Protein 2LCT (pdb70)

CATH classification: 3.30.505.10

Radius of gyration: 12.67 Å; Cα contacts (8 Å, |Δi|>4): 266; chains: 2; bounding box: 26×33×33 Å

Solvent-accessible surface area: 6228 Å² total

InterPro domains:
  IPR000219 Dbl homology domain [PF00621] (199-371)
  IPR000219 Dbl homology domain [PS50010] (194-373)
  IPR000219 Dbl homology domain [SM00325] (198-372)
  IPR000219 Dbl homology domain [cd00160] (195-371)
  IPR000980 SH2 domain [PF00017] (671-745)
  IPR000980 SH2 domain [PS50001] (671-765)
  IPR000980 SH2 domain [SM00252] (669-751)
  IPR001331 Guanine-nucleotide dissociation stimulator, CDC24, conserved site [PS00741] (322-347)
  IPR001452 SH3 domain [PF00018] (617-652)
  IPR001452 SH3 domain [PF00018] (788-834)
  IPR001452 SH3 domain [PR00452] (785-795)
  IPR001452 SH3 domain [PR00452] (799-814)
  IPR001452 SH3 domain [PR00452] (817-826)
  IPR001452 SH3 domain [PR00452] (828-840)
  IPR001452 SH3 domain [PS50002] (592-660)
  IPR001452 SH3 domain [PS50002] (782-842)
  IPR001452 SH3 domain [SM00326] (595-659)
  IPR001452 SH3 domain [SM00326] (785-841)
  IPR001715 Calponin homology domain [PS50021] (1-119)
  IPR001715 Calponin homology domain [SM00033] (3-115)

Organism: Homo sapiens (NCBI:txid9606)

GO terms:
  GO:0005737 cytoplasm (C, IDA)
  GO:0042267 natural killer cell mediated cytotoxicity (P, IDA)
  GO:0030101 natural killer cell activation (P, IDA)
  GO:0031295 T cell costimulation (P, IDA)
  GO:0005515 protein binding (F, IPI)
  GO:0005085 guanyl-nucleotide exchange factor activity (F, EXP)
  GO:0005085 guanyl-nucleotide exchange factor activity (F, TAS)
  GO:0038095 Fc-epsilon receptor signaling pathway (P, TAS)
  GO:0038096 Fc-gamma receptor signaling pathway involved in phagocytosis (P, TAS)
  GO:0005829 cytosol (C, TAS)
  GO:0005886 plasma membrane (C, TAS)
  GO:0030168 platelet activation (P, TAS)
  GO:0051056 regulation of small GTPase mediated signal transduction (P, TAS)
  GO:0031295 T cell costimulation (P, TAS)
  GO:0048010 vascular endothelial growth factor receptor signaling pathway (P, TAS)
  GO:0071466 cellular response to xenobiotic stimulus (P, TAS)
  GO:0001784 phosphotyrosine residue binding (F, IPI)

Foldseek 3Di:
DPPQDDVVDQQEPAQADPCRQCVQQLVDDALEKHKYADDDPQAGIKIWGHHDSGIRIFGWHQVVHWTERQVPDTHNHVCRRQVPQQPVQCCVRPNPGGGGNRHHRRD/DVVPDPPPDDD

Nearest PDB structures (foldseek):
  2lct-assembly1_A  TM=9.778E-01  e=4.035E-23  Homo sapiens
  2mc1-assembly1_A  TM=8.777E-01  e=3.962E-18  Homo sapiens
  2dlz-assembly1_A  TM=9.036E-01  e=3.238E-12  Homo sapiens
  4roj-assembly1_A  TM=9.116E-01  e=5.463E-11  Homo sapiens
  2lnx-assembly1_A  TM=8.748E-01  e=3.485E-11  Homo sapiens

Secondary structure (DSSP, 8-state):
--SS-STTSSSEEES--HHHHHHHHHHS-TTBEEEEE--SSS-SEEEEEE-SSSEEEEE-EEETTEEESSSSSEESSHHHHHHHHTTS-HHHHSSS------B-S--/-TT--------

Sequence (118 aa):
GHMQDLSVHLWYAGPMERAGAESILANRSDGTFLVRQRVKDAAEFAISIKYNVEVKHIKIMTAEGLYRITEKKAFRGLTELVEFYQQNSLKDCFKSLDTTLQFPFKEDTEVESPADPEGHMQDLSVHLWYAGPMERAGAESILANRSDGTFLVRQRVKDAAEFAISIKYNVEVKHIKIMTAEGLYRITEKKAFRGLTELVEFYQQNSLKDCFKSLDTTLQFPFKEDTEVESPADPEGHMQDLSVHLWYAGPMERAGAESILANRSDGTFLVRQRVKDAAEFAISIKYNVEVKHIKIMTAEGLYRITEKKAFRGLTELVEFYQQNSLKDCFKSLDTTLQFPFKEDTEVESPADPEGHMQDLSVHLWYAGPMERAGAESILANRSDGTFLVRQRVKDAAEFAISIKYNVEVKHIKIMTAEGLYRITEKKAFRGLTELVEFYQQNSLKDCFKSLDTTLQFPFKEDTEVESPADPEGHMQDLSVHLWYAGPMERAGAESILANRSDGTFLVRQRVKDAAEFAISIKYNVEVKHIKIMTAEGLYRITEKKAFRGLTELVEFYQQNSLKDCFKSLDTTLQFPFKEDTEVESPADPEGHMQDLSVHLWYAGPMERAGAESILANRSDGTFLVRQRVKDAAEFAISIKYNVEVKHIKIMTAEGLYRITEKKAFRGLTELVEFYQQNSLKDCFKSLDTTLQFPFKEDTEVESPADPEGHMQDLSVHLWYAGPMERAGAESILANRSDGTFLVRQRVKDAAEFAISIKYNVEVKHIKIMTAEGLYRITEKKAFRGLTELVEFYQQNSLKDCFKSLDTTLQFPFKEDTEVESPADPEGHMQDLSVHLWYAGPMERAGAESILANRSDGTFLVRQRVKDAAEFAISIKYNVEVKHIKIMTAEGLYRITEKKAFRGLTELVEFYQQNSLKDCFKSLDTTLQFPFKEDTEVESPADPEGHMQDLSVHLWYAGPMERAGAESILANRSDGTFLVRQRVKDAAEFAISIKYNVEVKHIKIMTAEGLYRITEKKAFRGLTELVEFYQQNSLKDCFKSLDTTLQFPFKEDTEVESPADPEGHMQDLSVHLWYAGPMERAGAESILANRSDGTFLVRQRVKDAAEFAISIKYNVEVKHIKIMTAEGLYRITEKKAFRGLTELVEFYQQNSLKDCFKSLDTTLQFPFKEDTEVESPADPEGHMQDLSVHLWYAGPMERAGAESILANRSDGTFLVRQRVKDAAEFAISIKYNVEVKHIKIMTAEGLYRITEKKAFRGLTELVEFYQQNSLKDCFKSLDTTLQFPFKEDTEVESPADPEGHMQDLSVHLWYAGPMERAGAESILANRSDGTFLVRQRVKDAAEFAISIKYNVEVKHIKIMTAEGLYRITEKKAFRGLTELVEFYQQNSLKDCFKSLDTTLQFPFKEDTEVESPADPEGHMQDLSVHLWYAGPMERAGAESILANRSDGTFLVRQRVKDAAEFAISIKYNVEVKHIKIMTAEGLYRITEKKAFRGLTELVEFYQQNSLKDCFKSLDTTLQFPFKEDTEVESPADPEGHMQDLSVHLWYAGPMERAGAESILANRSDGTFLVRQRVKDAAEFAISIKYNVEVKHIKIMTAEGLYRITEKKAFRGLTELVEFYQQNSLKDCFKSLDTTLQFPFKEDTEVESPADPEGHMQDLSVHLWYAGPMERAGAESILANRSDGTFLVRQRVKDAAEFAISIKYNVEVKHIKIMTAEGLYRITEKKAFRGLTELVEFYQQNSLKDCFKSLDTTLQFPFKEDTEVESPADPEGHMQDLSVHLWYAGPMERAGAESILANRSDGTFLVRQRVKDAAEFAISIKYNVEVKHIKIMTAEGLYRITEKKAFRGLTELVEFYQQNSLKDCFKSLDTTLQFPFKEDTEVESPADPEGHMQDLSVHLWYAGPMERAGAESILANRSDGTFLVRQRVKDAAEFAISIKYNVEVKHIKIMTAEGLYRITEKKAFRGLTELVEFYQQNSLKDCFKSLDTTLQFPFKEDTEVESPADPEGHMQDLSVHLWYAGPMERAGAESILANRSDGTFLVRQRVKDAAEFAISIKYNVEVKHIKIMTAEGLYRITEKKAFRGLTELVEFYQQNSLKDCFKSLDTTLQFPFKEDTEVESPADPEGHMQDLSVHLWYAGPMERAGAESILANRSDGTFLVRQRVKDAAEFAISIKYNVEVKHIKIMTAEGLYRITEKKAFRGLTELVEFYQQNSLKDCFKSLDTTLQFPFKEDTEVESPADPEGHMQDLSVHLWYAGPMERAGAESILANRSDGTFLVRQRVKDAAEFAISIKYNVEVKHIKIMTAEGLYRITEKKAFRGLTELVEFYQQNSLKDCFKSLDTTLQFPFKEDTEVESPADPE

Structure (mmCIF, N/CA/C/O backbone):
data_2LCT
#
_entry.id   2LCT
#
loop_
_entity.id
_entity.type
_entity.pdbx_description
1 polymer 'Proto-oncogene vav'
2 polymer 'Tyrosine-protein kinase SYK'
#
loop_
_atom_site.group_PDB
_atom_site.id
_atom_site.type_symbol
_atom_site.label_atom_id
_atom_site.label_alt_id
_atom_site.label_comp_id
_atom_site.label_asym_id
_atom_site.label_entity_id
_atom_site.label_seq_id
_atom_site.pdbx_PDB_ins_code
_atom_site.Cartn_x
_atom_site.Cartn_y
_atom_site.Cartn_z
_atom_site.occupancy
_atom_site.B_iso_or_equiv
_atom_site.auth_seq_id
_atom_site.auth_comp_id
_atom_site.auth_asym_id
_atom_site.auth_atom_id
_atom_site.pdbx_PDB_model_num
ATOM 1 N N . GLY A 1 1 ? 5.343 -15.661 -9.932 1.00 0.00 661 GLY A N 1
ATOM 2 C CA . GLY A 1 1 ? 5.783 -16.449 -11.124 1.00 0.00 661 GLY A CA 1
ATOM 3 C C . GLY A 1 1 ? 4.718 -16.348 -12.211 1.00 0.00 661 GLY A C 1
ATOM 4 O O . GLY A 1 1 ? 4.074 -17.338 -12.547 1.00 0.00 661 GLY A O 1
ATOM 10 N N . HIS A 1 2 ? 4.522 -15.137 -12.734 1.00 0.00 662 HIS A N 1
ATOM 11 C CA . HIS A 1 2 ? 3.513 -14.899 -13.769 1.00 0.00 662 HIS A CA 1
ATOM 12 C C . HIS A 1 2 ? 2.109 -15.073 -13.187 1.00 0.00 662 HIS A C 1
ATOM 13 O O . HIS A 1 2 ? 1.165 -15.437 -13.891 1.00 0.00 662 HIS A O 1
ATOM 28 N N . MET A 1 3 ? 1.988 -14.807 -11.892 1.00 0.00 663 MET A N 1
ATOM 29 C CA . MET A 1 3 ? 0.710 -14.928 -11.195 1.00 0.00 663 MET A CA 1
ATOM 30 C C . MET A 1 3 ? 0.408 -13.624 -10.463 1.00 0.00 663 MET A C 1
ATOM 31 O O . MET A 1 3 ? 0.102 -12.611 -11.089 1.00 0.00 663 MET A O 1
ATOM 45 N N . GLN A 1 4 ? 0.528 -13.639 -9.136 1.00 0.00 664 GLN A N 1
ATOM 46 C CA . GLN A 1 4 ? 0.297 -12.432 -8.348 1.00 0.00 664 GLN A CA 1
ATOM 47 C C . GLN A 1 4 ? 1.623 -11.706 -8.139 1.00 0.00 664 GLN A C 1
ATOM 48 O O . GLN A 1 4 ? 1.755 -10.879 -7.238 1.00 0.00 664 GLN A O 1
ATOM 62 N N . ASP A 1 5 ? 2.602 -12.036 -8.986 1.00 0.00 665 ASP A N 1
ATOM 63 C CA . ASP A 1 5 ? 3.928 -11.427 -8.915 1.00 0.00 665 ASP A CA 1
ATOM 64 C C . ASP A 1 5 ? 3.816 -9.944 -8.561 1.00 0.00 665 ASP A C 1
ATOM 65 O O . ASP A 1 5 ? 3.016 -9.210 -9.147 1.00 0.00 665 ASP A O 1
ATOM 74 N N . LEU A 1 6 ? 4.598 -9.515 -7.579 1.00 0.00 666 LEU A N 1
ATOM 75 C CA . LEU A 1 6 ? 4.547 -8.128 -7.136 1.00 0.00 666 LEU A CA 1
ATOM 76 C C . LEU A 1 6 ? 5.746 -7.329 -7.635 1.00 0.00 666 LEU A C 1
ATOM 77 O O . LEU A 1 6 ? 5.643 -6.127 -7.888 1.00 0.00 666 LEU A O 1
ATOM 93 N N . SER A 1 7 ? 6.875 -8.004 -7.789 1.00 0.00 667 SER A N 1
ATOM 94 C CA . SER A 1 7 ? 8.090 -7.350 -8.269 1.00 0.00 667 SER A CA 1
ATOM 95 C C . SER A 1 7 ? 7.907 -6.844 -9.697 1.00 0.00 667 SER A C 1
ATOM 96 O O . SER A 1 7 ? 8.758 -6.129 -10.224 1.00 0.00 667 SER A O 1
ATOM 104 N N . VAL A 1 8 ? 6.792 -7.218 -10.313 1.00 0.00 668 VAL A N 1
ATOM 105 C CA . VAL A 1 8 ? 6.505 -6.798 -11.682 1.00 0.00 668 VAL A CA 1
ATOM 106 C C . VAL A 1 8 ? 5.828 -5.432 -11.697 1.00 0.00 668 VAL A C 1
ATOM 107 O O . VAL A 1 8 ? 5.653 -4.821 -12.752 1.00 0.00 668 VAL A O 1
ATOM 120 N N . HIS A 1 9 ? 5.464 -4.960 -10.513 1.00 0.00 669 HIS A N 1
ATOM 121 C CA . HIS A 1 9 ? 4.817 -3.658 -10.372 1.00 0.00 669 HIS A CA 1
ATOM 122 C C . HIS A 1 9 ? 5.851 -2.576 -10.074 1.00 0.00 669 HIS A C 1
ATOM 123 O O . HIS A 1 9 ? 7.061 -2.827 -10.073 1.00 0.00 669 HIS A O 1
ATOM 138 N N . LEU A 1 10 ? 5.365 -1.374 -9.799 1.00 0.00 670 LEU A N 1
ATOM 139 C CA . LEU A 1 10 ? 6.241 -0.259 -9.476 1.00 0.00 670 LEU A CA 1
ATOM 140 C C . LEU A 1 10 ? 5.865 0.306 -8.124 1.00 0.00 670 LEU A C 1
ATOM 141 O O . LEU A 1 10 ? 6.529 1.211 -7.610 1.00 0.00 670 LEU A O 1
ATOM 157 N N . TRP A 1 11 ? 4.806 -0.235 -7.534 1.00 0.00 671 TRP A N 1
ATOM 158 C CA . TRP A 1 11 ? 4.396 0.229 -6.229 1.00 0.00 671 TRP A CA 1
ATOM 159 C C . TRP A 1 11 ? 4.802 -0.790 -5.161 1.00 0.00 671 TRP A C 1
ATOM 160 O O . TRP A 1 11 ? 4.583 -0.588 -3.967 1.00 0.00 671 TRP A O 1
ATOM 181 N N . TYR A 1 12 ? 5.402 -1.891 -5.602 1.00 0.00 672 TYR A N 1
ATOM 182 C CA . TYR A 1 12 ? 5.838 -2.932 -4.675 1.00 0.00 672 TYR A CA 1
ATOM 183 C C . TYR A 1 12 ? 7.321 -2.772 -4.340 1.00 0.00 672 TYR A C 1
ATOM 184 O O . TYR A 1 12 ? 8.181 -2.863 -5.221 1.00 0.00 672 TYR A O 1
ATOM 202 N N . ALA A 1 13 ? 7.609 -2.537 -3.062 1.00 0.00 673 ALA A N 1
ATOM 203 C CA . ALA A 1 13 ? 8.987 -2.371 -2.609 1.00 0.00 673 ALA A CA 1
ATOM 204 C C . ALA A 1 13 ? 9.446 -3.610 -1.838 1.00 0.00 673 ALA A C 1
ATOM 205 O O . ALA A 1 13 ? 10.641 -3.874 -1.719 1.00 0.00 673 ALA A O 1
ATOM 212 N N . GLY A 1 14 ? 8.477 -4.366 -1.328 1.00 0.00 674 GLY A N 1
ATOM 213 C CA . GLY A 1 14 ? 8.764 -5.588 -0.574 1.00 0.00 674 GLY A CA 1
ATOM 214 C C . GLY A 1 14 ? 9.753 -5.342 0.567 1.00 0.00 674 GLY A C 1
ATOM 215 O O . GLY A 1 14 ? 9.414 -4.692 1.560 1.00 0.00 674 GLY A O 1
ATOM 219 N N . PRO A 1 15 ? 10.952 -5.858 0.454 1.00 0.00 675 PRO A N 1
ATOM 220 C CA . PRO A 1 15 ? 12.004 -5.698 1.508 1.00 0.00 675 PRO A CA 1
ATOM 221 C C . PRO A 1 15 ? 12.410 -4.236 1.700 1.00 0.00 675 PRO A C 1
ATOM 222 O O . PRO A 1 15 ? 13.568 -3.864 1.500 1.00 0.00 675 PRO A O 1
ATOM 233 N N . MET A 1 16 ? 11.442 -3.410 2.082 1.00 0.00 676 MET A N 1
ATOM 234 C CA . MET A 1 16 ? 11.694 -1.984 2.292 1.00 0.00 676 MET A CA 1
ATOM 235 C C . MET A 1 16 ? 11.268 -1.544 3.696 1.00 0.00 676 MET A C 1
ATOM 236 O O . MET A 1 16 ? 10.385 -2.149 4.312 1.00 0.00 676 MET A O 1
ATOM 250 N N . GLU A 1 17 ? 11.907 -0.482 4.190 1.00 0.00 677 GLU A N 1
ATOM 251 C CA . GLU A 1 17 ? 11.611 0.058 5.520 1.00 0.00 677 GLU A CA 1
ATOM 252 C C . GLU A 1 17 ? 10.691 1.279 5.437 1.00 0.00 677 GLU A C 1
ATOM 253 O O . GLU A 1 17 ? 10.457 1.825 4.355 1.00 0.00 677 GLU A O 1
ATOM 265 N N . ARG A 1 18 ? 10.181 1.703 6.594 1.00 0.00 678 ARG A N 1
ATOM 266 C CA . ARG A 1 18 ? 9.288 2.860 6.663 1.00 0.00 678 ARG A CA 1
ATOM 267 C C . ARG A 1 18 ? 9.971 4.118 6.127 1.00 0.00 678 ARG A C 1
ATOM 268 O O . ARG A 1 18 ? 9.499 4.726 5.166 1.00 0.00 678 ARG A O 1
ATOM 289 N N . ALA A 1 19 ? 11.085 4.494 6.746 1.00 0.00 679 ALA A N 1
ATOM 290 C CA . ALA A 1 19 ? 11.827 5.674 6.324 1.00 0.00 679 ALA A CA 1
ATOM 291 C C . ALA A 1 19 ? 12.280 5.520 4.880 1.00 0.00 679 ALA A C 1
ATOM 292 O O . ALA A 1 19 ? 12.312 6.485 4.112 1.00 0.00 679 ALA A O 1
ATOM 299 N N . GLY A 1 20 ? 12.611 4.288 4.514 1.00 0.00 680 GLY A N 1
ATOM 300 C CA . GLY A 1 20 ? 13.047 4.000 3.153 1.00 0.00 680 GLY A CA 1
ATOM 301 C C . GLY A 1 20 ? 11.869 4.119 2.204 1.00 0.00 680 GLY A C 1
ATOM 302 O O . GLY A 1 20 ? 11.961 4.764 1.157 1.00 0.00 680 GLY A O 1
ATOM 306 N N . ALA A 1 21 ? 10.756 3.504 2.592 1.00 0.00 681 ALA A N 1
ATOM 307 C CA . ALA A 1 21 ? 9.543 3.545 1.787 1.00 0.00 681 ALA A CA 1
ATOM 308 C C . ALA A 1 21 ? 9.151 4.986 1.464 1.00 0.00 681 ALA A C 1
ATOM 309 O O . ALA A 1 21 ? 8.863 5.316 0.316 1.00 0.00 681 ALA A O 1
ATOM 316 N N . GLU A 1 22 ? 9.127 5.842 2.478 1.00 0.00 682 GLU A N 1
ATOM 317 C CA . GLU A 1 22 ? 8.747 7.236 2.264 1.00 0.00 682 GLU A CA 1
ATOM 318 C C . GLU A 1 22 ? 9.868 8.038 1.624 1.00 0.00 682 GLU A C 1
ATOM 319 O O . GLU A 1 22 ? 9.635 9.129 1.106 1.00 0.00 682 GLU A O 1
ATOM 331 N N . SER A 1 23 ? 11.074 7.496 1.641 1.00 0.00 683 SER A N 1
ATOM 332 C CA . SER A 1 23 ? 12.207 8.190 1.047 1.00 0.00 683 SER A CA 1
ATOM 333 C C . SER A 1 23 ? 11.912 8.524 -0.404 1.00 0.00 683 SER A C 1
ATOM 334 O O . SER A 1 23 ? 12.167 9.636 -0.871 1.00 0.00 683 SER A O 1
ATOM 342 N N . ILE A 1 24 ? 11.360 7.551 -1.108 1.00 0.00 684 ILE A N 1
ATOM 343 C CA . ILE A 1 24 ? 11.017 7.736 -2.511 1.00 0.00 684 ILE A CA 1
ATOM 344 C C . ILE A 1 24 ? 9.713 8.514 -2.626 1.00 0.00 684 ILE A C 1
ATOM 345 O O . ILE A 1 24 ? 9.624 9.506 -3.354 1.00 0.00 684 ILE A O 1
ATOM 361 N N . LEU A 1 25 ? 8.708 8.054 -1.894 1.00 0.00 685 LEU A N 1
ATOM 362 C CA . LEU A 1 25 ? 7.397 8.693 -1.901 1.00 0.00 685 LEU A CA 1
ATOM 363 C C . LEU A 1 25 ? 7.483 10.150 -1.447 1.00 0.00 685 LEU A C 1
ATOM 364 O O . LEU A 1 25 ? 6.883 11.039 -2.060 1.00 0.00 685 LEU A O 1
ATOM 380 N N . ALA A 1 26 ? 8.227 10.405 -0.375 1.00 0.00 686 ALA A N 1
ATOM 381 C CA . ALA A 1 26 ? 8.365 11.770 0.111 1.00 0.00 686 ALA A CA 1
ATOM 382 C C . ALA A 1 26 ? 9.026 12.625 -0.961 1.00 0.00 686 ALA A C 1
ATOM 383 O O . ALA A 1 26 ? 8.615 13.764 -1.201 1.00 0.00 686 ALA A O 1
ATOM 390 N N . ASN A 1 27 ? 10.023 12.050 -1.628 1.00 0.00 687 ASN A N 1
ATOM 391 C CA . ASN A 1 27 ? 10.719 12.746 -2.702 1.00 0.00 687 ASN A CA 1
ATOM 392 C C . ASN A 1 27 ? 9.818 12.845 -3.935 1.00 0.00 687 ASN A C 1
ATOM 393 O O . ASN A 1 27 ? 9.923 13.794 -4.712 1.00 0.00 687 ASN A O 1
ATOM 404 N N . ARG A 1 28 ? 8.941 11.858 -4.103 1.00 0.00 688 ARG A N 1
ATOM 405 C CA . ARG A 1 28 ? 8.020 11.842 -5.240 1.00 0.00 688 ARG A CA 1
ATOM 406 C C . ARG A 1 28 ? 6.861 12.816 -5.003 1.00 0.00 688 ARG A C 1
ATOM 407 O O . ARG A 1 28 ? 6.716 13.383 -3.914 1.00 0.00 688 ARG A O 1
ATOM 428 N N . SER A 1 29 ? 6.027 12.999 -6.021 1.00 0.00 689 SER A N 1
ATOM 429 C CA . SER A 1 29 ? 4.882 13.897 -5.902 1.00 0.00 689 SER A CA 1
ATOM 430 C C . SER A 1 29 ? 3.805 13.285 -5.006 1.00 0.00 689 SER A C 1
ATOM 431 O O . SER A 1 29 ? 3.910 12.128 -4.585 1.00 0.00 689 SER A O 1
ATOM 439 N N . ASP A 1 30 ? 2.768 14.062 -4.724 1.00 0.00 690 ASP A N 1
ATOM 440 C CA . ASP A 1 30 ? 1.677 13.579 -3.883 1.00 0.00 690 ASP A CA 1
ATOM 441 C C . ASP A 1 30 ? 0.845 12.546 -4.635 1.00 0.00 690 ASP A C 1
ATOM 442 O O . ASP A 1 30 ? 0.605 12.673 -5.839 1.00 0.00 690 ASP A O 1
ATOM 451 N N . GLY A 1 31 ? 0.423 11.514 -3.918 1.00 0.00 691 GLY A N 1
ATOM 452 C CA . GLY A 1 31 ? -0.364 10.445 -4.519 1.00 0.00 691 GLY A CA 1
ATOM 453 C C . GLY A 1 31 ? 0.518 9.229 -4.755 1.00 0.00 691 GLY A C 1
ATOM 454 O O . GLY A 1 31 ? 0.034 8.124 -5.010 1.00 0.00 691 GLY A O 1
ATOM 458 N N . THR A 1 32 ? 1.822 9.450 -4.651 1.00 0.00 692 THR A N 1
ATOM 459 C CA . THR A 1 32 ? 2.792 8.382 -4.833 1.00 0.00 692 THR A CA 1
ATOM 460 C C . THR A 1 32 ? 2.639 7.361 -3.715 1.00 0.00 692 THR A C 1
ATOM 461 O O . THR A 1 32 ? 2.572 7.726 -2.546 1.00 0.00 692 THR A O 1
ATOM 472 N N . PHE A 1 33 ? 2.558 6.090 -4.064 1.00 0.00 693 PHE A N 1
ATOM 473 C CA . PHE A 1 33 ? 2.388 5.057 -3.053 1.00 0.00 693 PHE A CA 1
ATOM 474 C C . PHE A 1 33 ? 3.233 3.830 -3.346 1.00 0.00 693 PHE A C 1
ATOM 475 O O . PHE A 1 33 ? 3.681 3.616 -4.471 1.00 0.00 693 PHE A O 1
ATOM 492 N N . LEU A 1 34 ? 3.430 3.014 -2.321 1.00 0.00 694 LEU A N 1
ATOM 493 C CA . LEU A 1 34 ? 4.203 1.793 -2.477 1.00 0.00 694 LEU A CA 1
ATOM 494 C C . LEU A 1 34 ? 3.868 0.786 -1.382 1.00 0.00 694 LEU A C 1
ATOM 495 O O . LEU A 1 34 ? 3.259 1.131 -0.360 1.00 0.00 694 LEU A O 1
ATOM 511 N N . VAL A 1 35 ? 4.273 -0.455 -1.609 1.00 0.00 695 VAL A N 1
ATOM 512 C CA . VAL A 1 35 ? 4.026 -1.523 -0.652 1.00 0.00 695 VAL A CA 1
ATOM 513 C C . VAL A 1 35 ? 5.317 -2.269 -0.322 1.00 0.00 695 VAL A C 1
ATOM 514 O O . VAL A 1 35 ? 6.098 -2.617 -1.217 1.00 0.00 695 VAL A O 1
ATOM 527 N N . ARG A 1 36 ? 5.522 -2.517 0.969 1.00 0.00 696 ARG A N 1
ATOM 528 C CA . ARG A 1 36 ? 6.709 -3.229 1.438 1.00 0.00 696 ARG A CA 1
ATOM 529 C C . ARG A 1 36 ? 6.309 -4.563 2.079 1.00 0.00 696 ARG A C 1
ATOM 530 O O . ARG A 1 36 ? 5.146 -4.763 2.442 1.00 0.00 696 ARG A O 1
ATOM 551 N N . GLN A 1 37 ? 7.273 -5.478 2.188 1.00 0.00 697 GLN A N 1
ATOM 552 C CA . GLN A 1 37 ? 7.016 -6.805 2.752 1.00 0.00 697 GLN A CA 1
ATOM 553 C C . GLN A 1 37 ? 7.824 -7.054 4.026 1.00 0.00 697 GLN A C 1
ATOM 554 O O . GLN A 1 37 ? 9.006 -7.397 3.972 1.00 0.00 697 GLN A O 1
ATOM 568 N N . ARG A 1 38 ? 7.156 -6.911 5.166 1.00 0.00 698 ARG A N 1
ATOM 569 C CA . ARG A 1 38 ? 7.774 -7.147 6.468 1.00 0.00 698 ARG A CA 1
ATOM 570 C C . ARG A 1 38 ? 6.857 -6.634 7.570 1.00 0.00 698 ARG A C 1
ATOM 571 O O . ARG A 1 38 ? 6.037 -5.744 7.343 1.00 0.00 698 ARG A O 1
ATOM 592 N N . VAL A 1 39 ? 6.991 -7.217 8.753 1.00 0.00 699 VAL A N 1
ATOM 593 C CA . VAL A 1 39 ? 6.162 -6.833 9.891 1.00 0.00 699 VAL A CA 1
ATOM 594 C C . VAL A 1 39 ? 6.611 -7.587 11.146 1.00 0.00 699 VAL A C 1
ATOM 595 O O . VAL A 1 39 ? 7.805 -7.826 11.336 1.00 0.00 699 VAL A O 1
ATOM 608 N N . LYS A 1 40 ? 5.660 -7.963 11.994 1.00 0.00 700 LYS A N 1
ATOM 609 C CA . LYS A 1 40 ? 5.985 -8.689 13.219 1.00 0.00 700 LYS A CA 1
ATOM 610 C C . LYS A 1 40 ? 4.917 -9.731 13.552 1.00 0.00 700 LYS A C 1
ATOM 611 O O . LYS A 1 40 ? 5.227 -10.783 14.113 1.00 0.00 700 LYS A O 1
ATOM 630 N N . ASP A 1 41 ? 3.660 -9.435 13.213 1.00 0.00 701 ASP A N 1
ATOM 631 C CA . ASP A 1 41 ? 2.571 -10.366 13.500 1.00 0.00 701 ASP A CA 1
ATOM 632 C C . ASP A 1 41 ? 1.251 -9.943 12.838 1.00 0.00 701 ASP A C 1
ATOM 633 O O . ASP A 1 41 ? 0.834 -10.516 11.830 1.00 0.00 701 ASP A O 1
ATOM 642 N N . ALA A 1 42 ? 0.586 -8.957 13.434 1.00 0.00 702 ALA A N 1
ATOM 643 C CA . ALA A 1 42 ? -0.710 -8.479 12.935 1.00 0.00 702 ALA A CA 1
ATOM 644 C C . ALA A 1 42 ? -0.624 -7.870 11.526 1.00 0.00 702 ALA A C 1
ATOM 645 O O . ALA A 1 42 ? -1.194 -6.796 11.266 1.00 0.00 702 ALA A O 1
ATOM 652 N N . ALA A 1 43 ? 0.058 -8.557 10.611 1.00 0.00 703 ALA A N 1
ATOM 653 C CA . ALA A 1 43 ? 0.172 -8.061 9.238 1.00 0.00 703 ALA A CA 1
ATOM 654 C C . ALA A 1 43 ? 1.199 -8.849 8.424 1.00 0.00 703 ALA A C 1
ATOM 655 O O . ALA A 1 43 ? 1.931 -9.682 8.955 1.00 0.00 703 ALA A O 1
ATOM 662 N N . GLU A 1 44 ? 1.243 -8.559 7.126 1.00 0.00 704 GLU A N 1
ATOM 663 C CA . GLU A 1 44 ? 2.185 -9.217 6.216 1.00 0.00 704 GLU A CA 1
ATOM 664 C C . GLU A 1 44 ? 2.993 -8.157 5.467 1.00 0.00 704 GLU A C 1
ATOM 665 O O . GLU A 1 44 ? 4.187 -7.969 5.718 1.00 0.00 704 GLU A O 1
ATOM 677 N N . PHE A 1 45 ? 2.319 -7.446 4.568 1.00 0.00 705 PHE A N 1
ATOM 678 C CA . PHE A 1 45 ? 2.959 -6.379 3.805 1.00 0.00 705 PHE A CA 1
ATOM 679 C C . PHE A 1 45 ? 2.595 -5.029 4.411 1.00 0.00 705 PHE A C 1
ATOM 680 O O . PHE A 1 45 ? 1.729 -4.941 5.283 1.00 0.00 705 PHE A O 1
ATOM 697 N N . ALA A 1 46 ? 3.236 -3.975 3.932 1.00 0.00 706 ALA A N 1
ATOM 698 C CA . ALA A 1 46 ? 2.939 -2.638 4.427 1.00 0.00 706 ALA A CA 1
ATOM 699 C C . ALA A 1 46 ? 2.781 -1.666 3.265 1.00 0.00 706 ALA A C 1
ATOM 700 O O . ALA A 1 46 ? 3.621 -1.610 2.365 1.00 0.00 706 ALA A O 1
ATOM 707 N N . ILE A 1 47 ? 1.692 -0.913 3.297 1.00 0.00 707 ILE A N 1
ATOM 708 C CA . ILE A 1 47 ? 1.400 0.063 2.247 1.00 0.00 707 ILE A CA 1
ATOM 709 C C . ILE A 1 47 ? 1.843 1.457 2.670 1.00 0.00 707 ILE A C 1
ATOM 710 O O . ILE A 1 47 ? 1.647 1.855 3.821 1.00 0.00 707 ILE A O 1
ATOM 726 N N . SER A 1 48 ? 2.435 2.192 1.735 1.00 0.00 708 SER A N 1
ATOM 727 C CA . SER A 1 48 ? 2.896 3.550 2.014 1.00 0.00 708 SER A CA 1
ATOM 728 C C . SER A 1 48 ? 2.466 4.485 0.883 1.00 0.00 708 SER A C 1
ATOM 729 O O . SER A 1 48 ? 2.794 4.244 -0.279 1.00 0.00 708 SER A O 1
ATOM 737 N N . ILE A 1 49 ? 1.717 5.538 1.221 1.00 0.00 709 ILE A N 1
ATOM 738 C CA . ILE A 1 49 ? 1.238 6.492 0.211 1.00 0.00 709 ILE A CA 1
ATOM 739 C C . ILE A 1 49 ? 1.689 7.907 0.531 1.00 0.00 709 ILE A C 1
ATOM 740 O O . ILE A 1 49 ? 1.607 8.349 1.678 1.00 0.00 709 ILE A O 1
ATOM 756 N N . LYS A 1 50 ? 2.116 8.622 -0.498 1.00 0.00 710 LYS A N 1
ATOM 757 C CA . LYS A 1 50 ? 2.523 10.006 -0.342 1.00 0.00 710 LYS A CA 1
ATOM 758 C C . LYS A 1 50 ? 1.292 10.887 -0.527 1.00 0.00 710 LYS A C 1
ATOM 759 O O . LYS A 1 50 ? 0.833 11.105 -1.650 1.00 0.00 710 LYS A O 1
ATOM 778 N N . TYR A 1 51 ? 0.751 11.373 0.576 1.00 0.00 711 TYR A N 1
ATOM 779 C CA . TYR A 1 51 ? -0.443 12.206 0.518 1.00 0.00 711 TYR A CA 1
ATOM 780 C C . TYR A 1 51 ? -0.381 13.285 1.580 1.00 0.00 711 TYR A C 1
ATOM 781 O O . TYR A 1 51 ? -0.497 12.990 2.770 1.00 0.00 711 TYR A O 1
ATOM 799 N N . ASN A 1 52 ? -0.181 14.522 1.130 1.00 0.00 712 ASN A N 1
ATOM 800 C CA . ASN A 1 52 ? -0.071 15.672 2.023 1.00 0.00 712 ASN A CA 1
ATOM 801 C C . ASN A 1 52 ? 1.392 15.869 2.407 1.00 0.00 712 ASN A C 1
ATOM 802 O O . ASN A 1 52 ? 1.732 15.913 3.588 1.00 0.00 712 ASN A O 1
ATOM 813 N N . VAL A 1 53 ? 2.257 15.963 1.392 1.00 0.00 713 VAL A N 1
ATOM 814 C CA . VAL A 1 53 ? 3.697 16.134 1.617 1.00 0.00 713 VAL A CA 1
ATOM 815 C C . VAL A 1 53 ? 4.177 15.211 2.736 1.00 0.00 713 VAL A C 1
ATOM 816 O O . VAL A 1 53 ? 5.028 15.573 3.551 1.00 0.00 713 VAL A O 1
ATOM 829 N N . GLU A 1 54 ? 3.616 14.008 2.753 1.00 0.00 714 GLU A N 1
ATOM 830 C CA . GLU A 1 54 ? 3.957 13.007 3.753 1.00 0.00 714 GLU A CA 1
ATOM 831 C C . GLU A 1 54 ? 3.614 11.618 3.226 1.00 0.00 714 GLU A C 1
ATOM 832 O O . GLU A 1 54 ? 2.793 11.478 2.315 1.00 0.00 714 GLU A O 1
ATOM 844 N N . VAL A 1 55 ? 4.237 10.598 3.797 1.00 0.00 715 VAL A N 1
ATOM 845 C CA . VAL A 1 55 ? 3.981 9.225 3.369 1.00 0.00 715 VAL A CA 1
ATOM 846 C C . VAL A 1 55 ? 3.298 8.427 4.480 1.00 0.00 715 VAL A C 1
ATOM 847 O O . VAL A 1 55 ? 3.884 8.192 5.537 1.00 0.00 715 VAL A O 1
ATOM 860 N N . LYS A 1 56 ? 2.055 8.014 4.233 1.00 0.00 716 LYS A N 1
ATOM 861 C CA . LYS A 1 56 ? 1.295 7.247 5.227 1.00 0.00 716 LYS A CA 1
ATOM 862 C C . LYS A 1 56 ? 1.561 5.748 5.073 1.00 0.00 716 LYS A C 1
ATOM 863 O O . LYS A 1 56 ? 1.255 5.161 4.033 1.00 0.00 716 LYS A O 1
ATOM 882 N N . HIS A 1 57 ? 2.141 5.145 6.114 1.00 0.00 717 HIS A N 1
ATOM 883 C CA . HIS A 1 57 ? 2.471 3.719 6.106 1.00 0.00 717 HIS A CA 1
ATOM 884 C C . HIS A 1 57 ? 1.486 2.903 6.941 1.00 0.00 717 HIS A C 1
ATOM 885 O O . HIS A 1 57 ? 1.147 3.275 8.067 1.00 0.00 717 HIS A O 1
ATOM 900 N N . ILE A 1 58 ? 1.052 1.776 6.387 1.00 0.00 718 ILE A N 1
ATOM 901 C CA . ILE A 1 58 ? 0.122 0.888 7.093 1.00 0.00 718 ILE A CA 1
ATOM 902 C C . ILE A 1 58 ? 0.506 -0.584 6.899 1.00 0.00 718 ILE A C 1
ATOM 903 O O . ILE A 1 58 ? 0.963 -0.986 5.824 1.00 0.00 718 ILE A O 1
ATOM 919 N N . LYS A 1 59 ? 0.314 -1.373 7.958 1.00 0.00 719 LYS A N 1
ATOM 920 C CA . LYS A 1 59 ? 0.635 -2.805 7.941 1.00 0.00 719 LYS A CA 1
ATOM 921 C C . LYS A 1 59 ? -0.556 -3.638 7.443 1.00 0.00 719 LYS A C 1
ATOM 922 O O . LYS A 1 59 ? -1.545 -3.834 8.165 1.00 0.00 719 LYS A O 1
ATOM 941 N N . ILE A 1 60 ? -0.448 -4.135 6.208 1.00 0.00 720 ILE A N 1
ATOM 942 C CA . ILE A 1 60 ? -1.514 -4.946 5.608 1.00 0.00 720 ILE A CA 1
ATOM 943 C C . ILE A 1 60 ? -1.735 -6.245 6.382 1.00 0.00 720 ILE A C 1
ATOM 944 O O . ILE A 1 60 ? -0.784 -6.853 6.881 1.00 0.00 720 ILE A O 1
ATOM 960 N N . MET A 1 61 ? -2.991 -6.678 6.444 1.00 0.00 721 MET A N 1
ATOM 961 C CA . MET A 1 61 ? -3.330 -7.925 7.129 1.00 0.00 721 MET A CA 1
ATOM 962 C C . MET A 1 61 ? -3.584 -9.029 6.109 1.00 0.00 721 MET A C 1
ATOM 963 O O . MET A 1 61 ? -3.864 -8.751 4.946 1.00 0.00 721 MET A O 1
ATOM 977 N N . THR A 1 62 ? -3.487 -10.276 6.554 1.00 0.00 722 THR A N 1
ATOM 978 C CA . THR A 1 62 ? -3.706 -11.426 5.673 1.00 0.00 722 THR A CA 1
ATOM 979 C C . THR A 1 62 ? -4.949 -12.200 6.117 1.00 0.00 722 THR A C 1
ATOM 980 O O . THR A 1 62 ? -4.901 -13.396 6.407 1.00 0.00 722 THR A O 1
ATOM 991 N N . ALA A 1 63 ? -6.070 -11.490 6.173 1.00 0.00 723 ALA A N 1
ATOM 992 C CA . ALA A 1 63 ? -7.334 -12.088 6.593 1.00 0.00 723 ALA A CA 1
ATOM 993 C C . ALA A 1 63 ? -7.755 -13.213 5.654 1.00 0.00 723 ALA A C 1
ATOM 994 O O . ALA A 1 63 ? -7.974 -12.996 4.461 1.00 0.00 723 ALA A O 1
ATOM 1001 N N . GLU A 1 64 ? -7.869 -14.415 6.208 1.00 0.00 724 GLU A N 1
ATOM 1002 C CA . GLU A 1 64 ? -8.268 -15.583 5.427 1.00 0.00 724 GLU A CA 1
ATOM 1003 C C . GLU A 1 64 ? -7.475 -15.650 4.118 1.00 0.00 724 GLU A C 1
ATOM 1004 O O . GLU A 1 64 ? -7.898 -16.285 3.152 1.00 0.00 724 GLU A O 1
ATOM 1016 N N . GLY A 1 65 ? -6.325 -14.978 4.098 1.00 0.00 725 GLY A N 1
ATOM 1017 C CA . GLY A 1 65 ? -5.477 -14.954 2.908 1.00 0.00 725 GLY A CA 1
ATOM 1018 C C . GLY A 1 65 ? -5.669 -13.664 2.111 1.00 0.00 725 GLY A C 1
ATOM 1019 O O . GLY A 1 65 ? -4.937 -13.409 1.157 1.00 0.00 725 GLY A O 1
ATOM 1023 N N . LEU A 1 66 ? -6.646 -12.849 2.504 1.00 0.00 726 LEU A N 1
ATOM 1024 C CA . LEU A 1 66 ? -6.904 -11.587 1.806 1.00 0.00 726 LEU A CA 1
ATOM 1025 C C . LEU A 1 66 ? -6.051 -10.475 2.393 1.00 0.00 726 LEU A C 1
ATOM 1026 O O . LEU A 1 66 ? -5.799 -10.444 3.600 1.00 0.00 726 LEU A O 1
ATOM 1042 N N . TYR A 1 67 ? -5.620 -9.549 1.544 1.00 0.00 727 TYR A N 1
ATOM 1043 C CA . TYR A 1 67 ? -4.811 -8.434 2.009 1.00 0.00 727 TYR A CA 1
ATOM 1044 C C . TYR A 1 67 ? -5.684 -7.209 2.221 1.00 0.00 727 TYR A C 1
ATOM 1045 O O . TYR A 1 67 ? -6.531 -6.883 1.385 1.00 0.00 727 TYR A O 1
ATOM 1063 N N . ARG A 1 68 ? -5.484 -6.550 3.356 1.00 0.00 728 ARG A N 1
ATOM 1064 C CA . ARG A 1 68 ? -6.266 -5.370 3.705 1.00 0.00 728 ARG A CA 1
ATOM 1065 C C . ARG A 1 68 ? -5.400 -4.341 4.424 1.00 0.00 728 ARG A C 1
ATOM 1066 O O . ARG A 1 68 ? -4.614 -4.679 5.309 1.00 0.00 728 ARG A O 1
ATOM 1087 N N . ILE A 1 69 ? -5.568 -3.089 4.029 1.00 0.00 729 ILE A N 1
ATOM 1088 C CA . ILE A 1 69 ? -4.821 -1.982 4.617 1.00 0.00 729 ILE A CA 1
ATOM 1089 C C . ILE A 1 69 ? -5.460 -1.533 5.919 1.00 0.00 729 ILE A C 1
ATOM 1090 O O . ILE A 1 69 ? -4.781 -1.209 6.885 1.00 0.00 729 ILE A O 1
ATOM 1106 N N . THR A 1 70 ? -6.780 -1.506 5.921 1.00 0.00 730 THR A N 1
ATOM 1107 C CA . THR A 1 70 ? -7.537 -1.071 7.091 1.00 0.00 730 THR A CA 1
ATOM 1108 C C . THR A 1 70 ? -8.132 -2.270 7.796 1.00 0.00 730 THR A C 1
ATOM 1109 O O . THR A 1 70 ? -8.699 -2.161 8.878 1.00 0.00 730 THR A O 1
ATOM 1120 N N . GLU A 1 71 ? -7.981 -3.418 7.155 1.00 0.00 731 GLU A N 1
ATOM 1121 C CA . GLU A 1 71 ? -8.479 -4.669 7.695 1.00 0.00 731 GLU A CA 1
ATOM 1122 C C . GLU A 1 71 ? -9.992 -4.764 7.544 1.00 0.00 731 GLU A C 1
ATOM 1123 O O . GLU A 1 71 ? -10.593 -5.813 7.776 1.00 0.00 731 GLU A O 1
ATOM 1135 N N . LYS A 1 72 ? -10.588 -3.660 7.122 1.00 0.00 732 LYS A N 1
ATOM 1136 C CA . LYS A 1 72 ? -12.026 -3.595 6.902 1.00 0.00 732 LYS A CA 1
ATOM 1137 C C . LYS A 1 72 ? -12.335 -3.912 5.437 1.00 0.00 732 LYS A C 1
ATOM 1138 O O . LYS A 1 72 ? -13.351 -4.526 5.113 1.00 0.00 732 LYS A O 1
ATOM 1157 N N . LYS A 1 73 ? -11.423 -3.493 4.566 1.00 0.00 733 LYS A N 1
ATOM 1158 C CA . LYS A 1 73 ? -11.551 -3.731 3.129 1.00 0.00 733 LYS A CA 1
ATOM 1159 C C . LYS A 1 73 ? -10.319 -4.492 2.627 1.00 0.00 733 LYS A C 1
ATOM 1160 O O . LYS A 1 73 ? -9.214 -3.941 2.567 1.00 0.00 733 LYS A O 1
ATOM 1179 N N . ALA A 1 74 ? -10.512 -5.767 2.290 1.00 0.00 734 ALA A N 1
ATOM 1180 C CA . ALA A 1 74 ? -9.407 -6.608 1.825 1.00 0.00 734 ALA A CA 1
ATOM 1181 C C . ALA A 1 74 ? -9.575 -7.026 0.364 1.00 0.00 734 ALA A C 1
ATOM 1182 O O . ALA A 1 74 ? -10.579 -6.712 -0.276 1.00 0.00 734 ALA A O 1
ATOM 1189 N N . PHE A 1 75 ? -8.573 -7.748 -0.143 1.00 0.00 735 PHE A N 1
ATOM 1190 C CA . PHE A 1 75 ? -8.590 -8.237 -1.523 1.00 0.00 735 PHE A CA 1
ATOM 1191 C C . PHE A 1 75 ? -7.821 -9.553 -1.635 1.00 0.00 735 PHE A C 1
ATOM 1192 O O . PHE A 1 75 ? -7.203 -10.003 -0.667 1.00 0.00 735 PHE A O 1
ATOM 1209 N N . ARG A 1 76 ? -7.871 -10.163 -2.820 1.00 0.00 736 ARG A N 1
ATOM 1210 C CA . ARG A 1 76 ? -7.187 -11.436 -3.062 1.00 0.00 736 ARG A CA 1
ATOM 1211 C C . ARG A 1 76 ? -5.736 -11.398 -2.591 1.00 0.00 736 ARG A C 1
ATOM 1212 O O . ARG A 1 76 ? -5.299 -12.260 -1.832 1.00 0.00 736 ARG A O 1
ATOM 1233 N N . GLY A 1 77 ? -4.990 -10.401 -3.058 1.00 0.00 737 GLY A N 1
ATOM 1234 C CA . GLY A 1 77 ? -3.585 -10.272 -2.685 1.00 0.00 737 GLY A CA 1
ATOM 1235 C C . GLY A 1 77 ? -3.179 -8.811 -2.566 1.00 0.00 737 GLY A C 1
ATOM 1236 O O . GLY A 1 77 ? -3.988 -7.963 -2.199 1.00 0.00 737 GLY A O 1
ATOM 1240 N N . LEU A 1 78 ? -1.924 -8.525 -2.884 1.00 0.00 738 LEU A N 1
ATOM 1241 C CA . LEU A 1 78 ? -1.418 -7.156 -2.806 1.00 0.00 738 LEU A CA 1
ATOM 1242 C C . LEU A 1 78 ? -1.898 -6.341 -3.998 1.00 0.00 738 LEU A C 1
ATOM 1243 O O . LEU A 1 78 ? -2.551 -5.306 -3.841 1.00 0.00 738 LEU A O 1
ATOM 1259 N N . THR A 1 79 ? -1.573 -6.822 -5.189 1.00 0.00 739 THR A N 1
ATOM 1260 C CA . THR A 1 79 ? -1.977 -6.141 -6.411 1.00 0.00 739 THR A CA 1
ATOM 1261 C C . THR A 1 79 ? -3.460 -5.783 -6.340 1.00 0.00 739 THR A C 1
ATOM 1262 O O . THR A 1 79 ? -3.841 -4.619 -6.467 1.00 0.00 739 THR A O 1
ATOM 1273 N N . GLU A 1 80 ? -4.291 -6.792 -6.111 1.00 0.00 740 GLU A N 1
ATOM 1274 C CA . GLU A 1 80 ? -5.733 -6.579 -6.013 1.00 0.00 740 GLU A CA 1
ATOM 1275 C C . GLU A 1 80 ? -6.078 -5.620 -4.878 1.00 0.00 740 GLU A C 1
ATOM 1276 O O . GLU A 1 80 ? -7.043 -4.864 -4.965 1.00 0.00 740 GLU A O 1
ATOM 1288 N N . LEU A 1 81 ? -5.300 -5.672 -3.811 1.00 0.00 741 LEU A N 1
ATOM 1289 C CA . LEU A 1 81 ? -5.546 -4.817 -2.656 1.00 0.00 741 LEU A CA 1
ATOM 1290 C C . LEU A 1 81 ? -5.015 -3.401 -2.898 1.00 0.00 741 LEU A C 1
ATOM 1291 O O . LEU A 1 81 ? -5.614 -2.420 -2.455 1.00 0.00 741 LEU A O 1
ATOM 1307 N N . VAL A 1 82 ? -3.901 -3.291 -3.609 1.00 0.00 742 VAL A N 1
ATOM 1308 C CA . VAL A 1 82 ? -3.318 -1.975 -3.895 1.00 0.00 742 VAL A CA 1
ATOM 1309 C C . VAL A 1 82 ? -3.895 -1.373 -5.171 1.00 0.00 742 VAL A C 1
ATOM 1310 O O . VAL A 1 82 ? -3.970 -0.150 -5.309 1.00 0.00 742 VAL A O 1
ATOM 1323 N N . GLU A 1 83 ? -4.295 -2.227 -6.104 1.00 0.00 743 GLU A N 1
ATOM 1324 C CA . GLU A 1 83 ? -4.849 -1.742 -7.363 1.00 0.00 743 GLU A CA 1
ATOM 1325 C C . GLU A 1 83 ? -6.336 -1.438 -7.234 1.00 0.00 743 GLU A C 1
ATOM 1326 O O . GLU A 1 83 ? -7.016 -1.185 -8.227 1.00 0.00 743 GLU A O 1
ATOM 1338 N N . PHE A 1 84 ? -6.828 -1.435 -6.004 1.00 0.00 744 PHE A N 1
ATOM 1339 C CA . PHE A 1 84 ? -8.232 -1.124 -5.757 1.00 0.00 744 PHE A CA 1
ATOM 1340 C C . PHE A 1 84 ? -8.340 0.128 -4.897 1.00 0.00 744 PHE A C 1
ATOM 1341 O O . PHE A 1 84 ? -9.147 1.022 -5.174 1.00 0.00 744 PHE A O 1
ATOM 1358 N N . TYR A 1 85 ? -7.502 0.210 -3.868 1.00 0.00 745 TYR A N 1
ATOM 1359 C CA . TYR A 1 85 ? -7.511 1.387 -3.005 1.00 0.00 745 TYR A CA 1
ATOM 1360 C C . TYR A 1 85 ? -7.191 2.622 -3.845 1.00 0.00 745 TYR A C 1
ATOM 1361 O O . TYR A 1 85 ? -7.453 3.753 -3.439 1.00 0.00 745 TYR A O 1
ATOM 1379 N N . GLN A 1 86 ? -6.647 2.386 -5.041 1.00 0.00 746 GLN A N 1
ATOM 1380 C CA . GLN A 1 86 ? -6.329 3.477 -5.957 1.00 0.00 746 GLN A CA 1
ATOM 1381 C C . GLN A 1 86 ? -7.627 4.133 -6.425 1.00 0.00 746 GLN A C 1
ATOM 1382 O O . GLN A 1 86 ? -7.641 5.286 -6.857 1.00 0.00 746 GLN A O 1
ATOM 1396 N N . GLN A 1 87 ? -8.719 3.380 -6.305 1.00 0.00 747 GLN A N 1
ATOM 1397 C CA . GLN A 1 87 ? -10.039 3.870 -6.686 1.00 0.00 747 GLN A CA 1
ATOM 1398 C C . GLN A 1 87 ? -10.864 4.132 -5.431 1.00 0.00 747 GLN A C 1
ATOM 1399 O O . GLN A 1 87 ? -11.589 5.122 -5.341 1.00 0.00 747 GLN A O 1
ATOM 1413 N N . ASN A 1 88 ? -10.731 3.240 -4.452 1.00 0.00 748 ASN A N 1
ATOM 1414 C CA . ASN A 1 88 ? -11.453 3.385 -3.192 1.00 0.00 748 ASN A CA 1
ATOM 1415 C C . ASN A 1 88 ? -10.831 4.503 -2.352 1.00 0.00 748 ASN A C 1
ATOM 1416 O O . ASN A 1 88 ? -9.719 4.366 -1.843 1.00 0.00 748 ASN A O 1
ATOM 1427 N N . SER A 1 89 ? -11.559 5.608 -2.219 1.00 0.00 749 SER A N 1
ATOM 1428 C CA . SER A 1 89 ? -11.090 6.758 -1.451 1.00 0.00 749 SER A CA 1
ATOM 1429 C C . SER A 1 89 ? -10.582 6.326 -0.077 1.00 0.00 749 SER A C 1
ATOM 1430 O O . SER A 1 89 ? -11.343 5.828 0.755 1.00 0.00 749 SER A O 1
ATOM 1438 N N . LEU A 1 90 ? -9.288 6.515 0.155 1.00 0.00 750 LEU A N 1
ATOM 1439 C CA . LEU A 1 90 ? -8.692 6.127 1.431 1.00 0.00 750 LEU A CA 1
ATOM 1440 C C . LEU A 1 90 ? -9.475 6.705 2.608 1.00 0.00 750 LEU A C 1
ATOM 1441 O O . LEU A 1 90 ? -9.535 6.100 3.675 1.00 0.00 750 LEU A O 1
ATOM 1457 N N . LYS A 1 91 ? -10.069 7.874 2.401 1.00 0.00 751 LYS A N 1
ATOM 1458 C CA . LYS A 1 91 ? -10.847 8.531 3.449 1.00 0.00 751 LYS A CA 1
ATOM 1459 C C . LYS A 1 91 ? -11.913 7.589 4.015 1.00 0.00 751 LYS A C 1
ATOM 1460 O O . LYS A 1 91 ? -12.430 7.806 5.111 1.00 0.00 751 LYS A O 1
ATOM 1479 N N . ASP A 1 92 ? -12.243 6.553 3.252 1.00 0.00 752 ASP A N 1
ATOM 1480 C CA . ASP A 1 92 ? -13.255 5.591 3.675 1.00 0.00 752 ASP A CA 1
ATOM 1481 C C . ASP A 1 92 ? -12.614 4.375 4.337 1.00 0.00 752 ASP A C 1
ATOM 1482 O O . ASP A 1 92 ? -13.205 3.752 5.222 1.00 0.00 752 ASP A O 1
ATOM 1491 N N . CYS A 1 93 ? -11.406 4.042 3.898 1.00 0.00 753 CYS A N 1
ATOM 1492 C CA . CYS A 1 93 ? -10.685 2.897 4.445 1.00 0.00 753 CYS A CA 1
ATOM 1493 C C . CYS A 1 93 ? -9.708 3.332 5.533 1.00 0.00 753 CYS A C 1
ATOM 1494 O O . CYS A 1 93 ? -9.565 2.657 6.558 1.00 0.00 753 CYS A O 1
ATOM 1502 N N . PHE A 1 94 ? -9.018 4.441 5.283 1.00 0.00 754 PHE A N 1
ATOM 1503 C CA . PHE A 1 94 ? -8.030 4.948 6.229 1.00 0.00 754 PHE A CA 1
ATOM 1504 C C . PHE A 1 94 ? -8.696 5.755 7.357 1.00 0.00 754 PHE A C 1
ATOM 1505 O O . PHE A 1 94 ? -9.412 5.196 8.186 1.00 0.00 754 PHE A O 1
ATOM 1522 N N . LYS A 1 95 ? -8.444 7.064 7.392 1.00 0.00 755 LYS A N 1
ATOM 1523 C CA . LYS A 1 95 ? -9.011 7.923 8.434 1.00 0.00 755 LYS A CA 1
ATOM 1524 C C . LYS A 1 95 ? -9.123 9.366 7.949 1.00 0.00 755 LYS A C 1
ATOM 1525 O O . LYS A 1 95 ? -10.058 9.721 7.236 1.00 0.00 755 LYS A O 1
ATOM 1544 N N . SER A 1 96 ? -8.156 10.188 8.325 1.00 0.00 756 SER A N 1
ATOM 1545 C CA . SER A 1 96 ? -8.145 11.585 7.919 1.00 0.00 756 SER A CA 1
ATOM 1546 C C . SER A 1 96 ? -7.610 11.708 6.497 1.00 0.00 756 SER A C 1
ATOM 1547 O O . SER A 1 96 ? -7.096 12.753 6.098 1.00 0.00 756 SER A O 1
ATOM 1555 N N . LEU A 1 97 ? -7.732 10.625 5.743 1.00 0.00 757 LEU A N 1
ATOM 1556 C CA . LEU A 1 97 ? -7.258 10.596 4.369 1.00 0.00 757 LEU A CA 1
ATOM 1557 C C . LEU A 1 97 ? -8.285 11.210 3.429 1.00 0.00 757 LEU A C 1
ATOM 1558 O O . LEU A 1 97 ? -9.462 11.330 3.763 1.00 0.00 757 LEU A O 1
ATOM 1574 N N . ASP A 1 98 ? -7.821 11.571 2.245 1.00 0.00 758 ASP A N 1
ATOM 1575 C CA . ASP A 1 98 ? -8.683 12.150 1.225 1.00 0.00 758 ASP A CA 1
ATOM 1576 C C . ASP A 1 98 ? -8.028 11.964 -0.139 1.00 0.00 758 ASP A C 1
ATOM 1577 O O . ASP A 1 98 ? -7.792 12.921 -0.884 1.00 0.00 758 ASP A O 1
ATOM 1586 N N . THR A 1 99 ? -7.723 10.703 -0.443 1.00 0.00 759 THR A N 1
ATOM 1587 C CA . THR A 1 99 ? -7.083 10.350 -1.706 1.00 0.00 759 THR A CA 1
ATOM 1588 C C . THR A 1 99 ? -7.157 8.852 -1.961 1.00 0.00 759 THR A C 1
ATOM 1589 O O . THR A 1 99 ? -8.000 8.145 -1.403 1.00 0.00 759 THR A O 1
ATOM 1600 N N . THR A 1 100 ? -6.245 8.388 -2.804 1.00 0.00 760 THR A N 1
ATOM 1601 C CA . THR A 1 100 ? -6.159 6.977 -3.161 1.00 0.00 760 THR A CA 1
ATOM 1602 C C . THR A 1 100 ? -4.770 6.660 -3.691 1.00 0.00 760 THR A C 1
ATOM 1603 O O . THR A 1 100 ? -3.974 7.565 -3.949 1.00 0.00 760 THR A O 1
ATOM 1614 N N . LEU A 1 101 ? -4.491 5.373 -3.880 1.00 0.00 761 LEU A N 1
ATOM 1615 C CA . LEU A 1 101 ? -3.208 4.948 -4.421 1.00 0.00 761 LEU A CA 1
ATOM 1616 C C . LEU A 1 101 ? -3.050 5.609 -5.793 1.00 0.00 761 LEU A C 1
ATOM 1617 O O . LEU A 1 101 ? -3.428 5.040 -6.816 1.00 0.00 761 LEU A O 1
ATOM 1633 N N . GLN A 1 102 ? -2.547 6.841 -5.791 1.00 0.00 762 GLN A N 1
ATOM 1634 C CA . GLN A 1 102 ? -2.407 7.618 -7.019 1.00 0.00 762 GLN A CA 1
ATOM 1635 C C . GLN A 1 102 ? -1.305 7.081 -7.922 1.00 0.00 762 GLN A C 1
ATOM 1636 O O . GLN A 1 102 ? -1.569 6.678 -9.054 1.00 0.00 762 GLN A O 1
ATOM 1650 N N . PHE A 1 103 ? -0.067 7.100 -7.440 1.00 0.00 763 PHE A N 1
ATOM 1651 C CA . PHE A 1 103 ? 1.049 6.630 -8.263 1.00 0.00 763 PHE A CA 1
ATOM 1652 C C . PHE A 1 103 ? 2.010 5.741 -7.475 1.00 0.00 763 PHE A C 1
ATOM 1653 O O . PHE A 1 103 ? 2.137 5.863 -6.266 1.00 0.00 763 PHE A O 1
ATOM 1670 N N . PRO A 1 104 ? 2.699 4.865 -8.155 1.00 0.00 764 PRO A N 1
ATOM 1671 C CA . PRO A 1 104 ? 3.689 3.942 -7.522 1.00 0.00 764 PRO A CA 1
ATOM 1672 C C . PRO A 1 104 ? 4.970 4.678 -7.143 1.00 0.00 764 PRO A C 1
ATOM 1673 O O . PRO A 1 104 ? 5.000 5.907 -7.132 1.00 0.00 764 PRO A O 1
ATOM 1684 N N . PHE A 1 105 ? 6.035 3.937 -6.843 1.00 0.00 765 PHE A N 1
ATOM 1685 C CA . PHE A 1 105 ? 7.293 4.578 -6.478 1.00 0.00 765 PHE A CA 1
ATOM 1686 C C . PHE A 1 105 ? 8.405 4.224 -7.458 1.00 0.00 765 PHE A C 1
ATOM 1687 O O . PHE A 1 105 ? 9.370 4.981 -7.598 1.00 0.00 765 PHE A O 1
ATOM 1704 N N . LYS A 1 106 ? 8.272 3.096 -8.161 1.00 0.00 766 LYS A N 1
ATOM 1705 C CA . LYS A 1 106 ? 9.300 2.720 -9.129 1.00 0.00 766 LYS A CA 1
ATOM 1706 C C . LYS A 1 106 ? 9.107 3.522 -10.409 1.00 0.00 766 LYS A C 1
ATOM 1707 O O . LYS A 1 106 ? 10.068 3.783 -11.127 1.00 0.00 766 LYS A O 1
ATOM 1726 N N . GLU A 1 107 ? 7.852 3.914 -10.662 1.00 0.00 767 GLU A N 1
ATOM 1727 C CA . GLU A 1 107 ? 7.500 4.711 -11.838 1.00 0.00 767 GLU A CA 1
ATOM 1728 C C . GLU A 1 107 ? 8.681 5.572 -12.307 1.00 0.00 767 GLU A C 1
ATOM 1729 O O . GLU A 1 107 ? 9.108 6.431 -11.540 1.00 0.00 767 GLU A O 1
ATOM 1742 N N . ASP B 2 1 ? 8.376 3.140 18.093 1.00 0.00 338 ASP B N 1
ATOM 1743 C CA . ASP B 2 1 ? 7.013 2.935 17.522 1.00 0.00 338 ASP B CA 1
ATOM 1744 C C . ASP B 2 1 ? 6.847 3.813 16.279 1.00 0.00 338 ASP B C 1
ATOM 1745 O O . ASP B 2 1 ? 6.631 3.309 15.173 1.00 0.00 338 ASP B O 1
ATOM 1756 N N . THR B 2 2 ? 6.949 5.125 16.481 1.00 0.00 339 THR B N 1
ATOM 1757 C CA . THR B 2 2 ? 6.806 6.101 15.393 1.00 0.00 339 THR B CA 1
ATOM 1758 C C . THR B 2 2 ? 7.586 5.705 14.134 1.00 0.00 339 THR B C 1
ATOM 1759 O O . THR B 2 2 ? 7.332 6.247 13.059 1.00 0.00 339 THR B O 1
ATOM 1770 N N . GLU B 2 3 ? 8.535 4.783 14.264 1.00 0.00 340 GLU B N 1
ATOM 1771 C CA . GLU B 2 3 ? 9.330 4.351 13.109 1.00 0.00 340 GLU B CA 1
ATOM 1772 C C . GLU B 2 3 ? 8.590 3.282 12.298 1.00 0.00 340 GLU B C 1
ATOM 1773 O O . GLU B 2 3 ? 8.898 3.057 11.125 1.00 0.00 340 GLU B O 1
ATOM 1785 N N . VAL B 2 4 ? 7.624 2.616 12.929 1.00 0.00 341 VAL B N 1
ATOM 1786 C CA . VAL B 2 4 ? 6.866 1.558 12.256 1.00 0.00 341 VAL B CA 1
ATOM 1787 C C . VAL B 2 4 ? 5.394 1.951 12.082 1.00 0.00 341 VAL B C 1
ATOM 1788 O O . VAL B 2 4 ? 4.944 2.951 12.638 1.00 0.00 341 VAL B O 1
ATOM 1825 N N . GLU B 2 6 ? 2.449 2.436 13.101 1.00 0.00 343 GLU B N 1
ATOM 1826 C CA . GLU B 2 6 ? 1.747 2.538 14.378 1.00 0.00 343 GLU B CA 1
ATOM 1827 C C . GLU B 2 6 ? 0.236 2.335 14.212 1.00 0.00 343 GLU B C 1
ATOM 1828 O O . GLU B 2 6 ? -0.563 3.064 14.799 1.00 0.00 343 GLU B O 1
ATOM 1840 N N . SER B 2 7 ? -0.147 1.339 13.418 1.00 0.00 344 SER B N 1
ATOM 1841 C CA . SER B 2 7 ? -1.564 1.047 13.185 1.00 0.00 344 SER B CA 1
ATOM 1842 C C . SER B 2 7 ? -2.379 2.339 13.055 1.00 0.00 344 SER B C 1
ATOM 1843 O O . SER B 2 7 ? -3.261 2.613 13.877 1.00 0.00 344 SER B O 1
ATOM 1851 N N . PRO B 2 8 ? -2.105 3.132 12.050 1.00 0.00 345 PRO B N 1
ATOM 1852 C CA . PRO B 2 8 ? -2.833 4.416 11.825 1.00 0.00 345 PRO B CA 1
ATOM 1853 C C . PRO B 2 8 ? -4.350 4.224 11.775 1.00 0.00 345 PRO B C 1
ATOM 1854 O O . PRO B 2 8 ? -5.088 4.821 12.562 1.00 0.00 345 PRO B O 1
ATOM 1889 N N . ALA B 2 10 ? -7.595 1.181 11.117 1.00 0.00 347 ALA B N 1
ATOM 1890 C CA . ALA B 2 10 ? -7.966 -0.230 11.031 1.00 0.00 347 ALA B CA 1
ATOM 1891 C C . ALA B 2 10 ? -9.121 -0.550 11.979 1.00 0.00 347 ALA B C 1
ATOM 1892 O O . ALA B 2 10 ? -10.293 -0.539 11.582 1.00 0.00 347 ALA B O 1
ATOM 1899 N N . ASP B 2 11 ? -8.786 -0.832 13.232 1.00 0.00 348 ASP B N 1
ATOM 1900 C CA . ASP B 2 11 ? -9.797 -1.152 14.229 1.00 0.00 348 ASP B CA 1
ATOM 1901 C C . ASP B 2 11 ? -9.550 -0.373 15.532 1.00 0.00 348 ASP B C 1
ATOM 1902 O O . ASP B 2 11 ? -9.503 -0.957 16.617 1.00 0.00 348 ASP B O 1
ATOM 1911 N N . PRO B 2 12 ? -9.400 0.932 15.442 1.00 0.00 349 PRO B N 1
ATOM 1912 C CA . PRO B 2 12 ? -9.163 1.804 16.628 1.00 0.00 349 PRO B CA 1
ATOM 1913 C C . PRO B 2 12 ? -10.474 2.162 17.331 1.00 0.00 349 PRO B C 1
ATOM 1914 O O . PRO B 2 12 ? -11.407 2.644 16.687 1.00 0.00 349 PRO B O 1
ATOM 1925 N N . GLU B 2 13 ? -10.526 1.924 18.646 1.00 0.00 350 GLU B N 1
ATOM 1926 C CA . GLU B 2 13 ? -11.720 2.220 19.447 1.00 0.00 350 GLU B CA 1
ATOM 1927 C C . GLU B 2 13 ? -12.870 1.255 19.120 1.00 0.00 350 GLU B C 1
ATOM 1928 O O . GLU B 2 13 ? -13.020 0.893 17.962 1.00 0.00 350 GLU B O 1
ATOM 1941 N N . GLY A 1 1 ? 4.859 -15.793 -10.096 1.00 0.00 661 GLY A N 2
ATOM 1942 C CA . GLY A 1 1 ? 3.951 -16.916 -10.484 1.00 0.00 661 GLY A CA 2
ATOM 1943 C C . GLY A 1 1 ? 2.595 -16.376 -10.960 1.00 0.00 661 GLY A C 2
ATOM 1944 O O . GLY A 1 1 ? 1.599 -17.100 -10.935 1.00 0.00 661 GLY A O 2
ATOM 1950 N N . HIS A 1 2 ? 2.554 -15.113 -11.393 1.00 0.00 662 HIS A N 2
ATOM 1951 C CA . HIS A 1 2 ? 1.304 -14.503 -11.877 1.00 0.00 662 HIS A CA 2
ATOM 1952 C C . HIS A 1 2 ? 0.279 -14.359 -10.755 1.00 0.00 662 HIS A C 2
ATOM 1953 O O . HIS A 1 2 ? -0.309 -13.294 -10.578 1.00 0.00 662 HIS A O 2
ATOM 1968 N N . MET A 1 3 ? 0.054 -15.443 -10.021 1.00 0.00 663 MET A N 2
ATOM 1969 C CA . MET A 1 3 ? -0.924 -15.441 -8.936 1.00 0.00 663 MET A CA 2
ATOM 1970 C C . MET A 1 3 ? -0.989 -14.092 -8.228 1.00 0.00 663 MET A C 2
ATOM 1971 O O . MET A 1 3 ? -2.043 -13.456 -8.175 1.00 0.00 663 MET A O 2
ATOM 1985 N N . GLN A 1 4 ? 0.133 -13.660 -7.677 1.00 0.00 664 GLN A N 2
ATOM 1986 C CA . GLN A 1 4 ? 0.164 -12.384 -6.974 1.00 0.00 664 GLN A CA 2
ATOM 1987 C C . GLN A 1 4 ? 1.573 -11.805 -6.954 1.00 0.00 664 GLN A C 2
ATOM 1988 O O . GLN A 1 4 ? 2.005 -11.214 -5.964 1.00 0.00 664 GLN A O 2
ATOM 2002 N N . ASP A 1 5 ? 2.281 -11.962 -8.060 1.00 0.00 665 ASP A N 2
ATOM 2003 C CA . ASP A 1 5 ? 3.632 -11.434 -8.160 1.00 0.00 665 ASP A CA 2
ATOM 2004 C C . ASP A 1 5 ? 3.621 -9.924 -7.947 1.00 0.00 665 ASP A C 2
ATOM 2005 O O . ASP A 1 5 ? 2.967 -9.189 -8.687 1.00 0.00 665 ASP A O 2
ATOM 2014 N N . LEU A 1 6 ? 4.338 -9.462 -6.931 1.00 0.00 666 LEU A N 2
ATOM 2015 C CA . LEU A 1 6 ? 4.383 -8.035 -6.641 1.00 0.00 666 LEU A CA 2
ATOM 2016 C C . LEU A 1 6 ? 5.598 -7.394 -7.295 1.00 0.00 666 LEU A C 2
ATOM 2017 O O . LEU A 1 6 ? 5.556 -6.237 -7.720 1.00 0.00 666 LEU A O 2
ATOM 2033 N N . SER A 1 7 ? 6.676 -8.159 -7.376 1.00 0.00 667 SER A N 2
ATOM 2034 C CA . SER A 1 7 ? 7.914 -7.674 -7.977 1.00 0.00 667 SER A CA 2
ATOM 2035 C C . SER A 1 7 ? 7.718 -7.316 -9.445 1.00 0.00 667 SER A C 2
ATOM 2036 O O . SER A 1 7 ? 8.652 -6.863 -10.108 1.00 0.00 667 SER A O 2
ATOM 2044 N N . VAL A 1 8 ? 6.503 -7.503 -9.948 1.00 0.00 668 VAL A N 2
ATOM 2045 C CA . VAL A 1 8 ? 6.211 -7.178 -11.338 1.00 0.00 668 VAL A CA 2
ATOM 2046 C C . VAL A 1 8 ? 5.561 -5.802 -11.419 1.00 0.00 668 VAL A C 2
ATOM 2047 O O . VAL A 1 8 ? 5.297 -5.280 -12.503 1.00 0.00 668 VAL A O 2
ATOM 2060 N N . HIS A 1 9 ? 5.324 -5.222 -10.248 1.00 0.00 669 HIS A N 2
ATOM 2061 C CA . HIS A 1 9 ? 4.719 -3.899 -10.149 1.00 0.00 669 HIS A CA 2
ATOM 2062 C C . HIS A 1 9 ? 5.791 -2.833 -9.974 1.00 0.00 669 HIS A C 2
ATOM 2063 O O . HIS A 1 9 ? 6.992 -3.126 -9.929 1.00 0.00 669 HIS A O 2
ATOM 2078 N N . LEU A 1 10 ? 5.343 -1.595 -9.845 1.00 0.00 670 LEU A N 2
ATOM 2079 C CA . LEU A 1 10 ? 6.249 -0.479 -9.647 1.00 0.00 670 LEU A CA 2
ATOM 2080 C C . LEU A 1 10 ? 5.972 0.180 -8.311 1.00 0.00 670 LEU A C 2
ATOM 2081 O O . LEU A 1 10 ? 6.710 1.063 -7.877 1.00 0.00 670 LEU A O 2
ATOM 2097 N N . TRP A 1 11 ? 4.914 -0.262 -7.644 1.00 0.00 671 TRP A N 2
ATOM 2098 C CA . TRP A 1 11 ? 4.597 0.296 -6.348 1.00 0.00 671 TRP A CA 2
ATOM 2099 C C . TRP A 1 11 ? 4.995 -0.685 -5.244 1.00 0.00 671 TRP A C 2
ATOM 2100 O O . TRP A 1 11 ? 4.833 -0.412 -4.052 1.00 0.00 671 TRP A O 2
ATOM 2121 N N . TYR A 1 12 ? 5.521 -1.835 -5.651 1.00 0.00 672 TYR A N 2
ATOM 2122 C CA . TYR A 1 12 ? 5.939 -2.851 -4.692 1.00 0.00 672 TYR A CA 2
ATOM 2123 C C . TYR A 1 12 ? 7.415 -2.687 -4.326 1.00 0.00 672 TYR A C 2
ATOM 2124 O O . TYR A 1 12 ? 8.297 -2.848 -5.174 1.00 0.00 672 TYR A O 2
ATOM 2142 N N . ALA A 1 13 ? 7.671 -2.380 -3.055 1.00 0.00 673 ALA A N 2
ATOM 2143 C CA . ALA A 1 13 ? 9.038 -2.213 -2.573 1.00 0.00 673 ALA A CA 2
ATOM 2144 C C . ALA A 1 13 ? 9.480 -3.464 -1.823 1.00 0.00 673 ALA A C 2
ATOM 2145 O O . ALA A 1 13 ? 10.673 -3.730 -1.681 1.00 0.00 673 ALA A O 2
ATOM 2152 N N . GLY A 1 14 ? 8.496 -4.221 -1.346 1.00 0.00 674 GLY A N 2
ATOM 2153 C CA . GLY A 1 14 ? 8.756 -5.452 -0.602 1.00 0.00 674 GLY A CA 2
ATOM 2154 C C . GLY A 1 14 ? 9.831 -5.259 0.462 1.00 0.00 674 GLY A C 2
ATOM 2155 O O . GLY A 1 14 ? 9.580 -4.647 1.504 1.00 0.00 674 GLY A O 2
ATOM 2159 N N . PRO A 1 15 ? 11.012 -5.776 0.229 1.00 0.00 675 PRO A N 2
ATOM 2160 C CA . PRO A 1 15 ? 12.148 -5.668 1.196 1.00 0.00 675 PRO A CA 2
ATOM 2161 C C . PRO A 1 15 ? 12.541 -4.216 1.480 1.00 0.00 675 PRO A C 2
ATOM 2162 O O . PRO A 1 15 ? 13.661 -3.789 1.184 1.00 0.00 675 PRO A O 2
ATOM 2173 N N . MET A 1 16 ? 11.609 -3.464 2.063 1.00 0.00 676 MET A N 2
ATOM 2174 C CA . MET A 1 16 ? 11.858 -2.061 2.394 1.00 0.00 676 MET A CA 2
ATOM 2175 C C . MET A 1 16 ? 11.400 -1.732 3.814 1.00 0.00 676 MET A C 2
ATOM 2176 O O . MET A 1 16 ? 10.626 -2.477 4.427 1.00 0.00 676 MET A O 2
ATOM 2190 N N . GLU A 1 17 ? 11.882 -0.596 4.317 1.00 0.00 677 GLU A N 2
ATOM 2191 C CA . GLU A 1 17 ? 11.534 -0.124 5.656 1.00 0.00 677 GLU A CA 2
ATOM 2192 C C . GLU A 1 17 ? 10.643 1.118 5.578 1.00 0.00 677 GLU A C 2
ATOM 2193 O O . GLU A 1 17 ? 10.507 1.734 4.518 1.00 0.00 677 GLU A O 2
ATOM 2205 N N . ARG A 1 18 ? 10.044 1.483 6.711 1.00 0.00 678 ARG A N 2
ATOM 2206 C CA . ARG A 1 18 ? 9.170 2.655 6.771 1.00 0.00 678 ARG A CA 2
ATOM 2207 C C . ARG A 1 18 ? 9.875 3.905 6.233 1.00 0.00 678 ARG A C 2
ATOM 2208 O O . ARG A 1 18 ? 9.410 4.524 5.273 1.00 0.00 678 ARG A O 2
ATOM 2229 N N . ALA A 1 19 ? 10.996 4.264 6.851 1.00 0.00 679 ALA A N 2
ATOM 2230 C CA . ALA A 1 19 ? 11.757 5.433 6.431 1.00 0.00 679 ALA A CA 2
ATOM 2231 C C . ALA A 1 19 ? 12.238 5.268 4.995 1.00 0.00 679 ALA A C 2
ATOM 2232 O O . ALA A 1 19 ? 12.328 6.238 4.237 1.00 0.00 679 ALA A O 2
ATOM 2239 N N . GLY A 1 20 ? 12.522 4.026 4.616 1.00 0.00 680 GLY A N 2
ATOM 2240 C CA . GLY A 1 20 ? 12.970 3.741 3.262 1.00 0.00 680 GLY A CA 2
ATOM 2241 C C . GLY A 1 20 ? 11.814 3.935 2.306 1.00 0.00 680 GLY A C 2
ATOM 2242 O O . GLY A 1 20 ? 11.958 4.557 1.251 1.00 0.00 680 GLY A O 2
ATOM 2246 N N . ALA A 1 21 ? 10.658 3.409 2.698 1.00 0.00 681 ALA A N 2
ATOM 2247 C CA . ALA A 1 21 ? 9.455 3.528 1.888 1.00 0.00 681 ALA A CA 2
ATOM 2248 C C . ALA A 1 21 ? 9.105 4.996 1.637 1.00 0.00 681 ALA A C 2
ATOM 2249 O O . ALA A 1 21 ? 8.861 5.395 0.500 1.00 0.00 681 ALA A O 2
ATOM 2256 N N . GLU A 1 22 ? 9.071 5.800 2.695 1.00 0.00 682 GLU A N 2
ATOM 2257 C CA . GLU A 1 22 ? 8.733 7.212 2.543 1.00 0.00 682 GLU A CA 2
ATOM 2258 C C . GLU A 1 22 ? 9.890 8.007 1.961 1.00 0.00 682 GLU A C 2
ATOM 2259 O O . GLU A 1 22 ? 9.706 9.140 1.518 1.00 0.00 682 GLU A O 2
ATOM 2271 N N . SER A 1 23 ? 11.075 7.411 1.945 1.00 0.00 683 SER A N 2
ATOM 2272 C CA . SER A 1 23 ? 12.240 8.092 1.400 1.00 0.00 683 SER A CA 2
ATOM 2273 C C . SER A 1 23 ? 11.973 8.509 -0.035 1.00 0.00 683 SER A C 2
ATOM 2274 O O . SER A 1 23 ? 12.282 9.629 -0.442 1.00 0.00 683 SER A O 2
ATOM 2282 N N . ILE A 1 24 ? 11.389 7.594 -0.791 1.00 0.00 684 ILE A N 2
ATOM 2283 C CA . ILE A 1 24 ? 11.067 7.855 -2.189 1.00 0.00 684 ILE A CA 2
ATOM 2284 C C . ILE A 1 24 ? 9.770 8.653 -2.287 1.00 0.00 684 ILE A C 2
ATOM 2285 O O . ILE A 1 24 ? 9.700 9.677 -2.969 1.00 0.00 684 ILE A O 2
ATOM 2301 N N . LEU A 1 25 ? 8.746 8.172 -1.594 1.00 0.00 685 LEU A N 2
ATOM 2302 C CA . LEU A 1 25 ? 7.442 8.828 -1.593 1.00 0.00 685 LEU A CA 2
ATOM 2303 C C . LEU A 1 25 ? 7.531 10.262 -1.060 1.00 0.00 685 LEU A C 2
ATOM 2304 O O . LEU A 1 25 ? 6.937 11.185 -1.629 1.00 0.00 685 LEU A O 2
ATOM 2320 N N . ALA A 1 26 ? 8.268 10.465 0.028 1.00 0.00 686 ALA A N 2
ATOM 2321 C CA . ALA A 1 26 ? 8.398 11.808 0.584 1.00 0.00 686 ALA A CA 2
ATOM 2322 C C . ALA A 1 26 ? 9.085 12.722 -0.426 1.00 0.00 686 ALA A C 2
ATOM 2323 O O . ALA A 1 26 ? 8.715 13.891 -0.570 1.00 0.00 686 ALA A O 2
ATOM 2330 N N . ASN A 1 27 ? 10.055 12.167 -1.147 1.00 0.00 687 ASN A N 2
ATOM 2331 C CA . ASN A 1 27 ? 10.770 12.920 -2.174 1.00 0.00 687 ASN A CA 2
ATOM 2332 C C . ASN A 1 27 ? 9.844 13.179 -3.365 1.00 0.00 687 ASN A C 2
ATOM 2333 O O . ASN A 1 27 ? 9.893 14.242 -3.986 1.00 0.00 687 ASN A O 2
ATOM 2344 N N . ARG A 1 28 ? 9.010 12.188 -3.673 1.00 0.00 688 ARG A N 2
ATOM 2345 C CA . ARG A 1 28 ? 8.071 12.285 -4.792 1.00 0.00 688 ARG A CA 2
ATOM 2346 C C . ARG A 1 28 ? 6.912 13.239 -4.483 1.00 0.00 688 ARG A C 2
ATOM 2347 O O . ARG A 1 28 ? 6.820 13.810 -3.394 1.00 0.00 688 ARG A O 2
ATOM 2368 N N . SER A 1 29 ? 6.024 13.400 -5.459 1.00 0.00 689 SER A N 2
ATOM 2369 C CA . SER A 1 29 ? 4.869 14.277 -5.303 1.00 0.00 689 SER A CA 2
ATOM 2370 C C . SER A 1 29 ? 3.723 13.559 -4.591 1.00 0.00 689 SER A C 2
ATOM 2371 O O . SER A 1 29 ? 3.714 12.326 -4.470 1.00 0.00 689 SER A O 2
ATOM 2379 N N . ASP A 1 30 ? 2.751 14.342 -4.130 1.00 0.00 690 ASP A N 2
ATOM 2380 C CA . ASP A 1 30 ? 1.593 13.790 -3.439 1.00 0.00 690 ASP A CA 2
ATOM 2381 C C . ASP A 1 30 ? 0.854 12.799 -4.333 1.00 0.00 690 ASP A C 2
ATOM 2382 O O . ASP A 1 30 ? 0.622 13.055 -5.517 1.00 0.00 690 ASP A O 2
ATOM 2391 N N . GLY A 1 31 ? 0.496 11.663 -3.758 1.00 0.00 691 GLY A N 2
ATOM 2392 C CA . GLY A 1 31 ? -0.207 10.627 -4.500 1.00 0.00 691 GLY A CA 2
ATOM 2393 C C . GLY A 1 31 ? 0.712 9.442 -4.741 1.00 0.00 691 GLY A C 2
ATOM 2394 O O . GLY A 1 31 ? 0.263 8.335 -5.046 1.00 0.00 691 GLY A O 2
ATOM 2398 N N . THR A 1 32 ? 2.007 9.681 -4.589 1.00 0.00 692 THR A N 2
ATOM 2399 C CA . THR A 1 32 ? 2.990 8.625 -4.774 1.00 0.00 692 THR A CA 2
ATOM 2400 C C . THR A 1 32 ? 2.822 7.582 -3.676 1.00 0.00 692 THR A C 2
ATOM 2401 O O . THR A 1 32 ? 2.700 7.928 -2.503 1.00 0.00 692 THR A O 2
ATOM 2412 N N . PHE A 1 33 ? 2.780 6.314 -4.050 1.00 0.00 693 PHE A N 2
ATOM 2413 C CA . PHE A 1 33 ? 2.588 5.260 -3.063 1.00 0.00 693 PHE A CA 2
ATOM 2414 C C . PHE A 1 33 ? 3.428 4.030 -3.370 1.00 0.00 693 PHE A C 2
ATOM 2415 O O . PHE A 1 33 ? 3.960 3.875 -4.468 1.00 0.00 693 PHE A O 2
ATOM 2432 N N . LEU A 1 34 ? 3.532 3.152 -2.383 1.00 0.00 694 LEU A N 2
ATOM 2433 C CA . LEU A 1 34 ? 4.295 1.923 -2.542 1.00 0.00 694 LEU A CA 2
ATOM 2434 C C . LEU A 1 34 ? 3.946 0.925 -1.440 1.00 0.00 694 LEU A C 2
ATOM 2435 O O . LEU A 1 34 ? 3.289 1.273 -0.451 1.00 0.00 694 LEU A O 2
ATOM 2451 N N . VAL A 1 35 ? 4.393 -0.312 -1.619 1.00 0.00 695 VAL A N 2
ATOM 2452 C CA . VAL A 1 35 ? 4.134 -1.361 -0.636 1.00 0.00 695 VAL A CA 2
ATOM 2453 C C . VAL A 1 35 ? 5.416 -2.122 -0.304 1.00 0.00 695 VAL A C 2
ATOM 2454 O O . VAL A 1 35 ? 6.197 -2.462 -1.198 1.00 0.00 695 VAL A O 2
ATOM 2467 N N . ARG A 1 36 ? 5.629 -2.384 0.985 1.00 0.00 696 ARG A N 2
ATOM 2468 C CA . ARG A 1 36 ? 6.828 -3.100 1.424 1.00 0.00 696 ARG A CA 2
ATOM 2469 C C . ARG A 1 36 ? 6.477 -4.369 2.208 1.00 0.00 696 ARG A C 2
ATOM 2470 O O . ARG A 1 36 ? 5.319 -4.592 2.574 1.00 0.00 696 ARG A O 2
ATOM 2491 N N . GLN A 1 37 ? 7.499 -5.190 2.449 1.00 0.00 697 GLN A N 2
ATOM 2492 C CA . GLN A 1 37 ? 7.342 -6.448 3.178 1.00 0.00 697 GLN A CA 2
ATOM 2493 C C . GLN A 1 37 ? 8.370 -6.529 4.309 1.00 0.00 697 GLN A C 2
ATOM 2494 O O . GLN A 1 37 ? 9.540 -6.191 4.120 1.00 0.00 697 GLN A O 2
ATOM 2508 N N . ARG A 1 38 ? 7.930 -6.986 5.478 1.00 0.00 698 ARG A N 2
ATOM 2509 C CA . ARG A 1 38 ? 8.830 -7.112 6.624 1.00 0.00 698 ARG A CA 2
ATOM 2510 C C . ARG A 1 38 ? 8.176 -7.912 7.756 1.00 0.00 698 ARG A C 2
ATOM 2511 O O . ARG A 1 38 ? 8.315 -7.576 8.936 1.00 0.00 698 ARG A O 2
ATOM 2532 N N . VAL A 1 39 ? 7.476 -8.980 7.396 1.00 0.00 699 VAL A N 2
ATOM 2533 C CA . VAL A 1 39 ? 6.823 -9.823 8.395 1.00 0.00 699 VAL A CA 2
ATOM 2534 C C . VAL A 1 39 ? 7.748 -10.047 9.596 1.00 0.00 699 VAL A C 2
ATOM 2535 O O . VAL A 1 39 ? 8.925 -10.383 9.439 1.00 0.00 699 VAL A O 2
ATOM 2548 N N . LYS A 1 40 ? 7.215 -9.843 10.795 1.00 0.00 700 LYS A N 2
ATOM 2549 C CA . LYS A 1 40 ? 8.000 -10.014 12.017 1.00 0.00 700 LYS A CA 2
ATOM 2550 C C . LYS A 1 40 ? 7.080 -10.072 13.231 1.00 0.00 700 LYS A C 2
ATOM 2551 O O . LYS A 1 40 ? 7.173 -10.979 14.055 1.00 0.00 700 LYS A O 2
ATOM 2570 N N . ASP A 1 41 ? 6.192 -9.092 13.323 1.00 0.00 701 ASP A N 2
ATOM 2571 C CA . ASP A 1 41 ? 5.242 -9.008 14.422 1.00 0.00 701 ASP A CA 2
ATOM 2572 C C . ASP A 1 41 ? 4.046 -9.917 14.150 1.00 0.00 701 ASP A C 2
ATOM 2573 O O . ASP A 1 41 ? 3.891 -10.973 14.765 1.00 0.00 701 ASP A O 2
ATOM 2582 N N . ALA A 1 42 ? 3.213 -9.490 13.214 1.00 0.00 702 ALA A N 2
ATOM 2583 C CA . ALA A 1 42 ? 2.025 -10.244 12.830 1.00 0.00 702 ALA A CA 2
ATOM 2584 C C . ALA A 1 42 ? 1.493 -9.753 11.482 1.00 0.00 702 ALA A C 2
ATOM 2585 O O . ALA A 1 42 ? 0.473 -10.241 10.992 1.00 0.00 702 ALA A O 2
ATOM 2592 N N . ALA A 1 43 ? 2.190 -8.781 10.896 1.00 0.00 703 ALA A N 2
ATOM 2593 C CA . ALA A 1 43 ? 1.783 -8.219 9.613 1.00 0.00 703 ALA A CA 2
ATOM 2594 C C . ALA A 1 43 ? 2.510 -8.892 8.448 1.00 0.00 703 ALA A C 2
ATOM 2595 O O . ALA A 1 43 ? 3.523 -9.570 8.632 1.00 0.00 703 ALA A O 2
ATOM 2602 N N . GLU A 1 44 ? 1.982 -8.677 7.250 1.00 0.00 704 GLU A N 2
ATOM 2603 C CA . GLU A 1 44 ? 2.566 -9.239 6.035 1.00 0.00 704 GLU A CA 2
ATOM 2604 C C . GLU A 1 44 ? 3.267 -8.135 5.240 1.00 0.00 704 GLU A C 2
ATOM 2605 O O . GLU A 1 44 ? 4.480 -7.945 5.352 1.00 0.00 704 GLU A O 2
ATOM 2617 N N . PHE A 1 45 ? 2.491 -7.391 4.458 1.00 0.00 705 PHE A N 2
ATOM 2618 C CA . PHE A 1 45 ? 3.039 -6.289 3.672 1.00 0.00 705 PHE A CA 2
ATOM 2619 C C . PHE A 1 45 ? 2.606 -4.957 4.262 1.00 0.00 705 PHE A C 2
ATOM 2620 O O . PHE A 1 45 ? 1.649 -4.890 5.035 1.00 0.00 705 PHE A O 2
ATOM 2637 N N . ALA A 1 46 ? 3.296 -3.895 3.886 1.00 0.00 706 ALA A N 2
ATOM 2638 C CA . ALA A 1 46 ? 2.948 -2.572 4.380 1.00 0.00 706 ALA A CA 2
ATOM 2639 C C . ALA A 1 46 ? 2.805 -1.587 3.225 1.00 0.00 706 ALA A C 2
ATOM 2640 O O . ALA A 1 46 ? 3.707 -1.443 2.395 1.00 0.00 706 ALA A O 2
ATOM 2647 N N . ILE A 1 47 ? 1.662 -0.910 3.188 1.00 0.00 707 ILE A N 2
ATOM 2648 C CA . ILE A 1 47 ? 1.386 0.072 2.139 1.00 0.00 707 ILE A CA 2
ATOM 2649 C C . ILE A 1 47 ? 1.861 1.450 2.576 1.00 0.00 707 ILE A C 2
ATOM 2650 O O . ILE A 1 47 ? 1.755 1.804 3.750 1.00 0.00 707 ILE A O 2
ATOM 2666 N N . SER A 1 48 ? 2.386 2.219 1.629 1.00 0.00 708 SER A N 2
ATOM 2667 C CA . SER A 1 48 ? 2.877 3.563 1.927 1.00 0.00 708 SER A CA 2
ATOM 2668 C C . SER A 1 48 ? 2.474 4.534 0.812 1.00 0.00 708 SER A C 2
ATOM 2669 O O . SER A 1 48 ? 2.796 4.308 -0.353 1.00 0.00 708 SER A O 2
ATOM 2677 N N . ILE A 1 49 ? 1.759 5.604 1.171 1.00 0.00 709 ILE A N 2
ATOM 2678 C CA . ILE A 1 49 ? 1.310 6.596 0.181 1.00 0.00 709 ILE A CA 2
ATOM 2679 C C . ILE A 1 49 ? 1.768 7.996 0.562 1.00 0.00 709 ILE A C 2
ATOM 2680 O O . ILE A 1 49 ? 1.707 8.381 1.730 1.00 0.00 709 ILE A O 2
ATOM 2696 N N . LYS A 1 50 ? 2.183 8.763 -0.440 1.00 0.00 710 LYS A N 2
ATOM 2697 C CA . LYS A 1 50 ? 2.603 10.140 -0.224 1.00 0.00 710 LYS A CA 2
ATOM 2698 C C . LYS A 1 50 ? 1.384 11.046 -0.382 1.00 0.00 710 LYS A C 2
ATOM 2699 O O . LYS A 1 50 ? 0.946 11.327 -1.499 1.00 0.00 710 LYS A O 2
ATOM 2718 N N . TYR A 1 51 ? 0.828 11.478 0.738 1.00 0.00 711 TYR A N 2
ATOM 2719 C CA . TYR A 1 51 ? -0.356 12.329 0.713 1.00 0.00 711 TYR A CA 2
ATOM 2720 C C . TYR A 1 51 ? -0.271 13.382 1.807 1.00 0.00 711 TYR A C 2
ATOM 2721 O O . TYR A 1 51 ? -0.279 13.051 2.991 1.00 0.00 711 TYR A O 2
ATOM 2739 N N . ASN A 1 52 ? -0.174 14.644 1.391 1.00 0.00 712 ASN A N 2
ATOM 2740 C CA . ASN A 1 52 ? -0.063 15.763 2.321 1.00 0.00 712 ASN A CA 2
ATOM 2741 C C . ASN A 1 52 ? 1.390 15.925 2.756 1.00 0.00 712 ASN A C 2
ATOM 2742 O O . ASN A 1 52 ? 1.696 15.920 3.949 1.00 0.00 712 ASN A O 2
ATOM 2753 N N . VAL A 1 53 ? 2.284 16.052 1.773 1.00 0.00 713 VAL A N 2
ATOM 2754 C CA . VAL A 1 53 ? 3.720 16.202 2.043 1.00 0.00 713 VAL A CA 2
ATOM 2755 C C . VAL A 1 53 ? 4.174 15.225 3.130 1.00 0.00 713 VAL A C 2
ATOM 2756 O O . VAL A 1 53 ? 5.013 15.545 3.971 1.00 0.00 713 VAL A O 2
ATOM 2769 N N . GLU A 1 54 ? 3.609 14.024 3.085 1.00 0.00 714 GLU A N 2
ATOM 2770 C CA . GLU A 1 54 ? 3.938 12.979 4.045 1.00 0.00 714 GLU A CA 2
ATOM 2771 C C . GLU A 1 54 ? 3.624 11.614 3.452 1.00 0.00 714 GLU A C 2
ATOM 2772 O O . GLU A 1 54 ? 2.853 11.506 2.494 1.00 0.00 714 GLU A O 2
ATOM 2784 N N . VAL A 1 55 ? 4.211 10.579 4.028 1.00 0.00 715 VAL A N 2
ATOM 2785 C CA . VAL A 1 55 ? 3.974 9.222 3.552 1.00 0.00 715 VAL A CA 2
ATOM 2786 C C . VAL A 1 55 ? 3.273 8.394 4.626 1.00 0.00 715 VAL A C 2
ATOM 2787 O O . VAL A 1 55 ? 3.851 8.110 5.676 1.00 0.00 715 VAL A O 2
ATOM 2800 N N . LYS A 1 56 ? 2.026 8.012 4.357 1.00 0.00 716 LYS A N 2
ATOM 2801 C CA . LYS A 1 56 ? 1.252 7.220 5.315 1.00 0.00 716 LYS A CA 2
ATOM 2802 C C . LYS A 1 56 ? 1.487 5.726 5.099 1.00 0.00 716 LYS A C 2
ATOM 2803 O O . LYS A 1 56 ? 1.252 5.205 4.007 1.00 0.00 716 LYS A O 2
ATOM 2822 N N . HIS A 1 57 ? 1.960 5.049 6.148 1.00 0.00 717 HIS A N 2
ATOM 2823 C CA . HIS A 1 57 ? 2.243 3.617 6.075 1.00 0.00 717 HIS A CA 2
ATOM 2824 C C . HIS A 1 57 ? 1.236 2.796 6.878 1.00 0.00 717 HIS A C 2
ATOM 2825 O O . HIS A 1 57 ? 0.851 3.167 7.989 1.00 0.00 717 HIS A O 2
ATOM 2840 N N . ILE A 1 58 ? 0.845 1.661 6.311 1.00 0.00 718 ILE A N 2
ATOM 2841 C CA . ILE A 1 58 ? -0.095 0.751 6.971 1.00 0.00 718 ILE A CA 2
ATOM 2842 C C . ILE A 1 58 ? 0.292 -0.701 6.700 1.00 0.00 718 ILE A C 2
ATOM 2843 O O . ILE A 1 58 ? 0.689 -1.049 5.583 1.00 0.00 718 ILE A O 2
ATOM 2859 N N . LYS A 1 59 ? 0.165 -1.544 7.723 1.00 0.00 719 LYS A N 2
ATOM 2860 C CA . LYS A 1 59 ? 0.500 -2.962 7.593 1.00 0.00 719 LYS A CA 2
ATOM 2861 C C . LYS A 1 59 ? -0.694 -3.765 7.061 1.00 0.00 719 LYS A C 2
ATOM 2862 O O . LYS A 1 59 ? -1.783 -3.771 7.656 1.00 0.00 719 LYS A O 2
ATOM 2881 N N . ILE A 1 60 ? -0.476 -4.451 5.941 1.00 0.00 720 ILE A N 2
ATOM 2882 C CA . ILE A 1 60 ? -1.520 -5.263 5.321 1.00 0.00 720 ILE A CA 2
ATOM 2883 C C . ILE A 1 60 ? -1.760 -6.545 6.118 1.00 0.00 720 ILE A C 2
ATOM 2884 O O . ILE A 1 60 ? -0.888 -7.014 6.852 1.00 0.00 720 ILE A O 2
ATOM 2900 N N . MET A 1 61 ? -2.949 -7.106 5.952 1.00 0.00 721 MET A N 2
ATOM 2901 C CA . MET A 1 61 ? -3.320 -8.341 6.637 1.00 0.00 721 MET A CA 2
ATOM 2902 C C . MET A 1 61 ? -3.489 -9.471 5.619 1.00 0.00 721 MET A C 2
ATOM 2903 O O . MET A 1 61 ? -3.342 -9.254 4.420 1.00 0.00 721 MET A O 2
ATOM 2917 N N . THR A 1 62 ? -3.801 -10.672 6.095 1.00 0.00 722 THR A N 2
ATOM 2918 C CA . THR A 1 62 ? -3.993 -11.814 5.196 1.00 0.00 722 THR A CA 2
ATOM 2919 C C . THR A 1 62 ? -5.270 -12.567 5.556 1.00 0.00 722 THR A C 2
ATOM 2920 O O . THR A 1 62 ? -5.287 -13.804 5.620 1.00 0.00 722 THR A O 2
ATOM 2931 N N . ALA A 1 63 ? -6.338 -11.811 5.783 1.00 0.00 723 ALA A N 2
ATOM 2932 C CA . ALA A 1 63 ? -7.628 -12.398 6.136 1.00 0.00 723 ALA A CA 2
ATOM 2933 C C . ALA A 1 63 ? -7.994 -13.518 5.173 1.00 0.00 723 ALA A C 2
ATOM 2934 O O . ALA A 1 63 ? -8.244 -13.281 3.989 1.00 0.00 723 ALA A O 2
ATOM 2941 N N . GLU A 1 64 ? -8.022 -14.738 5.689 1.00 0.00 724 GLU A N 2
ATOM 2942 C CA . GLU A 1 64 ? -8.358 -15.899 4.875 1.00 0.00 724 GLU A CA 2
ATOM 2943 C C . GLU A 1 64 ? -7.561 -15.883 3.570 1.00 0.00 724 GLU A C 2
ATOM 2944 O O . GLU A 1 64 ? -7.962 -16.488 2.574 1.00 0.00 724 GLU A O 2
ATOM 2956 N N . GLY A 1 65 ? -6.433 -15.172 3.584 1.00 0.00 725 GLY A N 2
ATOM 2957 C CA . GLY A 1 65 ? -5.582 -15.066 2.398 1.00 0.00 725 GLY A CA 2
ATOM 2958 C C . GLY A 1 65 ? -5.805 -13.741 1.668 1.00 0.00 725 GLY A C 2
ATOM 2959 O O . GLY A 1 65 ? -5.101 -13.431 0.709 1.00 0.00 725 GLY A O 2
ATOM 2963 N N . LEU A 1 66 ? -6.782 -12.959 2.122 1.00 0.00 726 LEU A N 2
ATOM 2964 C CA . LEU A 1 66 ? -7.069 -11.672 1.488 1.00 0.00 726 LEU A CA 2
ATOM 2965 C C . LEU A 1 66 ? -6.229 -10.562 2.113 1.00 0.00 726 LEU A C 2
ATOM 2966 O O . LEU A 1 66 ? -6.032 -10.531 3.329 1.00 0.00 726 LEU A O 2
ATOM 2982 N N . TYR A 1 67 ? -5.749 -9.642 1.279 1.00 0.00 727 TYR A N 2
ATOM 2983 C CA . TYR A 1 67 ? -4.948 -8.531 1.771 1.00 0.00 727 TYR A CA 2
ATOM 2984 C C . TYR A 1 67 ? -5.839 -7.318 2.004 1.00 0.00 727 TYR A C 2
ATOM 2985 O O . TYR A 1 67 ? -6.774 -7.067 1.240 1.00 0.00 727 TYR A O 2
ATOM 3003 N N . ARG A 1 68 ? -5.552 -6.580 3.069 1.00 0.00 728 ARG A N 2
ATOM 3004 C CA . ARG A 1 68 ? -6.344 -5.403 3.413 1.00 0.00 728 ARG A CA 2
ATOM 3005 C C . ARG A 1 68 ? -5.495 -4.376 4.151 1.00 0.00 728 ARG A C 2
ATOM 3006 O O . ARG A 1 68 ? -4.671 -4.729 4.994 1.00 0.00 728 ARG A O 2
ATOM 3027 N N . ILE A 1 69 ? -5.709 -3.106 3.827 1.00 0.00 729 ILE A N 2
ATOM 3028 C CA . ILE A 1 69 ? -4.967 -2.016 4.460 1.00 0.00 729 ILE A CA 2
ATOM 3029 C C . ILE A 1 69 ? -5.673 -1.541 5.719 1.00 0.00 729 ILE A C 2
ATOM 3030 O O . ILE A 1 69 ? -5.041 -1.161 6.700 1.00 0.00 729 ILE A O 2
ATOM 3046 N N . THR A 1 70 ? -6.992 -1.549 5.659 1.00 0.00 730 THR A N 2
ATOM 3047 C CA . THR A 1 70 ? -7.812 -1.096 6.776 1.00 0.00 730 THR A CA 2
ATOM 3048 C C . THR A 1 70 ? -8.475 -2.281 7.449 1.00 0.00 730 THR A C 2
ATOM 3049 O O . THR A 1 70 ? -9.062 -2.161 8.522 1.00 0.00 730 THR A O 2
ATOM 3060 N N . GLU A 1 71 ? -8.355 -3.434 6.802 1.00 0.00 731 GLU A N 2
ATOM 3061 C CA . GLU A 1 71 ? -8.917 -4.671 7.325 1.00 0.00 731 GLU A CA 2
ATOM 3062 C C . GLU A 1 71 ? -10.433 -4.697 7.171 1.00 0.00 731 GLU A C 2
ATOM 3063 O O . GLU A 1 71 ? -11.084 -5.709 7.431 1.00 0.00 731 GLU A O 2
ATOM 3075 N N . LYS A 1 72 ? -10.980 -3.577 6.717 1.00 0.00 732 LYS A N 2
ATOM 3076 C CA . LYS A 1 72 ? -12.415 -3.452 6.494 1.00 0.00 732 LYS A CA 2
ATOM 3077 C C . LYS A 1 72 ? -12.770 -3.917 5.076 1.00 0.00 732 LYS A C 2
ATOM 3078 O O . LYS A 1 72 ? -13.790 -4.572 4.862 1.00 0.00 732 LYS A O 2
ATOM 3097 N N . LYS A 1 73 ? -11.903 -3.590 4.116 1.00 0.00 733 LYS A N 2
ATOM 3098 C CA . LYS A 1 73 ? -12.112 -3.998 2.725 1.00 0.00 733 LYS A CA 2
ATOM 3099 C C . LYS A 1 73 ? -10.839 -4.632 2.161 1.00 0.00 733 LYS A C 2
ATOM 3100 O O . LYS A 1 73 ? -9.891 -3.936 1.779 1.00 0.00 733 LYS A O 2
ATOM 3119 N N . ALA A 1 74 ? -10.831 -5.957 2.118 1.00 0.00 734 ALA A N 2
ATOM 3120 C CA . ALA A 1 74 ? -9.683 -6.704 1.612 1.00 0.00 734 ALA A CA 2
ATOM 3121 C C . ALA A 1 74 ? -9.847 -7.038 0.129 1.00 0.00 734 ALA A C 2
ATOM 3122 O O . ALA A 1 74 ? -10.832 -6.645 -0.512 1.00 0.00 734 ALA A O 2
ATOM 3129 N N . PHE A 1 75 ? -8.871 -7.771 -0.401 1.00 0.00 735 PHE A N 2
ATOM 3130 C CA . PHE A 1 75 ? -8.889 -8.178 -1.804 1.00 0.00 735 PHE A CA 2
ATOM 3131 C C . PHE A 1 75 ? -8.165 -9.510 -1.988 1.00 0.00 735 PHE A C 2
ATOM 3132 O O . PHE A 1 75 ? -7.607 -10.056 -1.035 1.00 0.00 735 PHE A O 2
ATOM 3149 N N . ARG A 1 76 ? -8.184 -10.024 -3.217 1.00 0.00 736 ARG A N 2
ATOM 3150 C CA . ARG A 1 76 ? -7.532 -11.299 -3.528 1.00 0.00 736 ARG A CA 2
ATOM 3151 C C . ARG A 1 76 ? -6.088 -11.317 -3.038 1.00 0.00 736 ARG A C 2
ATOM 3152 O O . ARG A 1 76 ? -5.678 -12.224 -2.315 1.00 0.00 736 ARG A O 2
ATOM 3173 N N . GLY A 1 77 ? -5.321 -10.312 -3.440 1.00 0.00 737 GLY A N 2
ATOM 3174 C CA . GLY A 1 77 ? -3.925 -10.225 -3.042 1.00 0.00 737 GLY A CA 2
ATOM 3175 C C . GLY A 1 77 ? -3.512 -8.777 -2.847 1.00 0.00 737 GLY A C 2
ATOM 3176 O O . GLY A 1 77 ? -4.351 -7.907 -2.636 1.00 0.00 737 GLY A O 2
ATOM 3180 N N . LEU A 1 78 ? -2.220 -8.527 -2.926 1.00 0.00 738 LEU A N 2
ATOM 3181 C CA . LEU A 1 78 ? -1.700 -7.177 -2.752 1.00 0.00 738 LEU A CA 2
ATOM 3182 C C . LEU A 1 78 ? -2.036 -6.320 -3.963 1.00 0.00 738 LEU A C 2
ATOM 3183 O O . LEU A 1 78 ? -2.612 -5.235 -3.834 1.00 0.00 738 LEU A O 2
ATOM 3199 N N . THR A 1 79 ? -1.694 -6.819 -5.142 1.00 0.00 739 THR A N 2
ATOM 3200 C CA . THR A 1 79 ? -1.987 -6.095 -6.365 1.00 0.00 739 THR A CA 2
ATOM 3201 C C . THR A 1 79 ? -3.458 -5.699 -6.380 1.00 0.00 739 THR A C 2
ATOM 3202 O O . THR A 1 79 ? -3.797 -4.528 -6.523 1.00 0.00 739 THR A O 2
ATOM 3213 N N . GLU A 1 80 ? -4.324 -6.688 -6.205 1.00 0.00 740 GLU A N 2
ATOM 3214 C CA . GLU A 1 80 ? -5.763 -6.439 -6.191 1.00 0.00 740 GLU A CA 2
ATOM 3215 C C . GLU A 1 80 ? -6.155 -5.514 -5.043 1.00 0.00 740 GLU A C 2
ATOM 3216 O O . GLU A 1 80 ? -7.116 -4.752 -5.144 1.00 0.00 740 GLU A O 2
ATOM 3228 N N . LEU A 1 81 ? -5.413 -5.592 -3.953 1.00 0.00 741 LEU A N 2
ATOM 3229 C CA . LEU A 1 81 ? -5.691 -4.766 -2.788 1.00 0.00 741 LEU A CA 2
ATOM 3230 C C . LEU A 1 81 ? -5.161 -3.342 -2.993 1.00 0.00 741 LEU A C 2
ATOM 3231 O O . LEU A 1 81 ? -5.800 -2.369 -2.589 1.00 0.00 741 LEU A O 2
ATOM 3247 N N . VAL A 1 82 ? -4.003 -3.216 -3.637 1.00 0.00 742 VAL A N 2
ATOM 3248 C CA . VAL A 1 82 ? -3.421 -1.889 -3.888 1.00 0.00 742 VAL A CA 2
ATOM 3249 C C . VAL A 1 82 ? -3.908 -1.310 -5.215 1.00 0.00 742 VAL A C 2
ATOM 3250 O O . VAL A 1 82 ? -4.017 -0.092 -5.363 1.00 0.00 742 VAL A O 2
ATOM 3263 N N . GLU A 1 83 ? -4.209 -2.175 -6.178 1.00 0.00 743 GLU A N 2
ATOM 3264 C CA . GLU A 1 83 ? -4.683 -1.702 -7.476 1.00 0.00 743 GLU A CA 2
ATOM 3265 C C . GLU A 1 83 ? -6.162 -1.341 -7.411 1.00 0.00 743 GLU A C 2
ATOM 3266 O O . GLU A 1 83 ? -6.768 -0.986 -8.420 1.00 0.00 743 GLU A O 2
ATOM 3278 N N . PHE A 1 84 ? -6.730 -1.410 -6.215 1.00 0.00 744 PHE A N 2
ATOM 3279 C CA . PHE A 1 84 ? -8.132 -1.063 -6.030 1.00 0.00 744 PHE A CA 2
ATOM 3280 C C . PHE A 1 84 ? -8.247 0.204 -5.192 1.00 0.00 744 PHE A C 2
ATOM 3281 O O . PHE A 1 84 ? -9.044 1.095 -5.489 1.00 0.00 744 PHE A O 2
ATOM 3298 N N . TYR A 1 85 ? -7.433 0.286 -4.146 1.00 0.00 745 TYR A N 2
ATOM 3299 C CA . TYR A 1 85 ? -7.452 1.459 -3.280 1.00 0.00 745 TYR A CA 2
ATOM 3300 C C . TYR A 1 85 ? -7.014 2.698 -4.058 1.00 0.00 745 TYR A C 2
ATOM 3301 O O . TYR A 1 85 ? -7.178 3.824 -3.592 1.00 0.00 745 TYR A O 2
ATOM 3319 N N . GLN A 1 86 ? -6.481 2.480 -5.260 1.00 0.00 746 GLN A N 2
ATOM 3320 C CA . GLN A 1 86 ? -6.058 3.588 -6.112 1.00 0.00 746 GLN A CA 2
ATOM 3321 C C . GLN A 1 86 ? -7.290 4.345 -6.606 1.00 0.00 746 GLN A C 2
ATOM 3322 O O . GLN A 1 86 ? -7.205 5.510 -7.009 1.00 0.00 746 GLN A O 2
ATOM 3336 N N . GLN A 1 87 ? -8.436 3.670 -6.546 1.00 0.00 747 GLN A N 2
ATOM 3337 C CA . GLN A 1 87 ? -9.703 4.258 -6.967 1.00 0.00 747 GLN A CA 2
ATOM 3338 C C . GLN A 1 87 ? -10.564 4.568 -5.748 1.00 0.00 747 GLN A C 2
ATOM 3339 O O . GLN A 1 87 ? -11.195 5.622 -5.667 1.00 0.00 747 GLN A O 2
ATOM 3353 N N . ASN A 1 88 ? -10.580 3.643 -4.794 1.00 0.00 748 ASN A N 2
ATOM 3354 C CA . ASN A 1 88 ? -11.363 3.830 -3.579 1.00 0.00 748 ASN A CA 2
ATOM 3355 C C . ASN A 1 88 ? -10.724 4.895 -2.690 1.00 0.00 748 ASN A C 2
ATOM 3356 O O . ASN A 1 88 ? -9.619 4.707 -2.179 1.00 0.00 748 ASN A O 2
ATOM 3367 N N . SER A 1 89 ? -11.429 6.004 -2.500 1.00 0.00 749 SER A N 2
ATOM 3368 C CA . SER A 1 89 ? -10.932 7.094 -1.665 1.00 0.00 749 SER A CA 2
ATOM 3369 C C . SER A 1 89 ? -10.475 6.557 -0.311 1.00 0.00 749 SER A C 2
ATOM 3370 O O . SER A 1 89 ? -11.262 5.984 0.444 1.00 0.00 749 SER A O 2
ATOM 3378 N N . LEU A 1 90 ? -9.192 6.726 -0.015 1.00 0.00 750 LEU A N 2
ATOM 3379 C CA . LEU A 1 90 ? -8.643 6.228 1.243 1.00 0.00 750 LEU A CA 2
ATOM 3380 C C . LEU A 1 90 ? -9.425 6.749 2.447 1.00 0.00 750 LEU A C 2
ATOM 3381 O O . LEU A 1 90 ? -9.512 6.076 3.475 1.00 0.00 750 LEU A O 2
ATOM 3397 N N . LYS A 1 91 ? -9.994 7.941 2.313 1.00 0.00 751 LYS A N 2
ATOM 3398 C CA . LYS A 1 91 ? -10.772 8.541 3.396 1.00 0.00 751 LYS A CA 2
ATOM 3399 C C . LYS A 1 91 ? -11.880 7.600 3.867 1.00 0.00 751 LYS A C 2
ATOM 3400 O O . LYS A 1 91 ? -12.416 7.756 4.963 1.00 0.00 751 LYS A O 2
ATOM 3419 N N . ASP A 1 92 ? -12.226 6.637 3.022 1.00 0.00 752 ASP A N 2
ATOM 3420 C CA . ASP A 1 92 ? -13.284 5.688 3.351 1.00 0.00 752 ASP A CA 2
ATOM 3421 C C . ASP A 1 92 ? -12.716 4.441 4.027 1.00 0.00 752 ASP A C 2
ATOM 3422 O O . ASP A 1 92 ? -13.405 3.772 4.797 1.00 0.00 752 ASP A O 2
ATOM 3431 N N . CYS A 1 93 ? -11.463 4.132 3.721 1.00 0.00 753 CYS A N 2
ATOM 3432 C CA . CYS A 1 93 ? -10.807 2.955 4.286 1.00 0.00 753 CYS A CA 2
ATOM 3433 C C . CYS A 1 93 ? -9.827 3.340 5.389 1.00 0.00 753 CYS A C 2
ATOM 3434 O O . CYS A 1 93 ? -9.743 2.664 6.421 1.00 0.00 753 CYS A O 2
ATOM 3442 N N . PHE A 1 94 ? -9.065 4.402 5.141 1.00 0.00 754 PHE A N 2
ATOM 3443 C CA . PHE A 1 94 ? -8.060 4.857 6.099 1.00 0.00 754 PHE A CA 2
ATOM 3444 C C . PHE A 1 94 ? -8.701 5.663 7.245 1.00 0.00 754 PHE A C 2
ATOM 3445 O O . PHE A 1 94 ? -9.362 5.098 8.114 1.00 0.00 754 PHE A O 2
ATOM 3462 N N . LYS A 1 95 ? -8.490 6.983 7.246 1.00 0.00 755 LYS A N 2
ATOM 3463 C CA . LYS A 1 95 ? -9.042 7.842 8.297 1.00 0.00 755 LYS A CA 2
ATOM 3464 C C . LYS A 1 95 ? -9.145 9.292 7.827 1.00 0.00 755 LYS A C 2
ATOM 3465 O O . LYS A 1 95 ? -10.060 9.651 7.089 1.00 0.00 755 LYS A O 2
ATOM 3484 N N . SER A 1 96 ? -8.196 10.117 8.246 1.00 0.00 756 SER A N 2
ATOM 3485 C CA . SER A 1 96 ? -8.182 11.520 7.862 1.00 0.00 756 SER A CA 2
ATOM 3486 C C . SER A 1 96 ? -7.645 11.672 6.444 1.00 0.00 756 SER A C 2
ATOM 3487 O O . SER A 1 96 ? -7.169 12.738 6.057 1.00 0.00 756 SER A O 2
ATOM 3495 N N . LEU A 1 97 ? -7.721 10.591 5.683 1.00 0.00 757 LEU A N 2
ATOM 3496 C CA . LEU A 1 97 ? -7.237 10.590 4.310 1.00 0.00 757 LEU A CA 2
ATOM 3497 C C . LEU A 1 97 ? -8.243 11.246 3.375 1.00 0.00 757 LEU A C 2
ATOM 3498 O O . LEU A 1 97 ? -9.397 11.462 3.736 1.00 0.00 757 LEU A O 2
ATOM 3514 N N . ASP A 1 98 ? -7.790 11.536 2.166 1.00 0.00 758 ASP A N 2
ATOM 3515 C CA . ASP A 1 98 ? -8.638 12.146 1.149 1.00 0.00 758 ASP A CA 2
ATOM 3516 C C . ASP A 1 98 ? -7.957 12.008 -0.210 1.00 0.00 758 ASP A C 2
ATOM 3517 O O . ASP A 1 98 ? -7.728 12.988 -0.927 1.00 0.00 758 ASP A O 2
ATOM 3526 N N . THR A 1 99 ? -7.619 10.763 -0.537 1.00 0.00 759 THR A N 2
ATOM 3527 C CA . THR A 1 99 ? -6.948 10.449 -1.796 1.00 0.00 759 THR A CA 2
ATOM 3528 C C . THR A 1 99 ? -6.971 8.949 -2.059 1.00 0.00 759 THR A C 2
ATOM 3529 O O . THR A 1 99 ? -7.776 8.214 -1.477 1.00 0.00 759 THR A O 2
ATOM 3540 N N . THR A 1 100 ? -6.064 8.510 -2.922 1.00 0.00 760 THR A N 2
ATOM 3541 C CA . THR A 1 100 ? -5.950 7.092 -3.265 1.00 0.00 760 THR A CA 2
ATOM 3542 C C . THR A 1 100 ? -4.554 6.780 -3.778 1.00 0.00 760 THR A C 2
ATOM 3543 O O . THR A 1 100 ? -3.757 7.685 -4.030 1.00 0.00 760 THR A O 2
ATOM 3554 N N . LEU A 1 101 ? -4.275 5.492 -3.963 1.00 0.00 761 LEU A N 2
ATOM 3555 C CA . LEU A 1 101 ? -2.988 5.063 -4.492 1.00 0.00 761 LEU A CA 2
ATOM 3556 C C . LEU A 1 101 ? -2.812 5.736 -5.858 1.00 0.00 761 LEU A C 2
ATOM 3557 O O . LEU A 1 101 ? -3.187 5.180 -6.889 1.00 0.00 761 LEU A O 2
ATOM 3573 N N . GLN A 1 102 ? -2.302 6.966 -5.839 1.00 0.00 762 GLN A N 2
ATOM 3574 C CA . GLN A 1 102 ? -2.145 7.757 -7.057 1.00 0.00 762 GLN A CA 2
ATOM 3575 C C . GLN A 1 102 ? -1.019 7.248 -7.951 1.00 0.00 762 GLN A C 2
ATOM 3576 O O . GLN A 1 102 ? -1.257 6.874 -9.099 1.00 0.00 762 GLN A O 2
ATOM 3590 N N . PHE A 1 103 ? 0.210 7.265 -7.445 1.00 0.00 763 PHE A N 2
ATOM 3591 C CA . PHE A 1 103 ? 1.346 6.826 -8.258 1.00 0.00 763 PHE A CA 2
ATOM 3592 C C . PHE A 1 103 ? 2.304 5.928 -7.477 1.00 0.00 763 PHE A C 2
ATOM 3593 O O . PHE A 1 103 ? 2.416 6.027 -6.263 1.00 0.00 763 PHE A O 2
ATOM 3610 N N . PRO A 1 104 ? 3.003 5.065 -8.165 1.00 0.00 764 PRO A N 2
ATOM 3611 C CA . PRO A 1 104 ? 3.986 4.136 -7.541 1.00 0.00 764 PRO A CA 2
ATOM 3612 C C . PRO A 1 104 ? 5.300 4.846 -7.218 1.00 0.00 764 PRO A C 2
ATOM 3613 O O . PRO A 1 104 ? 5.361 6.076 -7.230 1.00 0.00 764 PRO A O 2
ATOM 3624 N N . PHE A 1 105 ? 6.353 4.081 -6.930 1.00 0.00 765 PHE A N 2
ATOM 3625 C CA . PHE A 1 105 ? 7.640 4.689 -6.610 1.00 0.00 765 PHE A CA 2
ATOM 3626 C C . PHE A 1 105 ? 8.743 4.177 -7.536 1.00 0.00 765 PHE A C 2
ATOM 3627 O O . PHE A 1 105 ? 9.840 4.738 -7.574 1.00 0.00 765 PHE A O 2
ATOM 3644 N N . LYS A 1 106 ? 8.449 3.122 -8.288 1.00 0.00 766 LYS A N 2
ATOM 3645 C CA . LYS A 1 106 ? 9.432 2.571 -9.213 1.00 0.00 766 LYS A CA 2
ATOM 3646 C C . LYS A 1 106 ? 9.252 3.186 -10.598 1.00 0.00 766 LYS A C 2
ATOM 3647 O O . LYS A 1 106 ? 10.232 3.482 -11.276 1.00 0.00 766 LYS A O 2
ATOM 3666 N N . GLU A 1 107 ? 7.984 3.374 -10.987 1.00 0.00 767 GLU A N 2
ATOM 3667 C CA . GLU A 1 107 ? 7.628 3.958 -12.288 1.00 0.00 767 GLU A CA 2
ATOM 3668 C C . GLU A 1 107 ? 8.736 3.751 -13.328 1.00 0.00 767 GLU A C 2
ATOM 3669 O O . GLU A 1 107 ? 9.481 4.685 -13.589 1.00 0.00 767 GLU A O 2
ATOM 3682 N N . ASP B 2 1 ? 2.871 7.647 13.694 1.00 0.00 338 ASP B N 2
ATOM 3683 C CA . ASP B 2 1 ? 3.776 8.289 12.703 1.00 0.00 338 ASP B CA 2
ATOM 3684 C C . ASP B 2 1 ? 5.243 8.020 13.067 1.00 0.00 338 ASP B C 2
ATOM 3685 O O . ASP B 2 1 ? 6.158 8.454 12.357 1.00 0.00 338 ASP B O 2
ATOM 3696 N N . THR B 2 2 ? 5.466 7.293 14.163 1.00 0.00 339 THR B N 2
ATOM 3697 C CA . THR B 2 2 ? 6.829 6.966 14.591 1.00 0.00 339 THR B CA 2
ATOM 3698 C C . THR B 2 2 ? 7.479 5.995 13.608 1.00 0.00 339 THR B C 2
ATOM 3699 O O . THR B 2 2 ? 6.885 5.637 12.585 1.00 0.00 339 THR B O 2
ATOM 3710 N N . GLU B 2 3 ? 8.704 5.579 13.915 1.00 0.00 340 GLU B N 2
ATOM 3711 C CA . GLU B 2 3 ? 9.440 4.651 13.053 1.00 0.00 340 GLU B CA 2
ATOM 3712 C C . GLU B 2 3 ? 8.547 3.502 12.574 1.00 0.00 340 GLU B C 2
ATOM 3713 O O . GLU B 2 3 ? 8.704 3.006 11.457 1.00 0.00 340 GLU B O 2
ATOM 3725 N N . VAL B 2 4 ? 7.613 3.086 13.424 1.00 0.00 341 VAL B N 2
ATOM 3726 C CA . VAL B 2 4 ? 6.703 1.996 13.080 1.00 0.00 341 VAL B CA 2
ATOM 3727 C C . VAL B 2 4 ? 5.271 2.510 12.913 1.00 0.00 341 VAL B C 2
ATOM 3728 O O . VAL B 2 4 ? 4.853 3.453 13.583 1.00 0.00 341 VAL B O 2
ATOM 3765 N N . GLU B 2 6 ? 2.059 2.731 13.878 1.00 0.00 343 GLU B N 2
ATOM 3766 C CA . GLU B 2 6 ? 1.232 2.444 15.049 1.00 0.00 343 GLU B CA 2
ATOM 3767 C C . GLU B 2 6 ? -0.230 2.198 14.649 1.00 0.00 343 GLU B C 2
ATOM 3768 O O . GLU B 2 6 ? -1.145 2.833 15.173 1.00 0.00 343 GLU B O 2
ATOM 3780 N N . SER B 2 7 ? -0.433 1.261 13.717 1.00 0.00 344 SER B N 2
ATOM 3781 C CA . SER B 2 7 ? -1.779 0.915 13.240 1.00 0.00 344 SER B CA 2
ATOM 3782 C C . SER B 2 7 ? -2.656 2.163 13.079 1.00 0.00 344 SER B C 2
ATOM 3783 O O . SER B 2 7 ? -3.663 2.323 13.779 1.00 0.00 344 SER B O 2
ATOM 3791 N N . PRO B 2 8 ? -2.296 3.038 12.172 1.00 0.00 345 PRO B N 2
ATOM 3792 C CA . PRO B 2 8 ? -3.059 4.296 11.912 1.00 0.00 345 PRO B CA 2
ATOM 3793 C C . PRO B 2 8 ? -4.565 4.061 11.791 1.00 0.00 345 PRO B C 2
ATOM 3794 O O . PRO B 2 8 ? -5.356 4.613 12.558 1.00 0.00 345 PRO B O 2
ATOM 3829 N N . ALA B 2 10 ? -7.754 1.021 10.994 1.00 0.00 347 ALA B N 2
ATOM 3830 C CA . ALA B 2 10 ? -8.130 -0.392 10.917 1.00 0.00 347 ALA B CA 2
ATOM 3831 C C . ALA B 2 10 ? -9.368 -0.689 11.773 1.00 0.00 347 ALA B C 2
ATOM 3832 O O . ALA B 2 10 ? -10.508 -0.563 11.308 1.00 0.00 347 ALA B O 2
ATOM 3839 N N . ASP B 2 11 ? -9.139 -1.087 13.023 1.00 0.00 348 ASP B N 2
ATOM 3840 C CA . ASP B 2 11 ? -10.240 -1.405 13.932 1.00 0.00 348 ASP B CA 2
ATOM 3841 C C . ASP B 2 11 ? -9.926 -0.917 15.353 1.00 0.00 348 ASP B C 2
ATOM 3842 O O . ASP B 2 11 ? -9.800 -1.712 16.290 1.00 0.00 348 ASP B O 2
ATOM 3851 N N . PRO B 2 12 ? -9.810 0.376 15.527 1.00 0.00 349 PRO B N 2
ATOM 3852 C CA . PRO B 2 12 ? -9.507 0.985 16.855 1.00 0.00 349 PRO B CA 2
ATOM 3853 C C . PRO B 2 12 ? -10.677 0.830 17.819 1.00 0.00 349 PRO B C 2
ATOM 3854 O O . PRO B 2 12 ? -11.219 1.819 18.318 1.00 0.00 349 PRO B O 2
ATOM 3865 N N . GLU B 2 13 ? -11.060 -0.419 18.057 1.00 0.00 350 GLU B N 2
ATOM 3866 C CA . GLU B 2 13 ? -12.176 -0.720 18.949 1.00 0.00 350 GLU B CA 2
ATOM 3867 C C . GLU B 2 13 ? -13.497 -0.262 18.321 1.00 0.00 350 GLU B C 2
ATOM 3868 O O . GLU B 2 13 ? -13.667 -0.479 17.130 1.00 0.00 350 GLU B O 2
ATOM 3881 N N . GLY A 1 1 ? 1.376 -15.545 -9.917 1.00 0.00 661 GLY A N 3
ATOM 3882 C CA . GLY A 1 1 ? 0.848 -15.814 -11.290 1.00 0.00 661 GLY A CA 3
ATOM 3883 C C . GLY A 1 1 ? -0.080 -14.680 -11.717 1.00 0.00 661 GLY A C 3
ATOM 3884 O O . GLY A 1 1 ? -1.284 -14.878 -11.863 1.00 0.00 661 GLY A O 3
ATOM 3890 N N . HIS A 1 2 ? 0.493 -13.492 -11.914 1.00 0.00 662 HIS A N 3
ATOM 3891 C CA . HIS A 1 2 ? -0.283 -12.319 -12.325 1.00 0.00 662 HIS A CA 3
ATOM 3892 C C . HIS A 1 2 ? -1.282 -11.913 -11.232 1.00 0.00 662 HIS A C 3
ATOM 3893 O O . HIS A 1 2 ? -2.396 -11.468 -11.522 1.00 0.00 662 HIS A O 3
ATOM 3908 N N . MET A 1 3 ? -0.868 -12.057 -9.976 1.00 0.00 663 MET A N 3
ATOM 3909 C CA . MET A 1 3 ? -1.725 -11.696 -8.845 1.00 0.00 663 MET A CA 3
ATOM 3910 C C . MET A 1 3 ? -0.878 -11.245 -7.653 1.00 0.00 663 MET A C 3
ATOM 3911 O O . MET A 1 3 ? -0.601 -10.049 -7.487 1.00 0.00 663 MET A O 3
ATOM 3925 N N . GLN A 1 4 ? -0.460 -12.204 -6.830 1.00 0.00 664 GLN A N 3
ATOM 3926 C CA . GLN A 1 4 ? 0.360 -11.889 -5.668 1.00 0.00 664 GLN A CA 3
ATOM 3927 C C . GLN A 1 4 ? 1.771 -11.519 -6.114 1.00 0.00 664 GLN A C 3
ATOM 3928 O O . GLN A 1 4 ? 2.593 -11.097 -5.307 1.00 0.00 664 GLN A O 3
ATOM 3942 N N . ASP A 1 5 ? 2.034 -11.657 -7.408 1.00 0.00 665 ASP A N 3
ATOM 3943 C CA . ASP A 1 5 ? 3.332 -11.298 -7.952 1.00 0.00 665 ASP A CA 3
ATOM 3944 C C . ASP A 1 5 ? 3.488 -9.786 -7.839 1.00 0.00 665 ASP A C 3
ATOM 3945 O O . ASP A 1 5 ? 2.878 -9.032 -8.596 1.00 0.00 665 ASP A O 3
ATOM 3954 N N . LEU A 1 6 ? 4.267 -9.347 -6.865 1.00 0.00 666 LEU A N 3
ATOM 3955 C CA . LEU A 1 6 ? 4.448 -7.922 -6.632 1.00 0.00 666 LEU A CA 3
ATOM 3956 C C . LEU A 1 6 ? 5.666 -7.398 -7.371 1.00 0.00 666 LEU A C 3
ATOM 3957 O O . LEU A 1 6 ? 5.698 -6.246 -7.810 1.00 0.00 666 LEU A O 3
ATOM 3973 N N . SER A 1 7 ? 6.664 -8.252 -7.506 1.00 0.00 667 SER A N 3
ATOM 3974 C CA . SER A 1 7 ? 7.893 -7.887 -8.185 1.00 0.00 667 SER A CA 3
ATOM 3975 C C . SER A 1 7 ? 7.646 -7.570 -9.656 1.00 0.00 667 SER A C 3
ATOM 3976 O O . SER A 1 7 ? 8.574 -7.228 -10.387 1.00 0.00 667 SER A O 3
ATOM 3984 N N . VAL A 1 8 ? 6.390 -7.674 -10.081 1.00 0.00 668 VAL A N 3
ATOM 3985 C CA . VAL A 1 8 ? 6.036 -7.381 -11.467 1.00 0.00 668 VAL A CA 3
ATOM 3986 C C . VAL A 1 8 ? 5.414 -5.993 -11.557 1.00 0.00 668 VAL A C 3
ATOM 3987 O O . VAL A 1 8 ? 5.118 -5.495 -12.642 1.00 0.00 668 VAL A O 3
ATOM 4000 N N . HIS A 1 9 ? 5.233 -5.376 -10.395 1.00 0.00 669 HIS A N 3
ATOM 4001 C CA . HIS A 1 9 ? 4.660 -4.037 -10.319 1.00 0.00 669 HIS A CA 3
ATOM 4002 C C . HIS A 1 9 ? 5.761 -2.991 -10.198 1.00 0.00 669 HIS A C 3
ATOM 4003 O O . HIS A 1 9 ? 6.950 -3.292 -10.327 1.00 0.00 669 HIS A O 3
ATOM 4018 N N . LEU A 1 10 ? 5.347 -1.764 -9.921 1.00 0.00 670 LEU A N 3
ATOM 4019 C CA . LEU A 1 10 ? 6.280 -0.662 -9.751 1.00 0.00 670 LEU A CA 3
ATOM 4020 C C . LEU A 1 10 ? 6.071 -0.021 -8.392 1.00 0.00 670 LEU A C 3
ATOM 4021 O O . LEU A 1 10 ? 6.879 0.789 -7.949 1.00 0.00 670 LEU A O 3
ATOM 4037 N N . TRP A 1 11 ? 4.988 -0.386 -7.721 1.00 0.00 671 TRP A N 3
ATOM 4038 C CA . TRP A 1 11 ? 4.728 0.177 -6.410 1.00 0.00 671 TRP A CA 3
ATOM 4039 C C . TRP A 1 11 ? 5.183 -0.786 -5.314 1.00 0.00 671 TRP A C 3
ATOM 4040 O O . TRP A 1 11 ? 5.049 -0.504 -4.118 1.00 0.00 671 TRP A O 3
ATOM 4061 N N . TYR A 1 12 ? 5.723 -1.929 -5.725 1.00 0.00 672 TYR A N 3
ATOM 4062 C CA . TYR A 1 12 ? 6.188 -2.922 -4.771 1.00 0.00 672 TYR A CA 3
ATOM 4063 C C . TYR A 1 12 ? 7.658 -2.699 -4.422 1.00 0.00 672 TYR A C 3
ATOM 4064 O O . TYR A 1 12 ? 8.540 -2.808 -5.283 1.00 0.00 672 TYR A O 3
ATOM 4082 N N . ALA A 1 13 ? 7.914 -2.394 -3.154 1.00 0.00 673 ALA A N 3
ATOM 4083 C CA . ALA A 1 13 ? 9.278 -2.165 -2.692 1.00 0.00 673 ALA A CA 3
ATOM 4084 C C . ALA A 1 13 ? 9.810 -3.397 -1.958 1.00 0.00 673 ALA A C 3
ATOM 4085 O O . ALA A 1 13 ? 11.020 -3.602 -1.870 1.00 0.00 673 ALA A O 3
ATOM 4092 N N . GLY A 1 14 ? 8.894 -4.216 -1.445 1.00 0.00 674 GLY A N 3
ATOM 4093 C CA . GLY A 1 14 ? 9.273 -5.434 -0.724 1.00 0.00 674 GLY A CA 3
ATOM 4094 C C . GLY A 1 14 ? 10.188 -5.123 0.458 1.00 0.00 674 GLY A C 3
ATOM 4095 O O . GLY A 1 14 ? 9.765 -4.504 1.432 1.00 0.00 674 GLY A O 3
ATOM 4099 N N . PRO A 1 15 ? 11.424 -5.542 0.398 1.00 0.00 675 PRO A N 3
ATOM 4100 C CA . PRO A 1 15 ? 12.409 -5.300 1.498 1.00 0.00 675 PRO A CA 3
ATOM 4101 C C . PRO A 1 15 ? 12.686 -3.807 1.712 1.00 0.00 675 PRO A C 3
ATOM 4102 O O . PRO A 1 15 ? 13.761 -3.306 1.378 1.00 0.00 675 PRO A O 3
ATOM 4113 N N . MET A 1 16 ? 11.701 -3.104 2.272 1.00 0.00 676 MET A N 3
ATOM 4114 C CA . MET A 1 16 ? 11.841 -1.665 2.531 1.00 0.00 676 MET A CA 3
ATOM 4115 C C . MET A 1 16 ? 11.281 -1.279 3.909 1.00 0.00 676 MET A C 3
ATOM 4116 O O . MET A 1 16 ? 10.374 -1.939 4.435 1.00 0.00 676 MET A O 3
ATOM 4130 N N . GLU A 1 17 ? 11.834 -0.204 4.486 1.00 0.00 677 GLU A N 3
ATOM 4131 C CA . GLU A 1 17 ? 11.412 0.282 5.809 1.00 0.00 677 GLU A CA 3
ATOM 4132 C C . GLU A 1 17 ? 10.548 1.545 5.718 1.00 0.00 677 GLU A C 3
ATOM 4133 O O . GLU A 1 17 ? 10.339 2.102 4.635 1.00 0.00 677 GLU A O 3
ATOM 4145 N N . ARG A 1 18 ? 10.055 1.988 6.877 1.00 0.00 678 ARG A N 3
ATOM 4146 C CA . ARG A 1 18 ? 9.211 3.179 6.958 1.00 0.00 678 ARG A CA 3
ATOM 4147 C C . ARG A 1 18 ? 9.908 4.394 6.349 1.00 0.00 678 ARG A C 3
ATOM 4148 O O . ARG A 1 18 ? 9.416 4.990 5.388 1.00 0.00 678 ARG A O 3
ATOM 4169 N N . ALA A 1 19 ? 11.056 4.742 6.911 1.00 0.00 679 ALA A N 3
ATOM 4170 C CA . ALA A 1 19 ? 11.835 5.881 6.438 1.00 0.00 679 ALA A CA 3
ATOM 4171 C C . ALA A 1 19 ? 12.301 5.649 5.008 1.00 0.00 679 ALA A C 3
ATOM 4172 O O . ALA A 1 19 ? 12.401 6.582 4.205 1.00 0.00 679 ALA A O 3
ATOM 4179 N N . GLY A 1 20 ? 12.572 4.389 4.698 1.00 0.00 680 GLY A N 3
ATOM 4180 C CA . GLY A 1 20 ? 13.017 4.023 3.360 1.00 0.00 680 GLY A CA 3
ATOM 4181 C C . GLY A 1 20 ? 11.877 4.193 2.375 1.00 0.00 680 GLY A C 3
ATOM 4182 O O . GLY A 1 20 ? 12.045 4.781 1.305 1.00 0.00 680 GLY A O 3
ATOM 4186 N N . ALA A 1 21 ? 10.710 3.683 2.755 1.00 0.00 681 ALA A N 3
ATOM 4187 C CA . ALA A 1 21 ? 9.526 3.779 1.913 1.00 0.00 681 ALA A CA 3
ATOM 4188 C C . ALA A 1 21 ? 9.179 5.236 1.612 1.00 0.00 681 ALA A C 3
ATOM 4189 O O . ALA A 1 21 ? 8.948 5.598 0.460 1.00 0.00 681 ALA A O 3
ATOM 4196 N N . GLU A 1 22 ? 9.128 6.072 2.646 1.00 0.00 682 GLU A N 3
ATOM 4197 C CA . GLU A 1 22 ? 8.785 7.479 2.447 1.00 0.00 682 GLU A CA 3
ATOM 4198 C C . GLU A 1 22 ? 9.943 8.263 1.845 1.00 0.00 682 GLU A C 3
ATOM 4199 O O . GLU A 1 22 ? 9.762 9.389 1.383 1.00 0.00 682 GLU A O 3
ATOM 4211 N N . SER A 1 23 ? 11.122 7.658 1.827 1.00 0.00 683 SER A N 3
ATOM 4212 C CA . SER A 1 23 ? 12.289 8.317 1.260 1.00 0.00 683 SER A CA 3
ATOM 4213 C C . SER A 1 23 ? 12.002 8.736 -0.173 1.00 0.00 683 SER A C 3
ATOM 4214 O O . SER A 1 23 ? 12.340 9.842 -0.597 1.00 0.00 683 SER A O 3
ATOM 4222 N N . ILE A 1 24 ? 11.361 7.839 -0.906 1.00 0.00 684 ILE A N 3
ATOM 4223 C CA . ILE A 1 24 ? 11.006 8.102 -2.295 1.00 0.00 684 ILE A CA 3
ATOM 4224 C C . ILE A 1 24 ? 9.689 8.872 -2.359 1.00 0.00 684 ILE A C 3
ATOM 4225 O O . ILE A 1 24 ? 9.583 9.909 -3.020 1.00 0.00 684 ILE A O 3
ATOM 4241 N N . LEU A 1 25 ? 8.688 8.345 -1.663 1.00 0.00 685 LEU A N 3
ATOM 4242 C CA . LEU A 1 25 ? 7.363 8.955 -1.628 1.00 0.00 685 LEU A CA 3
ATOM 4243 C C . LEU A 1 25 ? 7.410 10.387 -1.095 1.00 0.00 685 LEU A C 3
ATOM 4244 O O . LEU A 1 25 ? 6.808 11.295 -1.677 1.00 0.00 685 LEU A O 3
ATOM 4260 N N . ALA A 1 26 ? 8.125 10.608 0.004 1.00 0.00 686 ALA A N 3
ATOM 4261 C CA . ALA A 1 26 ? 8.218 11.954 0.556 1.00 0.00 686 ALA A CA 3
ATOM 4262 C C . ALA A 1 26 ? 8.884 12.874 -0.459 1.00 0.00 686 ALA A C 3
ATOM 4263 O O . ALA A 1 26 ? 8.493 14.035 -0.613 1.00 0.00 686 ALA A O 3
ATOM 4270 N N . ASN A 1 27 ? 9.862 12.331 -1.177 1.00 0.00 687 ASN A N 3
ATOM 4271 C CA . ASN A 1 27 ? 10.556 13.088 -2.210 1.00 0.00 687 ASN A CA 3
ATOM 4272 C C . ASN A 1 27 ? 9.636 13.277 -3.420 1.00 0.00 687 ASN A C 3
ATOM 4273 O O . ASN A 1 27 ? 9.609 14.345 -4.032 1.00 0.00 687 ASN A O 3
ATOM 4284 N N . ARG A 1 28 ? 8.881 12.225 -3.752 1.00 0.00 688 ARG A N 3
ATOM 4285 C CA . ARG A 1 28 ? 7.953 12.272 -4.887 1.00 0.00 688 ARG A CA 3
ATOM 4286 C C . ARG A 1 28 ? 6.779 13.221 -4.624 1.00 0.00 688 ARG A C 3
ATOM 4287 O O . ARG A 1 28 ? 6.658 13.813 -3.546 1.00 0.00 688 ARG A O 3
ATOM 4308 N N . SER A 1 29 ? 5.904 13.345 -5.617 1.00 0.00 689 SER A N 3
ATOM 4309 C CA . SER A 1 29 ? 4.731 14.207 -5.495 1.00 0.00 689 SER A CA 3
ATOM 4310 C C . SER A 1 29 ? 3.596 13.485 -4.770 1.00 0.00 689 SER A C 3
ATOM 4311 O O . SER A 1 29 ? 3.621 12.259 -4.602 1.00 0.00 689 SER A O 3
ATOM 4319 N N . ASP A 1 30 ? 2.596 14.252 -4.347 1.00 0.00 690 ASP A N 3
ATOM 4320 C CA . ASP A 1 30 ? 1.450 13.684 -3.649 1.00 0.00 690 ASP A CA 3
ATOM 4321 C C . ASP A 1 30 ? 0.732 12.669 -4.529 1.00 0.00 690 ASP A C 3
ATOM 4322 O O . ASP A 1 30 ? 0.511 12.900 -5.720 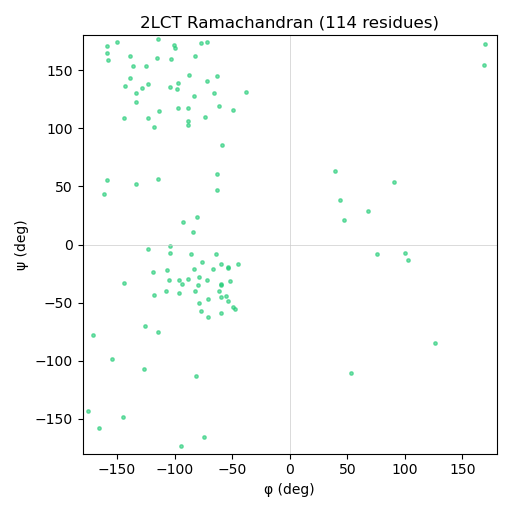1.00 0.00 690 ASP A O 3
ATOM 4331 N N . GLY A 1 31 ? 0.377 11.541 -3.935 1.00 0.00 691 GLY A N 3
ATOM 4332 C CA . GLY A 1 31 ? -0.308 10.483 -4.664 1.00 0.00 691 GLY A CA 3
ATOM 4333 C C . GLY A 1 31 ? 0.643 9.328 -4.921 1.00 0.00 691 GLY A C 3
ATOM 4334 O O . GLY A 1 31 ? 0.230 8.229 -5.296 1.00 0.00 691 GLY A O 3
ATOM 4338 N N . THR A 1 32 ? 1.925 9.583 -4.701 1.00 0.00 692 THR A N 3
ATOM 4339 C CA . THR A 1 32 ? 2.936 8.555 -4.889 1.00 0.00 692 THR A CA 3
ATOM 4340 C C . THR A 1 32 ? 2.822 7.530 -3.771 1.00 0.00 692 THR A C 3
ATOM 4341 O O . THR A 1 32 ? 2.708 7.894 -2.603 1.00 0.00 692 THR A O 3
ATOM 4352 N N . PHE A 1 33 ? 2.824 6.255 -4.120 1.00 0.00 693 PHE A N 3
ATOM 4353 C CA . PHE A 1 33 ? 2.689 5.212 -3.112 1.00 0.00 693 PHE A CA 3
ATOM 4354 C C . PHE A 1 33 ? 3.562 4.008 -3.424 1.00 0.00 693 PHE A C 3
ATOM 4355 O O . PHE A 1 33 ? 4.098 3.870 -4.524 1.00 0.00 693 PHE A O 3
ATOM 4372 N N . LEU A 1 34 ? 3.691 3.134 -2.441 1.00 0.00 694 LEU A N 3
ATOM 4373 C CA . LEU A 1 34 ? 4.485 1.930 -2.606 1.00 0.00 694 LEU A CA 3
ATOM 4374 C C . LEU A 1 34 ? 4.192 0.939 -1.486 1.00 0.00 694 LEU A C 3
ATOM 4375 O O . LEU A 1 34 ? 3.662 1.308 -0.430 1.00 0.00 694 LEU A O 3
ATOM 4391 N N . VAL A 1 35 ? 4.540 -0.317 -1.725 1.00 0.00 695 VAL A N 3
ATOM 4392 C CA . VAL A 1 35 ? 4.313 -1.359 -0.733 1.00 0.00 695 VAL A CA 3
ATOM 4393 C C . VAL A 1 35 ? 5.597 -2.131 -0.453 1.00 0.00 695 VAL A C 3
ATOM 4394 O O . VAL A 1 35 ? 6.358 -2.441 -1.375 1.00 0.00 695 VAL A O 3
ATOM 4407 N N . ARG A 1 36 ? 5.831 -2.440 0.821 1.00 0.00 696 ARG A N 3
ATOM 4408 C CA . ARG A 1 36 ? 7.034 -3.177 1.204 1.00 0.00 696 ARG A CA 3
ATOM 4409 C C . ARG A 1 36 ? 6.699 -4.430 2.018 1.00 0.00 696 ARG A C 3
ATOM 4410 O O . ARG A 1 36 ? 5.567 -4.614 2.468 1.00 0.00 696 ARG A O 3
ATOM 4431 N N . GLN A 1 37 ? 7.706 -5.287 2.181 1.00 0.00 697 GLN A N 3
ATOM 4432 C CA . GLN A 1 37 ? 7.563 -6.541 2.915 1.00 0.00 697 GLN A CA 3
ATOM 4433 C C . GLN A 1 37 ? 8.559 -6.609 4.074 1.00 0.00 697 GLN A C 3
ATOM 4434 O O . GLN A 1 37 ? 9.699 -6.149 3.955 1.00 0.00 697 GLN A O 3
ATOM 4448 N N . ARG A 1 38 ? 8.116 -7.197 5.187 1.00 0.00 698 ARG A N 3
ATOM 4449 C CA . ARG A 1 38 ? 8.957 -7.341 6.380 1.00 0.00 698 ARG A CA 3
ATOM 4450 C C . ARG A 1 38 ? 8.098 -7.716 7.599 1.00 0.00 698 ARG A C 3
ATOM 4451 O O . ARG A 1 38 ? 7.220 -6.955 8.012 1.00 0.00 698 ARG A O 3
ATOM 4472 N N . VAL A 1 39 ? 8.351 -8.902 8.160 1.00 0.00 699 VAL A N 3
ATOM 4473 C CA . VAL A 1 39 ? 7.587 -9.374 9.318 1.00 0.00 699 VAL A CA 3
ATOM 4474 C C . VAL A 1 39 ? 7.998 -8.638 10.597 1.00 0.00 699 VAL A C 3
ATOM 4475 O O . VAL A 1 39 ? 9.122 -8.137 10.710 1.00 0.00 699 VAL A O 3
ATOM 4488 N N . LYS A 1 40 ? 7.075 -8.584 11.555 1.00 0.00 700 LYS A N 3
ATOM 4489 C CA . LYS A 1 40 ? 7.335 -7.921 12.835 1.00 0.00 700 LYS A CA 3
ATOM 4490 C C . LYS A 1 40 ? 6.293 -8.341 13.878 1.00 0.00 700 LYS A C 3
ATOM 4491 O O . LYS A 1 40 ? 6.462 -9.352 14.560 1.00 0.00 700 LYS A O 3
ATOM 4510 N N . ASP A 1 41 ? 5.217 -7.566 13.990 1.00 0.00 701 ASP A N 3
ATOM 4511 C CA . ASP A 1 41 ? 4.159 -7.875 14.943 1.00 0.00 701 ASP A CA 3
ATOM 4512 C C . ASP A 1 41 ? 3.100 -8.765 14.283 1.00 0.00 701 ASP A C 3
ATOM 4513 O O . ASP A 1 41 ? 3.315 -9.964 14.102 1.00 0.00 701 ASP A O 3
ATOM 4522 N N . ALA A 1 42 ? 1.968 -8.168 13.923 1.00 0.00 702 ALA A N 3
ATOM 4523 C CA . ALA A 1 42 ? 0.887 -8.904 13.277 1.00 0.00 702 ALA A CA 3
ATOM 4524 C C . ALA A 1 42 ? 0.524 -8.243 11.947 1.00 0.00 702 ALA A C 3
ATOM 4525 O O . ALA A 1 42 ? -0.311 -7.331 11.897 1.00 0.00 702 ALA A O 3
ATOM 4532 N N . ALA A 1 43 ? 1.174 -8.701 10.879 1.00 0.00 703 ALA A N 3
ATOM 4533 C CA . ALA A 1 43 ? 0.939 -8.159 9.544 1.00 0.00 703 ALA A CA 3
ATOM 4534 C C . ALA A 1 43 ? 1.945 -8.730 8.549 1.00 0.00 703 ALA A C 3
ATOM 4535 O O . ALA A 1 43 ? 2.918 -9.378 8.936 1.00 0.00 703 ALA A O 3
ATOM 4542 N N . GLU A 1 44 ? 1.700 -8.477 7.268 1.00 0.00 704 GLU A N 3
ATOM 4543 C CA . GLU A 1 44 ? 2.589 -8.962 6.214 1.00 0.00 704 GLU A CA 3
ATOM 4544 C C . GLU A 1 44 ? 3.307 -7.787 5.538 1.00 0.00 704 GLU A C 3
ATOM 4545 O O . GLU A 1 44 ? 4.305 -7.285 6.052 1.00 0.00 704 GLU A O 3
ATOM 4557 N N . PHE A 1 45 ? 2.793 -7.350 4.391 1.00 0.00 705 PHE A N 3
ATOM 4558 C CA . PHE A 1 45 ? 3.395 -6.236 3.665 1.00 0.00 705 PHE A CA 3
ATOM 4559 C C . PHE A 1 45 ? 2.979 -4.907 4.281 1.00 0.00 705 PHE A C 3
ATOM 4560 O O . PHE A 1 45 ? 2.074 -4.851 5.114 1.00 0.00 705 PHE A O 3
ATOM 4577 N N . ALA A 1 46 ? 3.631 -3.837 3.855 1.00 0.00 706 ALA A N 3
ATOM 4578 C CA . ALA A 1 46 ? 3.301 -2.511 4.362 1.00 0.00 706 ALA A CA 3
ATOM 4579 C C . ALA A 1 46 ? 3.091 -1.544 3.202 1.00 0.00 706 ALA A C 3
ATOM 4580 O O . ALA A 1 46 ? 3.945 -1.426 2.320 1.00 0.00 706 ALA A O 3
ATOM 4587 N N . ILE A 1 47 ? 1.949 -0.860 3.209 1.00 0.00 707 ILE A N 3
ATOM 4588 C CA . ILE A 1 47 ? 1.629 0.095 2.147 1.00 0.00 707 ILE A CA 3
ATOM 4589 C C . ILE A 1 47 ? 2.034 1.504 2.552 1.00 0.00 707 ILE A C 3
ATOM 4590 O O . ILE A 1 47 ? 1.772 1.926 3.675 1.00 0.00 707 ILE A O 3
ATOM 4606 N N . SER A 1 48 ? 2.671 2.225 1.632 1.00 0.00 708 SER A N 3
ATOM 4607 C CA . SER A 1 48 ? 3.103 3.595 1.908 1.00 0.00 708 SER A CA 3
ATOM 4608 C C . SER A 1 48 ? 2.643 4.533 0.786 1.00 0.00 708 SER A C 3
ATOM 4609 O O . SER A 1 48 ? 2.960 4.302 -0.380 1.00 0.00 708 SER A O 3
ATOM 4617 N N . ILE A 1 49 ? 1.889 5.581 1.138 1.00 0.00 709 ILE A N 3
ATOM 4618 C CA . ILE A 1 49 ? 1.393 6.539 0.135 1.00 0.00 709 ILE A CA 3
ATOM 4619 C C . ILE A 1 49 ? 1.794 7.962 0.490 1.00 0.00 709 ILE A C 3
ATOM 4620 O O . ILE A 1 49 ? 1.711 8.364 1.650 1.00 0.00 709 ILE A O 3
ATOM 4636 N N . LYS A 1 50 ? 2.183 8.726 -0.523 1.00 0.00 710 LYS A N 3
ATOM 4637 C CA . LYS A 1 50 ? 2.543 10.123 -0.328 1.00 0.00 710 LYS A CA 3
ATOM 4638 C C . LYS A 1 50 ? 1.296 10.979 -0.537 1.00 0.00 710 LYS A C 3
ATOM 4639 O O . LYS A 1 50 ? 0.875 11.214 -1.671 1.00 0.00 710 LYS A O 3
ATOM 4658 N N . TYR A 1 51 ? 0.700 11.423 0.558 1.00 0.00 711 TYR A N 3
ATOM 4659 C CA . TYR A 1 51 ? -0.511 12.234 0.483 1.00 0.00 711 TYR A CA 3
ATOM 4660 C C . TYR A 1 51 ? -0.481 13.319 1.547 1.00 0.00 711 TYR A C 3
ATOM 4661 O O . TYR A 1 51 ? -0.519 13.018 2.739 1.00 0.00 711 TYR A O 3
ATOM 4679 N N . ASN A 1 52 ? -0.395 14.571 1.098 1.00 0.00 712 ASN A N 3
ATOM 4680 C CA . ASN A 1 52 ? -0.330 15.721 1.995 1.00 0.00 712 ASN A CA 3
ATOM 4681 C C . ASN A 1 52 ? 1.116 15.948 2.425 1.00 0.00 712 ASN A C 3
ATOM 4682 O O . ASN A 1 52 ? 1.418 16.020 3.614 1.00 0.00 712 ASN A O 3
ATOM 4693 N N . VAL A 1 53 ? 2.011 16.042 1.438 1.00 0.00 713 VAL A N 3
ATOM 4694 C CA . VAL A 1 53 ? 3.442 16.244 1.703 1.00 0.00 713 VAL A CA 3
ATOM 4695 C C . VAL A 1 53 ? 3.925 15.326 2.827 1.00 0.00 713 VAL A C 3
ATOM 4696 O O . VAL A 1 53 ? 4.786 15.691 3.629 1.00 0.00 713 VAL A O 3
ATOM 4709 N N . GLU A 1 54 ? 3.365 14.122 2.859 1.00 0.00 714 GLU A N 3
ATOM 4710 C CA . GLU A 1 54 ? 3.725 13.131 3.865 1.00 0.00 714 GLU A CA 3
ATOM 4711 C C . GLU A 1 54 ? 3.449 11.728 3.330 1.00 0.00 714 GLU A C 3
ATOM 4712 O O . GLU A 1 54 ? 2.643 11.553 2.412 1.00 0.00 714 GLU A O 3
ATOM 4724 N N . VAL A 1 55 ? 4.121 10.734 3.896 1.00 0.00 715 VAL A N 3
ATOM 4725 C CA . VAL A 1 55 ? 3.934 9.354 3.454 1.00 0.00 715 VAL A CA 3
ATOM 4726 C C . VAL A 1 55 ? 3.249 8.524 4.538 1.00 0.00 715 VAL A C 3
ATOM 4727 O O . VAL A 1 55 ? 3.780 8.367 5.637 1.00 0.00 715 VAL A O 3
ATOM 4740 N N . LYS A 1 56 ? 2.069 7.996 4.222 1.00 0.00 716 LYS A N 3
ATOM 4741 C CA . LYS A 1 56 ? 1.316 7.184 5.186 1.00 0.00 716 LYS A CA 3
ATOM 4742 C C . LYS A 1 56 ? 1.633 5.697 5.018 1.00 0.00 716 LYS A C 3
ATOM 4743 O O . LYS A 1 56 ? 1.403 5.128 3.951 1.00 0.00 716 LYS A O 3
ATOM 4762 N N . HIS A 1 57 ? 2.157 5.075 6.078 1.00 0.00 717 HIS A N 3
ATOM 4763 C CA . HIS A 1 57 ? 2.502 3.656 6.034 1.00 0.00 717 HIS A CA 3
ATOM 4764 C C . HIS A 1 57 ? 1.548 2.818 6.881 1.00 0.00 717 HIS A C 3
ATOM 4765 O O . HIS A 1 57 ? 1.204 3.185 8.008 1.00 0.00 717 HIS A O 3
ATOM 4780 N N . ILE A 1 58 ? 1.148 1.679 6.331 1.00 0.00 718 ILE A N 3
ATOM 4781 C CA . ILE A 1 58 ? 0.253 0.759 7.033 1.00 0.00 718 ILE A CA 3
ATOM 4782 C C . ILE A 1 58 ? 0.674 -0.684 6.781 1.00 0.00 718 ILE A C 3
ATOM 4783 O O . ILE A 1 58 ? 1.068 -1.044 5.668 1.00 0.00 718 ILE A O 3
ATOM 4799 N N . LYS A 1 59 ? 0.578 -1.504 7.820 1.00 0.00 719 LYS A N 3
ATOM 4800 C CA . LYS A 1 59 ? 0.937 -2.912 7.713 1.00 0.00 719 LYS A CA 3
ATOM 4801 C C . LYS A 1 59 ? -0.252 -3.728 7.193 1.00 0.00 719 LYS A C 3
ATOM 4802 O O . LYS A 1 59 ? -1.372 -3.605 7.691 1.00 0.00 719 LYS A O 3
ATOM 4821 N N . ILE A 1 60 ? -0.004 -4.548 6.170 1.00 0.00 720 ILE A N 3
ATOM 4822 C CA . ILE A 1 60 ? -1.065 -5.363 5.571 1.00 0.00 720 ILE A CA 3
ATOM 4823 C C . ILE A 1 60 ? -1.247 -6.687 6.325 1.00 0.00 720 ILE A C 3
ATOM 4824 O O . ILE A 1 60 ? -0.294 -7.236 6.885 1.00 0.00 720 ILE A O 3
ATOM 4840 N N . MET A 1 61 ? -2.477 -7.196 6.316 1.00 0.00 721 MET A N 3
ATOM 4841 C CA . MET A 1 61 ? -2.792 -8.461 6.982 1.00 0.00 721 MET A CA 3
ATOM 4842 C C . MET A 1 61 ? -3.059 -9.550 5.947 1.00 0.00 721 MET A C 3
ATOM 4843 O O . MET A 1 61 ? -3.249 -9.255 4.772 1.00 0.00 721 MET A O 3
ATOM 4857 N N . THR A 1 62 ? -3.072 -10.805 6.385 1.00 0.00 722 THR A N 3
ATOM 4858 C CA . THR A 1 62 ? -3.315 -11.922 5.467 1.00 0.00 722 THR A CA 3
ATOM 4859 C C . THR A 1 62 ? -4.536 -12.729 5.906 1.00 0.00 722 THR A C 3
ATOM 4860 O O . THR A 1 62 ? -4.467 -13.956 6.059 1.00 0.00 722 THR A O 3
ATOM 4871 N N . ALA A 1 63 ? -5.652 -12.036 6.096 1.00 0.00 723 ALA A N 3
ATOM 4872 C CA . ALA A 1 63 ? -6.894 -12.687 6.514 1.00 0.00 723 ALA A CA 3
ATOM 4873 C C . ALA A 1 63 ? -7.275 -13.798 5.540 1.00 0.00 723 ALA A C 3
ATOM 4874 O O . ALA A 1 63 ? -7.493 -13.548 4.355 1.00 0.00 723 ALA A O 3
ATOM 4881 N N . GLU A 1 64 ? -7.355 -15.023 6.047 1.00 0.00 724 GLU A N 3
ATOM 4882 C CA . GLU A 1 64 ? -7.712 -16.172 5.217 1.00 0.00 724 GLU A CA 3
ATOM 4883 C C . GLU A 1 64 ? -6.964 -16.130 3.882 1.00 0.00 724 GLU A C 3
ATOM 4884 O O . GLU A 1 64 ? -7.419 -16.685 2.881 1.00 0.00 724 GLU A O 3
ATOM 4896 N N . GLY A 1 65 ? -5.811 -15.462 3.879 1.00 0.00 725 GLY A N 3
ATOM 4897 C CA . GLY A 1 65 ? -4.999 -15.347 2.667 1.00 0.00 725 GLY A CA 3
ATOM 4898 C C . GLY A 1 65 ? -5.274 -14.042 1.919 1.00 0.00 725 GLY A C 3
ATOM 4899 O O . GLY A 1 65 ? -4.615 -13.746 0.924 1.00 0.00 725 GLY A O 3
ATOM 4903 N N . LEU A 1 66 ? -6.239 -13.261 2.397 1.00 0.00 726 LEU A N 3
ATOM 4904 C CA . LEU A 1 66 ? -6.573 -11.990 1.749 1.00 0.00 726 LEU A CA 3
ATOM 4905 C C . LEU A 1 66 ? -5.763 -10.849 2.354 1.00 0.00 726 LEU A C 3
ATOM 4906 O O . LEU A 1 66 ? -5.542 -10.812 3.565 1.00 0.00 726 LEU A O 3
ATOM 4922 N N . TYR A 1 67 ? -5.334 -9.911 1.512 1.00 0.00 727 TYR A N 3
ATOM 4923 C CA . TYR A 1 67 ? -4.561 -8.771 1.988 1.00 0.00 727 TYR A CA 3
ATOM 4924 C C . TYR A 1 67 ? -5.475 -7.581 2.249 1.00 0.00 727 TYR A C 3
ATOM 4925 O O . TYR A 1 67 ? -6.426 -7.341 1.502 1.00 0.00 727 TYR A O 3
ATOM 4943 N N . ARG A 1 68 ? -5.183 -6.854 3.321 1.00 0.00 728 ARG A N 3
ATOM 4944 C CA . ARG A 1 68 ? -5.985 -5.694 3.699 1.00 0.00 728 ARG A CA 3
ATOM 4945 C C . ARG A 1 68 ? -5.124 -4.644 4.388 1.00 0.00 728 ARG A C 3
ATOM 4946 O O . ARG A 1 68 ? -4.237 -4.969 5.177 1.00 0.00 728 ARG A O 3
ATOM 4967 N N . ILE A 1 69 ? -5.406 -3.384 4.081 1.00 0.00 729 ILE A N 3
ATOM 4968 C CA . ILE A 1 69 ? -4.669 -2.268 4.667 1.00 0.00 729 ILE A CA 3
ATOM 4969 C C . ILE A 1 69 ? -5.338 -1.790 5.946 1.00 0.00 729 ILE A C 3
ATOM 4970 O O . ILE A 1 69 ? -4.674 -1.393 6.896 1.00 0.00 729 ILE A O 3
ATOM 4986 N N . THR A 1 70 ? -6.663 -1.818 5.948 1.00 0.00 730 THR A N 3
ATOM 4987 C CA . THR A 1 70 ? -7.433 -1.362 7.105 1.00 0.00 730 THR A CA 3
ATOM 4988 C C . THR A 1 70 ? -8.100 -2.538 7.800 1.00 0.00 730 THR A C 3
ATOM 4989 O O . THR A 1 70 ? -8.783 -2.380 8.809 1.00 0.00 730 THR A O 3
ATOM 5000 N N . GLU A 1 71 ? -7.878 -3.721 7.243 1.00 0.00 731 GLU A N 3
ATOM 5001 C CA . GLU A 1 71 ? -8.431 -4.953 7.794 1.00 0.00 731 GLU A CA 3
ATOM 5002 C C . GLU A 1 71 ? -9.930 -5.057 7.520 1.00 0.00 731 GLU A C 3
ATOM 5003 O O . GLU A 1 71 ? -10.517 -6.135 7.611 1.00 0.00 731 GLU A O 3
ATOM 5015 N N . LYS A 1 72 ? -10.531 -3.929 7.171 1.00 0.00 732 LYS A N 3
ATOM 5016 C CA . LYS A 1 72 ? -11.958 -3.872 6.864 1.00 0.00 732 LYS A CA 3
ATOM 5017 C C . LYS A 1 72 ? -12.237 -4.354 5.436 1.00 0.00 732 LYS A C 3
ATOM 5018 O O . LYS A 1 72 ? -13.177 -5.118 5.206 1.00 0.00 732 LYS A O 3
ATOM 5037 N N . LYS A 1 73 ? -11.422 -3.912 4.477 1.00 0.00 733 LYS A N 3
ATOM 5038 C CA . LYS A 1 73 ? -11.606 -4.323 3.085 1.00 0.00 733 LYS A CA 3
ATOM 5039 C C . LYS A 1 73 ? -10.353 -5.008 2.546 1.00 0.00 733 LYS A C 3
ATOM 5040 O O . LYS A 1 73 ? -9.361 -4.355 2.202 1.00 0.00 733 LYS A O 3
ATOM 5059 N N . ALA A 1 74 ? -10.416 -6.332 2.477 1.00 0.00 734 ALA A N 3
ATOM 5060 C CA . ALA A 1 74 ? -9.300 -7.128 1.983 1.00 0.00 734 ALA A CA 3
ATOM 5061 C C . ALA A 1 74 ? -9.491 -7.493 0.510 1.00 0.00 734 ALA A C 3
ATOM 5062 O O . ALA A 1 74 ? -10.539 -7.207 -0.087 1.00 0.00 734 ALA A O 3
ATOM 5069 N N . PHE A 1 75 ? -8.472 -8.130 -0.061 1.00 0.00 735 PHE A N 3
ATOM 5070 C CA . PHE A 1 75 ? -8.516 -8.551 -1.461 1.00 0.00 735 PHE A CA 3
ATOM 5071 C C . PHE A 1 75 ? -7.764 -9.869 -1.647 1.00 0.00 735 PHE A C 3
ATOM 5072 O O . PHE A 1 75 ? -7.150 -10.380 -0.709 1.00 0.00 735 PHE A O 3
ATOM 5089 N N . ARG A 1 76 ? -7.822 -10.409 -2.866 1.00 0.00 736 ARG A N 3
ATOM 5090 C CA . ARG A 1 76 ? -7.150 -11.672 -3.181 1.00 0.00 736 ARG A CA 3
ATOM 5091 C C . ARG A 1 76 ? -5.696 -11.649 -2.721 1.00 0.00 736 ARG A C 3
ATOM 5092 O O . ARG A 1 76 ? -5.240 -12.548 -2.017 1.00 0.00 736 ARG A O 3
ATOM 5113 N N . GLY A 1 77 ? -4.976 -10.612 -3.130 1.00 0.00 737 GLY A N 3
ATOM 5114 C CA . GLY A 1 77 ? -3.576 -10.472 -2.762 1.00 0.00 737 GLY A CA 3
ATOM 5115 C C . GLY A 1 77 ? -3.213 -9.009 -2.591 1.00 0.00 737 GLY A C 3
ATOM 5116 O O . GLY A 1 77 ? -4.080 -8.165 -2.376 1.00 0.00 737 GLY A O 3
ATOM 5120 N N . LEU A 1 78 ? -1.931 -8.714 -2.695 1.00 0.00 738 LEU A N 3
ATOM 5121 C CA . LEU A 1 78 ? -1.461 -7.344 -2.547 1.00 0.00 738 LEU A CA 3
ATOM 5122 C C . LEU A 1 78 ? -1.857 -6.523 -3.763 1.00 0.00 738 LEU A C 3
ATOM 5123 O O . LEU A 1 78 ? -2.515 -5.484 -3.644 1.00 0.00 738 LEU A O 3
ATOM 5139 N N . THR A 1 79 ? -1.469 -7.007 -4.936 1.00 0.00 739 THR A N 3
ATOM 5140 C CA . THR A 1 79 ? -1.807 -6.323 -6.172 1.00 0.00 739 THR A CA 3
ATOM 5141 C C . THR A 1 79 ? -3.282 -5.944 -6.162 1.00 0.00 739 THR A C 3
ATOM 5142 O O . THR A 1 79 ? -3.638 -4.778 -6.302 1.00 0.00 739 THR A O 3
ATOM 5153 N N . GLU A 1 80 ? -4.133 -6.945 -5.976 1.00 0.00 740 GLU A N 3
ATOM 5154 C CA . GLU A 1 80 ? -5.577 -6.721 -5.947 1.00 0.00 740 GLU A CA 3
ATOM 5155 C C . GLU A 1 80 ? -5.976 -5.806 -4.792 1.00 0.00 740 GLU A C 3
ATOM 5156 O O . GLU A 1 80 ? -6.943 -5.048 -4.890 1.00 0.00 740 GLU A O 3
ATOM 5168 N N . LEU A 1 81 ? -5.233 -5.887 -3.704 1.00 0.00 741 LEU A N 3
ATOM 5169 C CA . LEU A 1 81 ? -5.514 -5.072 -2.535 1.00 0.00 741 LEU A CA 3
ATOM 5170 C C . LEU A 1 81 ? -5.043 -3.631 -2.755 1.00 0.00 741 LEU A C 3
ATOM 5171 O O . LEU A 1 81 ? -5.706 -2.681 -2.338 1.00 0.00 741 LEU A O 3
ATOM 5187 N N . VAL A 1 82 ? -3.906 -3.466 -3.422 1.00 0.00 742 VAL A N 3
ATOM 5188 C CA . VAL A 1 82 ? -3.377 -2.123 -3.684 1.00 0.00 742 VAL A CA 3
ATOM 5189 C C . VAL A 1 82 ? -3.881 -1.572 -5.014 1.00 0.00 742 VAL A C 3
ATOM 5190 O O . VAL A 1 82 ? -4.069 -0.363 -5.157 1.00 0.00 742 VAL A O 3
ATOM 5203 N N . GLU A 1 83 ? -4.117 -2.450 -5.981 1.00 0.00 743 GLU A N 3
ATOM 5204 C CA . GLU A 1 83 ? -4.611 -2.001 -7.277 1.00 0.00 743 GLU A CA 3
ATOM 5205 C C . GLU A 1 83 ? -6.094 -1.659 -7.186 1.00 0.00 743 GLU A C 3
ATOM 5206 O O . GLU A 1 83 ? -6.726 -1.312 -8.183 1.00 0.00 743 GLU A O 3
ATOM 5218 N N . PHE A 1 84 ? -6.636 -1.740 -5.975 1.00 0.00 744 PHE A N 3
ATOM 5219 C CA . PHE A 1 84 ? -8.039 -1.411 -5.753 1.00 0.00 744 PHE A CA 3
ATOM 5220 C C . PHE A 1 84 ? -8.155 -0.127 -4.940 1.00 0.00 744 PHE A C 3
ATOM 5221 O O . PHE A 1 84 ? -8.969 0.748 -5.245 1.00 0.00 744 PHE A O 3
ATOM 5238 N N . TYR A 1 85 ? -7.322 -0.006 -3.911 1.00 0.00 745 TYR A N 3
ATOM 5239 C CA . TYR A 1 85 ? -7.343 1.190 -3.074 1.00 0.00 745 TYR A CA 3
ATOM 5240 C C . TYR A 1 85 ? -6.965 2.414 -3.906 1.00 0.00 745 TYR A C 3
ATOM 5241 O O . TYR A 1 85 ? -7.187 3.551 -3.490 1.00 0.00 745 TYR A O 3
ATOM 5259 N N . GLN A 1 86 ? -6.419 2.170 -5.099 1.00 0.00 746 GLN A N 3
ATOM 5260 C CA . GLN A 1 86 ? -6.052 3.259 -6.001 1.00 0.00 746 GLN A CA 3
ATOM 5261 C C . GLN A 1 86 ? -7.324 3.943 -6.499 1.00 0.00 746 GLN A C 3
ATOM 5262 O O . GLN A 1 86 ? -7.303 5.099 -6.934 1.00 0.00 746 GLN A O 3
ATOM 5276 N N . GLN A 1 87 ? -8.433 3.214 -6.394 1.00 0.00 747 GLN A N 3
ATOM 5277 C CA . GLN A 1 87 ? -9.738 3.723 -6.801 1.00 0.00 747 GLN A CA 3
ATOM 5278 C C . GLN A 1 87 ? -10.592 3.992 -5.565 1.00 0.00 747 GLN A C 3
ATOM 5279 O O . GLN A 1 87 ? -11.300 4.995 -5.488 1.00 0.00 747 GLN A O 3
ATOM 5293 N N . ASN A 1 88 ? -10.512 3.084 -4.594 1.00 0.00 748 ASN A N 3
ATOM 5294 C CA . ASN A 1 88 ? -11.277 3.229 -3.359 1.00 0.00 748 ASN A CA 3
ATOM 5295 C C . ASN A 1 88 ? -10.676 4.324 -2.477 1.00 0.00 748 ASN A C 3
ATOM 5296 O O . ASN A 1 88 ? -9.583 4.168 -1.933 1.00 0.00 748 ASN A O 3
ATOM 5307 N N . SER A 1 89 ? -11.408 5.424 -2.332 1.00 0.00 749 SER A N 3
ATOM 5308 C CA . SER A 1 89 ? -10.965 6.550 -1.512 1.00 0.00 749 SER A CA 3
ATOM 5309 C C . SER A 1 89 ? -10.412 6.057 -0.178 1.00 0.00 749 SER A C 3
ATOM 5310 O O . SER A 1 89 ? -11.124 5.440 0.615 1.00 0.00 749 SER A O 3
ATOM 5318 N N . LEU A 1 90 ? -9.136 6.320 0.066 1.00 0.00 750 LEU A N 3
ATOM 5319 C CA . LEU A 1 90 ? -8.510 5.873 1.306 1.00 0.00 750 LEU A CA 3
ATOM 5320 C C . LEU A 1 90 ? -9.290 6.348 2.528 1.00 0.00 750 LEU A C 3
ATOM 5321 O O . LEU A 1 90 ? -9.286 5.685 3.566 1.00 0.00 750 LEU A O 3
ATOM 5337 N N . LYS A 1 91 ? -9.958 7.490 2.399 1.00 0.00 751 LYS A N 3
ATOM 5338 C CA . LYS A 1 91 ? -10.737 8.038 3.505 1.00 0.00 751 LYS A CA 3
ATOM 5339 C C . LYS A 1 91 ? -11.800 7.037 3.972 1.00 0.00 751 LYS A C 3
ATOM 5340 O O . LYS A 1 91 ? -12.342 7.163 5.069 1.00 0.00 751 LYS A O 3
ATOM 5359 N N . ASP A 1 92 ? -12.084 6.038 3.134 1.00 0.00 752 ASP A N 3
ATOM 5360 C CA . ASP A 1 92 ? -13.077 5.022 3.480 1.00 0.00 752 ASP A CA 3
ATOM 5361 C C . ASP A 1 92 ? -12.434 3.886 4.280 1.00 0.00 752 ASP A C 3
ATOM 5362 O O . ASP A 1 92 ? -13.070 3.288 5.150 1.00 0.00 752 ASP A O 3
ATOM 5371 N N . CYS A 1 93 ? -11.176 3.584 3.961 1.00 0.00 753 CYS A N 3
ATOM 5372 C CA . CYS A 1 93 ? -10.453 2.506 4.635 1.00 0.00 753 CYS A CA 3
ATOM 5373 C C . CYS A 1 93 ? -9.493 3.046 5.690 1.00 0.00 753 CYS A C 3
ATOM 5374 O O . CYS A 1 93 ? -9.372 2.474 6.779 1.00 0.00 753 CYS A O 3
ATOM 5382 N N . PHE A 1 94 ? -8.788 4.126 5.348 1.00 0.00 754 PHE A N 3
ATOM 5383 C CA . PHE A 1 94 ? -7.816 4.713 6.263 1.00 0.00 754 PHE A CA 3
ATOM 5384 C C . PHE A 1 94 ? -8.526 5.503 7.379 1.00 0.00 754 PHE A C 3
ATOM 5385 O O . PHE A 1 94 ? -9.192 4.912 8.229 1.00 0.00 754 PHE A O 3
ATOM 5402 N N . LYS A 1 95 ? -8.385 6.832 7.382 1.00 0.00 755 LYS A N 3
ATOM 5403 C CA . LYS A 1 95 ? -9.030 7.652 8.414 1.00 0.00 755 LYS A CA 3
ATOM 5404 C C . LYS A 1 95 ? -9.193 9.108 7.965 1.00 0.00 755 LYS A C 3
ATOM 5405 O O . LYS A 1 95 ? -10.217 9.468 7.389 1.00 0.00 755 LYS A O 3
ATOM 5424 N N . SER A 1 96 ? -8.189 9.941 8.219 1.00 0.00 756 SER A N 3
ATOM 5425 C CA . SER A 1 96 ? -8.258 11.346 7.825 1.00 0.00 756 SER A CA 3
ATOM 5426 C C . SER A 1 96 ? -7.846 11.507 6.367 1.00 0.00 756 SER A C 3
ATOM 5427 O O . SER A 1 96 ? -7.686 12.622 5.871 1.00 0.00 756 SER A O 3
ATOM 5435 N N . LEU A 1 97 ? -7.663 10.380 5.699 1.00 0.00 757 LEU A N 3
ATOM 5436 C CA . LEU A 1 97 ? -7.254 10.376 4.302 1.00 0.00 757 LEU A CA 3
ATOM 5437 C C . LEU A 1 97 ? -8.326 10.986 3.405 1.00 0.00 757 LEU A C 3
ATOM 5438 O O . LEU A 1 97 ? -9.458 11.222 3.825 1.00 0.00 757 LEU A O 3
ATOM 5454 N N . ASP A 1 98 ? -7.946 11.209 2.159 1.00 0.00 758 ASP A N 3
ATOM 5455 C CA . ASP A 1 98 ? -8.846 11.760 1.159 1.00 0.00 758 ASP A CA 3
ATOM 5456 C C . ASP A 1 98 ? -8.193 11.630 -0.214 1.00 0.00 758 ASP A C 3
ATOM 5457 O O . ASP A 1 98 ? -8.033 12.606 -0.957 1.00 0.00 758 ASP A O 3
ATOM 5466 N N . THR A 1 99 ? -7.792 10.400 -0.522 1.00 0.00 759 THR A N 3
ATOM 5467 C CA . THR A 1 99 ? -7.133 10.101 -1.788 1.00 0.00 759 THR A CA 3
ATOM 5468 C C . THR A 1 99 ? -7.122 8.604 -2.051 1.00 0.00 759 THR A C 3
ATOM 5469 O O . THR A 1 99 ? -7.909 7.848 -1.472 1.00 0.00 759 THR A O 3
ATOM 5480 N N . THR A 1 100 ? -6.205 8.193 -2.913 1.00 0.00 760 THR A N 3
ATOM 5481 C CA . THR A 1 100 ? -6.051 6.785 -3.263 1.00 0.00 760 THR A CA 3
ATOM 5482 C C . THR A 1 100 ? -4.651 6.524 -3.794 1.00 0.00 760 THR A C 3
ATOM 5483 O O . THR A 1 100 ? -3.908 7.460 -4.097 1.00 0.00 760 THR A O 3
ATOM 5494 N N . LEU A 1 101 ? -4.306 5.246 -3.934 1.00 0.00 761 LEU A N 3
ATOM 5495 C CA . LEU A 1 101 ? -3.006 4.863 -4.470 1.00 0.00 761 LEU A CA 3
ATOM 5496 C C . LEU A 1 101 ? -2.863 5.524 -5.846 1.00 0.00 761 LEU A C 3
ATOM 5497 O O . LEU A 1 101 ? -3.257 4.954 -6.862 1.00 0.00 761 LEU A O 3
ATOM 5513 N N . GLN A 1 102 ? -2.359 6.755 -5.851 1.00 0.00 762 GLN A N 3
ATOM 5514 C CA . GLN A 1 102 ? -2.233 7.532 -7.084 1.00 0.00 762 GLN A CA 3
ATOM 5515 C C . GLN A 1 102 ? -1.100 7.043 -7.982 1.00 0.00 762 GLN A C 3
ATOM 5516 O O . GLN A 1 102 ? -1.339 6.651 -9.123 1.00 0.00 762 GLN A O 3
ATOM 5530 N N . PHE A 1 103 ? 0.133 7.098 -7.490 1.00 0.00 763 PHE A N 3
ATOM 5531 C CA . PHE A 1 103 ? 1.271 6.684 -8.314 1.00 0.00 763 PHE A CA 3
ATOM 5532 C C . PHE A 1 103 ? 2.277 5.833 -7.539 1.00 0.00 763 PHE A C 3
ATOM 5533 O O . PHE A 1 103 ? 2.423 5.964 -6.330 1.00 0.00 763 PHE A O 3
ATOM 5550 N N . PRO A 1 104 ? 2.980 4.976 -8.231 1.00 0.00 764 PRO A N 3
ATOM 5551 C CA . PRO A 1 104 ? 4.011 4.088 -7.623 1.00 0.00 764 PRO A CA 3
ATOM 5552 C C . PRO A 1 104 ? 5.314 4.844 -7.360 1.00 0.00 764 PRO A C 3
ATOM 5553 O O . PRO A 1 104 ? 5.343 6.072 -7.424 1.00 0.00 764 PRO A O 3
ATOM 5564 N N . PHE A 1 105 ? 6.394 4.121 -7.057 1.00 0.00 765 PHE A N 3
ATOM 5565 C CA . PHE A 1 105 ? 7.670 4.779 -6.785 1.00 0.00 765 PHE A CA 3
ATOM 5566 C C . PHE A 1 105 ? 8.779 4.268 -7.704 1.00 0.00 765 PHE A C 3
ATOM 5567 O O . PHE A 1 105 ? 9.910 4.757 -7.656 1.00 0.00 765 PHE A O 3
ATOM 5584 N N . LYS A 1 106 ? 8.448 3.297 -8.544 1.00 0.00 766 LYS A N 3
ATOM 5585 C CA . LYS A 1 106 ? 9.424 2.748 -9.476 1.00 0.00 766 LYS A CA 3
ATOM 5586 C C . LYS A 1 106 ? 9.120 3.225 -10.895 1.00 0.00 766 LYS A C 3
ATOM 5587 O O . LYS A 1 106 ? 10.033 3.536 -11.654 1.00 0.00 766 LYS A O 3
ATOM 5606 N N . GLU A 1 107 ? 7.824 3.292 -11.217 1.00 0.00 767 GLU A N 3
ATOM 5607 C CA . GLU A 1 107 ? 7.358 3.745 -12.538 1.00 0.00 767 GLU A CA 3
ATOM 5608 C C . GLU A 1 107 ? 8.381 3.430 -13.642 1.00 0.00 767 GLU A C 3
ATOM 5609 O O . GLU A 1 107 ? 8.948 4.354 -14.207 1.00 0.00 767 GLU A O 3
ATOM 5622 N N . ASP B 2 1 ? 4.312 1.851 17.074 1.00 0.00 338 ASP B N 3
ATOM 5623 C CA . ASP B 2 1 ? 5.165 0.977 17.926 1.00 0.00 338 ASP B CA 3
ATOM 5624 C C . ASP B 2 1 ? 6.640 1.344 17.734 1.00 0.00 338 ASP B C 3
ATOM 5625 O O . ASP B 2 1 ? 7.075 2.425 18.134 1.00 0.00 338 ASP B O 3
ATOM 5636 N N . THR B 2 2 ? 7.402 0.439 17.122 1.00 0.00 339 THR B N 3
ATOM 5637 C CA . THR B 2 2 ? 8.826 0.672 16.881 1.00 0.00 339 THR B CA 3
ATOM 5638 C C . THR B 2 2 ? 9.026 1.662 15.738 1.00 0.00 339 THR B C 3
ATOM 5639 O O . THR B 2 2 ? 9.669 1.336 14.739 1.00 0.00 339 THR B O 3
ATOM 5650 N N . GLU B 2 3 ? 8.469 2.861 15.894 1.00 0.00 340 GLU B N 3
ATOM 5651 C CA . GLU B 2 3 ? 8.578 3.906 14.868 1.00 0.00 340 GLU B CA 3
ATOM 5652 C C . GLU B 2 3 ? 8.478 3.322 13.457 1.00 0.00 340 GLU B C 3
ATOM 5653 O O . GLU B 2 3 ? 9.487 3.121 12.776 1.00 0.00 340 GLU B O 3
ATOM 5665 N N . VAL B 2 4 ? 7.256 3.061 13.016 1.00 0.00 341 VAL B N 3
ATOM 5666 C CA . VAL B 2 4 ? 7.041 2.509 11.683 1.00 0.00 341 VAL B CA 3
ATOM 5667 C C . VAL B 2 4 ? 5.586 2.737 11.256 1.00 0.00 341 VAL B C 3
ATOM 5668 O O . VAL B 2 4 ? 5.223 3.858 10.895 1.00 0.00 341 VAL B O 3
ATOM 5705 N N . GLU B 2 6 ? 2.538 2.447 13.191 1.00 0.00 343 GLU B N 3
ATOM 5706 C CA . GLU B 2 6 ? 1.794 2.282 14.442 1.00 0.00 343 GLU B CA 3
ATOM 5707 C C . GLU B 2 6 ? 0.283 2.160 14.183 1.00 0.00 343 GLU B C 3
ATOM 5708 O O . GLU B 2 6 ? -0.514 2.934 14.712 1.00 0.00 343 GLU B O 3
ATOM 5720 N N . SER B 2 7 ? -0.090 1.175 13.361 1.00 0.00 344 SER B N 3
ATOM 5721 C CA . SER B 2 7 ? -1.496 0.933 13.019 1.00 0.00 344 SER B CA 3
ATOM 5722 C C . SER B 2 7 ? -2.297 2.236 13.026 1.00 0.00 344 SER B C 3
ATOM 5723 O O . SER B 2 7 ? -3.153 2.455 13.887 1.00 0.00 344 SER B O 3
ATOM 5731 N N . PRO B 2 8 ? -2.026 3.108 12.091 1.00 0.00 345 PRO B N 3
ATOM 5732 C CA . PRO B 2 8 ? -2.724 4.425 11.995 1.00 0.00 345 PRO B CA 3
ATOM 5733 C C . PRO B 2 8 ? -4.225 4.285 11.732 1.00 0.00 345 PRO B C 3
ATOM 5734 O O . PRO B 2 8 ? -5.031 5.005 12.323 1.00 0.00 345 PRO B O 3
ATOM 5769 N N . ALA B 2 10 ? -7.688 1.456 10.851 1.00 0.00 347 ALA B N 3
ATOM 5770 C CA . ALA B 2 10 ? -8.221 0.097 10.963 1.00 0.00 347 ALA B CA 3
ATOM 5771 C C . ALA B 2 10 ? -9.658 0.125 11.494 1.00 0.00 347 ALA B C 3
ATOM 5772 O O . ALA B 2 10 ? -10.571 -0.430 10.878 1.00 0.00 347 ALA B O 3
ATOM 5779 N N . ASP B 2 11 ? -9.857 0.784 12.634 1.00 0.00 348 ASP B N 3
ATOM 5780 C CA . ASP B 2 11 ? -11.190 0.882 13.225 1.00 0.00 348 ASP B CA 3
ATOM 5781 C C . ASP B 2 11 ? -11.477 2.309 13.706 1.00 0.00 348 ASP B C 3
ATOM 5782 O O . ASP B 2 11 ? -11.558 2.577 14.907 1.00 0.00 348 ASP B O 3
ATOM 5791 N N . PRO B 2 12 ? -11.637 3.226 12.780 1.00 0.00 349 PRO B N 3
ATOM 5792 C CA . PRO B 2 12 ? -11.927 4.653 13.088 1.00 0.00 349 PRO B CA 3
ATOM 5793 C C . PRO B 2 12 ? -13.424 4.917 13.252 1.00 0.00 349 PRO B C 3
ATOM 5794 O O . PRO B 2 12 ? -13.850 6.068 13.370 1.00 0.00 349 PRO B O 3
ATOM 5805 N N . GLU B 2 13 ? -14.209 3.846 13.256 1.00 0.00 350 GLU B N 3
ATOM 5806 C CA . GLU B 2 13 ? -15.657 3.962 13.405 1.00 0.00 350 GLU B CA 3
ATOM 5807 C C . GLU B 2 13 ? -16.075 3.699 14.855 1.00 0.00 350 GLU B C 3
ATOM 5808 O O . GLU B 2 13 ? -15.378 2.961 15.534 1.00 0.00 350 GLU B O 3
ATOM 5821 N N . GLY A 1 1 ? 4.157 -21.136 -9.148 1.00 0.00 661 GLY A N 4
ATOM 5822 C CA . GLY A 1 1 ? 3.895 -20.485 -10.464 1.00 0.00 661 GLY A CA 4
ATOM 5823 C C . GLY A 1 1 ? 3.550 -19.019 -10.231 1.00 0.00 661 GLY A C 4
ATOM 5824 O O . GLY A 1 1 ? 3.640 -18.532 -9.104 1.00 0.00 661 GLY A O 4
ATOM 5830 N N . HIS A 1 2 ? 3.159 -18.325 -11.293 1.00 0.00 662 HIS A N 4
ATOM 5831 C CA . HIS A 1 2 ? 2.803 -16.911 -11.189 1.00 0.00 662 HIS A CA 4
ATOM 5832 C C . HIS A 1 2 ? 1.489 -16.730 -10.436 1.00 0.00 662 HIS A C 4
ATOM 5833 O O . HIS A 1 2 ? 0.527 -17.467 -10.661 1.00 0.00 662 HIS A O 4
ATOM 5848 N N . MET A 1 3 ? 1.448 -15.738 -9.552 1.00 0.00 663 MET A N 4
ATOM 5849 C CA . MET A 1 3 ? 0.240 -15.461 -8.785 1.00 0.00 663 MET A CA 4
ATOM 5850 C C . MET A 1 3 ? 0.247 -14.009 -8.307 1.00 0.00 663 MET A C 4
ATOM 5851 O O . MET A 1 3 ? 0.318 -13.089 -9.120 1.00 0.00 663 MET A O 4
ATOM 5865 N N . GLN A 1 4 ? 0.186 -13.798 -6.995 1.00 0.00 664 GLN A N 4
ATOM 5866 C CA . GLN A 1 4 ? 0.199 -12.443 -6.456 1.00 0.00 664 GLN A CA 4
ATOM 5867 C C . GLN A 1 4 ? 1.609 -11.858 -6.554 1.00 0.00 664 GLN A C 4
ATOM 5868 O O . GLN A 1 4 ? 2.144 -11.314 -5.586 1.00 0.00 664 GLN A O 4
ATOM 5882 N N . ASP A 1 5 ? 2.210 -11.981 -7.736 1.00 0.00 665 ASP A N 4
ATOM 5883 C CA . ASP A 1 5 ? 3.558 -11.465 -7.953 1.00 0.00 665 ASP A CA 4
ATOM 5884 C C . ASP A 1 5 ? 3.559 -9.940 -7.808 1.00 0.00 665 ASP A C 4
ATOM 5885 O O . ASP A 1 5 ? 2.835 -9.243 -8.520 1.00 0.00 665 ASP A O 4
ATOM 5894 N N . LEU A 1 6 ? 4.358 -9.423 -6.874 1.00 0.00 666 LEU A N 4
ATOM 5895 C CA . LEU A 1 6 ? 4.411 -7.980 -6.647 1.00 0.00 666 LEU A CA 4
ATOM 5896 C C . LEU A 1 6 ? 5.626 -7.350 -7.315 1.00 0.00 666 LEU A C 4
ATOM 5897 O O . LEU A 1 6 ? 5.555 -6.231 -7.827 1.00 0.00 666 LEU A O 4
ATOM 5913 N N . SER A 1 7 ? 6.742 -8.070 -7.300 1.00 0.00 667 SER A N 4
ATOM 5914 C CA . SER A 1 7 ? 7.981 -7.573 -7.898 1.00 0.00 667 SER A CA 4
ATOM 5915 C C . SER A 1 7 ? 7.790 -7.192 -9.362 1.00 0.00 667 SER A C 4
ATOM 5916 O O . SER A 1 7 ? 8.719 -6.710 -10.007 1.00 0.00 667 SER A O 4
ATOM 5924 N N . VAL A 1 8 ? 6.587 -7.403 -9.878 1.00 0.00 668 VAL A N 4
ATOM 5925 C CA . VAL A 1 8 ? 6.295 -7.070 -11.264 1.00 0.00 668 VAL A CA 4
ATOM 5926 C C . VAL A 1 8 ? 5.688 -5.676 -11.344 1.00 0.00 668 VAL A C 4
ATOM 5927 O O . VAL A 1 8 ? 5.528 -5.106 -12.425 1.00 0.00 668 VAL A O 4
ATOM 5940 N N . HIS A 1 9 ? 5.368 -5.134 -10.177 1.00 0.00 669 HIS A N 4
ATOM 5941 C CA . HIS A 1 9 ? 4.790 -3.798 -10.083 1.00 0.00 669 HIS A CA 4
ATOM 5942 C C . HIS A 1 9 ? 5.881 -2.757 -9.883 1.00 0.00 669 HIS A C 4
ATOM 5943 O O . HIS A 1 9 ? 7.072 -3.071 -9.860 1.00 0.00 669 HIS A O 4
ATOM 5958 N N . LEU A 1 10 ? 5.454 -1.513 -9.712 1.00 0.00 670 LEU A N 4
ATOM 5959 C CA . LEU A 1 10 ? 6.380 -0.414 -9.491 1.00 0.00 670 LEU A CA 4
ATOM 5960 C C . LEU A 1 10 ? 6.103 0.238 -8.150 1.00 0.00 670 LEU A C 4
ATOM 5961 O O . LEU A 1 10 ? 6.864 1.089 -7.695 1.00 0.00 670 LEU A O 4
ATOM 5977 N N . TRP A 1 11 ? 5.018 -0.167 -7.507 1.00 0.00 671 TRP A N 4
ATOM 5978 C CA . TRP A 1 11 ? 4.698 0.398 -6.210 1.00 0.00 671 TRP A CA 4
ATOM 5979 C C . TRP A 1 11 ? 5.093 -0.577 -5.102 1.00 0.00 671 TRP A C 4
ATOM 5980 O O . TRP A 1 11 ? 4.954 -0.289 -3.911 1.00 0.00 671 TRP A O 4
ATOM 6001 N N . TYR A 1 12 ? 5.586 -1.739 -5.510 1.00 0.00 672 TYR A N 4
ATOM 6002 C CA . TYR A 1 12 ? 5.993 -2.760 -4.556 1.00 0.00 672 TYR A CA 4
ATOM 6003 C C . TYR A 1 12 ? 7.453 -2.586 -4.149 1.00 0.00 672 TYR A C 4
ATOM 6004 O O . TYR A 1 12 ? 8.364 -2.777 -4.962 1.00 0.00 672 TYR A O 4
ATOM 6022 N N . ALA A 1 13 ? 7.674 -2.248 -2.883 1.00 0.00 673 ALA A N 4
ATOM 6023 C CA . ALA A 1 13 ? 9.028 -2.080 -2.372 1.00 0.00 673 ALA A CA 4
ATOM 6024 C C . ALA A 1 13 ? 9.451 -3.346 -1.627 1.00 0.00 673 ALA A C 4
ATOM 6025 O O . ALA A 1 13 ? 10.638 -3.649 -1.512 1.00 0.00 673 ALA A O 4
ATOM 6032 N N . GLY A 1 14 ? 8.451 -4.080 -1.139 1.00 0.00 674 GLY A N 4
ATOM 6033 C CA . GLY A 1 14 ? 8.683 -5.328 -0.410 1.00 0.00 674 GLY A CA 4
ATOM 6034 C C . GLY A 1 14 ? 9.720 -5.164 0.698 1.00 0.00 674 GLY A C 4
ATOM 6035 O O . GLY A 1 14 ? 9.454 -4.512 1.710 1.00 0.00 674 GLY A O 4
ATOM 6039 N N . PRO A 1 15 ? 10.879 -5.758 0.539 1.00 0.00 675 PRO A N 4
ATOM 6040 C CA . PRO A 1 15 ? 11.968 -5.693 1.565 1.00 0.00 675 PRO A CA 4
ATOM 6041 C C . PRO A 1 15 ? 12.432 -4.262 1.849 1.00 0.00 675 PRO A C 4
ATOM 6042 O O . PRO A 1 15 ? 13.612 -3.933 1.707 1.00 0.00 675 PRO A O 4
ATOM 6053 N N . MET A 1 16 ? 11.495 -3.421 2.260 1.00 0.00 676 MET A N 4
ATOM 6054 C CA . MET A 1 16 ? 11.803 -2.028 2.574 1.00 0.00 676 MET A CA 4
ATOM 6055 C C . MET A 1 16 ? 11.252 -1.658 3.953 1.00 0.00 676 MET A C 4
ATOM 6056 O O . MET A 1 16 ? 10.437 -2.382 4.525 1.00 0.00 676 MET A O 4
ATOM 6070 N N . GLU A 1 17 ? 11.704 -0.526 4.482 1.00 0.00 677 GLU A N 4
ATOM 6071 C CA . GLU A 1 17 ? 11.256 -0.054 5.793 1.00 0.00 677 GLU A CA 4
ATOM 6072 C C . GLU A 1 17 ? 10.320 1.150 5.641 1.00 0.00 677 GLU A C 4
ATOM 6073 O O . GLU A 1 17 ? 10.285 1.794 4.588 1.00 0.00 677 GLU A O 4
ATOM 6085 N N . ARG A 1 18 ? 9.566 1.449 6.696 1.00 0.00 678 ARG A N 4
ATOM 6086 C CA . ARG A 1 18 ? 8.640 2.578 6.670 1.00 0.00 678 ARG A CA 4
ATOM 6087 C C . ARG A 1 18 ? 9.348 3.846 6.204 1.00 0.00 678 ARG A C 4
ATOM 6088 O O . ARG A 1 18 ? 8.995 4.424 5.170 1.00 0.00 678 ARG A O 4
ATOM 6109 N N . ALA A 1 19 ? 10.354 4.265 6.968 1.00 0.00 679 ALA A N 4
ATOM 6110 C CA . ALA A 1 19 ? 11.112 5.460 6.627 1.00 0.00 679 ALA A CA 4
ATOM 6111 C C . ALA A 1 19 ? 11.681 5.326 5.227 1.00 0.00 679 ALA A C 4
ATOM 6112 O O . ALA A 1 19 ? 11.755 6.299 4.473 1.00 0.00 679 ALA A O 4
ATOM 6119 N N . GLY A 1 20 ? 12.063 4.105 4.882 1.00 0.00 680 GLY A N 4
ATOM 6120 C CA . GLY A 1 20 ? 12.609 3.834 3.563 1.00 0.00 680 GLY A CA 4
ATOM 6121 C C . GLY A 1 20 ? 11.525 4.014 2.520 1.00 0.00 680 GLY A C 4
ATOM 6122 O O . GLY A 1 20 ? 11.716 4.704 1.525 1.00 0.00 680 GLY A O 4
ATOM 6126 N N . ALA A 1 21 ? 10.375 3.401 2.765 1.00 0.00 681 ALA A N 4
ATOM 6127 C CA . ALA A 1 21 ? 9.255 3.515 1.845 1.00 0.00 681 ALA A CA 4
ATOM 6128 C C . ALA A 1 21 ? 8.895 4.986 1.612 1.00 0.00 681 ALA A C 4
ATOM 6129 O O . ALA A 1 21 ? 8.795 5.434 0.470 1.00 0.00 681 ALA A O 4
ATOM 6136 N N . GLU A 1 22 ? 8.707 5.744 2.689 1.00 0.00 682 GLU A N 4
ATOM 6137 C CA . GLU A 1 22 ? 8.358 7.158 2.542 1.00 0.00 682 GLU A CA 4
ATOM 6138 C C . GLU A 1 22 ? 9.544 7.981 2.085 1.00 0.00 682 GLU A C 4
ATOM 6139 O O . GLU A 1 22 ? 9.371 9.061 1.522 1.00 0.00 682 GLU A O 4
ATOM 6151 N N . SER A 1 23 ? 10.739 7.472 2.318 1.00 0.00 683 SER A N 4
ATOM 6152 C CA . SER A 1 23 ? 11.934 8.192 1.917 1.00 0.00 683 SER A CA 4
ATOM 6153 C C . SER A 1 23 ? 11.831 8.567 0.448 1.00 0.00 683 SER A C 4
ATOM 6154 O O . SER A 1 23 ? 12.367 9.587 0.016 1.00 0.00 683 SER A O 4
ATOM 6162 N N . ILE A 1 24 ? 11.105 7.749 -0.306 1.00 0.00 684 ILE A N 4
ATOM 6163 C CA . ILE A 1 24 ? 10.895 8.012 -1.722 1.00 0.00 684 ILE A CA 4
ATOM 6164 C C . ILE A 1 24 ? 9.585 8.782 -1.900 1.00 0.00 684 ILE A C 4
ATOM 6165 O O . ILE A 1 24 ? 9.535 9.804 -2.589 1.00 0.00 684 ILE A O 4
ATOM 6181 N N . LEU A 1 25 ? 8.528 8.287 -1.258 1.00 0.00 685 LEU A N 4
ATOM 6182 C CA . LEU A 1 25 ? 7.211 8.923 -1.331 1.00 0.00 685 LEU A CA 4
ATOM 6183 C C . LEU A 1 25 ? 7.243 10.345 -0.760 1.00 0.00 685 LEU A C 4
ATOM 6184 O O . LEU A 1 25 ? 6.675 11.274 -1.345 1.00 0.00 685 LEU A O 4
ATOM 6200 N N . ALA A 1 26 ? 7.905 10.525 0.380 1.00 0.00 686 ALA A N 4
ATOM 6201 C CA . ALA A 1 26 ? 7.985 11.851 0.983 1.00 0.00 686 ALA A CA 4
ATOM 6202 C C . ALA A 1 26 ? 8.712 12.796 0.036 1.00 0.00 686 ALA A C 4
ATOM 6203 O O . ALA A 1 26 ? 8.339 13.965 -0.102 1.00 0.00 686 ALA A O 4
ATOM 6210 N N . ASN A 1 27 ? 9.723 12.269 -0.641 1.00 0.00 687 ASN A N 4
ATOM 6211 C CA . ASN A 1 27 ? 10.484 13.049 -1.605 1.00 0.00 687 ASN A CA 4
ATOM 6212 C C . ASN A 1 27 ? 9.638 13.301 -2.857 1.00 0.00 687 ASN A C 4
ATOM 6213 O O . ASN A 1 27 ? 9.716 14.366 -3.466 1.00 0.00 687 ASN A O 4
ATOM 6224 N N . ARG A 1 28 ? 8.828 12.305 -3.230 1.00 0.00 688 ARG A N 4
ATOM 6225 C CA . ARG A 1 28 ? 7.962 12.419 -4.408 1.00 0.00 688 ARG A CA 4
ATOM 6226 C C . ARG A 1 28 ? 6.780 13.368 -4.152 1.00 0.00 688 ARG A C 4
ATOM 6227 O O . ARG A 1 28 ? 6.615 13.903 -3.051 1.00 0.00 688 ARG A O 4
ATOM 6248 N N . SER A 1 29 ? 5.948 13.558 -5.176 1.00 0.00 689 SER A N 4
ATOM 6249 C CA . SER A 1 29 ? 4.779 14.431 -5.050 1.00 0.00 689 SER A CA 4
ATOM 6250 C C . SER A 1 29 ? 3.614 13.699 -4.385 1.00 0.00 689 SER A C 4
ATOM 6251 O O . SER A 1 29 ? 3.631 12.470 -4.240 1.00 0.00 689 SER A O 4
ATOM 6259 N N . ASP A 1 30 ? 2.600 14.464 -3.992 1.00 0.00 690 ASP A N 4
ATOM 6260 C CA . ASP A 1 30 ? 1.425 13.888 -3.353 1.00 0.00 690 ASP A CA 4
ATOM 6261 C C . ASP A 1 30 ? 0.737 12.906 -4.294 1.00 0.00 690 ASP A C 4
ATOM 6262 O O . ASP A 1 30 ? 0.585 13.169 -5.490 1.00 0.00 690 ASP A O 4
ATOM 6271 N N . GLY A 1 31 ? 0.337 11.770 -3.745 1.00 0.00 691 GLY A N 4
ATOM 6272 C CA . GLY A 1 31 ? -0.323 10.738 -4.534 1.00 0.00 691 GLY A CA 4
ATOM 6273 C C . GLY A 1 31 ? 0.626 9.575 -4.772 1.00 0.00 691 GLY A C 4
ATOM 6274 O O . GLY A 1 31 ? 0.221 8.496 -5.207 1.00 0.00 691 GLY A O 4
ATOM 6278 N N . THR A 1 32 ? 1.896 9.800 -4.471 1.00 0.00 692 THR A N 4
ATOM 6279 C CA . THR A 1 32 ? 2.898 8.759 -4.639 1.00 0.00 692 THR A CA 4
ATOM 6280 C C . THR A 1 32 ? 2.705 7.699 -3.567 1.00 0.00 692 THR A C 4
ATOM 6281 O O . THR A 1 32 ? 2.560 8.020 -2.392 1.00 0.00 692 THR A O 4
ATOM 6292 N N . PHE A 1 33 ? 2.676 6.440 -3.967 1.00 0.00 693 PHE A N 4
ATOM 6293 C CA . PHE A 1 33 ? 2.469 5.369 -3.007 1.00 0.00 693 PHE A CA 4
ATOM 6294 C C . PHE A 1 33 ? 3.351 4.168 -3.300 1.00 0.00 693 PHE A C 4
ATOM 6295 O O . PHE A 1 33 ? 3.994 4.080 -4.347 1.00 0.00 693 PHE A O 4
ATOM 6312 N N . LEU A 1 34 ? 3.369 3.241 -2.358 1.00 0.00 694 LEU A N 4
ATOM 6313 C CA . LEU A 1 34 ? 4.160 2.032 -2.503 1.00 0.00 694 LEU A CA 4
ATOM 6314 C C . LEU A 1 34 ? 3.825 1.041 -1.396 1.00 0.00 694 LEU A C 4
ATOM 6315 O O . LEU A 1 34 ? 3.090 1.363 -0.457 1.00 0.00 694 LEU A O 4
ATOM 6331 N N . VAL A 1 35 ? 4.366 -0.162 -1.516 1.00 0.00 695 VAL A N 4
ATOM 6332 C CA . VAL A 1 35 ? 4.129 -1.199 -0.521 1.00 0.00 695 VAL A CA 4
ATOM 6333 C C . VAL A 1 35 ? 5.440 -1.865 -0.117 1.00 0.00 695 VAL A C 4
ATOM 6334 O O . VAL A 1 35 ? 6.280 -2.173 -0.968 1.00 0.00 695 VAL A O 4
ATOM 6347 N N . ARG A 1 36 ? 5.607 -2.078 1.185 1.00 0.00 696 ARG A N 4
ATOM 6348 C CA . ARG A 1 36 ? 6.824 -2.701 1.707 1.00 0.00 696 ARG A CA 4
ATOM 6349 C C . ARG A 1 36 ? 6.493 -3.876 2.634 1.00 0.00 696 ARG A C 4
ATOM 6350 O O . ARG A 1 36 ? 5.342 -4.057 3.035 1.00 0.00 696 ARG A O 4
ATOM 6371 N N . GLN A 1 37 ? 7.511 -4.673 2.958 1.00 0.00 697 GLN A N 4
ATOM 6372 C CA . GLN A 1 37 ? 7.333 -5.838 3.831 1.00 0.00 697 GLN A CA 4
ATOM 6373 C C . GLN A 1 37 ? 8.603 -6.107 4.643 1.00 0.00 697 GLN A C 4
ATOM 6374 O O . GLN A 1 37 ? 9.712 -5.839 4.180 1.00 0.00 697 GLN A O 4
ATOM 6388 N N . ARG A 1 38 ? 8.428 -6.653 5.848 1.00 0.00 698 ARG A N 4
ATOM 6389 C CA . ARG A 1 38 ? 9.566 -6.974 6.719 1.00 0.00 698 ARG A CA 4
ATOM 6390 C C . ARG A 1 38 ? 9.097 -7.536 8.067 1.00 0.00 698 ARG A C 4
ATOM 6391 O O . ARG A 1 38 ? 9.791 -8.350 8.680 1.00 0.00 698 ARG A O 4
ATOM 6412 N N . VAL A 1 39 ? 7.933 -7.087 8.531 1.00 0.00 699 VAL A N 4
ATOM 6413 C CA . VAL A 1 39 ? 7.396 -7.545 9.813 1.00 0.00 699 VAL A CA 4
ATOM 6414 C C . VAL A 1 39 ? 7.343 -9.074 9.877 1.00 0.00 699 VAL A C 4
ATOM 6415 O O . VAL A 1 39 ? 7.140 -9.748 8.866 1.00 0.00 699 VAL A O 4
ATOM 6428 N N . LYS A 1 40 ? 7.529 -9.611 11.079 1.00 0.00 700 LYS A N 4
ATOM 6429 C CA . LYS A 1 40 ? 7.503 -11.056 11.283 1.00 0.00 700 LYS A CA 4
ATOM 6430 C C . LYS A 1 40 ? 6.081 -11.535 11.584 1.00 0.00 700 LYS A C 4
ATOM 6431 O O . LYS A 1 40 ? 5.102 -10.847 11.278 1.00 0.00 700 LYS A O 4
ATOM 6450 N N . ASP A 1 41 ? 5.977 -12.716 12.193 1.00 0.00 701 ASP A N 4
ATOM 6451 C CA . ASP A 1 41 ? 4.680 -13.285 12.546 1.00 0.00 701 ASP A CA 4
ATOM 6452 C C . ASP A 1 41 ? 3.868 -12.288 13.379 1.00 0.00 701 ASP A C 4
ATOM 6453 O O . ASP A 1 41 ? 3.953 -12.264 14.615 1.00 0.00 701 ASP A O 4
ATOM 6462 N N . ALA A 1 42 ? 3.097 -11.457 12.684 1.00 0.00 702 ALA A N 4
ATOM 6463 C CA . ALA A 1 42 ? 2.273 -10.438 13.329 1.00 0.00 702 ALA A CA 4
ATOM 6464 C C . ALA A 1 42 ? 1.419 -9.704 12.292 1.00 0.00 702 ALA A C 4
ATOM 6465 O O . ALA A 1 42 ? 0.287 -9.313 12.572 1.00 0.00 702 ALA A O 4
ATOM 6472 N N . ALA A 1 43 ? 1.975 -9.524 11.096 1.00 0.00 703 ALA A N 4
ATOM 6473 C CA . ALA A 1 43 ? 1.261 -8.839 10.018 1.00 0.00 703 ALA A CA 4
ATOM 6474 C C . ALA A 1 43 ? 1.927 -9.123 8.670 1.00 0.00 703 ALA A C 4
ATOM 6475 O O . ALA A 1 43 ? 2.974 -9.767 8.614 1.00 0.00 703 ALA A O 4
ATOM 6482 N N . GLU A 1 44 ? 1.315 -8.637 7.593 1.00 0.00 704 GLU A N 4
ATOM 6483 C CA . GLU A 1 44 ? 1.862 -8.848 6.255 1.00 0.00 704 GLU A CA 4
ATOM 6484 C C . GLU A 1 44 ? 2.418 -7.535 5.690 1.00 0.00 704 GLU A C 4
ATOM 6485 O O . GLU A 1 44 ? 2.780 -6.635 6.448 1.00 0.00 704 GLU A O 4
ATOM 6497 N N . PHE A 1 45 ? 2.501 -7.446 4.363 1.00 0.00 705 PHE A N 4
ATOM 6498 C CA . PHE A 1 45 ? 3.027 -6.250 3.694 1.00 0.00 705 PHE A CA 4
ATOM 6499 C C . PHE A 1 45 ? 2.503 -4.956 4.327 1.00 0.00 705 PHE A C 4
ATOM 6500 O O . PHE A 1 45 ? 1.487 -4.947 5.021 1.00 0.00 705 PHE A O 4
ATOM 6517 N N . ALA A 1 46 ? 3.188 -3.855 4.045 1.00 0.00 706 ALA A N 4
ATOM 6518 C CA . ALA A 1 46 ? 2.777 -2.553 4.557 1.00 0.00 706 ALA A CA 4
ATOM 6519 C C . ALA A 1 46 ? 2.661 -1.554 3.409 1.00 0.00 706 ALA A C 4
ATOM 6520 O O . ALA A 1 46 ? 3.599 -1.387 2.619 1.00 0.00 706 ALA A O 4
ATOM 6527 N N . ILE A 1 47 ? 1.510 -0.894 3.324 1.00 0.00 707 ILE A N 4
ATOM 6528 C CA . ILE A 1 47 ? 1.273 0.091 2.270 1.00 0.00 707 ILE A CA 4
ATOM 6529 C C . ILE A 1 47 ? 1.882 1.432 2.660 1.00 0.00 707 ILE A C 4
ATOM 6530 O O . ILE A 1 47 ? 2.347 1.613 3.789 1.00 0.00 707 ILE A O 4
ATOM 6546 N N . SER A 1 48 ? 1.905 2.367 1.725 1.00 0.00 708 SER A N 4
ATOM 6547 C CA . SER A 1 48 ? 2.477 3.680 1.990 1.00 0.00 708 SER A CA 4
ATOM 6548 C C . SER A 1 48 ? 2.131 4.641 0.855 1.00 0.00 708 SER A C 4
ATOM 6549 O O . SER A 1 48 ? 2.533 4.427 -0.287 1.00 0.00 708 SER A O 4
ATOM 6557 N N . ILE A 1 49 ? 1.362 5.682 1.173 1.00 0.00 709 ILE A N 4
ATOM 6558 C CA . ILE A 1 49 ? 0.949 6.661 0.162 1.00 0.00 709 ILE A CA 4
ATOM 6559 C C . ILE A 1 49 ? 1.349 8.068 0.574 1.00 0.00 709 ILE A C 4
ATOM 6560 O O . ILE A 1 49 ? 1.151 8.463 1.722 1.00 0.00 709 ILE A O 4
ATOM 6576 N N . LYS A 1 50 ? 1.875 8.826 -0.376 1.00 0.00 710 LYS A N 4
ATOM 6577 C CA . LYS A 1 50 ? 2.260 10.203 -0.116 1.00 0.00 710 LYS A CA 4
ATOM 6578 C C . LYS A 1 50 ? 1.041 11.102 -0.317 1.00 0.00 710 LYS A C 4
ATOM 6579 O O . LYS A 1 50 ? 0.676 11.427 -1.449 1.00 0.00 710 LYS A O 4
ATOM 6598 N N . TYR A 1 51 ? 0.415 11.487 0.784 1.00 0.00 711 TYR A N 4
ATOM 6599 C CA . TYR A 1 51 ? -0.769 12.340 0.724 1.00 0.00 711 TYR A CA 4
ATOM 6600 C C . TYR A 1 51 ? -0.715 13.386 1.829 1.00 0.00 711 TYR A C 4
ATOM 6601 O O . TYR A 1 51 ? -0.812 13.060 3.012 1.00 0.00 711 TYR A O 4
ATOM 6619 N N . ASN A 1 52 ? -0.544 14.638 1.419 1.00 0.00 712 ASN A N 4
ATOM 6620 C CA . ASN A 1 52 ? -0.447 15.760 2.345 1.00 0.00 712 ASN A CA 4
ATOM 6621 C C . ASN A 1 52 ? 0.985 15.885 2.859 1.00 0.00 712 ASN A C 4
ATOM 6622 O O . ASN A 1 52 ? 1.226 15.885 4.068 1.00 0.00 712 ASN A O 4
ATOM 6633 N N . VAL A 1 53 ? 1.930 15.986 1.921 1.00 0.00 713 VAL A N 4
ATOM 6634 C CA . VAL A 1 53 ? 3.354 16.109 2.256 1.00 0.00 713 VAL A CA 4
ATOM 6635 C C . VAL A 1 53 ? 3.761 15.112 3.344 1.00 0.00 713 VAL A C 4
ATOM 6636 O O . VAL A 1 53 ? 4.593 15.406 4.202 1.00 0.00 713 VAL A O 4
ATOM 6649 N N . GLU A 1 54 ? 3.173 13.922 3.282 1.00 0.00 714 GLU A N 4
ATOM 6650 C CA . GLU A 1 54 ? 3.469 12.865 4.242 1.00 0.00 714 GLU A CA 4
ATOM 6651 C C . GLU A 1 54 ? 3.123 11.505 3.638 1.00 0.00 714 GLU A C 4
ATOM 6652 O O . GLU A 1 54 ? 2.386 11.432 2.651 1.00 0.00 714 GLU A O 4
ATOM 6664 N N . VAL A 1 55 ? 3.663 10.439 4.217 1.00 0.00 715 VAL A N 4
ATOM 6665 C CA . VAL A 1 55 ? 3.408 9.091 3.708 1.00 0.00 715 VAL A CA 4
ATOM 6666 C C . VAL A 1 55 ? 2.667 8.234 4.737 1.00 0.00 715 VAL A C 4
ATOM 6667 O O . VAL A 1 55 ? 3.224 7.879 5.776 1.00 0.00 715 VAL A O 4
ATOM 6680 N N . LYS A 1 56 ? 1.409 7.900 4.437 1.00 0.00 716 LYS A N 4
ATOM 6681 C CA . LYS A 1 56 ? 0.600 7.081 5.352 1.00 0.00 716 LYS A CA 4
ATOM 6682 C C . LYS A 1 56 ? 0.917 5.595 5.177 1.00 0.00 716 LYS A C 4
ATOM 6683 O O . LYS A 1 56 ? 0.617 5.010 4.134 1.00 0.00 716 LYS A O 4
ATOM 6702 N N . HIS A 1 57 ? 1.525 4.999 6.204 1.00 0.00 717 HIS A N 4
ATOM 6703 C CA . HIS A 1 57 ? 1.895 3.585 6.170 1.00 0.00 717 HIS A CA 4
ATOM 6704 C C . HIS A 1 57 ? 0.935 2.730 6.991 1.00 0.00 717 HIS A C 4
ATOM 6705 O O . HIS A 1 57 ? 0.568 3.084 8.114 1.00 0.00 717 HIS A O 4
ATOM 6720 N N . ILE A 1 58 ? 0.561 1.590 6.426 1.00 0.00 718 ILE A N 4
ATOM 6721 C CA . ILE A 1 58 ? -0.334 0.652 7.100 1.00 0.00 718 ILE A CA 4
ATOM 6722 C C . ILE A 1 58 ? 0.094 -0.783 6.818 1.00 0.00 718 ILE A C 4
ATOM 6723 O O . ILE A 1 58 ? 0.406 -1.130 5.674 1.00 0.00 718 ILE A O 4
ATOM 6739 N N . LYS A 1 59 ? 0.086 -1.613 7.857 1.00 0.00 719 LYS A N 4
ATOM 6740 C CA . LYS A 1 59 ? 0.454 -3.017 7.708 1.00 0.00 719 LYS A CA 4
ATOM 6741 C C . LYS A 1 59 ? -0.750 -3.825 7.211 1.00 0.00 719 LYS A C 4
ATOM 6742 O O . LYS A 1 59 ? -1.822 -3.829 7.841 1.00 0.00 719 LYS A O 4
ATOM 6761 N N . ILE A 1 60 ? -0.562 -4.491 6.071 1.00 0.00 720 ILE A N 4
ATOM 6762 C CA . ILE A 1 60 ? -1.619 -5.292 5.453 1.00 0.00 720 ILE A CA 4
ATOM 6763 C C . ILE A 1 60 ? -1.833 -6.605 6.210 1.00 0.00 720 ILE A C 4
ATOM 6764 O O . ILE A 1 60 ? -0.957 -7.074 6.944 1.00 0.00 720 ILE A O 4
ATOM 6780 N N . MET A 1 61 ? -3.000 -7.198 5.996 1.00 0.00 721 MET A N 4
ATOM 6781 C CA . MET A 1 61 ? -3.341 -8.468 6.630 1.00 0.00 721 MET A CA 4
ATOM 6782 C C . MET A 1 61 ? -3.496 -9.563 5.575 1.00 0.00 721 MET A C 4
ATOM 6783 O O . MET A 1 61 ? -3.362 -9.305 4.382 1.00 0.00 721 MET A O 4
ATOM 6797 N N . THR A 1 62 ? -3.774 -10.785 6.014 1.00 0.00 722 THR A N 4
ATOM 6798 C CA . THR A 1 62 ? -3.938 -11.899 5.079 1.00 0.00 722 THR A CA 4
ATOM 6799 C C . THR A 1 62 ? -5.204 -12.699 5.392 1.00 0.00 722 THR A C 4
ATOM 6800 O O . THR A 1 62 ? -5.189 -13.935 5.401 1.00 0.00 722 THR A O 4
ATOM 6811 N N . ALA A 1 63 ? -6.301 -11.986 5.636 1.00 0.00 723 ALA A N 4
ATOM 6812 C CA . ALA A 1 63 ? -7.577 -12.636 5.944 1.00 0.00 723 ALA A CA 4
ATOM 6813 C C . ALA A 1 63 ? -7.847 -13.768 4.955 1.00 0.00 723 ALA A C 4
ATOM 6814 O O . ALA A 1 63 ? -8.100 -13.525 3.774 1.00 0.00 723 ALA A O 4
ATOM 6821 N N . GLU A 1 64 ? -7.779 -15.003 5.440 1.00 0.00 724 GLU A N 4
ATOM 6822 C CA . GLU A 1 64 ? -8.008 -16.163 4.585 1.00 0.00 724 GLU A CA 4
ATOM 6823 C C . GLU A 1 64 ? -7.209 -16.030 3.286 1.00 0.00 724 GLU A C 4
ATOM 6824 O O . GLU A 1 64 ? -7.560 -16.616 2.262 1.00 0.00 724 GLU A O 4
ATOM 6836 N N . GLY A 1 65 ? -6.132 -15.244 3.340 1.00 0.00 725 GLY A N 4
ATOM 6837 C CA . GLY A 1 65 ? -5.289 -15.027 2.165 1.00 0.00 725 GLY A CA 4
ATOM 6838 C C . GLY A 1 65 ? -5.603 -13.687 1.497 1.00 0.00 725 GLY A C 4
ATOM 6839 O O . GLY A 1 65 ? -4.908 -13.271 0.571 1.00 0.00 725 GLY A O 4
ATOM 6843 N N . LEU A 1 66 ? -6.647 -13.012 1.973 1.00 0.00 726 LEU A N 4
ATOM 6844 C CA . LEU A 1 66 ? -7.028 -11.719 1.406 1.00 0.00 726 LEU A CA 4
ATOM 6845 C C . LEU A 1 66 ? -6.215 -10.596 2.039 1.00 0.00 726 LEU A C 4
ATOM 6846 O O . LEU A 1 66 ? -6.042 -10.550 3.259 1.00 0.00 726 LEU A O 4
ATOM 6862 N N . TYR A 1 67 ? -5.735 -9.680 1.206 1.00 0.00 727 TYR A N 4
ATOM 6863 C CA . TYR A 1 67 ? -4.961 -8.551 1.697 1.00 0.00 727 TYR A CA 4
ATOM 6864 C C . TYR A 1 67 ? -5.879 -7.360 1.918 1.00 0.00 727 TYR A C 4
ATOM 6865 O O . TYR A 1 67 ? -6.795 -7.113 1.126 1.00 0.00 727 TYR A O 4
ATOM 6883 N N . ARG A 1 68 ? -5.645 -6.644 3.007 1.00 0.00 728 ARG A N 4
ATOM 6884 C CA . ARG A 1 68 ? -6.471 -5.495 3.351 1.00 0.00 728 ARG A CA 4
ATOM 6885 C C . ARG A 1 68 ? -5.656 -4.436 4.082 1.00 0.00 728 ARG A C 4
ATOM 6886 O O . ARG A 1 68 ? -4.816 -4.758 4.920 1.00 0.00 728 ARG A O 4
ATOM 6907 N N . ILE A 1 69 ? -5.923 -3.176 3.767 1.00 0.00 729 ILE A N 4
ATOM 6908 C CA . ILE A 1 69 ? -5.222 -2.065 4.407 1.00 0.00 729 ILE A CA 4
ATOM 6909 C C . ILE A 1 69 ? -6.004 -1.563 5.605 1.00 0.00 729 ILE A C 4
ATOM 6910 O O . ILE A 1 69 ? -5.437 -1.150 6.610 1.00 0.00 729 ILE A O 4
ATOM 6926 N N . THR A 1 70 ? -7.318 -1.592 5.471 1.00 0.00 730 THR A N 4
ATOM 6927 C CA . THR A 1 70 ? -8.202 -1.121 6.529 1.00 0.00 730 THR A CA 4
ATOM 6928 C C . THR A 1 70 ? -8.726 -2.296 7.332 1.00 0.00 730 THR A C 4
ATOM 6929 O O . THR A 1 70 ? -9.274 -2.132 8.418 1.00 0.00 730 THR A O 4
ATOM 6940 N N . GLU A 1 71 ? -8.529 -3.486 6.782 1.00 0.00 731 GLU A N 4
ATOM 6941 C CA . GLU A 1 71 ? -8.949 -4.710 7.442 1.00 0.00 731 GLU A CA 4
ATOM 6942 C C . GLU A 1 71 ? -10.463 -4.881 7.378 1.00 0.00 731 GLU A C 4
ATOM 6943 O O . GLU A 1 71 ? -11.010 -5.893 7.813 1.00 0.00 731 GLU A O 4
ATOM 6955 N N . LYS A 1 72 ? -11.123 -3.894 6.790 1.00 0.00 732 LYS A N 4
ATOM 6956 C CA . LYS A 1 72 ? -12.570 -3.933 6.616 1.00 0.00 732 LYS A CA 4
ATOM 6957 C C . LYS A 1 72 ? -12.887 -4.340 5.177 1.00 0.00 732 LYS A C 4
ATOM 6958 O O . LYS A 1 72 ? -13.881 -5.016 4.906 1.00 0.00 732 LYS A O 4
ATOM 6977 N N . LYS A 1 73 ? -12.010 -3.927 4.265 1.00 0.00 733 LYS A N 4
ATOM 6978 C CA . LYS A 1 73 ? -12.149 -4.242 2.844 1.00 0.00 733 LYS A CA 4
ATOM 6979 C C . LYS A 1 73 ? -10.861 -4.888 2.317 1.00 0.00 733 LYS A C 4
ATOM 6980 O O . LYS A 1 73 ? -9.842 -4.212 2.124 1.00 0.00 733 LYS A O 4
ATOM 6999 N N . ALA A 1 74 ? -10.910 -6.201 2.103 1.00 0.00 734 ALA A N 4
ATOM 7000 C CA . ALA A 1 74 ? -9.745 -6.943 1.619 1.00 0.00 734 ALA A CA 4
ATOM 7001 C C . ALA A 1 74 ? -9.903 -7.351 0.155 1.00 0.00 734 ALA A C 4
ATOM 7002 O O . ALA A 1 74 ? -10.998 -7.286 -0.406 1.00 0.00 734 ALA A O 4
ATOM 7009 N N . PHE A 1 75 ? -8.797 -7.780 -0.451 1.00 0.00 735 PHE A N 4
ATOM 7010 C CA . PHE A 1 75 ? -8.808 -8.209 -1.852 1.00 0.00 735 PHE A CA 4
ATOM 7011 C C . PHE A 1 75 ? -8.088 -9.548 -2.023 1.00 0.00 735 PHE A C 4
ATOM 7012 O O . PHE A 1 75 ? -7.537 -10.092 -1.065 1.00 0.00 735 PHE A O 4
ATOM 7029 N N . ARG A 1 76 ? -8.101 -10.068 -3.254 1.00 0.00 736 ARG A N 4
ATOM 7030 C CA . ARG A 1 76 ? -7.456 -11.348 -3.559 1.00 0.00 736 ARG A CA 4
ATOM 7031 C C . ARG A 1 76 ? -6.005 -11.356 -3.083 1.00 0.00 736 ARG A C 4
ATOM 7032 O O . ARG A 1 76 ? -5.566 -12.286 -2.410 1.00 0.00 736 ARG A O 4
ATOM 7053 N N . GLY A 1 77 ? -5.270 -10.311 -3.444 1.00 0.00 737 GLY A N 4
ATOM 7054 C CA . GLY A 1 77 ? -3.873 -10.194 -3.056 1.00 0.00 737 GLY A CA 4
ATOM 7055 C C . GLY A 1 77 ? -3.501 -8.736 -2.865 1.00 0.00 737 GLY A C 4
ATOM 7056 O O . GLY A 1 77 ? -4.369 -7.880 -2.712 1.00 0.00 737 GLY A O 4
ATOM 7060 N N . LEU A 1 78 ? -2.211 -8.457 -2.880 1.00 0.00 738 LEU A N 4
ATOM 7061 C CA . LEU A 1 78 ? -1.736 -7.091 -2.705 1.00 0.00 738 LEU A CA 4
ATOM 7062 C C . LEU A 1 78 ? -2.050 -6.260 -3.935 1.00 0.00 738 LEU A C 4
ATOM 7063 O O . LEU A 1 78 ? -2.697 -5.213 -3.845 1.00 0.00 738 LEU A O 4
ATOM 7079 N N . THR A 1 79 ? -1.609 -6.743 -5.086 1.00 0.00 739 THR A N 4
ATOM 7080 C CA . THR A 1 79 ? -1.868 -6.047 -6.333 1.00 0.00 739 THR A CA 4
ATOM 7081 C C . THR A 1 79 ? -3.338 -5.653 -6.398 1.00 0.00 739 THR A C 4
ATOM 7082 O O . THR A 1 79 ? -3.673 -4.485 -6.568 1.00 0.00 739 THR A O 4
ATOM 7093 N N . GLU A 1 80 ? -4.211 -6.639 -6.234 1.00 0.00 740 GLU A N 4
ATOM 7094 C CA . GLU A 1 80 ? -5.650 -6.393 -6.268 1.00 0.00 740 GLU A CA 4
ATOM 7095 C C . GLU A 1 80 ? -6.085 -5.482 -5.124 1.00 0.00 740 GLU A C 4
ATOM 7096 O O . GLU A 1 80 ? -7.039 -4.716 -5.248 1.00 0.00 740 GLU A O 4
ATOM 7108 N N . LEU A 1 81 ? -5.384 -5.580 -4.009 1.00 0.00 741 LEU A N 4
ATOM 7109 C CA . LEU A 1 81 ? -5.699 -4.775 -2.841 1.00 0.00 741 LEU A CA 4
ATOM 7110 C C . LEU A 1 81 ? -5.186 -3.340 -3.017 1.00 0.00 741 LEU A C 4
ATOM 7111 O O . LEU A 1 81 ? -5.848 -2.385 -2.614 1.00 0.00 741 LEU A O 4
ATOM 7127 N N . VAL A 1 82 ? -4.019 -3.188 -3.636 1.00 0.00 742 VAL A N 4
ATOM 7128 C CA . VAL A 1 82 ? -3.456 -1.849 -3.858 1.00 0.00 742 VAL A CA 4
ATOM 7129 C C . VAL A 1 82 ? -3.859 -1.291 -5.224 1.00 0.00 742 VAL A C 4
ATOM 7130 O O . VAL A 1 82 ? -3.988 -0.078 -5.385 1.00 0.00 742 VAL A O 4
ATOM 7143 N N . GLU A 1 83 ? -4.074 -2.167 -6.202 1.00 0.00 743 GLU A N 4
ATOM 7144 C CA . GLU A 1 83 ? -4.475 -1.703 -7.530 1.00 0.00 743 GLU A CA 4
ATOM 7145 C C . GLU A 1 83 ? -5.964 -1.382 -7.554 1.00 0.00 743 GLU A C 4
ATOM 7146 O O . GLU A 1 83 ? -6.519 -1.046 -8.600 1.00 0.00 743 GLU A O 4
ATOM 7158 N N . PHE A 1 84 ? -6.599 -1.465 -6.391 1.00 0.00 744 PHE A N 4
ATOM 7159 C CA . PHE A 1 84 ? -8.019 -1.153 -6.287 1.00 0.00 744 PHE A CA 4
ATOM 7160 C C . PHE A 1 84 ? -8.209 0.096 -5.436 1.00 0.00 744 PHE A C 4
ATOM 7161 O O . PHE A 1 84 ? -9.001 0.982 -5.766 1.00 0.00 744 PHE A O 4
ATOM 7178 N N . TYR A 1 85 ? -7.458 0.172 -4.344 1.00 0.00 745 TYR A N 4
ATOM 7179 C CA . TYR A 1 85 ? -7.541 1.327 -3.458 1.00 0.00 745 TYR A CA 4
ATOM 7180 C C . TYR A 1 85 ? -7.114 2.591 -4.199 1.00 0.00 745 TYR A C 4
ATOM 7181 O O . TYR A 1 85 ? -7.300 3.704 -3.710 1.00 0.00 745 TYR A O 4
ATOM 7199 N N . GLN A 1 86 ? -6.557 2.407 -5.395 1.00 0.00 746 GLN A N 4
ATOM 7200 C CA . GLN A 1 86 ? -6.129 3.533 -6.220 1.00 0.00 746 GLN A CA 4
ATOM 7201 C C . GLN A 1 86 ? -7.354 4.311 -6.702 1.00 0.00 746 GLN A C 4
ATOM 7202 O O . GLN A 1 86 ? -7.260 5.484 -7.074 1.00 0.00 746 GLN A O 4
ATOM 7216 N N . GLN A 1 87 ? -8.504 3.644 -6.675 1.00 0.00 747 GLN A N 4
ATOM 7217 C CA . GLN A 1 87 ? -9.759 4.258 -7.099 1.00 0.00 747 GLN A CA 4
ATOM 7218 C C . GLN A 1 87 ? -10.656 4.510 -5.890 1.00 0.00 747 GLN A C 4
ATOM 7219 O O . GLN A 1 87 ? -11.346 5.527 -5.812 1.00 0.00 747 GLN A O 4
ATOM 7233 N N . ASN A 1 88 ? -10.632 3.581 -4.941 1.00 0.00 748 ASN A N 4
ATOM 7234 C CA . ASN A 1 88 ? -11.437 3.718 -3.733 1.00 0.00 748 ASN A CA 4
ATOM 7235 C C . ASN A 1 88 ? -10.865 4.821 -2.837 1.00 0.00 748 ASN A C 4
ATOM 7236 O O . ASN A 1 88 ? -9.722 4.739 -2.388 1.00 0.00 748 ASN A O 4
ATOM 7247 N N . SER A 1 89 ? -11.663 5.856 -2.588 1.00 0.00 749 SER A N 4
ATOM 7248 C CA . SER A 1 89 ? -11.223 6.971 -1.751 1.00 0.00 749 SER A CA 4
ATOM 7249 C C . SER A 1 89 ? -10.758 6.467 -0.392 1.00 0.00 749 SER A C 4
ATOM 7250 O O . SER A 1 89 ? -11.573 6.034 0.429 1.00 0.00 749 SER A O 4
ATOM 7258 N N . LEU A 1 90 ? -9.453 6.527 -0.160 1.00 0.00 750 LEU A N 4
ATOM 7259 C CA . LEU A 1 90 ? -8.887 6.065 1.105 1.00 0.00 750 LEU A CA 4
ATOM 7260 C C . LEU A 1 90 ? -9.686 6.596 2.295 1.00 0.00 750 LEU A C 4
ATOM 7261 O O . LEU A 1 90 ? -9.760 5.944 3.337 1.00 0.00 750 LEU A O 4
ATOM 7277 N N . LYS A 1 91 ? -10.298 7.767 2.129 1.00 0.00 751 LYS A N 4
ATOM 7278 C CA . LYS A 1 91 ? -11.102 8.361 3.195 1.00 0.00 751 LYS A CA 4
ATOM 7279 C C . LYS A 1 91 ? -12.199 7.399 3.648 1.00 0.00 751 LYS A C 4
ATOM 7280 O O . LYS A 1 91 ? -12.794 7.575 4.711 1.00 0.00 751 LYS A O 4
ATOM 7299 N N . ASP A 1 92 ? -12.464 6.386 2.831 1.00 0.00 752 ASP A N 4
ATOM 7300 C CA . ASP A 1 92 ? -13.492 5.404 3.154 1.00 0.00 752 ASP A CA 4
ATOM 7301 C C . ASP A 1 92 ? -12.883 4.219 3.912 1.00 0.00 752 ASP A C 4
ATOM 7302 O O . ASP A 1 92 ? -13.463 3.721 4.879 1.00 0.00 752 ASP A O 4
ATOM 7311 N N . CYS A 1 93 ? -11.715 3.774 3.460 1.00 0.00 753 CYS A N 4
ATOM 7312 C CA . CYS A 1 93 ? -11.036 2.643 4.091 1.00 0.00 753 CYS A CA 4
ATOM 7313 C C . CYS A 1 93 ? -10.060 3.095 5.173 1.00 0.00 753 CYS A C 4
ATOM 7314 O O . CYS A 1 93 ? -9.957 2.457 6.224 1.00 0.00 753 CYS A O 4
ATOM 7322 N N . PHE A 1 94 ? -9.322 4.170 4.898 1.00 0.00 754 PHE A N 4
ATOM 7323 C CA . PHE A 1 94 ? -8.329 4.667 5.852 1.00 0.00 754 PHE A CA 4
ATOM 7324 C C . PHE A 1 94 ? -8.994 5.399 7.029 1.00 0.00 754 PHE A C 4
ATOM 7325 O O . PHE A 1 94 ? -9.537 4.768 7.936 1.00 0.00 754 PHE A O 4
ATOM 7342 N N . LYS A 1 95 ? -8.935 6.733 7.006 1.00 0.00 755 LYS A N 4
ATOM 7343 C CA . LYS A 1 95 ? -9.521 7.548 8.075 1.00 0.00 755 LYS A CA 4
ATOM 7344 C C . LYS A 1 95 ? -9.685 9.003 7.624 1.00 0.00 755 LYS A C 4
ATOM 7345 O O . LYS A 1 95 ? -10.616 9.324 6.887 1.00 0.00 755 LYS A O 4
ATOM 7364 N N . SER A 1 96 ? -8.777 9.879 8.050 1.00 0.00 756 SER A N 4
ATOM 7365 C CA . SER A 1 96 ? -8.851 11.285 7.661 1.00 0.00 756 SER A CA 4
ATOM 7366 C C . SER A 1 96 ? -8.229 11.481 6.283 1.00 0.00 756 SER A C 4
ATOM 7367 O O . SER A 1 96 ? -7.706 12.548 5.966 1.00 0.00 756 SER A O 4
ATOM 7375 N N . LEU A 1 97 ? -8.292 10.437 5.473 1.00 0.00 757 LEU A N 4
ATOM 7376 C CA . LEU A 1 97 ? -7.733 10.483 4.129 1.00 0.00 757 LEU A CA 4
ATOM 7377 C C . LEU A 1 97 ? -8.711 11.150 3.168 1.00 0.00 757 LEU A C 4
ATOM 7378 O O . LEU A 1 97 ? -9.849 11.438 3.529 1.00 0.00 757 LEU A O 4
ATOM 7394 N N . ASP A 1 98 ? -8.259 11.378 1.944 1.00 0.00 758 ASP A N 4
ATOM 7395 C CA . ASP A 1 98 ? -9.096 11.997 0.921 1.00 0.00 758 ASP A CA 4
ATOM 7396 C C . ASP A 1 98 ? -8.423 11.853 -0.445 1.00 0.00 758 ASP A C 4
ATOM 7397 O O . ASP A 1 98 ? -8.395 12.779 -1.257 1.00 0.00 758 ASP A O 4
ATOM 7406 N N . THR A 1 99 ? -7.875 10.665 -0.679 1.00 0.00 759 THR A N 4
ATOM 7407 C CA . THR A 1 99 ? -7.193 10.371 -1.936 1.00 0.00 759 THR A CA 4
ATOM 7408 C C . THR A 1 99 ? -7.150 8.871 -2.187 1.00 0.00 759 THR A C 4
ATOM 7409 O O . THR A 1 99 ? -7.931 8.111 -1.610 1.00 0.00 759 THR A O 4
ATOM 7420 N N . THR A 1 100 ? -6.223 8.458 -3.044 1.00 0.00 760 THR A N 4
ATOM 7421 C CA . THR A 1 100 ? -6.065 7.040 -3.376 1.00 0.00 760 THR A CA 4
ATOM 7422 C C . THR A 1 100 ? -4.650 6.755 -3.865 1.00 0.00 760 THR A C 4
ATOM 7423 O O . THR A 1 100 ? -3.863 7.677 -4.091 1.00 0.00 760 THR A O 4
ATOM 7434 N N . LEU A 1 101 ? -4.350 5.469 -4.057 1.00 0.00 761 LEU A N 4
ATOM 7435 C CA . LEU A 1 101 ? -3.041 5.059 -4.564 1.00 0.00 761 LEU A CA 4
ATOM 7436 C C . LEU A 1 101 ? -2.841 5.749 -5.917 1.00 0.00 761 LEU A C 4
ATOM 7437 O O . LEU A 1 101 ? -3.190 5.202 -6.963 1.00 0.00 761 LEU A O 4
ATOM 7453 N N . GLN A 1 102 ? -2.339 6.981 -5.873 1.00 0.00 762 GLN A N 4
ATOM 7454 C CA . GLN A 1 102 ? -2.161 7.785 -7.081 1.00 0.00 762 GLN A CA 4
ATOM 7455 C C . GLN A 1 102 ? -1.000 7.304 -7.947 1.00 0.00 762 GLN A C 4
ATOM 7456 O O . GLN A 1 102 ? -1.200 6.922 -9.099 1.00 0.00 762 GLN A O 4
ATOM 7470 N N . PHE A 1 103 ? 0.216 7.352 -7.410 1.00 0.00 763 PHE A N 4
ATOM 7471 C CA . PHE A 1 103 ? 1.385 6.943 -8.195 1.00 0.00 763 PHE A CA 4
ATOM 7472 C C . PHE A 1 103 ? 2.339 6.050 -7.402 1.00 0.00 763 PHE A C 4
ATOM 7473 O O . PHE A 1 103 ? 2.445 6.157 -6.189 1.00 0.00 763 PHE A O 4
ATOM 7490 N N . PRO A 1 104 ? 3.049 5.190 -8.084 1.00 0.00 764 PRO A N 4
ATOM 7491 C CA . PRO A 1 104 ? 4.035 4.269 -7.452 1.00 0.00 764 PRO A CA 4
ATOM 7492 C C . PRO A 1 104 ? 5.341 4.998 -7.127 1.00 0.00 764 PRO A C 4
ATOM 7493 O O . PRO A 1 104 ? 5.405 6.224 -7.211 1.00 0.00 764 PRO A O 4
ATOM 7504 N N . PHE A 1 105 ? 6.383 4.255 -6.754 1.00 0.00 765 PHE A N 4
ATOM 7505 C CA . PHE A 1 105 ? 7.656 4.889 -6.421 1.00 0.00 765 PHE A CA 4
ATOM 7506 C C . PHE A 1 105 ? 8.791 4.397 -7.320 1.00 0.00 765 PHE A C 4
ATOM 7507 O O . PHE A 1 105 ? 9.900 4.934 -7.281 1.00 0.00 765 PHE A O 4
ATOM 7524 N N . LYS A 1 106 ? 8.510 3.386 -8.131 1.00 0.00 766 LYS A N 4
ATOM 7525 C CA . LYS A 1 106 ? 9.519 2.851 -9.036 1.00 0.00 766 LYS A CA 4
ATOM 7526 C C . LYS A 1 106 ? 9.302 3.391 -10.447 1.00 0.00 766 LYS A C 4
ATOM 7527 O O . LYS A 1 106 ? 10.262 3.706 -11.145 1.00 0.00 766 LYS A O 4
ATOM 7546 N N . GLU A 1 107 ? 8.027 3.507 -10.833 1.00 0.00 767 GLU A N 4
ATOM 7547 C CA . GLU A 1 107 ? 7.643 4.024 -12.157 1.00 0.00 767 GLU A CA 4
ATOM 7548 C C . GLU A 1 107 ? 8.723 3.745 -13.214 1.00 0.00 767 GLU A C 4
ATOM 7549 O O . GLU A 1 107 ? 9.364 4.681 -13.669 1.00 0.00 767 GLU A O 4
ATOM 7562 N N . ASP B 2 1 ? 14.294 7.859 14.800 1.00 0.00 338 ASP B N 4
ATOM 7563 C CA . ASP B 2 1 ? 14.994 6.543 14.838 1.00 0.00 338 ASP B CA 4
ATOM 7564 C C . ASP B 2 1 ? 14.027 5.442 14.389 1.00 0.00 338 ASP B C 4
ATOM 7565 O O . ASP B 2 1 ? 13.879 5.178 13.197 1.00 0.00 338 ASP B O 4
ATOM 7576 N N . THR B 2 2 ? 13.369 4.817 15.357 1.00 0.00 339 THR B N 4
ATOM 7577 C CA . THR B 2 2 ? 12.409 3.751 15.086 1.00 0.00 339 THR B CA 4
ATOM 7578 C C . THR B 2 2 ? 11.208 4.274 14.292 1.00 0.00 339 THR B C 4
ATOM 7579 O O . THR B 2 2 ? 10.053 4.051 14.663 1.00 0.00 339 THR B O 4
ATOM 7590 N N . GLU B 2 3 ? 11.491 4.966 13.194 1.00 0.00 340 GLU B N 4
ATOM 7591 C CA . GLU B 2 3 ? 10.437 5.517 12.348 1.00 0.00 340 GLU B CA 4
ATOM 7592 C C . GLU B 2 3 ? 9.660 4.397 11.646 1.00 0.00 340 GLU B C 4
ATOM 7593 O O . GLU B 2 3 ? 9.795 4.195 10.438 1.00 0.00 340 GLU B O 4
ATOM 7605 N N . VAL B 2 4 ? 8.851 3.670 12.414 1.00 0.00 341 VAL B N 4
ATOM 7606 C CA . VAL B 2 4 ? 8.058 2.573 11.856 1.00 0.00 341 VAL B CA 4
ATOM 7607 C C . VAL B 2 4 ? 6.604 3.014 11.626 1.00 0.00 341 VAL B C 4
ATOM 7608 O O . VAL B 2 4 ? 6.348 4.167 11.259 1.00 0.00 341 VAL B O 4
ATOM 7645 N N . GLU B 2 6 ? 2.096 1.974 12.684 1.00 0.00 343 GLU B N 4
ATOM 7646 C CA . GLU B 2 6 ? 1.191 1.534 13.743 1.00 0.00 343 GLU B CA 4
ATOM 7647 C C . GLU B 2 6 ? -0.204 1.188 13.203 1.00 0.00 343 GLU B C 4
ATOM 7648 O O . GLU B 2 6 ? -1.153 1.062 13.974 1.00 0.00 343 GLU B O 4
ATOM 7660 N N . SER B 2 7 ? -0.331 1.036 11.884 1.00 0.00 344 SER B N 4
ATOM 7661 C CA . SER B 2 7 ? -1.632 0.716 11.282 1.00 0.00 344 SER B CA 4
ATOM 7662 C C . SER B 2 7 ? -2.690 1.705 11.786 1.00 0.00 344 SER B C 4
ATOM 7663 O O . SER B 2 7 ? -3.647 1.324 12.457 1.00 0.00 344 SER B O 4
ATOM 7671 N N . PRO B 2 8 ? -2.504 2.968 11.490 1.00 0.00 345 PRO B N 4
ATOM 7672 C CA . PRO B 2 8 ? -3.421 4.070 11.939 1.00 0.00 345 PRO B CA 4
ATOM 7673 C C . PRO B 2 8 ? -4.906 3.817 11.659 1.00 0.00 345 PRO B C 4
ATOM 7674 O O . PRO B 2 8 ? -5.766 4.362 12.352 1.00 0.00 345 PRO B O 4
ATOM 7709 N N . ALA B 2 10 ? -8.167 1.003 10.835 1.00 0.00 347 ALA B N 4
ATOM 7710 C CA . ALA B 2 10 ? -8.660 -0.366 10.960 1.00 0.00 347 ALA B CA 4
ATOM 7711 C C . ALA B 2 10 ? -10.023 -0.382 11.667 1.00 0.00 347 ALA B C 4
ATOM 7712 O O . ALA B 2 10 ? -11.033 -0.805 11.090 1.00 0.00 347 ALA B O 4
ATOM 7719 N N . ASP B 2 11 ? -10.052 0.097 12.908 1.00 0.00 348 ASP B N 4
ATOM 7720 C CA . ASP B 2 11 ? -11.297 0.149 13.677 1.00 0.00 348 ASP B CA 4
ATOM 7721 C C . ASP B 2 11 ? -11.348 1.418 14.537 1.00 0.00 348 ASP B C 4
ATOM 7722 O O . ASP B 2 11 ? -11.308 1.358 15.769 1.00 0.00 348 ASP B O 4
ATOM 7731 N N . PRO B 2 12 ? -11.431 2.563 13.907 1.00 0.00 349 PRO B N 4
ATOM 7732 C CA . PRO B 2 12 ? -11.484 3.877 14.617 1.00 0.00 349 PRO B CA 4
ATOM 7733 C C . PRO B 2 12 ? -12.858 4.152 15.230 1.00 0.00 349 PRO B C 4
ATOM 7734 O O . PRO B 2 12 ? -13.614 4.992 14.735 1.00 0.00 349 PRO B O 4
ATOM 7745 N N . GLU B 2 13 ? -13.167 3.435 16.308 1.00 0.00 350 GLU B N 4
ATOM 7746 C CA . GLU B 2 13 ? -14.448 3.592 17.000 1.00 0.00 350 GLU B CA 4
ATOM 7747 C C . GLU B 2 13 ? -15.616 3.173 16.094 1.00 0.00 350 GLU B C 4
ATOM 7748 O O . GLU B 2 13 ? -16.666 3.795 16.171 1.00 0.00 350 GLU B O 4
ATOM 7761 N N . GLY A 1 1 ? 0.928 -11.892 -12.227 1.00 0.00 661 GLY A N 5
ATOM 7762 C CA . GLY A 1 1 ? 1.686 -12.777 -13.161 1.00 0.00 661 GLY A CA 5
ATOM 7763 C C . GLY A 1 1 ? 1.196 -14.214 -13.006 1.00 0.00 661 GLY A C 5
ATOM 7764 O O . GLY A 1 1 ? 0.252 -14.626 -13.674 1.00 0.00 661 GLY A O 5
ATOM 7770 N N . HIS A 1 2 ? 1.835 -14.963 -12.114 1.00 0.00 662 HIS A N 5
ATOM 7771 C CA . HIS A 1 2 ? 1.448 -16.348 -11.869 1.00 0.00 662 HIS A CA 5
ATOM 7772 C C . HIS A 1 2 ? 0.630 -16.455 -10.581 1.00 0.00 662 HIS A C 5
ATOM 7773 O O . HIS A 1 2 ? -0.047 -17.462 -10.346 1.00 0.00 662 HIS A O 5
ATOM 7788 N N . MET A 1 3 ? 0.707 -15.415 -9.752 1.00 0.00 663 MET A N 5
ATOM 7789 C CA . MET A 1 3 ? -0.022 -15.389 -8.485 1.00 0.00 663 MET A CA 5
ATOM 7790 C C . MET A 1 3 ? 0.187 -14.043 -7.777 1.00 0.00 663 MET A C 5
ATOM 7791 O O . MET A 1 3 ? -0.317 -13.012 -8.227 1.00 0.00 663 MET A O 5
ATOM 7805 N N . GLN A 1 4 ? 0.933 -14.058 -6.675 1.00 0.00 664 GLN A N 5
ATOM 7806 C CA . GLN A 1 4 ? 1.203 -12.835 -5.926 1.00 0.00 664 GLN A CA 5
ATOM 7807 C C . GLN A 1 4 ? 2.442 -12.140 -6.484 1.00 0.00 664 GLN A C 5
ATOM 7808 O O . GLN A 1 4 ? 3.341 -11.747 -5.739 1.00 0.00 664 GLN A O 5
ATOM 7822 N N . ASP A 1 5 ? 2.485 -11.991 -7.801 1.00 0.00 665 ASP A N 5
ATOM 7823 C CA . ASP A 1 5 ? 3.619 -11.339 -8.441 1.00 0.00 665 ASP A CA 5
ATOM 7824 C C . ASP A 1 5 ? 3.530 -9.829 -8.259 1.00 0.00 665 ASP A C 5
ATOM 7825 O O . ASP A 1 5 ? 2.680 -9.171 -8.861 1.00 0.00 665 ASP A O 5
ATOM 7834 N N . LEU A 1 6 ? 4.401 -9.286 -7.419 1.00 0.00 666 LEU A N 5
ATOM 7835 C CA . LEU A 1 6 ? 4.395 -7.851 -7.161 1.00 0.00 666 LEU A CA 5
ATOM 7836 C C . LEU A 1 6 ? 5.583 -7.166 -7.827 1.00 0.00 666 LEU A C 5
ATOM 7837 O O . LEU A 1 6 ? 5.513 -5.990 -8.188 1.00 0.00 666 LEU A O 5
ATOM 7853 N N . SER A 1 7 ? 6.672 -7.907 -7.995 1.00 0.00 667 SER A N 5
ATOM 7854 C CA . SER A 1 7 ? 7.872 -7.366 -8.621 1.00 0.00 667 SER A CA 5
ATOM 7855 C C . SER A 1 7 ? 7.585 -6.894 -10.042 1.00 0.00 667 SER A C 5
ATOM 7856 O O . SER A 1 7 ? 8.447 -6.308 -10.696 1.00 0.00 667 SER A O 5
ATOM 7864 N N . VAL A 1 8 ? 6.371 -7.151 -10.512 1.00 0.00 668 VAL A N 5
ATOM 7865 C CA . VAL A 1 8 ? 5.981 -6.750 -11.858 1.00 0.00 668 VAL A CA 5
ATOM 7866 C C . VAL A 1 8 ? 5.344 -5.362 -11.838 1.00 0.00 668 VAL A C 5
ATOM 7867 O O . VAL A 1 8 ? 4.933 -4.837 -12.872 1.00 0.00 668 VAL A O 5
ATOM 7880 N N . HIS A 1 9 ? 5.270 -4.780 -10.647 1.00 0.00 669 HIS A N 5
ATOM 7881 C CA . HIS A 1 9 ? 4.687 -3.451 -10.477 1.00 0.00 669 HIS A CA 5
ATOM 7882 C C . HIS A 1 9 ? 5.771 -2.400 -10.243 1.00 0.00 669 HIS A C 5
ATOM 7883 O O . HIS A 1 9 ? 6.968 -2.698 -10.264 1.00 0.00 669 HIS A O 5
ATOM 7898 N N . LEU A 1 10 ? 5.328 -1.177 -9.979 1.00 0.00 670 LEU A N 5
ATOM 7899 C CA . LEU A 1 10 ? 6.236 -0.076 -9.698 1.00 0.00 670 LEU A CA 5
ATOM 7900 C C . LEU A 1 10 ? 5.929 0.494 -8.330 1.00 0.00 670 LEU A C 5
ATOM 7901 O O . LEU A 1 10 ? 6.635 1.379 -7.840 1.00 0.00 670 LEU A O 5
ATOM 7917 N N . TRP A 1 11 ? 4.878 -0.015 -7.701 1.00 0.00 671 TRP A N 5
ATOM 7918 C CA . TRP A 1 11 ? 4.536 0.460 -6.380 1.00 0.00 671 TRP A CA 5
ATOM 7919 C C . TRP A 1 11 ? 4.973 -0.564 -5.329 1.00 0.00 671 TRP A C 5
ATOM 7920 O O . TRP A 1 11 ? 4.828 -0.350 -4.125 1.00 0.00 671 TRP A O 5
ATOM 7941 N N . TYR A 1 12 ? 5.520 -1.681 -5.798 1.00 0.00 672 TYR A N 5
ATOM 7942 C CA . TYR A 1 12 ? 5.982 -2.726 -4.891 1.00 0.00 672 TYR A CA 5
ATOM 7943 C C . TYR A 1 12 ? 7.463 -2.542 -4.566 1.00 0.00 672 TYR A C 5
ATOM 7944 O O . TYR A 1 12 ? 8.320 -2.638 -5.449 1.00 0.00 672 TYR A O 5
ATOM 7962 N N . ALA A 1 13 ? 7.755 -2.283 -3.294 1.00 0.00 673 ALA A N 5
ATOM 7963 C CA . ALA A 1 13 ? 9.133 -2.095 -2.851 1.00 0.00 673 ALA A CA 5
ATOM 7964 C C . ALA A 1 13 ? 9.638 -3.354 -2.149 1.00 0.00 673 ALA A C 5
ATOM 7965 O O . ALA A 1 13 ? 10.841 -3.595 -2.069 1.00 0.00 673 ALA A O 5
ATOM 7972 N N . GLY A 1 14 ? 8.700 -4.154 -1.647 1.00 0.00 674 GLY A N 5
ATOM 7973 C CA . GLY A 1 14 ? 9.039 -5.395 -0.954 1.00 0.00 674 GLY A CA 5
ATOM 7974 C C . GLY A 1 14 ? 10.012 -5.154 0.201 1.00 0.00 674 GLY A C 5
ATOM 7975 O O . GLY A 1 14 ? 9.652 -4.535 1.203 1.00 0.00 674 GLY A O 5
ATOM 7979 N N . PRO A 1 15 ? 11.221 -5.639 0.088 1.00 0.00 675 PRO A N 5
ATOM 7980 C CA . PRO A 1 15 ? 12.261 -5.488 1.158 1.00 0.00 675 PRO A CA 5
ATOM 7981 C C . PRO A 1 15 ? 12.626 -4.024 1.427 1.00 0.00 675 PRO A C 5
ATOM 7982 O O . PRO A 1 15 ? 13.794 -3.639 1.363 1.00 0.00 675 PRO A O 5
ATOM 7993 N N . MET A 1 16 ? 11.618 -3.216 1.737 1.00 0.00 676 MET A N 5
ATOM 7994 C CA . MET A 1 16 ? 11.840 -1.799 2.021 1.00 0.00 676 MET A CA 5
ATOM 7995 C C . MET A 1 16 ? 11.398 -1.454 3.446 1.00 0.00 676 MET A C 5
ATOM 7996 O O . MET A 1 16 ? 10.646 -2.205 4.075 1.00 0.00 676 MET A O 5
ATOM 8010 N N . GLU A 1 17 ? 11.873 -0.314 3.948 1.00 0.00 677 GLU A N 5
ATOM 8011 C CA . GLU A 1 17 ? 11.534 0.137 5.300 1.00 0.00 677 GLU A CA 5
ATOM 8012 C C . GLU A 1 17 ? 10.668 1.398 5.265 1.00 0.00 677 GLU A C 5
ATOM 8013 O O . GLU A 1 17 ? 10.515 2.038 4.219 1.00 0.00 677 GLU A O 5
ATOM 8025 N N . ARG A 1 18 ? 10.116 1.745 6.425 1.00 0.00 678 ARG A N 5
ATOM 8026 C CA . ARG A 1 18 ? 9.266 2.927 6.554 1.00 0.00 678 ARG A CA 5
ATOM 8027 C C . ARG A 1 18 ? 9.977 4.182 6.055 1.00 0.00 678 ARG A C 5
ATOM 8028 O O . ARG A 1 18 ? 9.514 4.834 5.119 1.00 0.00 678 ARG A O 5
ATOM 8049 N N . ALA A 1 19 ? 11.101 4.505 6.683 1.00 0.00 679 ALA A N 5
ATOM 8050 C CA . ALA A 1 19 ? 11.876 5.681 6.307 1.00 0.00 679 ALA A CA 5
ATOM 8051 C C . ALA A 1 19 ? 12.344 5.571 4.863 1.00 0.00 679 ALA A C 5
ATOM 8052 O O . ALA A 1 19 ? 12.447 6.570 4.148 1.00 0.00 679 ALA A O 5
ATOM 8059 N N . GLY A 1 20 ? 12.608 4.343 4.436 1.00 0.00 680 GLY A N 5
ATOM 8060 C CA . GLY A 1 20 ? 13.051 4.100 3.068 1.00 0.00 680 GLY A CA 5
ATOM 8061 C C . GLY A 1 20 ? 11.887 4.261 2.107 1.00 0.00 680 GLY A C 5
ATOM 8062 O O . GLY A 1 20 ? 11.998 4.949 1.093 1.00 0.00 680 GLY A O 5
ATOM 8066 N N . ALA A 1 21 ? 10.767 3.629 2.438 1.00 0.00 681 ALA A N 5
ATOM 8067 C CA . ALA A 1 21 ? 9.575 3.710 1.603 1.00 0.00 681 ALA A CA 5
ATOM 8068 C C . ALA A 1 21 ? 9.175 5.166 1.365 1.00 0.00 681 ALA A C 5
ATOM 8069 O O . ALA A 1 21 ? 8.916 5.573 0.234 1.00 0.00 681 ALA A O 5
ATOM 8076 N N . GLU A 1 22 ? 9.118 5.950 2.435 1.00 0.00 682 GLU A N 5
ATOM 8077 C CA . GLU A 1 22 ? 8.733 7.352 2.313 1.00 0.00 682 GLU A CA 5
ATOM 8078 C C . GLU A 1 22 ? 9.832 8.184 1.671 1.00 0.00 682 GLU A C 5
ATOM 8079 O O . GLU A 1 22 ? 9.575 9.275 1.167 1.00 0.00 682 GLU A O 5
ATOM 8091 N N . SER A 1 23 ? 11.047 7.661 1.671 1.00 0.00 683 SER A N 5
ATOM 8092 C CA . SER A 1 23 ? 12.165 8.377 1.075 1.00 0.00 683 SER A CA 5
ATOM 8093 C C . SER A 1 23 ? 11.861 8.710 -0.378 1.00 0.00 683 SER A C 5
ATOM 8094 O O . SER A 1 23 ? 12.108 9.825 -0.841 1.00 0.00 683 SER A O 5
ATOM 8102 N N . ILE A 1 24 ? 11.316 7.734 -1.085 1.00 0.00 684 ILE A N 5
ATOM 8103 C CA . ILE A 1 24 ? 10.968 7.918 -2.490 1.00 0.00 684 ILE A CA 5
ATOM 8104 C C . ILE A 1 24 ? 9.620 8.623 -2.608 1.00 0.00 684 ILE A C 5
ATOM 8105 O O . ILE A 1 24 ? 9.471 9.595 -3.355 1.00 0.00 684 ILE A O 5
ATOM 8121 N N . LEU A 1 25 ? 8.640 8.131 -1.856 1.00 0.00 685 LEU A N 5
ATOM 8122 C CA . LEU A 1 25 ? 7.305 8.716 -1.871 1.00 0.00 685 LEU A CA 5
ATOM 8123 C C . LEU A 1 25 ? 7.352 10.183 -1.442 1.00 0.00 685 LEU A C 5
ATOM 8124 O O . LEU A 1 25 ? 6.656 11.031 -2.008 1.00 0.00 685 LEU A O 5
ATOM 8140 N N . ALA A 1 26 ? 8.178 10.486 -0.446 1.00 0.00 686 ALA A N 5
ATOM 8141 C CA . ALA A 1 26 ? 8.301 11.861 0.018 1.00 0.00 686 ALA A CA 5
ATOM 8142 C C . ALA A 1 26 ? 8.939 12.706 -1.078 1.00 0.00 686 ALA A C 5
ATOM 8143 O O . ALA A 1 26 ? 8.510 13.837 -1.330 1.00 0.00 686 ALA A O 5
ATOM 8150 N N . ASN A 1 27 ? 9.935 12.131 -1.749 1.00 0.00 687 ASN A N 5
ATOM 8151 C CA . ASN A 1 27 ? 10.608 12.816 -2.847 1.00 0.00 687 ASN A CA 5
ATOM 8152 C C . ASN A 1 27 ? 9.642 12.981 -4.022 1.00 0.00 687 ASN A C 5
ATOM 8153 O O . ASN A 1 27 ? 9.583 14.041 -4.644 1.00 0.00 687 ASN A O 5
ATOM 8164 N N . ARG A 1 28 ? 8.878 11.930 -4.310 1.00 0.00 688 ARG A N 5
ATOM 8165 C CA . ARG A 1 28 ? 7.905 11.979 -5.403 1.00 0.00 688 ARG A CA 5
ATOM 8166 C C . ARG A 1 28 ? 6.741 12.914 -5.040 1.00 0.00 688 ARG A C 5
ATOM 8167 O O . ARG A 1 28 ? 6.608 13.352 -3.893 1.00 0.00 688 ARG A O 5
ATOM 8188 N N . SER A 1 29 ? 5.900 13.222 -6.022 1.00 0.00 689 SER A N 5
ATOM 8189 C CA . SER A 1 29 ? 4.758 14.110 -5.790 1.00 0.00 689 SER A CA 5
ATOM 8190 C C . SER A 1 29 ? 3.711 13.469 -4.874 1.00 0.00 689 SER A C 5
ATOM 8191 O O . SER A 1 29 ? 3.836 12.305 -4.477 1.00 0.00 689 SER A O 5
ATOM 8199 N N . ASP A 1 30 ? 2.672 14.236 -4.553 1.00 0.00 690 ASP A N 5
ATOM 8200 C CA . ASP A 1 30 ? 1.597 13.740 -3.698 1.00 0.00 690 ASP A CA 5
ATOM 8201 C C . ASP A 1 30 ? 0.760 12.711 -4.458 1.00 0.00 690 ASP A C 5
ATOM 8202 O O . ASP A 1 30 ? 0.530 12.846 -5.662 1.00 0.00 690 ASP A O 5
ATOM 8211 N N . GLY A 1 31 ? 0.334 11.669 -3.754 1.00 0.00 691 GLY A N 5
ATOM 8212 C CA . GLY A 1 31 ? -0.443 10.602 -4.373 1.00 0.00 691 GLY A CA 5
ATOM 8213 C C . GLY A 1 31 ? 0.458 9.398 -4.607 1.00 0.00 691 GLY A C 5
ATOM 8214 O O . GLY A 1 31 ? -0.006 8.287 -4.869 1.00 0.00 691 GLY A O 5
ATOM 8218 N N . THR A 1 32 ? 1.761 9.635 -4.496 1.00 0.00 692 THR A N 5
ATOM 8219 C CA . THR A 1 32 ? 2.740 8.573 -4.679 1.00 0.00 692 THR A CA 5
ATOM 8220 C C . THR A 1 32 ? 2.576 7.527 -3.583 1.00 0.00 692 THR A C 5
ATOM 8221 O O . THR A 1 32 ? 2.426 7.864 -2.414 1.00 0.00 692 THR A O 5
ATOM 8232 N N . PHE A 1 33 ? 2.578 6.264 -3.962 1.00 0.00 693 PHE A N 5
ATOM 8233 C CA . PHE A 1 33 ? 2.402 5.196 -2.990 1.00 0.00 693 PHE A CA 5
ATOM 8234 C C . PHE A 1 33 ? 3.259 3.986 -3.328 1.00 0.00 693 PHE A C 5
ATOM 8235 O O . PHE A 1 33 ? 3.733 3.839 -4.453 1.00 0.00 693 PHE A O 5
ATOM 8252 N N . LEU A 1 34 ? 3.443 3.112 -2.349 1.00 0.00 694 LEU A N 5
ATOM 8253 C CA . LEU A 1 34 ? 4.230 1.906 -2.566 1.00 0.00 694 LEU A CA 5
ATOM 8254 C C . LEU A 1 34 ? 3.966 0.872 -1.477 1.00 0.00 694 LEU A C 5
ATOM 8255 O O . LEU A 1 34 ? 3.404 1.186 -0.420 1.00 0.00 694 LEU A O 5
ATOM 8271 N N . VAL A 1 35 ? 4.376 -0.362 -1.749 1.00 0.00 695 VAL A N 5
ATOM 8272 C CA . VAL A 1 35 ? 4.188 -1.450 -0.798 1.00 0.00 695 VAL A CA 5
ATOM 8273 C C . VAL A 1 35 ? 5.510 -2.151 -0.491 1.00 0.00 695 VAL A C 5
ATOM 8274 O O . VAL A 1 35 ? 6.321 -2.398 -1.392 1.00 0.00 695 VAL A O 5
ATOM 8287 N N . ARG A 1 36 ? 5.717 -2.468 0.787 1.00 0.00 696 ARG A N 5
ATOM 8288 C CA . ARG A 1 36 ? 6.941 -3.138 1.222 1.00 0.00 696 ARG A CA 5
ATOM 8289 C C . ARG A 1 36 ? 6.631 -4.455 1.950 1.00 0.00 696 ARG A C 5
ATOM 8290 O O . ARG A 1 36 ? 5.491 -4.694 2.359 1.00 0.00 696 ARG A O 5
ATOM 8311 N N . GLN A 1 37 ? 7.653 -5.304 2.092 1.00 0.00 697 GLN A N 5
ATOM 8312 C CA . GLN A 1 37 ? 7.502 -6.605 2.752 1.00 0.00 697 GLN A CA 5
ATOM 8313 C C . GLN A 1 37 ? 8.510 -6.784 3.893 1.00 0.00 697 GLN A C 5
ATOM 8314 O O . GLN A 1 37 ? 9.640 -7.222 3.677 1.00 0.00 697 GLN A O 5
ATOM 8328 N N . ARG A 1 38 ? 8.073 -6.468 5.106 1.00 0.00 698 ARG A N 5
ATOM 8329 C CA . ARG A 1 38 ? 8.913 -6.620 6.295 1.00 0.00 698 ARG A CA 5
ATOM 8330 C C . ARG A 1 38 ? 8.160 -6.128 7.527 1.00 0.00 698 ARG A C 5
ATOM 8331 O O . ARG A 1 38 ? 8.245 -4.953 7.896 1.00 0.00 698 ARG A O 5
ATOM 8352 N N . VAL A 1 39 ? 7.418 -7.040 8.145 1.00 0.00 699 VAL A N 5
ATOM 8353 C CA . VAL A 1 39 ? 6.636 -6.719 9.336 1.00 0.00 699 VAL A CA 5
ATOM 8354 C C . VAL A 1 39 ? 7.136 -7.546 10.529 1.00 0.00 699 VAL A C 5
ATOM 8355 O O . VAL A 1 39 ? 8.341 -7.782 10.657 1.00 0.00 699 VAL A O 5
ATOM 8368 N N . LYS A 1 40 ? 6.225 -7.986 11.390 1.00 0.00 700 LYS A N 5
ATOM 8369 C CA . LYS A 1 40 ? 6.614 -8.785 12.550 1.00 0.00 700 LYS A CA 5
ATOM 8370 C C . LYS A 1 40 ? 5.690 -9.995 12.723 1.00 0.00 700 LYS A C 5
ATOM 8371 O O . LYS A 1 40 ? 6.168 -11.108 12.940 1.00 0.00 700 LYS A O 5
ATOM 8390 N N . ASP A 1 41 ? 4.376 -9.782 12.624 1.00 0.00 701 ASP A N 5
ATOM 8391 C CA . ASP A 1 41 ? 3.426 -10.887 12.774 1.00 0.00 701 ASP A CA 5
ATOM 8392 C C . ASP A 1 41 ? 2.025 -10.515 12.268 1.00 0.00 701 ASP A C 5
ATOM 8393 O O . ASP A 1 41 ? 1.607 -10.946 11.190 1.00 0.00 701 ASP A O 5
ATOM 8402 N N . ALA A 1 42 ? 1.296 -9.741 13.068 1.00 0.00 702 ALA A N 5
ATOM 8403 C CA . ALA A 1 42 ? -0.069 -9.336 12.721 1.00 0.00 702 ALA A CA 5
ATOM 8404 C C . ALA A 1 42 ? -0.126 -8.531 11.415 1.00 0.00 702 ALA A C 5
ATOM 8405 O O . ALA A 1 42 ? -0.653 -7.417 11.390 1.00 0.00 702 ALA A O 5
ATOM 8412 N N . ALA A 1 43 ? 0.406 -9.112 10.337 1.00 0.00 703 ALA A N 5
ATOM 8413 C CA . ALA A 1 43 ? 0.401 -8.462 9.020 1.00 0.00 703 ALA A CA 5
ATOM 8414 C C . ALA A 1 43 ? 1.471 -9.067 8.112 1.00 0.00 703 ALA A C 5
ATOM 8415 O O . ALA A 1 43 ? 2.351 -9.792 8.574 1.00 0.00 703 ALA A O 5
ATOM 8422 N N . GLU A 1 44 ? 1.392 -8.761 6.821 1.00 0.00 704 GLU A N 5
ATOM 8423 C CA . GLU A 1 44 ? 2.367 -9.281 5.858 1.00 0.00 704 GLU A CA 5
ATOM 8424 C C . GLU A 1 44 ? 3.151 -8.136 5.211 1.00 0.00 704 GLU A C 5
ATOM 8425 O O . GLU A 1 44 ? 4.257 -7.809 5.641 1.00 0.00 704 GLU A O 5
ATOM 8437 N N . PHE A 1 45 ? 2.575 -7.528 4.181 1.00 0.00 705 PHE A N 5
ATOM 8438 C CA . PHE A 1 45 ? 3.233 -6.417 3.496 1.00 0.00 705 PHE A CA 5
ATOM 8439 C C . PHE A 1 45 ? 2.833 -5.093 4.134 1.00 0.00 705 PHE A C 5
ATOM 8440 O O . PHE A 1 45 ? 1.968 -5.053 5.003 1.00 0.00 705 PHE A O 5
ATOM 8457 N N . ALA A 1 46 ? 3.450 -4.009 3.687 1.00 0.00 706 ALA A N 5
ATOM 8458 C CA . ALA A 1 46 ? 3.119 -2.686 4.215 1.00 0.00 706 ALA A CA 5
ATOM 8459 C C . ALA A 1 46 ? 2.946 -1.693 3.074 1.00 0.00 706 ALA A C 5
ATOM 8460 O O . ALA A 1 46 ? 3.819 -1.561 2.212 1.00 0.00 706 ALA A O 5
ATOM 8467 N N . ILE A 1 47 ? 1.814 -1.000 3.083 1.00 0.00 707 ILE A N 5
ATOM 8468 C CA . ILE A 1 47 ? 1.517 -0.012 2.051 1.00 0.00 707 ILE A CA 5
ATOM 8469 C C . ILE A 1 47 ? 1.917 1.378 2.523 1.00 0.00 707 ILE A C 5
ATOM 8470 O O . ILE A 1 47 ? 1.580 1.785 3.638 1.00 0.00 707 ILE A O 5
ATOM 8486 N N . SER A 1 48 ? 2.633 2.100 1.672 1.00 0.00 708 SER A N 5
ATOM 8487 C CA . SER A 1 48 ? 3.065 3.451 2.003 1.00 0.00 708 SER A CA 5
ATOM 8488 C C . SER A 1 48 ? 2.537 4.423 0.946 1.00 0.00 708 SER A C 5
ATOM 8489 O O . SER A 1 48 ? 2.672 4.167 -0.252 1.00 0.00 708 SER A O 5
ATOM 8497 N N . ILE A 1 49 ? 1.901 5.512 1.385 1.00 0.00 709 ILE A N 5
ATOM 8498 C CA . ILE A 1 49 ? 1.321 6.480 0.441 1.00 0.00 709 ILE A CA 5
ATOM 8499 C C . ILE A 1 49 ? 1.753 7.910 0.740 1.00 0.00 709 ILE A C 5
ATOM 8500 O O . ILE A 1 49 ? 1.801 8.325 1.896 1.00 0.00 709 ILE A O 5
ATOM 8516 N N . LYS A 1 50 ? 2.023 8.662 -0.325 1.00 0.00 710 LYS A N 5
ATOM 8517 C CA . LYS A 1 50 ? 2.411 10.063 -0.209 1.00 0.00 710 LYS A CA 5
ATOM 8518 C C . LYS A 1 50 ? 1.178 10.953 -0.371 1.00 0.00 710 LYS A C 5
ATOM 8519 O O . LYS A 1 50 ? 0.693 11.168 -1.485 1.00 0.00 710 LYS A O 5
ATOM 8538 N N . TYR A 1 51 ? 0.684 11.473 0.741 1.00 0.00 711 TYR A N 5
ATOM 8539 C CA . TYR A 1 51 ? -0.486 12.346 0.720 1.00 0.00 711 TYR A CA 5
ATOM 8540 C C . TYR A 1 51 ? -0.340 13.431 1.779 1.00 0.00 711 TYR A C 5
ATOM 8541 O O . TYR A 1 51 ? -0.341 13.135 2.973 1.00 0.00 711 TYR A O 5
ATOM 8559 N N . ASN A 1 52 ? -0.200 14.677 1.320 1.00 0.00 712 ASN A N 5
ATOM 8560 C CA . ASN A 1 52 ? -0.028 15.826 2.214 1.00 0.00 712 ASN A CA 5
ATOM 8561 C C . ASN A 1 52 ? 1.452 16.011 2.539 1.00 0.00 712 ASN A C 5
ATOM 8562 O O . ASN A 1 52 ? 1.833 16.090 3.703 1.00 0.00 712 ASN A O 5
ATOM 8573 N N . VAL A 1 53 ? 2.286 16.059 1.495 1.00 0.00 713 VAL A N 5
ATOM 8574 C CA . VAL A 1 53 ? 3.735 16.217 1.670 1.00 0.00 713 VAL A CA 5
ATOM 8575 C C . VAL A 1 53 ? 4.252 15.290 2.771 1.00 0.00 713 VAL A C 5
ATOM 8576 O O . VAL A 1 53 ? 5.176 15.628 3.514 1.00 0.00 713 VAL A O 5
ATOM 8589 N N . GLU A 1 54 ? 3.648 14.108 2.850 1.00 0.00 714 GLU A N 5
ATOM 8590 C CA . GLU A 1 54 ? 4.029 13.107 3.838 1.00 0.00 714 GLU A CA 5
ATOM 8591 C C . GLU A 1 54 ? 3.697 11.718 3.315 1.00 0.00 714 GLU A C 5
ATOM 8592 O O . GLU A 1 54 ? 2.847 11.565 2.433 1.00 0.00 714 GLU A O 5
ATOM 8604 N N . VAL A 1 55 ? 4.369 10.709 3.854 1.00 0.00 715 VAL A N 5
ATOM 8605 C CA . VAL A 1 55 ? 4.131 9.338 3.420 1.00 0.00 715 VAL A CA 5
ATOM 8606 C C . VAL A 1 55 ? 3.588 8.472 4.554 1.00 0.00 715 VAL A C 5
ATOM 8607 O O . VAL A 1 55 ? 4.300 8.168 5.514 1.00 0.00 715 VAL A O 5
ATOM 8620 N N . LYS A 1 56 ? 2.332 8.057 4.424 1.00 0.00 716 LYS A N 5
ATOM 8621 C CA . LYS A 1 56 ? 1.702 7.203 5.436 1.00 0.00 716 LYS A CA 5
ATOM 8622 C C . LYS A 1 56 ? 2.058 5.742 5.163 1.00 0.00 716 LYS A C 5
ATOM 8623 O O . LYS A 1 56 ? 2.188 5.343 4.007 1.00 0.00 716 LYS A O 5
ATOM 8642 N N . HIS A 1 57 ? 2.222 4.959 6.228 1.00 0.00 717 HIS A N 5
ATOM 8643 C CA . HIS A 1 57 ? 2.570 3.541 6.097 1.00 0.00 717 HIS A CA 5
ATOM 8644 C C . HIS A 1 57 ? 1.565 2.673 6.844 1.00 0.00 717 HIS A C 5
ATOM 8645 O O . HIS A 1 57 ? 1.228 2.949 7.998 1.00 0.00 717 HIS A O 5
ATOM 8660 N N . ILE A 1 58 ? 1.096 1.620 6.183 1.00 0.00 718 ILE A N 5
ATOM 8661 C CA . ILE A 1 58 ? 0.136 0.708 6.803 1.00 0.00 718 ILE A CA 5
ATOM 8662 C C . ILE A 1 58 ? 0.511 -0.739 6.495 1.00 0.00 718 ILE A C 5
ATOM 8663 O O . ILE A 1 58 ? 0.787 -1.089 5.344 1.00 0.00 718 ILE A O 5
ATOM 8679 N N . LYS A 1 59 ? 0.517 -1.575 7.526 1.00 0.00 719 LYS A N 5
ATOM 8680 C CA . LYS A 1 59 ? 0.854 -2.984 7.354 1.00 0.00 719 LYS A CA 5
ATOM 8681 C C . LYS A 1 59 ? -0.353 -3.748 6.809 1.00 0.00 719 LYS A C 5
ATOM 8682 O O . LYS A 1 59 ? -1.467 -3.611 7.315 1.00 0.00 719 LYS A O 5
ATOM 8701 N N . ILE A 1 60 ? -0.126 -4.541 5.767 1.00 0.00 720 ILE A N 5
ATOM 8702 C CA . ILE A 1 60 ? -1.203 -5.314 5.143 1.00 0.00 720 ILE A CA 5
ATOM 8703 C C . ILE A 1 60 ? -1.442 -6.626 5.889 1.00 0.00 720 ILE A C 5
ATOM 8704 O O . ILE A 1 60 ? -0.497 -7.270 6.357 1.00 0.00 720 ILE A O 5
ATOM 8720 N N . MET A 1 61 ? -2.706 -7.023 5.973 1.00 0.00 721 MET A N 5
ATOM 8721 C CA . MET A 1 61 ? -3.068 -8.270 6.639 1.00 0.00 721 MET A CA 5
ATOM 8722 C C . MET A 1 61 ? -3.146 -9.395 5.619 1.00 0.00 721 MET A C 5
ATOM 8723 O O . MET A 1 61 ? -3.176 -9.154 4.413 1.00 0.00 721 MET A O 5
ATOM 8737 N N . THR A 1 62 ? -3.151 -10.622 6.108 1.00 0.00 722 THR A N 5
ATOM 8738 C CA . THR A 1 62 ? -3.192 -11.787 5.233 1.00 0.00 722 THR A CA 5
ATOM 8739 C C . THR A 1 62 ? -4.373 -12.693 5.594 1.00 0.00 722 THR A C 5
ATOM 8740 O O . THR A 1 62 ? -4.239 -13.910 5.716 1.00 0.00 722 THR A O 5
ATOM 8751 N N . ALA A 1 63 ? -5.542 -12.074 5.760 1.00 0.00 723 ALA A N 5
ATOM 8752 C CA . ALA A 1 63 ? -6.761 -12.805 6.110 1.00 0.00 723 ALA A CA 5
ATOM 8753 C C . ALA A 1 63 ? -7.064 -13.891 5.080 1.00 0.00 723 ALA A C 5
ATOM 8754 O O . ALA A 1 63 ? -7.311 -13.595 3.910 1.00 0.00 723 ALA A O 5
ATOM 8761 N N . GLU A 1 64 ? -7.048 -15.143 5.522 1.00 0.00 724 GLU A N 5
ATOM 8762 C CA . GLU A 1 64 ? -7.325 -16.269 4.630 1.00 0.00 724 GLU A CA 5
ATOM 8763 C C . GLU A 1 64 ? -6.562 -16.108 3.314 1.00 0.00 724 GLU A C 5
ATOM 8764 O O . GLU A 1 64 ? -6.968 -16.634 2.275 1.00 0.00 724 GLU A O 5
ATOM 8776 N N . GLY A 1 65 ? -5.455 -15.366 3.368 1.00 0.00 725 GLY A N 5
ATOM 8777 C CA . GLY A 1 65 ? -4.639 -15.126 2.179 1.00 0.00 725 GLY A CA 5
ATOM 8778 C C . GLY A 1 65 ? -5.035 -13.825 1.479 1.00 0.00 725 GLY A C 5
ATOM 8779 O O . GLY A 1 65 ? -4.400 -13.422 0.508 1.00 0.00 725 GLY A O 5
ATOM 8783 N N . LEU A 1 66 ? -6.074 -13.160 1.979 1.00 0.00 726 LEU A N 5
ATOM 8784 C CA . LEU A 1 66 ? -6.517 -11.902 1.379 1.00 0.00 726 LEU A CA 5
ATOM 8785 C C . LEU A 1 66 ? -5.748 -10.735 1.981 1.00 0.00 726 LEU A C 5
ATOM 8786 O O . LEU A 1 66 ? -5.533 -10.679 3.192 1.00 0.00 726 LEU A O 5
ATOM 8802 N N . TYR A 1 67 ? -5.341 -9.800 1.132 1.00 0.00 727 TYR A N 5
ATOM 8803 C CA . TYR A 1 67 ? -4.598 -8.642 1.596 1.00 0.00 727 TYR A CA 5
ATOM 8804 C C . TYR A 1 67 ? -5.539 -7.468 1.828 1.00 0.00 727 TYR A C 5
ATOM 8805 O O . TYR A 1 67 ? -6.471 -7.237 1.052 1.00 0.00 727 TYR A O 5
ATOM 8823 N N . ARG A 1 68 ? -5.290 -6.745 2.911 1.00 0.00 728 ARG A N 5
ATOM 8824 C CA . ARG A 1 68 ? -6.113 -5.598 3.278 1.00 0.00 728 ARG A CA 5
ATOM 8825 C C . ARG A 1 68 ? -5.270 -4.549 3.992 1.00 0.00 728 ARG A C 5
ATOM 8826 O O . ARG A 1 68 ? -4.382 -4.884 4.778 1.00 0.00 728 ARG A O 5
ATOM 8847 N N . ILE A 1 69 ? -5.557 -3.283 3.717 1.00 0.00 729 ILE A N 5
ATOM 8848 C CA . ILE A 1 69 ? -4.824 -2.179 4.341 1.00 0.00 729 ILE A CA 5
ATOM 8849 C C . ILE A 1 69 ? -5.531 -1.704 5.598 1.00 0.00 729 ILE A C 5
ATOM 8850 O O . ILE A 1 69 ? -4.906 -1.200 6.526 1.00 0.00 729 ILE A O 5
ATOM 8866 N N . THR A 1 70 ? -6.846 -1.835 5.594 1.00 0.00 730 THR A N 5
ATOM 8867 C CA . THR A 1 70 ? -7.662 -1.378 6.715 1.00 0.00 730 THR A CA 5
ATOM 8868 C C . THR A 1 70 ? -8.402 -2.543 7.355 1.00 0.00 730 THR A C 5
ATOM 8869 O O . THR A 1 70 ? -9.127 -2.376 8.332 1.00 0.00 730 THR A O 5
ATOM 8880 N N . GLU A 1 71 ? -8.218 -3.724 6.776 1.00 0.00 731 GLU A N 5
ATOM 8881 C CA . GLU A 1 71 ? -8.863 -4.938 7.270 1.00 0.00 731 GLU A CA 5
ATOM 8882 C C . GLU A 1 71 ? -10.349 -4.943 6.928 1.00 0.00 731 GLU A C 5
ATOM 8883 O O . GLU A 1 71 ? -10.969 -6.000 6.821 1.00 0.00 731 GLU A O 5
ATOM 8895 N N . LYS A 1 72 ? -10.907 -3.755 6.747 1.00 0.00 732 LYS A N 5
ATOM 8896 C CA . LYS A 1 72 ? -12.318 -3.619 6.410 1.00 0.00 732 LYS A CA 5
ATOM 8897 C C . LYS A 1 72 ? -12.593 -4.154 5.000 1.00 0.00 732 LYS A C 5
ATOM 8898 O O . LYS A 1 72 ? -13.631 -4.769 4.754 1.00 0.00 732 LYS A O 5
ATOM 8917 N N . LYS A 1 73 ? -11.656 -3.919 4.079 1.00 0.00 733 LYS A N 5
ATOM 8918 C CA . LYS A 1 73 ? -11.817 -4.390 2.699 1.00 0.00 733 LYS A CA 5
ATOM 8919 C C . LYS A 1 73 ? -10.524 -5.015 2.163 1.00 0.00 733 LYS A C 5
ATOM 8920 O O . LYS A 1 73 ? -9.581 -4.304 1.793 1.00 0.00 733 LYS A O 5
ATOM 8939 N N . ALA A 1 74 ? -10.502 -6.347 2.104 1.00 0.00 734 ALA A N 5
ATOM 8940 C CA . ALA A 1 74 ? -9.341 -7.075 1.594 1.00 0.00 734 ALA A CA 5
ATOM 8941 C C . ALA A 1 74 ? -9.522 -7.406 0.109 1.00 0.00 734 ALA A C 5
ATOM 8942 O O . ALA A 1 74 ? -10.551 -7.076 -0.498 1.00 0.00 734 ALA A O 5
ATOM 8949 N N . PHE A 1 75 ? -8.523 -8.069 -0.464 1.00 0.00 735 PHE A N 5
ATOM 8950 C CA . PHE A 1 75 ? -8.571 -8.460 -1.872 1.00 0.00 735 PHE A CA 5
ATOM 8951 C C . PHE A 1 75 ? -7.821 -9.774 -2.086 1.00 0.00 735 PHE A C 5
ATOM 8952 O O . PHE A 1 75 ? -7.246 -10.326 -1.148 1.00 0.00 735 PHE A O 5
ATOM 8969 N N . ARG A 1 76 ? -7.839 -10.265 -3.326 1.00 0.00 736 ARG A N 5
ATOM 8970 C CA . ARG A 1 76 ? -7.166 -11.521 -3.664 1.00 0.00 736 ARG A CA 5
ATOM 8971 C C . ARG A 1 76 ? -5.709 -11.504 -3.215 1.00 0.00 736 ARG A C 5
ATOM 8972 O O . ARG A 1 76 ? -5.252 -12.402 -2.511 1.00 0.00 736 ARG A O 5
ATOM 8993 N N . GLY A 1 77 ? -4.989 -10.474 -3.635 1.00 0.00 737 GLY A N 5
ATOM 8994 C CA . GLY A 1 77 ? -3.583 -10.339 -3.283 1.00 0.00 737 GLY A CA 5
ATOM 8995 C C . GLY A 1 77 ? -3.226 -8.879 -3.069 1.00 0.00 737 GLY A C 5
ATOM 8996 O O . GLY A 1 77 ? -4.096 -8.050 -2.817 1.00 0.00 737 GLY A O 5
ATOM 9000 N N . LEU A 1 78 ? -1.947 -8.571 -3.176 1.00 0.00 738 LEU A N 5
ATOM 9001 C CA . LEU A 1 78 ? -1.487 -7.201 -2.990 1.00 0.00 738 LEU A CA 5
ATOM 9002 C C . LEU A 1 78 ? -1.880 -6.353 -4.188 1.00 0.00 738 LEU A C 5
ATOM 9003 O O . LEU A 1 78 ? -2.550 -5.328 -4.046 1.00 0.00 738 LEU A O 5
ATOM 9019 N N . THR A 1 79 ? -1.483 -6.799 -5.372 1.00 0.00 739 THR A N 5
ATOM 9020 C CA . THR A 1 79 ? -1.827 -6.087 -6.592 1.00 0.00 739 THR A CA 5
ATOM 9021 C C . THR A 1 79 ? -3.315 -5.751 -6.585 1.00 0.00 739 THR A C 5
ATOM 9022 O O . THR A 1 79 ? -3.700 -4.592 -6.696 1.00 0.00 739 THR A O 5
ATOM 9033 N N . GLU A 1 80 ? -4.146 -6.778 -6.428 1.00 0.00 740 GLU A N 5
ATOM 9034 C CA . GLU A 1 80 ? -5.594 -6.579 -6.399 1.00 0.00 740 GLU A CA 5
ATOM 9035 C C . GLU A 1 80 ? -5.998 -5.673 -5.242 1.00 0.00 740 GLU A C 5
ATOM 9036 O O . GLU A 1 80 ? -6.957 -4.906 -5.342 1.00 0.00 740 GLU A O 5
ATOM 9048 N N . LEU A 1 81 ? -5.263 -5.768 -4.148 1.00 0.00 741 LEU A N 5
ATOM 9049 C CA . LEU A 1 81 ? -5.543 -4.959 -2.973 1.00 0.00 741 LEU A CA 5
ATOM 9050 C C . LEU A 1 81 ? -5.054 -3.523 -3.188 1.00 0.00 741 LEU A C 5
ATOM 9051 O O . LEU A 1 81 ? -5.717 -2.564 -2.790 1.00 0.00 741 LEU A O 5
ATOM 9067 N N . VAL A 1 82 ? -3.898 -3.376 -3.828 1.00 0.00 742 VAL A N 5
ATOM 9068 C CA . VAL A 1 82 ? -3.341 -2.044 -4.088 1.00 0.00 742 VAL A CA 5
ATOM 9069 C C . VAL A 1 82 ? -3.896 -1.448 -5.382 1.00 0.00 742 VAL A C 5
ATOM 9070 O O . VAL A 1 82 ? -4.025 -0.229 -5.502 1.00 0.00 742 VAL A O 5
ATOM 9083 N N . GLU A 1 83 ? -4.233 -2.301 -6.342 1.00 0.00 743 GLU A N 5
ATOM 9084 C CA . GLU A 1 83 ? -4.777 -1.817 -7.607 1.00 0.00 743 GLU A CA 5
ATOM 9085 C C . GLU A 1 83 ? -6.255 -1.471 -7.460 1.00 0.00 743 GLU A C 5
ATOM 9086 O O . GLU A 1 83 ? -6.925 -1.137 -8.435 1.00 0.00 743 GLU A O 5
ATOM 9098 N N . PHE A 1 84 ? -6.752 -1.537 -6.231 1.00 0.00 744 PHE A N 5
ATOM 9099 C CA . PHE A 1 84 ? -8.148 -1.209 -5.967 1.00 0.00 744 PHE A CA 5
ATOM 9100 C C . PHE A 1 84 ? -8.244 0.039 -5.095 1.00 0.00 744 PHE A C 5
ATOM 9101 O O . PHE A 1 84 ? -9.082 0.912 -5.327 1.00 0.00 744 PHE A O 5
ATOM 9118 N N . TYR A 1 85 ? -7.370 0.132 -4.097 1.00 0.00 745 TYR A N 5
ATOM 9119 C CA . TYR A 1 85 ? -7.373 1.294 -3.214 1.00 0.00 745 TYR A CA 5
ATOM 9120 C C . TYR A 1 85 ? -6.959 2.548 -3.988 1.00 0.00 745 TYR A C 5
ATOM 9121 O O . TYR A 1 85 ? -7.060 3.666 -3.482 1.00 0.00 745 TYR A O 5
ATOM 9139 N N . GLN A 1 86 ? -6.516 2.354 -5.229 1.00 0.00 746 GLN A N 5
ATOM 9140 C CA . GLN A 1 86 ? -6.120 3.475 -6.080 1.00 0.00 746 GLN A CA 5
ATOM 9141 C C . GLN A 1 86 ? -7.359 4.267 -6.495 1.00 0.00 746 GLN A C 5
ATOM 9142 O O . GLN A 1 86 ? -7.266 5.432 -6.901 1.00 0.00 746 GLN A O 5
ATOM 9156 N N . GLN A 1 87 ? -8.517 3.624 -6.368 1.00 0.00 747 GLN A N 5
ATOM 9157 C CA . GLN A 1 87 ? -9.791 4.250 -6.713 1.00 0.00 747 GLN A CA 5
ATOM 9158 C C . GLN A 1 87 ? -10.588 4.554 -5.448 1.00 0.00 747 GLN A C 5
ATOM 9159 O O . GLN A 1 87 ? -11.223 5.601 -5.334 1.00 0.00 747 GLN A O 5
ATOM 9173 N N . ASN A 1 88 ? -10.541 3.632 -4.493 1.00 0.00 748 ASN A N 5
ATOM 9174 C CA . ASN A 1 88 ? -11.256 3.814 -3.236 1.00 0.00 748 ASN A CA 5
ATOM 9175 C C . ASN A 1 88 ? -10.625 4.949 -2.426 1.00 0.00 748 ASN A C 5
ATOM 9176 O O . ASN A 1 88 ? -9.425 4.935 -2.154 1.00 0.00 748 ASN A O 5
ATOM 9187 N N . SER A 1 89 ? -11.440 5.927 -2.043 1.00 0.00 749 SER A N 5
ATOM 9188 C CA . SER A 1 89 ? -10.947 7.064 -1.265 1.00 0.00 749 SER A CA 5
ATOM 9189 C C . SER A 1 89 ? -10.393 6.602 0.075 1.00 0.00 749 SER A C 5
ATOM 9190 O O . SER A 1 89 ? -11.152 6.253 0.985 1.00 0.00 749 SER A O 5
ATOM 9198 N N . LEU A 1 90 ? -9.073 6.611 0.191 1.00 0.00 750 LEU A N 5
ATOM 9199 C CA . LEU A 1 90 ? -8.410 6.188 1.425 1.00 0.00 750 LEU A CA 5
ATOM 9200 C C . LEU A 1 90 ? -9.118 6.753 2.653 1.00 0.00 750 LEU A C 5
ATOM 9201 O O . LEU A 1 90 ? -9.165 6.106 3.698 1.00 0.00 750 LEU A O 5
ATOM 9217 N N . LYS A 1 91 ? -9.675 7.956 2.517 1.00 0.00 751 LYS A N 5
ATOM 9218 C CA . LYS A 1 91 ? -10.383 8.591 3.626 1.00 0.00 751 LYS A CA 5
ATOM 9219 C C . LYS A 1 91 ? -11.494 7.682 4.156 1.00 0.00 751 LYS A C 5
ATOM 9220 O O . LYS A 1 91 ? -12.009 7.893 5.253 1.00 0.00 751 LYS A O 5
ATOM 9239 N N . ASP A 1 92 ? -11.849 6.663 3.377 1.00 0.00 752 ASP A N 5
ATOM 9240 C CA . ASP A 1 92 ? -12.887 5.723 3.791 1.00 0.00 752 ASP A CA 5
ATOM 9241 C C . ASP A 1 92 ? -12.254 4.514 4.490 1.00 0.00 752 ASP A C 5
ATOM 9242 O O . ASP A 1 92 ? -12.665 4.127 5.585 1.00 0.00 752 ASP A O 5
ATOM 9251 N N . CYS A 1 93 ? -11.247 3.928 3.846 1.00 0.00 753 CYS A N 5
ATOM 9252 C CA . CYS A 1 93 ? -10.559 2.768 4.405 1.00 0.00 753 CYS A CA 5
ATOM 9253 C C . CYS A 1 93 ? -9.538 3.179 5.459 1.00 0.00 753 CYS A C 5
ATOM 9254 O O . CYS A 1 93 ? -9.402 2.514 6.492 1.00 0.00 753 CYS A O 5
ATOM 9262 N N . PHE A 1 94 ? -8.799 4.254 5.179 1.00 0.00 754 PHE A N 5
ATOM 9263 C CA . PHE A 1 94 ? -7.769 4.722 6.106 1.00 0.00 754 PHE A CA 5
ATOM 9264 C C . PHE A 1 94 ? -8.386 5.578 7.227 1.00 0.00 754 PHE A C 5
ATOM 9265 O O . PHE A 1 94 ? -9.055 5.051 8.116 1.00 0.00 754 PHE A O 5
ATOM 9282 N N . LYS A 1 95 ? -8.157 6.893 7.193 1.00 0.00 755 LYS A N 5
ATOM 9283 C CA . LYS A 1 95 ? -8.698 7.780 8.231 1.00 0.00 755 LYS A CA 5
ATOM 9284 C C . LYS A 1 95 ? -8.787 9.229 7.747 1.00 0.00 755 LYS A C 5
ATOM 9285 O O . LYS A 1 95 ? -9.642 9.569 6.928 1.00 0.00 755 LYS A O 5
ATOM 9304 N N . SER A 1 96 ? -7.903 10.076 8.258 1.00 0.00 756 SER A N 5
ATOM 9305 C CA . SER A 1 96 ? -7.887 11.484 7.888 1.00 0.00 756 SER A CA 5
ATOM 9306 C C . SER A 1 96 ? -7.308 11.669 6.489 1.00 0.00 756 SER A C 5
ATOM 9307 O O . SER A 1 96 ? -6.870 12.760 6.125 1.00 0.00 756 SER A O 5
ATOM 9315 N N . LEU A 1 97 ? -7.314 10.596 5.714 1.00 0.00 757 LEU A N 5
ATOM 9316 C CA . LEU A 1 97 ? -6.793 10.633 4.354 1.00 0.00 757 LEU A CA 5
ATOM 9317 C C . LEU A 1 97 ? -7.772 11.355 3.431 1.00 0.00 757 LEU A C 5
ATOM 9318 O O . LEU A 1 97 ? -8.854 11.767 3.850 1.00 0.00 757 LEU A O 5
ATOM 9334 N N . ASP A 1 98 ? -7.389 11.483 2.170 1.00 0.00 758 ASP A N 5
ATOM 9335 C CA . ASP A 1 98 ? -8.240 12.129 1.177 1.00 0.00 758 ASP A CA 5
ATOM 9336 C C . ASP A 1 98 ? -7.652 11.927 -0.216 1.00 0.00 758 ASP A C 5
ATOM 9337 O O . ASP A 1 98 ? -7.537 12.857 -1.018 1.00 0.00 758 ASP A O 5
ATOM 9346 N N . THR A 1 99 ? -7.273 10.687 -0.489 1.00 0.00 759 THR A N 5
ATOM 9347 C CA . THR A 1 99 ? -6.689 10.336 -1.774 1.00 0.00 759 THR A CA 5
ATOM 9348 C C . THR A 1 99 ? -6.827 8.846 -2.033 1.00 0.00 759 THR A C 5
ATOM 9349 O O . THR A 1 99 ? -7.680 8.174 -1.448 1.00 0.00 759 THR A O 5
ATOM 9360 N N . THR A 1 100 ? -5.963 8.348 -2.900 1.00 0.00 760 THR A N 5
ATOM 9361 C CA . THR A 1 100 ? -5.944 6.933 -3.254 1.00 0.00 760 THR A CA 5
ATOM 9362 C C . THR A 1 100 ? -4.574 6.564 -3.796 1.00 0.00 760 THR A C 5
ATOM 9363 O O . THR A 1 100 ? -3.758 7.443 -4.071 1.00 0.00 760 THR A O 5
ATOM 9374 N N . LEU A 1 101 ? -4.334 5.266 -3.969 1.00 0.00 761 LEU A N 5
ATOM 9375 C CA . LEU A 1 101 ? -3.068 4.801 -4.518 1.00 0.00 761 LEU A CA 5
ATOM 9376 C C . LEU A 1 101 ? -2.922 5.442 -5.896 1.00 0.00 761 LEU A C 5
ATOM 9377 O O . LEU A 1 101 ? -3.226 4.836 -6.921 1.00 0.00 761 LEU A O 5
ATOM 9393 N N . GLN A 1 102 ? -2.522 6.706 -5.883 1.00 0.00 762 GLN A N 5
ATOM 9394 C CA . GLN A 1 102 ? -2.405 7.497 -7.087 1.00 0.00 762 GLN A CA 5
ATOM 9395 C C . GLN A 1 102 ? -1.214 7.092 -7.940 1.00 0.00 762 GLN A C 5
ATOM 9396 O O . GLN A 1 102 ? -1.379 6.656 -9.080 1.00 0.00 762 GLN A O 5
ATOM 9410 N N . PHE A 1 103 ? -0.014 7.269 -7.406 1.00 0.00 763 PHE A N 5
ATOM 9411 C CA . PHE A 1 103 ? 1.188 6.947 -8.169 1.00 0.00 763 PHE A CA 5
ATOM 9412 C C . PHE A 1 103 ? 2.127 6.023 -7.398 1.00 0.00 763 PHE A C 5
ATOM 9413 O O . PHE A 1 103 ? 2.217 6.085 -6.179 1.00 0.00 763 PHE A O 5
ATOM 9430 N N . PRO A 1 104 ? 2.840 5.185 -8.100 1.00 0.00 764 PRO A N 5
ATOM 9431 C CA . PRO A 1 104 ? 3.816 4.238 -7.489 1.00 0.00 764 PRO A CA 5
ATOM 9432 C C . PRO A 1 104 ? 5.106 4.960 -7.121 1.00 0.00 764 PRO A C 5
ATOM 9433 O O . PRO A 1 104 ? 5.132 6.186 -7.055 1.00 0.00 764 PRO A O 5
ATOM 9444 N N . PHE A 1 105 ? 6.180 4.212 -6.899 1.00 0.00 765 PHE A N 5
ATOM 9445 C CA . PHE A 1 105 ? 7.449 4.842 -6.558 1.00 0.00 765 PHE A CA 5
ATOM 9446 C C . PHE A 1 105 ? 8.533 4.464 -7.561 1.00 0.00 765 PHE A C 5
ATOM 9447 O O . PHE A 1 105 ? 9.500 5.213 -7.739 1.00 0.00 765 PHE A O 5
ATOM 9464 N N . LYS A 1 106 ? 8.369 3.326 -8.241 1.00 0.00 766 LYS A N 5
ATOM 9465 C CA . LYS A 1 106 ? 9.362 2.917 -9.228 1.00 0.00 766 LYS A CA 5
ATOM 9466 C C . LYS A 1 106 ? 9.186 3.749 -10.492 1.00 0.00 766 LYS A C 5
ATOM 9467 O O . LYS A 1 106 ? 10.160 4.053 -11.174 1.00 0.00 766 LYS A O 5
ATOM 9486 N N . GLU A 1 107 ? 7.929 4.115 -10.770 1.00 0.00 767 GLU A N 5
ATOM 9487 C CA . GLU A 1 107 ? 7.583 4.934 -11.934 1.00 0.00 767 GLU A CA 5
ATOM 9488 C C . GLU A 1 107 ? 8.772 5.783 -12.420 1.00 0.00 767 GLU A C 5
ATOM 9489 O O . GLU A 1 107 ? 9.218 6.647 -11.672 1.00 0.00 767 GLU A O 5
ATOM 9502 N N . ASP B 2 1 ? 2.451 6.416 18.102 1.00 0.00 338 ASP B N 5
ATOM 9503 C CA . ASP B 2 1 ? 3.653 6.859 18.868 1.00 0.00 338 ASP B CA 5
ATOM 9504 C C . ASP B 2 1 ? 4.882 6.081 18.397 1.00 0.00 338 ASP B C 5
ATOM 9505 O O . ASP B 2 1 ? 5.877 6.671 17.979 1.00 0.00 338 ASP B O 5
ATOM 9516 N N . THR B 2 2 ? 4.808 4.756 18.474 1.00 0.00 339 THR B N 5
ATOM 9517 C CA . THR B 2 2 ? 5.923 3.906 18.061 1.00 0.00 339 THR B CA 5
ATOM 9518 C C . THR B 2 2 ? 6.247 4.097 16.577 1.00 0.00 339 THR B C 5
ATOM 9519 O O . THR B 2 2 ? 5.351 4.145 15.731 1.00 0.00 339 THR B O 5
ATOM 9530 N N . GLU B 2 3 ? 7.539 4.208 16.274 1.00 0.00 340 GLU B N 5
ATOM 9531 C CA . GLU B 2 3 ? 7.990 4.403 14.893 1.00 0.00 340 GLU B CA 5
ATOM 9532 C C . GLU B 2 3 ? 7.698 3.169 14.034 1.00 0.00 340 GLU B C 5
ATOM 9533 O O . GLU B 2 3 ? 8.606 2.551 13.475 1.00 0.00 340 GLU B O 5
ATOM 9545 N N . VAL B 2 4 ? 6.423 2.822 13.931 1.00 0.00 341 VAL B N 5
ATOM 9546 C CA . VAL B 2 4 ? 6.017 1.667 13.133 1.00 0.00 341 VAL B CA 5
ATOM 9547 C C . VAL B 2 4 ? 4.512 1.710 12.864 1.00 0.00 341 VAL B C 5
ATOM 9548 O O . VAL B 2 4 ? 3.755 2.323 13.619 1.00 0.00 341 VAL B O 5
ATOM 9585 N N . GLU B 2 6 ? 1.874 0.986 13.714 1.00 0.00 343 GLU B N 5
ATOM 9586 C CA . GLU B 2 6 ? 1.121 0.478 14.861 1.00 0.00 343 GLU B CA 5
ATOM 9587 C C . GLU B 2 6 ? -0.385 0.507 14.581 1.00 0.00 343 GLU B C 5
ATOM 9588 O O . GLU B 2 6 ? -1.191 0.783 15.471 1.00 0.00 343 GLU B O 5
ATOM 9600 N N . SER B 2 7 ? -0.761 0.211 13.337 1.00 0.00 344 SER B N 5
ATOM 9601 C CA . SER B 2 7 ? -2.167 0.200 12.952 1.00 0.00 344 SER B CA 5
ATOM 9602 C C . SER B 2 7 ? -2.782 1.589 13.139 1.00 0.00 344 SER B C 5
ATOM 9603 O O . SER B 2 7 ? -3.566 1.814 14.061 1.00 0.00 344 SER B O 5
ATOM 9611 N N . PRO B 2 8 ? -2.428 2.525 12.287 1.00 0.00 345 PRO B N 5
ATOM 9612 C CA . PRO B 2 8 ? -2.946 3.925 12.367 1.00 0.00 345 PRO B CA 5
ATOM 9613 C C . PRO B 2 8 ? -4.454 4.011 12.116 1.00 0.00 345 PRO B C 5
ATOM 9614 O O . PRO B 2 8 ? -5.143 4.830 12.725 1.00 0.00 345 PRO B O 5
ATOM 9649 N N . ALA B 2 10 ? -7.640 1.252 10.073 1.00 0.00 347 ALA B N 5
ATOM 9650 C CA . ALA B 2 10 ? -8.333 -0.037 10.183 1.00 0.00 347 ALA B CA 5
ATOM 9651 C C . ALA B 2 10 ? -9.574 0.078 11.068 1.00 0.00 347 ALA B C 5
ATOM 9652 O O . ALA B 2 10 ? -10.702 -0.132 10.608 1.00 0.00 347 ALA B O 5
ATOM 9659 N N . ASP B 2 11 ? -9.359 0.418 12.332 1.00 0.00 348 ASP B N 5
ATOM 9660 C CA . ASP B 2 11 ? -10.461 0.560 13.277 1.00 0.00 348 ASP B CA 5
ATOM 9661 C C . ASP B 2 11 ? -10.157 1.668 14.290 1.00 0.00 348 ASP B C 5
ATOM 9662 O O . ASP B 2 11 ? -9.836 1.403 15.449 1.00 0.00 348 ASP B O 5
ATOM 9671 N N . PRO B 2 12 ? -10.253 2.900 13.860 1.00 0.00 349 PRO B N 5
ATOM 9672 C CA . PRO B 2 12 ? -9.991 4.085 14.719 1.00 0.00 349 PRO B CA 5
ATOM 9673 C C . PRO B 2 12 ? -11.240 4.521 15.480 1.00 0.00 349 PRO B C 5
ATOM 9674 O O . PRO B 2 12 ? -12.354 4.444 14.959 1.00 0.00 349 PRO B O 5
ATOM 9685 N N . GLU B 2 13 ? -11.048 4.966 16.714 1.00 0.00 350 GLU B N 5
ATOM 9686 C CA . GLU B 2 13 ? -12.163 5.405 17.549 1.00 0.00 350 GLU B CA 5
ATOM 9687 C C . GLU B 2 13 ? -12.638 6.806 17.150 1.00 0.00 350 GLU B C 5
ATOM 9688 O O . GLU B 2 13 ? -11.811 7.599 16.725 1.00 0.00 350 GLU B O 5
ATOM 9701 N N . GLY A 1 1 ? 4.278 -15.633 -10.170 1.00 0.00 661 GLY A N 6
ATOM 9702 C CA . GLY A 1 1 ? 4.074 -16.696 -11.206 1.00 0.00 661 GLY A CA 6
ATOM 9703 C C . GLY A 1 1 ? 2.864 -16.349 -12.075 1.00 0.00 661 GLY A C 6
ATOM 9704 O O . GLY A 1 1 ? 2.023 -17.203 -12.341 1.00 0.00 661 GLY A O 6
ATOM 9710 N N . HIS A 1 2 ? 2.782 -15.087 -12.506 1.00 0.00 662 HIS A N 6
ATOM 9711 C CA . HIS A 1 2 ? 1.664 -14.623 -13.338 1.00 0.00 662 HIS A CA 6
ATOM 9712 C C . HIS A 1 2 ? 0.320 -14.833 -12.618 1.00 0.00 662 HIS A C 6
ATOM 9713 O O . HIS A 1 2 ? -0.725 -14.999 -13.252 1.00 0.00 662 HIS A O 6
ATOM 9728 N N . MET A 1 3 ? 0.347 -14.815 -11.290 1.00 0.00 663 MET A N 6
ATOM 9729 C CA . MET A 1 3 ? -0.880 -14.995 -10.511 1.00 0.00 663 MET A CA 6
ATOM 9730 C C . MET A 1 3 ? -1.114 -13.783 -9.623 1.00 0.00 663 MET A C 6
ATOM 9731 O O . MET A 1 3 ? -2.023 -12.992 -9.864 1.00 0.00 663 MET A O 6
ATOM 9745 N N . GLN A 1 4 ? -0.269 -13.636 -8.614 1.00 0.00 664 GLN A N 6
ATOM 9746 C CA . GLN A 1 4 ? -0.363 -12.499 -7.710 1.00 0.00 664 GLN A CA 6
ATOM 9747 C C . GLN A 1 4 ? 1.010 -11.859 -7.569 1.00 0.00 664 GLN A C 6
ATOM 9748 O O . GLN A 1 4 ? 1.330 -11.226 -6.563 1.00 0.00 664 GLN A O 6
ATOM 9762 N N . ASP A 1 5 ? 1.813 -12.041 -8.605 1.00 0.00 665 ASP A N 6
ATOM 9763 C CA . ASP A 1 5 ? 3.155 -11.495 -8.645 1.00 0.00 665 ASP A CA 6
ATOM 9764 C C . ASP A 1 5 ? 3.128 -10.013 -8.269 1.00 0.00 665 ASP A C 6
ATOM 9765 O O . ASP A 1 5 ? 2.417 -9.219 -8.888 1.00 0.00 665 ASP A O 6
ATOM 9774 N N . LEU A 1 6 ? 3.890 -9.650 -7.241 1.00 0.00 666 LEU A N 6
ATOM 9775 C CA . LEU A 1 6 ? 3.929 -8.265 -6.779 1.00 0.00 666 LEU A CA 6
ATOM 9776 C C . LEU A 1 6 ? 5.187 -7.562 -7.283 1.00 0.00 666 LEU A C 6
ATOM 9777 O O . LEU A 1 6 ? 5.186 -6.352 -7.517 1.00 0.00 666 LEU A O 6
ATOM 9793 N N . SER A 1 7 ? 6.257 -8.335 -7.456 1.00 0.00 667 SER A N 6
ATOM 9794 C CA . SER A 1 7 ? 7.528 -7.790 -7.936 1.00 0.00 667 SER A CA 6
ATOM 9795 C C . SER A 1 7 ? 7.423 -7.358 -9.392 1.00 0.00 667 SER A C 6
ATOM 9796 O O . SER A 1 7 ? 8.392 -6.879 -9.978 1.00 0.00 667 SER A O 6
ATOM 9804 N N . VAL A 1 8 ? 6.242 -7.531 -9.971 1.00 0.00 668 VAL A N 6
ATOM 9805 C CA . VAL A 1 8 ? 6.024 -7.154 -11.363 1.00 0.00 668 VAL A CA 6
ATOM 9806 C C . VAL A 1 8 ? 5.417 -5.759 -11.445 1.00 0.00 668 VAL A C 6
ATOM 9807 O O . VAL A 1 8 ? 5.246 -5.201 -12.528 1.00 0.00 668 VAL A O 6
ATOM 9820 N N . HIS A 1 9 ? 5.113 -5.205 -10.279 1.00 0.00 669 HIS A N 6
ATOM 9821 C CA . HIS A 1 9 ? 4.541 -3.865 -10.189 1.00 0.00 669 HIS A CA 6
ATOM 9822 C C . HIS A 1 9 ? 5.641 -2.829 -9.999 1.00 0.00 669 HIS A C 6
ATOM 9823 O O . HIS A 1 9 ? 6.830 -3.151 -10.006 1.00 0.00 669 HIS A O 6
ATOM 9838 N N . LEU A 1 10 ? 5.231 -1.584 -9.804 1.00 0.00 670 LEU A N 6
ATOM 9839 C CA . LEU A 1 10 ? 6.179 -0.500 -9.591 1.00 0.00 670 LEU A CA 6
ATOM 9840 C C . LEU A 1 10 ? 5.932 0.153 -8.245 1.00 0.00 670 LEU A C 6
ATOM 9841 O O . LEU A 1 10 ? 6.694 1.021 -7.823 1.00 0.00 670 LEU A O 6
ATOM 9857 N N . TRP A 1 11 ? 4.876 -0.265 -7.560 1.00 0.00 671 TRP A N 6
ATOM 9858 C CA . TRP A 1 11 ? 4.598 0.308 -6.257 1.00 0.00 671 TRP A CA 6
ATOM 9859 C C . TRP A 1 11 ? 5.030 -0.655 -5.152 1.00 0.00 671 TRP A C 6
ATOM 9860 O O . TRP A 1 11 ? 5.117 -0.288 -3.976 1.00 0.00 671 TRP A O 6
ATOM 9881 N N . TYR A 1 12 ? 5.311 -1.893 -5.542 1.00 0.00 672 TYR A N 6
ATOM 9882 C CA . TYR A 1 12 ? 5.742 -2.902 -4.585 1.00 0.00 672 TYR A CA 6
ATOM 9883 C C . TYR A 1 12 ? 7.239 -2.775 -4.325 1.00 0.00 672 TYR A C 6
ATOM 9884 O O . TYR A 1 12 ? 8.058 -2.951 -5.237 1.00 0.00 672 TYR A O 6
ATOM 9902 N N . ALA A 1 13 ? 7.594 -2.468 -3.080 1.00 0.00 673 ALA A N 6
ATOM 9903 C CA . ALA A 1 13 ? 8.997 -2.319 -2.712 1.00 0.00 673 ALA A CA 6
ATOM 9904 C C . ALA A 1 13 ? 9.506 -3.578 -2.012 1.00 0.00 673 ALA A C 6
ATOM 9905 O O . ALA A 1 13 ? 10.712 -3.818 -1.945 1.00 0.00 673 ALA A O 6
ATOM 9912 N N . GLY A 1 14 ? 8.576 -4.376 -1.496 1.00 0.00 674 GLY A N 6
ATOM 9913 C CA . GLY A 1 14 ? 8.924 -5.616 -0.804 1.00 0.00 674 GLY A CA 6
ATOM 9914 C C . GLY A 1 14 ? 9.949 -5.379 0.307 1.00 0.00 674 GLY A C 6
ATOM 9915 O O . GLY A 1 14 ? 9.629 -4.779 1.336 1.00 0.00 674 GLY A O 6
ATOM 9919 N N . PRO A 1 15 ? 11.158 -5.847 0.125 1.00 0.00 675 PRO A N 6
ATOM 9920 C CA . PRO A 1 15 ? 12.250 -5.698 1.140 1.00 0.00 675 PRO A CA 6
ATOM 9921 C C . PRO A 1 15 ? 12.657 -4.239 1.370 1.00 0.00 675 PRO A C 6
ATOM 9922 O O . PRO A 1 15 ? 13.822 -3.872 1.211 1.00 0.00 675 PRO A O 6
ATOM 9933 N N . MET A 1 16 ? 11.693 -3.416 1.761 1.00 0.00 676 MET A N 6
ATOM 9934 C CA . MET A 1 16 ? 11.964 -2.000 2.032 1.00 0.00 676 MET A CA 6
ATOM 9935 C C . MET A 1 16 ? 11.643 -1.677 3.491 1.00 0.00 676 MET A C 6
ATOM 9936 O O . MET A 1 16 ? 11.139 -2.530 4.225 1.00 0.00 676 MET A O 6
ATOM 9950 N N . GLU A 1 17 ? 11.934 -0.448 3.905 1.00 0.00 677 GLU A N 6
ATOM 9951 C CA . GLU A 1 17 ? 11.675 -0.009 5.272 1.00 0.00 677 GLU A CA 6
ATOM 9952 C C . GLU A 1 17 ? 10.852 1.277 5.268 1.00 0.00 677 GLU A C 6
ATOM 9953 O O . GLU A 1 17 ? 10.740 1.948 4.241 1.00 0.00 677 GLU A O 6
ATOM 9965 N N . ARG A 1 18 ? 10.284 1.619 6.419 1.00 0.00 678 ARG A N 6
ATOM 9966 C CA . ARG A 1 18 ? 9.477 2.830 6.531 1.00 0.00 678 ARG A CA 6
ATOM 9967 C C . ARG A 1 18 ? 10.251 4.055 6.040 1.00 0.00 678 ARG A C 6
ATOM 9968 O O . ARG A 1 18 ? 9.838 4.714 5.081 1.00 0.00 678 ARG A O 6
ATOM 9989 N N . ALA A 1 19 ? 11.378 4.341 6.690 1.00 0.00 679 ALA A N 6
ATOM 9990 C CA . ALA A 1 19 ? 12.202 5.482 6.308 1.00 0.00 679 ALA A CA 6
ATOM 9991 C C . ALA A 1 19 ? 12.569 5.393 4.839 1.00 0.00 679 ALA A C 6
ATOM 9992 O O . ALA A 1 19 ? 12.644 6.406 4.141 1.00 0.00 679 ALA A O 6
ATOM 9999 N N . GLY A 1 20 ? 12.779 4.171 4.372 1.00 0.00 680 GLY A N 6
ATOM 10000 C CA . GLY A 1 20 ? 13.120 3.950 2.976 1.00 0.00 680 GLY A CA 6
ATOM 10001 C C . GLY A 1 20 ? 11.899 4.172 2.102 1.00 0.00 680 GLY A C 6
ATOM 10002 O O . GLY A 1 20 ? 11.964 4.872 1.092 1.00 0.00 680 GLY A O 6
ATOM 10006 N N . ALA A 1 21 ? 10.782 3.579 2.507 1.00 0.00 681 ALA A N 6
ATOM 10007 C CA . ALA A 1 21 ? 9.538 3.716 1.763 1.00 0.00 681 ALA A CA 6
ATOM 10008 C C . ALA A 1 21 ? 9.178 5.189 1.551 1.00 0.00 681 ALA A C 6
ATOM 10009 O O . ALA A 1 21 ? 8.929 5.617 0.423 1.00 0.00 681 ALA A O 6
ATOM 10016 N N . GLU A 1 22 ? 9.143 5.963 2.633 1.00 0.00 682 GLU A N 6
ATOM 10017 C CA . GLU A 1 22 ? 8.791 7.379 2.522 1.00 0.00 682 GLU A CA 6
ATOM 10018 C C . GLU A 1 22 ? 9.933 8.201 1.957 1.00 0.00 682 GLU A C 6
ATOM 10019 O O . GLU A 1 22 ? 9.718 9.303 1.452 1.00 0.00 682 GLU A O 6
ATOM 10031 N N . SER A 1 23 ? 11.139 7.666 2.028 1.00 0.00 683 SER A N 6
ATOM 10032 C CA . SER A 1 23 ? 12.295 8.378 1.509 1.00 0.00 683 SER A CA 6
ATOM 10033 C C . SER A 1 23 ? 12.078 8.704 0.038 1.00 0.00 683 SER A C 6
ATOM 10034 O O . SER A 1 23 ? 12.510 9.749 -0.450 1.00 0.00 683 SER A O 6
ATOM 10042 N N . ILE A 1 24 ? 11.380 7.812 -0.654 1.00 0.00 684 ILE A N 6
ATOM 10043 C CA . ILE A 1 24 ? 11.079 8.019 -2.064 1.00 0.00 684 ILE A CA 6
ATOM 10044 C C . ILE A 1 24 ? 9.766 8.786 -2.198 1.00 0.00 684 ILE A C 6
ATOM 10045 O O . ILE A 1 24 ? 9.689 9.797 -2.898 1.00 0.00 684 ILE A O 6
ATOM 10061 N N . LEU A 1 25 ? 8.738 8.298 -1.512 1.00 0.00 685 LEU A N 6
ATOM 10062 C CA . LEU A 1 25 ? 7.424 8.936 -1.545 1.00 0.00 685 LEU A CA 6
ATOM 10063 C C . LEU A 1 25 ? 7.491 10.378 -1.033 1.00 0.00 685 LEU A C 6
ATOM 10064 O O . LEU A 1 25 ? 6.884 11.285 -1.614 1.00 0.00 685 LEU A O 6
ATOM 10080 N N . ALA A 1 26 ? 8.227 10.602 0.052 1.00 0.00 686 ALA A N 6
ATOM 10081 C CA . ALA A 1 26 ? 8.344 11.951 0.592 1.00 0.00 686 ALA A CA 6
ATOM 10082 C C . ALA A 1 26 ? 9.021 12.856 -0.430 1.00 0.00 686 ALA A C 6
ATOM 10083 O O . ALA A 1 26 ? 8.653 14.027 -0.577 1.00 0.00 686 ALA A O 6
ATOM 10090 N N . ASN A 1 27 ? 9.981 12.294 -1.159 1.00 0.00 687 ASN A N 6
ATOM 10091 C CA . ASN A 1 27 ? 10.691 13.034 -2.199 1.00 0.00 687 ASN A CA 6
ATOM 10092 C C . ASN A 1 27 ? 9.760 13.286 -3.387 1.00 0.00 687 ASN A C 6
ATOM 10093 O O . ASN A 1 27 ? 9.793 14.353 -4.001 1.00 0.00 687 ASN A O 6
ATOM 10104 N N . ARG A 1 28 ? 8.939 12.286 -3.701 1.00 0.00 688 ARG A N 6
ATOM 10105 C CA . ARG A 1 28 ? 7.997 12.385 -4.819 1.00 0.00 688 ARG A CA 6
ATOM 10106 C C . ARG A 1 28 ? 6.836 13.329 -4.494 1.00 0.00 688 ARG A C 6
ATOM 10107 O O . ARG A 1 28 ? 6.730 13.861 -3.386 1.00 0.00 688 ARG A O 6
ATOM 10128 N N . SER A 1 29 ? 5.955 13.522 -5.470 1.00 0.00 689 SER A N 6
ATOM 10129 C CA . SER A 1 29 ? 4.797 14.391 -5.284 1.00 0.00 689 SER A CA 6
ATOM 10130 C C . SER A 1 29 ? 3.669 13.656 -4.561 1.00 0.00 689 SER A C 6
ATOM 10131 O O . SER A 1 29 ? 3.703 12.428 -4.403 1.00 0.00 689 SER A O 6
ATOM 10139 N N . ASP A 1 30 ? 2.669 14.417 -4.132 1.00 0.00 690 ASP A N 6
ATOM 10140 C CA . ASP A 1 30 ? 1.523 13.846 -3.434 1.00 0.00 690 ASP A CA 6
ATOM 10141 C C . ASP A 1 30 ? 0.805 12.833 -4.321 1.00 0.00 690 ASP A C 6
ATOM 10142 O O . ASP A 1 30 ? 0.600 13.065 -5.515 1.00 0.00 690 ASP A O 6
ATOM 10151 N N . GLY A 1 31 ? 0.431 11.708 -3.729 1.00 0.00 691 GLY A N 6
ATOM 10152 C CA . GLY A 1 31 ? -0.259 10.655 -4.466 1.00 0.00 691 GLY A CA 6
ATOM 10153 C C . GLY A 1 31 ? 0.673 9.480 -4.709 1.00 0.00 691 GLY A C 6
ATOM 10154 O O . GLY A 1 31 ? 0.237 8.379 -5.049 1.00 0.00 691 GLY A O 6
ATOM 10158 N N . THR A 1 32 ? 1.961 9.722 -4.519 1.00 0.00 692 THR A N 6
ATOM 10159 C CA . THR A 1 32 ? 2.959 8.676 -4.702 1.00 0.00 692 THR A CA 6
ATOM 10160 C C . THR A 1 32 ? 2.814 7.641 -3.594 1.00 0.00 692 THR A C 6
ATOM 10161 O O . THR A 1 32 ? 2.668 7.997 -2.428 1.00 0.00 692 THR A O 6
ATOM 10172 N N . PHE A 1 33 ? 2.817 6.364 -3.950 1.00 0.00 693 PHE A N 6
ATOM 10173 C CA . PHE A 1 33 ? 2.648 5.319 -2.949 1.00 0.00 693 PHE A CA 6
ATOM 10174 C C . PHE A 1 33 ? 3.479 4.081 -3.254 1.00 0.00 693 PHE A C 6
ATOM 10175 O O . PHE A 1 33 ? 4.009 3.917 -4.353 1.00 0.00 693 PHE A O 6
ATOM 10192 N N . LEU A 1 34 ? 3.578 3.204 -2.265 1.00 0.00 694 LEU A N 6
ATOM 10193 C CA . LEU A 1 34 ? 4.332 1.968 -2.422 1.00 0.00 694 LEU A CA 6
ATOM 10194 C C . LEU A 1 34 ? 4.026 0.999 -1.282 1.00 0.00 694 LEU A C 6
ATOM 10195 O O . LEU A 1 34 ? 3.414 1.378 -0.278 1.00 0.00 694 LEU A O 6
ATOM 10211 N N . VAL A 1 35 ? 4.464 -0.244 -1.437 1.00 0.00 695 VAL A N 6
ATOM 10212 C CA . VAL A 1 35 ? 4.244 -1.251 -0.401 1.00 0.00 695 VAL A CA 6
ATOM 10213 C C . VAL A 1 35 ? 5.497 -2.088 -0.192 1.00 0.00 695 VAL A C 6
ATOM 10214 O O . VAL A 1 35 ? 6.201 -2.430 -1.147 1.00 0.00 695 VAL A O 6
ATOM 10227 N N . ARG A 1 36 ? 5.763 -2.413 1.065 1.00 0.00 696 ARG A N 6
ATOM 10228 C CA . ARG A 1 36 ? 6.933 -3.208 1.415 1.00 0.00 696 ARG A CA 6
ATOM 10229 C C . ARG A 1 36 ? 6.530 -4.540 2.055 1.00 0.00 696 ARG A C 6
ATOM 10230 O O . ARG A 1 36 ? 5.381 -4.721 2.470 1.00 0.00 696 ARG A O 6
ATOM 10251 N N . GLN A 1 37 ? 7.489 -5.461 2.122 1.00 0.00 697 GLN A N 6
ATOM 10252 C CA . GLN A 1 37 ? 7.259 -6.788 2.696 1.00 0.00 697 GLN A CA 6
ATOM 10253 C C . GLN A 1 37 ? 8.155 -7.012 3.913 1.00 0.00 697 GLN A C 6
ATOM 10254 O O . GLN A 1 37 ? 9.378 -6.871 3.830 1.00 0.00 697 GLN A O 6
ATOM 10268 N N . ARG A 1 38 ? 7.542 -7.383 5.035 1.00 0.00 698 ARG A N 6
ATOM 10269 C CA . ARG A 1 38 ? 8.296 -7.646 6.258 1.00 0.00 698 ARG A CA 6
ATOM 10270 C C . ARG A 1 38 ? 7.358 -8.007 7.404 1.00 0.00 698 ARG A C 6
ATOM 10271 O O . ARG A 1 38 ? 6.736 -7.137 8.018 1.00 0.00 698 ARG A O 6
ATOM 10292 N N . VAL A 1 39 ? 7.265 -9.302 7.681 1.00 0.00 699 VAL A N 6
ATOM 10293 C CA . VAL A 1 39 ? 6.405 -9.800 8.751 1.00 0.00 699 VAL A CA 6
ATOM 10294 C C . VAL A 1 39 ? 6.689 -9.091 10.079 1.00 0.00 699 VAL A C 6
ATOM 10295 O O . VAL A 1 39 ? 7.708 -8.402 10.233 1.00 0.00 699 VAL A O 6
ATOM 10308 N N . LYS A 1 40 ? 5.777 -9.280 11.033 1.00 0.00 700 LYS A N 6
ATOM 10309 C CA . LYS A 1 40 ? 5.908 -8.684 12.362 1.00 0.00 700 LYS A CA 6
ATOM 10310 C C . LYS A 1 40 ? 4.961 -9.374 13.350 1.00 0.00 700 LYS A C 6
ATOM 10311 O O . LYS A 1 40 ? 5.397 -10.165 14.188 1.00 0.00 700 LYS A O 6
ATOM 10330 N N . ASP A 1 41 ? 3.665 -9.073 13.240 1.00 0.00 701 ASP A N 6
ATOM 10331 C CA . ASP A 1 41 ? 2.661 -9.671 14.121 1.00 0.00 701 ASP A CA 6
ATOM 10332 C C . ASP A 1 41 ? 1.321 -9.819 13.395 1.00 0.00 701 ASP A C 6
ATOM 10333 O O . ASP A 1 41 ? 0.958 -10.907 12.949 1.00 0.00 701 ASP A O 6
ATOM 10342 N N . ALA A 1 42 ? 0.593 -8.712 13.282 1.00 0.00 702 ALA A N 6
ATOM 10343 C CA . ALA A 1 42 ? -0.708 -8.720 12.612 1.00 0.00 702 ALA A CA 6
ATOM 10344 C C . ALA A 1 42 ? -0.597 -8.122 11.206 1.00 0.00 702 ALA A C 6
ATOM 10345 O O . ALA A 1 42 ? -1.346 -7.203 10.842 1.00 0.00 702 ALA A O 6
ATOM 10352 N N . ALA A 1 43 ? 0.341 -8.648 10.420 1.00 0.00 703 ALA A N 6
ATOM 10353 C CA . ALA A 1 43 ? 0.546 -8.164 9.058 1.00 0.00 703 ALA A CA 6
ATOM 10354 C C . ALA A 1 43 ? 1.789 -8.780 8.422 1.00 0.00 703 ALA A C 6
ATOM 10355 O O . ALA A 1 43 ? 2.638 -9.358 9.108 1.00 0.00 703 ALA A O 6
ATOM 10362 N N . GLU A 1 44 ? 1.887 -8.633 7.104 1.00 0.00 704 GLU A N 6
ATOM 10363 C CA . GLU A 1 44 ? 3.027 -9.157 6.352 1.00 0.00 704 GLU A CA 6
ATOM 10364 C C . GLU A 1 44 ? 3.684 -8.034 5.549 1.00 0.00 704 GLU A C 6
ATOM 10365 O O . GLU A 1 44 ? 4.871 -7.744 5.707 1.00 0.00 704 GLU A O 6
ATOM 10377 N N . PHE A 1 45 ? 2.889 -7.392 4.699 1.00 0.00 705 PHE A N 6
ATOM 10378 C CA . PHE A 1 45 ? 3.380 -6.285 3.885 1.00 0.00 705 PHE A CA 6
ATOM 10379 C C . PHE A 1 45 ? 2.933 -4.960 4.491 1.00 0.00 705 PHE A C 6
ATOM 10380 O O . PHE A 1 45 ? 2.019 -4.923 5.313 1.00 0.00 705 PHE A O 6
ATOM 10397 N N . ALA A 1 46 ? 3.563 -3.870 4.080 1.00 0.00 706 ALA A N 6
ATOM 10398 C CA . ALA A 1 46 ? 3.188 -2.557 4.596 1.00 0.00 706 ALA A CA 6
ATOM 10399 C C . ALA A 1 46 ? 3.075 -1.550 3.460 1.00 0.00 706 ALA A C 6
ATOM 10400 O O . ALA A 1 46 ? 3.977 -1.431 2.627 1.00 0.00 706 ALA A O 6
ATOM 10407 N N . ILE A 1 47 ? 1.958 -0.831 3.435 1.00 0.00 707 ILE A N 6
ATOM 10408 C CA . ILE A 1 47 ? 1.720 0.167 2.401 1.00 0.00 707 ILE A CA 6
ATOM 10409 C C . ILE A 1 47 ? 2.369 1.494 2.779 1.00 0.00 707 ILE A C 6
ATOM 10410 O O . ILE A 1 47 ? 2.875 1.666 3.894 1.00 0.00 707 ILE A O 6
ATOM 10426 N N . SER A 1 48 ? 2.364 2.424 1.842 1.00 0.00 708 SER A N 6
ATOM 10427 C CA . SER A 1 48 ? 2.950 3.736 2.066 1.00 0.00 708 SER A CA 6
ATOM 10428 C C . SER A 1 48 ? 2.547 4.678 0.932 1.00 0.00 708 SER A C 6
ATOM 10429 O O . SER A 1 48 ? 2.899 4.449 -0.225 1.00 0.00 708 SER A O 6
ATOM 10437 N N . ILE A 1 49 ? 1.782 5.718 1.266 1.00 0.00 709 ILE A N 6
ATOM 10438 C CA . ILE A 1 49 ? 1.310 6.677 0.260 1.00 0.00 709 ILE A CA 6
ATOM 10439 C C . ILE A 1 49 ? 1.714 8.095 0.629 1.00 0.00 709 ILE A C 6
ATOM 10440 O O . ILE A 1 49 ? 1.590 8.501 1.785 1.00 0.00 709 ILE A O 6
ATOM 10456 N N . LYS A 1 50 ? 2.155 8.850 -0.366 1.00 0.00 710 LYS A N 6
ATOM 10457 C CA . LYS A 1 50 ? 2.531 10.238 -0.156 1.00 0.00 710 LYS A CA 6
ATOM 10458 C C . LYS A 1 50 ? 1.288 11.112 -0.314 1.00 0.00 710 LYS A C 6
ATOM 10459 O O . LYS A 1 50 ? 0.828 11.364 -1.432 1.00 0.00 710 LYS A O 6
ATOM 10478 N N . TYR A 1 51 ? 0.736 11.550 0.809 1.00 0.00 711 TYR A N 6
ATOM 10479 C CA . TYR A 1 51 ? -0.472 12.374 0.792 1.00 0.00 711 TYR A CA 6
ATOM 10480 C C . TYR A 1 51 ? -0.385 13.470 1.842 1.00 0.00 711 TYR A C 6
ATOM 10481 O O . TYR A 1 51 ? -0.407 13.197 3.042 1.00 0.00 711 TYR A O 6
ATOM 10499 N N . ASN A 1 52 ? -0.274 14.706 1.371 1.00 0.00 712 ASN A N 6
ATOM 10500 C CA . ASN A 1 52 ? -0.160 15.863 2.249 1.00 0.00 712 ASN A CA 6
ATOM 10501 C C . ASN A 1 52 ? 1.286 16.013 2.707 1.00 0.00 712 ASN A C 6
ATOM 10502 O O . ASN A 1 52 ? 1.574 16.013 3.904 1.00 0.00 712 ASN A O 6
ATOM 10513 N N . VAL A 1 53 ? 2.193 16.129 1.731 1.00 0.00 713 VAL A N 6
ATOM 10514 C CA . VAL A 1 53 ? 3.627 16.270 2.010 1.00 0.00 713 VAL A CA 6
ATOM 10515 C C . VAL A 1 53 ? 4.075 15.307 3.111 1.00 0.00 713 VAL A C 6
ATOM 10516 O O . VAL A 1 53 ? 4.904 15.645 3.956 1.00 0.00 713 VAL A O 6
ATOM 10529 N N . GLU A 1 54 ? 3.525 14.096 3.075 1.00 0.00 714 GLU A N 6
ATOM 10530 C CA . GLU A 1 54 ? 3.866 13.067 4.056 1.00 0.00 714 GLU A CA 6
ATOM 10531 C C . GLU A 1 54 ? 3.531 11.680 3.509 1.00 0.00 714 GLU A C 6
ATOM 10532 O O . GLU A 1 54 ? 2.718 11.546 2.590 1.00 0.00 714 GLU A O 6
ATOM 10544 N N . VAL A 1 55 ? 4.170 10.654 4.062 1.00 0.00 715 VAL A N 6
ATOM 10545 C CA . VAL A 1 55 ? 3.938 9.281 3.607 1.00 0.00 715 VAL A CA 6
ATOM 10546 C C . VAL A 1 55 ? 3.223 8.451 4.677 1.00 0.00 715 VAL A C 6
ATOM 10547 O O . VAL A 1 55 ? 3.777 8.194 5.749 1.00 0.00 715 VAL A O 6
ATOM 10560 N N . LYS A 1 56 ? 1.995 8.027 4.373 1.00 0.00 716 LYS A N 6
ATOM 10561 C CA . LYS A 1 56 ? 1.210 7.225 5.317 1.00 0.00 716 LYS A CA 6
ATOM 10562 C C . LYS A 1 56 ? 1.511 5.736 5.150 1.00 0.00 716 LYS A C 6
ATOM 10563 O O . LYS A 1 56 ? 1.201 5.151 4.112 1.00 0.00 716 LYS A O 6
ATOM 10582 N N . HIS A 1 57 ? 2.106 5.132 6.178 1.00 0.00 717 HIS A N 6
ATOM 10583 C CA . HIS A 1 57 ? 2.443 3.709 6.139 1.00 0.00 717 HIS A CA 6
ATOM 10584 C C . HIS A 1 57 ? 1.464 2.880 6.962 1.00 0.00 717 HIS A C 6
ATOM 10585 O O . HIS A 1 57 ? 1.100 3.247 8.083 1.00 0.00 717 HIS A O 6
ATOM 10600 N N . ILE A 1 58 ? 1.068 1.743 6.401 1.00 0.00 718 ILE A N 6
ATOM 10601 C CA . ILE A 1 58 ? 0.148 0.828 7.079 1.00 0.00 718 ILE A CA 6
ATOM 10602 C C . ILE A 1 58 ? 0.571 -0.624 6.864 1.00 0.00 718 ILE A C 6
ATOM 10603 O O . ILE A 1 58 ? 1.069 -0.988 5.794 1.00 0.00 718 ILE A O 6
ATOM 10619 N N . LYS A 1 59 ? 0.367 -1.440 7.894 1.00 0.00 719 LYS A N 6
ATOM 10620 C CA . LYS A 1 59 ? 0.726 -2.858 7.850 1.00 0.00 719 LYS A CA 6
ATOM 10621 C C . LYS A 1 59 ? -0.390 -3.705 7.219 1.00 0.00 719 LYS A C 6
ATOM 10622 O O . LYS A 1 59 ? -1.462 -3.894 7.809 1.00 0.00 719 LYS A O 6
ATOM 10641 N N . ILE A 1 60 ? -0.115 -4.230 6.022 1.00 0.00 720 ILE A N 6
ATOM 10642 C CA . ILE A 1 60 ? -1.078 -5.067 5.304 1.00 0.00 720 ILE A CA 6
ATOM 10643 C C . ILE A 1 60 ? -1.186 -6.445 5.961 1.00 0.00 720 ILE A C 6
ATOM 10644 O O . ILE A 1 60 ? -0.177 -7.045 6.346 1.00 0.00 720 ILE A O 6
ATOM 10660 N N . MET A 1 61 ? -2.412 -6.945 6.072 1.00 0.00 721 MET A N 6
ATOM 10661 C CA . MET A 1 61 ? -2.644 -8.257 6.670 1.00 0.00 721 MET A CA 6
ATOM 10662 C C . MET A 1 61 ? -2.580 -9.349 5.601 1.00 0.00 721 MET A C 6
ATOM 10663 O O . MET A 1 61 ? -2.311 -9.072 4.434 1.00 0.00 721 MET A O 6
ATOM 10677 N N . THR A 1 62 ? -2.831 -10.588 6.004 1.00 0.00 722 THR A N 6
ATOM 10678 C CA . THR A 1 62 ? -2.797 -11.711 5.062 1.00 0.00 722 THR A CA 6
ATOM 10679 C C . THR A 1 62 ? -3.879 -12.732 5.400 1.00 0.00 722 THR A C 6
ATOM 10680 O O . THR A 1 62 ? -3.653 -13.946 5.313 1.00 0.00 722 THR A O 6
ATOM 10691 N N . ALA A 1 63 ? -5.052 -12.234 5.774 1.00 0.00 723 ALA A N 6
ATOM 10692 C CA . ALA A 1 63 ? -6.175 -13.103 6.125 1.00 0.00 723 ALA A CA 6
ATOM 10693 C C . ALA A 1 63 ? -6.393 -14.151 5.042 1.00 0.00 723 ALA A C 6
ATOM 10694 O O . ALA A 1 63 ? -6.734 -13.821 3.905 1.00 0.00 723 ALA A O 6
ATOM 10701 N N . GLU A 1 64 ? -6.188 -15.414 5.401 1.00 0.00 724 GLU A N 6
ATOM 10702 C CA . GLU A 1 64 ? -6.357 -16.510 4.451 1.00 0.00 724 GLU A CA 6
ATOM 10703 C C . GLU A 1 64 ? -5.635 -16.193 3.140 1.00 0.00 724 GLU A C 6
ATOM 10704 O O . GLU A 1 64 ? -5.957 -16.745 2.087 1.00 0.00 724 GLU A O 6
ATOM 10716 N N . GLY A 1 65 ? -4.660 -15.286 3.217 1.00 0.00 725 GLY A N 6
ATOM 10717 C CA . GLY A 1 65 ? -3.894 -14.882 2.038 1.00 0.00 725 GLY A CA 6
ATOM 10718 C C . GLY A 1 65 ? -4.404 -13.558 1.470 1.00 0.00 725 GLY A C 6
ATOM 10719 O O . GLY A 1 65 ? -3.790 -12.987 0.572 1.00 0.00 725 GLY A O 6
ATOM 10723 N N . LEU A 1 66 ? -5.520 -13.064 2.004 1.00 0.00 726 LEU A N 6
ATOM 10724 C CA . LEU A 1 66 ? -6.075 -11.802 1.528 1.00 0.00 726 LEU A CA 6
ATOM 10725 C C . LEU A 1 66 ? -5.363 -10.631 2.186 1.00 0.00 726 LEU A C 6
ATOM 10726 O O . LEU A 1 66 ? -5.147 -10.624 3.400 1.00 0.00 726 LEU A O 6
ATOM 10742 N N . TYR A 1 67 ? -4.999 -9.641 1.383 1.00 0.00 727 TYR A N 6
ATOM 10743 C CA . TYR A 1 67 ? -4.310 -8.469 1.901 1.00 0.00 727 TYR A CA 6
ATOM 10744 C C . TYR A 1 67 ? -5.309 -7.355 2.178 1.00 0.00 727 TYR A C 6
ATOM 10745 O O . TYR A 1 67 ? -6.306 -7.206 1.467 1.00 0.00 727 TYR A O 6
ATOM 10763 N N . ARG A 1 68 ? -5.039 -6.593 3.230 1.00 0.00 728 ARG A N 6
ATOM 10764 C CA . ARG A 1 68 ? -5.922 -5.503 3.629 1.00 0.00 728 ARG A CA 6
ATOM 10765 C C . ARG A 1 68 ? -5.132 -4.407 4.343 1.00 0.00 728 ARG A C 6
ATOM 10766 O O . ARG A 1 68 ? -4.332 -4.692 5.234 1.00 0.00 728 ARG A O 6
ATOM 10787 N N . ILE A 1 69 ? -5.366 -3.161 3.943 1.00 0.00 729 ILE A N 6
ATOM 10788 C CA . ILE A 1 69 ? -4.676 -2.018 4.548 1.00 0.00 729 ILE A CA 6
ATOM 10789 C C . ILE A 1 69 ? -5.380 -1.568 5.816 1.00 0.00 729 ILE A C 6
ATOM 10790 O O . ILE A 1 69 ? -4.766 -1.014 6.722 1.00 0.00 729 ILE A O 6
ATOM 10806 N N . THR A 1 70 ? -6.682 -1.790 5.857 1.00 0.00 730 THR A N 6
ATOM 10807 C CA . THR A 1 70 ? -7.487 -1.383 7.005 1.00 0.00 730 THR A CA 6
ATOM 10808 C C . THR A 1 70 ? -8.087 -2.605 7.675 1.00 0.00 730 THR A C 6
ATOM 10809 O O . THR A 1 70 ? -8.738 -2.513 8.714 1.00 0.00 730 THR A O 6
ATOM 10820 N N . GLU A 1 71 ? -7.843 -3.754 7.058 1.00 0.00 731 GLU A N 6
ATOM 10821 C CA . GLU A 1 71 ? -8.327 -5.029 7.568 1.00 0.00 731 GLU A CA 6
ATOM 10822 C C . GLU A 1 71 ? -9.838 -5.164 7.397 1.00 0.00 731 GLU A C 6
ATOM 10823 O O . GLU A 1 71 ? -10.360 -6.272 7.277 1.00 0.00 731 GLU A O 6
ATOM 10835 N N . LYS A 1 72 ? -10.527 -4.032 7.359 1.00 0.00 732 LYS A N 6
ATOM 10836 C CA . LYS A 1 72 ? -11.976 -4.023 7.173 1.00 0.00 732 LYS A CA 6
ATOM 10837 C C . LYS A 1 72 ? -12.342 -4.592 5.797 1.00 0.00 732 LYS A C 6
ATOM 10838 O O . LYS A 1 72 ? -13.371 -5.251 5.638 1.00 0.00 732 LYS A O 6
ATOM 10857 N N . LYS A 1 73 ? -11.485 -4.333 4.810 1.00 0.00 733 LYS A N 6
ATOM 10858 C CA . LYS A 1 73 ? -11.713 -4.824 3.449 1.00 0.00 733 LYS A CA 6
ATOM 10859 C C . LYS A 1 73 ? -10.417 -5.373 2.855 1.00 0.00 733 LYS A C 6
ATOM 10860 O O . LYS A 1 73 ? -9.468 -4.625 2.597 1.00 0.00 733 LYS A O 6
ATOM 10879 N N . ALA A 1 74 ? -10.387 -6.684 2.635 1.00 0.00 734 ALA A N 6
ATOM 10880 C CA . ALA A 1 74 ? -9.213 -7.334 2.067 1.00 0.00 734 ALA A CA 6
ATOM 10881 C C . ALA A 1 74 ? -9.413 -7.615 0.578 1.00 0.00 734 ALA A C 6
ATOM 10882 O O . ALA A 1 74 ? -10.492 -7.369 0.020 1.00 0.00 734 ALA A O 6
ATOM 10889 N N . PHE A 1 75 ? -8.367 -8.132 -0.057 1.00 0.00 735 PHE A N 6
ATOM 10890 C CA . PHE A 1 75 ? -8.421 -8.456 -1.479 1.00 0.00 735 PHE A CA 6
ATOM 10891 C C . PHE A 1 75 ? -7.608 -9.718 -1.771 1.00 0.00 735 PHE A C 6
ATOM 10892 O O . PHE A 1 75 ? -6.900 -10.221 -0.898 1.00 0.00 735 PHE A O 6
ATOM 10909 N N . ARG A 1 76 ? -7.726 -10.225 -2.998 1.00 0.00 736 ARG A N 6
ATOM 10910 C CA . ARG A 1 76 ? -7.012 -11.442 -3.405 1.00 0.00 736 ARG A CA 6
ATOM 10911 C C . ARG A 1 76 ? -5.538 -11.391 -3.010 1.00 0.00 736 ARG A C 6
ATOM 10912 O O . ARG A 1 76 ? -4.999 -12.355 -2.470 1.00 0.00 736 ARG A O 6
ATOM 10933 N N . GLY A 1 77 ? -4.894 -10.264 -3.290 1.00 0.00 737 GLY A N 6
ATOM 10934 C CA . GLY A 1 77 ? -3.481 -10.102 -2.967 1.00 0.00 737 GLY A CA 6
ATOM 10935 C C . GLY A 1 77 ? -3.132 -8.632 -2.799 1.00 0.00 737 GLY A C 6
ATOM 10936 O O . GLY A 1 77 ? -4.005 -7.806 -2.548 1.00 0.00 737 GLY A O 6
ATOM 10940 N N . LEU A 1 78 ? -1.858 -8.312 -2.950 1.00 0.00 738 LEU A N 6
ATOM 10941 C CA . LEU A 1 78 ? -1.406 -6.932 -2.816 1.00 0.00 738 LEU A CA 6
ATOM 10942 C C . LEU A 1 78 ? -1.862 -6.127 -4.020 1.00 0.00 738 LEU A C 6
ATOM 10943 O O . LEU A 1 78 ? -2.424 -5.039 -3.879 1.00 0.00 738 LEU A O 6
ATOM 10959 N N . THR A 1 79 ? -1.640 -6.684 -5.203 1.00 0.00 739 THR A N 6
ATOM 10960 C CA . THR A 1 79 ? -2.056 -6.019 -6.426 1.00 0.00 739 THR A CA 6
ATOM 10961 C C . THR A 1 79 ? -3.539 -5.681 -6.346 1.00 0.00 739 THR A C 6
ATOM 10962 O O . THR A 1 79 ? -3.934 -4.529 -6.493 1.00 0.00 739 THR A O 6
ATOM 10973 N N . GLU A 1 80 ? -4.355 -6.696 -6.094 1.00 0.00 740 GLU A N 6
ATOM 10974 C CA . GLU A 1 80 ? -5.798 -6.489 -5.997 1.00 0.00 740 GLU A CA 6
ATOM 10975 C C . GLU A 1 80 ? -6.141 -5.570 -4.830 1.00 0.00 740 GLU A C 6
ATOM 10976 O O . GLU A 1 80 ? -7.117 -4.822 -4.877 1.00 0.00 740 GLU A O 6
ATOM 10988 N N . LEU A 1 81 ? -5.330 -5.628 -3.786 1.00 0.00 741 LEU A N 6
ATOM 10989 C CA . LEU A 1 81 ? -5.547 -4.797 -2.615 1.00 0.00 741 LEU A CA 6
ATOM 10990 C C . LEU A 1 81 ? -5.087 -3.357 -2.885 1.00 0.00 741 LEU A C 6
ATOM 10991 O O . LEU A 1 81 ? -5.740 -2.400 -2.470 1.00 0.00 741 LEU A O 6
ATOM 11007 N N . VAL A 1 82 ? -3.971 -3.206 -3.598 1.00 0.00 742 VAL A N 6
ATOM 11008 C CA . VAL A 1 82 ? -3.452 -1.868 -3.918 1.00 0.00 742 VAL A CA 6
ATOM 11009 C C . VAL A 1 82 ? -4.103 -1.305 -5.184 1.00 0.00 742 VAL A C 6
ATOM 11010 O O . VAL A 1 82 ? -4.335 -0.099 -5.286 1.00 0.00 742 VAL A O 6
ATOM 11023 N N . GLU A 1 83 ? -4.396 -2.174 -6.148 1.00 0.00 743 GLU A N 6
ATOM 11024 C CA . GLU A 1 83 ? -5.009 -1.723 -7.394 1.00 0.00 743 GLU A CA 6
ATOM 11025 C C . GLU A 1 83 ? -6.485 -1.408 -7.187 1.00 0.00 743 GLU A C 6
ATOM 11026 O O . GLU A 1 83 ? -7.207 -1.097 -8.134 1.00 0.00 743 GLU A O 6
ATOM 11038 N N . PHE A 1 84 ? -6.922 -1.474 -5.937 1.00 0.00 744 PHE A N 6
ATOM 11039 C CA . PHE A 1 84 ? -8.305 -1.173 -5.601 1.00 0.00 744 PHE A CA 6
ATOM 11040 C C . PHE A 1 84 ? -8.380 0.126 -4.805 1.00 0.00 744 PHE A C 6
ATOM 11041 O O . PHE A 1 84 ? -9.251 0.968 -5.038 1.00 0.00 744 PHE A O 6
ATOM 11058 N N . TYR A 1 85 ? -7.454 0.288 -3.865 1.00 0.00 745 TYR A N 6
ATOM 11059 C CA . TYR A 1 85 ? -7.425 1.493 -3.042 1.00 0.00 745 TYR A CA 6
ATOM 11060 C C . TYR A 1 85 ? -7.027 2.706 -3.880 1.00 0.00 745 TYR A C 6
ATOM 11061 O O . TYR A 1 85 ? -7.195 3.845 -3.450 1.00 0.00 745 TYR A O 6
ATOM 11079 N N . GLN A 1 86 ? -6.531 2.457 -5.093 1.00 0.00 746 GLN A N 6
ATOM 11080 C CA . GLN A 1 86 ? -6.161 3.552 -5.988 1.00 0.00 746 GLN A CA 6
ATOM 11081 C C . GLN A 1 86 ? -7.433 4.263 -6.451 1.00 0.00 746 GLN A C 6
ATOM 11082 O O . GLN A 1 86 ? -7.395 5.403 -6.919 1.00 0.00 746 GLN A O 6
ATOM 11096 N N . GLN A 1 87 ? -8.560 3.570 -6.285 1.00 0.00 747 GLN A N 6
ATOM 11097 C CA . GLN A 1 87 ? -9.864 4.110 -6.653 1.00 0.00 747 GLN A CA 6
ATOM 11098 C C . GLN A 1 87 ? -10.684 4.379 -5.395 1.00 0.00 747 GLN A C 6
ATOM 11099 O O . GLN A 1 87 ? -11.316 5.427 -5.262 1.00 0.00 747 GLN A O 6
ATOM 11113 N N . ASN A 1 88 ? -10.662 3.426 -4.464 1.00 0.00 748 ASN A N 6
ATOM 11114 C CA . ASN A 1 88 ? -11.402 3.579 -3.214 1.00 0.00 748 ASN A CA 6
ATOM 11115 C C . ASN A 1 88 ? -10.750 4.646 -2.336 1.00 0.00 748 ASN A C 6
ATOM 11116 O O . ASN A 1 88 ? -9.634 4.468 -1.848 1.00 0.00 748 ASN A O 6
ATOM 11127 N N . SER A 1 89 ? -11.461 5.750 -2.130 1.00 0.00 749 SER A N 6
ATOM 11128 C CA . SER A 1 89 ? -10.958 6.844 -1.304 1.00 0.00 749 SER A CA 6
ATOM 11129 C C . SER A 1 89 ? -10.422 6.304 0.019 1.00 0.00 749 SER A C 6
ATOM 11130 O O . SER A 1 89 ? -11.160 5.720 0.815 1.00 0.00 749 SER A O 6
ATOM 11138 N N . LEU A 1 90 ? -9.128 6.485 0.245 1.00 0.00 750 LEU A N 6
ATOM 11139 C CA . LEU A 1 90 ? -8.507 5.987 1.469 1.00 0.00 750 LEU A CA 6
ATOM 11140 C C . LEU A 1 90 ? -9.287 6.421 2.710 1.00 0.00 750 LEU A C 6
ATOM 11141 O O . LEU A 1 90 ? -9.350 5.687 3.699 1.00 0.00 750 LEU A O 6
ATOM 11157 N N . LYS A 1 91 ? -9.878 7.610 2.643 1.00 0.00 751 LYS A N 6
ATOM 11158 C CA . LYS A 1 91 ? -10.657 8.149 3.758 1.00 0.00 751 LYS A CA 6
ATOM 11159 C C . LYS A 1 91 ? -11.715 7.152 4.237 1.00 0.00 751 LYS A C 6
ATOM 11160 O O . LYS A 1 91 ? -12.206 7.247 5.363 1.00 0.00 751 LYS A O 6
ATOM 11179 N N . ASP A 1 92 ? -12.069 6.211 3.371 1.00 0.00 752 ASP A N 6
ATOM 11180 C CA . ASP A 1 92 ? -13.082 5.216 3.710 1.00 0.00 752 ASP A CA 6
ATOM 11181 C C . ASP A 1 92 ? -12.465 4.027 4.446 1.00 0.00 752 ASP A C 6
ATOM 11182 O O . ASP A 1 92 ? -13.123 3.387 5.267 1.00 0.00 752 ASP A O 6
ATOM 11191 N N . CYS A 1 93 ? -11.206 3.733 4.139 1.00 0.00 753 CYS A N 6
ATOM 11192 C CA . CYS A 1 93 ? -10.511 2.610 4.767 1.00 0.00 753 CYS A CA 6
ATOM 11193 C C . CYS A 1 93 ? -9.508 3.089 5.810 1.00 0.00 753 CYS A C 6
ATOM 11194 O O . CYS A 1 93 ? -9.316 2.436 6.842 1.00 0.00 753 CYS A O 6
ATOM 11202 N N . PHE A 1 94 ? -8.844 4.205 5.514 1.00 0.00 754 PHE A N 6
ATOM 11203 C CA . PHE A 1 94 ? -7.833 4.744 6.417 1.00 0.00 754 PHE A CA 6
ATOM 11204 C C . PHE A 1 94 ? -8.478 5.518 7.580 1.00 0.00 754 PHE A C 6
ATOM 11205 O O . PHE A 1 94 ? -9.117 4.924 8.448 1.00 0.00 754 PHE A O 6
ATOM 11222 N N . LYS A 1 95 ? -8.294 6.840 7.599 1.00 0.00 755 LYS A N 6
ATOM 11223 C CA . LYS A 1 95 ? -8.848 7.673 8.670 1.00 0.00 755 LYS A CA 6
ATOM 11224 C C . LYS A 1 95 ? -9.032 9.112 8.200 1.00 0.00 755 LYS A C 6
ATOM 11225 O O . LYS A 1 95 ? -9.991 9.426 7.498 1.00 0.00 755 LYS A O 6
ATOM 11244 N N . SER A 1 96 ? -8.101 9.979 8.574 1.00 0.00 756 SER A N 6
ATOM 11245 C CA . SER A 1 96 ? -8.162 11.378 8.179 1.00 0.00 756 SER A CA 6
ATOM 11246 C C . SER A 1 96 ? -7.680 11.534 6.743 1.00 0.00 756 SER A C 6
ATOM 11247 O O . SER A 1 96 ? -7.232 12.606 6.335 1.00 0.00 756 SER A O 6
ATOM 11255 N N . LEU A 1 97 ? -7.764 10.449 5.989 1.00 0.00 757 LEU A N 6
ATOM 11256 C CA . LEU A 1 97 ? -7.324 10.449 4.603 1.00 0.00 757 LEU A CA 6
ATOM 11257 C C . LEU A 1 97 ? -8.368 11.074 3.690 1.00 0.00 757 LEU A C 6
ATOM 11258 O O . LEU A 1 97 ? -9.509 11.301 4.087 1.00 0.00 757 LEU A O 6
ATOM 11274 N N . ASP A 1 98 ? -7.956 11.321 2.460 1.00 0.00 758 ASP A N 6
ATOM 11275 C CA . ASP A 1 98 ? -8.831 11.892 1.450 1.00 0.00 758 ASP A CA 6
ATOM 11276 C C . ASP A 1 98 ? -8.126 11.803 0.101 1.00 0.00 758 ASP A C 6
ATOM 11277 O O . ASP A 1 98 ? -7.874 12.809 -0.571 1.00 0.00 758 ASP A O 6
ATOM 11286 N N . THR A 1 99 ? -7.780 10.569 -0.265 1.00 0.00 759 THR A N 6
ATOM 11287 C CA . THR A 1 99 ? -7.075 10.307 -1.515 1.00 0.00 759 THR A CA 6
ATOM 11288 C C . THR A 1 99 ? -7.076 8.818 -1.842 1.00 0.00 759 THR A C 6
ATOM 11289 O O . THR A 1 99 ? -7.887 8.054 -1.309 1.00 0.00 759 THR A O 6
ATOM 11300 N N . THR A 1 100 ? -6.147 8.423 -2.707 1.00 0.00 760 THR A N 6
ATOM 11301 C CA . THR A 1 100 ? -6.018 7.021 -3.110 1.00 0.00 760 THR A CA 6
ATOM 11302 C C . THR A 1 100 ? -4.623 6.740 -3.655 1.00 0.00 760 THR A C 6
ATOM 11303 O O . THR A 1 100 ? -3.857 7.663 -3.937 1.00 0.00 760 THR A O 6
ATOM 11314 N N . LEU A 1 101 ? -4.313 5.454 -3.827 1.00 0.00 761 LEU A N 6
ATOM 11315 C CA . LEU A 1 101 ? -3.024 5.044 -4.379 1.00 0.00 761 LEU A CA 6
ATOM 11316 C C . LEU A 1 101 ? -2.862 5.727 -5.741 1.00 0.00 761 LEU A C 6
ATOM 11317 O O . LEU A 1 101 ? -3.258 5.181 -6.769 1.00 0.00 761 LEU A O 6
ATOM 11333 N N . GLN A 1 102 ? -2.335 6.949 -5.727 1.00 0.00 762 GLN A N 6
ATOM 11334 C CA . GLN A 1 102 ? -2.188 7.739 -6.948 1.00 0.00 762 GLN A CA 6
ATOM 11335 C C . GLN A 1 102 ? -1.056 7.236 -7.842 1.00 0.00 762 GLN A C 6
ATOM 11336 O O . GLN A 1 102 ? -1.296 6.842 -8.983 1.00 0.00 762 GLN A O 6
ATOM 11350 N N . PHE A 1 103 ? 0.175 7.276 -7.341 1.00 0.00 763 PHE A N 6
ATOM 11351 C CA . PHE A 1 103 ? 1.317 6.844 -8.154 1.00 0.00 763 PHE A CA 6
ATOM 11352 C C . PHE A 1 103 ? 2.290 5.962 -7.369 1.00 0.00 763 PHE A C 6
ATOM 11353 O O . PHE A 1 103 ? 2.421 6.086 -6.158 1.00 0.00 763 PHE A O 6
ATOM 11370 N N . PRO A 1 104 ? 2.984 5.090 -8.052 1.00 0.00 764 PRO A N 6
ATOM 11371 C CA . PRO A 1 104 ? 3.984 4.175 -7.427 1.00 0.00 764 PRO A CA 6
ATOM 11372 C C . PRO A 1 104 ? 5.304 4.900 -7.155 1.00 0.00 764 PRO A C 6
ATOM 11373 O O . PRO A 1 104 ? 5.365 6.127 -7.233 1.00 0.00 764 PRO A O 6
ATOM 11384 N N . PHE A 1 105 ? 6.360 4.153 -6.835 1.00 0.00 765 PHE A N 6
ATOM 11385 C CA . PHE A 1 105 ? 7.651 4.781 -6.559 1.00 0.00 765 PHE A CA 6
ATOM 11386 C C . PHE A 1 105 ? 8.743 4.258 -7.490 1.00 0.00 765 PHE A C 6
ATOM 11387 O O . PHE A 1 105 ? 9.846 4.809 -7.534 1.00 0.00 765 PHE A O 6
ATOM 11404 N N . LYS A 1 106 ? 8.436 3.206 -8.241 1.00 0.00 766 LYS A N 6
ATOM 11405 C CA . LYS A 1 106 ? 9.412 2.648 -9.166 1.00 0.00 766 LYS A CA 6
ATOM 11406 C C . LYS A 1 106 ? 9.217 3.238 -10.563 1.00 0.00 766 LYS A C 6
ATOM 11407 O O . LYS A 1 106 ? 10.194 3.535 -11.244 1.00 0.00 766 LYS A O 6
ATOM 11426 N N . GLU A 1 107 ? 7.947 3.418 -10.955 1.00 0.00 767 GLU A N 6
ATOM 11427 C CA . GLU A 1 107 ? 7.592 3.991 -12.263 1.00 0.00 767 GLU A CA 6
ATOM 11428 C C . GLU A 1 107 ? 8.722 3.832 -13.291 1.00 0.00 767 GLU A C 6
ATOM 11429 O O . GLU A 1 107 ? 9.413 4.805 -13.563 1.00 0.00 767 GLU A O 6
ATOM 11442 N N . ASP B 2 1 ? 2.938 9.511 15.902 1.00 0.00 338 ASP B N 6
ATOM 11443 C CA . ASP B 2 1 ? 3.919 9.053 14.877 1.00 0.00 338 ASP B CA 6
ATOM 11444 C C . ASP B 2 1 ? 4.936 8.124 15.537 1.00 0.00 338 ASP B C 6
ATOM 11445 O O . ASP B 2 1 ? 5.307 8.323 16.695 1.00 0.00 338 ASP B O 6
ATOM 11456 N N . THR B 2 2 ? 5.372 7.111 14.797 1.00 0.00 339 THR B N 6
ATOM 11457 C CA . THR B 2 2 ? 6.343 6.144 15.313 1.00 0.00 339 THR B CA 6
ATOM 11458 C C . THR B 2 2 ? 7.089 5.480 14.164 1.00 0.00 339 THR B C 6
ATOM 11459 O O . THR B 2 2 ? 6.768 5.702 12.994 1.00 0.00 339 THR B O 6
ATOM 11470 N N . GLU B 2 3 ? 8.065 4.646 14.498 1.00 0.00 340 GLU B N 6
ATOM 11471 C CA . GLU B 2 3 ? 8.821 3.937 13.471 1.00 0.00 340 GLU B CA 6
ATOM 11472 C C . GLU B 2 3 ? 7.999 2.757 12.963 1.00 0.00 340 GLU B C 6
ATOM 11473 O O . GLU B 2 3 ? 7.400 2.833 11.891 1.00 0.00 340 GLU B O 6
ATOM 11485 N N . VAL B 2 4 ? 7.950 1.677 13.739 1.00 0.00 341 VAL B N 6
ATOM 11486 C CA . VAL B 2 4 ? 7.172 0.503 13.350 1.00 0.00 341 VAL B CA 6
ATOM 11487 C C . VAL B 2 4 ? 5.768 0.917 12.893 1.00 0.00 341 VAL B C 6
ATOM 11488 O O . VAL B 2 4 ? 5.201 1.888 13.388 1.00 0.00 341 VAL B O 6
ATOM 11525 N N . GLU B 2 6 ? 2.780 1.493 13.295 1.00 0.00 343 GLU B N 6
ATOM 11526 C CA . GLU B 2 6 ? 1.794 1.585 14.376 1.00 0.00 343 GLU B CA 6
ATOM 11527 C C . GLU B 2 6 ? 0.363 1.619 13.820 1.00 0.00 343 GLU B C 6
ATOM 11528 O O . GLU B 2 6 ? -0.440 2.474 14.193 1.00 0.00 343 GLU B O 6
ATOM 11540 N N . SER B 2 7 ? 0.065 0.663 12.930 1.00 0.00 344 SER B N 6
ATOM 11541 C CA . SER B 2 7 ? -1.260 0.543 12.301 1.00 0.00 344 SER B CA 6
ATOM 11542 C C . SER B 2 7 ? -2.116 1.784 12.555 1.00 0.00 344 SER B C 6
ATOM 11543 O O . SER B 2 7 ? -3.005 1.777 13.412 1.00 0.00 344 SER B O 6
ATOM 11551 N N . PRO B 2 8 ? -1.848 2.846 11.841 1.00 0.00 345 PRO B N 6
ATOM 11552 C CA . PRO B 2 8 ? -2.586 4.136 12.000 1.00 0.00 345 PRO B CA 6
ATOM 11553 C C . PRO B 2 8 ? -4.095 4.009 11.771 1.00 0.00 345 PRO B C 6
ATOM 11554 O O . PRO B 2 8 ? -4.880 4.695 12.425 1.00 0.00 345 PRO B O 6
ATOM 11589 N N . ALA B 2 10 ? -7.656 1.323 10.802 1.00 0.00 347 ALA B N 6
ATOM 11590 C CA . ALA B 2 10 ? -8.258 -0.010 10.876 1.00 0.00 347 ALA B CA 6
ATOM 11591 C C . ALA B 2 10 ? -9.613 0.070 11.579 1.00 0.00 347 ALA B C 6
ATOM 11592 O O . ALA B 2 10 ? -10.638 -0.365 11.042 1.00 0.00 347 ALA B O 6
ATOM 11599 N N . ASP B 2 11 ? -9.614 0.641 12.779 1.00 0.00 348 ASP B N 6
ATOM 11600 C CA . ASP B 2 11 ? -10.843 0.786 13.554 1.00 0.00 348 ASP B CA 6
ATOM 11601 C C . ASP B 2 11 ? -10.851 2.126 14.305 1.00 0.00 348 ASP B C 6
ATOM 11602 O O . ASP B 2 11 ? -10.600 2.180 15.511 1.00 0.00 348 ASP B O 6
ATOM 11611 N N . PRO B 2 12 ? -11.131 3.204 13.611 1.00 0.00 349 PRO B N 6
ATOM 11612 C CA . PRO B 2 12 ? -11.167 4.563 14.215 1.00 0.00 349 PRO B CA 6
ATOM 11613 C C . PRO B 2 12 ? -12.469 4.819 14.976 1.00 0.00 349 PRO B C 6
ATOM 11614 O O . PRO B 2 12 ? -13.318 5.602 14.537 1.00 0.00 349 PRO B O 6
ATOM 11625 N N . GLU B 2 13 ? -12.610 4.142 16.115 1.00 0.00 350 GLU B N 6
ATOM 11626 C CA . GLU B 2 13 ? -13.803 4.273 16.950 1.00 0.00 350 GLU B CA 6
ATOM 11627 C C . GLU B 2 13 ? -15.048 3.774 16.206 1.00 0.00 350 GLU B C 6
ATOM 11628 O O . GLU B 2 13 ? -16.143 4.161 16.585 1.00 0.00 350 GLU B O 6
ATOM 11641 N N . GLY A 1 1 ? 6.602 -14.382 -12.094 1.00 0.00 661 GLY A N 7
ATOM 11642 C CA . GLY A 1 1 ? 5.797 -15.338 -12.913 1.00 0.00 661 GLY A CA 7
ATOM 11643 C C . GLY A 1 1 ? 4.865 -14.552 -13.832 1.00 0.00 661 GLY A C 7
ATOM 11644 O O . GLY A 1 1 ? 5.327 -13.830 -14.712 1.00 0.00 661 GLY A O 7
ATOM 11650 N N . HIS A 1 2 ? 3.557 -14.689 -13.611 1.00 0.00 662 HIS A N 7
ATOM 11651 C CA . HIS A 1 2 ? 2.563 -13.977 -14.420 1.00 0.00 662 HIS A CA 7
ATOM 11652 C C . HIS A 1 2 ? 1.148 -14.239 -13.896 1.00 0.00 662 HIS A C 7
ATOM 11653 O O . HIS A 1 2 ? 0.236 -14.554 -14.662 1.00 0.00 662 HIS A O 7
ATOM 11668 N N . MET A 1 3 ? 0.974 -14.099 -12.587 1.00 0.00 663 MET A N 7
ATOM 11669 C CA . MET A 1 3 ? -0.330 -14.316 -11.961 1.00 0.00 663 MET A CA 7
ATOM 11670 C C . MET A 1 3 ? -0.600 -13.229 -10.922 1.00 0.00 663 MET A C 7
ATOM 11671 O O . MET A 1 3 ? -1.117 -12.162 -11.248 1.00 0.00 663 MET A O 7
ATOM 11685 N N . GLN A 1 4 ? -0.234 -13.503 -9.674 1.00 0.00 664 GLN A N 7
ATOM 11686 C CA . GLN A 1 4 ? -0.429 -12.533 -8.599 1.00 0.00 664 GLN A CA 7
ATOM 11687 C C . GLN A 1 4 ? 0.915 -11.925 -8.202 1.00 0.00 664 GLN A C 7
ATOM 11688 O O . GLN A 1 4 ? 1.081 -11.410 -7.096 1.00 0.00 664 GLN A O 7
ATOM 11702 N N . ASP A 1 5 ? 1.867 -11.998 -9.124 1.00 0.00 665 ASP A N 7
ATOM 11703 C CA . ASP A 1 5 ? 3.203 -11.466 -8.896 1.00 0.00 665 ASP A CA 7
ATOM 11704 C C . ASP A 1 5 ? 3.143 -10.026 -8.384 1.00 0.00 665 ASP A C 7
ATOM 11705 O O . ASP A 1 5 ? 2.344 -9.215 -8.857 1.00 0.00 665 ASP A O 7
ATOM 11714 N N . LEU A 1 6 ? 3.986 -9.724 -7.401 1.00 0.00 666 LEU A N 7
ATOM 11715 C CA . LEU A 1 6 ? 4.016 -8.388 -6.815 1.00 0.00 666 LEU A CA 7
ATOM 11716 C C . LEU A 1 6 ? 5.283 -7.639 -7.224 1.00 0.00 666 LEU A C 7
ATOM 11717 O O . LEU A 1 6 ? 5.270 -6.420 -7.404 1.00 0.00 666 LEU A O 7
ATOM 11733 N N . SER A 1 7 ? 6.374 -8.380 -7.371 1.00 0.00 667 SER A N 7
ATOM 11734 C CA . SER A 1 7 ? 7.656 -7.795 -7.759 1.00 0.00 667 SER A CA 7
ATOM 11735 C C . SER A 1 7 ? 7.615 -7.244 -9.181 1.00 0.00 667 SER A C 7
ATOM 11736 O O . SER A 1 7 ? 8.535 -6.553 -9.610 1.00 0.00 667 SER A O 7
ATOM 11744 N N . VAL A 1 8 ? 6.553 -7.564 -9.909 1.00 0.00 668 VAL A N 7
ATOM 11745 C CA . VAL A 1 8 ? 6.420 -7.107 -11.292 1.00 0.00 668 VAL A CA 7
ATOM 11746 C C . VAL A 1 8 ? 5.825 -5.702 -11.362 1.00 0.00 668 VAL A C 7
ATOM 11747 O O . VAL A 1 8 ? 5.578 -5.178 -12.448 1.00 0.00 668 VAL A O 7
ATOM 11760 N N . HIS A 1 9 ? 5.594 -5.101 -10.200 1.00 0.00 669 HIS A N 7
ATOM 11761 C CA . HIS A 1 9 ? 5.019 -3.757 -10.140 1.00 0.00 669 HIS A CA 7
ATOM 11762 C C . HIS A 1 9 ? 6.080 -2.711 -9.796 1.00 0.00 669 HIS A C 7
ATOM 11763 O O . HIS A 1 9 ? 7.276 -3.000 -9.759 1.00 0.00 669 HIS A O 7
ATOM 11778 N N . LEU A 1 10 ? 5.621 -1.490 -9.529 1.00 0.00 670 LEU A N 7
ATOM 11779 C CA . LEU A 1 10 ? 6.519 -0.396 -9.179 1.00 0.00 670 LEU A CA 7
ATOM 11780 C C . LEU A 1 10 ? 6.115 0.222 -7.855 1.00 0.00 670 LEU A C 7
ATOM 11781 O O . LEU A 1 10 ? 6.765 1.154 -7.369 1.00 0.00 670 LEU A O 7
ATOM 11797 N N . TRP A 1 11 ? 5.055 -0.296 -7.259 1.00 0.00 671 TRP A N 7
ATOM 11798 C CA . TRP A 1 11 ? 4.627 0.228 -5.979 1.00 0.00 671 TRP A CA 7
ATOM 11799 C C . TRP A 1 11 ? 4.998 -0.762 -4.873 1.00 0.00 671 TRP A C 7
ATOM 11800 O O . TRP A 1 11 ? 4.956 -0.446 -3.682 1.00 0.00 671 TRP A O 7
ATOM 11821 N N . TYR A 1 12 ? 5.374 -1.968 -5.283 1.00 0.00 672 TYR A N 7
ATOM 11822 C CA . TYR A 1 12 ? 5.761 -2.998 -4.328 1.00 0.00 672 TYR A CA 7
ATOM 11823 C C . TYR A 1 12 ? 7.238 -2.858 -3.973 1.00 0.00 672 TYR A C 7
ATOM 11824 O O . TYR A 1 12 ? 8.116 -3.059 -4.822 1.00 0.00 672 TYR A O 7
ATOM 11842 N N . ALA A 1 13 ? 7.505 -2.508 -2.717 1.00 0.00 673 ALA A N 7
ATOM 11843 C CA . ALA A 1 13 ? 8.878 -2.338 -2.251 1.00 0.00 673 ALA A CA 7
ATOM 11844 C C . ALA A 1 13 ? 9.350 -3.584 -1.504 1.00 0.00 673 ALA A C 7
ATOM 11845 O O . ALA A 1 13 ? 10.550 -3.837 -1.395 1.00 0.00 673 ALA A O 7
ATOM 11852 N N . GLY A 1 14 ? 8.394 -4.357 -0.996 1.00 0.00 674 GLY A N 7
ATOM 11853 C CA . GLY A 1 14 ? 8.710 -5.582 -0.260 1.00 0.00 674 GLY A CA 7
ATOM 11854 C C . GLY A 1 14 ? 9.682 -5.318 0.896 1.00 0.00 674 GLY A C 7
ATOM 11855 O O . GLY A 1 14 ? 9.324 -4.668 1.879 1.00 0.00 674 GLY A O 7
ATOM 11859 N N . PRO A 1 15 ? 10.887 -5.822 0.802 1.00 0.00 675 PRO A N 7
ATOM 11860 C CA . PRO A 1 15 ? 11.925 -5.659 1.873 1.00 0.00 675 PRO A CA 7
ATOM 11861 C C . PRO A 1 15 ? 12.285 -4.194 2.143 1.00 0.00 675 PRO A C 7
ATOM 11862 O O . PRO A 1 15 ? 13.442 -3.791 2.016 1.00 0.00 675 PRO A O 7
ATOM 11873 N N . MET A 1 16 ? 11.288 -3.408 2.528 1.00 0.00 676 MET A N 7
ATOM 11874 C CA . MET A 1 16 ? 11.509 -1.993 2.825 1.00 0.00 676 MET A CA 7
ATOM 11875 C C . MET A 1 16 ? 11.048 -1.651 4.246 1.00 0.00 676 MET A C 7
ATOM 11876 O O . MET A 1 16 ? 10.422 -2.470 4.925 1.00 0.00 676 MET A O 7
ATOM 11890 N N . GLU A 1 17 ? 11.376 -0.436 4.685 1.00 0.00 677 GLU A N 7
ATOM 11891 C CA . GLU A 1 17 ? 11.015 0.046 6.020 1.00 0.00 677 GLU A CA 7
ATOM 11892 C C . GLU A 1 17 ? 10.143 1.300 5.922 1.00 0.00 677 GLU A C 7
ATOM 11893 O O . GLU A 1 17 ? 9.990 1.880 4.843 1.00 0.00 677 GLU A O 7
ATOM 11905 N N . ARG A 1 18 ? 9.576 1.716 7.053 1.00 0.00 678 ARG A N 7
ATOM 11906 C CA . ARG A 1 18 ? 8.721 2.905 7.084 1.00 0.00 678 ARG A CA 7
ATOM 11907 C C . ARG A 1 18 ? 9.456 4.116 6.516 1.00 0.00 678 ARG A C 7
ATOM 11908 O O . ARG A 1 18 ? 9.028 4.705 5.520 1.00 0.00 678 ARG A O 7
ATOM 11929 N N . ALA A 1 19 ? 10.566 4.472 7.149 1.00 0.00 679 ALA A N 7
ATOM 11930 C CA . ALA A 1 19 ? 11.363 5.608 6.705 1.00 0.00 679 ALA A CA 7
ATOM 11931 C C . ALA A 1 19 ? 11.876 5.373 5.292 1.00 0.00 679 ALA A C 7
ATOM 11932 O O . ALA A 1 19 ? 11.996 6.305 4.491 1.00 0.00 679 ALA A O 7
ATOM 11939 N N . GLY A 1 20 ? 12.166 4.115 4.989 1.00 0.00 680 GLY A N 7
ATOM 11940 C CA . GLY A 1 20 ? 12.660 3.752 3.663 1.00 0.00 680 GLY A CA 7
ATOM 11941 C C . GLY A 1 20 ? 11.556 3.922 2.634 1.00 0.00 680 GLY A C 7
ATOM 11942 O O . GLY A 1 20 ? 11.781 4.466 1.555 1.00 0.00 680 GLY A O 7
ATOM 11946 N N . ALA A 1 21 ? 10.360 3.462 2.981 1.00 0.00 681 ALA A N 7
ATOM 11947 C CA . ALA A 1 21 ? 9.218 3.575 2.086 1.00 0.00 681 ALA A CA 7
ATOM 11948 C C . ALA A 1 21 ? 8.935 5.040 1.754 1.00 0.00 681 ALA A C 7
ATOM 11949 O O . ALA A 1 21 ? 8.795 5.408 0.587 1.00 0.00 681 ALA A O 7
ATOM 11956 N N . GLU A 1 22 ? 8.845 5.877 2.784 1.00 0.00 682 GLU A N 7
ATOM 11957 C CA . GLU A 1 22 ? 8.564 7.295 2.570 1.00 0.00 682 GLU A CA 7
ATOM 11958 C C . GLU A 1 22 ? 9.773 8.027 2.014 1.00 0.00 682 GLU A C 7
ATOM 11959 O O . GLU A 1 22 ? 9.649 9.147 1.525 1.00 0.00 682 GLU A O 7
ATOM 11971 N N . SER A 1 23 ? 10.930 7.389 2.067 1.00 0.00 683 SER A N 7
ATOM 11972 C CA . SER A 1 23 ? 12.138 8.008 1.545 1.00 0.00 683 SER A CA 7
ATOM 11973 C C . SER A 1 23 ? 11.916 8.412 0.095 1.00 0.00 683 SER A C 7
ATOM 11974 O O . SER A 1 23 ? 12.306 9.499 -0.334 1.00 0.00 683 SER A O 7
ATOM 11982 N N . ILE A 1 24 ? 11.268 7.524 -0.645 1.00 0.00 684 ILE A N 7
ATOM 11983 C CA . ILE A 1 24 ? 10.963 7.771 -2.051 1.00 0.00 684 ILE A CA 7
ATOM 11984 C C . ILE A 1 24 ? 9.659 8.558 -2.171 1.00 0.00 684 ILE A C 7
ATOM 11985 O O . ILE A 1 24 ? 9.588 9.576 -2.868 1.00 0.00 684 ILE A O 7
ATOM 12001 N N . LEU A 1 25 ? 8.630 8.072 -1.484 1.00 0.00 685 LEU A N 7
ATOM 12002 C CA . LEU A 1 25 ? 7.314 8.710 -1.505 1.00 0.00 685 LEU A CA 7
A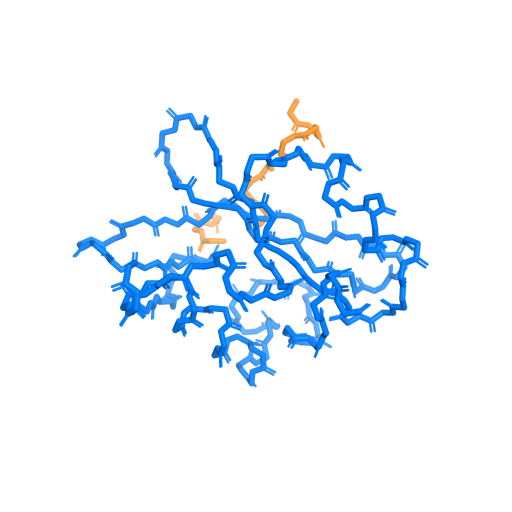TOM 12003 C C . LEU A 1 25 ? 7.368 10.148 -0.987 1.00 0.00 685 LEU A C 7
ATOM 12004 O O . LEU A 1 25 ? 6.782 11.055 -1.587 1.00 0.00 685 LEU A O 7
ATOM 12020 N N . ALA A 1 26 ? 8.063 10.370 0.126 1.00 0.00 686 ALA A N 7
ATOM 12021 C CA . ALA A 1 26 ? 8.157 11.718 0.669 1.00 0.00 686 ALA A CA 7
ATOM 12022 C C . ALA A 1 26 ? 8.855 12.619 -0.341 1.00 0.00 686 ALA A C 7
ATOM 12023 O O . ALA A 1 26 ? 8.483 13.783 -0.512 1.00 0.00 686 ALA A O 7
ATOM 12030 N N . ASN A 1 27 ? 9.838 12.058 -1.037 1.00 0.00 687 ASN A N 7
ATOM 12031 C CA . ASN A 1 27 ? 10.558 12.802 -2.062 1.00 0.00 687 ASN A CA 7
ATOM 12032 C C . ASN A 1 27 ? 9.654 13.006 -3.276 1.00 0.00 687 ASN A C 7
ATOM 12033 O O . ASN A 1 27 ? 9.590 14.100 -3.841 1.00 0.00 687 ASN A O 7
ATOM 12044 N N . ARG A 1 28 ? 8.954 11.942 -3.667 1.00 0.00 688 ARG A N 7
ATOM 12045 C CA . ARG A 1 28 ? 8.047 12.001 -4.810 1.00 0.00 688 ARG A CA 7
ATOM 12046 C C . ARG A 1 28 ? 6.891 12.977 -4.556 1.00 0.00 688 ARG A C 7
ATOM 12047 O O . ARG A 1 28 ? 6.739 13.517 -3.458 1.00 0.00 688 ARG A O 7
ATOM 12068 N N . SER A 1 29 ? 6.061 13.186 -5.574 1.00 0.00 689 SER A N 7
ATOM 12069 C CA . SER A 1 29 ? 4.916 14.083 -5.435 1.00 0.00 689 SER A CA 7
ATOM 12070 C C . SER A 1 29 ? 3.764 13.385 -4.719 1.00 0.00 689 SER A C 7
ATOM 12071 O O . SER A 1 29 ? 3.777 12.162 -4.527 1.00 0.00 689 SER A O 7
ATOM 12079 N N . ASP A 1 30 ? 2.763 14.166 -4.332 1.00 0.00 690 ASP A N 7
ATOM 12080 C CA . ASP A 1 30 ? 1.602 13.619 -3.646 1.00 0.00 690 ASP A CA 7
ATOM 12081 C C . ASP A 1 30 ? 0.893 12.597 -4.529 1.00 0.00 690 ASP A C 7
ATOM 12082 O O . ASP A 1 30 ? 0.796 12.762 -5.749 1.00 0.00 690 ASP A O 7
ATOM 12091 N N . GLY A 1 31 ? 0.414 11.531 -3.903 1.00 0.00 691 GLY A N 7
ATOM 12092 C CA . GLY A 1 31 ? -0.272 10.474 -4.632 1.00 0.00 691 GLY A CA 7
ATOM 12093 C C . GLY A 1 31 ? 0.648 9.281 -4.817 1.00 0.00 691 GLY A C 7
ATOM 12094 O O . GLY A 1 31 ? 0.211 8.185 -5.172 1.00 0.00 691 GLY A O 7
ATOM 12098 N N . THR A 1 32 ? 1.930 9.507 -4.560 1.00 0.00 692 THR A N 7
ATOM 12099 C CA . THR A 1 32 ? 2.918 8.445 -4.680 1.00 0.00 692 THR A CA 7
ATOM 12100 C C . THR A 1 32 ? 2.706 7.433 -3.562 1.00 0.00 692 THR A C 7
ATOM 12101 O O . THR A 1 32 ? 2.541 7.808 -2.404 1.00 0.00 692 THR A O 7
ATOM 12112 N N . PHE A 1 33 ? 2.681 6.158 -3.903 1.00 0.00 693 PHE A N 7
ATOM 12113 C CA . PHE A 1 33 ? 2.454 5.130 -2.900 1.00 0.00 693 PHE A CA 7
ATOM 12114 C C . PHE A 1 33 ? 3.298 3.892 -3.156 1.00 0.00 693 PHE A C 7
ATOM 12115 O O . PHE A 1 33 ? 3.847 3.704 -4.241 1.00 0.00 693 PHE A O 7
ATOM 12132 N N . LEU A 1 34 ? 3.380 3.040 -2.148 1.00 0.00 694 LEU A N 7
ATOM 12133 C CA . LEU A 1 34 ? 4.134 1.803 -2.270 1.00 0.00 694 LEU A CA 7
ATOM 12134 C C . LEU A 1 34 ? 3.765 0.828 -1.159 1.00 0.00 694 LEU A C 7
ATOM 12135 O O . LEU A 1 34 ? 3.150 1.206 -0.152 1.00 0.00 694 LEU A O 7
ATOM 12151 N N . VAL A 1 35 ? 4.149 -0.425 -1.352 1.00 0.00 695 VAL A N 7
ATOM 12152 C CA . VAL A 1 35 ? 3.872 -1.467 -0.371 1.00 0.00 695 VAL A CA 7
ATOM 12153 C C . VAL A 1 35 ? 5.155 -2.206 -0.010 1.00 0.00 695 VAL A C 7
ATOM 12154 O O . VAL A 1 35 ? 5.947 -2.561 -0.889 1.00 0.00 695 VAL A O 7
ATOM 12167 N N . ARG A 1 36 ? 5.361 -2.422 1.286 1.00 0.00 696 ARG A N 7
ATOM 12168 C CA . ARG A 1 36 ? 6.563 -3.107 1.756 1.00 0.00 696 ARG A CA 7
ATOM 12169 C C . ARG A 1 36 ? 6.225 -4.389 2.518 1.00 0.00 696 ARG A C 7
ATOM 12170 O O . ARG A 1 36 ? 5.073 -4.625 2.893 1.00 0.00 696 ARG A O 7
ATOM 12191 N N . GLN A 1 37 ? 7.251 -5.203 2.736 1.00 0.00 697 GLN A N 7
ATOM 12192 C CA . GLN A 1 37 ? 7.105 -6.467 3.444 1.00 0.00 697 GLN A CA 7
ATOM 12193 C C . GLN A 1 37 ? 8.006 -6.504 4.679 1.00 0.00 697 GLN A C 7
ATOM 12194 O O . GLN A 1 37 ? 9.001 -5.777 4.762 1.00 0.00 697 GLN A O 7
ATOM 12208 N N . ARG A 1 38 ? 7.627 -7.365 5.620 1.00 0.00 698 ARG A N 7
ATOM 12209 C CA . ARG A 1 38 ? 8.351 -7.566 6.879 1.00 0.00 698 ARG A CA 7
ATOM 12210 C C . ARG A 1 38 ? 7.597 -6.896 8.014 1.00 0.00 698 ARG A C 7
ATOM 12211 O O . ARG A 1 38 ? 7.465 -5.669 8.058 1.00 0.00 698 ARG A O 7
ATOM 12232 N N . VAL A 1 39 ? 7.084 -7.719 8.918 1.00 0.00 699 VAL A N 7
ATOM 12233 C CA . VAL A 1 39 ? 6.316 -7.223 10.048 1.00 0.00 699 VAL A CA 7
ATOM 12234 C C . VAL A 1 39 ? 6.641 -8.030 11.309 1.00 0.00 699 VAL A C 7
ATOM 12235 O O . VAL A 1 39 ? 7.667 -8.708 11.374 1.00 0.00 699 VAL A O 7
ATOM 12248 N N . LYS A 1 40 ? 5.767 -7.947 12.307 1.00 0.00 700 LYS A N 7
ATOM 12249 C CA . LYS A 1 40 ? 5.976 -8.667 13.565 1.00 0.00 700 LYS A CA 7
ATOM 12250 C C . LYS A 1 40 ? 4.767 -8.514 14.488 1.00 0.00 700 LYS A C 7
ATOM 12251 O O . LYS A 1 40 ? 4.537 -9.336 15.374 1.00 0.00 700 LYS A O 7
ATOM 12270 N N . ASP A 1 41 ? 4.020 -7.435 14.281 1.00 0.00 701 ASP A N 7
ATOM 12271 C CA . ASP A 1 41 ? 2.848 -7.137 15.099 1.00 0.00 701 ASP A CA 7
ATOM 12272 C C . ASP A 1 41 ? 1.625 -7.943 14.642 1.00 0.00 701 ASP A C 7
ATOM 12273 O O . ASP A 1 41 ? 1.492 -9.122 14.972 1.00 0.00 701 ASP A O 7
ATOM 12282 N N . ALA A 1 42 ? 0.735 -7.302 13.889 1.00 0.00 702 ALA A N 7
ATOM 12283 C CA . ALA A 1 42 ? -0.471 -7.978 13.403 1.00 0.00 702 ALA A CA 7
ATOM 12284 C C . ALA A 1 42 ? -0.746 -7.592 11.954 1.00 0.00 702 ALA A C 7
ATOM 12285 O O . ALA A 1 42 ? -1.548 -6.692 11.676 1.00 0.00 702 ALA A O 7
ATOM 12292 N N . ALA A 1 43 ? -0.063 -8.267 11.035 1.00 0.00 703 ALA A N 7
ATOM 12293 C CA . ALA A 1 43 ? -0.216 -7.983 9.614 1.00 0.00 703 ALA A CA 7
ATOM 12294 C C . ALA A 1 43 ? 0.816 -8.759 8.795 1.00 0.00 703 ALA A C 7
ATOM 12295 O O . ALA A 1 43 ? 1.440 -9.692 9.292 1.00 0.00 703 AL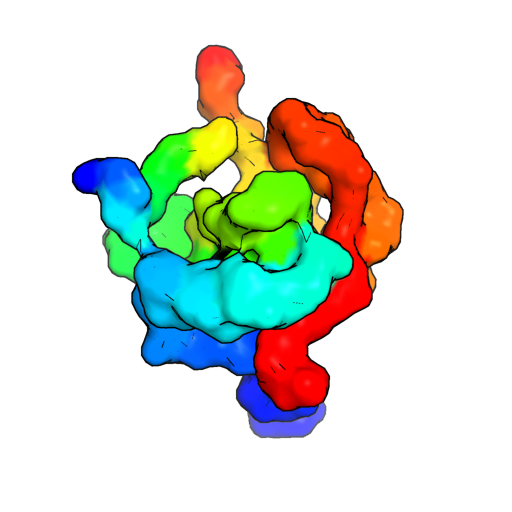A A O 7
ATOM 12302 N N . GLU A 1 44 ? 0.991 -8.352 7.545 1.00 0.00 704 GLU A N 7
ATOM 12303 C CA . GLU A 1 44 ? 1.960 -8.984 6.651 1.00 0.00 704 GLU A CA 7
ATOM 12304 C C . GLU A 1 44 ? 2.768 -7.892 5.944 1.00 0.00 704 GLU A C 7
ATOM 12305 O O . GLU A 1 44 ? 3.833 -7.494 6.417 1.00 0.00 704 GLU A O 7
ATOM 12317 N N . PHE A 1 45 ? 2.237 -7.381 4.838 1.00 0.00 705 PHE A N 7
ATOM 12318 C CA . PHE A 1 45 ? 2.906 -6.307 4.111 1.00 0.00 705 PHE A CA 7
ATOM 12319 C C . PHE A 1 45 ? 2.498 -4.955 4.690 1.00 0.00 705 PHE A C 7
ATOM 12320 O O . PHE A 1 45 ? 1.629 -4.875 5.559 1.00 0.00 705 PHE A O 7
ATOM 12337 N N . ALA A 1 46 ? 3.115 -3.894 4.197 1.00 0.00 706 ALA A N 7
ATOM 12338 C CA . ALA A 1 46 ? 2.792 -2.555 4.671 1.00 0.00 706 ALA A CA 7
ATOM 12339 C C . ALA A 1 46 ? 2.647 -1.593 3.497 1.00 0.00 706 ALA A C 7
ATOM 12340 O O . ALA A 1 46 ? 3.521 -1.521 2.630 1.00 0.00 706 ALA A O 7
ATOM 12347 N N . ILE A 1 47 ? 1.537 -0.856 3.478 1.00 0.00 707 ILE A N 7
ATOM 12348 C CA . ILE A 1 47 ? 1.277 0.104 2.406 1.00 0.00 707 ILE A CA 7
ATOM 12349 C C . ILE A 1 47 ? 1.690 1.505 2.830 1.00 0.00 707 ILE A C 7
ATOM 12350 O O . ILE A 1 47 ? 1.406 1.932 3.951 1.00 0.00 707 ILE A O 7
ATOM 12366 N N . SER A 1 48 ? 2.353 2.213 1.920 1.00 0.00 708 SER A N 7
ATOM 12367 C CA . SER A 1 48 ? 2.802 3.577 2.188 1.00 0.00 708 SER A CA 7
ATOM 12368 C C . SER A 1 48 ? 2.356 4.505 1.049 1.00 0.00 708 SER A C 7
ATOM 12369 O O . SER A 1 48 ? 2.671 4.252 -0.115 1.00 0.00 708 SER A O 7
ATOM 12377 N N . ILE A 1 49 ? 1.608 5.564 1.382 1.00 0.00 709 ILE A N 7
ATOM 12378 C CA . ILE A 1 49 ? 1.117 6.505 0.361 1.00 0.00 709 ILE A CA 7
ATOM 12379 C C . ILE A 1 49 ? 1.540 7.931 0.681 1.00 0.00 709 ILE A C 7
ATOM 12380 O O . ILE A 1 49 ? 1.447 8.369 1.828 1.00 0.00 709 ILE A O 7
ATOM 12396 N N . LYS A 1 50 ? 1.965 8.658 -0.348 1.00 0.00 710 LYS A N 7
ATOM 12397 C CA . LYS A 1 50 ? 2.360 10.051 -0.191 1.00 0.00 710 LYS A CA 7
ATOM 12398 C C . LYS A 1 50 ? 1.148 10.944 -0.451 1.00 0.00 710 LYS A C 7
ATOM 12399 O O . LYS A 1 50 ? 0.744 11.147 -1.599 1.00 0.00 710 LYS A O 7
ATOM 12418 N N . TYR A 1 51 ? 0.569 11.466 0.619 1.00 0.00 711 TYR A N 7
ATOM 12419 C CA . TYR A 1 51 ? -0.603 12.327 0.503 1.00 0.00 711 TYR A CA 7
ATOM 12420 C C . TYR A 1 51 ? -0.559 13.406 1.576 1.00 0.00 711 TYR A C 7
ATOM 12421 O O . TYR A 1 51 ? -0.662 13.105 2.764 1.00 0.00 711 TYR A O 7
ATOM 12439 N N . ASN A 1 52 ? -0.378 14.651 1.135 1.00 0.00 712 ASN A N 7
ATOM 12440 C CA . ASN A 1 52 ? -0.281 15.799 2.036 1.00 0.00 712 ASN A CA 7
ATOM 12441 C C . ASN A 1 52 ? 1.171 15.972 2.474 1.00 0.00 712 ASN A C 7
ATOM 12442 O O . ASN A 1 52 ? 1.465 16.044 3.663 1.00 0.00 712 ASN A O 7
ATOM 12453 N N . VAL A 1 53 ? 2.077 16.013 1.493 1.00 0.00 713 VAL A N 7
ATOM 12454 C CA . VAL A 1 53 ? 3.511 16.154 1.773 1.00 0.00 713 VAL A CA 7
ATOM 12455 C C . VAL A 1 53 ? 3.933 15.226 2.915 1.00 0.00 713 VAL A C 7
ATOM 12456 O O . VAL A 1 53 ? 4.798 15.559 3.726 1.00 0.00 713 VAL A O 7
ATOM 12469 N N . GLU A 1 54 ? 3.319 14.047 2.947 1.00 0.00 714 GLU A N 7
ATOM 12470 C CA . GLU A 1 54 ? 3.616 13.045 3.966 1.00 0.00 714 GLU A CA 7
ATOM 12471 C C . GLU A 1 54 ? 3.285 11.653 3.437 1.00 0.00 714 GLU A C 7
ATOM 12472 O O . GLU A 1 54 ? 2.456 11.504 2.532 1.00 0.00 714 GLU A O 7
ATOM 12484 N N . VAL A 1 55 ? 3.941 10.641 3.990 1.00 0.00 715 VAL A N 7
ATOM 12485 C CA . VAL A 1 55 ? 3.709 9.268 3.552 1.00 0.00 715 VAL A CA 7
ATOM 12486 C C . VAL A 1 55 ? 2.966 8.467 4.620 1.00 0.00 715 VAL A C 7
ATOM 12487 O O . VAL A 1 55 ? 3.484 8.242 5.714 1.00 0.00 715 VAL A O 7
ATOM 12500 N N . LYS A 1 56 ? 1.751 8.035 4.291 1.00 0.00 716 LYS A N 7
ATOM 12501 C CA . LYS A 1 56 ? 0.941 7.259 5.232 1.00 0.00 716 LYS A CA 7
ATOM 12502 C C . LYS A 1 56 ? 1.253 5.766 5.105 1.00 0.00 716 LYS A C 7
ATOM 12503 O O . LYS A 1 56 ? 1.016 5.167 4.057 1.00 0.00 716 LYS A O 7
ATOM 12522 N N . HIS A 1 57 ? 1.789 5.182 6.178 1.00 0.00 717 HIS A N 7
ATOM 12523 C CA . HIS A 1 57 ? 2.149 3.762 6.191 1.00 0.00 717 HIS A CA 7
ATOM 12524 C C . HIS A 1 57 ? 1.132 2.935 6.974 1.00 0.00 717 HIS A C 7
ATOM 12525 O O . HIS A 1 57 ? 0.781 3.267 8.109 1.00 0.00 717 HIS A O 7
ATOM 12540 N N . ILE A 1 58 ? 0.686 1.843 6.365 1.00 0.00 718 ILE A N 7
ATOM 12541 C CA . ILE A 1 58 ? -0.275 0.949 7.017 1.00 0.00 718 ILE A CA 7
ATOM 12542 C C . ILE A 1 58 ? 0.142 -0.510 6.857 1.00 0.00 718 ILE A C 7
ATOM 12543 O O . ILE A 1 58 ? 0.601 -0.924 5.789 1.00 0.00 718 ILE A O 7
ATOM 12559 N N . LYS A 1 59 ? -0.035 -1.277 7.929 1.00 0.00 719 LYS A N 7
ATOM 12560 C CA . LYS A 1 59 ? 0.308 -2.698 7.940 1.00 0.00 719 LYS A CA 7
ATOM 12561 C C . LYS A 1 59 ? -0.831 -3.536 7.346 1.00 0.00 719 LYS A C 7
ATOM 12562 O O . LYS A 1 59 ? -1.946 -3.545 7.870 1.00 0.00 719 LYS A O 7
ATOM 12581 N N . ILE A 1 60 ? -0.543 -4.247 6.260 1.00 0.00 720 ILE A N 7
ATOM 12582 C CA . ILE A 1 60 ? -1.552 -5.082 5.611 1.00 0.00 720 ILE A CA 7
ATOM 12583 C C . ILE A 1 60 ? -1.707 -6.415 6.339 1.00 0.00 720 ILE A C 7
ATOM 12584 O O . ILE A 1 60 ? -0.739 -6.955 6.870 1.00 0.00 720 ILE A O 7
ATOM 12600 N N . MET A 1 61 ? -2.919 -6.950 6.333 1.00 0.00 721 MET A N 7
ATOM 12601 C CA . MET A 1 61 ? -3.181 -8.238 6.974 1.00 0.00 721 MET A CA 7
ATOM 12602 C C . MET A 1 61 ? -3.285 -9.334 5.917 1.00 0.00 721 MET A C 7
ATOM 12603 O O . MET A 1 61 ? -3.495 -9.046 4.742 1.00 0.00 721 MET A O 7
ATOM 12617 N N . THR A 1 62 ? -3.128 -10.586 6.337 1.00 0.00 722 THR A N 7
ATOM 12618 C CA . THR A 1 62 ? -3.193 -11.713 5.403 1.00 0.00 722 THR A CA 7
ATOM 12619 C C . THR A 1 62 ? -4.374 -12.633 5.722 1.00 0.00 722 THR A C 7
ATOM 12620 O O . THR A 1 62 ? -4.215 -13.856 5.824 1.00 0.00 722 THR A O 7
ATOM 12631 N N . ALA A 1 63 ? -5.556 -12.041 5.863 1.00 0.00 723 ALA A N 7
ATOM 12632 C CA . ALA A 1 63 ? -6.769 -12.805 6.164 1.00 0.00 723 ALA A CA 7
ATOM 12633 C C . ALA A 1 63 ? -7.037 -13.849 5.079 1.00 0.00 723 ALA A C 7
ATOM 12634 O O . ALA A 1 63 ? -7.176 -13.509 3.905 1.00 0.00 723 ALA A O 7
ATOM 12641 N N . GLU A 1 64 ? -7.095 -15.121 5.476 1.00 0.00 724 GLU A N 7
ATOM 12642 C CA . GLU A 1 64 ? -7.336 -16.207 4.519 1.00 0.00 724 GLU A CA 7
ATOM 12643 C C . GLU A 1 64 ? -6.414 -16.065 3.306 1.00 0.00 724 GLU A C 7
ATOM 12644 O O . GLU A 1 64 ? -6.676 -16.631 2.244 1.00 0.00 724 GLU A O 7
ATOM 12656 N N . GLY A 1 65 ? -5.342 -15.292 3.472 1.00 0.00 725 GLY A N 7
ATOM 12657 C CA . GLY A 1 65 ? -4.393 -15.063 2.384 1.00 0.00 725 GLY A CA 7
ATOM 12658 C C . GLY A 1 65 ? -4.717 -13.769 1.637 1.00 0.00 725 GLY A C 7
ATOM 12659 O O . GLY A 1 65 ? -3.992 -13.371 0.725 1.00 0.00 725 GLY A O 7
ATOM 12663 N N . LEU A 1 66 ? -5.801 -13.105 2.039 1.00 0.00 726 LEU A N 7
ATOM 12664 C CA . LEU A 1 66 ? -6.199 -11.849 1.407 1.00 0.00 726 LEU A CA 7
ATOM 12665 C C . LEU A 1 66 ? -5.466 -10.688 2.061 1.00 0.00 726 LEU A C 7
ATOM 12666 O O . LEU A 1 66 ? -5.197 -10.713 3.263 1.00 0.00 726 LEU A O 7
ATOM 12682 N N . TYR A 1 67 ? -5.157 -9.665 1.274 1.00 0.00 727 TYR A N 7
ATOM 12683 C CA . TYR A 1 67 ? -4.464 -8.502 1.809 1.00 0.00 727 TYR A CA 7
ATOM 12684 C C . TYR A 1 67 ? -5.437 -7.343 2.001 1.00 0.00 727 TYR A C 7
ATOM 12685 O O . TYR A 1 67 ? -6.278 -7.068 1.143 1.00 0.00 727 TYR A O 7
ATOM 12703 N N . ARG A 1 68 ? -5.328 -6.692 3.158 1.00 0.00 728 ARG A N 7
ATOM 12704 C CA . ARG A 1 68 ? -6.207 -5.577 3.509 1.00 0.00 728 ARG A CA 7
ATOM 12705 C C . ARG A 1 68 ? -5.432 -4.497 4.255 1.00 0.00 728 ARG A C 7
ATOM 12706 O O . ARG A 1 68 ? -4.617 -4.793 5.129 1.00 0.00 728 ARG A O 7
ATOM 12727 N N . ILE A 1 69 ? -5.699 -3.248 3.901 1.00 0.00 729 ILE A N 7
ATOM 12728 C CA . ILE A 1 69 ? -5.033 -2.108 4.528 1.00 0.00 729 ILE A CA 7
ATOM 12729 C C . ILE A 1 69 ? -5.742 -1.695 5.806 1.00 0.00 729 ILE A C 7
ATOM 12730 O O . ILE A 1 69 ? -5.107 -1.300 6.780 1.00 0.00 729 ILE A O 7
ATOM 12746 N N . THR A 1 70 ? -7.062 -1.783 5.789 1.00 0.00 730 THR A N 7
ATOM 12747 C CA . THR A 1 70 ? -7.857 -1.405 6.954 1.00 0.00 730 THR A CA 7
ATOM 12748 C C . THR A 1 70 ? -8.374 -2.636 7.657 1.00 0.00 730 THR A C 7
ATOM 12749 O O . THR A 1 70 ? -9.028 -2.541 8.695 1.00 0.00 730 THR A O 7
ATOM 12760 N N . GLU A 1 71 ? -8.079 -3.781 7.069 1.00 0.00 731 GLU A N 7
ATOM 12761 C CA . GLU A 1 71 ? -8.501 -5.056 7.617 1.00 0.00 731 GLU A CA 7
ATOM 12762 C C . GLU A 1 71 ? -10.000 -5.264 7.433 1.00 0.00 731 GLU A C 7
ATOM 12763 O O . GLU A 1 71 ? -10.549 -6.294 7.817 1.00 0.00 731 GLU A O 7
ATOM 12775 N N . LYS A 1 72 ? -10.644 -4.285 6.813 1.00 0.00 732 LYS A N 7
ATOM 12776 C CA . LYS A 1 72 ? -12.078 -4.365 6.542 1.00 0.00 732 LYS A CA 7
ATOM 12777 C C . LYS A 1 72 ? -12.313 -4.831 5.102 1.00 0.00 732 LYS A C 7
ATOM 12778 O O . LYS A 1 72 ? -13.081 -5.762 4.859 1.00 0.00 732 LYS A O 7
ATOM 12797 N N . LYS A 1 73 ? -11.628 -4.190 4.152 1.00 0.00 733 LYS A N 7
ATOM 12798 C CA . LYS A 1 73 ? -11.755 -4.561 2.741 1.00 0.00 733 LYS A CA 7
ATOM 12799 C C . LYS A 1 73 ? -10.430 -5.115 2.219 1.00 0.00 733 LYS A C 7
ATOM 12800 O O . LYS A 1 73 ? -9.480 -4.362 1.970 1.00 0.00 733 LYS A O 7
ATOM 12819 N N . ALA A 1 74 ? -10.379 -6.433 2.061 1.00 0.00 734 ALA A N 7
ATOM 12820 C CA . ALA A 1 74 ? -9.175 -7.103 1.579 1.00 0.00 734 ALA A CA 7
ATOM 12821 C C . ALA A 1 74 ? -9.286 -7.474 0.101 1.00 0.00 734 ALA A C 7
ATOM 12822 O O . ALA A 1 74 ? -10.299 -7.200 -0.554 1.00 0.00 734 ALA A O 7
ATOM 12829 N N . PHE A 1 75 ? -8.228 -8.109 -0.405 1.00 0.00 735 PHE A N 7
ATOM 12830 C CA . PHE A 1 75 ? -8.172 -8.548 -1.799 1.00 0.00 735 PHE A CA 7
ATOM 12831 C C . PHE A 1 75 ? -7.265 -9.773 -1.934 1.00 0.00 735 PHE A C 7
ATOM 12832 O O . PHE A 1 75 ? -6.562 -10.140 -0.990 1.00 0.00 735 PHE A O 7
ATOM 12849 N N . ARG A 1 76 ? -7.301 -10.402 -3.112 1.00 0.00 736 ARG A N 7
ATOM 12850 C CA . ARG A 1 76 ? -6.499 -11.602 -3.383 1.00 0.00 736 ARG A CA 7
ATOM 12851 C C . ARG A 1 76 ? -5.054 -11.454 -2.913 1.00 0.00 736 ARG A C 7
ATOM 12852 O O . ARG A 1 76 ? -4.549 -12.287 -2.165 1.00 0.00 736 ARG A O 7
ATOM 12873 N N . GLY A 1 77 ? -4.390 -10.399 -3.375 1.00 0.00 737 GLY A N 7
ATOM 12874 C CA . GLY A 1 77 ? -2.993 -10.171 -3.008 1.00 0.00 737 GLY A CA 7
ATOM 12875 C C . GLY A 1 77 ? -2.714 -8.690 -2.811 1.00 0.00 737 GLY A C 7
ATOM 12876 O O . GLY A 1 77 ? -3.587 -7.941 -2.391 1.00 0.00 737 GLY A O 7
ATOM 12880 N N . LEU A 1 78 ? -1.496 -8.270 -3.126 1.00 0.00 738 LEU A N 7
ATOM 12881 C CA . LEU A 1 78 ? -1.130 -6.868 -2.977 1.00 0.00 738 LEU A CA 7
ATOM 12882 C C . LEU A 1 78 ? -1.652 -6.075 -4.162 1.00 0.00 738 LEU A C 7
ATOM 12883 O O . LEU A 1 78 ? -2.350 -5.073 -3.999 1.00 0.00 738 LEU A O 7
ATOM 12899 N N . THR A 1 79 ? -1.320 -6.549 -5.355 1.00 0.00 739 THR A N 7
ATOM 12900 C CA . THR A 1 79 ? -1.768 -5.898 -6.575 1.00 0.00 739 THR A CA 7
ATOM 12901 C C . THR A 1 79 ? -3.266 -5.617 -6.493 1.00 0.00 739 THR A C 7
ATOM 12902 O O . THR A 1 79 ? -3.702 -4.472 -6.588 1.00 0.00 739 THR A O 7
ATOM 12913 N N . GLU A 1 80 ? -4.045 -6.674 -6.298 1.00 0.00 740 GLU A N 7
ATOM 12914 C CA . GLU A 1 80 ? -5.499 -6.542 -6.202 1.00 0.00 740 GLU A CA 7
ATOM 12915 C C . GLU A 1 80 ? -5.909 -5.636 -5.045 1.00 0.00 740 GLU A C 7
ATOM 12916 O O . GLU A 1 80 ? -6.918 -4.938 -5.119 1.00 0.00 740 GLU A O 7
ATOM 12928 N N . LEU A 1 81 ? -5.132 -5.666 -3.977 1.00 0.00 741 LEU A N 7
ATOM 12929 C CA . LEU A 1 81 ? -5.433 -4.856 -2.802 1.00 0.00 741 LEU A CA 7
ATOM 12930 C C . LEU A 1 81 ? -4.996 -3.406 -3.015 1.00 0.00 741 LEU A C 7
ATOM 12931 O O . LEU A 1 81 ? -5.670 -2.471 -2.584 1.00 0.00 741 LEU A O 7
ATOM 12947 N N . VAL A 1 82 ? -3.866 -3.226 -3.682 1.00 0.00 742 VAL A N 7
ATOM 12948 C CA . VAL A 1 82 ? -3.338 -1.883 -3.943 1.00 0.00 742 VAL A CA 7
ATOM 12949 C C . VAL A 1 82 ? -3.931 -1.288 -5.217 1.00 0.00 742 VAL A C 7
ATOM 12950 O O . VAL A 1 82 ? -4.096 -0.071 -5.325 1.00 0.00 742 VAL A O 7
ATOM 12963 N N . GLU A 1 83 ? -4.246 -2.140 -6.181 1.00 0.00 743 GLU A N 7
ATOM 12964 C CA . GLU A 1 83 ? -4.808 -1.664 -7.439 1.00 0.00 743 GLU A CA 7
ATOM 12965 C C . GLU A 1 83 ? -6.308 -1.412 -7.316 1.00 0.00 743 GLU A C 7
ATOM 12966 O O . GLU A 1 83 ? -6.984 -1.130 -8.304 1.00 0.00 743 GLU A O 7
ATOM 12978 N N . PHE A 1 84 ? -6.814 -1.493 -6.094 1.00 0.00 744 PHE A N 7
ATOM 12979 C CA . PHE A 1 84 ? -8.229 -1.247 -5.842 1.00 0.00 744 PHE A CA 7
ATOM 12980 C C . PHE A 1 84 ? -8.393 0.022 -5.011 1.00 0.00 744 PHE A C 7
ATOM 12981 O O . PHE A 1 84 ? -9.258 0.856 -5.286 1.00 0.00 744 PHE A O 7
ATOM 12998 N N . TYR A 1 85 ? -7.542 0.174 -4.001 1.00 0.00 745 TYR A N 7
ATOM 12999 C CA . TYR A 1 85 ? -7.598 1.357 -3.148 1.00 0.00 745 TYR A CA 7
ATOM 13000 C C . TYR A 1 85 ? -7.216 2.604 -3.948 1.00 0.00 745 TYR A C 7
ATOM 13001 O O . TYR A 1 85 ? -7.454 3.728 -3.511 1.00 0.00 745 TYR A O 7
ATOM 13019 N N . GLN A 1 86 ? -6.640 2.395 -5.135 1.00 0.00 746 GLN A N 7
ATOM 13020 C CA . GLN A 1 86 ? -6.258 3.514 -5.998 1.00 0.00 746 GLN A CA 7
ATOM 13021 C C . GLN A 1 86 ? -7.509 4.276 -6.434 1.00 0.00 746 GLN A C 7
ATOM 13022 O O . GLN A 1 86 ? -7.446 5.455 -6.799 1.00 0.00 746 GLN A O 7
ATOM 13036 N N . GLN A 1 87 ? -8.647 3.589 -6.368 1.00 0.00 747 GLN A N 7
ATOM 13037 C CA . GLN A 1 87 ? -9.931 4.185 -6.734 1.00 0.00 747 GLN A CA 7
ATOM 13038 C C . GLN A 1 87 ? -10.770 4.416 -5.481 1.00 0.00 747 GLN A C 7
ATOM 13039 O O . GLN A 1 87 ? -11.443 5.436 -5.346 1.00 0.00 747 GLN A O 7
ATOM 13053 N N . ASN A 1 88 ? -10.714 3.462 -4.559 1.00 0.00 748 ASN A N 7
ATOM 13054 C CA . ASN A 1 88 ? -11.465 3.574 -3.313 1.00 0.00 748 ASN A CA 7
ATOM 13055 C C . ASN A 1 88 ? -10.887 4.684 -2.437 1.00 0.00 748 ASN A C 7
ATOM 13056 O O . ASN A 1 88 ? -9.812 4.535 -1.855 1.00 0.00 748 ASN A O 7
ATOM 13067 N N . SER A 1 89 ? -11.613 5.796 -2.346 1.00 0.00 749 SER A N 7
ATOM 13068 C CA . SER A 1 89 ? -11.175 6.936 -1.540 1.00 0.00 749 SER A CA 7
ATOM 13069 C C . SER A 1 89 ? -10.698 6.473 -0.173 1.00 0.00 749 SER A C 7
ATOM 13070 O O . SER A 1 89 ? -11.499 6.026 0.654 1.00 0.00 749 SER A O 7
ATOM 13078 N N . LEU A 1 90 ? -9.399 6.576 0.055 1.00 0.00 750 LEU A N 7
ATOM 13079 C CA . LEU A 1 90 ? -8.819 6.146 1.322 1.00 0.00 750 LEU A CA 7
ATOM 13080 C C . LEU A 1 90 ? -9.577 6.727 2.518 1.00 0.00 750 LEU A C 7
ATOM 13081 O O . LEU A 1 90 ? -9.653 6.091 3.569 1.00 0.00 750 LEU A O 7
ATOM 13097 N N . LYS A 1 91 ? -10.138 7.922 2.352 1.00 0.00 751 LYS A N 7
ATOM 13098 C CA . LYS A 1 91 ? -10.891 8.562 3.431 1.00 0.00 751 LYS A CA 7
ATOM 13099 C C . LYS A 1 91 ? -11.944 7.612 4.004 1.00 0.00 751 LYS A C 7
ATOM 13100 O O . LYS A 1 91 ? -12.428 7.806 5.121 1.00 0.00 751 LYS A O 7
ATOM 13119 N N . ASP A 1 92 ? -12.293 6.585 3.237 1.00 0.00 752 ASP A N 7
ATOM 13120 C CA . ASP A 1 92 ? -13.287 5.617 3.686 1.00 0.00 752 ASP A CA 7
ATOM 13121 C C . ASP A 1 92 ? -12.610 4.457 4.425 1.00 0.00 752 ASP A C 7
ATOM 13122 O O . ASP A 1 92 ? -13.010 4.097 5.533 1.00 0.00 752 ASP A O 7
ATOM 13131 N N . CYS A 1 93 ? -11.582 3.883 3.806 1.00 0.00 753 CYS A N 7
ATOM 13132 C CA . CYS A 1 93 ? -10.858 2.768 4.416 1.00 0.00 753 CYS A CA 7
ATOM 13133 C C . CYS A 1 93 ? -9.862 3.262 5.460 1.00 0.00 753 CYS A C 7
ATOM 13134 O O . CYS A 1 93 ? -9.662 2.617 6.489 1.00 0.00 753 CYS A O 7
ATOM 13142 N N . PHE A 1 94 ? -9.214 4.389 5.174 1.00 0.00 754 PHE A N 7
ATOM 13143 C CA . PHE A 1 94 ? -8.215 4.934 6.093 1.00 0.00 754 PHE A CA 7
ATOM 13144 C C . PHE A 1 94 ? -8.876 5.765 7.212 1.00 0.00 754 PHE A C 7
ATOM 13145 O O . PHE A 1 94 ? -9.593 5.221 8.052 1.00 0.00 754 PHE A O 7
ATOM 13162 N N . LYS A 1 95 ? -8.626 7.079 7.228 1.00 0.00 755 LYS A N 7
ATOM 13163 C CA . LYS A 1 95 ? -9.200 7.952 8.260 1.00 0.00 755 LYS A CA 7
ATOM 13164 C C . LYS A 1 95 ? -9.342 9.384 7.746 1.00 0.00 755 LYS A C 7
ATOM 13165 O O . LYS A 1 95 ? -10.265 9.694 6.993 1.00 0.00 755 LYS A O 7
ATOM 13184 N N . SER A 1 96 ? -8.422 10.249 8.144 1.00 0.00 756 SER A N 7
ATOM 13185 C CA . SER A 1 96 ? -8.445 11.641 7.716 1.00 0.00 756 SER A CA 7
ATOM 13186 C C . SER A 1 96 ? -7.905 11.764 6.295 1.00 0.00 756 SER A C 7
ATOM 13187 O O . SER A 1 96 ? -7.383 12.807 5.903 1.00 0.00 756 SER A O 7
ATOM 13195 N N . LEU A 1 97 ? -8.025 10.687 5.533 1.00 0.00 757 LEU A N 7
ATOM 13196 C CA . LEU A 1 97 ? -7.536 10.669 4.161 1.00 0.00 757 LEU A CA 7
ATOM 13197 C C . LEU A 1 97 ? -8.539 11.321 3.215 1.00 0.00 757 LEU A C 7
ATOM 13198 O O . LEU A 1 97 ? -9.642 11.690 3.614 1.00 0.00 757 LEU A O 7
ATOM 13214 N N . ASP A 1 98 ? -8.136 11.447 1.959 1.00 0.00 758 ASP A N 7
ATOM 13215 C CA . ASP A 1 98 ? -8.983 12.039 0.927 1.00 0.00 758 ASP A CA 7
ATOM 13216 C C . ASP A 1 98 ? -8.308 11.870 -0.433 1.00 0.00 758 ASP A C 7
ATOM 13217 O O . ASP A 1 98 ? -8.296 12.770 -1.272 1.00 0.00 758 ASP A O 7
ATOM 13226 N N . THR A 1 99 ? -7.736 10.687 -0.627 1.00 0.00 759 THR A N 7
ATOM 13227 C CA . THR A 1 99 ? -7.042 10.362 -1.868 1.00 0.00 759 THR A CA 7
ATOM 13228 C C . THR A 1 99 ? -7.035 8.860 -2.097 1.00 0.00 759 THR A C 7
ATOM 13229 O O . THR A 1 99 ? -7.849 8.128 -1.524 1.00 0.00 759 THR A O 7
ATOM 13240 N N . THR A 1 100 ? -6.098 8.409 -2.921 1.00 0.00 760 THR A N 7
ATOM 13241 C CA . THR A 1 100 ? -5.966 6.983 -3.221 1.00 0.00 760 THR A CA 7
ATOM 13242 C C . THR A 1 100 ? -4.572 6.664 -3.752 1.00 0.00 760 THR A C 7
ATOM 13243 O O . THR A 1 100 ? -3.764 7.563 -3.998 1.00 0.00 760 THR A O 7
ATOM 13254 N N . LEU A 1 101 ? -4.315 5.371 -3.951 1.00 0.00 761 LEU A N 7
ATOM 13255 C CA . LEU A 1 101 ? -3.037 4.915 -4.489 1.00 0.00 761 LEU A CA 7
ATOM 13256 C C . LEU A 1 101 ? -2.847 5.560 -5.865 1.00 0.00 761 LEU A C 7
ATOM 13257 O O . LEU A 1 101 ? -3.188 4.975 -6.892 1.00 0.00 761 LEU A O 7
ATOM 13273 N N . GLN A 1 102 ? -2.351 6.795 -5.863 1.00 0.00 762 GLN A N 7
ATOM 13274 C CA . GLN A 1 102 ? -2.172 7.559 -7.097 1.00 0.00 762 GLN A CA 7
ATOM 13275 C C . GLN A 1 102 ? -1.015 7.033 -7.943 1.00 0.00 762 GLN A C 7
ATOM 13276 O O . GLN A 1 102 ? -1.220 6.596 -9.076 1.00 0.00 762 GLN A O 7
ATOM 13290 N N . PHE A 1 103 ? 0.202 7.098 -7.408 1.00 0.00 763 PHE A N 7
ATOM 13291 C CA . PHE A 1 103 ? 1.371 6.641 -8.169 1.00 0.00 763 PHE A CA 7
ATOM 13292 C C . PHE A 1 103 ? 2.294 5.752 -7.335 1.00 0.00 763 PHE A C 7
ATOM 13293 O O . PHE A 1 103 ? 2.359 5.874 -6.119 1.00 0.00 763 PHE A O 7
ATOM 13310 N N . PRO A 1 104 ? 3.022 4.877 -7.979 1.00 0.00 764 PRO A N 7
ATOM 13311 C CA . PRO A 1 104 ? 3.981 3.955 -7.297 1.00 0.00 764 PRO A CA 7
ATOM 13312 C C . PRO A 1 104 ? 5.266 4.677 -6.894 1.00 0.00 764 PRO A C 7
ATOM 13313 O O . PRO A 1 104 ? 5.307 5.906 -6.861 1.00 0.00 764 PRO A O 7
ATOM 13324 N N . PHE A 1 105 ? 6.321 3.919 -6.598 1.00 0.00 765 PHE A N 7
ATOM 13325 C CA . PHE A 1 105 ? 7.585 4.536 -6.209 1.00 0.00 765 PHE A CA 7
ATOM 13326 C C . PHE A 1 105 ? 8.734 4.073 -7.107 1.00 0.00 765 PHE A C 7
ATOM 13327 O O . PHE A 1 105 ? 9.757 4.753 -7.205 1.00 0.00 765 PHE A O 7
ATOM 13344 N N . LYS A 1 106 ? 8.565 2.936 -7.783 1.00 0.00 766 LYS A N 7
ATOM 13345 C CA . LYS A 1 106 ? 9.619 2.461 -8.675 1.00 0.00 766 LYS A CA 7
ATOM 13346 C C . LYS A 1 106 ? 9.515 3.195 -10.010 1.00 0.00 766 LYS A C 7
ATOM 13347 O O . LYS A 1 106 ? 10.516 3.371 -10.700 1.00 0.00 766 LYS A O 7
ATOM 13366 N N . GLU A 1 107 ? 8.289 3.632 -10.337 1.00 0.00 767 GLU A N 7
ATOM 13367 C CA . GLU A 1 107 ? 8.015 4.379 -11.567 1.00 0.00 767 GLU A CA 7
ATOM 13368 C C . GLU A 1 107 ? 9.259 5.119 -12.065 1.00 0.00 767 GLU A C 7
ATOM 13369 O O . GLU A 1 107 ? 9.768 5.950 -11.323 1.00 0.00 767 GLU A O 7
ATOM 13382 N N . ASP B 2 1 ? 14.307 6.064 15.583 1.00 0.00 338 ASP B N 7
ATOM 13383 C CA . ASP B 2 1 ? 14.843 4.689 15.361 1.00 0.00 338 ASP B CA 7
ATOM 13384 C C . ASP B 2 1 ? 13.702 3.664 15.433 1.00 0.00 338 ASP B C 7
ATOM 13385 O O . ASP B 2 1 ? 13.044 3.376 14.435 1.00 0.00 338 ASP B O 7
ATOM 13396 N N . THR B 2 2 ? 13.498 3.114 16.627 1.00 0.00 339 THR B N 7
ATOM 13397 C CA . THR B 2 2 ? 12.466 2.104 16.874 1.00 0.00 339 THR B CA 7
ATOM 13398 C C . THR B 2 2 ? 11.056 2.589 16.501 1.00 0.00 339 THR B C 7
ATOM 13399 O O . THR B 2 2 ? 10.180 2.680 17.362 1.00 0.00 339 THR B O 7
ATOM 13410 N N . GLU B 2 3 ? 10.848 2.890 15.218 1.00 0.00 340 GLU B N 7
ATOM 13411 C CA . GLU B 2 3 ? 9.536 3.356 14.736 1.00 0.00 340 GLU B CA 7
ATOM 13412 C C . GLU B 2 3 ? 8.781 2.232 14.004 1.00 0.00 340 GLU B C 7
ATOM 13413 O O . GLU B 2 3 ? 9.395 1.293 13.490 1.00 0.00 340 GLU B O 7
ATOM 13425 N N . VAL B 2 4 ? 7.450 2.338 13.958 1.00 0.00 341 VAL B N 7
ATOM 13426 C CA . VAL B 2 4 ? 6.625 1.326 13.286 1.00 0.00 341 VAL B CA 7
ATOM 13427 C C . VAL B 2 4 ? 5.253 1.892 12.895 1.00 0.00 341 VAL B C 7
ATOM 13428 O O . VAL B 2 4 ? 4.754 2.834 13.511 1.00 0.00 341 VAL B O 7
ATOM 13465 N N . GLU B 2 6 ? 2.170 2.597 13.352 1.00 0.00 343 GLU B N 7
ATOM 13466 C CA . GLU B 2 6 ? 1.260 2.603 14.499 1.00 0.00 343 GLU B CA 7
ATOM 13467 C C . GLU B 2 6 ? -0.194 2.319 14.097 1.00 0.00 343 GLU B C 7
ATOM 13468 O O . GLU B 2 6 ? -1.111 2.996 14.560 1.00 0.00 343 GLU B O 7
ATOM 13480 N N . SER B 2 7 ? -0.403 1.310 13.246 1.00 0.00 344 SER B N 7
ATOM 13481 C CA . SER B 2 7 ? -1.756 0.946 12.797 1.00 0.00 344 SER B CA 7
ATOM 13482 C C . SER B 2 7 ? -2.654 2.184 12.708 1.00 0.00 344 SER B C 7
ATOM 13483 O O . SER B 2 7 ? -3.666 2.287 13.403 1.00 0.00 344 SER B O 7
ATOM 13491 N N . PRO B 2 8 ? -2.282 3.130 11.883 1.00 0.00 345 PRO B N 7
ATOM 13492 C CA . PRO B 2 8 ? -3.041 4.401 11.717 1.00 0.00 345 PRO B CA 7
ATOM 13493 C C . PRO B 2 8 ? -4.551 4.214 11.558 1.00 0.00 345 PRO B C 7
ATOM 13494 O O . PRO B 2 8 ? -5.330 4.872 12.248 1.00 0.00 345 PRO B O 7
ATOM 13529 N N . ALA B 2 10 ? -8.100 1.429 10.507 1.00 0.00 347 ALA B N 7
ATOM 13530 C CA . ALA B 2 10 ? -8.647 0.068 10.538 1.00 0.00 347 ALA B CA 7
ATOM 13531 C C . ALA B 2 10 ? -10.097 0.088 11.037 1.00 0.00 347 ALA B C 7
ATOM 13532 O O . ALA B 2 10 ? -10.933 -0.723 10.610 1.00 0.00 347 ALA B O 7
ATOM 13539 N N . ASP B 2 11 ? -10.388 1.030 11.933 1.00 0.00 348 ASP B N 7
ATOM 13540 C CA . ASP B 2 11 ? -11.730 1.178 12.483 1.00 0.00 348 ASP B CA 7
ATOM 13541 C C . ASP B 2 11 ? -11.993 2.646 12.850 1.00 0.00 348 ASP B C 7
ATOM 13542 O O . ASP B 2 11 ? -11.062 3.451 12.936 1.00 0.00 348 ASP B O 7
ATOM 13551 N N . PRO B 2 12 ? -13.239 3.009 13.042 1.00 0.00 349 PRO B N 7
ATOM 13552 C CA . PRO B 2 12 ? -13.634 4.410 13.387 1.00 0.00 349 PRO B CA 7
ATOM 13553 C C . PRO B 2 12 ? -13.361 4.772 14.854 1.00 0.00 349 PRO B C 7
ATOM 13554 O O . PRO B 2 12 ? -14.272 4.767 15.685 1.00 0.00 349 PRO B O 7
ATOM 13565 N N . GLU B 2 13 ? -12.107 5.099 15.157 1.00 0.00 350 GLU B N 7
ATOM 13566 C CA . GLU B 2 13 ? -11.725 5.479 16.515 1.00 0.00 350 GLU B CA 7
ATOM 13567 C C . GLU B 2 13 ? -10.989 6.821 16.505 1.00 0.00 350 GLU B C 7
ATOM 13568 O O . GLU B 2 13 ? -10.280 7.083 15.542 1.00 0.00 350 GLU B O 7
ATOM 13581 N N . GLY A 1 1 ? 0.559 -15.356 -11.158 1.00 0.00 661 GLY A N 8
ATOM 13582 C CA . GLY A 1 1 ? 0.510 -14.930 -12.590 1.00 0.00 661 GLY A CA 8
ATOM 13583 C C . GLY A 1 1 ? -0.187 -13.579 -12.700 1.00 0.00 661 GLY A C 8
ATOM 13584 O O . GLY A 1 1 ? -1.393 -13.513 -12.917 1.00 0.00 661 GLY A O 8
ATOM 13590 N N . HIS A 1 2 ? 0.583 -12.508 -12.533 1.00 0.00 662 HIS A N 8
ATOM 13591 C CA . HIS A 1 2 ? 0.042 -11.154 -12.601 1.00 0.00 662 HIS A CA 8
ATOM 13592 C C . HIS A 1 2 ? -0.972 -10.939 -11.489 1.00 0.00 662 HIS A C 8
ATOM 13593 O O . HIS A 1 2 ? -2.026 -10.335 -11.682 1.00 0.00 662 HIS A O 8
ATOM 13608 N N . MET A 1 3 ? -0.630 -11.447 -10.322 1.00 0.00 663 MET A N 8
ATOM 13609 C CA . MET A 1 3 ? -1.494 -11.326 -9.167 1.00 0.00 663 MET A CA 8
ATOM 13610 C C . MET A 1 3 ? -0.659 -11.128 -7.906 1.00 0.00 663 MET A C 8
ATOM 13611 O O . MET A 1 3 ? -0.362 -9.992 -7.516 1.00 0.00 663 MET A O 8
ATOM 13625 N N . GLN A 1 4 ? -0.261 -12.235 -7.283 1.00 0.00 664 GLN A N 8
ATOM 13626 C CA . GLN A 1 4 ? 0.560 -12.168 -6.078 1.00 0.00 664 GLN A CA 8
ATOM 13627 C C . GLN A 1 4 ? 1.955 -11.685 -6.444 1.00 0.00 664 GLN A C 8
ATOM 13628 O O . GLN A 1 4 ? 2.716 -11.241 -5.588 1.00 0.00 664 GLN A O 8
ATOM 13642 N N . ASP A 1 5 ? 2.274 -11.766 -7.732 1.00 0.00 665 ASP A N 8
ATOM 13643 C CA . ASP A 1 5 ? 3.566 -11.318 -8.225 1.00 0.00 665 ASP A CA 8
ATOM 13644 C C . ASP A 1 5 ? 3.679 -9.807 -8.007 1.00 0.00 665 ASP A C 8
ATOM 13645 O O . ASP A 1 5 ? 2.974 -9.029 -8.646 1.00 0.00 665 ASP A O 8
ATOM 13654 N N . LEU A 1 6 ? 4.535 -9.400 -7.071 1.00 0.00 666 LEU A N 8
ATOM 13655 C CA . LEU A 1 6 ? 4.681 -7.983 -6.754 1.00 0.00 666 LEU A CA 8
ATOM 13656 C C . LEU A 1 6 ? 5.911 -7.372 -7.415 1.00 0.00 666 LEU A C 8
ATOM 13657 O O . LEU A 1 6 ? 5.919 -6.186 -7.755 1.00 0.00 666 LEU A O 8
ATOM 13673 N N . SER A 1 7 ? 6.947 -8.175 -7.594 1.00 0.00 667 SER A N 8
ATOM 13674 C CA . SER A 1 7 ? 8.174 -7.683 -8.211 1.00 0.00 667 SER A CA 8
ATOM 13675 C C . SER A 1 7 ? 7.926 -7.234 -9.643 1.00 0.00 667 SER A C 8
ATOM 13676 O O . SER A 1 7 ? 8.841 -6.755 -10.314 1.00 0.00 667 SER A O 8
ATOM 13684 N N . VAL A 1 8 ? 6.692 -7.395 -10.104 1.00 0.00 668 VAL A N 8
ATOM 13685 C CA . VAL A 1 8 ? 6.336 -7.007 -11.459 1.00 0.00 668 VAL A CA 8
ATOM 13686 C C . VAL A 1 8 ? 5.664 -5.636 -11.453 1.00 0.00 668 VAL A C 8
ATOM 13687 O O . VAL A 1 8 ? 5.255 -5.121 -12.495 1.00 0.00 668 VAL A O 8
ATOM 13700 N N . HIS A 1 9 ? 5.565 -5.049 -10.262 1.00 0.00 669 HIS A N 8
ATOM 13701 C CA . HIS A 1 9 ? 4.956 -3.731 -10.102 1.00 0.00 669 HIS A CA 8
ATOM 13702 C C . HIS A 1 9 ? 6.029 -2.671 -9.850 1.00 0.00 669 HIS A C 8
ATOM 13703 O O . HIS A 1 9 ? 7.226 -2.962 -9.844 1.00 0.00 669 HIS A O 8
ATOM 13718 N N . LEU A 1 10 ? 5.584 -1.442 -9.610 1.00 0.00 670 LEU A N 8
ATOM 13719 C CA . LEU A 1 10 ? 6.496 -0.339 -9.328 1.00 0.00 670 LEU A CA 8
ATOM 13720 C C . LEU A 1 10 ? 6.171 0.258 -7.976 1.00 0.00 670 LEU A C 8
ATOM 13721 O O . LEU A 1 10 ? 6.831 1.197 -7.520 1.00 0.00 670 LEU A O 8
ATOM 13737 N N . TRP A 1 11 ? 5.161 -0.295 -7.324 1.00 0.00 671 TRP A N 8
ATOM 13738 C CA . TRP A 1 11 ? 4.804 0.194 -6.015 1.00 0.00 671 TRP A CA 8
ATOM 13739 C C . TRP A 1 11 ? 5.247 -0.816 -4.956 1.00 0.00 671 TRP A C 8
ATOM 13740 O O . TRP A 1 11 ? 5.166 -0.565 -3.750 1.00 0.00 671 TRP A O 8
ATOM 13761 N N . TYR A 1 12 ? 5.726 -1.966 -5.418 1.00 0.00 672 TYR A N 8
ATOM 13762 C CA . TYR A 1 12 ? 6.184 -2.998 -4.507 1.00 0.00 672 TYR A CA 8
ATOM 13763 C C . TYR A 1 12 ? 7.656 -2.791 -4.161 1.00 0.00 672 TYR A C 8
ATOM 13764 O O . TYR A 1 12 ? 8.540 -2.939 -5.017 1.00 0.00 672 TYR A O 8
ATOM 13782 N N . ALA A 1 13 ? 7.914 -2.451 -2.901 1.00 0.00 673 ALA A N 8
ATOM 13783 C CA . ALA A 1 13 ? 9.279 -2.230 -2.442 1.00 0.00 673 ALA A CA 8
ATOM 13784 C C . ALA A 1 13 ? 9.799 -3.473 -1.725 1.00 0.00 673 ALA A C 8
ATOM 13785 O O . ALA A 1 13 ? 11.005 -3.663 -1.586 1.00 0.00 673 ALA A O 8
ATOM 13792 N N . GLY A 1 14 ? 8.871 -4.315 -1.275 1.00 0.00 674 GLY A N 8
ATOM 13793 C CA . GLY A 1 14 ? 9.228 -5.547 -0.572 1.00 0.00 674 GLY A CA 8
ATOM 13794 C C . GLY A 1 14 ? 10.180 -5.266 0.589 1.00 0.00 674 GLY A C 8
ATOM 13795 O O . GLY A 1 14 ? 9.780 -4.683 1.599 1.00 0.00 674 GLY A O 8
ATOM 13799 N N . PRO A 1 15 ? 11.418 -5.670 0.470 1.00 0.00 675 PRO A N 8
ATOM 13800 C CA . PRO A 1 15 ? 12.442 -5.456 1.539 1.00 0.00 675 PRO A CA 8
ATOM 13801 C C . PRO A 1 15 ? 12.774 -3.973 1.734 1.00 0.00 675 PRO A C 8
ATOM 13802 O O . PRO A 1 15 ? 13.898 -3.534 1.486 1.00 0.00 675 PRO A O 8
ATOM 13813 N N . MET A 1 16 ? 11.784 -3.206 2.182 1.00 0.00 676 MET A N 8
ATOM 13814 C CA . MET A 1 16 ? 11.976 -1.771 2.410 1.00 0.00 676 MET A CA 8
ATOM 13815 C C . MET A 1 16 ? 11.572 -1.376 3.836 1.00 0.00 676 MET A C 8
ATOM 13816 O O . MET A 1 16 ? 10.883 -2.125 4.533 1.00 0.00 676 MET A O 8
ATOM 13830 N N . GLU A 1 17 ? 12.003 -0.189 4.259 1.00 0.00 677 GLU A N 8
ATOM 13831 C CA . GLU A 1 17 ? 11.683 0.309 5.598 1.00 0.00 677 GLU A CA 8
ATOM 13832 C C . GLU A 1 17 ? 10.853 1.587 5.515 1.00 0.00 677 GLU A C 8
ATOM 13833 O O . GLU A 1 17 ? 10.661 2.145 4.435 1.00 0.00 677 GLU A O 8
ATOM 13845 N N . ARG A 1 18 ? 10.368 2.048 6.660 1.00 0.00 678 ARG A N 8
ATOM 13846 C CA . ARG A 1 18 ? 9.563 3.262 6.703 1.00 0.00 678 ARG A CA 8
ATOM 13847 C C . ARG A 1 18 ? 10.330 4.442 6.115 1.00 0.00 678 ARG A C 8
ATOM 13848 O O . ARG A 1 18 ? 9.894 5.044 5.129 1.00 0.00 678 ARG A O 8
ATOM 13869 N N . ALA A 1 19 ? 11.479 4.749 6.711 1.00 0.00 679 ALA A N 8
ATOM 13870 C CA . ALA A 1 19 ? 12.310 5.850 6.241 1.00 0.00 679 ALA A CA 8
ATOM 13871 C C . ALA A 1 19 ? 12.646 5.653 4.778 1.00 0.00 679 ALA A C 8
ATOM 13872 O O . ALA A 1 19 ? 12.716 6.611 4.009 1.00 0.00 679 ALA A O 8
ATOM 13879 N N . GLY A 1 20 ? 12.836 4.398 4.400 1.00 0.00 680 GLY A N 8
ATOM 13880 C CA . GLY A 1 20 ? 13.149 4.065 3.016 1.00 0.00 680 GLY A CA 8
ATOM 13881 C C . GLY A 1 20 ? 11.903 4.195 2.154 1.00 0.00 680 GLY A C 8
ATOM 13882 O O . GLY A 1 20 ? 11.942 4.766 1.065 1.00 0.00 680 GLY A O 8
ATOM 13886 N N . ALA A 1 21 ? 10.795 3.664 2.659 1.00 0.00 681 ALA A N 8
ATOM 13887 C CA . ALA A 1 21 ? 9.530 3.719 1.942 1.00 0.00 681 ALA A CA 8
ATOM 13888 C C . ALA A 1 21 ? 9.095 5.167 1.718 1.00 0.00 681 ALA A C 8
ATOM 13889 O O . ALA A 1 21 ? 8.732 5.544 0.604 1.00 0.00 681 ALA A O 8
ATOM 13896 N N . GLU A 1 22 ? 9.124 5.986 2.765 1.00 0.00 682 GLU A N 8
ATOM 13897 C CA . GLU A 1 22 ? 8.714 7.378 2.615 1.00 0.00 682 GLU A CA 8
ATOM 13898 C C . GLU A 1 22 ? 9.814 8.216 1.984 1.00 0.00 682 GLU A C 8
ATOM 13899 O O . GLU A 1 22 ? 9.551 9.296 1.460 1.00 0.00 682 GLU A O 8
ATOM 13911 N N . SER A 1 23 ? 11.037 7.710 2.010 1.00 0.00 683 SER A N 8
ATOM 13912 C CA . SER A 1 23 ? 12.152 8.438 1.418 1.00 0.00 683 SER A CA 8
ATOM 13913 C C . SER A 1 23 ? 11.867 8.720 -0.047 1.00 0.00 683 SER A C 8
ATOM 13914 O O . SER A 1 23 ? 12.077 9.831 -0.535 1.00 0.00 683 SER A O 8
ATOM 13922 N N . ILE A 1 24 ? 11.370 7.706 -0.739 1.00 0.00 684 ILE A N 8
ATOM 13923 C CA . ILE A 1 24 ? 11.041 7.853 -2.148 1.00 0.00 684 ILE A CA 8
ATOM 13924 C C . ILE A 1 24 ? 9.701 8.569 -2.288 1.00 0.00 684 ILE A C 8
ATOM 13925 O O . ILE A 1 24 ? 9.578 9.557 -3.017 1.00 0.00 684 ILE A O 8
ATOM 13941 N N . LEU A 1 25 ? 8.702 8.066 -1.571 1.00 0.00 685 LEU A N 8
ATOM 13942 C CA . LEU A 1 25 ? 7.365 8.648 -1.599 1.00 0.00 685 LEU A CA 8
ATOM 13943 C C . LEU A 1 25 ? 7.391 10.119 -1.174 1.00 0.00 685 LEU A C 8
ATOM 13944 O O . LEU A 1 25 ? 6.767 10.972 -1.814 1.00 0.00 685 LEU A O 8
ATOM 13960 N N . ALA A 1 26 ? 8.108 10.425 -0.095 1.00 0.00 686 ALA A N 8
ATOM 13961 C CA . ALA A 1 26 ? 8.189 11.805 0.370 1.00 0.00 686 ALA A CA 8
ATOM 13962 C C . ALA A 1 26 ? 8.842 12.666 -0.702 1.00 0.00 686 ALA A C 8
ATOM 13963 O O . ALA A 1 26 ? 8.395 13.786 -0.969 1.00 0.00 686 ALA A O 8
ATOM 13970 N N . ASN A 1 27 ? 9.877 12.122 -1.337 1.00 0.00 687 ASN A N 8
ATOM 13971 C CA . ASN A 1 27 ? 10.565 12.834 -2.404 1.00 0.00 687 ASN A CA 8
ATOM 13972 C C . ASN A 1 27 ? 9.650 12.947 -3.620 1.00 0.00 687 ASN A C 8
ATOM 13973 O O . ASN A 1 27 ? 9.622 13.981 -4.289 1.00 0.00 687 ASN A O 8
ATOM 13984 N N . ARG A 1 28 ? 8.903 11.878 -3.894 1.00 0.00 688 ARG A N 8
ATOM 13985 C CA . ARG A 1 28 ? 7.978 11.863 -5.027 1.00 0.00 688 ARG A CA 8
ATOM 13986 C C . ARG A 1 28 ? 6.800 12.811 -4.779 1.00 0.00 688 ARG A C 8
ATOM 13987 O O . ARG A 1 28 ? 6.633 13.353 -3.681 1.00 0.00 688 ARG A O 8
ATOM 14008 N N . SER A 1 29 ? 5.974 12.994 -5.798 1.00 0.00 689 SER A N 8
ATOM 14009 C CA . SER A 1 29 ? 4.810 13.863 -5.677 1.00 0.00 689 SER A CA 8
ATOM 14010 C C . SER A 1 29 ? 3.742 13.217 -4.795 1.00 0.00 689 SER A C 8
ATOM 14011 O O . SER A 1 29 ? 3.873 12.061 -4.380 1.00 0.00 689 SER A O 8
ATOM 14019 N N . ASP A 1 30 ? 2.681 13.966 -4.520 1.00 0.00 690 ASP A N 8
ATOM 14020 C CA . ASP A 1 30 ? 1.591 13.455 -3.696 1.00 0.00 690 ASP A CA 8
ATOM 14021 C C . ASP A 1 30 ? 0.809 12.384 -4.451 1.00 0.00 690 ASP A C 8
ATOM 14022 O O . ASP A 1 30 ? 0.616 12.474 -5.668 1.00 0.00 690 ASP A O 8
ATOM 14031 N N . GLY A 1 31 ? 0.375 11.363 -3.725 1.00 0.00 691 GLY A N 8
ATOM 14032 C CA . GLY A 1 31 ? -0.370 10.268 -4.333 1.00 0.00 691 GLY A CA 8
ATOM 14033 C C . GLY A 1 31 ? 0.554 9.087 -4.572 1.00 0.00 691 GLY A C 8
ATOM 14034 O O . GLY A 1 31 ? 0.115 7.992 -4.931 1.00 0.00 691 GLY A O 8
ATOM 14038 N N . THR A 1 32 ? 1.842 9.323 -4.359 1.00 0.00 692 THR A N 8
ATOM 14039 C CA . THR A 1 32 ? 2.842 8.282 -4.536 1.00 0.00 692 THR A CA 8
ATOM 14040 C C . THR A 1 32 ? 2.697 7.240 -3.434 1.00 0.00 692 THR A C 8
ATOM 14041 O O . THR A 1 32 ? 2.598 7.584 -2.258 1.00 0.00 692 THR A O 8
ATOM 14052 N N . PHE A 1 33 ? 2.655 5.971 -3.806 1.00 0.00 693 PHE A N 8
ATOM 14053 C CA . PHE A 1 33 ? 2.490 4.914 -2.818 1.00 0.00 693 PHE A CA 8
ATOM 14054 C C . PHE A 1 33 ? 3.400 3.726 -3.099 1.00 0.00 693 PHE A C 8
ATOM 14055 O O . PHE A 1 33 ? 3.941 3.582 -4.195 1.00 0.00 693 PHE A O 8
ATOM 14072 N N . LEU A 1 34 ? 3.545 2.868 -2.100 1.00 0.00 694 LEU A N 8
ATOM 14073 C CA . LEU A 1 34 ? 4.371 1.676 -2.246 1.00 0.00 694 LEU A CA 8
ATOM 14074 C C . LEU A 1 34 ? 4.111 0.695 -1.109 1.00 0.00 694 LEU A C 8
ATOM 14075 O O . LEU A 1 34 ? 3.559 1.064 -0.064 1.00 0.00 694 LEU A O 8
ATOM 14091 N N . VAL A 1 35 ? 4.530 -0.548 -1.309 1.00 0.00 695 VAL A N 8
ATOM 14092 C CA . VAL A 1 35 ? 4.355 -1.569 -0.284 1.00 0.00 695 VAL A CA 8
ATOM 14093 C C . VAL A 1 35 ? 5.660 -2.313 -0.021 1.00 0.00 695 VAL A C 8
ATOM 14094 O O . VAL A 1 35 ? 6.424 -2.605 -0.951 1.00 0.00 695 VAL A O 8
ATOM 14107 N N . ARG A 1 36 ? 5.904 -2.617 1.251 1.00 0.00 696 ARG A N 8
ATOM 14108 C CA . ARG A 1 36 ? 7.110 -3.330 1.655 1.00 0.00 696 ARG A CA 8
ATOM 14109 C C . ARG A 1 36 ? 6.745 -4.679 2.289 1.00 0.00 696 ARG A C 8
ATOM 14110 O O . ARG A 1 36 ? 5.591 -4.909 2.659 1.00 0.00 696 ARG A O 8
ATOM 14131 N N . GLN A 1 37 ? 7.735 -5.561 2.394 1.00 0.00 697 GLN A N 8
ATOM 14132 C CA . GLN A 1 37 ? 7.529 -6.898 2.962 1.00 0.00 697 GLN A CA 8
ATOM 14133 C C . GLN A 1 37 ? 8.325 -7.074 4.255 1.00 0.00 697 GLN A C 8
ATOM 14134 O O . GLN A 1 37 ? 9.548 -7.220 4.225 1.00 0.00 697 GLN A O 8
ATOM 14148 N N . ARG A 1 38 ? 7.617 -7.070 5.384 1.00 0.00 698 ARG A N 8
ATOM 14149 C CA . ARG A 1 38 ? 8.253 -7.235 6.692 1.00 0.00 698 ARG A CA 8
ATOM 14150 C C . ARG A 1 38 ? 7.263 -6.915 7.815 1.00 0.00 698 ARG A C 8
ATOM 14151 O O . ARG A 1 38 ? 6.888 -5.760 8.006 1.00 0.00 698 ARG A O 8
ATOM 14172 N N . VAL A 1 39 ? 6.843 -7.943 8.551 1.00 0.00 699 VAL A N 8
ATOM 14173 C CA . VAL A 1 39 ? 5.893 -7.756 9.653 1.00 0.00 699 VAL A CA 8
ATOM 14174 C C . VAL A 1 39 ? 6.489 -8.245 10.974 1.00 0.00 699 VAL A C 8
ATOM 14175 O O . VAL A 1 39 ? 7.529 -8.913 10.991 1.00 0.00 699 VAL A O 8
ATOM 14188 N N . LYS A 1 40 ? 5.827 -7.916 12.078 1.00 0.00 700 LYS A N 8
ATOM 14189 C CA . LYS A 1 40 ? 6.295 -8.334 13.400 1.00 0.00 700 LYS A CA 8
ATOM 14190 C C . LYS A 1 40 ? 5.162 -8.994 14.183 1.00 0.00 700 LYS A C 8
ATOM 14191 O O . LYS A 1 40 ? 5.393 -9.885 14.998 1.00 0.00 700 LYS A O 8
ATOM 14210 N N . ASP A 1 41 ? 3.941 -8.540 13.930 1.00 0.00 701 ASP A N 8
ATOM 14211 C CA . ASP A 1 41 ? 2.763 -9.068 14.606 1.00 0.00 701 ASP A CA 8
ATOM 14212 C C . ASP A 1 41 ? 2.213 -10.299 13.874 1.00 0.00 701 ASP A C 8
ATOM 14213 O O . ASP A 1 41 ? 2.750 -11.400 13.997 1.00 0.00 701 ASP A O 8
ATOM 14222 N N . ALA A 1 42 ? 1.135 -10.099 13.113 1.00 0.00 702 ALA A N 8
ATOM 14223 C CA . ALA A 1 42 ? 0.506 -11.186 12.364 1.00 0.00 702 ALA A CA 8
ATOM 14224 C C . ALA A 1 42 ? 0.221 -10.764 10.920 1.00 0.00 702 ALA A C 8
ATOM 14225 O O . ALA A 1 42 ? -0.151 -11.593 10.088 1.00 0.00 702 ALA A O 8
ATOM 14232 N N . ALA A 1 43 ? 0.394 -9.475 10.631 1.00 0.00 703 ALA A N 8
ATOM 14233 C CA . ALA A 1 43 ? 0.158 -8.961 9.282 1.00 0.00 703 ALA A CA 8
ATOM 14234 C C . ALA A 1 43 ? 1.230 -9.483 8.319 1.00 0.00 703 ALA A C 8
ATOM 14235 O O . ALA A 1 43 ? 1.892 -10.475 8.605 1.00 0.00 703 ALA A O 8
ATOM 14242 N N . GLU A 1 44 ? 1.400 -8.817 7.181 1.00 0.00 704 GLU A N 8
ATOM 14243 C CA . GLU A 1 44 ? 2.407 -9.249 6.207 1.00 0.00 704 GLU A CA 8
ATOM 14244 C C . GLU A 1 44 ? 3.151 -8.047 5.617 1.00 0.00 704 GLU A C 8
ATOM 14245 O O . GLU A 1 44 ? 4.116 -7.557 6.204 1.00 0.00 704 GLU A O 8
ATOM 14257 N N . PHE A 1 45 ? 2.702 -7.568 4.463 1.00 0.00 705 PHE A N 8
ATOM 14258 C CA . PHE A 1 45 ? 3.343 -6.424 3.826 1.00 0.00 705 PHE A CA 8
ATOM 14259 C C . PHE A 1 45 ? 2.899 -5.125 4.494 1.00 0.00 705 PHE A C 8
ATOM 14260 O O . PHE A 1 45 ? 2.010 -5.122 5.342 1.00 0.00 705 PHE A O 8
ATOM 14277 N N . ALA A 1 46 ? 3.502 -4.018 4.088 1.00 0.00 706 ALA A N 8
ATOM 14278 C CA . ALA A 1 46 ? 3.134 -2.712 4.635 1.00 0.00 706 ALA A CA 8
ATOM 14279 C C . ALA A 1 46 ? 2.993 -1.707 3.501 1.00 0.00 706 ALA A C 8
ATOM 14280 O O . ALA A 1 46 ? 3.900 -1.553 2.678 1.00 0.00 706 ALA A O 8
ATOM 14287 N N . ILE A 1 47 ? 1.844 -1.041 3.457 1.00 0.00 707 ILE A N 8
ATOM 14288 C CA . ILE A 1 47 ? 1.564 -0.063 2.412 1.00 0.00 707 ILE A CA 8
ATOM 14289 C C . ILE A 1 47 ? 1.944 1.341 2.856 1.00 0.00 707 ILE A C 8
ATOM 14290 O O . ILE A 1 47 ? 1.567 1.784 3.944 1.00 0.00 707 ILE A O 8
ATOM 14306 N N . SER A 1 48 ? 2.674 2.039 1.995 1.00 0.00 708 SER A N 8
ATOM 14307 C CA . SER A 1 48 ? 3.088 3.408 2.280 1.00 0.00 708 SER A CA 8
ATOM 14308 C C . SER A 1 48 ? 2.535 4.337 1.195 1.00 0.00 708 SER A C 8
ATOM 14309 O O . SER A 1 48 ? 2.743 4.088 0.007 1.00 0.00 708 SER A O 8
ATOM 14317 N N . ILE A 1 49 ? 1.801 5.380 1.596 1.00 0.00 709 ILE A N 8
ATOM 14318 C CA . ILE A 1 49 ? 1.197 6.305 0.620 1.00 0.00 709 ILE A CA 8
ATOM 14319 C C . ILE A 1 49 ? 1.619 7.750 0.866 1.00 0.00 709 ILE A C 8
ATOM 14320 O O . ILE A 1 49 ? 1.528 8.245 1.989 1.00 0.00 709 ILE A O 8
ATOM 14336 N N . LYS A 1 50 ? 2.024 8.432 -0.200 1.00 0.00 710 LYS A N 8
ATOM 14337 C CA . LYS A 1 50 ? 2.397 9.838 -0.105 1.00 0.00 710 LYS A CA 8
ATOM 14338 C C . LYS A 1 50 ? 1.144 10.680 -0.319 1.00 0.00 710 LYS A C 8
ATOM 14339 O O . LYS A 1 50 ? 0.669 10.832 -1.447 1.00 0.00 710 LYS A O 8
ATOM 14358 N N . TYR A 1 51 ? 0.600 11.206 0.761 1.00 0.00 711 TYR A N 8
ATOM 14359 C CA . TYR A 1 51 ? -0.613 12.005 0.671 1.00 0.00 711 TYR A CA 8
ATOM 14360 C C . TYR A 1 51 ? -0.596 13.119 1.703 1.00 0.00 711 TYR A C 8
ATOM 14361 O O . TYR A 1 51 ? -0.679 12.856 2.902 1.00 0.00 711 TYR A O 8
ATOM 14379 N N . ASN A 1 52 ? -0.471 14.353 1.213 1.00 0.00 712 ASN A N 8
ATOM 14380 C CA . ASN A 1 52 ? -0.416 15.534 2.071 1.00 0.00 712 ASN A CA 8
ATOM 14381 C C . ASN A 1 52 ? 1.031 15.798 2.477 1.00 0.00 712 ASN A C 8
ATOM 14382 O O . ASN A 1 52 ? 1.341 15.913 3.661 1.00 0.00 712 ASN A O 8
ATOM 14393 N N . VAL A 1 53 ? 1.919 15.866 1.481 1.00 0.00 713 VAL A N 8
ATOM 14394 C CA . VAL A 1 53 ? 3.347 16.089 1.736 1.00 0.00 713 VAL A CA 8
ATOM 14395 C C . VAL A 1 53 ? 3.827 15.203 2.885 1.00 0.00 713 VAL A C 8
ATOM 14396 O O . VAL A 1 53 ? 4.651 15.604 3.708 1.00 0.00 713 VAL A O 8
ATOM 14409 N N . GLU A 1 54 ? 3.300 13.984 2.915 1.00 0.00 714 GLU A N 8
ATOM 14410 C CA . GLU A 1 54 ? 3.656 13.013 3.945 1.00 0.00 714 GLU A CA 8
ATOM 14411 C C . GLU A 1 54 ? 3.382 11.598 3.449 1.00 0.00 714 GLU A C 8
ATOM 14412 O O . GLU A 1 54 ? 2.552 11.392 2.558 1.00 0.00 714 GLU A O 8
ATOM 14424 N N . VAL A 1 55 ? 4.087 10.627 4.015 1.00 0.00 715 VAL A N 8
ATOM 14425 C CA . VAL A 1 55 ? 3.911 9.236 3.605 1.00 0.00 715 VAL A CA 8
ATOM 14426 C C . VAL A 1 55 ? 3.266 8.405 4.710 1.00 0.00 715 VAL A C 8
ATOM 14427 O O . VAL A 1 55 ? 3.877 8.150 5.749 1.00 0.00 715 VAL A O 8
ATOM 14440 N N . LYS A 1 56 ? 2.034 7.967 4.464 1.00 0.00 716 LYS A N 8
ATOM 14441 C CA . LYS A 1 56 ? 1.307 7.144 5.433 1.00 0.00 716 LYS A CA 8
ATOM 14442 C C . LYS A 1 56 ? 1.702 5.678 5.256 1.00 0.00 716 LYS A C 8
ATOM 14443 O O . LYS A 1 56 ? 1.717 5.184 4.133 1.00 0.00 716 LYS A O 8
ATOM 14462 N N . HIS A 1 57 ? 2.028 4.995 6.355 1.00 0.00 717 HIS A N 8
ATOM 14463 C CA . HIS A 1 57 ? 2.430 3.584 6.282 1.00 0.00 717 HIS A CA 8
ATOM 14464 C C . HIS A 1 57 ? 1.459 2.687 7.049 1.00 0.00 717 HIS A C 8
ATOM 14465 O O . HIS A 1 57 ? 1.111 2.967 8.199 1.00 0.00 717 HIS A O 8
ATOM 14480 N N . ILE A 1 58 ? 1.034 1.601 6.408 1.00 0.00 718 ILE A N 8
ATOM 14481 C CA . ILE A 1 58 ? 0.107 0.660 7.043 1.00 0.00 718 ILE A CA 8
ATOM 14482 C C . ILE A 1 58 ? 0.526 -0.787 6.779 1.00 0.00 718 ILE A C 8
ATOM 14483 O O . ILE A 1 58 ? 0.888 -1.145 5.656 1.00 0.00 718 ILE A O 8
ATOM 14499 N N . LYS A 1 59 ? 0.458 -1.616 7.818 1.00 0.00 719 LYS A N 8
ATOM 14500 C CA . LYS A 1 59 ? 0.816 -3.029 7.695 1.00 0.00 719 LYS A CA 8
ATOM 14501 C C . LYS A 1 59 ? -0.355 -3.839 7.131 1.00 0.00 719 LYS A C 8
ATOM 14502 O O . LYS A 1 59 ? -1.459 -3.832 7.686 1.00 0.00 719 LYS A O 8
ATOM 14521 N N . ILE A 1 60 ? -0.094 -4.540 6.030 1.00 0.00 720 ILE A N 8
ATOM 14522 C CA . ILE A 1 60 ? -1.108 -5.365 5.378 1.00 0.00 720 ILE A CA 8
ATOM 14523 C C . ILE A 1 60 ? -1.274 -6.690 6.118 1.00 0.00 720 ILE A C 8
ATOM 14524 O O . ILE A 1 60 ? -0.295 -7.270 6.598 1.00 0.00 720 ILE A O 8
ATOM 14540 N N . MET A 1 61 ? -2.513 -7.169 6.190 1.00 0.00 721 MET A N 8
ATOM 14541 C CA . MET A 1 61 ? -2.796 -8.438 6.858 1.00 0.00 721 MET A CA 8
ATOM 14542 C C . MET A 1 61 ? -2.838 -9.579 5.841 1.00 0.00 721 MET A C 8
ATOM 14543 O O . MET A 1 61 ? -2.652 -9.364 4.644 1.00 0.00 721 MET A O 8
ATOM 14557 N N . THR A 1 62 ? -3.085 -10.791 6.322 1.00 0.00 722 THR A N 8
ATOM 14558 C CA . THR A 1 62 ? -3.152 -11.960 5.443 1.00 0.00 722 THR A CA 8
ATOM 14559 C C . THR A 1 62 ? -4.360 -12.823 5.800 1.00 0.00 722 THR A C 8
ATOM 14560 O O . THR A 1 62 ? -4.269 -14.056 5.850 1.00 0.00 722 THR A O 8
ATOM 14571 N N . ALA A 1 63 ? -5.492 -12.165 6.039 1.00 0.00 723 ALA A N 8
ATOM 14572 C CA . ALA A 1 63 ? -6.729 -12.864 6.393 1.00 0.00 723 ALA A CA 8
ATOM 14573 C C . ALA A 1 63 ? -6.990 -14.013 5.426 1.00 0.00 723 ALA A C 8
ATOM 14574 O O . ALA A 1 63 ? -7.254 -13.790 4.244 1.00 0.00 723 ALA A O 8
ATOM 14581 N N . GLU A 1 64 ? -6.908 -15.240 5.929 1.00 0.00 724 GLU A N 8
ATOM 14582 C CA . GLU A 1 64 ? -7.130 -16.415 5.092 1.00 0.00 724 GLU A CA 8
ATOM 14583 C C . GLU A 1 64 ? -6.346 -16.286 3.787 1.00 0.00 724 GLU A C 8
ATOM 14584 O O . GLU A 1 64 ? -6.688 -16.901 2.777 1.00 0.00 724 GLU A O 8
ATOM 14596 N N . GLY A 1 65 ? -5.294 -15.466 3.821 1.00 0.00 725 GLY A N 8
ATOM 14597 C CA . GLY A 1 65 ? -4.464 -15.241 2.639 1.00 0.00 725 GLY A CA 8
ATOM 14598 C C . GLY A 1 65 ? -4.830 -13.931 1.941 1.00 0.00 725 GLY A C 8
ATOM 14599 O O . GLY A 1 65 ? -4.146 -13.508 1.011 1.00 0.00 725 GLY A O 8
ATOM 14603 N N . LEU A 1 66 ? -5.903 -13.285 2.392 1.00 0.00 726 LEU A N 8
ATOM 14604 C CA . LEU A 1 66 ? -6.325 -12.022 1.787 1.00 0.00 726 LEU A CA 8
ATOM 14605 C C . LEU A 1 66 ? -5.535 -10.861 2.375 1.00 0.00 726 LEU A C 8
ATOM 14606 O O . LEU A 1 66 ? -5.316 -10.794 3.587 1.00 0.00 726 LEU A O 8
ATOM 14622 N N . TYR A 1 67 ? -5.116 -9.942 1.513 1.00 0.00 727 TYR A N 8
ATOM 14623 C CA . TYR A 1 67 ? -4.360 -8.784 1.962 1.00 0.00 727 TYR A CA 8
ATOM 14624 C C . TYR A 1 67 ? -5.299 -7.612 2.187 1.00 0.00 727 TYR A C 8
ATOM 14625 O O . TYR A 1 67 ? -6.266 -7.428 1.445 1.00 0.00 727 TYR A O 8
ATOM 14643 N N . ARG A 1 68 ? -5.019 -6.836 3.226 1.00 0.00 728 ARG A N 8
ATOM 14644 C CA . ARG A 1 68 ? -5.857 -5.692 3.565 1.00 0.00 728 ARG A CA 8
ATOM 14645 C C . ARG A 1 68 ? -5.043 -4.611 4.266 1.00 0.00 728 ARG A C 8
ATOM 14646 O O . ARG A 1 68 ? -4.190 -4.907 5.100 1.00 0.00 728 ARG A O 8
ATOM 14667 N N . ILE A 1 69 ? -5.325 -3.361 3.915 1.00 0.00 729 ILE A N 8
ATOM 14668 C CA . ILE A 1 69 ? -4.630 -2.216 4.504 1.00 0.00 729 ILE A CA 8
ATOM 14669 C C . ILE A 1 69 ? -5.351 -1.724 5.748 1.00 0.00 729 ILE A C 8
ATOM 14670 O O . ILE A 1 69 ? -4.731 -1.266 6.702 1.00 0.00 729 ILE A O 8
ATOM 14686 N N . THR A 1 70 ? -6.670 -1.804 5.711 1.00 0.00 730 THR A N 8
ATOM 14687 C CA . THR A 1 70 ? -7.494 -1.342 6.824 1.00 0.00 730 THR A CA 8
ATOM 14688 C C . THR A 1 70 ? -8.072 -2.524 7.573 1.00 0.00 730 THR A C 8
ATOM 14689 O O . THR A 1 70 ? -8.660 -2.377 8.642 1.00 0.00 730 THR A O 8
ATOM 14700 N N . GLU A 1 71 ? -7.885 -3.704 6.997 1.00 0.00 731 GLU A N 8
ATOM 14701 C CA . GLU A 1 71 ? -8.366 -4.933 7.606 1.00 0.00 731 GLU A CA 8
ATOM 14702 C C . GLU A 1 71 ? -9.876 -5.066 7.451 1.00 0.00 731 GLU A C 8
ATOM 14703 O O . GLU A 1 71 ? -10.455 -6.110 7.745 1.00 0.00 731 GLU A O 8
ATOM 14715 N N . LYS A 1 72 ? -10.500 -4.005 6.954 1.00 0.00 732 LYS A N 8
ATOM 14716 C CA . LYS A 1 72 ? -11.940 -3.999 6.723 1.00 0.00 732 LYS A CA 8
ATOM 14717 C C . LYS A 1 72 ? -12.238 -4.493 5.306 1.00 0.00 732 LYS A C 8
ATOM 14718 O O . LYS A 1 72 ? -13.233 -5.179 5.065 1.00 0.00 732 LYS A O 8
ATOM 14737 N N . LYS A 1 73 ? -11.357 -4.134 4.374 1.00 0.00 733 LYS A N 8
ATOM 14738 C CA . LYS A 1 73 ? -11.506 -4.534 2.977 1.00 0.00 733 LYS A CA 8
ATOM 14739 C C . LYS A 1 73 ? -10.228 -5.216 2.478 1.00 0.00 733 LYS A C 8
ATOM 14740 O O . LYS A 1 73 ? -9.203 -4.559 2.252 1.00 0.00 733 LYS A O 8
ATOM 14759 N N . ALA A 1 74 ? -10.293 -6.538 2.314 1.00 0.00 734 ALA A N 8
ATOM 14760 C CA . ALA A 1 74 ? -9.139 -7.311 1.853 1.00 0.00 734 ALA A CA 8
ATOM 14761 C C . ALA A 1 74 ? -9.297 -7.726 0.391 1.00 0.00 734 ALA A C 8
ATOM 14762 O O . ALA A 1 74 ? -10.366 -7.569 -0.196 1.00 0.00 734 ALA A O 8
ATOM 14769 N N . PHE A 1 75 ? -8.220 -8.261 -0.186 1.00 0.00 735 PHE A N 8
ATOM 14770 C CA . PHE A 1 75 ? -8.247 -8.702 -1.581 1.00 0.00 735 PHE A CA 8
ATOM 14771 C C . PHE A 1 75 ? -7.499 -10.025 -1.764 1.00 0.00 735 PHE A C 8
ATOM 14772 O O . PHE A 1 75 ? -6.896 -10.543 -0.823 1.00 0.00 735 PHE A O 8
ATOM 14789 N N . ARG A 1 76 ? -7.555 -10.558 -2.987 1.00 0.00 736 ARG A N 8
ATOM 14790 C CA . ARG A 1 76 ? -6.899 -11.828 -3.317 1.00 0.00 736 ARG A CA 8
ATOM 14791 C C . ARG A 1 76 ? -5.428 -11.815 -2.908 1.00 0.00 736 ARG A C 8
ATOM 14792 O O . ARG A 1 76 ? -4.933 -12.755 -2.287 1.00 0.00 736 ARG A O 8
ATOM 14813 N N . GLY A 1 77 ? -4.736 -10.745 -3.275 1.00 0.00 737 GLY A N 8
ATOM 14814 C CA . GLY A 1 77 ? -3.321 -10.613 -2.955 1.00 0.00 737 GLY A CA 8
ATOM 14815 C C . GLY A 1 77 ? -2.964 -9.158 -2.706 1.00 0.00 737 GLY A C 8
ATOM 14816 O O . GLY A 1 77 ? -3.814 -8.360 -2.320 1.00 0.00 737 GLY A O 8
ATOM 14820 N N . LEU A 1 78 ? -1.708 -8.815 -2.938 1.00 0.00 738 LEU A N 8
ATOM 14821 C CA . LEU A 1 78 ? -1.255 -7.444 -2.740 1.00 0.00 738 LEU A CA 8
ATOM 14822 C C . LEU A 1 78 ? -1.663 -6.590 -3.928 1.00 0.00 738 LEU A C 8
ATOM 14823 O O . LEU A 1 78 ? -2.318 -5.554 -3.773 1.00 0.00 738 LEU A O 8
ATOM 14839 N N . THR A 1 79 ? -1.293 -7.047 -5.118 1.00 0.00 739 THR A N 8
ATOM 14840 C CA . THR A 1 79 ? -1.648 -6.335 -6.334 1.00 0.00 739 THR A CA 8
ATOM 14841 C C . THR A 1 79 ? -3.134 -5.984 -6.295 1.00 0.00 739 THR A C 8
ATOM 14842 O O . THR A 1 79 ? -3.512 -4.817 -6.357 1.00 0.00 739 THR A O 8
ATOM 14853 N N . GLU A 1 80 ? -3.972 -7.008 -6.161 1.00 0.00 740 GLU A N 8
ATOM 14854 C CA . GLU A 1 80 ? -5.420 -6.804 -6.099 1.00 0.00 740 GLU A CA 8
ATOM 14855 C C . GLU A 1 80 ? -5.804 -5.886 -4.941 1.00 0.00 740 GLU A C 8
ATOM 14856 O O . GLU A 1 80 ? -6.779 -5.138 -5.021 1.00 0.00 740 GLU A O 8
ATOM 14868 N N . LEU A 1 81 ? -5.041 -5.959 -3.865 1.00 0.00 741 LEU A N 8
ATOM 14869 C CA . LEU A 1 81 ? -5.311 -5.143 -2.692 1.00 0.00 741 LEU A CA 8
ATOM 14870 C C . LEU A 1 81 ? -4.861 -3.697 -2.921 1.00 0.00 741 LEU A C 8
ATOM 14871 O O . LEU A 1 81 ? -5.536 -2.754 -2.506 1.00 0.00 741 LEU A O 8
ATOM 14887 N N . VAL A 1 82 ? -3.730 -3.518 -3.597 1.00 0.00 742 VAL A N 8
ATOM 14888 C CA . VAL A 1 82 ? -3.224 -2.165 -3.871 1.00 0.00 742 VAL A CA 8
ATOM 14889 C C . VAL A 1 82 ? -3.770 -1.623 -5.193 1.00 0.00 742 VAL A C 8
ATOM 14890 O O . VAL A 1 82 ? -3.941 -0.413 -5.349 1.00 0.00 742 VAL A O 8
ATOM 14903 N N . GLU A 1 83 ? -4.049 -2.513 -6.140 1.00 0.00 743 GLU A N 8
ATOM 14904 C CA . GLU A 1 83 ? -4.574 -2.083 -7.432 1.00 0.00 743 GLU A CA 8
ATOM 14905 C C . GLU A 1 83 ? -6.061 -1.754 -7.323 1.00 0.00 743 GLU A C 8
ATOM 14906 O O . GLU A 1 83 ? -6.700 -1.395 -8.311 1.00 0.00 743 GLU A O 8
ATOM 14918 N N . PHE A 1 84 ? -6.598 -1.860 -6.115 1.00 0.00 744 PHE A N 8
ATOM 14919 C CA . PHE A 1 84 ? -8.005 -1.550 -5.889 1.00 0.00 744 PHE A CA 8
ATOM 14920 C C . PHE A 1 84 ? -8.138 -0.287 -5.044 1.00 0.00 744 PHE A C 8
ATOM 14921 O O . PHE A 1 84 ? -8.983 0.572 -5.309 1.00 0.00 744 PHE A O 8
ATOM 14938 N N . TYR A 1 85 ? -7.287 -0.166 -4.031 1.00 0.00 745 TYR A N 8
ATOM 14939 C CA . TYR A 1 85 ? -7.325 1.009 -3.167 1.00 0.00 745 TYR A CA 8
ATOM 14940 C C . TYR A 1 85 ? -6.960 2.261 -3.966 1.00 0.00 745 TYR A C 8
ATOM 14941 O O . TYR A 1 85 ? -7.193 3.382 -3.518 1.00 0.00 745 TYR A O 8
ATOM 14959 N N . GLN A 1 86 ? -6.410 2.061 -5.165 1.00 0.00 746 GLN A N 8
ATOM 14960 C CA . GLN A 1 86 ? -6.055 3.184 -6.031 1.00 0.00 746 GLN A CA 8
ATOM 14961 C C . GLN A 1 86 ? -7.332 3.880 -6.501 1.00 0.00 746 GLN A C 8
ATOM 14962 O O . GLN A 1 86 ? -7.324 5.059 -6.868 1.00 0.00 746 GLN A O 8
ATOM 14976 N N . GLN A 1 87 ? -8.429 3.127 -6.453 1.00 0.00 747 GLN A N 8
ATOM 14977 C CA . GLN A 1 87 ? -9.738 3.639 -6.843 1.00 0.00 747 GLN A CA 8
ATOM 14978 C C . GLN A 1 87 ? -10.586 3.865 -5.597 1.00 0.00 747 GLN A C 8
ATOM 14979 O O . GLN A 1 87 ? -11.321 4.846 -5.495 1.00 0.00 747 GLN A O 8
ATOM 14993 N N . ASN A 1 88 ? -10.468 2.948 -4.641 1.00 0.00 748 ASN A N 8
ATOM 14994 C CA . ASN A 1 88 ? -11.218 3.055 -3.396 1.00 0.00 748 ASN A CA 8
ATOM 14995 C C . ASN A 1 88 ? -10.655 4.182 -2.529 1.00 0.00 748 ASN A C 8
ATOM 14996 O O . ASN A 1 88 ? -9.532 4.097 -2.035 1.00 0.00 748 ASN A O 8
ATOM 15007 N N . SER A 1 89 ? -11.446 5.235 -2.346 1.00 0.00 749 SER A N 8
ATOM 15008 C CA . SER A 1 89 ? -11.030 6.378 -1.538 1.00 0.00 749 SER A CA 8
ATOM 15009 C C . SER A 1 89 ? -10.523 5.916 -0.173 1.00 0.00 749 SER A C 8
ATOM 15010 O O . SER A 1 89 ? -11.258 5.301 0.602 1.00 0.00 749 SER A O 8
ATOM 15018 N N . LEU A 1 90 ? -9.258 6.201 0.112 1.00 0.00 750 LEU A N 8
ATOM 15019 C CA . LEU A 1 90 ? -8.662 5.788 1.381 1.00 0.00 750 LEU A CA 8
ATOM 15020 C C . LEU A 1 90 ? -9.472 6.296 2.572 1.00 0.00 750 LEU A C 8
ATOM 15021 O O . LEU A 1 90 ? -9.526 5.644 3.614 1.00 0.00 750 LEU A O 8
ATOM 15037 N N . LYS A 1 91 ? -10.097 7.458 2.409 1.00 0.00 751 LYS A N 8
ATOM 15038 C CA . LYS A 1 91 ? -10.899 8.048 3.479 1.00 0.00 751 LYS A CA 8
ATOM 15039 C C . LYS A 1 91 ? -11.976 7.075 3.963 1.00 0.00 751 LYS A C 8
ATOM 15040 O O . LYS A 1 91 ? -12.540 7.250 5.043 1.00 0.00 751 LYS A O 8
ATOM 15059 N N . ASP A 1 92 ? -12.260 6.061 3.154 1.00 0.00 752 ASP A N 8
ATOM 15060 C CA . ASP A 1 92 ? -13.277 5.077 3.504 1.00 0.00 752 ASP A CA 8
ATOM 15061 C C . ASP A 1 92 ? -12.652 3.870 4.199 1.00 0.00 752 ASP A C 8
ATOM 15062 O O . ASP A 1 92 ? -13.290 3.216 5.024 1.00 0.00 752 ASP A O 8
ATOM 15071 N N . CYS A 1 93 ? -11.409 3.574 3.843 1.00 0.00 753 CYS A N 8
ATOM 15072 C CA . CYS A 1 93 ? -10.700 2.436 4.418 1.00 0.00 753 CYS A CA 8
ATOM 15073 C C . CYS A 1 93 ? -9.730 2.874 5.504 1.00 0.00 753 CYS A C 8
ATOM 15074 O O . CYS A 1 93 ? -9.631 2.237 6.557 1.00 0.00 753 CYS A O 8
ATOM 15082 N N . PHE A 1 94 ? -8.981 3.931 5.216 1.00 0.00 754 PHE A N 8
ATOM 15083 C CA . PHE A 1 94 ? -7.973 4.426 6.147 1.00 0.00 754 PHE A CA 8
ATOM 15084 C C . PHE A 1 94 ? -8.600 5.216 7.311 1.00 0.00 754 PHE A C 8
ATOM 15085 O O . PHE A 1 94 ? -9.170 4.625 8.227 1.00 0.00 754 PHE A O 8
ATOM 15102 N N . LYS A 1 95 ? -8.476 6.546 7.280 1.00 0.00 755 LYS A N 8
ATOM 15103 C CA . LYS A 1 95 ? -9.023 7.390 8.350 1.00 0.00 755 LYS A CA 8
ATOM 15104 C C . LYS A 1 95 ? -9.205 8.834 7.878 1.00 0.00 755 LYS A C 8
ATOM 15105 O O . LYS A 1 95 ? -10.127 9.136 7.124 1.00 0.00 755 LYS A O 8
ATOM 15124 N N . SER A 1 96 ? -8.314 9.716 8.313 1.00 0.00 756 SER A N 8
ATOM 15125 C CA . SER A 1 96 ? -8.381 11.118 7.928 1.00 0.00 756 SER A CA 8
ATOM 15126 C C . SER A 1 96 ? -7.851 11.301 6.512 1.00 0.00 756 SER A C 8
ATOM 15127 O O . SER A 1 96 ? -7.438 12.393 6.125 1.00 0.00 756 SER A O 8
ATOM 15135 N N . LEU A 1 97 ? -7.863 10.218 5.748 1.00 0.00 757 LEU A N 8
ATOM 15136 C CA . LEU A 1 97 ? -7.377 10.248 4.376 1.00 0.00 757 LEU A CA 8
ATOM 15137 C C . LEU A 1 97 ? -8.426 10.842 3.443 1.00 0.00 757 LEU A C 8
ATOM 15138 O O . LEU A 1 97 ? -9.583 11.016 3.815 1.00 0.00 757 LEU A O 8
ATOM 15154 N N . ASP A 1 98 ? -8.002 11.122 2.223 1.00 0.00 758 ASP A N 8
ATOM 15155 C CA . ASP A 1 98 ? -8.883 11.670 1.204 1.00 0.00 758 ASP A CA 8
ATOM 15156 C C . ASP A 1 98 ? -8.207 11.527 -0.154 1.00 0.00 758 ASP A C 8
ATOM 15157 O O . ASP A 1 98 ? -8.005 12.499 -0.889 1.00 0.00 758 ASP A O 8
ATOM 15166 N N . THR A 1 99 ? -7.830 10.288 -0.456 1.00 0.00 759 THR A N 8
ATOM 15167 C CA . THR A 1 99 ? -7.148 9.977 -1.706 1.00 0.00 759 THR A CA 8
ATOM 15168 C C . THR A 1 99 ? -7.171 8.481 -1.983 1.00 0.00 759 THR A C 8
ATOM 15169 O O . THR A 1 99 ? -7.996 7.742 -1.438 1.00 0.00 759 THR A O 8
ATOM 15180 N N . THR A 1 100 ? -6.230 8.054 -2.814 1.00 0.00 760 THR A N 8
ATOM 15181 C CA . THR A 1 100 ? -6.091 6.646 -3.173 1.00 0.00 760 THR A CA 8
ATOM 15182 C C . THR A 1 100 ? -4.682 6.372 -3.673 1.00 0.00 760 THR A C 8
ATOM 15183 O O . THR A 1 100 ? -3.912 7.301 -3.922 1.00 0.00 760 THR A O 8
ATOM 15194 N N . LEU A 1 101 ? -4.359 5.093 -3.843 1.00 0.00 761 LEU A N 8
ATOM 15195 C CA . LEU A 1 101 ? -3.052 4.705 -4.351 1.00 0.00 761 LEU A CA 8
ATOM 15196 C C . LEU A 1 101 ? -2.876 5.362 -5.723 1.00 0.00 761 LEU A C 8
ATOM 15197 O O . LEU A 1 101 ? -3.187 4.770 -6.755 1.00 0.00 761 LEU A O 8
ATOM 15213 N N . GLN A 1 102 ? -2.434 6.619 -5.710 1.00 0.00 762 GLN A N 8
ATOM 15214 C CA . GLN A 1 102 ? -2.282 7.402 -6.933 1.00 0.00 762 GLN A CA 8
ATOM 15215 C C . GLN A 1 102 ? -1.137 6.904 -7.804 1.00 0.00 762 GLN A C 8
ATOM 15216 O O . GLN A 1 102 ? -1.353 6.490 -8.941 1.00 0.00 762 GLN A O 8
ATOM 15230 N N . PHE A 1 103 ? 0.082 6.974 -7.283 1.00 0.00 763 PHE A N 8
ATOM 15231 C CA . PHE A 1 103 ? 1.241 6.550 -8.069 1.00 0.00 763 PHE A CA 8
ATOM 15232 C C . PHE A 1 103 ? 2.203 5.680 -7.259 1.00 0.00 763 PHE A C 8
ATOM 15233 O O . PHE A 1 103 ? 2.293 5.795 -6.042 1.00 0.00 763 PHE A O 8
ATOM 15250 N N . PRO A 1 104 ? 2.928 4.823 -7.927 1.00 0.00 764 PRO A N 8
ATOM 15251 C CA . PRO A 1 104 ? 3.921 3.917 -7.279 1.00 0.00 764 PRO A CA 8
ATOM 15252 C C . PRO A 1 104 ? 5.190 4.671 -6.897 1.00 0.00 764 PRO A C 8
ATOM 15253 O O . PRO A 1 104 ? 5.201 5.900 -6.876 1.00 0.00 764 PRO A O 8
ATOM 15264 N N . PHE A 1 105 ? 6.267 3.945 -6.603 1.00 0.00 765 PHE A N 8
ATOM 15265 C CA . PHE A 1 105 ? 7.513 4.601 -6.235 1.00 0.00 765 PHE A CA 8
ATOM 15266 C C . PHE A 1 105 ? 8.637 4.242 -7.201 1.00 0.00 765 PHE A C 8
ATOM 15267 O O . PHE A 1 105 ? 9.604 4.997 -7.333 1.00 0.00 765 PHE A O 8
ATOM 15284 N N . LYS A 1 106 ? 8.505 3.114 -7.902 1.00 0.00 766 LYS A N 8
ATOM 15285 C CA . LYS A 1 106 ? 9.537 2.732 -8.859 1.00 0.00 766 LYS A CA 8
ATOM 15286 C C . LYS A 1 106 ? 9.357 3.537 -10.138 1.00 0.00 766 LYS A C 8
ATOM 15287 O O . LYS A 1 106 ? 10.333 3.853 -10.812 1.00 0.00 766 LYS A O 8
ATOM 15306 N N . GLU A 1 107 ? 8.094 3.871 -10.440 1.00 0.00 767 GLU A N 8
ATOM 15307 C CA . GLU A 1 107 ? 7.756 4.667 -11.622 1.00 0.00 767 GLU A CA 8
ATOM 15308 C C . GLU A 1 107 ? 8.921 5.575 -12.037 1.00 0.00 767 GLU A C 8
ATOM 15309 O O . GLU A 1 107 ? 9.288 6.440 -11.246 1.00 0.00 767 GLU A O 8
ATOM 15322 N N . ASP B 2 1 ? 2.740 7.648 14.186 1.00 0.00 338 ASP B N 8
ATOM 15323 C CA . ASP B 2 1 ? 3.800 7.479 13.160 1.00 0.00 338 ASP B CA 8
ATOM 15324 C C . ASP B 2 1 ? 5.168 7.502 13.832 1.00 0.00 338 ASP B C 8
ATOM 15325 O O . ASP B 2 1 ? 5.828 8.537 13.901 1.00 0.00 338 ASP B O 8
ATOM 15336 N N . THR B 2 2 ? 5.591 6.339 14.314 1.00 0.00 339 THR B N 8
ATOM 15337 C CA . THR B 2 2 ? 6.891 6.204 14.965 1.00 0.00 339 THR B CA 8
ATOM 15338 C C . THR B 2 2 ? 7.879 5.624 13.963 1.00 0.00 339 THR B C 8
ATOM 15339 O O . THR B 2 2 ? 7.578 5.547 12.775 1.00 0.00 339 THR B O 8
ATOM 15350 N N . GLU B 2 3 ? 9.049 5.200 14.425 1.00 0.00 340 GLU B N 8
ATOM 15351 C CA . GLU B 2 3 ? 10.043 4.618 13.522 1.00 0.00 340 GLU B CA 8
ATOM 15352 C C . GLU B 2 3 ? 9.478 3.378 12.813 1.00 0.00 340 GLU B C 8
ATOM 15353 O O . GLU B 2 3 ? 10.193 2.683 12.092 1.00 0.00 340 GLU B O 8
ATOM 15365 N N . VAL B 2 4 ? 8.189 3.113 13.027 1.00 0.00 341 VAL B N 8
ATOM 15366 C CA . VAL B 2 4 ? 7.519 1.965 12.417 1.00 0.00 341 VAL B CA 8
ATOM 15367 C C . VAL B 2 4 ? 6.153 2.386 11.850 1.00 0.00 341 VAL B C 8
ATOM 15368 O O . VAL B 2 4 ? 5.911 3.571 11.610 1.00 0.00 341 VAL B O 8
ATOM 15405 N N . GLU B 2 6 ? 2.558 2.003 13.089 1.00 0.00 343 GLU B N 8
ATOM 15406 C CA . GLU B 2 6 ? 1.549 1.626 14.079 1.00 0.00 343 GLU B CA 8
ATOM 15407 C C . GLU B 2 6 ? 0.156 1.507 13.441 1.00 0.00 343 GLU B C 8
ATOM 15408 O O . GLU B 2 6 ? -0.810 2.084 13.938 1.00 0.00 343 GLU B O 8
ATOM 15420 N N . SER B 2 7 ? 0.068 0.744 12.341 1.00 0.00 344 SER B N 8
ATOM 15421 C CA . SER B 2 7 ? -1.206 0.537 11.630 1.00 0.00 344 SER B CA 8
ATOM 15422 C C . SER B 2 7 ? -2.172 1.696 11.891 1.00 0.00 344 SER B C 8
ATOM 15423 O O . SER B 2 7 ? -3.236 1.508 12.479 1.00 0.00 344 SER B O 8
ATOM 15431 N N . PRO B 2 8 ? -1.801 2.887 11.485 1.00 0.00 345 PRO B N 8
ATOM 15432 C CA . PRO B 2 8 ? -2.618 4.117 11.696 1.00 0.00 345 PRO B CA 8
ATOM 15433 C C . PRO B 2 8 ? -4.126 3.892 11.559 1.00 0.00 345 PRO B C 8
ATOM 15434 O O . PRO B 2 8 ? -4.913 4.476 12.306 1.00 0.00 345 PRO B O 8
ATOM 15469 N N . ALA B 2 10 ? -7.564 1.073 10.758 1.00 0.00 347 ALA B N 8
ATOM 15470 C CA . ALA B 2 10 ? -8.081 -0.295 10.880 1.00 0.00 347 ALA B CA 8
ATOM 15471 C C . ALA B 2 10 ? -9.403 -0.297 11.659 1.00 0.00 347 ALA B C 8
ATOM 15472 O O . ALA B 2 10 ? -10.478 -0.545 11.097 1.00 0.00 347 ALA B O 8
ATOM 15479 N N . ASP B 2 11 ? -9.309 -0.009 12.956 1.00 0.00 348 ASP B N 8
ATOM 15480 C CA . ASP B 2 11 ? -10.485 0.032 13.822 1.00 0.00 348 ASP B CA 8
ATOM 15481 C C . ASP B 2 11 ? -10.239 0.972 15.007 1.00 0.00 348 ASP B C 8
ATOM 15482 O O . ASP B 2 11 ? -10.122 0.530 16.151 1.00 0.00 348 ASP B O 8
ATOM 15491 N N . PRO B 2 12 ? -10.146 2.254 14.753 1.00 0.00 349 PRO B N 8
ATOM 15492 C CA . PRO B 2 12 ? -9.894 3.269 15.811 1.00 0.00 349 PRO B CA 8
ATOM 15493 C C . PRO B 2 12 ? -11.176 3.772 16.482 1.00 0.00 349 PRO B C 8
ATOM 15494 O O . PRO B 2 12 ? -11.516 3.352 17.590 1.00 0.00 349 PRO B O 8
ATOM 15505 N N . GLU B 2 13 ? -11.866 4.688 15.805 1.00 0.00 350 GLU B N 8
ATOM 15506 C CA . GLU B 2 13 ? -13.100 5.265 16.336 1.00 0.00 350 GLU B CA 8
ATOM 15507 C C . GLU B 2 13 ? -14.255 5.068 15.358 1.00 0.00 350 GLU B C 8
ATOM 15508 O O . GLU B 2 13 ? -13.989 4.785 14.198 1.00 0.00 350 GLU B O 8
ATOM 15521 N N . GLY A 1 1 ? 1.212 -14.541 -11.653 1.00 0.00 661 GLY A N 9
ATOM 15522 C CA . GLY A 1 1 ? 1.352 -13.719 -12.891 1.00 0.00 661 GLY A CA 9
ATOM 15523 C C . GLY A 1 1 ? 0.482 -12.470 -12.781 1.00 0.00 661 GLY A C 9
ATOM 15524 O O . GLY A 1 1 ? -0.722 -12.525 -13.020 1.00 0.00 661 GLY A O 9
ATOM 15530 N N . HIS A 1 2 ? 1.107 -11.349 -12.420 1.00 0.00 662 HIS A N 9
ATOM 15531 C CA . HIS A 1 2 ? 0.394 -10.076 -12.283 1.00 0.00 662 HIS A CA 9
ATOM 15532 C C . HIS A 1 2 ? -0.709 -10.154 -11.216 1.00 0.00 662 HIS A C 9
ATOM 15533 O O . HIS A 1 2 ? -1.568 -9.272 -11.129 1.00 0.00 662 HIS A O 9
ATOM 15548 N N . MET A 1 3 ? -0.675 -11.199 -10.399 1.00 0.00 663 MET A N 9
ATOM 15549 C CA . MET A 1 3 ? -1.674 -11.364 -9.348 1.00 0.00 663 MET A CA 9
ATOM 15550 C C . MET A 1 3 ? -1.004 -11.227 -7.980 1.00 0.00 663 MET A C 9
ATOM 15551 O O . MET A 1 3 ? -0.776 -10.109 -7.499 1.00 0.00 663 MET A O 9
ATOM 15565 N N . GLN A 1 4 ? -0.654 -12.350 -7.373 1.00 0.00 664 GLN A N 9
ATOM 15566 C CA . GLN A 1 4 ? 0.028 -12.319 -6.089 1.00 0.00 664 GLN A CA 9
ATOM 15567 C C . GLN A 1 4 ? 1.472 -11.880 -6.315 1.00 0.00 664 GLN A C 9
ATOM 15568 O O . GLN A 1 4 ? 2.173 -11.497 -5.382 1.00 0.00 664 GLN A O 9
ATOM 15582 N N . ASP A 1 5 ? 1.892 -11.922 -7.579 1.00 0.00 665 ASP A N 9
ATOM 15583 C CA . ASP A 1 5 ? 3.236 -11.505 -7.949 1.00 0.00 665 ASP A CA 9
ATOM 15584 C C . ASP A 1 5 ? 3.358 -9.998 -7.743 1.00 0.00 665 ASP A C 9
ATOM 15585 O O . ASP A 1 5 ? 2.699 -9.217 -8.432 1.00 0.00 665 ASP A O 9
ATOM 15594 N N . LEU A 1 6 ? 4.168 -9.592 -6.773 1.00 0.00 666 LEU A N 9
ATOM 15595 C CA . LEU A 1 6 ? 4.321 -8.175 -6.471 1.00 0.00 666 LEU A CA 9
ATOM 15596 C C . LEU A 1 6 ? 5.578 -7.602 -7.115 1.00 0.00 666 LEU A C 9
ATOM 15597 O O . LEU A 1 6 ? 5.593 -6.451 -7.561 1.00 0.00 666 LEU A O 9
ATOM 15613 N N . SER A 1 7 ? 6.628 -8.412 -7.168 1.00 0.00 667 SER A N 9
ATOM 15614 C CA . SER A 1 7 ? 7.893 -7.981 -7.761 1.00 0.00 667 SER A CA 9
ATOM 15615 C C . SER A 1 7 ? 7.736 -7.651 -9.241 1.00 0.00 667 SER A C 9
ATOM 15616 O O . SER A 1 7 ? 8.706 -7.291 -9.905 1.00 0.00 667 SER A O 9
ATOM 15624 N N . VAL A 1 8 ? 6.516 -7.766 -9.753 1.00 0.00 668 VAL A N 9
ATOM 15625 C CA . VAL A 1 8 ? 6.258 -7.461 -11.157 1.00 0.00 668 VAL A CA 9
ATOM 15626 C C . VAL A 1 8 ? 5.629 -6.079 -11.282 1.00 0.00 668 VAL A C 9
ATOM 15627 O O . VAL A 1 8 ? 5.409 -5.574 -12.384 1.00 0.00 668 VAL A O 9
ATOM 15640 N N . HIS A 1 9 ? 5.360 -5.471 -10.134 1.00 0.00 669 HIS A N 9
ATOM 15641 C CA . HIS A 1 9 ? 4.773 -4.136 -10.089 1.00 0.00 669 HIS A CA 9
ATOM 15642 C C . HIS A 1 9 ? 5.862 -3.082 -9.930 1.00 0.00 669 HIS A C 9
ATOM 15643 O O . HIS A 1 9 ? 7.056 -3.379 -9.999 1.00 0.00 669 HIS A O 9
ATOM 15658 N N . LEU A 1 10 ? 5.434 -1.850 -9.690 1.00 0.00 670 LEU A N 9
ATOM 15659 C CA . LEU A 1 10 ? 6.360 -0.743 -9.498 1.00 0.00 670 LEU A CA 9
ATOM 15660 C C . LEU A 1 10 ? 6.106 -0.077 -8.160 1.00 0.00 670 LEU A C 9
ATOM 15661 O O . LEU A 1 10 ? 6.860 0.798 -7.741 1.00 0.00 670 LEU A O 9
ATOM 15677 N N . TRP A 1 11 ? 5.045 -0.492 -7.480 1.00 0.00 671 TRP A N 9
ATOM 15678 C CA . TRP A 1 11 ? 4.743 0.089 -6.185 1.00 0.00 671 TRP A CA 9
ATOM 15679 C C . TRP A 1 11 ? 5.159 -0.863 -5.065 1.00 0.00 671 TRP A C 9
ATOM 15680 O O . TRP A 1 11 ? 5.080 -0.534 -3.877 1.00 0.00 671 TRP A O 9
ATOM 15701 N N . TYR A 1 12 ? 5.603 -2.051 -5.453 1.00 0.00 672 TYR A N 9
ATOM 15702 C CA . TYR A 1 12 ? 6.027 -3.047 -4.483 1.00 0.00 672 TYR A CA 9
ATOM 15703 C C . TYR A 1 12 ? 7.513 -2.900 -4.166 1.00 0.00 672 TYR A C 9
ATOM 15704 O O . TYR A 1 12 ? 8.371 -3.053 -5.045 1.00 0.00 672 TYR A O 9
ATOM 15722 N N . ALA A 1 13 ? 7.810 -2.607 -2.904 1.00 0.00 673 ALA A N 9
ATOM 15723 C CA . ALA A 1 13 ? 9.192 -2.448 -2.467 1.00 0.00 673 ALA A CA 9
ATOM 15724 C C . ALA A 1 13 ? 9.643 -3.679 -1.681 1.00 0.00 673 ALA A C 9
ATOM 15725 O O . ALA A 1 13 ? 10.837 -3.948 -1.565 1.00 0.00 673 ALA A O 9
ATOM 15732 N N . GLY A 1 14 ? 8.671 -4.420 -1.152 1.00 0.00 674 GLY A N 9
ATOM 15733 C CA . GLY A 1 14 ? 8.958 -5.633 -0.378 1.00 0.00 674 GLY A CA 9
ATOM 15734 C C . GLY A 1 14 ? 9.934 -5.359 0.765 1.00 0.00 674 GLY A C 9
ATOM 15735 O O . GLY A 1 14 ? 9.568 -4.732 1.763 1.00 0.00 674 GLY A O 9
ATOM 15739 N N . PRO A 1 15 ? 11.155 -5.824 0.646 1.00 0.00 675 PRO A N 9
ATOM 15740 C CA . PRO A 1 15 ? 12.201 -5.627 1.697 1.00 0.00 675 PRO A CA 9
ATOM 15741 C C . PRO A 1 15 ? 12.608 -4.157 1.843 1.00 0.00 675 PRO A C 9
ATOM 15742 O O . PRO A 1 15 ? 13.742 -3.776 1.551 1.00 0.00 675 PRO A O 9
ATOM 15753 N N . MET A 1 16 ? 11.668 -3.337 2.299 1.00 0.00 676 MET A N 9
ATOM 15754 C CA . MET A 1 16 ? 11.925 -1.908 2.487 1.00 0.00 676 MET A CA 9
ATOM 15755 C C . MET A 1 16 ? 11.586 -1.483 3.918 1.00 0.00 676 MET A C 9
ATOM 15756 O O . MET A 1 16 ? 10.916 -2.214 4.651 1.00 0.00 676 MET A O 9
ATOM 15770 N N . GLU A 1 17 ? 12.053 -0.301 4.308 1.00 0.00 677 GLU A N 9
ATOM 15771 C CA . GLU A 1 17 ? 11.804 0.227 5.650 1.00 0.00 677 GLU A CA 9
ATOM 15772 C C . GLU A 1 17 ? 10.953 1.498 5.581 1.00 0.00 677 GLU A C 9
ATOM 15773 O O . GLU A 1 17 ? 10.856 2.134 4.527 1.00 0.00 677 GLU A O 9
ATOM 15785 N N . ARG A 1 18 ? 10.344 1.865 6.707 1.00 0.00 678 ARG A N 9
ATOM 15786 C CA . ARG A 1 18 ? 9.509 3.065 6.762 1.00 0.00 678 ARG A CA 9
ATOM 15787 C C . ARG A 1 18 ? 10.269 4.283 6.233 1.00 0.00 678 ARG A C 9
ATOM 15788 O O . ARG A 1 18 ? 9.863 4.899 5.241 1.00 0.00 678 ARG A O 9
ATOM 15809 N N . ALA A 1 19 ? 11.379 4.613 6.895 1.00 0.00 679 ALA A N 9
ATOM 15810 C CA . ALA A 1 19 ? 12.201 5.752 6.494 1.00 0.00 679 ALA A CA 9
ATOM 15811 C C . ALA A 1 19 ? 12.641 5.611 5.045 1.00 0.00 679 ALA A C 9
ATOM 15812 O O . ALA A 1 19 ? 12.774 6.602 4.324 1.00 0.00 679 ALA A O 9
ATOM 15819 N N . GLY A 1 20 ? 12.843 4.373 4.616 1.00 0.00 680 GLY A N 9
ATOM 15820 C CA . GLY A 1 20 ? 13.248 4.114 3.241 1.00 0.00 680 GLY A CA 9
ATOM 15821 C C . GLY A 1 20 ? 12.052 4.262 2.317 1.00 0.00 680 GLY A C 9
ATOM 15822 O O . GLY A 1 20 ? 12.139 4.899 1.265 1.00 0.00 680 GLY A O 9
ATOM 15826 N N . ALA A 1 21 ? 10.932 3.676 2.728 1.00 0.00 681 ALA A N 9
ATOM 15827 C CA . ALA A 1 21 ? 9.705 3.741 1.948 1.00 0.00 681 ALA A CA 9
ATOM 15828 C C . ALA A 1 21 ? 9.283 5.189 1.706 1.00 0.00 681 ALA A C 9
ATOM 15829 O O . ALA A 1 21 ? 8.974 5.566 0.576 1.00 0.00 681 ALA A O 9
ATOM 15836 N N . GLU A 1 22 ? 9.261 6.008 2.758 1.00 0.00 682 GLU A N 9
ATOM 15837 C CA . GLU A 1 22 ? 8.856 7.401 2.593 1.00 0.00 682 GLU A CA 9
ATOM 15838 C C . GLU A 1 22 ? 9.969 8.237 1.978 1.00 0.00 682 GLU A C 9
ATOM 15839 O O . GLU A 1 22 ? 9.739 9.368 1.556 1.00 0.00 682 GLU A O 9
ATOM 15851 N N . SER A 1 23 ? 11.167 7.672 1.900 1.00 0.00 683 SER A N 9
ATOM 15852 C CA . SER A 1 23 ? 12.289 8.389 1.311 1.00 0.00 683 SER A CA 9
ATOM 15853 C C . SER A 1 23 ? 11.962 8.778 -0.122 1.00 0.00 683 SER A C 9
ATOM 15854 O O . SER A 1 23 ? 12.204 9.907 -0.548 1.00 0.00 683 SER A O 9
ATOM 15862 N N . ILE A 1 24 ? 11.401 7.828 -0.853 1.00 0.00 684 ILE A N 9
ATOM 15863 C CA . ILE A 1 24 ? 11.023 8.053 -2.243 1.00 0.00 684 ILE A CA 9
ATOM 15864 C C . ILE A 1 24 ? 9.684 8.780 -2.307 1.00 0.00 684 ILE A C 9
ATOM 15865 O O . ILE A 1 24 ? 9.542 9.800 -2.987 1.00 0.00 684 ILE A O 9
ATOM 15881 N N . LEU A 1 25 ? 8.706 8.245 -1.587 1.00 0.00 685 LEU A N 9
ATOM 15882 C CA . LEU A 1 25 ? 7.372 8.831 -1.554 1.00 0.00 685 LEU A CA 9
ATOM 15883 C C . LEU A 1 25 ? 7.411 10.283 -1.074 1.00 0.00 685 LEU A C 9
ATOM 15884 O O . LEU A 1 25 ? 6.771 11.159 -1.666 1.00 0.00 685 LEU A O 9
ATOM 15900 N N . ALA A 1 26 ? 8.156 10.552 -0.004 1.00 0.00 686 ALA A N 9
ATOM 15901 C CA . ALA A 1 26 ? 8.244 11.917 0.504 1.00 0.00 686 ALA A CA 9
ATOM 15902 C C . ALA A 1 26 ? 8.882 12.823 -0.544 1.00 0.00 686 ALA A C 9
ATOM 15903 O O . ALA A 1 26 ? 8.459 13.968 -0.724 1.00 0.00 686 ALA A O 9
ATOM 15910 N N . ASN A 1 27 ? 9.872 12.289 -1.257 1.00 0.00 687 ASN A N 9
ATOM 15911 C CA . ASN A 1 27 ? 10.543 13.042 -2.313 1.00 0.00 687 ASN A CA 9
ATOM 15912 C C . ASN A 1 27 ? 9.596 13.224 -3.498 1.00 0.00 687 ASN A C 9
ATOM 15913 O O . ASN A 1 27 ? 9.575 14.277 -4.138 1.00 0.00 687 ASN A O 9
ATOM 15924 N N . ARG A 1 28 ? 8.827 12.178 -3.787 1.00 0.00 688 ARG A N 9
ATOM 15925 C CA . ARG A 1 28 ? 7.881 12.208 -4.903 1.00 0.00 688 ARG A CA 9
ATOM 15926 C C . ARG A 1 28 ? 6.698 13.137 -4.623 1.00 0.00 688 ARG A C 9
ATOM 15927 O O . ARG A 1 28 ? 6.547 13.673 -3.524 1.00 0.00 688 ARG A O 9
ATOM 15948 N N . SER A 1 29 ? 5.847 13.304 -5.626 1.00 0.00 689 SER A N 9
ATOM 15949 C CA . SER A 1 29 ? 4.669 14.149 -5.484 1.00 0.00 689 SER A CA 9
ATOM 15950 C C . SER A 1 29 ? 3.579 13.418 -4.696 1.00 0.00 689 SER A C 9
ATOM 15951 O O . SER A 1 29 ? 3.683 12.210 -4.435 1.00 0.00 689 SER A O 9
ATOM 15959 N N . ASP A 1 30 ? 2.538 14.154 -4.320 1.00 0.00 690 ASP A N 9
ATOM 15960 C CA . ASP A 1 30 ? 1.436 13.575 -3.563 1.00 0.00 690 ASP A CA 9
ATOM 15961 C C . ASP A 1 30 ? 0.704 12.528 -4.391 1.00 0.00 690 ASP A C 9
ATOM 15962 O O . ASP A 1 30 ? 0.487 12.702 -5.594 1.00 0.00 690 ASP A O 9
ATOM 15971 N N . GLY A 1 31 ? 0.335 11.432 -3.740 1.00 0.00 691 GLY A N 9
ATOM 15972 C CA . GLY A 1 31 ? -0.362 10.347 -4.420 1.00 0.00 691 GLY A CA 9
ATOM 15973 C C . GLY A 1 31 ? 0.596 9.192 -4.664 1.00 0.00 691 GLY A C 9
ATOM 15974 O O . GLY A 1 31 ? 0.185 8.083 -5.009 1.00 0.00 691 GLY A O 9
ATOM 15978 N N . THR A 1 32 ? 1.880 9.462 -4.467 1.00 0.00 692 THR A N 9
ATOM 15979 C CA . THR A 1 32 ? 2.897 8.437 -4.648 1.00 0.00 692 THR A CA 9
ATOM 15980 C C . THR A 1 32 ? 2.769 7.404 -3.533 1.00 0.00 692 THR A C 9
ATOM 15981 O O . THR A 1 32 ? 2.635 7.762 -2.363 1.00 0.00 692 THR A O 9
ATOM 15992 N N . PHE A 1 33 ? 2.775 6.128 -3.890 1.00 0.00 693 PHE A N 9
ATOM 15993 C CA . PHE A 1 33 ? 2.621 5.083 -2.885 1.00 0.00 693 PHE A CA 9
ATOM 15994 C C . PHE A 1 33 ? 3.490 3.868 -3.181 1.00 0.00 693 PHE A C 9
ATOM 15995 O O . PHE A 1 33 ? 3.983 3.691 -4.294 1.00 0.00 693 PHE A O 9
ATOM 16012 N N . LEU A 1 34 ? 3.660 3.023 -2.172 1.00 0.00 694 LEU A N 9
ATOM 16013 C CA . LEU A 1 34 ? 4.457 1.812 -2.330 1.00 0.00 694 LEU A CA 9
ATOM 16014 C C . LEU A 1 34 ? 4.158 0.814 -1.212 1.00 0.00 694 LEU A C 9
ATOM 16015 O O . LEU A 1 34 ? 3.623 1.183 -0.158 1.00 0.00 694 LEU A O 9
ATOM 16031 N N . VAL A 1 35 ? 4.507 -0.449 -1.446 1.00 0.00 695 VAL A N 9
ATOM 16032 C CA . VAL A 1 35 ? 4.274 -1.493 -0.450 1.00 0.00 695 VAL A CA 9
ATOM 16033 C C . VAL A 1 35 ? 5.555 -2.264 -0.142 1.00 0.00 695 VAL A C 9
ATOM 16034 O O . VAL A 1 35 ? 6.349 -2.567 -1.039 1.00 0.00 695 VAL A O 9
ATOM 16047 N N . ARG A 1 36 ? 5.730 -2.587 1.136 1.00 0.00 696 ARG A N 9
ATOM 16048 C CA . ARG A 1 36 ? 6.893 -3.335 1.597 1.00 0.00 696 ARG A CA 9
ATOM 16049 C C . ARG A 1 36 ? 6.436 -4.602 2.324 1.00 0.00 696 ARG A C 9
ATOM 16050 O O . ARG A 1 36 ? 5.240 -4.778 2.573 1.00 0.00 696 ARG A O 9
ATOM 16071 N N . GLN A 1 37 ? 7.380 -5.479 2.654 1.00 0.00 697 GLN A N 9
ATOM 16072 C CA . GLN A 1 37 ? 7.044 -6.732 3.343 1.00 0.00 697 GLN A CA 9
ATOM 16073 C C . GLN A 1 37 ? 7.589 -6.749 4.777 1.00 0.00 697 GLN A C 9
ATOM 16074 O O . GLN A 1 37 ? 8.758 -6.441 4.998 1.00 0.00 697 GLN A O 9
ATOM 16088 N N . ARG A 1 38 ? 6.725 -7.126 5.735 1.00 0.00 698 ARG A N 9
ATOM 16089 C CA . ARG A 1 38 ? 7.096 -7.203 7.164 1.00 0.00 698 ARG A CA 9
ATOM 16090 C C . ARG A 1 38 ? 5.857 -6.979 8.043 1.00 0.00 698 ARG A C 9
ATOM 16091 O O . ARG A 1 38 ? 4.817 -6.537 7.555 1.00 0.00 698 ARG A O 9
ATOM 16112 N N . VAL A 1 39 ? 5.970 -7.295 9.338 1.00 0.00 699 VAL A N 9
ATOM 16113 C CA . VAL A 1 39 ? 4.841 -7.133 10.270 1.00 0.00 699 VAL A CA 9
ATOM 16114 C C . VAL A 1 39 ? 5.321 -6.948 11.720 1.00 0.00 699 VAL A C 9
ATOM 16115 O O . VAL A 1 39 ? 6.283 -7.580 12.156 1.00 0.00 699 VAL A O 9
ATOM 16128 N N . LYS A 1 40 ? 4.637 -6.079 12.462 1.00 0.00 700 LYS A N 9
ATOM 16129 C CA . LYS A 1 40 ? 5.005 -5.823 13.858 1.00 0.00 700 LYS A CA 9
ATOM 16130 C C . LYS A 1 40 ? 4.082 -6.566 14.830 1.00 0.00 700 LYS A C 9
ATOM 16131 O O . LYS A 1 40 ? 4.480 -6.875 15.952 1.00 0.00 700 LYS A O 9
ATOM 16150 N N . ASP A 1 41 ? 2.858 -6.854 14.396 1.00 0.00 701 ASP A N 9
ATOM 16151 C CA . ASP A 1 41 ? 1.902 -7.571 15.244 1.00 0.00 701 ASP A CA 9
ATOM 16152 C C . ASP A 1 41 ? 1.086 -8.565 14.417 1.00 0.00 701 ASP A C 9
ATOM 16153 O O . ASP A 1 41 ? 1.261 -9.779 14.532 1.00 0.00 701 ASP A O 9
ATOM 16162 N N . ALA A 1 42 ? 0.195 -8.036 13.585 1.00 0.00 702 ALA A N 9
ATOM 16163 C CA . ALA A 1 42 ? -0.650 -8.873 12.738 1.00 0.00 702 ALA A CA 9
ATOM 16164 C C . ALA A 1 42 ? -0.693 -8.313 11.317 1.00 0.00 702 ALA A C 9
ATOM 16165 O O . ALA A 1 42 ? -1.441 -7.373 11.029 1.00 0.00 702 ALA A O 9
ATOM 16172 N N . ALA A 1 43 ? 0.125 -8.881 10.434 1.00 0.00 703 ALA A N 9
ATOM 16173 C CA . ALA A 1 43 ? 0.177 -8.417 9.051 1.00 0.00 703 ALA A CA 9
ATOM 16174 C C . ALA A 1 43 ? 1.251 -9.155 8.254 1.00 0.00 703 ALA A C 9
ATOM 16175 O O . ALA A 1 43 ? 1.901 -10.064 8.766 1.00 0.00 703 ALA A O 9
ATOM 16182 N N . GLU A 1 44 ? 1.424 -8.754 6.997 1.00 0.00 704 GLU A N 9
ATOM 16183 C CA . GLU A 1 44 ? 2.417 -9.375 6.115 1.00 0.00 704 GLU A CA 9
ATOM 16184 C C . GLU A 1 44 ? 3.229 -8.300 5.380 1.00 0.00 704 GLU A C 9
ATOM 16185 O O . GLU A 1 44 ? 4.462 -8.268 5.442 1.00 0.00 704 GLU A O 9
ATOM 16197 N N . PHE A 1 45 ? 2.519 -7.416 4.689 1.00 0.00 705 PHE A N 9
ATOM 16198 C CA . PHE A 1 45 ? 3.154 -6.332 3.945 1.00 0.00 705 PHE A CA 9
ATOM 16199 C C . PHE A 1 45 ? 2.828 -4.989 4.583 1.00 0.00 705 PHE A C 9
ATOM 16200 O O . PHE A 1 45 ? 2.043 -4.914 5.520 1.00 0.00 705 PHE A O 9
ATOM 16217 N N . ALA A 1 46 ? 3.411 -3.924 4.047 1.00 0.00 706 ALA A N 9
ATOM 16218 C CA . ALA A 1 46 ? 3.137 -2.581 4.555 1.00 0.00 706 ALA A CA 9
ATOM 16219 C C . ALA A 1 46 ? 2.976 -1.609 3.391 1.00 0.00 706 ALA A C 9
ATOM 16220 O O . ALA A 1 46 ? 3.844 -1.526 2.521 1.00 0.00 706 ALA A O 9
ATOM 16227 N N . ILE A 1 47 ? 1.858 -0.889 3.382 1.00 0.00 707 ILE A N 9
ATOM 16228 C CA . ILE A 1 47 ? 1.576 0.073 2.315 1.00 0.00 707 ILE A CA 9
ATOM 16229 C C . ILE A 1 47 ? 1.934 1.488 2.751 1.00 0.00 707 ILE A C 9
ATOM 16230 O O . ILE A 1 47 ? 1.489 1.958 3.804 1.00 0.00 707 ILE A O 9
ATOM 16246 N N . SER A 1 48 ? 2.730 2.160 1.925 1.00 0.00 708 SER A N 9
ATOM 16247 C CA . SER A 1 48 ? 3.141 3.530 2.214 1.00 0.00 708 SER A CA 9
ATOM 16248 C C . SER A 1 48 ? 2.630 4.468 1.115 1.00 0.00 708 SER A C 9
ATOM 16249 O O . SER A 1 48 ? 2.927 4.257 -0.062 1.00 0.00 708 SER A O 9
ATOM 16257 N N . ILE A 1 49 ? 1.846 5.486 1.494 1.00 0.00 709 ILE A N 9
ATOM 16258 C CA . ILE A 1 49 ? 1.291 6.425 0.505 1.00 0.00 709 ILE A CA 9
ATOM 16259 C C . ILE A 1 49 ? 1.703 7.865 0.802 1.00 0.00 709 ILE A C 9
ATOM 16260 O O . ILE A 1 49 ? 1.613 8.323 1.943 1.00 0.00 709 ILE A O 9
ATOM 16276 N N . LYS A 1 50 ? 2.112 8.584 -0.245 1.00 0.00 710 LYS A N 9
ATOM 16277 C CA . LYS A 1 50 ? 2.487 9.992 -0.114 1.00 0.00 710 LYS A CA 9
ATOM 16278 C C . LYS A 1 50 ? 1.237 10.851 -0.307 1.00 0.00 710 LYS A C 9
ATOM 16279 O O . LYS A 1 50 ? 0.772 11.050 -1.434 1.00 0.00 710 LYS A O 9
ATOM 16298 N N . TYR A 1 51 ? 0.684 11.331 0.797 1.00 0.00 711 TYR A N 9
ATOM 16299 C CA . TYR A 1 51 ? -0.530 12.143 0.751 1.00 0.00 711 TYR A CA 9
ATOM 16300 C C . TYR A 1 51 ? -0.465 13.254 1.789 1.00 0.00 711 TYR A C 9
ATOM 16301 O O . TYR A 1 51 ? -0.504 12.984 2.987 1.00 0.00 711 TYR A O 9
ATOM 16319 N N . ASN A 1 52 ? -0.353 14.492 1.308 1.00 0.00 712 ASN A N 9
ATOM 16320 C CA . ASN A 1 52 ? -0.254 15.666 2.175 1.00 0.00 712 ASN A CA 9
ATOM 16321 C C . ASN A 1 52 ? 1.212 15.909 2.523 1.00 0.00 712 ASN A C 9
ATOM 16322 O O . ASN A 1 52 ? 1.571 16.016 3.691 1.00 0.00 712 ASN A O 9
ATOM 16333 N N . VAL A 1 53 ? 2.059 15.970 1.492 1.00 0.00 713 VAL A N 9
ATOM 16334 C CA . VAL A 1 53 ? 3.499 16.176 1.690 1.00 0.00 713 VAL A CA 9
ATOM 16335 C C . VAL A 1 53 ? 4.024 15.281 2.817 1.00 0.00 713 VAL A C 9
ATOM 16336 O O . VAL A 1 53 ? 4.951 15.643 3.542 1.00 0.00 713 VAL A O 9
ATOM 16349 N N . GLU A 1 54 ? 3.420 14.100 2.932 1.00 0.00 714 GLU A N 9
ATOM 16350 C CA . GLU A 1 54 ? 3.806 13.126 3.949 1.00 0.00 714 GLU A CA 9
ATOM 16351 C C . GLU A 1 54 ? 3.504 11.711 3.452 1.00 0.00 714 GLU A C 9
ATOM 16352 O O . GLU A 1 54 ? 2.681 11.521 2.553 1.00 0.00 714 GLU A O 9
ATOM 16364 N N . VAL A 1 55 ? 4.181 10.725 4.027 1.00 0.00 715 VAL A N 9
ATOM 16365 C CA . VAL A 1 55 ? 3.981 9.333 3.619 1.00 0.00 715 VAL A CA 9
ATOM 16366 C C . VAL A 1 55 ? 3.298 8.515 4.715 1.00 0.00 715 VAL A C 9
ATOM 16367 O O . VAL A 1 55 ? 3.836 8.349 5.808 1.00 0.00 715 VAL A O 9
ATOM 16380 N N . LYS A 1 56 ? 2.113 7.992 4.406 1.00 0.00 716 LYS A N 9
ATOM 16381 C CA . LYS A 1 56 ? 1.361 7.173 5.364 1.00 0.00 716 LYS A CA 9
ATOM 16382 C C . LYS A 1 56 ? 1.706 5.693 5.171 1.00 0.00 716 LYS A C 9
ATOM 16383 O O . LYS A 1 56 ? 1.580 5.173 4.067 1.00 0.00 716 LYS A O 9
ATOM 16402 N N . HIS A 1 57 ? 2.153 5.031 6.246 1.00 0.00 717 HIS A N 9
ATOM 16403 C CA . HIS A 1 57 ? 2.533 3.613 6.181 1.00 0.00 717 HIS A CA 9
ATOM 16404 C C . HIS A 1 57 ? 1.532 2.729 6.929 1.00 0.00 717 HIS A C 9
ATOM 16405 O O . HIS A 1 57 ? 1.236 2.964 8.103 1.00 0.00 717 HIS A O 9
ATOM 16420 N N . ILE A 1 58 ? 1.018 1.706 6.245 1.00 0.00 718 ILE A N 9
ATOM 16421 C CA . ILE A 1 58 ? 0.053 0.789 6.866 1.00 0.00 718 ILE A CA 9
ATOM 16422 C C . ILE A 1 58 ? 0.442 -0.672 6.617 1.00 0.00 718 ILE A C 9
ATOM 16423 O O . ILE A 1 58 ? 0.863 -1.036 5.518 1.00 0.00 718 ILE A O 9
ATOM 16439 N N . LYS A 1 59 ? 0.292 -1.501 7.651 1.00 0.00 719 LYS A N 9
ATOM 16440 C CA . LYS A 1 59 ? 0.629 -2.925 7.561 1.00 0.00 719 LYS A CA 9
ATOM 16441 C C . LYS A 1 59 ? -0.503 -3.737 6.922 1.00 0.00 719 LYS A C 9
ATOM 16442 O O . LYS A 1 59 ? -1.640 -3.716 7.393 1.00 0.00 719 LYS A O 9
ATOM 16461 N N . ILE A 1 60 ? -0.178 -4.473 5.862 1.00 0.00 720 ILE A N 9
ATOM 16462 C CA . ILE A 1 60 ? -1.172 -5.304 5.181 1.00 0.00 720 ILE A CA 9
ATOM 16463 C C . ILE A 1 60 ? -1.295 -6.656 5.881 1.00 0.00 720 ILE A C 9
ATOM 16464 O O . ILE A 1 60 ? -0.292 -7.234 6.314 1.00 0.00 720 ILE A O 9
ATOM 16480 N N . MET A 1 61 ? -2.523 -7.159 5.976 1.00 0.00 721 MET A N 9
ATOM 16481 C CA . MET A 1 61 ? -2.762 -8.450 6.615 1.00 0.00 721 MET A CA 9
ATOM 16482 C C . MET A 1 61 ? -2.635 -9.589 5.612 1.00 0.00 721 MET A C 9
ATOM 16483 O O . MET A 1 61 ? -2.083 -9.418 4.526 1.00 0.00 721 MET A O 9
ATOM 16497 N N . THR A 1 62 ? -3.132 -10.756 5.998 1.00 0.00 722 THR A N 9
ATOM 16498 C CA . THR A 1 62 ? -3.056 -11.939 5.145 1.00 0.00 722 THR A CA 9
ATOM 16499 C C . THR A 1 62 ? -4.176 -12.926 5.493 1.00 0.00 722 THR A C 9
ATOM 16500 O O . THR A 1 62 ? -3.998 -14.144 5.449 1.00 0.00 722 THR A O 9
ATOM 16511 N N . ALA A 1 63 ? -5.343 -12.381 5.832 1.00 0.00 723 ALA A N 9
ATOM 16512 C CA . ALA A 1 63 ? -6.502 -13.201 6.190 1.00 0.00 723 ALA A CA 9
ATOM 16513 C C . ALA A 1 63 ? -6.744 -14.283 5.143 1.00 0.00 723 ALA A C 9
ATOM 16514 O O . ALA A 1 63 ? -7.015 -13.980 3.980 1.00 0.00 723 ALA A O 9
ATOM 16521 N N . GLU A 1 64 ? -6.642 -15.541 5.559 1.00 0.00 724 GLU A N 9
ATOM 16522 C CA . GLU A 1 64 ? -6.850 -16.662 4.644 1.00 0.00 724 GLU A CA 9
ATOM 16523 C C . GLU A 1 64 ? -6.091 -16.430 3.331 1.00 0.00 724 GLU A C 9
ATOM 16524 O O . GLU A 1 64 ? -6.437 -16.995 2.293 1.00 0.00 724 GLU A O 9
ATOM 16536 N N . GLY A 1 65 ? -5.057 -15.587 3.390 1.00 0.00 725 GLY A N 9
ATOM 16537 C CA . GLY A 1 65 ? -4.256 -15.277 2.205 1.00 0.00 725 GLY A CA 9
ATOM 16538 C C . GLY A 1 65 ? -4.701 -13.967 1.554 1.00 0.00 725 GLY A C 9
ATOM 16539 O O . GLY A 1 65 ? -4.071 -13.492 0.609 1.00 0.00 725 GLY A O 9
ATOM 16543 N N . LEU A 1 66 ? -5.779 -13.375 2.067 1.00 0.00 726 LEU A N 9
ATOM 16544 C CA . LEU A 1 66 ? -6.270 -12.114 1.516 1.00 0.00 726 LEU A CA 9
ATOM 16545 C C . LEU A 1 66 ? -5.543 -10.947 2.168 1.00 0.00 726 LEU A C 9
ATOM 16546 O O . LEU A 1 66 ? -5.325 -10.939 3.381 1.00 0.00 726 LEU A O 9
ATOM 16562 N N . TYR A 1 67 ? -5.167 -9.962 1.364 1.00 0.00 727 TYR A N 9
ATOM 16563 C CA . TYR A 1 67 ? -4.461 -8.802 1.884 1.00 0.00 727 TYR A CA 9
ATOM 16564 C C . TYR A 1 67 ? -5.429 -7.654 2.125 1.00 0.00 727 TYR A C 9
ATOM 16565 O O . TYR A 1 67 ? -6.426 -7.505 1.414 1.00 0.00 727 TYR A O 9
ATOM 16583 N N . ARG A 1 68 ? -5.129 -6.862 3.145 1.00 0.00 728 ARG A N 9
ATOM 16584 C CA . ARG A 1 68 ? -5.977 -5.734 3.512 1.00 0.00 728 ARG A CA 9
ATOM 16585 C C . ARG A 1 68 ? -5.151 -4.661 4.209 1.00 0.00 728 ARG A C 9
ATOM 16586 O O . ARG A 1 68 ? -4.295 -4.966 5.037 1.00 0.00 728 ARG A O 9
ATOM 16607 N N . ILE A 1 69 ? -5.417 -3.407 3.864 1.00 0.00 729 ILE A N 9
ATOM 16608 C CA . ILE A 1 69 ? -4.696 -2.281 4.455 1.00 0.00 729 ILE A CA 9
ATOM 16609 C C . ILE A 1 69 ? -5.364 -1.816 5.740 1.00 0.00 729 ILE A C 9
ATOM 16610 O O . ILE A 1 69 ? -4.702 -1.373 6.672 1.00 0.00 729 ILE A O 9
ATOM 16626 N N . THR A 1 70 ? -6.685 -1.911 5.770 1.00 0.00 730 THR A N 9
ATOM 16627 C CA . THR A 1 70 ? -7.453 -1.483 6.940 1.00 0.00 730 THR A CA 9
ATOM 16628 C C . THR A 1 70 ? -7.993 -2.697 7.673 1.00 0.00 730 THR A C 9
ATOM 16629 O O . THR A 1 70 ? -8.549 -2.594 8.765 1.00 0.00 730 THR A O 9
ATOM 16640 N N . GLU A 1 71 ? -7.789 -3.855 7.059 1.00 0.00 731 GLU A N 9
ATOM 16641 C CA . GLU A 1 71 ? -8.213 -5.122 7.636 1.00 0.00 731 GLU A CA 9
ATOM 16642 C C . GLU A 1 71 ? -9.729 -5.279 7.586 1.00 0.00 731 GLU A C 9
ATOM 16643 O O . GLU A 1 71 ? -10.266 -6.347 7.874 1.00 0.00 731 GLU A O 9
ATOM 16655 N N . LYS A 1 72 ? -10.405 -4.211 7.184 1.00 0.00 732 LYS A N 9
ATOM 16656 C CA . LYS A 1 72 ? -11.860 -4.220 7.054 1.00 0.00 732 LYS A CA 9
ATOM 16657 C C . LYS A 1 72 ? -12.261 -4.742 5.669 1.00 0.00 732 LYS A C 9
ATOM 16658 O O . LYS A 1 72 ? -13.261 -5.446 5.523 1.00 0.00 732 LYS A O 9
ATOM 16677 N N . LYS A 1 73 ? -11.464 -4.394 4.658 1.00 0.00 733 LYS A N 9
ATOM 16678 C CA . LYS A 1 73 ? -11.726 -4.835 3.285 1.00 0.00 733 LYS A CA 9
ATOM 16679 C C . LYS A 1 73 ? -10.468 -5.459 2.673 1.00 0.00 733 LYS A C 9
ATOM 16680 O O . LYS A 1 73 ? -9.499 -4.760 2.355 1.00 0.00 733 LYS A O 9
ATOM 16699 N N . ALA A 1 74 ? -10.489 -6.782 2.517 1.00 0.00 734 ALA A N 9
ATOM 16700 C CA . ALA A 1 74 ? -9.353 -7.503 1.950 1.00 0.00 734 ALA A CA 9
ATOM 16701 C C . ALA A 1 74 ? -9.558 -7.790 0.461 1.00 0.00 734 ALA A C 9
ATOM 16702 O O . ALA A 1 74 ? -10.628 -7.515 -0.101 1.00 0.00 734 ALA A O 9
ATOM 16709 N N . PHE A 1 75 ? -8.521 -8.344 -0.164 1.00 0.00 735 PHE A N 9
ATOM 16710 C CA . PHE A 1 75 ? -8.569 -8.683 -1.587 1.00 0.00 735 PHE A CA 9
ATOM 16711 C C . PHE A 1 75 ? -7.815 -9.989 -1.861 1.00 0.00 735 PHE A C 9
ATOM 16712 O O . PHE A 1 75 ? -7.178 -10.542 -0.963 1.00 0.00 735 PHE A O 9
ATOM 16729 N N . ARG A 1 76 ? -7.902 -10.475 -3.102 1.00 0.00 736 ARG A N 9
ATOM 16730 C CA . ARG A 1 76 ? -7.238 -11.727 -3.498 1.00 0.00 736 ARG A CA 9
ATOM 16731 C C . ARG A 1 76 ? -5.777 -11.758 -3.054 1.00 0.00 736 ARG A C 9
ATOM 16732 O O . ARG A 1 76 ? -5.293 -12.763 -2.533 1.00 0.00 736 ARG A O 9
ATOM 16753 N N . GLY A 1 77 ? -5.081 -10.654 -3.280 1.00 0.00 737 GLY A N 9
ATOM 16754 C CA . GLY A 1 77 ? -3.675 -10.550 -2.912 1.00 0.00 737 GLY A CA 9
ATOM 16755 C C . GLY A 1 77 ? -3.291 -9.096 -2.714 1.00 0.00 737 GLY A C 9
ATOM 16756 O O . GLY A 1 77 ? -4.145 -8.254 -2.458 1.00 0.00 737 GLY A O 9
ATOM 16760 N N . LEU A 1 78 ? -2.011 -8.804 -2.845 1.00 0.00 738 LEU A N 9
ATOM 16761 C CA . LEU A 1 78 ? -1.536 -7.438 -2.679 1.00 0.00 738 LEU A CA 9
ATOM 16762 C C . LEU A 1 78 ? -1.910 -6.606 -3.892 1.00 0.00 738 LEU A C 9
ATOM 16763 O O . LEU A 1 78 ? -2.545 -5.554 -3.771 1.00 0.00 738 LEU A O 9
ATOM 16779 N N . THR A 1 79 ? -1.534 -7.093 -5.066 1.00 0.00 739 THR A N 9
ATOM 16780 C CA . THR A 1 79 ? -1.857 -6.396 -6.300 1.00 0.00 739 THR A CA 9
ATOM 16781 C C . THR A 1 79 ? -3.332 -6.006 -6.294 1.00 0.00 739 THR A C 9
ATOM 16782 O O . THR A 1 79 ? -3.678 -4.837 -6.431 1.00 0.00 739 THR A O 9
ATOM 16793 N N . GLU A 1 80 ? -4.194 -7.001 -6.110 1.00 0.00 740 GLU A N 9
ATOM 16794 C CA . GLU A 1 80 ? -5.636 -6.762 -6.080 1.00 0.00 740 GLU A CA 9
ATOM 16795 C C . GLU A 1 80 ? -6.019 -5.847 -4.920 1.00 0.00 740 GLU A C 9
ATOM 16796 O O . GLU A 1 80 ? -6.992 -5.098 -4.998 1.00 0.00 740 GLU A O 9
ATOM 16808 N N . LEU A 1 81 ? -5.247 -5.913 -3.849 1.00 0.00 741 LEU A N 9
ATOM 16809 C CA . LEU A 1 81 ? -5.505 -5.088 -2.679 1.00 0.00 741 LEU A CA 9
ATOM 16810 C C . LEU A 1 81 ? -5.015 -3.654 -2.918 1.00 0.00 741 LEU A C 9
ATOM 16811 O O . LEU A 1 81 ? -5.666 -2.689 -2.514 1.00 0.00 741 LEU A O 9
ATOM 16827 N N . VAL A 1 82 ? -3.876 -3.515 -3.595 1.00 0.00 742 VAL A N 9
ATOM 16828 C CA . VAL A 1 82 ? -3.325 -2.184 -3.887 1.00 0.00 742 VAL A CA 9
ATOM 16829 C C . VAL A 1 82 ? -3.873 -1.632 -5.205 1.00 0.00 742 VAL A C 9
ATOM 16830 O O . VAL A 1 82 ? -4.049 -0.422 -5.349 1.00 0.00 742 VAL A O 9
ATOM 16843 N N . GLU A 1 83 ? -4.148 -2.512 -6.163 1.00 0.00 743 GLU A N 9
ATOM 16844 C CA . GLU A 1 83 ? -4.674 -2.065 -7.450 1.00 0.00 743 GLU A CA 9
ATOM 16845 C C . GLU A 1 83 ? -6.154 -1.720 -7.335 1.00 0.00 743 GLU A C 9
ATOM 16846 O O . GLU A 1 83 ? -6.798 -1.363 -8.320 1.00 0.00 743 GLU A O 9
ATOM 16858 N N . PHE A 1 84 ? -6.681 -1.805 -6.120 1.00 0.00 744 PHE A N 9
ATOM 16859 C CA . PHE A 1 84 ? -8.080 -1.475 -5.879 1.00 0.00 744 PHE A CA 9
ATOM 16860 C C . PHE A 1 84 ? -8.182 -0.184 -5.072 1.00 0.00 744 PHE A C 9
ATOM 16861 O O . PHE A 1 84 ? -9.005 0.686 -5.364 1.00 0.00 744 PHE A O 9
ATOM 16878 N N . TYR A 1 85 ? -7.331 -0.059 -4.058 1.00 0.00 745 TYR A N 9
ATOM 16879 C CA . TYR A 1 85 ? -7.338 1.136 -3.221 1.00 0.00 745 TYR A CA 9
ATOM 16880 C C . TYR A 1 85 ? -6.942 2.359 -4.043 1.00 0.00 745 TYR A C 9
ATOM 16881 O O . TYR A 1 85 ? -7.140 3.496 -3.616 1.00 0.00 745 TYR A O 9
ATOM 16899 N N . GLN A 1 86 ? -6.408 2.119 -5.240 1.00 0.00 746 GLN A N 9
ATOM 16900 C CA . GLN A 1 86 ? -6.028 3.215 -6.129 1.00 0.00 746 GLN A CA 9
ATOM 16901 C C . GLN A 1 86 ? -7.293 3.925 -6.606 1.00 0.00 746 GLN A C 9
ATOM 16902 O O . GLN A 1 86 ? -7.258 5.088 -7.015 1.00 0.00 746 GLN A O 9
ATOM 16916 N N . GLN A 1 87 ? -8.412 3.210 -6.510 1.00 0.00 747 GLN A N 9
ATOM 16917 C CA . GLN A 1 87 ? -9.711 3.751 -6.895 1.00 0.00 747 GLN A CA 9
ATOM 16918 C C . GLN A 1 87 ? -10.566 3.977 -5.649 1.00 0.00 747 GLN A C 9
ATOM 16919 O O . GLN A 1 87 ? -11.306 4.956 -5.557 1.00 0.00 747 GLN A O 9
ATOM 16933 N N . ASN A 1 88 ? -10.449 3.065 -4.686 1.00 0.00 748 ASN A N 9
ATOM 16934 C CA . ASN A 1 88 ? -11.208 3.180 -3.442 1.00 0.00 748 ASN A CA 9
ATOM 16935 C C . ASN A 1 88 ? -10.629 4.288 -2.564 1.00 0.00 748 ASN A C 9
ATOM 16936 O O . ASN A 1 88 ? -9.494 4.200 -2.097 1.00 0.00 748 ASN A O 9
ATOM 16947 N N . SER A 1 89 ? -11.422 5.330 -2.338 1.00 0.00 749 SER A N 9
ATOM 16948 C CA . SER A 1 89 ? -10.997 6.456 -1.514 1.00 0.00 749 SER A CA 9
ATOM 16949 C C . SER A 1 89 ? -10.421 5.966 -0.189 1.00 0.00 749 SER A C 9
ATOM 16950 O O . SER A 1 89 ? -11.119 5.347 0.616 1.00 0.00 749 SER A O 9
ATOM 16958 N N . LEU A 1 90 ? -9.142 6.238 0.031 1.00 0.00 750 LEU A N 9
ATOM 16959 C CA . LEU A 1 90 ? -8.490 5.804 1.261 1.00 0.00 750 LEU A CA 9
ATOM 16960 C C . LEU A 1 90 ? -9.309 6.198 2.485 1.00 0.00 750 LEU A C 9
ATOM 16961 O O . LEU A 1 90 ? -9.302 5.493 3.490 1.00 0.00 750 LEU A O 9
ATOM 16977 N N . LYS A 1 91 ? -10.018 7.318 2.388 1.00 0.00 751 LYS A N 9
ATOM 16978 C CA . LYS A 1 91 ? -10.846 7.792 3.495 1.00 0.00 751 LYS A CA 9
ATOM 16979 C C . LYS A 1 91 ? -11.910 6.753 3.874 1.00 0.00 751 LYS A C 9
ATOM 16980 O O . LYS A 1 91 ? -12.519 6.836 4.940 1.00 0.00 751 LYS A O 9
ATOM 16999 N N . ASP A 1 92 ? -12.126 5.772 2.994 1.00 0.00 752 ASP A N 9
ATOM 17000 C CA . ASP A 1 92 ? -13.116 4.724 3.253 1.00 0.00 752 ASP A CA 9
ATOM 17001 C C . ASP A 1 92 ? -12.494 3.580 4.055 1.00 0.00 752 ASP A C 9
ATOM 17002 O O . ASP A 1 92 ? -13.174 2.907 4.831 1.00 0.00 752 ASP A O 9
ATOM 17011 N N . CYS A 1 93 ? -11.196 3.367 3.848 1.00 0.00 753 CYS A N 9
ATOM 17012 C CA . CYS A 1 93 ? -10.470 2.302 4.540 1.00 0.00 753 CYS A CA 9
ATOM 17013 C C . CYS A 1 93 ? -9.510 2.880 5.570 1.00 0.00 753 CYS A C 9
ATOM 17014 O O . CYS A 1 93 ? -9.368 2.348 6.677 1.00 0.00 753 CYS A O 9
ATOM 17022 N N . PHE A 1 94 ? -8.840 3.962 5.185 1.00 0.00 754 PHE A N 9
ATOM 17023 C CA . PHE A 1 94 ? -7.878 4.614 6.060 1.00 0.00 754 PHE A CA 9
ATOM 17024 C C . PHE A 1 94 ? -8.610 5.600 6.987 1.00 0.00 754 PHE A C 9
ATOM 17025 O O . PHE A 1 94 ? -9.841 5.648 6.992 1.00 0.00 754 PHE A O 9
ATOM 17042 N N . LYS A 1 95 ? -7.859 6.384 7.765 1.00 0.00 755 LYS A N 9
ATOM 17043 C CA . LYS A 1 95 ? -8.474 7.358 8.678 1.00 0.00 755 LYS A CA 9
ATOM 17044 C C . LYS A 1 95 ? -7.963 8.772 8.378 1.00 0.00 755 LYS A C 9
ATOM 17045 O O . LYS A 1 95 ? -6.778 8.978 8.129 1.00 0.00 755 LYS A O 9
ATOM 17064 N N . SER A 1 96 ? -8.882 9.742 8.374 1.00 0.00 756 SER A N 9
ATOM 17065 C CA . SER A 1 96 ? -8.542 11.145 8.071 1.00 0.00 756 SER A CA 9
ATOM 17066 C C . SER A 1 96 ? -7.906 11.264 6.689 1.00 0.00 756 SER A C 9
ATOM 17067 O O . SER A 1 96 ? -7.406 12.324 6.314 1.00 0.00 756 SER A O 9
ATOM 17075 N N . LEU A 1 97 ? -7.946 10.177 5.933 1.00 0.00 757 LEU A N 9
ATOM 17076 C CA . LEU A 1 97 ? -7.390 10.169 4.591 1.00 0.00 757 LEU A CA 9
ATOM 17077 C C . LEU A 1 97 ? -8.404 10.748 3.616 1.00 0.00 757 LEU A C 9
ATOM 17078 O O . LEU A 1 97 ? -9.568 10.945 3.956 1.00 0.00 757 LEU A O 9
ATOM 17094 N N . ASP A 1 98 ? -7.952 11.004 2.405 1.00 0.00 758 ASP A N 9
ATOM 17095 C CA . ASP A 1 98 ? -8.817 11.547 1.373 1.00 0.00 758 ASP A CA 9
ATOM 17096 C C . ASP A 1 98 ? -8.105 11.482 0.028 1.00 0.00 758 ASP A C 9
ATOM 17097 O O . ASP A 1 98 ? -7.835 12.503 -0.610 1.00 0.00 758 ASP A O 9
ATOM 17106 N N . THR A 1 99 ? -7.792 10.254 -0.377 1.00 0.00 759 THR A N 9
ATOM 17107 C CA . THR A 1 99 ? -7.096 10.010 -1.635 1.00 0.00 759 THR A CA 9
ATOM 17108 C C . THR A 1 99 ? -7.112 8.525 -1.976 1.00 0.00 759 THR A C 9
ATOM 17109 O O . THR A 1 99 ? -7.920 7.762 -1.438 1.00 0.00 759 THR A O 9
ATOM 17120 N N . THR A 1 100 ? -6.203 8.129 -2.861 1.00 0.00 760 THR A N 9
ATOM 17121 C CA . THR A 1 100 ? -6.088 6.731 -3.280 1.00 0.00 760 THR A CA 9
ATOM 17122 C C . THR A 1 100 ? -4.686 6.442 -3.797 1.00 0.00 760 THR A C 9
ATOM 17123 O O . THR A 1 100 ? -3.917 7.364 -4.075 1.00 0.00 760 THR A O 9
ATOM 17134 N N . LEU A 1 101 ? -4.366 5.156 -3.947 1.00 0.00 761 LEU A N 9
ATOM 17135 C CA . LEU A 1 101 ? -3.066 4.749 -4.465 1.00 0.00 761 LEU A CA 9
ATOM 17136 C C . LEU A 1 101 ? -2.878 5.421 -5.829 1.00 0.00 761 LEU A C 9
ATOM 17137 O O . LEU A 1 101 ? -3.233 4.861 -6.863 1.00 0.00 761 LEU A O 9
ATOM 17153 N N . GLN A 1 102 ? -2.376 6.653 -5.806 1.00 0.00 762 GLN A N 9
ATOM 17154 C CA . GLN A 1 102 ? -2.206 7.439 -7.026 1.00 0.00 762 GLN A CA 9
ATOM 17155 C C . GLN A 1 102 ? -1.057 6.939 -7.893 1.00 0.00 762 GLN A C 9
ATOM 17156 O O . GLN A 1 102 ? -1.269 6.538 -9.037 1.00 0.00 762 GLN A O 9
ATOM 17170 N N . PHE A 1 103 ? 0.162 6.992 -7.367 1.00 0.00 763 PHE A N 9
ATOM 17171 C CA . PHE A 1 103 ? 1.320 6.567 -8.154 1.00 0.00 763 PHE A CA 9
ATOM 17172 C C . PHE A 1 103 ? 2.288 5.702 -7.345 1.00 0.00 763 PHE A C 9
ATOM 17173 O O . PHE A 1 103 ? 2.381 5.817 -6.127 1.00 0.00 763 PHE A O 9
ATOM 17190 N N . PRO A 1 104 ? 3.022 4.853 -8.019 1.00 0.00 764 PRO A N 9
ATOM 17191 C CA . PRO A 1 104 ? 4.023 3.954 -7.378 1.00 0.00 764 PRO A CA 9
ATOM 17192 C C . PRO A 1 104 ? 5.319 4.706 -7.072 1.00 0.00 764 PRO A C 9
ATOM 17193 O O . PRO A 1 104 ? 5.343 5.937 -7.095 1.00 0.00 764 PRO A O 9
ATOM 17204 N N . PHE A 1 105 ? 6.396 3.977 -6.785 1.00 0.00 765 PHE A N 9
ATOM 17205 C CA . PHE A 1 105 ? 7.665 4.632 -6.483 1.00 0.00 765 PHE A CA 9
ATOM 17206 C C . PHE A 1 105 ? 8.786 4.138 -7.393 1.00 0.00 765 PHE A C 9
ATOM 17207 O O . PHE A 1 105 ? 9.875 4.716 -7.417 1.00 0.00 765 PHE A O 9
ATOM 17224 N N . LYS A 1 106 ? 8.518 3.083 -8.152 1.00 0.00 766 LYS A N 9
ATOM 17225 C CA . LYS A 1 106 ? 9.520 2.552 -9.065 1.00 0.00 766 LYS A CA 9
ATOM 17226 C C . LYS A 1 106 ? 9.285 3.095 -10.472 1.00 0.00 766 LYS A C 9
ATOM 17227 O O . LYS A 1 106 ? 10.237 3.432 -11.171 1.00 0.00 766 LYS A O 9
ATOM 17246 N N . GLU A 1 107 ? 8.005 3.187 -10.854 1.00 0.00 767 GLU A N 9
ATOM 17247 C CA . GLU A 1 107 ? 7.606 3.703 -12.171 1.00 0.00 767 GLU A CA 9
ATOM 17248 C C . GLU A 1 107 ? 8.685 3.445 -13.233 1.00 0.00 767 GLU A C 9
ATOM 17249 O O . GLU A 1 107 ? 9.371 4.382 -13.619 1.00 0.00 767 GLU A O 9
ATOM 17262 N N . ASP B 2 1 ? 12.182 7.757 15.132 1.00 0.00 338 ASP B N 9
ATOM 17263 C CA . ASP B 2 1 ? 12.467 6.574 15.996 1.00 0.00 338 ASP B CA 9
ATOM 17264 C C . ASP B 2 1 ? 11.562 5.411 15.588 1.00 0.00 338 ASP B C 9
ATOM 17265 O O . ASP B 2 1 ? 11.974 4.516 14.847 1.00 0.00 338 ASP B O 9
ATOM 17276 N N . THR B 2 2 ? 10.328 5.438 16.082 1.00 0.00 339 THR B N 9
ATOM 17277 C CA . THR B 2 2 ? 9.350 4.394 15.784 1.00 0.00 339 THR B CA 9
ATOM 17278 C C . THR B 2 2 ? 9.022 4.370 14.290 1.00 0.00 339 THR B C 9
ATOM 17279 O O . THR B 2 2 ? 7.856 4.423 13.889 1.00 0.00 339 THR B O 9
ATOM 17290 N N . GLU B 2 3 ? 10.066 4.299 13.477 1.00 0.00 340 GLU B N 9
ATOM 17291 C CA . GLU B 2 3 ? 9.912 4.281 12.029 1.00 0.00 340 GLU B CA 9
ATOM 17292 C C . GLU B 2 3 ? 9.228 2.992 11.564 1.00 0.00 340 GLU B C 9
ATOM 17293 O O . GLU B 2 3 ? 9.816 2.189 10.842 1.00 0.00 340 GLU B O 9
ATOM 17305 N N . VAL B 2 4 ? 7.978 2.807 11.980 1.00 0.00 341 VAL B N 9
ATOM 17306 C CA . VAL B 2 4 ? 7.222 1.614 11.596 1.00 0.00 341 VAL B CA 9
ATOM 17307 C C . VAL B 2 4 ? 5.796 1.981 11.158 1.00 0.00 341 VAL B C 9
ATOM 17308 O O . VAL B 2 4 ? 5.554 3.071 10.626 1.00 0.00 341 VAL B O 9
ATOM 17345 N N . GLU B 2 6 ? 2.640 1.994 13.180 1.00 0.00 343 GLU B N 9
ATOM 17346 C CA . GLU B 2 6 ? 1.913 1.938 14.448 1.00 0.00 343 GLU B CA 9
ATOM 17347 C C . GLU B 2 6 ? 0.406 1.743 14.250 1.00 0.00 343 GLU B C 9
ATOM 17348 O O . GLU B 2 6 ? -0.400 2.440 14.864 1.00 0.00 343 GLU B O 9
ATOM 17360 N N . SER B 2 7 ? 0.032 0.781 13.408 1.00 0.00 344 SER B N 9
ATOM 17361 C CA . SER B 2 7 ? -1.383 0.493 13.152 1.00 0.00 344 SER B CA 9
ATOM 17362 C C . SER B 2 7 ? -2.200 1.788 13.120 1.00 0.00 344 SER B C 9
ATOM 17363 O O . SER B 2 7 ? -3.044 2.027 13.987 1.00 0.00 344 SER B O 9
ATOM 17371 N N . PRO B 2 8 ? -1.941 2.632 12.153 1.00 0.00 345 PRO B N 9
ATOM 17372 C CA . PRO B 2 8 ? -2.641 3.941 12.027 1.00 0.00 345 PRO B CA 9
ATOM 17373 C C . PRO B 2 8 ? -4.140 3.819 11.739 1.00 0.00 345 PRO B C 9
ATOM 17374 O O . PRO B 2 8 ? -4.963 4.311 12.515 1.00 0.00 345 PRO B O 9
ATOM 17409 N N . ALA B 2 10 ? -7.591 1.366 10.633 1.00 0.00 347 ALA B N 9
ATOM 17410 C CA . ALA B 2 10 ? -8.176 0.022 10.632 1.00 0.00 347 ALA B CA 9
ATOM 17411 C C . ALA B 2 10 ? -9.533 0.019 11.348 1.00 0.00 347 ALA B C 9
ATOM 17412 O O . ALA B 2 10 ? -10.563 -0.334 10.760 1.00 0.00 347 ALA B O 9
ATOM 17419 N N . ASP B 2 11 ? -9.531 0.411 12.622 1.00 0.00 348 ASP B N 9
ATOM 17420 C CA . ASP B 2 11 ? -10.766 0.438 13.406 1.00 0.00 348 ASP B CA 9
ATOM 17421 C C . ASP B 2 11 ? -11.034 1.820 14.019 1.00 0.00 348 ASP B C 9
ATOM 17422 O O . ASP B 2 11 ? -11.352 1.934 15.203 1.00 0.00 348 ASP B O 9
ATOM 17431 N N . PRO B 2 12 ? -10.942 2.864 13.235 1.00 0.00 349 PRO B N 9
ATOM 17432 C CA . PRO B 2 12 ? -11.211 4.255 13.712 1.00 0.00 349 PRO B CA 9
ATOM 17433 C C . PRO B 2 12 ? -12.713 4.515 13.864 1.00 0.00 349 PRO B C 9
ATOM 17434 O O . PRO B 2 12 ? -13.198 5.611 13.572 1.00 0.00 349 PRO B O 9
ATOM 17445 N N . GLU B 2 13 ? -13.437 3.492 14.309 1.00 0.00 350 GLU B N 9
ATOM 17446 C CA . GLU B 2 13 ? -14.882 3.592 14.490 1.00 0.00 350 GLU B CA 9
ATOM 17447 C C . GLU B 2 13 ? -15.223 4.111 15.889 1.00 0.00 350 GLU B C 9
ATOM 17448 O O . GLU B 2 13 ? -14.618 3.645 16.842 1.00 0.00 350 GLU B O 9
ATOM 17461 N N . GLY A 1 1 ? 4.361 -16.091 -9.515 1.00 0.00 661 GLY A N 10
ATOM 17462 C CA . GLY A 1 1 ? 4.275 -16.893 -10.771 1.00 0.00 661 GLY A CA 10
ATOM 17463 C C . GLY A 1 1 ? 3.111 -16.390 -11.623 1.00 0.00 661 GLY A C 10
ATOM 17464 O O . GLY A 1 1 ? 2.183 -17.139 -11.912 1.00 0.00 661 GLY A O 10
ATOM 17470 N N . HIS A 1 2 ? 3.162 -15.115 -12.015 1.00 0.00 662 HIS A N 10
ATOM 17471 C CA . HIS A 1 2 ? 2.096 -14.526 -12.833 1.00 0.00 662 HIS A CA 10
ATOM 17472 C C . HIS A 1 2 ? 0.749 -14.594 -12.103 1.00 0.00 662 HIS A C 10
ATOM 17473 O O . HIS A 1 2 ? -0.305 -14.809 -12.710 1.00 0.00 662 HIS A O 10
ATOM 17488 N N . MET A 1 3 ? 0.792 -14.381 -10.799 1.00 0.00 663 MET A N 10
ATOM 17489 C CA . MET A 1 3 ? -0.417 -14.391 -9.984 1.00 0.00 663 MET A CA 10
ATOM 17490 C C . MET A 1 3 ? -0.416 -13.163 -9.079 1.00 0.00 663 MET A C 10
ATOM 17491 O O . MET A 1 3 ? -0.747 -12.061 -9.518 1.00 0.00 663 MET A O 10
ATOM 17505 N N . GLN A 1 4 ? -0.018 -13.341 -7.827 1.00 0.00 664 GLN A N 10
ATOM 17506 C CA . GLN A 1 4 ? 0.039 -12.218 -6.902 1.00 0.00 664 GLN A CA 10
ATOM 17507 C C . GLN A 1 4 ? 1.445 -11.620 -6.875 1.00 0.00 664 GLN A C 10
ATOM 17508 O O . GLN A 1 4 ? 1.791 -10.860 -5.974 1.00 0.00 664 GLN A O 10
ATOM 17522 N N . ASP A 1 5 ? 2.249 -11.966 -7.875 1.00 0.00 665 ASP A N 10
ATOM 17523 C CA . ASP A 1 5 ? 3.610 -11.453 -7.967 1.00 0.00 665 ASP A CA 10
ATOM 17524 C C . ASP A 1 5 ? 3.616 -9.948 -7.712 1.00 0.00 665 ASP A C 10
ATOM 17525 O O . ASP A 1 5 ? 2.898 -9.193 -8.369 1.00 0.00 665 ASP A O 10
ATOM 17534 N N . LEU A 1 6 ? 4.411 -9.518 -6.741 1.00 0.00 666 LEU A N 10
ATOM 17535 C CA . LEU A 1 6 ? 4.478 -8.105 -6.399 1.00 0.00 666 LEU A CA 10
ATOM 17536 C C . LEU A 1 6 ? 5.697 -7.449 -7.032 1.00 0.00 666 LEU A C 10
ATOM 17537 O O . LEU A 1 6 ? 5.648 -6.292 -7.454 1.00 0.00 666 LEU A O 10
ATOM 17553 N N . SER A 1 7 ? 6.788 -8.201 -7.095 1.00 0.00 667 SER A N 10
ATOM 17554 C CA . SER A 1 7 ? 8.030 -7.693 -7.672 1.00 0.00 667 SER A CA 10
ATOM 17555 C C . SER A 1 7 ? 7.848 -7.310 -9.138 1.00 0.00 667 SER A C 10
ATOM 17556 O O . SER A 1 7 ? 8.782 -6.830 -9.777 1.00 0.00 667 SER A O 10
ATOM 17564 N N . VAL A 1 8 ? 6.643 -7.512 -9.664 1.00 0.00 668 VAL A N 10
ATOM 17565 C CA . VAL A 1 8 ? 6.366 -7.169 -11.053 1.00 0.00 668 VAL A CA 10
ATOM 17566 C C . VAL A 1 8 ? 5.712 -5.797 -11.125 1.00 0.00 668 VAL A C 10
ATOM 17567 O O . VAL A 1 8 ? 5.520 -5.235 -12.203 1.00 0.00 668 VAL A O 10
ATOM 17580 N N . HIS A 1 9 ? 5.384 -5.269 -9.954 1.00 0.00 669 HIS A N 10
ATOM 17581 C CA . HIS A 1 9 ? 4.759 -3.958 -9.848 1.00 0.00 669 HIS A CA 10
ATOM 17582 C C . HIS A 1 9 ? 5.806 -2.875 -9.669 1.00 0.00 669 HIS A C 10
ATOM 17583 O O . HIS A 1 9 ? 7.013 -3.141 -9.626 1.00 0.00 669 HIS A O 10
ATOM 17598 N N . LEU A 1 10 ? 5.330 -1.650 -9.538 1.00 0.00 670 LEU A N 10
ATOM 17599 C CA . LEU A 1 10 ? 6.211 -0.516 -9.342 1.00 0.00 670 LEU A CA 10
ATOM 17600 C C . LEU A 1 10 ? 5.933 0.132 -8.001 1.00 0.00 670 LEU A C 10
ATOM 17601 O O . LEU A 1 10 ? 6.653 1.036 -7.580 1.00 0.00 670 LEU A O 10
ATOM 17617 N N . TRP A 1 11 ? 4.895 -0.336 -7.319 1.00 0.00 671 TRP A N 10
ATOM 17618 C CA . TRP A 1 11 ? 4.585 0.222 -6.018 1.00 0.00 671 TRP A CA 10
ATOM 17619 C C . TRP A 1 11 ? 5.017 -0.737 -4.906 1.00 0.00 671 TRP A C 10
ATOM 17620 O O . TRP A 1 11 ? 4.927 -0.421 -3.717 1.00 0.00 671 TRP A O 10
ATOM 17641 N N . TYR A 1 12 ? 5.495 -1.912 -5.302 1.00 0.00 672 TYR A N 10
ATOM 17642 C CA . TYR A 1 12 ? 5.941 -2.905 -4.331 1.00 0.00 672 TYR A CA 10
ATOM 17643 C C . TYR A 1 12 ? 7.421 -2.718 -4.009 1.00 0.00 672 TYR A C 10
ATOM 17644 O O . TYR A 1 12 ? 8.280 -2.856 -4.884 1.00 0.00 672 TYR A O 10
ATOM 17662 N N . ALA A 1 13 ? 7.712 -2.410 -2.748 1.00 0.00 673 ALA A N 10
ATOM 17663 C CA . ALA A 1 13 ? 9.091 -2.212 -2.314 1.00 0.00 673 ALA A CA 10
ATOM 17664 C C . ALA A 1 13 ? 9.583 -3.429 -1.529 1.00 0.00 673 ALA A C 10
ATOM 17665 O O . ALA A 1 13 ? 10.786 -3.651 -1.397 1.00 0.00 673 ALA A O 10
ATOM 17672 N N . GLY A 1 14 ? 8.638 -4.211 -1.015 1.00 0.00 674 GLY A N 10
ATOM 17673 C CA . GLY A 1 14 ? 8.966 -5.411 -0.246 1.00 0.00 674 GLY A CA 10
ATOM 17674 C C . GLY A 1 14 ? 9.940 -5.110 0.896 1.00 0.00 674 GLY A C 10
ATOM 17675 O O . GLY A 1 14 ? 9.590 -4.419 1.856 1.00 0.00 674 GLY A O 10
ATOM 17679 N N . PRO A 1 15 ? 11.142 -5.619 0.819 1.00 0.00 675 PRO A N 10
ATOM 17680 C CA . PRO A 1 15 ? 12.180 -5.410 1.878 1.00 0.00 675 PRO A CA 10
ATOM 17681 C C . PRO A 1 15 ? 12.547 -3.932 2.053 1.00 0.00 675 PRO A C 10
ATOM 17682 O O . PRO A 1 15 ? 13.707 -3.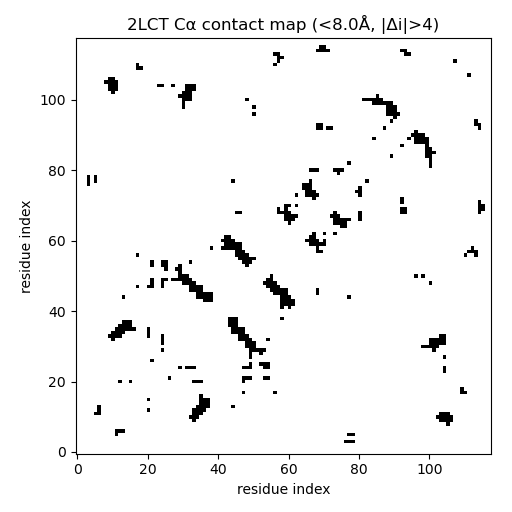545 1.915 1.00 0.00 675 PRO A O 10
ATOM 17693 N N . MET A 1 16 ? 11.545 -3.111 2.355 1.00 0.00 676 MET A N 10
ATOM 17694 C CA . MET A 1 16 ? 11.769 -1.677 2.541 1.00 0.00 676 MET A CA 10
ATOM 17695 C C . MET A 1 16 ? 11.408 -1.232 3.962 1.00 0.00 676 MET A C 10
ATOM 17696 O O . MET A 1 16 ? 10.543 -1.821 4.617 1.00 0.00 676 MET A O 10
ATOM 17710 N N . GLU A 1 17 ? 12.075 -0.180 4.425 1.00 0.00 677 GLU A N 10
ATOM 17711 C CA . GLU A 1 17 ? 11.830 0.367 5.760 1.00 0.00 677 GLU A CA 10
ATOM 17712 C C . GLU A 1 17 ? 10.912 1.585 5.672 1.00 0.00 677 GLU A C 10
ATOM 17713 O O . GLU A 1 17 ? 10.710 2.139 4.591 1.00 0.00 677 GLU A O 10
ATOM 17725 N N . ARG A 1 18 ? 10.360 2.006 6.808 1.00 0.00 678 ARG A N 10
ATOM 17726 C CA . ARG A 1 18 ? 9.472 3.162 6.819 1.00 0.00 678 ARG A CA 10
ATOM 17727 C C . ARG A 1 18 ? 10.199 4.403 6.311 1.00 0.00 678 ARG A C 10
ATOM 17728 O O . ARG A 1 18 ? 9.784 5.009 5.321 1.00 0.00 678 ARG A O 10
ATOM 17749 N N . ALA A 1 19 ? 11.291 4.756 6.982 1.00 0.00 679 ALA A N 10
ATOM 17750 C CA . ALA A 1 19 ? 12.082 5.915 6.591 1.00 0.00 679 ALA A CA 10
ATOM 17751 C C . ALA A 1 19 ? 12.446 5.812 5.121 1.00 0.00 679 ALA A C 10
ATOM 17752 O O . ALA A 1 19 ? 12.419 6.800 4.382 1.00 0.00 679 ALA A O 10
ATOM 17759 N N . GLY A 1 20 ? 12.759 4.594 4.703 1.00 0.00 680 GLY A N 10
ATOM 17760 C CA . GLY A 1 20 ? 13.110 4.331 3.317 1.00 0.00 680 GLY A CA 10
ATOM 17761 C C . GLY A 1 20 ? 11.868 4.408 2.448 1.00 0.00 680 GLY A C 10
ATOM 17762 O O . GLY A 1 20 ? 11.871 5.053 1.402 1.00 0.00 680 GLY A O 10
ATOM 17766 N N . ALA A 1 21 ? 10.800 3.758 2.905 1.00 0.00 681 ALA A N 10
ATOM 17767 C CA . ALA A 1 21 ? 9.540 3.766 2.180 1.00 0.00 681 ALA A CA 10
ATOM 17768 C C . ALA A 1 21 ? 9.097 5.204 1.918 1.00 0.00 681 ALA A C 10
ATOM 17769 O O . ALA A 1 21 ? 8.738 5.555 0.795 1.00 0.00 681 ALA A O 10
ATOM 17776 N N . GLU A 1 22 ? 9.125 6.041 2.953 1.00 0.00 682 GLU A N 10
ATOM 17777 C CA . GLU A 1 22 ? 8.717 7.431 2.783 1.00 0.00 682 GLU A CA 10
ATOM 17778 C C . GLU A 1 22 ? 9.831 8.267 2.168 1.00 0.00 682 GLU A C 10
ATOM 17779 O O . GLU A 1 22 ? 9.582 9.365 1.674 1.00 0.00 682 GLU A O 10
ATOM 17791 N N . SER A 1 23 ? 11.049 7.740 2.172 1.00 0.00 683 SER A N 10
ATOM 17792 C CA . SER A 1 23 ? 12.169 8.468 1.589 1.00 0.00 683 SER A CA 10
ATOM 17793 C C . SER A 1 23 ? 11.840 8.851 0.158 1.00 0.00 683 SER A C 10
ATOM 17794 O O . SER A 1 23 ? 12.058 9.986 -0.268 1.00 0.00 683 SER A O 10
ATOM 17802 N N . ILE A 1 24 ? 11.298 7.892 -0.574 1.00 0.00 684 ILE A N 10
ATOM 17803 C CA . ILE A 1 24 ? 10.920 8.120 -1.962 1.00 0.00 684 ILE A CA 10
ATOM 17804 C C . ILE A 1 24 ? 9.593 8.870 -2.016 1.00 0.00 684 ILE A C 10
ATOM 17805 O O . ILE A 1 24 ? 9.463 9.890 -2.693 1.00 0.00 684 ILE A O 10
ATOM 17821 N N . LEU A 1 25 ? 8.615 8.345 -1.291 1.00 0.00 685 LEU A N 10
ATOM 17822 C CA . LEU A 1 25 ? 7.281 8.938 -1.247 1.00 0.00 685 LEU A CA 10
ATOM 17823 C C . LEU A 1 25 ? 7.306 10.370 -0.715 1.00 0.00 685 LEU A C 10
ATOM 17824 O O . LEU A 1 25 ? 6.688 11.265 -1.297 1.00 0.00 685 LEU A O 10
ATOM 17840 N N . ALA A 1 26 ? 8.015 10.602 0.385 1.00 0.00 686 ALA A N 10
ATOM 17841 C CA . ALA A 1 26 ? 8.086 11.946 0.945 1.00 0.00 686 ALA A CA 10
ATOM 17842 C C . ALA A 1 26 ? 8.756 12.884 -0.050 1.00 0.00 686 ALA A C 10
ATOM 17843 O O . ALA A 1 26 ? 8.334 14.033 -0.214 1.00 0.00 686 ALA A O 10
ATOM 17850 N N . ASN A 1 27 ? 9.775 12.378 -0.734 1.00 0.00 687 ASN A N 10
ATOM 17851 C CA . ASN A 1 27 ? 10.478 13.167 -1.738 1.00 0.00 687 ASN A CA 10
ATOM 17852 C C . ASN A 1 27 ? 9.599 13.349 -2.979 1.00 0.00 687 ASN A C 10
ATOM 17853 O O . ASN A 1 27 ? 9.587 14.417 -3.588 1.00 0.00 687 ASN A O 10
ATOM 17864 N N . ARG A 1 28 ? 8.862 12.295 -3.344 1.00 0.00 688 ARG A N 10
ATOM 17865 C CA . ARG A 1 28 ? 7.976 12.355 -4.511 1.00 0.00 688 ARG A CA 10
ATOM 17866 C C . ARG A 1 28 ? 6.774 13.275 -4.253 1.00 0.00 688 ARG A C 10
ATOM 17867 O O . ARG A 1 28 ? 6.592 13.793 -3.147 1.00 0.00 688 ARG A O 10
ATOM 17888 N N . SER A 1 29 ? 5.947 13.465 -5.277 1.00 0.00 689 SER A N 10
ATOM 17889 C CA . SER A 1 29 ? 4.762 14.313 -5.140 1.00 0.00 689 SER A CA 10
ATOM 17890 C C . SER A 1 29 ? 3.665 13.599 -4.351 1.00 0.00 689 SER A C 10
ATOM 17891 O O . SER A 1 29 ? 3.760 12.398 -4.071 1.00 0.00 689 SER A O 10
ATOM 17899 N N . ASP A 1 30 ? 2.621 14.346 -4.003 1.00 0.00 690 ASP A N 10
ATOM 17900 C CA . ASP A 1 30 ? 1.500 13.785 -3.255 1.00 0.00 690 ASP A CA 10
ATOM 17901 C C . ASP A 1 30 ? 0.761 12.754 -4.101 1.00 0.00 690 ASP A C 10
ATOM 17902 O O . ASP A 1 30 ? 0.568 12.940 -5.306 1.00 0.00 690 ASP A O 10
ATOM 17911 N N . GLY A 1 31 ? 0.358 11.663 -3.466 1.00 0.00 691 GLY A N 10
ATOM 17912 C CA . GLY A 1 31 ? -0.349 10.599 -4.168 1.00 0.00 691 GLY A CA 10
ATOM 17913 C C . GLY A 1 31 ? 0.591 9.436 -4.437 1.00 0.00 691 GLY A C 10
ATOM 17914 O O . GLY A 1 31 ? 0.169 8.346 -4.831 1.00 0.00 691 GLY A O 10
ATOM 17918 N N . THR A 1 32 ? 1.874 9.672 -4.207 1.00 0.00 692 THR A N 10
ATOM 17919 C CA . THR A 1 32 ? 2.872 8.634 -4.405 1.00 0.00 692 THR A CA 10
ATOM 17920 C C . THR A 1 32 ? 2.716 7.580 -3.316 1.00 0.00 692 THR A C 10
ATOM 17921 O O . THR A 1 32 ? 2.562 7.915 -2.141 1.00 0.00 692 THR A O 10
ATOM 17932 N N . PHE A 1 33 ? 2.718 6.313 -3.696 1.00 0.00 693 PHE A N 10
ATOM 17933 C CA . PHE A 1 33 ? 2.540 5.249 -2.716 1.00 0.00 693 PHE A CA 10
ATOM 17934 C C . PHE A 1 33 ? 3.411 4.037 -3.021 1.00 0.00 693 PHE A C 10
ATOM 17935 O O . PHE A 1 33 ? 3.947 3.897 -4.120 1.00 0.00 693 PHE A O 10
ATOM 17952 N N . LEU A 1 34 ? 3.536 3.155 -2.036 1.00 0.00 694 LEU A N 10
ATOM 17953 C CA . LEU A 1 34 ? 4.331 1.943 -2.200 1.00 0.00 694 LEU A CA 10
ATOM 17954 C C . LEU A 1 34 ? 4.016 0.935 -1.097 1.00 0.00 694 LEU A C 10
ATOM 17955 O O . LEU A 1 34 ? 3.442 1.292 -0.060 1.00 0.00 694 LEU A O 10
ATOM 17971 N N . VAL A 1 35 ? 4.403 -0.316 -1.319 1.00 0.00 695 VAL A N 10
ATOM 17972 C CA . VAL A 1 35 ? 4.167 -1.363 -0.328 1.00 0.00 695 VAL A CA 10
ATOM 17973 C C . VAL A 1 35 ? 5.459 -2.109 0.006 1.00 0.00 695 VAL A C 10
ATOM 17974 O O . VAL A 1 35 ? 6.240 -2.452 -0.888 1.00 0.00 695 VAL A O 10
ATOM 17987 N N . ARG A 1 36 ? 5.671 -2.362 1.296 1.00 0.00 696 ARG A N 10
ATOM 17988 C CA . ARG A 1 36 ? 6.868 -3.073 1.754 1.00 0.00 696 ARG A CA 10
ATOM 17989 C C . ARG A 1 36 ? 6.512 -4.471 2.271 1.00 0.00 696 ARG A C 10
ATOM 17990 O O . ARG A 1 36 ? 5.336 -4.793 2.462 1.00 0.00 696 ARG A O 10
ATOM 18011 N N . GLN A 1 37 ? 7.540 -5.288 2.492 1.00 0.00 697 GLN A N 10
ATOM 18012 C CA . GLN A 1 37 ? 7.361 -6.655 2.981 1.00 0.00 697 GLN A CA 10
ATOM 18013 C C . GLN A 1 37 ? 8.323 -6.955 4.130 1.00 0.00 697 GLN A C 10
ATOM 18014 O O . GLN A 1 37 ? 9.502 -7.241 3.909 1.00 0.00 697 GLN A O 10
ATOM 18028 N N . ARG A 1 38 ? 7.800 -6.909 5.350 1.00 0.00 698 ARG A N 10
ATOM 18029 C CA . ARG A 1 38 ? 8.593 -7.195 6.543 1.00 0.00 698 ARG A CA 10
ATOM 18030 C C . ARG A 1 38 ? 7.821 -6.791 7.794 1.00 0.00 698 ARG A C 10
ATOM 18031 O O . ARG A 1 38 ? 7.307 -5.671 7.880 1.00 0.00 698 ARG A O 10
ATOM 18052 N N . VAL A 1 39 ? 7.735 -7.719 8.742 1.00 0.00 699 VAL A N 10
ATOM 18053 C CA . VAL A 1 39 ? 7.015 -7.484 9.992 1.00 0.00 699 VAL A CA 10
ATOM 18054 C C . VAL A 1 39 ? 7.234 -8.659 10.955 1.00 0.00 699 VAL A C 10
ATOM 18055 O O . VAL A 1 39 ? 8.364 -8.904 11.397 1.00 0.00 699 VAL A O 10
ATOM 18068 N N . LYS A 1 40 ? 6.164 -9.385 11.267 1.00 0.00 700 LYS A N 10
ATOM 18069 C CA . LYS A 1 40 ? 6.240 -10.533 12.168 1.00 0.00 700 LYS A CA 10
ATOM 18070 C C . LYS A 1 40 ? 4.846 -11.129 12.372 1.00 0.00 700 LYS A C 10
ATOM 18071 O O . LYS A 1 40 ? 3.919 -10.835 11.612 1.00 0.00 700 LYS A O 10
ATOM 18090 N N . ASP A 1 41 ? 4.705 -11.952 13.401 1.00 0.00 701 ASP A N 10
ATOM 18091 C CA . ASP A 1 41 ? 3.430 -12.592 13.723 1.00 0.00 701 ASP A CA 10
ATOM 18092 C C . ASP A 1 41 ? 2.338 -11.550 14.020 1.00 0.00 701 ASP A C 10
ATOM 18093 O O . ASP A 1 41 ? 1.661 -11.618 15.048 1.00 0.00 701 ASP A O 10
ATOM 18102 N N . ALA A 1 42 ? 2.178 -10.586 13.118 1.00 0.00 702 ALA A N 10
ATOM 18103 C CA . ALA A 1 42 ? 1.173 -9.539 13.304 1.00 0.00 702 ALA A CA 10
ATOM 18104 C C . ALA A 1 42 ? 0.696 -8.951 11.969 1.00 0.00 702 ALA A C 10
ATOM 18105 O O . ALA A 1 42 ? -0.315 -8.249 11.932 1.00 0.00 702 ALA A O 10
ATOM 18112 N N . ALA A 1 43 ? 1.416 -9.228 10.883 1.00 0.00 703 ALA A N 10
ATOM 18113 C CA . ALA A 1 43 ? 1.026 -8.700 9.573 1.00 0.00 703 ALA A CA 10
ATOM 18114 C C . ALA A 1 43 ? 1.822 -9.362 8.449 1.00 0.00 703 ALA A C 10
ATOM 18115 O O . ALA A 1 43 ? 2.586 -10.298 8.683 1.00 0.00 703 ALA A O 10
ATOM 18122 N N . GLU A 1 44 ? 1.632 -8.865 7.227 1.00 0.00 704 GLU A N 10
ATOM 18123 C CA . GLU A 1 44 ? 2.333 -9.409 6.064 1.00 0.00 704 GLU A CA 10
ATOM 18124 C C . GLU A 1 44 ? 3.117 -8.309 5.345 1.00 0.00 704 GLU A C 10
ATOM 18125 O O . GLU A 1 44 ? 4.347 -8.290 5.373 1.00 0.00 704 GLU A O 10
ATOM 18137 N N . PHE A 1 45 ? 2.395 -7.390 4.709 1.00 0.00 705 PHE A N 10
ATOM 18138 C CA . PHE A 1 45 ? 3.028 -6.279 3.993 1.00 0.00 705 PHE A CA 10
ATOM 18139 C C . PHE A 1 45 ? 2.648 -4.951 4.640 1.00 0.00 705 PHE A C 10
ATOM 18140 O O . PHE A 1 45 ? 1.831 -4.908 5.560 1.00 0.00 705 PHE A O 10
ATOM 18157 N N . ALA A 1 46 ? 3.219 -3.866 4.136 1.00 0.00 706 ALA A N 10
ATOM 18158 C CA . ALA A 1 46 ? 2.901 -2.538 4.652 1.00 0.00 706 ALA A CA 10
ATOM 18159 C C . ALA A 1 46 ? 2.796 -1.548 3.499 1.00 0.00 706 ALA A C 10
ATOM 18160 O O . ALA A 1 46 ? 3.696 -1.461 2.660 1.00 0.00 706 ALA A O 10
ATOM 18167 N N . ILE A 1 47 ? 1.687 -0.819 3.461 1.00 0.00 707 ILE A N 10
ATOM 18168 C CA . ILE A 1 47 ? 1.444 0.159 2.402 1.00 0.00 707 ILE A CA 10
ATOM 18169 C C . ILE A 1 47 ? 1.809 1.564 2.861 1.00 0.00 707 ILE A C 10
ATOM 18170 O O . ILE A 1 47 ? 1.384 2.009 3.931 1.00 0.00 707 ILE A O 10
ATOM 18186 N N . SER A 1 48 ? 2.586 2.262 2.037 1.00 0.00 708 SER A N 10
ATOM 18187 C CA . SER A 1 48 ? 2.995 3.628 2.356 1.00 0.00 708 SER A CA 10
ATOM 18188 C C . SER A 1 48 ? 2.495 4.584 1.273 1.00 0.00 708 SER A C 10
ATOM 18189 O O . SER A 1 48 ? 2.830 4.419 0.099 1.00 0.00 708 SER A O 10
ATOM 18197 N N . ILE A 1 49 ? 1.677 5.569 1.659 1.00 0.00 709 ILE A N 10
ATOM 18198 C CA . ILE A 1 49 ? 1.128 6.524 0.687 1.00 0.00 709 ILE A CA 10
ATOM 18199 C C . ILE A 1 49 ? 1.544 7.955 1.013 1.00 0.00 709 ILE A C 10
ATOM 18200 O O . ILE A 1 49 ? 1.435 8.395 2.160 1.00 0.00 709 ILE A O 10
ATOM 18216 N N . LYS A 1 50 ? 1.974 8.689 -0.013 1.00 0.00 710 LYS A N 10
ATOM 18217 C CA . LYS A 1 50 ? 2.353 10.089 0.159 1.00 0.00 710 LYS A CA 10
ATOM 18218 C C . LYS A 1 50 ? 1.107 10.956 -0.017 1.00 0.00 710 LYS A C 10
ATOM 18219 O O . LYS A 1 50 ? 0.637 11.167 -1.140 1.00 0.00 710 LYS A O 10
ATOM 18238 N N . TYR A 1 51 ? 0.570 11.440 1.093 1.00 0.00 711 TYR A N 10
ATOM 18239 C CA . TYR A 1 51 ? -0.631 12.265 1.053 1.00 0.00 711 TYR A CA 10
ATOM 18240 C C . TYR A 1 51 ? -0.532 13.407 2.057 1.00 0.00 711 TYR A C 10
ATOM 18241 O O . TYR A 1 51 ? -0.482 13.175 3.264 1.00 0.00 711 TYR A O 10
ATOM 18259 N N . ASN A 1 52 ? -0.492 14.631 1.538 1.00 0.00 712 ASN A N 10
ATOM 18260 C CA . ASN A 1 52 ? -0.376 15.828 2.369 1.00 0.00 712 ASN A CA 10
ATOM 18261 C C . ASN A 1 52 ? 1.080 16.040 2.778 1.00 0.00 712 ASN A C 10
ATOM 18262 O O . ASN A 1 52 ? 1.392 16.146 3.963 1.00 0.00 712 ASN A O 10
ATOM 18273 N N . VAL A 1 53 ? 1.965 16.087 1.780 1.00 0.00 713 VAL A N 10
ATOM 18274 C CA . VAL A 1 53 ? 3.403 16.277 2.023 1.00 0.00 713 VAL A CA 10
ATOM 18275 C C . VAL A 1 53 ? 3.902 15.368 3.151 1.00 0.00 713 VAL A C 10
ATOM 18276 O O . VAL A 1 53 ? 4.820 15.722 3.894 1.00 0.00 713 VAL A O 10
ATOM 18289 N N . GLU A 1 54 ? 3.303 14.183 3.246 1.00 0.00 714 GLU A N 10
ATOM 18290 C CA . GLU A 1 54 ? 3.684 13.199 4.256 1.00 0.00 714 GLU A CA 10
ATOM 18291 C C . GLU A 1 54 ? 3.363 11.791 3.755 1.00 0.00 714 GLU A C 10
ATOM 18292 O O . GLU A 1 54 ? 2.526 11.614 2.864 1.00 0.00 714 GLU A O 10
ATOM 18304 N N . VAL A 1 55 ? 4.048 10.796 4.307 1.00 0.00 715 VAL A N 10
ATOM 18305 C CA . VAL A 1 55 ? 3.844 9.409 3.883 1.00 0.00 715 VAL A CA 10
ATOM 18306 C C . VAL A 1 55 ? 3.150 8.578 4.963 1.00 0.00 715 VAL A C 10
ATOM 18307 O O . VAL A 1 55 ? 3.688 8.374 6.052 1.00 0.00 715 VAL A O 10
ATOM 18320 N N . LYS A 1 56 ? 1.958 8.090 4.633 1.00 0.00 716 LYS A N 10
ATOM 18321 C CA . LYS A 1 56 ? 1.179 7.265 5.558 1.00 0.00 716 LYS A CA 10
ATOM 18322 C C . LYS A 1 56 ? 1.538 5.789 5.358 1.00 0.00 716 LYS A C 10
ATOM 18323 O O . LYS A 1 56 ? 1.488 5.294 4.236 1.00 0.00 716 LYS A O 10
ATOM 18342 N N . HIS A 1 57 ? 1.913 5.100 6.441 1.00 0.00 717 HIS A N 10
ATOM 18343 C CA . HIS A 1 57 ? 2.294 3.683 6.353 1.00 0.00 717 HIS A CA 10
ATOM 18344 C C . HIS A 1 57 ? 1.280 2.791 7.070 1.00 0.00 717 HIS A C 10
ATOM 18345 O O . HIS A 1 57 ? 0.948 3.025 8.232 1.00 0.00 717 HIS A O 10
ATOM 18360 N N . ILE A 1 58 ? 0.798 1.764 6.372 1.00 0.00 718 ILE A N 10
ATOM 18361 C CA . ILE A 1 58 ? -0.178 0.838 6.962 1.00 0.00 718 ILE A CA 10
ATOM 18362 C C . ILE A 1 58 ? 0.211 -0.614 6.678 1.00 0.00 718 ILE A C 10
ATOM 18363 O O . ILE A 1 58 ? 0.716 -0.932 5.602 1.00 0.00 718 ILE A O 10
ATOM 18379 N N . LYS A 1 59 ? -0.026 -1.486 7.658 1.00 0.00 719 LYS A N 10
ATOM 18380 C CA . LYS A 1 59 ? 0.309 -2.908 7.524 1.00 0.00 719 LYS A CA 10
ATOM 18381 C C . LYS A 1 59 ? -0.820 -3.694 6.852 1.00 0.00 719 LYS A C 10
ATOM 18382 O O . LYS A 1 59 ? -1.999 -3.479 7.138 1.00 0.00 719 LYS A O 10
ATOM 18401 N N . ILE A 1 60 ? -0.447 -4.615 5.966 1.00 0.00 720 ILE A N 10
ATOM 18402 C CA . ILE A 1 60 ? -1.439 -5.432 5.267 1.00 0.00 720 ILE A CA 10
ATOM 18403 C C . ILE A 1 60 ? -1.622 -6.782 5.961 1.00 0.00 720 ILE A C 10
ATOM 18404 O O . ILE A 1 60 ? -0.664 -7.369 6.476 1.00 0.00 720 ILE A O 10
ATOM 18420 N N . MET A 1 61 ? -2.861 -7.261 5.957 1.00 0.00 721 MET A N 10
ATOM 18421 C CA . MET A 1 61 ? -3.195 -8.543 6.571 1.00 0.00 721 MET A CA 10
ATOM 18422 C C . MET A 1 61 ? -3.372 -9.613 5.491 1.00 0.00 721 MET A C 10
ATOM 18423 O O . MET A 1 61 ? -3.166 -9.347 4.309 1.00 0.00 721 MET A O 10
ATOM 18437 N N . THR A 1 62 ? -3.756 -10.819 5.901 1.00 0.00 722 THR A N 10
ATOM 18438 C CA . THR A 1 62 ? -3.958 -11.915 4.949 1.00 0.00 722 THR A CA 10
ATOM 18439 C C . THR A 1 62 ? -5.191 -12.738 5.333 1.00 0.00 722 THR A C 10
ATOM 18440 O O . THR A 1 62 ? -5.132 -13.970 5.421 1.00 0.00 722 THR A O 10
ATOM 18451 N N . ALA A 1 63 ? -6.306 -12.049 5.554 1.00 0.00 723 ALA A N 10
ATOM 18452 C CA . ALA A 1 63 ? -7.553 -12.714 5.929 1.00 0.00 723 ALA A CA 10
ATOM 18453 C C . ALA A 1 63 ? -7.883 -13.832 4.943 1.00 0.00 723 ALA A C 10
ATOM 18454 O O . ALA A 1 63 ? -8.140 -13.577 3.765 1.00 0.00 723 ALA A O 10
ATOM 18461 N N . GLU A 1 64 ? -7.870 -15.070 5.426 1.00 0.00 724 GLU A N 10
ATOM 18462 C CA . GLU A 1 64 ? -8.164 -16.219 4.573 1.00 0.00 724 GLU A CA 10
ATOM 18463 C C . GLU A 1 64 ? -7.390 -16.117 3.258 1.00 0.00 724 GLU A C 10
ATOM 18464 O O . GLU A 1 64 ? -7.785 -16.692 2.242 1.00 0.00 724 GLU A O 10
ATOM 18476 N N . GLY A 1 65 ? -6.285 -15.370 3.291 1.00 0.00 725 GLY A N 10
ATOM 18477 C CA . GLY A 1 65 ? -5.453 -15.180 2.104 1.00 0.00 725 GLY A CA 10
ATOM 18478 C C . GLY A 1 65 ? -5.723 -13.828 1.443 1.00 0.00 725 GLY A C 10
ATOM 18479 O O . GLY A 1 65 ? -5.005 -13.425 0.529 1.00 0.00 725 GLY A O 10
ATOM 18483 N N . LEU A 1 66 ? -6.754 -13.125 1.908 1.00 0.00 726 LEU A N 10
ATOM 18484 C CA . LEU A 1 66 ? -7.090 -11.820 1.341 1.00 0.00 726 LEU A CA 10
ATOM 18485 C C . LEU A 1 66 ? -6.276 -10.719 2.013 1.00 0.00 726 LEU A C 10
ATOM 18486 O O . LEU A 1 66 ? -6.116 -10.709 3.236 1.00 0.00 726 LEU A O 10
ATOM 18502 N N . TYR A 1 67 ? -5.772 -9.783 1.212 1.00 0.00 727 TYR A N 10
ATOM 18503 C CA . TYR A 1 67 ? -4.984 -8.679 1.745 1.00 0.00 727 TYR A CA 10
ATOM 18504 C C . TYR A 1 67 ? -5.877 -7.476 2.013 1.00 0.00 727 TYR A C 10
ATOM 18505 O O . TYR A 1 67 ? -6.837 -7.231 1.278 1.00 0.00 727 TYR A O 10
ATOM 18523 N N . ARG A 1 68 ? -5.559 -6.742 3.070 1.00 0.00 728 ARG A N 10
ATOM 18524 C CA . ARG A 1 68 ? -6.341 -5.569 3.452 1.00 0.00 728 ARG A CA 10
ATOM 18525 C C . ARG A 1 68 ? -5.455 -4.533 4.131 1.00 0.00 728 ARG A C 10
ATOM 18526 O O . ARG A 1 68 ? -4.523 -4.881 4.854 1.00 0.00 728 ARG A O 10
ATOM 18547 N N . ILE A 1 69 ? -5.759 -3.262 3.892 1.00 0.00 729 ILE A N 10
ATOM 18548 C CA . ILE A 1 69 ? -4.990 -2.167 4.484 1.00 0.00 729 ILE A CA 10
ATOM 18549 C C . ILE A 1 69 ? -5.676 -1.634 5.730 1.00 0.00 729 ILE A C 10
ATOM 18550 O O . ILE A 1 69 ? -5.028 -1.177 6.667 1.00 0.00 729 ILE A O 10
ATOM 18566 N N . THR A 1 70 ? -6.997 -1.677 5.715 1.00 0.00 730 THR A N 10
ATOM 18567 C CA . THR A 1 70 ? -7.787 -1.174 6.835 1.00 0.00 730 THR A CA 10
ATOM 18568 C C . THR A 1 70 ? -8.446 -2.328 7.575 1.00 0.00 730 THR A C 10
ATOM 18569 O O . THR A 1 70 ? -9.084 -2.144 8.607 1.00 0.00 730 THR A O 10
ATOM 18580 N N . GLU A 1 71 ? -8.258 -3.527 7.036 1.00 0.00 731 GLU A N 10
ATOM 18581 C CA . GLU A 1 71 ? -8.809 -4.733 7.643 1.00 0.00 731 GLU A CA 10
ATOM 18582 C C . GLU A 1 71 ? -10.330 -4.770 7.518 1.00 0.00 731 GLU A C 10
ATOM 18583 O O . GLU A 1 71 ? -10.988 -5.657 8.058 1.00 0.00 731 GLU A O 10
ATOM 18595 N N . LYS A 1 72 ? -10.869 -3.810 6.771 1.00 0.00 732 LYS A N 10
ATOM 18596 C CA . LYS A 1 72 ? -12.311 -3.730 6.539 1.00 0.00 732 LYS A CA 10
ATOM 18597 C C . LYS A 1 72 ? -12.642 -4.247 5.136 1.00 0.00 732 LYS A C 10
ATOM 18598 O O . LYS A 1 72 ? -13.596 -5.003 4.948 1.00 0.00 732 LYS A O 10
ATOM 18617 N N . LYS A 1 73 ? -11.831 -3.845 4.157 1.00 0.00 733 LYS A N 10
ATOM 18618 C CA . LYS A 1 73 ? -12.028 -4.284 2.777 1.00 0.00 733 LYS A CA 10
ATOM 18619 C C . LYS A 1 73 ? -10.761 -4.952 2.253 1.00 0.00 733 LYS A C 10
ATOM 18620 O O . LYS A 1 73 ? -9.780 -4.286 1.903 1.00 0.00 733 LYS A O 10
ATOM 18639 N N . ALA A 1 74 ? -10.795 -6.278 2.205 1.00 0.00 734 ALA A N 10
ATOM 18640 C CA . ALA A 1 74 ? -9.657 -7.052 1.729 1.00 0.00 734 ALA A CA 10
ATOM 18641 C C . ALA A 1 74 ? -9.798 -7.383 0.244 1.00 0.00 734 ALA A C 10
ATOM 18642 O O . ALA A 1 74 ? -10.828 -7.090 -0.379 1.00 0.00 734 ALA A O 10
ATOM 18649 N N . PHE A 1 75 ? -8.757 -7.998 -0.312 1.00 0.00 735 PHE A N 10
ATOM 18650 C CA . PHE A 1 75 ? -8.757 -8.383 -1.724 1.00 0.00 735 PHE A CA 10
ATOM 18651 C C . PHE A 1 75 ? -7.982 -9.683 -1.934 1.00 0.00 735 PHE A C 10
ATOM 18652 O O . PHE A 1 75 ? -7.304 -10.164 -1.026 1.00 0.00 735 PHE A O 10
ATOM 18669 N N . ARG A 1 76 ? -8.099 -10.242 -3.141 1.00 0.00 736 ARG A N 10
ATOM 18670 C CA . ARG A 1 76 ? -7.424 -11.498 -3.490 1.00 0.00 736 ARG A CA 10
ATOM 18671 C C . ARG A 1 76 ? -5.958 -11.490 -3.064 1.00 0.00 736 ARG A C 10
ATOM 18672 O O . ARG A 1 76 ? -5.433 -12.501 -2.603 1.00 0.00 736 ARG A O 10
ATOM 18693 N N . GLY A 1 77 ? -5.302 -10.349 -3.228 1.00 0.00 737 GLY A N 10
ATOM 18694 C CA . GLY A 1 77 ? -3.903 -10.227 -2.862 1.00 0.00 737 GLY A CA 10
ATOM 18695 C C . GLY A 1 77 ? -3.501 -8.767 -2.759 1.00 0.00 737 GLY A C 10
ATOM 18696 O O . GLY A 1 77 ? -4.348 -7.877 -2.756 1.00 0.00 737 GLY A O 10
ATOM 18700 N N . LEU A 1 78 ? -2.206 -8.533 -2.682 1.00 0.00 738 LEU A N 10
ATOM 18701 C CA . LEU A 1 78 ? -1.680 -7.180 -2.573 1.00 0.00 738 LEU A CA 10
ATOM 18702 C C . LEU A 1 78 ? -2.010 -6.388 -3.823 1.00 0.00 738 LEU A C 10
ATOM 18703 O O . LEU A 1 78 ? -2.577 -5.297 -3.754 1.00 0.00 738 LEU A O 10
ATOM 18719 N N . THR A 1 79 ? -1.663 -6.952 -4.970 1.00 0.00 739 THR A N 10
ATOM 18720 C CA . THR A 1 79 ? -1.940 -6.291 -6.230 1.00 0.00 739 THR A CA 10
ATOM 18721 C C . THR A 1 79 ? -3.417 -5.941 -6.322 1.00 0.00 739 THR A C 10
ATOM 18722 O O . THR A 1 79 ? -3.775 -4.808 -6.620 1.00 0.00 739 THR A O 10
ATOM 18733 N N . GLU A 1 80 ? -4.275 -6.914 -6.041 1.00 0.00 740 GLU A N 10
ATOM 18734 C CA . GLU A 1 80 ? -5.716 -6.676 -6.092 1.00 0.00 740 GLU A CA 10
ATOM 18735 C C . GLU A 1 80 ? -6.136 -5.719 -4.984 1.00 0.00 740 GLU A C 10
ATOM 18736 O O . GLU A 1 80 ? -7.061 -4.923 -5.146 1.00 0.00 740 GLU A O 10
ATOM 18748 N N . LEU A 1 81 ? -5.444 -5.808 -3.863 1.00 0.00 741 LEU A N 10
ATOM 18749 C CA . LEU A 1 81 ? -5.728 -4.957 -2.722 1.00 0.00 741 LEU A CA 10
ATOM 18750 C C . LEU A 1 81 ? -5.214 -3.534 -2.978 1.00 0.00 741 LEU A C 10
ATOM 18751 O O . LEU A 1 81 ? -5.875 -2.554 -2.632 1.00 0.00 741 LEU A O 10
ATOM 18767 N N . VAL A 1 82 ? -4.043 -3.421 -3.598 1.00 0.00 742 VAL A N 10
ATOM 18768 C CA . VAL A 1 82 ? -3.466 -2.104 -3.895 1.00 0.00 742 VAL A CA 10
ATOM 18769 C C . VAL A 1 82 ? -3.999 -1.540 -5.214 1.00 0.00 742 VAL A C 10
ATOM 18770 O O . VAL A 1 82 ? -4.171 -0.327 -5.346 1.00 0.00 742 VAL A O 10
ATOM 18783 N N . GLU A 1 83 ? -4.265 -2.406 -6.186 1.00 0.00 743 GLU A N 10
ATOM 18784 C CA . GLU A 1 83 ? -4.772 -1.936 -7.472 1.00 0.00 743 GLU A CA 10
ATOM 18785 C C . GLU A 1 83 ? -6.250 -1.574 -7.372 1.00 0.00 743 GLU A C 10
ATOM 18786 O O . GLU A 1 83 ? -6.889 -1.243 -8.369 1.00 0.00 743 GLU A O 10
ATOM 18798 N N . PHE A 1 84 ? -6.780 -1.615 -6.156 1.00 0.00 744 PHE A N 10
ATOM 18799 C CA . PHE A 1 84 ? -8.173 -1.260 -5.932 1.00 0.00 744 PHE A CA 10
ATOM 18800 C C . PHE A 1 84 ? -8.253 0.029 -5.121 1.00 0.00 744 PHE A C 10
ATOM 18801 O O . PHE A 1 84 ? -9.052 0.922 -5.417 1.00 0.00 744 PHE A O 10
ATOM 18818 N N . TYR A 1 85 ? -7.403 0.132 -4.105 1.00 0.00 745 TYR A N 10
ATOM 18819 C CA . TYR A 1 85 ? -7.379 1.325 -3.267 1.00 0.00 745 TYR A CA 10
ATOM 18820 C C . TYR A 1 85 ? -6.932 2.535 -4.087 1.00 0.00 745 TYR A C 10
ATOM 18821 O O . TYR A 1 85 ? -7.095 3.679 -3.663 1.00 0.00 745 TYR A O 10
ATOM 18839 N N . GLN A 1 86 ? -6.400 2.275 -5.282 1.00 0.00 746 GLN A N 10
ATOM 18840 C CA . GLN A 1 86 ? -5.981 3.356 -6.168 1.00 0.00 746 GLN A CA 10
ATOM 18841 C C . GLN A 1 86 ? -7.224 4.070 -6.692 1.00 0.00 746 GLN A C 10
ATOM 18842 O O . GLN A 1 86 ? -7.161 5.213 -7.151 1.00 0.00 746 GLN A O 10
ATOM 18856 N N . GLN A 1 87 ? -8.360 3.379 -6.580 1.00 0.00 747 GLN A N 10
ATOM 18857 C CA . GLN A 1 87 ? -9.646 3.922 -7.007 1.00 0.00 747 GLN A CA 10
ATOM 18858 C C . GLN A 1 87 ? -10.519 4.203 -5.785 1.00 0.00 747 GLN A C 10
ATOM 18859 O O . GLN A 1 87 ? -11.216 5.216 -5.724 1.00 0.00 747 GLN A O 10
ATOM 18873 N N . ASN A 1 88 ? -10.472 3.298 -4.809 1.00 0.00 748 ASN A N 10
ATOM 18874 C CA . ASN A 1 88 ? -11.260 3.461 -3.588 1.00 0.00 748 ASN A CA 10
ATOM 18875 C C . ASN A 1 88 ? -10.676 4.569 -2.711 1.00 0.00 748 ASN A C 10
ATOM 18876 O O . ASN A 1 88 ? -9.533 4.484 -2.261 1.00 0.00 748 ASN A O 10
ATOM 18887 N N . SER A 1 89 ? -11.475 5.601 -2.466 1.00 0.00 749 SER A N 10
ATOM 18888 C CA . SER A 1 89 ? -11.048 6.728 -1.642 1.00 0.00 749 SER A CA 10
ATOM 18889 C C . SER A 1 89 ? -10.537 6.248 -0.285 1.00 0.00 749 SER A C 10
ATOM 18890 O O . SER A 1 89 ? -11.291 5.697 0.519 1.00 0.00 749 SER A O 10
ATOM 18898 N N . LEU A 1 90 ? -9.251 6.459 -0.034 1.00 0.00 750 LEU A N 10
ATOM 18899 C CA . LEU A 1 90 ? -8.649 6.038 1.227 1.00 0.00 750 LEU A CA 10
ATOM 18900 C C . LEU A 1 90 ? -9.461 6.535 2.419 1.00 0.00 750 LEU A C 10
ATOM 18901 O O . LEU A 1 90 ? -9.451 5.918 3.482 1.00 0.00 750 LEU A O 10
ATOM 18917 N N . LYS A 1 91 ? -10.177 7.637 2.230 1.00 0.00 751 LYS A N 10
ATOM 18918 C CA . LYS A 1 91 ? -11.003 8.194 3.295 1.00 0.00 751 LYS A CA 10
ATOM 18919 C C . LYS A 1 91 ? -12.050 7.176 3.748 1.00 0.00 751 LYS A C 10
ATOM 18920 O O . LYS A 1 91 ? -12.637 7.310 4.821 1.00 0.00 751 LYS A O 10
ATOM 18939 N N . ASP A 1 92 ? -12.279 6.163 2.915 1.00 0.00 752 ASP A N 10
ATOM 18940 C CA . ASP A 1 92 ? -13.258 5.128 3.230 1.00 0.00 752 ASP A CA 10
ATOM 18941 C C . ASP A 1 92 ? -12.608 3.991 4.018 1.00 0.00 752 ASP A C 10
ATOM 18942 O O . ASP A 1 92 ? -13.217 3.423 4.925 1.00 0.00 752 ASP A O 10
ATOM 18951 N N . CYS A 1 93 ? -11.371 3.661 3.656 1.00 0.00 753 CYS A N 10
ATOM 18952 C CA . CYS A 1 93 ? -10.640 2.583 4.322 1.00 0.00 753 CYS A CA 10
ATOM 18953 C C . CYS A 1 93 ? -9.676 3.129 5.371 1.00 0.00 753 CYS A C 10
ATOM 18954 O O . CYS A 1 93 ? -9.565 2.584 6.474 1.00 0.00 753 CYS A O 10
ATOM 18962 N N . PHE A 1 94 ? -8.967 4.194 5.011 1.00 0.00 754 PHE A N 10
ATOM 18963 C CA . PHE A 1 94 ? -7.998 4.805 5.911 1.00 0.00 754 PHE A CA 10
ATOM 18964 C C . PHE A 1 94 ? -8.702 5.795 6.852 1.00 0.00 754 PHE A C 10
ATOM 18965 O O . PHE A 1 94 ? -9.928 5.903 6.837 1.00 0.00 754 PHE A O 10
ATOM 18982 N N . LYS A 1 95 ? -7.924 6.521 7.654 1.00 0.00 755 LYS A N 10
ATOM 18983 C CA . LYS A 1 95 ? -8.486 7.507 8.580 1.00 0.00 755 LYS A CA 10
ATOM 18984 C C . LYS A 1 95 ? -8.019 8.915 8.206 1.00 0.00 755 LYS A C 10
ATOM 18985 O O . LYS A 1 95 ? -6.879 9.099 7.796 1.00 0.00 755 LYS A O 10
ATOM 19004 N N . SER A 1 96 ? -8.915 9.896 8.337 1.00 0.00 756 SER A N 10
ATOM 19005 C CA . SER A 1 96 ? -8.597 11.294 7.996 1.00 0.00 756 SER A CA 10
ATOM 19006 C C . SER A 1 96 ? -7.950 11.394 6.617 1.00 0.00 756 SER A C 10
ATOM 19007 O O . SER A 1 96 ? -7.365 12.419 6.267 1.00 0.00 756 SER A O 10
ATOM 19015 N N . LEU A 1 97 ? -8.068 10.330 5.834 1.00 0.00 757 LEU A N 10
ATOM 19016 C CA . LEU A 1 97 ? -7.500 10.308 4.492 1.00 0.00 757 LEU A CA 10
ATOM 19017 C C . LEU A 1 97 ? -8.507 10.849 3.490 1.00 0.00 757 LEU A C 10
ATOM 19018 O O . LEU A 1 97 ? -9.702 10.898 3.767 1.00 0.00 757 LEU A O 10
ATOM 19034 N N . ASP A 1 98 ? -8.013 11.237 2.328 1.00 0.00 758 ASP A N 10
ATOM 19035 C CA . ASP A 1 98 ? -8.866 11.761 1.277 1.00 0.00 758 ASP A CA 10
ATOM 19036 C C . ASP A 1 98 ? -8.126 11.688 -0.051 1.00 0.00 758 ASP A C 10
ATOM 19037 O O . ASP A 1 98 ? -7.795 12.705 -0.670 1.00 0.00 758 ASP A O 10
ATOM 19046 N N . THR A 1 99 ? -7.848 10.453 -0.458 1.00 0.00 759 THR A N 10
ATOM 19047 C CA . THR A 1 99 ? -7.131 10.190 -1.696 1.00 0.00 759 THR A CA 10
ATOM 19048 C C . THR A 1 99 ? -7.156 8.704 -2.028 1.00 0.00 759 THR A C 10
ATOM 19049 O O . THR A 1 99 ? -7.983 7.949 -1.506 1.00 0.00 759 THR A O 10
ATOM 19060 N N . THR A 1 100 ? -6.231 8.299 -2.888 1.00 0.00 760 THR A N 10
ATOM 19061 C CA . THR A 1 100 ? -6.110 6.903 -3.304 1.00 0.00 760 THR A CA 10
ATOM 19062 C C . THR A 1 100 ? -4.692 6.621 -3.769 1.00 0.00 760 THR A C 10
ATOM 19063 O O . THR A 1 100 ? -3.911 7.548 -3.986 1.00 0.00 760 THR A O 10
ATOM 19074 N N . LEU A 1 101 ? -4.363 5.344 -3.943 1.00 0.00 761 LEU A N 10
ATOM 19075 C CA . LEU A 1 101 ? -3.042 4.963 -4.416 1.00 0.00 761 LEU A CA 10
ATOM 19076 C C . LEU A 1 101 ? -2.817 5.661 -5.763 1.00 0.00 761 LEU A C 10
ATOM 19077 O O . LEU A 1 101 ? -3.102 5.101 -6.820 1.00 0.00 761 LEU A O 10
ATOM 19093 N N . GLN A 1 102 ? -2.370 6.914 -5.699 1.00 0.00 762 GLN A N 10
ATOM 19094 C CA . GLN A 1 102 ? -2.176 7.731 -6.894 1.00 0.00 762 GLN A CA 10
ATOM 19095 C C . GLN A 1 102 ? -1.017 7.246 -7.751 1.00 0.00 762 GLN A C 10
ATOM 19096 O O . GLN A 1 102 ? -1.210 6.869 -8.907 1.00 0.00 762 GLN A O 10
ATOM 19110 N N . PHE A 1 103 ? 0.189 7.284 -7.200 1.00 0.00 763 PHE A N 10
ATOM 19111 C CA . PHE A 1 103 ? 1.360 6.872 -7.972 1.00 0.00 763 PHE A CA 10
ATOM 19112 C C . PHE A 1 103 ? 2.302 5.974 -7.171 1.00 0.00 763 PHE A C 10
ATOM 19113 O O . PHE A 1 103 ? 2.438 6.115 -5.959 1.00 0.00 763 PHE A O 10
ATOM 19130 N N . PRO A 1 104 ? 2.965 5.072 -7.844 1.00 0.00 764 PRO A N 10
ATOM 19131 C CA . PRO A 1 104 ? 3.936 4.141 -7.206 1.00 0.00 764 PRO A CA 10
ATOM 19132 C C . PRO A 1 104 ? 5.253 4.852 -6.906 1.00 0.00 764 PRO A C 10
ATOM 19133 O O . PRO A 1 104 ? 5.317 6.081 -6.943 1.00 0.00 764 PRO A O 10
ATOM 19144 N N . PHE A 1 105 ? 6.306 4.096 -6.610 1.00 0.00 765 PHE A N 10
ATOM 19145 C CA . PHE A 1 105 ? 7.589 4.719 -6.314 1.00 0.00 765 PHE A CA 10
ATOM 19146 C C . PHE A 1 105 ? 8.693 4.196 -7.233 1.00 0.00 765 PHE A C 10
ATOM 19147 O O . PHE A 1 105 ? 9.789 4.757 -7.277 1.00 0.00 765 PHE A O 10
ATOM 19164 N N . LYS A 1 106 ? 8.396 3.137 -7.980 1.00 0.00 766 LYS A N 10
ATOM 19165 C CA . LYS A 1 106 ? 9.375 2.580 -8.906 1.00 0.00 766 LYS A CA 10
ATOM 19166 C C . LYS A 1 106 ? 9.162 3.163 -10.301 1.00 0.00 766 LYS A C 10
ATOM 19167 O O . LYS A 1 106 ? 10.125 3.467 -10.999 1.00 0.00 766 LYS A O 10
ATOM 19186 N N . GLU A 1 107 ? 7.885 3.313 -10.672 1.00 0.00 767 GLU A N 10
ATOM 19187 C CA . GLU A 1 107 ? 7.493 3.861 -11.979 1.00 0.00 767 GLU A CA 10
ATOM 19188 C C . GLU A 1 107 ? 8.574 3.615 -13.042 1.00 0.00 767 GLU A C 10
ATOM 19189 O O . GLU A 1 107 ? 9.264 4.552 -13.413 1.00 0.00 767 GLU A O 10
ATOM 19202 N N . ASP B 2 1 ? 11.839 8.811 12.392 1.00 0.00 338 ASP B N 10
ATOM 19203 C CA . ASP B 2 1 ? 11.553 8.756 13.855 1.00 0.00 338 ASP B CA 10
ATOM 19204 C C . ASP B 2 1 ? 10.801 7.462 14.184 1.00 0.00 338 ASP B C 10
ATOM 19205 O O . ASP B 2 1 ? 11.408 6.424 14.446 1.00 0.00 338 ASP B O 10
ATOM 19216 N N . THR B 2 2 ? 9.476 7.541 14.161 1.00 0.00 339 THR B N 10
ATOM 19217 C CA . THR B 2 2 ? 8.613 6.398 14.449 1.00 0.00 339 THR B CA 10
ATOM 19218 C C . THR B 2 2 ? 8.743 5.325 13.367 1.00 0.00 339 THR B C 10
ATOM 19219 O O . THR B 2 2 ? 7.750 4.730 12.963 1.00 0.00 339 THR B O 10
ATOM 19230 N N . GLU B 2 3 ? 9.966 5.092 12.899 1.00 0.00 340 GLU B N 10
ATOM 19231 C CA . GLU B 2 3 ? 10.224 4.103 11.845 1.00 0.00 340 GLU B CA 10
ATOM 19232 C C . GLU B 2 3 ? 9.439 2.800 12.056 1.00 0.00 340 GLU B C 10
ATOM 19233 O O . GLU B 2 3 ? 9.931 1.861 12.686 1.00 0.00 340 GLU B O 10
ATOM 19245 N N . VAL B 2 4 ? 8.218 2.753 11.514 1.00 0.00 341 VAL B N 10
ATOM 19246 C CA . VAL B 2 4 ? 7.366 1.566 11.633 1.00 0.00 341 VAL B CA 10
ATOM 19247 C C . VAL B 2 4 ? 6.018 1.795 10.930 1.00 0.00 341 VAL B C 10
ATOM 19248 O O . VAL B 2 4 ? 5.823 2.802 10.245 1.00 0.00 341 VAL B O 10
ATOM 19285 N N . GLU B 2 6 ? 2.558 1.468 12.512 1.00 0.00 343 GLU B N 10
ATOM 19286 C CA . GLU B 2 6 ? 1.613 1.276 13.611 1.00 0.00 343 GLU B CA 10
ATOM 19287 C C . GLU B 2 6 ? 0.157 1.160 13.135 1.00 0.00 343 GLU B C 10
ATOM 19288 O O . GLU B 2 6 ? -0.741 1.731 13.753 1.00 0.00 343 GLU B O 10
ATOM 19300 N N . SER B 2 7 ? -0.076 0.410 12.050 1.00 0.00 344 SER B N 10
ATOM 19301 C CA . SER B 2 7 ? -1.439 0.225 11.514 1.00 0.00 344 SER B CA 10
ATOM 19302 C C . SER B 2 7 ? -2.330 1.422 11.871 1.00 0.00 344 SER B C 10
ATOM 19303 O O . SER B 2 7 ? -3.339 1.274 12.561 1.00 0.00 344 SER B O 10
ATOM 19311 N N . PRO B 2 8 ? -1.950 2.600 11.437 1.00 0.00 345 PRO B N 10
ATOM 19312 C CA . PRO B 2 8 ? -2.694 3.864 11.739 1.00 0.00 345 PRO B CA 10
ATOM 19313 C C . PRO B 2 8 ? -4.213 3.771 11.552 1.00 0.00 345 PRO B C 10
ATOM 19314 O O . PRO B 2 8 ? -4.972 4.272 12.383 1.00 0.00 345 PRO B O 10
ATOM 19349 N N . ALA B 2 10 ? -7.872 1.475 10.498 1.00 0.00 347 ALA B N 10
ATOM 19350 C CA . ALA B 2 10 ? -8.517 0.157 10.505 1.00 0.00 347 ALA B CA 10
ATOM 19351 C C . ALA B 2 10 ? -9.883 0.232 11.203 1.00 0.00 347 ALA B C 10
ATOM 19352 O O . ALA B 2 10 ? -10.937 0.084 10.568 1.00 0.00 347 ALA B O 10
ATOM 19359 N N . ASP B 2 11 ? -9.857 0.464 12.512 1.00 0.00 348 ASP B N 10
ATOM 19360 C CA . ASP B 2 11 ? -11.084 0.564 13.300 1.00 0.00 348 ASP B CA 10
ATOM 19361 C C . ASP B 2 11 ? -10.996 1.744 14.274 1.00 0.00 348 ASP B C 10
ATOM 19362 O O . ASP B 2 11 ? -10.645 1.577 15.444 1.00 0.00 348 ASP B O 10
ATOM 19371 N N . PRO B 2 12 ? -11.302 2.933 13.809 1.00 0.00 349 PRO B N 10
ATOM 19372 C CA . PRO B 2 12 ? -11.250 4.164 14.648 1.00 0.00 349 PRO B CA 10
ATOM 19373 C C . PRO B 2 12 ? -12.493 4.310 15.529 1.00 0.00 349 PRO B C 10
ATOM 19374 O O . PRO B 2 12 ? -13.414 5.058 15.196 1.00 0.00 349 PRO B O 10
ATOM 19385 N N . GLU B 2 13 ? -12.502 3.584 16.648 1.00 0.00 350 GLU B N 10
ATOM 19386 C CA . GLU B 2 13 ? -13.629 3.622 17.585 1.00 0.00 350 GLU B CA 10
ATOM 19387 C C . GLU B 2 13 ? -14.903 3.065 16.932 1.00 0.00 350 GLU B C 10
ATOM 19388 O O . GLU B 2 13 ? -14.779 2.308 15.980 1.00 0.00 350 GLU B O 10
ATOM 19401 N N . GLY A 1 1 ? 3.178 -16.397 -10.761 1.00 0.00 661 GLY A N 11
ATOM 19402 C CA . GLY A 1 1 ? 2.991 -16.271 -12.237 1.00 0.00 661 GLY A CA 11
ATOM 19403 C C . GLY A 1 1 ? 1.657 -15.586 -12.524 1.00 0.00 661 GLY A C 11
ATOM 19404 O O . GLY A 1 1 ? 0.641 -16.252 -12.703 1.00 0.00 661 GLY A O 11
ATOM 19410 N N . HIS A 1 2 ? 1.668 -14.254 -12.561 1.00 0.00 662 HIS A N 11
ATOM 19411 C CA . HIS A 1 2 ? 0.446 -13.487 -12.822 1.00 0.00 662 HIS A CA 11
ATOM 19412 C C . HIS A 1 2 ? -0.645 -13.845 -11.806 1.00 0.00 662 HIS A C 11
ATOM 19413 O O . HIS A 1 2 ? -1.841 -13.838 -12.121 1.00 0.00 662 HIS A O 11
ATOM 19428 N N . MET A 1 3 ? -0.224 -14.150 -10.586 1.00 0.00 663 MET A N 11
ATOM 19429 C CA . MET A 1 3 ? -1.162 -14.510 -9.525 1.00 0.00 663 MET A CA 11
ATOM 19430 C C . MET A 1 3 ? -0.977 -13.585 -8.325 1.00 0.00 663 MET A C 11
ATOM 19431 O O . MET A 1 3 ? -1.670 -12.575 -8.196 1.00 0.00 663 MET A O 11
ATOM 19445 N N . GLN A 1 4 ? -0.028 -13.926 -7.461 1.00 0.00 664 GLN A N 11
ATOM 19446 C CA . GLN A 1 4 ? 0.254 -13.108 -6.287 1.00 0.00 664 GLN A CA 11
ATOM 19447 C C . GLN A 1 4 ? 1.580 -12.379 -6.467 1.00 0.00 664 GLN A C 11
ATOM 19448 O O . GLN A 1 4 ? 2.125 -11.814 -5.517 1.00 0.00 664 GLN A O 11
ATOM 19462 N N . ASP A 1 5 ? 2.087 -12.409 -7.696 1.00 0.00 665 ASP A N 11
ATOM 19463 C CA . ASP A 1 5 ? 3.349 -11.764 -8.030 1.00 0.00 665 ASP A CA 11
ATOM 19464 C C . ASP A 1 5 ? 3.246 -10.247 -7.861 1.00 0.00 665 ASP A C 11
ATOM 19465 O O . ASP A 1 5 ? 2.503 -9.577 -8.579 1.00 0.00 665 ASP A O 11
ATOM 19474 N N . LEU A 1 6 ? 3.995 -9.713 -6.907 1.00 0.00 666 LEU A N 11
ATOM 19475 C CA . LEU A 1 6 ? 3.977 -8.276 -6.652 1.00 0.00 666 LEU A CA 11
ATOM 19476 C C . LEU A 1 6 ? 5.234 -7.620 -7.216 1.00 0.00 666 LEU A C 11
ATOM 19477 O O . LEU A 1 6 ? 5.224 -6.448 -7.602 1.00 0.00 666 LEU A O 11
ATOM 19493 N N . SER A 1 7 ? 6.312 -8.393 -7.270 1.00 0.00 667 SER A N 11
ATOM 19494 C CA . SER A 1 7 ? 7.585 -7.902 -7.792 1.00 0.00 667 SER A CA 11
ATOM 19495 C C . SER A 1 7 ? 7.472 -7.534 -9.267 1.00 0.00 667 SER A C 11
ATOM 19496 O O . SER A 1 7 ? 8.413 -7.005 -9.853 1.00 0.00 667 SER A O 11
ATOM 19504 N N . VAL A 1 8 ? 6.315 -7.810 -9.861 1.00 0.00 668 VAL A N 11
ATOM 19505 C CA . VAL A 1 8 ? 6.101 -7.495 -11.269 1.00 0.00 668 VAL A CA 11
ATOM 19506 C C . VAL A 1 8 ? 5.504 -6.099 -11.409 1.00 0.00 668 VAL A C 11
ATOM 19507 O O . VAL A 1 8 ? 5.258 -5.619 -12.516 1.00 0.00 668 VAL A O 11
ATOM 19520 N N . HIS A 1 9 ? 5.283 -5.461 -10.267 1.00 0.00 669 HIS A N 11
ATOM 19521 C CA . HIS A 1 9 ? 4.722 -4.115 -10.234 1.00 0.00 669 HIS A CA 11
ATOM 19522 C C . HIS A 1 9 ? 5.819 -3.080 -10.035 1.00 0.00 669 HIS A C 11
ATOM 19523 O O . HIS A 1 9 ? 7.010 -3.404 -9.988 1.00 0.00 669 HIS A O 11
ATOM 19538 N N . LEU A 1 10 ? 5.403 -1.831 -9.894 1.00 0.00 670 LEU A N 11
ATOM 19539 C CA . LEU A 1 10 ? 6.340 -0.741 -9.680 1.00 0.00 670 LEU A CA 11
ATOM 19540 C C . LEU A 1 10 ? 6.064 -0.063 -8.352 1.00 0.00 670 LEU A C 11
ATOM 19541 O O . LEU A 1 10 ? 6.802 0.829 -7.939 1.00 0.00 670 LEU A O 11
ATOM 19557 N N . TRP A 1 11 ? 5.008 -0.489 -7.675 1.00 0.00 671 TRP A N 11
ATOM 19558 C CA . TRP A 1 11 ? 4.696 0.101 -6.389 1.00 0.00 671 TRP A CA 11
ATOM 19559 C C . TRP A 1 11 ? 5.091 -0.852 -5.258 1.00 0.00 671 TRP A C 11
ATOM 19560 O O . TRP A 1 11 ? 5.148 -0.471 -4.086 1.00 0.00 671 TRP A O 11
ATOM 19581 N N . TYR A 1 12 ? 5.370 -2.100 -5.620 1.00 0.00 672 TYR A N 11
ATOM 19582 C CA . TYR A 1 12 ? 5.760 -3.104 -4.634 1.00 0.00 672 TYR A CA 11
ATOM 19583 C C . TYR A 1 12 ? 7.259 -3.032 -4.359 1.00 0.00 672 TYR A C 11
ATOM 19584 O O . TYR A 1 12 ? 8.075 -3.290 -5.247 1.00 0.00 672 TYR A O 11
ATOM 19602 N N . ALA A 1 13 ? 7.617 -2.684 -3.126 1.00 0.00 673 ALA A N 11
ATOM 19603 C CA . ALA A 1 13 ? 9.022 -2.586 -2.749 1.00 0.00 673 ALA A CA 11
ATOM 19604 C C . ALA A 1 13 ? 9.453 -3.828 -1.966 1.00 0.00 673 ALA A C 11
ATOM 19605 O O . ALA A 1 13 ? 10.643 -4.052 -1.746 1.00 0.00 673 ALA A O 11
ATOM 19612 N N . GLY A 1 14 ? 8.470 -4.628 -1.552 1.00 0.00 674 GLY A N 11
ATOM 19613 C CA . GLY A 1 14 ? 8.737 -5.854 -0.794 1.00 0.00 674 GLY A CA 11
ATOM 19614 C C . GLY A 1 14 ? 9.795 -5.637 0.287 1.00 0.00 674 GLY A C 11
ATOM 19615 O O . GLY A 1 14 ? 9.517 -5.015 1.315 1.00 0.00 674 GLY A O 11
ATOM 19619 N N . PRO A 1 15 ? 10.991 -6.139 0.082 1.00 0.00 675 PRO A N 11
ATOM 19620 C CA . PRO A 1 15 ? 12.106 -5.999 1.070 1.00 0.00 675 PRO A CA 11
ATOM 19621 C C . PRO A 1 15 ? 12.522 -4.539 1.264 1.00 0.00 675 PRO A C 11
ATOM 19622 O O . PRO A 1 15 ? 13.665 -4.158 1.006 1.00 0.00 675 PRO A O 11
ATOM 19633 N N . MET A 1 16 ? 11.577 -3.729 1.727 1.00 0.00 676 MET A N 11
ATOM 19634 C CA . MET A 1 16 ? 11.831 -2.307 1.961 1.00 0.00 676 MET A CA 11
ATOM 19635 C C . MET A 1 16 ? 11.395 -1.907 3.372 1.00 0.00 676 MET A C 11
ATOM 19636 O O . MET A 1 16 ? 10.585 -2.596 4.003 1.00 0.00 676 MET A O 11
ATOM 19650 N N . GLU A 1 17 ? 11.939 -0.790 3.858 1.00 0.00 677 GLU A N 11
ATOM 19651 C CA . GLU A 1 17 ? 11.611 -0.283 5.189 1.00 0.00 677 GLU A CA 11
ATOM 19652 C C . GLU A 1 17 ? 10.731 0.965 5.095 1.00 0.00 677 GLU A C 11
ATOM 19653 O O . GLU A 1 17 ? 10.596 1.567 4.028 1.00 0.00 677 GLU A O 11
ATOM 19665 N N . ARG A 1 18 ? 10.142 1.347 6.220 1.00 0.00 678 ARG A N 11
ATOM 19666 C CA . ARG A 1 18 ? 9.277 2.522 6.268 1.00 0.00 678 ARG A CA 11
ATOM 19667 C C . ARG A 1 18 ? 10.023 3.779 5.821 1.00 0.00 678 ARG A C 11
ATOM 19668 O O . ARG A 1 18 ? 9.630 4.430 4.847 1.00 0.00 678 ARG A O 11
ATOM 19689 N N . ALA A 1 19 ? 11.099 4.109 6.532 1.00 0.00 679 ALA A N 11
ATOM 19690 C CA . ALA A 1 19 ? 11.895 5.288 6.207 1.00 0.00 679 ALA A CA 11
ATOM 19691 C C . ALA A 1 19 ? 12.422 5.190 4.783 1.00 0.00 679 ALA A C 11
ATOM 19692 O O . ALA A 1 19 ? 12.527 6.193 4.073 1.00 0.00 679 ALA A O 11
ATOM 19699 N N . GLY A 1 20 ? 12.719 3.967 4.362 1.00 0.00 680 GLY A N 11
ATOM 19700 C CA . GLY A 1 20 ? 13.204 3.741 3.009 1.00 0.00 680 GLY A CA 11
ATOM 19701 C C . GLY A 1 20 ? 12.065 3.947 2.032 1.00 0.00 680 GLY A C 11
ATOM 19702 O O . GLY A 1 20 ? 12.212 4.638 1.022 1.00 0.00 680 GLY A O 11
ATOM 19706 N N . ALA A 1 21 ? 10.919 3.356 2.360 1.00 0.00 681 ALA A N 11
ATOM 19707 C CA . ALA A 1 21 ? 9.731 3.481 1.530 1.00 0.00 681 ALA A CA 11
ATOM 19708 C C . ALA A 1 21 ? 9.360 4.950 1.329 1.00 0.00 681 ALA A C 11
ATOM 19709 O O . ALA A 1 21 ? 9.175 5.404 0.201 1.00 0.00 681 ALA A O 11
ATOM 19716 N N . GLU A 1 22 ? 9.243 5.694 2.425 1.00 0.00 682 GLU A N 11
ATOM 19717 C CA . GLU A 1 22 ? 8.879 7.105 2.329 1.00 0.00 682 GLU A CA 11
ATOM 19718 C C . GLU A 1 22 ? 10.014 7.934 1.747 1.00 0.00 682 GLU A C 11
ATOM 19719 O O . GLU A 1 22 ? 9.798 9.055 1.295 1.00 0.00 682 GLU A O 11
ATOM 19731 N N . SER A 1 23 ? 11.217 7.373 1.735 1.00 0.00 683 SER A N 11
ATOM 19732 C CA . SER A 1 23 ? 12.362 8.085 1.184 1.00 0.00 683 SER A CA 11
ATOM 19733 C C . SER A 1 23 ? 12.071 8.499 -0.247 1.00 0.00 683 SER A C 11
ATOM 19734 O O . SER A 1 23 ? 12.344 9.631 -0.656 1.00 0.00 683 SER A O 11
ATOM 19742 N N . ILE A 1 24 ? 11.505 7.571 -1.000 1.00 0.00 684 ILE A N 11
ATOM 19743 C CA . ILE A 1 24 ? 11.161 7.823 -2.391 1.00 0.00 684 ILE A CA 11
ATOM 19744 C C . ILE A 1 24 ? 9.862 8.618 -2.462 1.00 0.00 684 ILE A C 11
ATOM 19745 O O . ILE A 1 24 ? 9.779 9.654 -3.132 1.00 0.00 684 ILE A O 11
ATOM 19761 N N . LEU A 1 25 ? 8.852 8.124 -1.758 1.00 0.00 685 LEU A N 11
ATOM 19762 C CA . LEU A 1 25 ? 7.547 8.775 -1.726 1.00 0.00 685 LEU A CA 11
ATOM 19763 C C . LEU A 1 25 ? 7.639 10.201 -1.178 1.00 0.00 685 LEU A C 11
ATOM 19764 O O . LEU A 1 25 ? 7.072 11.133 -1.753 1.00 0.00 685 LEU A O 11
ATOM 19780 N N . ALA A 1 26 ? 8.352 10.382 -0.070 1.00 0.00 686 ALA A N 11
ATOM 19781 C CA . ALA A 1 26 ? 8.490 11.715 0.506 1.00 0.00 686 ALA A CA 11
ATOM 19782 C C . ALA A 1 26 ? 9.183 12.637 -0.490 1.00 0.00 686 ALA A C 11
ATOM 19783 O O . ALA A 1 26 ? 8.820 13.811 -0.623 1.00 0.00 686 ALA A O 11
ATOM 19790 N N . ASN A 1 27 ? 10.152 12.088 -1.215 1.00 0.00 687 ASN A N 11
ATOM 19791 C CA . ASN A 1 27 ? 10.868 12.853 -2.227 1.00 0.00 687 ASN A CA 11
ATOM 19792 C C . ASN A 1 27 ? 9.961 13.090 -3.436 1.00 0.00 687 ASN A C 11
ATOM 19793 O O . ASN A 1 27 ? 9.955 14.175 -4.017 1.00 0.00 687 ASN A O 11
ATOM 19804 N N . ARG A 1 28 ? 9.194 12.062 -3.807 1.00 0.00 688 ARG A N 11
ATOM 19805 C CA . ARG A 1 28 ? 8.278 12.161 -4.945 1.00 0.00 688 ARG A CA 11
ATOM 19806 C C . ARG A 1 28 ? 7.123 13.130 -4.660 1.00 0.00 688 ARG A C 11
ATOM 19807 O O . ARG A 1 28 ? 6.976 13.646 -3.547 1.00 0.00 688 ARG A O 11
ATOM 19828 N N . SER A 1 29 ? 6.288 13.350 -5.672 1.00 0.00 689 SER A N 11
ATOM 19829 C CA . SER A 1 29 ? 5.136 14.237 -5.524 1.00 0.00 689 SER A CA 11
ATOM 19830 C C . SER A 1 29 ? 3.990 13.520 -4.809 1.00 0.00 689 SER A C 11
ATOM 19831 O O . SER A 1 29 ? 4.014 12.293 -4.640 1.00 0.00 689 SER A O 11
ATOM 19839 N N . ASP A 1 30 ? 2.986 14.289 -4.397 1.00 0.00 690 ASP A N 11
ATOM 19840 C CA . ASP A 1 30 ? 1.835 13.721 -3.707 1.00 0.00 690 ASP A CA 11
ATOM 19841 C C . ASP A 1 30 ? 1.096 12.741 -4.610 1.00 0.00 690 ASP A C 11
ATOM 19842 O O . ASP A 1 30 ? 0.910 12.985 -5.805 1.00 0.00 690 ASP A O 11
ATOM 19851 N N . GLY A 1 31 ? 0.687 11.625 -4.027 1.00 0.00 691 GLY A N 11
ATOM 19852 C CA . GLY A 1 31 ? -0.021 10.594 -4.772 1.00 0.00 691 GLY A CA 11
ATOM 19853 C C . GLY A 1 31 ? 0.892 9.402 -5.011 1.00 0.00 691 GLY A C 11
ATOM 19854 O O . GLY A 1 31 ? 0.442 8.315 -5.375 1.00 0.00 691 GLY A O 11
ATOM 19858 N N . THR A 1 32 ? 2.182 9.616 -4.788 1.00 0.00 692 THR A N 11
ATOM 19859 C CA . THR A 1 32 ? 3.161 8.553 -4.962 1.00 0.00 692 THR A CA 11
ATOM 19860 C C . THR A 1 32 ? 2.992 7.526 -3.848 1.00 0.00 692 THR A C 11
ATOM 19861 O O . THR A 1 32 ? 2.849 7.890 -2.685 1.00 0.00 692 THR A O 11
ATOM 19872 N N . PHE A 1 33 ? 2.976 6.250 -4.199 1.00 0.00 693 PHE A N 11
ATOM 19873 C CA . PHE A 1 33 ? 2.788 5.212 -3.193 1.00 0.00 693 PHE A CA 11
ATOM 19874 C C . PHE A 1 33 ? 3.618 3.972 -3.489 1.00 0.00 693 PHE A C 11
ATOM 19875 O O . PHE A 1 33 ? 4.155 3.805 -4.585 1.00 0.00 693 PHE A O 11
ATOM 19892 N N . LEU A 1 34 ? 3.699 3.096 -2.500 1.00 0.00 694 LEU A N 11
ATOM 19893 C CA . LEU A 1 34 ? 4.443 1.852 -2.643 1.00 0.00 694 LEU A CA 11
ATOM 19894 C C . LEU A 1 34 ? 4.072 0.878 -1.527 1.00 0.00 694 LEU A C 11
ATOM 19895 O O . LEU A 1 34 ? 3.416 1.256 -0.554 1.00 0.00 694 LEU A O 11
ATOM 19911 N N . VAL A 1 35 ? 4.499 -0.372 -1.672 1.00 0.00 695 VAL A N 11
ATOM 19912 C CA . VAL A 1 35 ? 4.213 -1.393 -0.662 1.00 0.00 695 VAL A CA 11
ATOM 19913 C C . VAL A 1 35 ? 5.482 -2.168 -0.309 1.00 0.00 695 VAL A C 11
ATOM 19914 O O . VAL A 1 35 ? 6.317 -2.428 -1.179 1.00 0.00 695 VAL A O 11
ATOM 19927 N N . ARG A 1 36 ? 5.629 -2.524 0.965 1.00 0.00 696 ARG A N 11
ATOM 19928 C CA . ARG A 1 36 ? 6.814 -3.256 1.417 1.00 0.00 696 ARG A CA 11
ATOM 19929 C C . ARG A 1 36 ? 6.434 -4.522 2.192 1.00 0.00 696 ARG A C 11
ATOM 19930 O O . ARG A 1 36 ? 5.292 -4.680 2.635 1.00 0.00 696 ARG A O 11
ATOM 19951 N N . GLN A 1 37 ? 7.412 -5.412 2.352 1.00 0.00 697 GLN A N 11
ATOM 19952 C CA . GLN A 1 37 ? 7.212 -6.667 3.074 1.00 0.00 697 GLN A CA 11
ATOM 19953 C C . GLN A 1 37 ? 7.976 -6.642 4.401 1.00 0.00 697 GLN A C 11
ATOM 19954 O O . GLN A 1 37 ? 9.204 -6.767 4.428 1.00 0.00 697 GLN A O 11
ATOM 19968 N N . ARG A 1 38 ? 7.236 -6.477 5.496 1.00 0.00 698 ARG A N 11
ATOM 19969 C CA . ARG A 1 38 ? 7.829 -6.432 6.832 1.00 0.00 698 ARG A CA 11
ATOM 19970 C C . ARG A 1 38 ? 6.750 -6.125 7.868 1.00 0.00 698 ARG A C 11
ATOM 19971 O O . ARG A 1 38 ? 5.845 -5.331 7.610 1.00 0.00 698 ARG A O 11
ATOM 19992 N N . VAL A 1 39 ? 6.848 -6.762 9.033 1.00 0.00 699 VAL A N 11
ATOM 19993 C CA . VAL A 1 39 ? 5.865 -6.549 10.094 1.00 0.00 699 VAL A CA 11
ATOM 19994 C C . VAL A 1 39 ? 6.311 -7.215 11.402 1.00 0.00 699 VAL A C 11
ATOM 19995 O O . VAL A 1 39 ? 7.507 -7.434 11.623 1.00 0.00 699 VAL A O 11
ATOM 20008 N N . LYS A 1 40 ? 5.346 -7.529 12.265 1.00 0.00 700 LYS A N 11
ATOM 20009 C CA . LYS A 1 40 ? 5.650 -8.165 13.546 1.00 0.00 700 LYS A CA 11
ATOM 20010 C C . LYS A 1 40 ? 4.630 -9.256 13.884 1.00 0.00 700 LYS A C 11
ATOM 20011 O O . LYS A 1 40 ? 4.972 -10.244 14.539 1.00 0.00 700 LYS A O 11
ATOM 20030 N N . ASP A 1 41 ? 3.379 -9.073 13.450 1.00 0.00 701 ASP A N 11
ATOM 20031 C CA . ASP A 1 41 ? 2.335 -10.057 13.739 1.00 0.00 701 ASP A CA 11
ATOM 20032 C C . ASP A 1 41 ? 1.031 -9.758 12.984 1.00 0.00 701 ASP A C 11
ATOM 20033 O O . ASP A 1 41 ? 0.732 -10.384 11.967 1.00 0.00 701 ASP A O 11
ATOM 20042 N N . ALA A 1 42 ? 0.245 -8.821 13.511 1.00 0.00 702 ALA A N 11
ATOM 20043 C CA . ALA A 1 42 ? -1.046 -8.464 12.909 1.00 0.00 702 ALA A CA 11
ATOM 20044 C C . ALA A 1 42 ? -0.901 -7.879 11.493 1.00 0.00 702 ALA A C 11
ATOM 20045 O O . ALA A 1 42 ? -1.512 -6.845 11.164 1.00 0.00 702 ALA A O 11
ATOM 20052 N N . ALA A 1 43 ? -0.114 -8.545 10.649 1.00 0.00 703 ALA A N 11
ATOM 20053 C CA . ALA A 1 43 ? 0.079 -8.081 9.275 1.00 0.00 703 ALA A CA 11
ATOM 20054 C C . ALA A 1 43 ? 1.250 -8.791 8.596 1.00 0.00 703 ALA A C 11
ATOM 20055 O O . ALA A 1 43 ? 1.920 -9.626 9.200 1.00 0.00 703 ALA A O 11
ATOM 20062 N N . GLU A 1 44 ? 1.482 -8.437 7.334 1.00 0.00 704 GLU A N 11
ATOM 20063 C CA . GLU A 1 44 ? 2.577 -9.023 6.555 1.00 0.00 704 GLU A CA 11
ATOM 20064 C C . GLU A 1 44 ? 3.288 -7.926 5.762 1.00 0.00 704 GLU A C 11
ATOM 20065 O O . GLU A 1 44 ? 4.388 -7.493 6.115 1.00 0.00 704 GLU A O 11
ATOM 20077 N N . PHE A 1 45 ? 2.637 -7.461 4.702 1.00 0.00 705 PHE A N 11
ATOM 20078 C CA . PHE A 1 45 ? 3.198 -6.393 3.884 1.00 0.00 705 PHE A CA 11
ATOM 20079 C C . PHE A 1 45 ? 2.748 -5.043 4.432 1.00 0.00 705 PHE A C 11
ATOM 20080 O O . PHE A 1 45 ? 1.830 -4.973 5.251 1.00 0.00 705 PHE A O 11
ATOM 20097 N N . ALA A 1 46 ? 3.382 -3.976 3.979 1.00 0.00 706 ALA A N 11
ATOM 20098 C CA . ALA A 1 46 ? 3.010 -2.644 4.439 1.00 0.00 706 ALA A CA 11
ATOM 20099 C C . ALA A 1 46 ? 2.928 -1.674 3.267 1.00 0.00 706 ALA A C 11
ATOM 20100 O O . ALA A 1 46 ? 3.843 -1.597 2.442 1.00 0.00 706 ALA A O 11
ATOM 20107 N N . ILE A 1 47 ? 1.824 -0.939 3.202 1.00 0.00 707 ILE A N 11
ATOM 20108 C CA . ILE A 1 47 ? 1.621 0.031 2.130 1.00 0.00 707 ILE A CA 11
ATOM 20109 C C . ILE A 1 47 ? 2.270 1.359 2.500 1.00 0.00 707 ILE A C 11
ATOM 20110 O O . ILE A 1 47 ? 2.768 1.532 3.617 1.00 0.00 707 ILE A O 11
ATOM 20126 N N . SER A 1 48 ? 2.285 2.288 1.563 1.00 0.00 708 SER A N 11
ATOM 20127 C CA . SER A 1 48 ? 2.888 3.589 1.808 1.00 0.00 708 SER A CA 11
ATOM 20128 C C . SER A 1 48 ? 2.540 4.547 0.673 1.00 0.00 708 SER A C 11
ATOM 20129 O O . SER A 1 48 ? 2.947 4.335 -0.468 1.00 0.00 708 SER A O 11
ATOM 20137 N N . ILE A 1 49 ? 1.766 5.588 0.989 1.00 0.00 709 ILE A N 11
ATOM 20138 C CA . ILE A 1 49 ? 1.346 6.569 -0.018 1.00 0.00 709 ILE A CA 11
ATOM 20139 C C . ILE A 1 49 ? 1.806 7.968 0.360 1.00 0.00 709 ILE A C 11
ATOM 20140 O O . ILE A 1 49 ? 1.701 8.371 1.519 1.00 0.00 709 ILE A O 11
ATOM 20156 N N . LYS A 1 50 ? 2.279 8.710 -0.630 1.00 0.00 710 LYS A N 11
ATOM 20157 C CA . LYS A 1 50 ? 2.713 10.080 -0.414 1.00 0.00 710 LYS A CA 11
ATOM 20158 C C . LYS A 1 50 ? 1.526 11.018 -0.619 1.00 0.00 710 LYS A C 11
ATOM 20159 O O . LYS A 1 50 ? 1.164 11.341 -1.752 1.00 0.00 710 LYS A O 11
ATOM 20178 N N . TYR A 1 51 ? 0.926 11.441 0.482 1.00 0.00 711 TYR A N 11
ATOM 20179 C CA . TYR A 1 51 ? -0.224 12.340 0.425 1.00 0.00 711 TYR A CA 11
ATOM 20180 C C . TYR A 1 51 ? -0.132 13.354 1.554 1.00 0.00 711 TYR A C 11
ATOM 20181 O O . TYR A 1 51 ? -0.166 12.983 2.724 1.00 0.00 711 TYR A O 11
ATOM 20199 N N . ASN A 1 52 ? 0.009 14.627 1.181 1.00 0.00 712 ASN A N 11
ATOM 20200 C CA . ASN A 1 52 ? 0.143 15.717 2.146 1.00 0.00 712 ASN A CA 11
ATOM 20201 C C . ASN A 1 52 ? 1.603 15.838 2.571 1.00 0.00 712 ASN A C 11
ATOM 20202 O O . ASN A 1 52 ? 1.918 15.821 3.760 1.00 0.00 712 ASN A O 11
ATOM 20213 N N . VAL A 1 53 ? 2.488 15.944 1.577 1.00 0.00 713 VAL A N 11
ATOM 20214 C CA . VAL A 1 53 ? 3.929 16.055 1.829 1.00 0.00 713 VAL A CA 11
ATOM 20215 C C . VAL A 1 53 ? 4.370 15.070 2.914 1.00 0.00 713 VAL A C 11
ATOM 20216 O O . VAL A 1 53 ? 5.252 15.358 3.722 1.00 0.00 713 VAL A O 11
ATOM 20229 N N . GLU A 1 54 ? 3.743 13.897 2.906 1.00 0.00 714 GLU A N 11
ATOM 20230 C CA . GLU A 1 54 ? 4.049 12.851 3.875 1.00 0.00 714 GLU A CA 11
ATOM 20231 C C . GLU A 1 54 ? 3.695 11.484 3.300 1.00 0.00 714 GLU A C 11
ATOM 20232 O O . GLU A 1 54 ? 2.858 11.376 2.397 1.00 0.00 714 GLU A O 11
ATOM 20244 N N . VAL A 1 55 ? 4.332 10.446 3.827 1.00 0.00 715 VAL A N 11
ATOM 20245 C CA . VAL A 1 55 ? 4.076 9.086 3.363 1.00 0.00 715 VAL A CA 11
ATOM 20246 C C . VAL A 1 55 ? 3.347 8.278 4.439 1.00 0.00 715 VAL A C 11
ATOM 20247 O O . VAL A 1 55 ? 3.905 7.999 5.501 1.00 0.00 715 VAL A O 11
ATOM 20260 N N . LYS A 1 56 ? 2.096 7.913 4.158 1.00 0.00 716 LYS A N 11
ATOM 20261 C CA . LYS A 1 56 ? 1.292 7.146 5.117 1.00 0.00 716 LYS A CA 11
ATOM 20262 C C . LYS A 1 56 ? 1.492 5.642 4.929 1.00 0.00 716 LYS A C 11
ATOM 20263 O O . LYS A 1 56 ? 1.160 5.091 3.877 1.00 0.00 716 LYS A O 11
ATOM 20282 N N . HIS A 1 57 ? 2.025 4.990 5.962 1.00 0.00 717 HIS A N 11
ATOM 20283 C CA . HIS A 1 57 ? 2.271 3.553 5.929 1.00 0.00 717 HIS A CA 11
ATOM 20284 C C . HIS A 1 57 ? 1.255 2.808 6.787 1.00 0.00 717 HIS A C 11
ATOM 20285 O O . HIS A 1 57 ? 0.825 3.299 7.834 1.00 0.00 717 HIS A O 11
ATOM 20300 N N . ILE A 1 58 ? 0.894 1.613 6.336 1.00 0.00 718 ILE A N 11
ATOM 20301 C CA . ILE A 1 58 ? -0.062 0.771 7.058 1.00 0.00 718 ILE A CA 11
ATOM 20302 C C . ILE A 1 58 ? 0.346 -0.701 6.958 1.00 0.00 718 ILE A C 11
ATOM 20303 O O . ILE A 1 58 ? 0.886 -1.138 5.940 1.00 0.00 718 ILE A O 11
ATOM 20319 N N . LYS A 1 59 ? 0.096 -1.448 8.030 1.00 0.00 719 LYS A N 11
ATOM 20320 C CA . LYS A 1 59 ? 0.447 -2.871 8.083 1.00 0.00 719 LYS A CA 11
ATOM 20321 C C . LYS A 1 59 ? -0.655 -3.753 7.475 1.00 0.00 719 LYS A C 11
ATOM 20322 O O . LYS A 1 59 ? -1.666 -4.049 8.135 1.00 0.00 719 LYS A O 11
ATOM 20341 N N . ILE A 1 60 ? -0.440 -4.179 6.223 1.00 0.00 720 ILE A N 11
ATOM 20342 C CA . ILE A 1 60 ? -1.400 -5.033 5.510 1.00 0.00 720 ILE A CA 11
ATOM 20343 C C . ILE A 1 60 ? -1.607 -6.365 6.239 1.00 0.00 720 ILE A C 11
ATOM 20344 O O . ILE A 1 60 ? -0.658 -6.957 6.761 1.00 0.00 720 ILE A O 11
ATOM 20360 N N . MET A 1 61 ? -2.850 -6.840 6.238 1.00 0.00 721 MET A N 11
ATOM 20361 C CA . MET A 1 61 ? -3.181 -8.116 6.871 1.00 0.00 721 MET A CA 11
ATOM 20362 C C . MET A 1 61 ? -3.180 -9.228 5.826 1.00 0.00 721 MET A C 11
ATOM 20363 O O . MET A 1 61 ? -3.310 -8.958 4.638 1.00 0.00 721 MET A O 11
ATOM 20377 N N . THR A 1 62 ? -3.032 -10.471 6.267 1.00 0.00 722 THR A N 11
ATOM 20378 C CA . THR A 1 62 ? -3.017 -11.603 5.336 1.00 0.00 722 THR A CA 11
ATOM 20379 C C . THR A 1 62 ? -4.143 -12.587 5.647 1.00 0.00 722 THR A C 11
ATOM 20380 O O . THR A 1 62 ? -3.921 -13.803 5.711 1.00 0.00 722 THR A O 11
ATOM 20391 N N . ALA A 1 63 ? -5.351 -12.061 5.825 1.00 0.00 723 ALA A N 11
ATOM 20392 C CA . ALA A 1 63 ? -6.509 -12.902 6.120 1.00 0.00 723 ALA A CA 11
ATOM 20393 C C . ALA A 1 63 ? -6.665 -13.967 5.044 1.00 0.00 723 ALA A C 11
ATOM 20394 O O . ALA A 1 63 ? -6.957 -13.658 3.888 1.00 0.00 723 ALA A O 11
ATOM 20401 N N . GLU A 1 64 ? -6.456 -15.219 5.428 1.00 0.00 724 GLU A N 11
ATOM 20402 C CA . GLU A 1 64 ? -6.565 -16.326 4.485 1.00 0.00 724 GLU A CA 11
ATOM 20403 C C . GLU A 1 64 ? -5.781 -16.013 3.209 1.00 0.00 724 GLU A C 11
ATOM 20404 O O . GLU A 1 64 ? -6.064 -16.557 2.141 1.00 0.00 724 GLU A O 11
ATOM 20416 N N . GLY A 1 65 ? -4.795 -15.124 3.332 1.00 0.00 725 GLY A N 11
ATOM 20417 C CA . GLY A 1 65 ? -3.974 -14.732 2.187 1.00 0.00 725 GLY A CA 11
ATOM 20418 C C . GLY A 1 65 ? -4.483 -13.439 1.552 1.00 0.00 725 GLY A C 11
ATOM 20419 O O . GLY A 1 65 ? -3.824 -12.865 0.685 1.00 0.00 725 GLY A O 11
ATOM 20423 N N . LEU A 1 66 ? -5.648 -12.968 1.997 1.00 0.00 726 LEU A N 11
ATOM 20424 C CA . LEU A 1 66 ? -6.205 -11.733 1.455 1.00 0.00 726 LEU A CA 11
ATOM 20425 C C . LEU A 1 66 ? -5.539 -10.538 2.114 1.00 0.00 726 LEU A C 11
ATOM 20426 O O . LEU A 1 66 ? -5.401 -10.488 3.339 1.00 0.00 726 LEU A O 11
ATOM 20442 N N . TYR A 1 67 ? -5.133 -9.575 1.302 1.00 0.00 727 TYR A N 11
ATOM 20443 C CA . TYR A 1 67 ? -4.486 -8.386 1.827 1.00 0.00 727 TYR A CA 11
ATOM 20444 C C . TYR A 1 67 ? -5.502 -7.271 2.031 1.00 0.00 727 TYR A C 11
ATOM 20445 O O . TYR A 1 67 ? -6.465 -7.141 1.272 1.00 0.00 727 TYR A O 11
ATOM 20463 N N . ARG A 1 68 ? -5.282 -6.485 3.078 1.00 0.00 728 ARG A N 11
ATOM 20464 C CA . ARG A 1 68 ? -6.179 -5.386 3.416 1.00 0.00 728 ARG A CA 11
ATOM 20465 C C . ARG A 1 68 ? -5.420 -4.294 4.167 1.00 0.00 728 ARG A C 11
ATOM 20466 O O . ARG A 1 68 ? -4.676 -4.581 5.106 1.00 0.00 728 ARG A O 11
ATOM 20487 N N . ILE A 1 69 ? -5.612 -3.050 3.746 1.00 0.00 729 ILE A N 11
ATOM 20488 C CA . ILE A 1 69 ? -4.941 -1.915 4.385 1.00 0.00 729 ILE A CA 11
ATOM 20489 C C . ILE A 1 69 ? -5.715 -1.447 5.607 1.00 0.00 729 ILE A C 11
ATOM 20490 O O . ILE A 1 69 ? -5.145 -0.914 6.551 1.00 0.00 729 ILE A O 11
ATOM 20506 N N . THR A 1 70 ? -7.021 -1.646 5.576 1.00 0.00 730 THR A N 11
ATOM 20507 C CA . THR A 1 70 ? -7.875 -1.231 6.686 1.00 0.00 730 THR A CA 11
ATOM 20508 C C . THR A 1 70 ? -8.473 -2.447 7.356 1.00 0.00 730 THR A C 11
ATOM 20509 O O . THR A 1 70 ? -9.128 -2.354 8.390 1.00 0.00 730 THR A O 11
ATOM 20520 N N . GLU A 1 71 ? -8.228 -3.597 6.747 1.00 0.00 731 GLU A N 11
ATOM 20521 C CA . GLU A 1 71 ? -8.720 -4.857 7.270 1.00 0.00 731 GLU A CA 11
ATOM 20522 C C . GLU A 1 71 ? -10.232 -4.980 7.103 1.00 0.00 731 GLU A C 11
ATOM 20523 O O . GLU A 1 71 ? -10.772 -6.086 7.079 1.00 0.00 731 GLU A O 11
ATOM 20535 N N . LYS A 1 72 ? -10.909 -3.847 6.958 1.00 0.00 732 LYS A N 11
ATOM 20536 C CA . LYS A 1 72 ? -12.354 -3.849 6.761 1.00 0.00 732 LYS A CA 11
ATOM 20537 C C . LYS A 1 72 ? -12.695 -4.446 5.395 1.00 0.00 732 LYS A C 11
ATOM 20538 O O . LYS A 1 72 ? -13.753 -5.049 5.209 1.00 0.00 732 LYS A O 11
ATOM 20557 N N . LYS A 1 73 ? -11.778 -4.268 4.447 1.00 0.00 733 LYS A N 11
ATOM 20558 C CA . LYS A 1 73 ? -11.958 -4.784 3.090 1.00 0.00 733 LYS A CA 11
ATOM 20559 C C . LYS A 1 73 ? -10.645 -5.362 2.561 1.00 0.00 733 LYS A C 11
ATOM 20560 O O . LYS A 1 73 ? -9.660 -4.638 2.391 1.00 0.00 733 LYS A O 11
ATOM 20579 N N . ALA A 1 74 ? -10.639 -6.667 2.297 1.00 0.00 734 ALA A N 11
ATOM 20580 C CA . ALA A 1 74 ? -9.447 -7.334 1.781 1.00 0.00 734 ALA A CA 11
ATOM 20581 C C . ALA A 1 74 ? -9.600 -7.646 0.293 1.00 0.00 734 ALA A C 11
ATOM 20582 O O . ALA A 1 74 ? -10.682 -7.476 -0.287 1.00 0.00 734 ALA A O 11
ATOM 20589 N N . PHE A 1 75 ? -8.512 -8.099 -0.319 1.00 0.00 735 PHE A N 11
ATOM 20590 C CA . PHE A 1 75 ? -8.526 -8.437 -1.739 1.00 0.00 735 PHE A CA 11
ATOM 20591 C C . PHE A 1 75 ? -7.780 -9.748 -1.997 1.00 0.00 735 PHE A C 11
ATOM 20592 O O . PHE A 1 75 ? -7.214 -10.340 -1.079 1.00 0.00 735 PHE A O 11
ATOM 20609 N N . ARG A 1 76 ? -7.803 -10.198 -3.254 1.00 0.00 736 ARG A N 11
ATOM 20610 C CA . ARG A 1 76 ? -7.148 -11.452 -3.642 1.00 0.00 736 ARG A CA 11
ATOM 20611 C C . ARG A 1 76 ? -5.673 -11.464 -3.246 1.00 0.00 736 ARG A C 11
ATOM 20612 O O . ARG A 1 76 ? -5.191 -12.421 -2.640 1.00 0.00 736 ARG A O 11
ATOM 20633 N N . GLY A 1 77 ? -4.965 -10.398 -3.596 1.00 0.00 737 GLY A N 11
ATOM 20634 C CA . GLY A 1 77 ? -3.543 -10.291 -3.277 1.00 0.00 737 GLY A CA 11
ATOM 20635 C C . GLY A 1 77 ? -3.177 -8.843 -3.008 1.00 0.00 737 GLY A C 11
ATOM 20636 O O . GLY A 1 77 ? -4.032 -8.047 -2.628 1.00 0.00 737 GLY A O 11
ATOM 20640 N N . LEU A 1 78 ? -1.919 -8.492 -3.220 1.00 0.00 738 LEU A N 11
ATOM 20641 C CA . LEU A 1 78 ? -1.490 -7.116 -2.997 1.00 0.00 738 LEU A CA 11
ATOM 20642 C C . LEU A 1 78 ? -1.857 -6.281 -4.206 1.00 0.00 738 LEU A C 11
ATOM 20643 O O . LEU A 1 78 ? -2.340 -5.154 -4.080 1.00 0.00 738 LEU A O 11
ATOM 20659 N N . THR A 1 79 ? -1.661 -6.858 -5.381 1.00 0.00 739 THR A N 11
ATOM 20660 C CA . THR A 1 79 ? -2.009 -6.169 -6.608 1.00 0.00 739 THR A CA 11
ATOM 20661 C C . THR A 1 79 ? -3.477 -5.754 -6.557 1.00 0.00 739 THR A C 11
ATOM 20662 O O . THR A 1 79 ? -3.806 -4.577 -6.676 1.00 0.00 739 THR A O 11
ATOM 20673 N N . GLU A 1 80 ? -4.357 -6.730 -6.352 1.00 0.00 740 GLU A N 11
ATOM 20674 C CA . GLU A 1 80 ? -5.790 -6.447 -6.274 1.00 0.00 740 GLU A CA 11
ATOM 20675 C C . GLU A 1 80 ? -6.089 -5.509 -5.109 1.00 0.00 740 GLU A C 11
ATOM 20676 O O . GLU A 1 80 ? -7.020 -4.707 -5.163 1.00 0.00 740 GLU A O 11
ATOM 20688 N N . LEU A 1 81 ? -5.293 -5.622 -4.057 1.00 0.00 741 LEU A N 11
ATOM 20689 C CA . LEU A 1 81 ? -5.475 -4.789 -2.877 1.00 0.00 741 LEU A CA 11
ATOM 20690 C C . LEU A 1 81 ? -4.956 -3.365 -3.126 1.00 0.00 741 LEU A C 11
ATOM 20691 O O . LEU A 1 81 ? -5.575 -2.389 -2.702 1.00 0.00 741 LEU A O 11
ATOM 20707 N N . VAL A 1 82 ? -3.828 -3.244 -3.822 1.00 0.00 742 VAL A N 11
ATOM 20708 C CA . VAL A 1 82 ? -3.259 -1.917 -4.111 1.00 0.00 742 VAL A CA 11
ATOM 20709 C C . VAL A 1 82 ? -3.829 -1.335 -5.402 1.00 0.00 742 VAL A C 11
ATOM 20710 O O . VAL A 1 82 ? -3.944 -0.117 -5.538 1.00 0.00 742 VAL A O 11
ATOM 20723 N N . GLU A 1 83 ? -4.194 -2.197 -6.343 1.00 0.00 743 GLU A N 11
ATOM 20724 C CA . GLU A 1 83 ? -4.753 -1.722 -7.604 1.00 0.00 743 GLU A CA 11
ATOM 20725 C C . GLU A 1 83 ? -6.223 -1.350 -7.433 1.00 0.00 743 GLU A C 11
ATOM 20726 O O . GLU A 1 83 ? -6.903 -0.999 -8.397 1.00 0.00 743 GLU A O 11
ATOM 20738 N N . PHE A 1 84 ? -6.699 -1.416 -6.195 1.00 0.00 744 PHE A N 11
ATOM 20739 C CA . PHE A 1 84 ? -8.083 -1.072 -5.895 1.00 0.00 744 PHE A CA 11
ATOM 20740 C C . PHE A 1 84 ? -8.150 0.233 -5.108 1.00 0.00 744 PHE A C 11
ATOM 20741 O O . PHE A 1 84 ? -8.975 1.106 -5.390 1.00 0.00 744 PHE A O 11
ATOM 20758 N N . TYR A 1 85 ? -7.273 0.363 -4.119 1.00 0.00 745 TYR A N 11
ATOM 20759 C CA . TYR A 1 85 ? -7.249 1.569 -3.298 1.00 0.00 745 TYR A CA 11
ATOM 20760 C C . TYR A 1 85 ? -6.873 2.779 -4.143 1.00 0.00 745 TYR A C 11
ATOM 20761 O O . TYR A 1 85 ? -7.086 3.919 -3.731 1.00 0.00 745 TYR A O 11
ATOM 20779 N N . GLN A 1 86 ? -6.327 2.526 -5.332 1.00 0.00 746 GLN A N 11
ATOM 20780 C CA . GLN A 1 86 ? -5.947 3.609 -6.235 1.00 0.00 746 GLN A CA 11
ATOM 20781 C C . GLN A 1 86 ? -7.197 4.368 -6.683 1.00 0.00 746 GLN A C 11
ATOM 20782 O O . GLN A 1 86 ? -7.126 5.533 -7.086 1.00 0.00 746 GLN A O 11
ATOM 20796 N N . GLN A 1 87 ? -8.342 3.697 -6.577 1.00 0.00 747 GLN A N 11
ATOM 20797 C CA . GLN A 1 87 ? -9.623 4.293 -6.946 1.00 0.00 747 GLN A CA 11
ATOM 20798 C C . GLN A 1 87 ? -10.458 4.549 -5.696 1.00 0.00 747 GLN A C 11
ATOM 20799 O O . GLN A 1 87 ? -11.114 5.581 -5.570 1.00 0.00 747 GLN A O 11
ATOM 20813 N N . ASN A 1 88 ? -10.422 3.601 -4.764 1.00 0.00 748 ASN A N 11
ATOM 20814 C CA . ASN A 1 88 ? -11.175 3.737 -3.523 1.00 0.00 748 ASN A CA 11
ATOM 20815 C C . ASN A 1 88 ? -10.590 4.855 -2.655 1.00 0.00 748 ASN A C 11
ATOM 20816 O O . ASN A 1 88 ? -9.502 4.720 -2.097 1.00 0.00 748 ASN A O 11
ATOM 20827 N N . SER A 1 89 ? -11.328 5.958 -2.544 1.00 0.00 749 SER A N 11
ATOM 20828 C CA . SER A 1 89 ? -10.883 7.100 -1.743 1.00 0.00 749 SER A CA 11
ATOM 20829 C C . SER A 1 89 ? -10.409 6.638 -0.373 1.00 0.00 749 SER A C 11
ATOM 20830 O O . SER A 1 89 ? -11.215 6.206 0.459 1.00 0.00 749 SER A O 11
ATOM 20838 N N . LEU A 1 90 ? -9.104 6.722 -0.148 1.00 0.00 750 LEU A N 11
ATOM 20839 C CA . LEU A 1 90 ? -8.527 6.292 1.122 1.00 0.00 750 LEU A CA 11
ATOM 20840 C C . LEU A 1 90 ? -9.302 6.866 2.310 1.00 0.00 750 LEU A C 11
ATOM 20841 O O . LEU A 1 90 ? -9.380 6.237 3.365 1.00 0.00 750 LEU A O 11
ATOM 20857 N N . LYS A 1 91 ? -9.874 8.055 2.128 1.00 0.00 751 LYS A N 11
ATOM 20858 C CA . LYS A 1 91 ? -10.642 8.704 3.193 1.00 0.00 751 LYS A CA 11
ATOM 20859 C C . LYS A 1 91 ? -11.721 7.777 3.752 1.00 0.00 751 LYS A C 11
ATOM 20860 O O . LYS A 1 91 ? -12.256 8.016 4.834 1.00 0.00 751 LYS A O 11
ATOM 20879 N N . ASP A 1 92 ? -12.036 6.721 3.011 1.00 0.00 752 ASP A N 11
ATOM 20880 C CA . ASP A 1 92 ? -13.049 5.768 3.452 1.00 0.00 752 ASP A CA 11
ATOM 20881 C C . ASP A 1 92 ? -12.383 4.590 4.167 1.00 0.00 752 ASP A C 11
ATOM 20882 O O . ASP A 1 92 ? -12.765 4.224 5.281 1.00 0.00 752 ASP A O 11
ATOM 20891 N N . CYS A 1 93 ? -11.376 4.009 3.521 1.00 0.00 753 CYS A N 11
ATOM 20892 C CA . CYS A 1 93 ? -10.657 2.882 4.103 1.00 0.00 753 CYS A CA 11
ATOM 20893 C C . CYS A 1 93 ? -9.686 3.357 5.183 1.00 0.00 753 CYS A C 11
ATOM 20894 O O . CYS A 1 93 ? -9.555 2.716 6.227 1.00 0.00 753 CYS A O 11
ATOM 20902 N N . PHE A 1 94 ? -9.000 4.477 4.925 1.00 0.00 754 PHE A N 11
ATOM 20903 C CA . PHE A 1 94 ? -8.044 5.013 5.895 1.00 0.00 754 PHE A CA 11
ATOM 20904 C C . PHE A 1 94 ? -8.779 5.826 6.979 1.00 0.00 754 PHE A C 11
ATOM 20905 O O . PHE A 1 94 ? -9.532 5.263 7.773 1.00 0.00 754 PHE A O 11
ATOM 20922 N N . LYS A 1 95 ? -8.565 7.148 7.009 1.00 0.00 755 LYS A N 11
ATOM 20923 C CA . LYS A 1 95 ? -9.228 7.999 8.008 1.00 0.00 755 LYS A CA 11
ATOM 20924 C C . LYS A 1 95 ? -9.224 9.472 7.584 1.00 0.00 755 LYS A C 11
ATOM 20925 O O . LYS A 1 95 ? -10.166 9.941 6.950 1.00 0.00 755 LYS A O 11
ATOM 20944 N N . SER A 1 96 ? -8.165 10.196 7.924 1.00 0.00 756 SER A N 11
ATOM 20945 C CA . SER A 1 96 ? -8.069 11.609 7.559 1.00 0.00 756 SER A CA 11
ATOM 20946 C C . SER A 1 96 ? -7.575 11.758 6.125 1.00 0.00 756 SER A C 11
ATOM 20947 O O . SER A 1 96 ? -7.170 12.840 5.704 1.00 0.00 756 SER A O 11
ATOM 20955 N N . LEU A 1 97 ? -7.599 10.659 5.386 1.00 0.00 757 LEU A N 11
ATOM 20956 C CA . LEU A 1 97 ? -7.139 10.662 4.004 1.00 0.00 757 LEU A CA 11
ATOM 20957 C C . LEU A 1 97 ? -8.157 11.332 3.083 1.00 0.00 757 LEU A C 11
ATOM 20958 O O . LEU A 1 97 ? -9.270 11.653 3.494 1.00 0.00 757 LEU A O 11
ATOM 20974 N N . ASP A 1 98 ? -7.758 11.523 1.832 1.00 0.00 758 ASP A N 11
ATOM 20975 C CA . ASP A 1 98 ? -8.621 12.140 0.827 1.00 0.00 758 ASP A CA 11
ATOM 20976 C C . ASP A 1 98 ? -7.988 11.971 -0.554 1.00 0.00 758 ASP A C 11
ATOM 20977 O O . ASP A 1 98 ? -8.010 12.868 -1.397 1.00 0.00 758 ASP A O 11
ATOM 20986 N N . THR A 1 99 ? -7.416 10.793 -0.765 1.00 0.00 759 THR A N 11
ATOM 20987 C CA . THR A 1 99 ? -6.764 10.475 -2.030 1.00 0.00 759 THR A CA 11
ATOM 20988 C C . THR A 1 99 ? -6.780 8.977 -2.283 1.00 0.00 759 THR A C 11
ATOM 20989 O O . THR A 1 99 ? -7.596 8.247 -1.710 1.00 0.00 759 THR A O 11
ATOM 21000 N N . THR A 1 100 ? -5.862 8.530 -3.128 1.00 0.00 760 THR A N 11
ATOM 21001 C CA . THR A 1 100 ? -5.749 7.109 -3.457 1.00 0.00 760 THR A CA 11
ATOM 21002 C C . THR A 1 100 ? -4.358 6.788 -3.988 1.00 0.00 760 THR A C 11
ATOM 21003 O O . THR A 1 100 ? -3.560 7.689 -4.256 1.00 0.00 760 THR A O 11
ATOM 21014 N N . LEU A 1 101 ? -4.087 5.494 -4.162 1.00 0.00 761 LEU A N 11
ATOM 21015 C CA . LEU A 1 101 ? -2.808 5.041 -4.696 1.00 0.00 761 LEU A CA 11
ATOM 21016 C C . LEU A 1 101 ? -2.618 5.692 -6.070 1.00 0.00 761 LEU A C 11
ATOM 21017 O O . LEU A 1 101 ? -2.983 5.120 -7.096 1.00 0.00 761 LEU A O 11
ATOM 21033 N N . GLN A 1 102 ? -2.103 6.919 -6.066 1.00 0.00 762 GLN A N 11
ATOM 21034 C CA . GLN A 1 102 ? -1.926 7.688 -7.297 1.00 0.00 762 GLN A CA 11
ATOM 21035 C C . GLN A 1 102 ? -0.789 7.157 -8.166 1.00 0.00 762 GLN A C 11
ATOM 21036 O O . GLN A 1 102 ? -1.013 6.762 -9.310 1.00 0.00 762 GLN A O 11
ATOM 21050 N N . PHE A 1 103 ? 0.433 7.177 -7.642 1.00 0.00 763 PHE A N 11
ATOM 21051 C CA . PHE A 1 103 ? 1.582 6.720 -8.430 1.00 0.00 763 PHE A CA 11
ATOM 21052 C C . PHE A 1 103 ? 2.517 5.815 -7.628 1.00 0.00 763 PHE A C 11
ATOM 21053 O O . PHE A 1 103 ? 2.639 5.943 -6.416 1.00 0.00 763 PHE A O 11
ATOM 21070 N N . PRO A 1 104 ? 3.192 4.917 -8.297 1.00 0.00 764 PRO A N 11
ATOM 21071 C CA . PRO A 1 104 ? 4.156 3.979 -7.653 1.00 0.00 764 PRO A CA 11
ATOM 21072 C C . PRO A 1 104 ? 5.486 4.672 -7.360 1.00 0.00 764 PRO A C 11
ATOM 21073 O O . PRO A 1 104 ? 5.579 5.896 -7.444 1.00 0.00 764 PRO A O 11
ATOM 21084 N N . PHE A 1 105 ? 6.518 3.903 -7.018 1.00 0.00 765 PHE A N 11
ATOM 21085 C CA . PHE A 1 105 ? 7.815 4.502 -6.725 1.00 0.00 765 PHE A CA 11
ATOM 21086 C C . PHE A 1 105 ? 8.907 3.947 -7.638 1.00 0.00 765 PHE A C 11
ATOM 21087 O O . PHE A 1 105 ? 10.013 4.488 -7.693 1.00 0.00 765 PHE A O 11
ATOM 21104 N N . LYS A 1 106 ? 8.593 2.876 -8.360 1.00 0.00 766 LYS A N 11
ATOM 21105 C CA . LYS A 1 106 ? 9.565 2.283 -9.272 1.00 0.00 766 LYS A CA 11
ATOM 21106 C C . LYS A 1 106 ? 9.400 2.880 -10.668 1.00 0.00 766 LYS A C 11
ATOM 21107 O O . LYS A 1 106 ? 10.387 3.161 -11.340 1.00 0.00 766 LYS A O 11
ATOM 21126 N N . GLU A 1 107 ? 8.139 3.078 -11.066 1.00 0.00 767 GLU A N 11
ATOM 21127 C CA . GLU A 1 107 ? 7.798 3.653 -12.372 1.00 0.00 767 GLU A CA 11
ATOM 21128 C C . GLU A 1 107 ? 8.886 3.385 -13.421 1.00 0.00 767 GLU A C 11
ATOM 21129 O O . GLU A 1 107 ? 9.640 4.294 -13.737 1.00 0.00 767 GLU A O 11
ATOM 21142 N N . ASP B 2 1 ? 8.524 9.902 15.993 1.00 0.00 338 ASP B N 11
ATOM 21143 C CA . ASP B 2 1 ? 8.218 9.275 17.313 1.00 0.00 338 ASP B CA 11
ATOM 21144 C C . ASP B 2 1 ? 7.776 7.825 17.101 1.00 0.00 338 ASP B C 11
ATOM 21145 O O . ASP B 2 1 ? 8.596 6.908 17.146 1.00 0.00 338 ASP B O 11
ATOM 21156 N N . THR B 2 2 ? 6.484 7.613 16.849 1.00 0.00 339 THR B N 11
ATOM 21157 C CA . THR B 2 2 ? 5.981 6.261 16.618 1.00 0.00 339 THR B CA 11
ATOM 21158 C C . THR B 2 2 ? 6.390 5.793 15.228 1.00 0.00 339 THR B C 11
ATOM 21159 O O . THR B 2 2 ? 5.550 5.580 14.352 1.00 0.00 339 THR B O 11
ATOM 21170 N N . GLU B 2 3 ? 7.701 5.651 15.030 1.00 0.00 340 GLU B N 11
ATOM 21171 C CA . GLU B 2 3 ? 8.239 5.226 13.739 1.00 0.00 340 GLU B CA 11
ATOM 21172 C C . GLU B 2 3 ? 7.710 3.848 13.328 1.00 0.00 340 GLU B C 11
ATOM 21173 O O . GLU B 2 3 ? 8.485 2.955 12.988 1.00 0.00 340 GLU B O 11
ATOM 21185 N N . VAL B 2 4 ? 6.391 3.680 13.346 1.00 0.00 341 VAL B N 11
ATOM 21186 C CA . VAL B 2 4 ? 5.789 2.404 12.959 1.00 0.00 341 VAL B CA 11
ATOM 21187 C C . VAL B 2 4 ? 4.307 2.578 12.633 1.00 0.00 341 VAL B C 11
ATOM 21188 O O . VAL B 2 4 ? 3.611 3.386 13.251 1.00 0.00 341 VAL B O 11
ATOM 21225 N N . GLU B 2 6 ? 1.474 2.228 13.476 1.00 0.00 343 GLU B N 11
ATOM 21226 C CA . GLU B 2 6 ? 0.651 1.910 14.646 1.00 0.00 343 GLU B CA 11
ATOM 21227 C C . GLU B 2 6 ? -0.832 1.808 14.265 1.00 0.00 343 GLU B C 11
ATOM 21228 O O . GLU B 2 6 ? -1.685 2.506 14.815 1.00 0.00 343 GLU B O 11
ATOM 21240 N N . SER B 2 7 ? -1.119 0.921 13.312 1.00 0.00 344 SER B N 11
ATOM 21241 C CA . SER B 2 7 ? -2.486 0.699 12.834 1.00 0.00 344 SER B CA 11
ATOM 21242 C C . SER B 2 7 ? -3.258 2.014 12.715 1.00 0.00 344 SER B C 11
ATOM 21243 O O . SER B 2 7 ? -4.292 2.200 13.359 1.00 0.00 344 SER B O 11
ATOM 21251 N N . PRO B 2 8 ? -2.787 2.922 11.896 1.00 0.00 345 PRO B N 11
ATOM 21252 C CA . PRO B 2 8 ? -3.458 4.233 11.695 1.00 0.00 345 PRO B CA 11
ATOM 21253 C C . PRO B 2 8 ? -4.971 4.089 11.534 1.00 0.00 345 PRO B C 11
ATOM 21254 O O . PRO B 2 8 ? -5.743 4.765 12.217 1.00 0.00 345 PRO B O 11
ATOM 21289 N N . ALA B 2 10 ? -8.338 1.155 10.600 1.00 0.00 347 ALA B N 11
ATOM 21290 C CA . ALA B 2 10 ? -8.821 -0.218 10.469 1.00 0.00 347 ALA B CA 11
ATOM 21291 C C . ALA B 2 10 ? -10.088 -0.411 11.307 1.00 0.00 347 ALA B C 11
ATOM 21292 O O . ALA B 2 10 ? -11.211 -0.264 10.805 1.00 0.00 347 ALA B O 11
ATOM 21299 N N . ASP B 2 11 ? -9.893 -0.732 12.583 1.00 0.00 348 ASP B N 11
ATOM 21300 C CA . ASP B 2 11 ? -11.004 -0.940 13.507 1.00 0.00 348 ASP B CA 11
ATOM 21301 C C . ASP B 2 11 ? -10.486 -0.990 14.948 1.00 0.00 348 ASP B C 11
ATOM 21302 O O . ASP B 2 11 ? -9.281 -1.118 15.175 1.00 0.00 348 ASP B O 11
ATOM 21311 N N . PRO B 2 12 ? -11.366 -0.884 15.913 1.00 0.00 349 PRO B N 11
ATOM 21312 C CA . PRO B 2 12 ? -10.990 -0.912 17.360 1.00 0.00 349 PRO B CA 11
ATOM 21313 C C . PRO B 2 12 ? -10.483 -2.282 17.812 1.00 0.00 349 PRO B C 11
ATOM 21314 O O . PRO B 2 12 ? -11.134 -3.302 17.574 1.00 0.00 349 PRO B O 11
ATOM 21325 N N . GLU B 2 13 ? -9.331 -2.293 18.476 1.00 0.00 350 GLU B N 11
ATOM 21326 C CA . GLU B 2 13 ? -8.747 -3.535 18.973 1.00 0.00 350 GLU B CA 11
ATOM 21327 C C . GLU B 2 13 ? -9.564 -4.075 20.150 1.00 0.00 350 GLU B C 11
ATOM 21328 O O . GLU B 2 13 ? -10.242 -3.285 20.792 1.00 0.00 350 GLU B O 11
ATOM 21341 N N . GLY A 1 1 ? 1.627 -14.686 -11.550 1.00 0.00 661 GLY A N 12
ATOM 21342 C CA . GLY A 1 1 ? 1.840 -13.758 -12.702 1.00 0.00 661 GLY A CA 12
ATOM 21343 C C . GLY A 1 1 ? 0.790 -12.649 -12.670 1.00 0.00 661 GLY A C 12
ATOM 21344 O O . GLY A 1 1 ? -0.395 -12.911 -12.862 1.00 0.00 661 GLY A O 12
ATOM 21350 N N . HIS A 1 2 ? 1.231 -11.413 -12.425 1.00 0.00 662 HIS A N 12
ATOM 21351 C CA . HIS A 1 2 ? 0.319 -10.263 -12.372 1.00 0.00 662 HIS A CA 12
ATOM 21352 C C . HIS A 1 2 ? -0.713 -10.410 -11.244 1.00 0.00 662 HIS A C 12
ATOM 21353 O O . HIS A 1 2 ? -1.670 -9.632 -11.158 1.00 0.00 662 HIS A O 12
ATOM 21368 N N . MET A 1 3 ? -0.504 -11.392 -10.375 1.00 0.00 663 MET A N 12
ATOM 21369 C CA . MET A 1 3 ? -1.411 -11.618 -9.255 1.00 0.00 663 MET A CA 12
ATOM 21370 C C . MET A 1 3 ? -0.715 -11.261 -7.948 1.00 0.00 663 MET A C 12
ATOM 21371 O O . MET A 1 3 ? -0.477 -10.084 -7.660 1.00 0.00 663 MET A O 12
ATOM 21385 N N . GLN A 1 4 ? -0.363 -12.273 -7.164 1.00 0.00 664 GLN A N 12
ATOM 21386 C CA . GLN A 1 4 ? 0.329 -12.019 -5.912 1.00 0.00 664 GLN A CA 12
ATOM 21387 C C . GLN A 1 4 ? 1.774 -11.639 -6.202 1.00 0.00 664 GLN A C 12
ATOM 21388 O O . GLN A 1 4 ? 2.520 -11.269 -5.301 1.00 0.00 664 GLN A O 12
ATOM 21402 N N . ASP A 1 5 ? 2.151 -11.703 -7.477 1.00 0.00 665 ASP A N 12
ATOM 21403 C CA . ASP A 1 5 ? 3.496 -11.325 -7.880 1.00 0.00 665 ASP A CA 12
ATOM 21404 C C . ASP A 1 5 ? 3.649 -9.825 -7.665 1.00 0.00 665 ASP A C 12
ATOM 21405 O O . ASP A 1 5 ? 3.021 -9.025 -8.360 1.00 0.00 665 ASP A O 12
ATOM 21414 N N . LEU A 1 6 ? 4.440 -9.442 -6.674 1.00 0.00 666 LEU A N 12
ATOM 21415 C CA . LEU A 1 6 ? 4.603 -8.033 -6.359 1.00 0.00 666 LEU A CA 12
ATOM 21416 C C . LEU A 1 6 ? 5.843 -7.443 -7.014 1.00 0.00 666 LEU A C 12
ATOM 21417 O O . LEU A 1 6 ? 5.849 -6.278 -7.419 1.00 0.00 666 LEU A O 12
ATOM 21433 N N . SER A 1 7 ? 6.890 -8.246 -7.120 1.00 0.00 667 SER A N 12
ATOM 21434 C CA . SER A 1 7 ? 8.133 -7.780 -7.725 1.00 0.00 667 SER A CA 12
ATOM 21435 C C . SER A 1 7 ? 7.943 -7.419 -9.194 1.00 0.00 667 SER A C 12
ATOM 21436 O O . SER A 1 7 ? 8.885 -6.990 -9.859 1.00 0.00 667 SER A O 12
ATOM 21444 N N . VAL A 1 8 ? 6.727 -7.585 -9.695 1.00 0.00 668 VAL A N 12
ATOM 21445 C CA . VAL A 1 8 ? 6.439 -7.258 -11.087 1.00 0.00 668 VAL A CA 12
ATOM 21446 C C . VAL A 1 8 ? 5.775 -5.888 -11.168 1.00 0.00 668 VAL A C 12
ATOM 21447 O O . VAL A 1 8 ? 5.469 -5.388 -12.252 1.00 0.00 668 VAL A O 12
ATOM 21460 N N . HIS A 1 9 ? 5.564 -5.290 -10.000 1.00 0.00 669 HIS A N 12
ATOM 21461 C CA . HIS A 1 9 ? 4.944 -3.975 -9.912 1.00 0.00 669 HIS A CA 12
ATOM 21462 C C . HIS A 1 9 ? 6.001 -2.895 -9.703 1.00 0.00 669 HIS A C 12
ATOM 21463 O O . HIS A 1 9 ? 7.206 -3.167 -9.689 1.00 0.00 669 HIS A O 12
ATOM 21478 N N . LEU A 1 10 ? 5.533 -1.669 -9.510 1.00 0.00 670 LEU A N 12
ATOM 21479 C CA . LEU A 1 10 ? 6.427 -0.547 -9.273 1.00 0.00 670 LEU A CA 12
ATOM 21480 C C . LEU A 1 10 ? 6.093 0.103 -7.947 1.00 0.00 670 LEU A C 12
ATOM 21481 O O . LEU A 1 10 ? 6.781 1.028 -7.505 1.00 0.00 670 LEU A O 12
ATOM 21497 N N . TRP A 1 11 ? 5.049 -0.391 -7.296 1.00 0.00 671 TRP A N 12
ATOM 21498 C CA . TRP A 1 11 ? 4.691 0.154 -6.009 1.00 0.00 671 TRP A CA 12
ATOM 21499 C C . TRP A 1 11 ? 5.141 -0.806 -4.907 1.00 0.00 671 TRP A C 12
ATOM 21500 O O . TRP A 1 11 ? 5.066 -0.501 -3.713 1.00 0.00 671 TRP A O 12
ATOM 21521 N N . TYR A 1 12 ? 5.624 -1.972 -5.323 1.00 0.00 672 TYR A N 12
ATOM 21522 C CA . TYR A 1 12 ? 6.094 -2.970 -4.377 1.00 0.00 672 TYR A CA 12
ATOM 21523 C C . TYR A 1 12 ? 7.563 -2.733 -4.039 1.00 0.00 672 TYR A C 12
ATOM 21524 O O . TYR A 1 12 ? 8.432 -2.807 -4.913 1.00 0.00 672 TYR A O 12
ATOM 21542 N N . ALA A 1 13 ? 7.834 -2.447 -2.771 1.00 0.00 673 ALA A N 12
ATOM 21543 C CA . ALA A 1 13 ? 9.201 -2.203 -2.328 1.00 0.00 673 ALA A CA 12
ATOM 21544 C C . ALA A 1 13 ? 9.734 -3.410 -1.559 1.00 0.00 673 ALA A C 12
ATOM 21545 O O . ALA A 1 13 ? 10.945 -3.585 -1.420 1.00 0.00 673 ALA A O 12
ATOM 21552 N N . GLY A 1 14 ? 8.818 -4.242 -1.067 1.00 0.00 674 GLY A N 12
ATOM 21553 C CA . GLY A 1 14 ? 9.196 -5.436 -0.315 1.00 0.00 674 GLY A CA 12
ATOM 21554 C C . GLY A 1 14 ? 10.200 -5.111 0.793 1.00 0.00 674 GLY A C 12
ATOM 21555 O O . GLY A 1 14 ? 9.856 -4.453 1.778 1.00 0.00 674 GLY A O 12
ATOM 21559 N N . PRO A 1 15 ? 11.420 -5.562 0.660 1.00 0.00 675 PRO A N 12
ATOM 21560 C CA . PRO A 1 15 ? 12.488 -5.326 1.682 1.00 0.00 675 PRO A CA 12
ATOM 21561 C C . PRO A 1 15 ? 12.827 -3.841 1.863 1.00 0.00 675 PRO A C 12
ATOM 21562 O O . PRO A 1 15 ? 13.952 -3.411 1.603 1.00 0.00 675 PRO A O 12
ATOM 21573 N N . MET A 1 16 ? 11.850 -3.067 2.328 1.00 0.00 676 MET A N 12
ATOM 21574 C CA . MET A 1 16 ? 12.059 -1.633 2.560 1.00 0.00 676 MET A CA 12
ATOM 21575 C C . MET A 1 16 ? 11.725 -1.268 4.011 1.00 0.00 676 MET A C 12
ATOM 21576 O O . MET A 1 16 ? 11.335 -2.128 4.800 1.00 0.00 676 MET A O 12
ATOM 21590 N N . GLU A 1 17 ? 11.893 0.008 4.361 1.00 0.00 677 GLU A N 12
ATOM 21591 C CA . GLU A 1 17 ? 11.619 0.482 5.718 1.00 0.00 677 GLU A CA 12
ATOM 21592 C C . GLU A 1 17 ? 10.721 1.724 5.695 1.00 0.00 677 GLU A C 12
ATOM 21593 O O . GLU A 1 17 ? 10.506 2.327 4.641 1.00 0.00 677 GLU A O 12
ATOM 21605 N N . ARG A 1 18 ? 10.204 2.096 6.867 1.00 0.00 678 ARG A N 12
ATOM 21606 C CA . ARG A 1 18 ? 9.330 3.264 6.980 1.00 0.00 678 ARG A CA 12
ATOM 21607 C C . ARG A 1 18 ? 9.998 4.505 6.399 1.00 0.00 678 ARG A C 12
ATOM 21608 O O . ARG A 1 18 ? 9.468 5.131 5.481 1.00 0.00 678 ARG A O 12
ATOM 21629 N N . ALA A 1 19 ? 11.164 4.848 6.932 1.00 0.00 679 ALA A N 12
ATOM 21630 C CA . ALA A 1 19 ? 11.905 6.013 6.465 1.00 0.00 679 ALA A CA 12
ATOM 21631 C C . ALA A 1 19 ? 12.362 5.825 5.022 1.00 0.00 679 ALA A C 12
ATOM 21632 O O . ALA A 1 19 ? 12.465 6.787 4.258 1.00 0.00 679 ALA A O 12
ATOM 21639 N N . GLY A 1 20 ? 12.630 4.578 4.655 1.00 0.00 680 GLY A N 12
ATOM 21640 C CA . GLY A 1 20 ? 13.078 4.273 3.297 1.00 0.00 680 GLY A CA 12
ATOM 21641 C C . GLY A 1 20 ? 11.925 4.389 2.319 1.00 0.00 680 GLY A C 12
ATOM 21642 O O . GLY A 1 20 ? 12.059 4.996 1.254 1.00 0.00 680 GLY A O 12
ATOM 21646 N N . ALA A 1 21 ? 10.787 3.813 2.690 1.00 0.00 681 ALA A N 12
ATOM 21647 C CA . ALA A 1 21 ? 9.608 3.860 1.840 1.00 0.00 681 ALA A CA 12
ATOM 21648 C C . ALA A 1 21 ? 9.202 5.307 1.555 1.00 0.00 681 ALA A C 12
ATOM 21649 O O . ALA A 1 21 ? 8.980 5.683 0.403 1.00 0.00 681 ALA A O 12
ATOM 21656 N N . GLU A 1 22 ? 9.104 6.121 2.605 1.00 0.00 682 GLU A N 12
ATOM 21657 C CA . GLU A 1 22 ? 8.713 7.518 2.423 1.00 0.00 682 GLU A CA 12
ATOM 21658 C C . GLU A 1 22 ? 9.834 8.334 1.797 1.00 0.00 682 GLU A C 12
ATOM 21659 O O . GLU A 1 22 ? 9.605 9.443 1.322 1.00 0.00 682 GLU A O 12
ATOM 21671 N N . SER A 1 23 ? 11.036 7.775 1.772 1.00 0.00 683 SER A N 12
ATOM 21672 C CA . SER A 1 23 ? 12.168 8.473 1.177 1.00 0.00 683 SER A CA 12
ATOM 21673 C C . SER A 1 23 ? 11.887 8.768 -0.290 1.00 0.00 683 SER A C 12
ATOM 21674 O O . SER A 1 23 ? 12.100 9.884 -0.767 1.00 0.00 683 SER A O 12
ATOM 21682 N N . ILE A 1 24 ? 11.397 7.758 -0.993 1.00 0.00 684 ILE A N 12
ATOM 21683 C CA . ILE A 1 24 ? 11.072 7.902 -2.409 1.00 0.00 684 ILE A CA 12
ATOM 21684 C C . ILE A 1 24 ? 9.739 8.626 -2.565 1.00 0.00 684 ILE A C 12
ATOM 21685 O O . ILE A 1 24 ? 9.618 9.591 -3.326 1.00 0.00 684 ILE A O 12
ATOM 21701 N N . LEU A 1 25 ? 8.742 8.151 -1.829 1.00 0.00 685 LEU A N 12
ATOM 21702 C CA . LEU A 1 25 ? 7.409 8.739 -1.872 1.00 0.00 685 LEU A CA 12
ATOM 21703 C C . LEU A 1 25 ? 7.436 10.212 -1.467 1.00 0.00 685 LEU A C 12
ATOM 21704 O O . LEU A 1 25 ? 6.799 11.054 -2.110 1.00 0.00 685 LEU A O 12
ATOM 21720 N N . ALA A 1 26 ? 8.170 10.536 -0.405 1.00 0.00 686 ALA A N 12
ATOM 21721 C CA . ALA A 1 26 ? 8.253 11.921 0.034 1.00 0.00 686 ALA A CA 12
ATOM 21722 C C . ALA A 1 26 ? 8.892 12.756 -1.065 1.00 0.00 686 ALA A C 12
ATOM 21723 O O . ALA A 1 26 ? 8.441 13.871 -1.352 1.00 0.00 686 ALA A O 12
ATOM 21730 N N . ASN A 1 27 ? 9.908 12.190 -1.711 1.00 0.00 687 ASN A N 12
ATOM 21731 C CA . ASN A 1 27 ? 10.572 12.868 -2.816 1.00 0.00 687 ASN A CA 12
ATOM 21732 C C . ASN A 1 27 ? 9.597 12.998 -3.985 1.00 0.00 687 ASN A C 12
ATOM 21733 O O . ASN A 1 27 ? 9.468 14.062 -4.588 1.00 0.00 687 ASN A O 12
ATOM 21744 N N . ARG A 1 28 ? 8.914 11.897 -4.294 1.00 0.00 688 ARG A N 12
ATOM 21745 C CA . ARG A 1 28 ? 7.947 11.878 -5.385 1.00 0.00 688 ARG A CA 12
ATOM 21746 C C . ARG A 1 28 ? 6.776 12.828 -5.120 1.00 0.00 688 ARG A C 12
ATOM 21747 O O . ARG A 1 28 ? 6.577 13.310 -3.999 1.00 0.00 688 ARG A O 12
ATOM 21768 N N . SER A 1 29 ? 5.989 13.075 -6.159 1.00 0.00 689 SER A N 12
ATOM 21769 C CA . SER A 1 29 ? 4.828 13.947 -6.039 1.00 0.00 689 SER A CA 12
ATOM 21770 C C . SER A 1 29 ? 3.743 13.276 -5.197 1.00 0.00 689 SER A C 12
ATOM 21771 O O . SER A 1 29 ? 3.780 12.061 -4.960 1.00 0.00 689 SER A O 12
ATOM 21779 N N . ASP A 1 30 ? 2.775 14.070 -4.752 1.00 0.00 690 ASP A N 12
ATOM 21780 C CA . ASP A 1 30 ? 1.683 13.545 -3.948 1.00 0.00 690 ASP A CA 12
ATOM 21781 C C . ASP A 1 30 ? 0.920 12.476 -4.727 1.00 0.00 690 ASP A C 12
ATOM 21782 O O . ASP A 1 30 ? 0.805 12.543 -5.953 1.00 0.00 690 ASP A O 12
ATOM 21791 N N . GLY A 1 31 ? 0.421 11.478 -4.008 1.00 0.00 691 GLY A N 12
ATOM 21792 C CA . GLY A 1 31 ? -0.310 10.385 -4.636 1.00 0.00 691 GLY A CA 12
ATOM 21793 C C . GLY A 1 31 ? 0.595 9.175 -4.792 1.00 0.00 691 GLY A C 12
ATOM 21794 O O . GLY A 1 31 ? 0.136 8.055 -5.025 1.00 0.00 691 GLY A O 12
ATOM 21798 N N . THR A 1 32 ? 1.891 9.409 -4.646 1.00 0.00 692 THR A N 12
ATOM 21799 C CA . THR A 1 32 ? 2.862 8.332 -4.758 1.00 0.00 692 THR A CA 12
ATOM 21800 C C . THR A 1 32 ? 2.670 7.342 -3.614 1.00 0.00 692 THR A C 12
ATOM 21801 O O . THR A 1 32 ? 2.470 7.738 -2.469 1.00 0.00 692 THR A O 12
ATOM 21812 N N . PHE A 1 33 ? 2.706 6.057 -3.924 1.00 0.00 693 PHE A N 12
ATOM 21813 C CA . PHE A 1 33 ? 2.511 5.043 -2.899 1.00 0.00 693 PHE A CA 12
ATOM 21814 C C . PHE A 1 33 ? 3.374 3.818 -3.162 1.00 0.00 693 PHE A C 12
ATOM 21815 O O . PHE A 1 33 ? 3.833 3.592 -4.281 1.00 0.00 693 PHE A O 12
ATOM 21832 N N . LEU A 1 34 ? 3.581 3.021 -2.126 1.00 0.00 694 LEU A N 12
ATOM 21833 C CA . LEU A 1 34 ? 4.377 1.809 -2.264 1.00 0.00 694 LEU A CA 12
ATOM 21834 C C . LEU A 1 34 ? 4.065 0.820 -1.151 1.00 0.00 694 LEU A C 12
ATOM 21835 O O . LEU A 1 34 ? 3.538 1.193 -0.096 1.00 0.00 694 LEU A O 12
ATOM 21851 N N . VAL A 1 35 ? 4.409 -0.437 -1.389 1.00 0.00 695 VAL A N 12
ATOM 21852 C CA . VAL A 1 35 ? 4.184 -1.483 -0.400 1.00 0.00 695 VAL A CA 12
ATOM 21853 C C . VAL A 1 35 ? 5.488 -2.218 -0.107 1.00 0.00 695 VAL A C 12
ATOM 21854 O O . VAL A 1 35 ? 6.232 -2.569 -1.030 1.00 0.00 695 VAL A O 12
ATOM 21867 N N . ARG A 1 36 ? 5.774 -2.439 1.174 1.00 0.00 696 ARG A N 12
ATOM 21868 C CA . ARG A 1 36 ? 7.008 -3.120 1.560 1.00 0.00 696 ARG A CA 12
ATOM 21869 C C . ARG A 1 36 ? 6.730 -4.409 2.334 1.00 0.00 696 ARG A C 12
ATOM 21870 O O . ARG A 1 36 ? 5.595 -4.682 2.730 1.00 0.00 696 ARG A O 12
ATOM 21891 N N . GLN A 1 37 ? 7.789 -5.188 2.536 1.00 0.00 697 GLN A N 12
ATOM 21892 C CA . GLN A 1 37 ? 7.700 -6.454 3.253 1.00 0.00 697 GLN A CA 12
ATOM 21893 C C . GLN A 1 37 ? 8.762 -6.525 4.346 1.00 0.00 697 GLN A C 12
ATOM 21894 O O . GLN A 1 37 ? 9.962 -6.518 4.071 1.00 0.00 697 GLN A O 12
ATOM 21908 N N . ARG A 1 38 ? 8.294 -6.615 5.578 1.00 0.00 698 ARG A N 12
ATOM 21909 C CA . ARG A 1 38 ? 9.164 -6.717 6.745 1.00 0.00 698 ARG A CA 12
ATOM 21910 C C . ARG A 1 38 ? 8.321 -6.534 7.994 1.00 0.00 698 ARG A C 12
ATOM 21911 O O . ARG A 1 38 ? 8.289 -5.460 8.585 1.00 0.00 698 ARG A O 12
ATOM 21932 N N . VAL A 1 39 ? 7.614 -7.593 8.363 1.00 0.00 699 VAL A N 12
ATOM 21933 C CA . VAL A 1 39 ? 6.737 -7.557 9.526 1.00 0.00 699 VAL A CA 12
ATOM 21934 C C . VAL A 1 39 ? 7.295 -8.416 10.662 1.00 0.00 699 VAL A C 12
ATOM 21935 O O . VAL A 1 39 ? 8.505 -8.658 10.738 1.00 0.00 699 VAL A O 12
ATOM 21948 N N . LYS A 1 40 ? 6.399 -8.872 11.533 1.00 0.00 700 LYS A N 12
ATOM 21949 C CA . LYS A 1 40 ? 6.775 -9.710 12.667 1.00 0.00 700 LYS A CA 12
ATOM 21950 C C . LYS A 1 40 ? 5.810 -10.888 12.773 1.00 0.00 700 LYS A C 12
ATOM 21951 O O . LYS A 1 40 ? 6.228 -12.046 12.781 1.00 0.00 700 LYS A O 12
ATOM 21970 N N . ASP A 1 41 ? 4.515 -10.576 12.848 1.00 0.00 701 ASP A N 12
ATOM 21971 C CA . ASP A 1 41 ? 3.487 -11.606 12.949 1.00 0.00 701 ASP A CA 12
ATOM 21972 C C . ASP A 1 41 ? 2.107 -11.057 12.552 1.00 0.00 701 ASP A C 12
ATOM 21973 O O . ASP A 1 41 ? 1.614 -11.321 11.453 1.00 0.00 701 ASP A O 12
ATOM 21982 N N . ALA A 1 42 ? 1.488 -10.306 13.458 1.00 0.00 702 ALA A N 12
ATOM 21983 C CA . ALA A 1 42 ? 0.160 -9.732 13.218 1.00 0.00 702 ALA A CA 12
ATOM 21984 C C . ALA A 1 42 ? 0.145 -8.753 12.031 1.00 0.00 702 ALA A C 12
ATOM 21985 O O . ALA A 1 42 ? -0.358 -7.631 12.150 1.00 0.00 702 ALA A O 12
ATOM 21992 N N . ALA A 1 43 ? 0.676 -9.191 10.889 1.00 0.00 703 ALA A N 12
ATOM 21993 C CA . ALA A 1 43 ? 0.706 -8.359 9.678 1.00 0.00 703 ALA A CA 12
ATOM 21994 C C . ALA A 1 43 ? 1.673 -8.943 8.647 1.00 0.00 703 ALA A C 12
ATOM 21995 O O . ALA A 1 43 ? 2.578 -9.693 8.999 1.00 0.00 703 ALA A O 12
ATOM 22002 N N . GLU A 1 44 ? 1.472 -8.604 7.376 1.00 0.00 704 GLU A N 12
ATOM 22003 C CA . GLU A 1 44 ? 2.340 -9.119 6.316 1.00 0.00 704 GLU A CA 12
ATOM 22004 C C . GLU A 1 44 ? 3.153 -7.994 5.664 1.00 0.00 704 GLU A C 12
ATOM 22005 O O . GLU A 1 44 ? 4.297 -7.746 6.045 1.00 0.00 704 GLU A O 12
ATOM 22017 N N . PHE A 1 45 ? 2.568 -7.315 4.683 1.00 0.00 705 PHE A N 12
ATOM 22018 C CA . PHE A 1 45 ? 3.270 -6.227 4.003 1.00 0.00 705 PHE A CA 12
ATOM 22019 C C . PHE A 1 45 ? 2.893 -4.881 4.612 1.00 0.00 705 PHE A C 12
ATOM 22020 O O . PHE A 1 45 ? 2.020 -4.800 5.478 1.00 0.00 705 PHE A O 12
ATOM 22037 N N . ALA A 1 46 ? 3.542 -3.822 4.141 1.00 0.00 706 ALA A N 12
ATOM 22038 C CA . ALA A 1 46 ? 3.245 -2.476 4.628 1.00 0.00 706 ALA A CA 12
ATOM 22039 C C . ALA A 1 46 ? 3.035 -1.538 3.449 1.00 0.00 706 ALA A C 12
ATOM 22040 O O . ALA A 1 46 ? 3.877 -1.459 2.550 1.00 0.00 706 ALA A O 12
ATOM 22047 N N . ILE A 1 47 ? 1.911 -0.832 3.457 1.00 0.00 707 ILE A N 12
ATOM 22048 C CA . ILE A 1 47 ? 1.591 0.101 2.379 1.00 0.00 707 ILE A CA 12
ATOM 22049 C C . ILE A 1 47 ? 1.932 1.525 2.788 1.00 0.00 707 ILE A C 12
ATOM 22050 O O . ILE A 1 47 ? 1.536 1.984 3.863 1.00 0.00 707 ILE A O 12
ATOM 22066 N N . SER A 1 48 ? 2.665 2.218 1.925 1.00 0.00 708 SER A N 12
ATOM 22067 C CA . SER A 1 48 ? 3.056 3.598 2.194 1.00 0.00 708 SER A CA 12
ATOM 22068 C C . SER A 1 48 ? 2.549 4.513 1.072 1.00 0.00 708 SER A C 12
ATOM 22069 O O . SER A 1 48 ? 2.856 4.283 -0.099 1.00 0.00 708 SER A O 12
ATOM 22077 N N . ILE A 1 49 ? 1.755 5.530 1.428 1.00 0.00 709 ILE A N 12
ATOM 22078 C CA . ILE A 1 49 ? 1.197 6.450 0.422 1.00 0.00 709 ILE A CA 12
ATOM 22079 C C . ILE A 1 49 ? 1.636 7.888 0.672 1.00 0.00 709 ILE A C 12
ATOM 22080 O O . ILE A 1 49 ? 1.620 8.361 1.808 1.00 0.00 709 ILE A O 12
ATOM 22096 N N . LYS A 1 50 ? 1.979 8.585 -0.405 1.00 0.00 710 LYS A N 12
ATOM 22097 C CA . LYS A 1 50 ? 2.372 9.987 -0.323 1.00 0.00 710 LYS A CA 12
ATOM 22098 C C . LYS A 1 50 ? 1.140 10.863 -0.562 1.00 0.00 710 LYS A C 12
ATOM 22099 O O . LYS A 1 50 ? 0.684 11.016 -1.698 1.00 0.00 710 LYS A O 12
ATOM 22118 N N . TYR A 1 51 ? 0.601 11.424 0.510 1.00 0.00 711 TYR A N 12
ATOM 22119 C CA . TYR A 1 51 ? -0.587 12.267 0.406 1.00 0.00 711 TYR A CA 12
ATOM 22120 C C . TYR A 1 51 ? -0.535 13.379 1.446 1.00 0.00 711 TYR A C 12
ATOM 22121 O O . TYR A 1 51 ? -0.658 13.117 2.643 1.00 0.00 711 TYR A O 12
ATOM 22139 N N . ASN A 1 52 ? -0.334 14.608 0.967 1.00 0.00 712 ASN A N 12
ATOM 22140 C CA . ASN A 1 52 ? -0.234 15.787 1.831 1.00 0.00 712 ASN A CA 12
ATOM 22141 C C . ASN A 1 52 ? 1.225 16.014 2.223 1.00 0.00 712 ASN A C 12
ATOM 22142 O O . ASN A 1 52 ? 1.548 16.121 3.403 1.00 0.00 712 ASN A O 12
ATOM 22153 N N . VAL A 1 53 ? 2.102 16.068 1.217 1.00 0.00 713 VAL A N 12
ATOM 22154 C CA . VAL A 1 53 ? 3.537 16.265 1.453 1.00 0.00 713 VAL A CA 12
ATOM 22155 C C . VAL A 1 53 ? 4.023 15.376 2.599 1.00 0.00 713 VAL A C 12
ATOM 22156 O O . VAL A 1 53 ? 4.886 15.760 3.390 1.00 0.00 713 VAL A O 12
ATOM 22169 N N . GLU A 1 54 ? 3.455 14.178 2.666 1.00 0.00 714 GLU A N 12
ATOM 22170 C CA . GLU A 1 54 ? 3.804 13.212 3.697 1.00 0.00 714 GLU A CA 12
ATOM 22171 C C . GLU A 1 54 ? 3.503 11.801 3.204 1.00 0.00 714 GLU A C 12
ATOM 22172 O O . GLU A 1 54 ? 2.716 11.619 2.271 1.00 0.00 714 GLU A O 12
ATOM 22184 N N . VAL A 1 55 ? 4.130 10.807 3.820 1.00 0.00 715 VAL A N 12
ATOM 22185 C CA . VAL A 1 55 ? 3.914 9.420 3.415 1.00 0.00 715 VAL A CA 12
ATOM 22186 C C . VAL A 1 55 ? 3.275 8.606 4.541 1.00 0.00 715 VAL A C 12
ATOM 22187 O O . VAL A 1 55 ? 3.884 8.391 5.589 1.00 0.00 715 VAL A O 12
ATOM 22200 N N . LYS A 1 56 ? 2.044 8.149 4.308 1.00 0.00 716 LYS A N 12
ATOM 22201 C CA . LYS A 1 56 ? 1.317 7.349 5.303 1.00 0.00 716 LYS A CA 12
ATOM 22202 C C . LYS A 1 56 ? 1.659 5.863 5.138 1.00 0.00 716 LYS A C 12
ATOM 22203 O O . LYS A 1 56 ? 1.585 5.331 4.035 1.00 0.00 716 LYS A O 12
ATOM 22222 N N . HIS A 1 57 ? 2.052 5.209 6.238 1.00 0.00 717 HIS A N 12
ATOM 22223 C CA . HIS A 1 57 ? 2.433 3.788 6.203 1.00 0.00 717 HIS A CA 12
ATOM 22224 C C . HIS A 1 57 ? 1.439 2.909 6.965 1.00 0.00 717 HIS A C 12
ATOM 22225 O O . HIS A 1 57 ? 1.099 3.184 8.116 1.00 0.00 717 HIS A O 12
ATOM 22240 N N . ILE A 1 58 ? 0.991 1.836 6.313 1.00 0.00 718 ILE A N 12
ATOM 22241 C CA . ILE A 1 58 ? 0.045 0.905 6.939 1.00 0.00 718 ILE A CA 12
ATOM 22242 C C . ILE A 1 58 ? 0.469 -0.549 6.712 1.00 0.00 718 ILE A C 12
ATOM 22243 O O . ILE A 1 58 ? 1.072 -0.875 5.689 1.00 0.00 718 ILE A O 12
ATOM 22259 N N . LYS A 1 59 ? 0.141 -1.413 7.672 1.00 0.00 719 LYS A N 12
ATOM 22260 C CA . LYS A 1 59 ? 0.485 -2.836 7.583 1.00 0.00 719 LYS A CA 12
ATOM 22261 C C . LYS A 1 59 ? -0.626 -3.643 6.898 1.00 0.00 719 LYS A C 12
ATOM 22262 O O . LYS A 1 59 ? -1.812 -3.376 7.091 1.00 0.00 719 LYS A O 12
ATOM 22281 N N . ILE A 1 60 ? -0.231 -4.639 6.106 1.00 0.00 720 ILE A N 12
ATOM 22282 C CA . ILE A 1 60 ? -1.208 -5.482 5.411 1.00 0.00 720 ILE A CA 12
ATOM 22283 C C . ILE A 1 60 ? -1.420 -6.802 6.157 1.00 0.00 720 ILE A C 12
ATOM 22284 O O . ILE A 1 60 ? -0.485 -7.368 6.728 1.00 0.00 720 ILE A O 12
ATOM 22300 N N . MET A 1 61 ? -2.656 -7.284 6.134 1.00 0.00 721 MET A N 12
ATOM 22301 C CA . MET A 1 61 ? -3.002 -8.541 6.793 1.00 0.00 721 MET A CA 12
ATOM 22302 C C . MET A 1 61 ? -3.228 -9.636 5.750 1.00 0.00 721 MET A C 12
ATOM 22303 O O . MET A 1 61 ? -3.217 -9.364 4.555 1.00 0.00 721 MET A O 12
ATOM 22317 N N . THR A 1 62 ? -3.435 -10.870 6.204 1.00 0.00 722 THR A N 12
ATOM 22318 C CA . THR A 1 62 ? -3.666 -11.983 5.278 1.00 0.00 722 THR A CA 12
ATOM 22319 C C . THR A 1 62 ? -4.909 -12.776 5.680 1.00 0.00 722 THR A C 12
ATOM 22320 O O . THR A 1 62 ? -4.865 -14.007 5.808 1.00 0.00 722 THR A O 12
ATOM 22331 N N . ALA A 1 63 ? -6.018 -12.067 5.866 1.00 0.00 723 ALA A N 12
ATOM 22332 C CA . ALA A 1 63 ? -7.275 -12.710 6.251 1.00 0.00 723 ALA A CA 12
ATOM 22333 C C . ALA A 1 63 ? -7.605 -13.857 5.296 1.00 0.00 723 ALA A C 12
ATOM 22334 O O . ALA A 1 63 ? -7.850 -13.635 4.108 1.00 0.00 723 ALA A O 12
ATOM 22341 N N . GLU A 1 64 ? -7.607 -15.080 5.819 1.00 0.00 724 GLU A N 12
ATOM 22342 C CA . GLU A 1 64 ? -7.902 -16.256 5.001 1.00 0.00 724 GLU A CA 12
ATOM 22343 C C . GLU A 1 64 ? -7.118 -16.205 3.689 1.00 0.00 724 GLU A C 12
ATOM 22344 O O . GLU A 1 64 ? -7.505 -16.818 2.693 1.00 0.00 724 GLU A O 12
ATOM 22356 N N . GLY A 1 65 ? -6.012 -15.461 3.702 1.00 0.00 725 GLY A N 12
ATOM 22357 C CA . GLY A 1 65 ? -5.173 -15.322 2.513 1.00 0.00 725 GLY A CA 12
ATOM 22358 C C . GLY A 1 65 ? -5.437 -14.002 1.790 1.00 0.00 725 GLY A C 12
ATOM 22359 O O . GLY A 1 65 ? -4.725 -13.653 0.851 1.00 0.00 725 GLY A O 12
ATOM 22363 N N . LEU A 1 66 ? -6.457 -13.265 2.229 1.00 0.00 726 LEU A N 12
ATOM 22364 C CA . LEU A 1 66 ? -6.787 -11.984 1.601 1.00 0.00 726 LEU A CA 12
ATOM 22365 C C . LEU A 1 66 ? -5.981 -10.854 2.231 1.00 0.00 726 LEU A C 12
ATOM 22366 O O . LEU A 1 66 ? -5.823 -10.800 3.452 1.00 0.00 726 LEU A O 12
ATOM 22382 N N . TYR A 1 67 ? -5.481 -9.945 1.395 1.00 0.00 727 TYR A N 12
ATOM 22383 C CA . TYR A 1 67 ? -4.696 -8.817 1.886 1.00 0.00 727 TYR A CA 12
ATOM 22384 C C . TYR A 1 67 ? -5.592 -7.613 2.142 1.00 0.00 727 TYR A C 12
ATOM 22385 O O . TYR A 1 67 ? -6.554 -7.377 1.408 1.00 0.00 727 TYR A O 12
ATOM 22403 N N . ARG A 1 68 ? -5.266 -6.864 3.189 1.00 0.00 728 ARG A N 12
ATOM 22404 C CA . ARG A 1 68 ? -6.044 -5.685 3.561 1.00 0.00 728 ARG A CA 12
ATOM 22405 C C . ARG A 1 68 ? -5.160 -4.645 4.242 1.00 0.00 728 ARG A C 12
ATOM 22406 O O . ARG A 1 68 ? -4.298 -4.981 5.052 1.00 0.00 728 ARG A O 12
ATOM 22427 N N . ILE A 1 69 ? -5.393 -3.384 3.904 1.00 0.00 729 ILE A N 12
ATOM 22428 C CA . ILE A 1 69 ? -4.626 -2.278 4.478 1.00 0.00 729 ILE A CA 12
ATOM 22429 C C . ILE A 1 69 ? -5.296 -1.740 5.735 1.00 0.00 729 ILE A C 12
ATOM 22430 O O . ILE A 1 69 ? -4.633 -1.287 6.663 1.00 0.00 729 ILE A O 12
ATOM 22446 N N . THR A 1 70 ? -6.620 -1.768 5.731 1.00 0.00 730 THR A N 12
ATOM 22447 C CA . THR A 1 70 ? -7.404 -1.250 6.852 1.00 0.00 730 THR A CA 12
ATOM 22448 C C . THR A 1 70 ? -8.053 -2.385 7.623 1.00 0.00 730 THR A C 12
ATOM 22449 O O . THR A 1 70 ? -8.683 -2.176 8.658 1.00 0.00 730 THR A O 12
ATOM 22460 N N . GLU A 1 71 ? -7.880 -3.592 7.102 1.00 0.00 731 GLU A N 12
ATOM 22461 C CA . GLU A 1 71 ? -8.430 -4.786 7.729 1.00 0.00 731 GLU A CA 12
ATOM 22462 C C . GLU A 1 71 ? -9.946 -4.842 7.576 1.00 0.00 731 GLU A C 12
ATOM 22463 O O . GLU A 1 71 ? -10.592 -5.783 8.032 1.00 0.00 731 GLU A O 12
ATOM 22475 N N . LYS A 1 72 ? -10.501 -3.834 6.911 1.00 0.00 732 LYS A N 12
ATOM 22476 C CA . LYS A 1 72 ? -11.942 -3.771 6.676 1.00 0.00 732 LYS A CA 12
ATOM 22477 C C . LYS A 1 72 ? -12.275 -4.317 5.282 1.00 0.00 732 LYS A C 12
ATOM 22478 O O . LYS A 1 72 ? -13.214 -5.096 5.119 1.00 0.00 732 LYS A O 12
ATOM 22497 N N . LYS A 1 73 ? -11.489 -3.912 4.282 1.00 0.00 733 LYS A N 12
ATOM 22498 C CA . LYS A 1 73 ? -11.701 -4.379 2.910 1.00 0.00 733 LYS A CA 12
ATOM 22499 C C . LYS A 1 73 ? -10.438 -5.051 2.373 1.00 0.00 733 LYS A C 12
ATOM 22500 O O . LYS A 1 73 ? -9.468 -4.385 1.997 1.00 0.00 733 LYS A O 12
ATOM 22519 N N . ALA A 1 74 ? -10.464 -6.378 2.339 1.00 0.00 734 ALA A N 12
ATOM 22520 C CA . ALA A 1 74 ? -9.326 -7.149 1.850 1.00 0.00 734 ALA A CA 12
ATOM 22521 C C . ALA A 1 74 ? -9.496 -7.510 0.373 1.00 0.00 734 ALA A C 12
ATOM 22522 O O . ALA A 1 74 ? -10.519 -7.191 -0.248 1.00 0.00 734 ALA A O 12
ATOM 22529 N N . PHE A 1 75 ? -8.487 -8.182 -0.178 1.00 0.00 735 PHE A N 12
ATOM 22530 C CA . PHE A 1 75 ? -8.515 -8.602 -1.581 1.00 0.00 735 PHE A CA 12
ATOM 22531 C C . PHE A 1 75 ? -7.746 -9.911 -1.767 1.00 0.00 735 PHE A C 12
ATOM 22532 O O . PHE A 1 75 ? -7.122 -10.408 -0.830 1.00 0.00 735 PHE A O 12
ATOM 22549 N N . ARG A 1 76 ? -7.802 -10.458 -2.984 1.00 0.00 736 ARG A N 12
ATOM 22550 C CA . ARG A 1 76 ? -7.117 -11.715 -3.300 1.00 0.00 736 ARG A CA 12
ATOM 22551 C C . ARG A 1 76 ? -5.664 -11.686 -2.834 1.00 0.00 736 ARG A C 12
ATOM 22552 O O . ARG A 1 76 ? -5.216 -12.567 -2.105 1.00 0.00 736 ARG A O 12
ATOM 22573 N N . GLY A 1 77 ? -4.935 -10.664 -3.267 1.00 0.00 737 GLY A N 12
ATOM 22574 C CA . GLY A 1 77 ? -3.537 -10.521 -2.897 1.00 0.00 737 GLY A CA 12
ATOM 22575 C C . GLY A 1 77 ? -3.177 -9.056 -2.749 1.00 0.00 737 GLY A C 12
ATOM 22576 O O . GLY A 1 77 ? -4.051 -8.198 -2.641 1.00 0.00 737 GLY A O 12
ATOM 22580 N N . LEU A 1 78 ? -1.891 -8.773 -2.756 1.00 0.00 738 LEU A N 12
ATOM 22581 C CA . LEU A 1 78 ? -1.422 -7.403 -2.620 1.00 0.00 738 LEU A CA 12
ATOM 22582 C C . LEU A 1 78 ? -1.779 -6.599 -3.860 1.00 0.00 738 LEU A C 12
ATOM 22583 O O . LEU A 1 78 ? -2.386 -5.529 -3.769 1.00 0.00 738 LEU A O 12
ATOM 22599 N N . THR A 1 79 ? -1.421 -7.129 -5.022 1.00 0.00 739 THR A N 12
ATOM 22600 C CA . THR A 1 79 ? -1.737 -6.454 -6.270 1.00 0.00 739 THR A CA 12
ATOM 22601 C C . THR A 1 79 ? -3.222 -6.118 -6.301 1.00 0.00 739 THR A C 12
ATOM 22602 O O . THR A 1 79 ? -3.606 -4.971 -6.501 1.00 0.00 739 THR A O 12
ATOM 22613 N N . GLU A 1 80 ? -4.055 -7.129 -6.076 1.00 0.00 740 GLU A N 12
ATOM 22614 C CA . GLU A 1 80 ? -5.502 -6.927 -6.075 1.00 0.00 740 GLU A CA 12
ATOM 22615 C C . GLU A 1 80 ? -5.915 -5.981 -4.951 1.00 0.00 740 GLU A C 12
ATOM 22616 O O . GLU A 1 80 ? -6.872 -5.217 -5.082 1.00 0.00 740 GLU A O 12
ATOM 22628 N N . LEU A 1 81 ? -5.185 -6.042 -3.853 1.00 0.00 741 LEU A N 12
ATOM 22629 C CA . LEU A 1 81 ? -5.468 -5.198 -2.705 1.00 0.00 741 LEU A CA 12
ATOM 22630 C C . LEU A 1 81 ? -4.986 -3.763 -2.964 1.00 0.00 741 LEU A C 12
ATOM 22631 O O . LEU A 1 81 ? -5.653 -2.798 -2.591 1.00 0.00 741 LEU A O 12
ATOM 22647 N N . VAL A 1 82 ? -3.835 -3.625 -3.616 1.00 0.00 742 VAL A N 12
ATOM 22648 C CA . VAL A 1 82 ? -3.288 -2.298 -3.919 1.00 0.00 742 VAL A CA 12
ATOM 22649 C C . VAL A 1 82 ? -3.817 -1.759 -5.251 1.00 0.00 742 VAL A C 12
ATOM 22650 O O . VAL A 1 82 ? -3.976 -0.548 -5.412 1.00 0.00 742 VAL A O 12
ATOM 22663 N N . GLU A 1 83 ? -4.095 -2.646 -6.203 1.00 0.00 743 GLU A N 12
ATOM 22664 C CA . GLU A 1 83 ? -4.605 -2.203 -7.498 1.00 0.00 743 GLU A CA 12
ATOM 22665 C C . GLU A 1 83 ? -6.084 -1.843 -7.400 1.00 0.00 743 GLU A C 12
ATOM 22666 O O . GLU A 1 83 ? -6.710 -1.477 -8.394 1.00 0.00 743 GLU A O 12
ATOM 22678 N N . PHE A 1 84 ? -6.630 -1.926 -6.194 1.00 0.00 744 PHE A N 12
ATOM 22679 C CA . PHE A 1 84 ? -8.029 -1.579 -5.980 1.00 0.00 744 PHE A CA 12
ATOM 22680 C C . PHE A 1 84 ? -8.127 -0.299 -5.159 1.00 0.00 744 PHE A C 12
ATOM 22681 O O . PHE A 1 84 ? -8.944 0.580 -5.443 1.00 0.00 744 PHE A O 12
ATOM 22698 N N . TYR A 1 85 ? -7.277 -0.191 -4.144 1.00 0.00 745 TYR A N 12
ATOM 22699 C CA . TYR A 1 85 ? -7.273 0.996 -3.296 1.00 0.00 745 TYR A CA 12
ATOM 22700 C C . TYR A 1 85 ? -6.861 2.225 -4.106 1.00 0.00 745 TYR A C 12
ATOM 22701 O O . TYR A 1 85 ? -6.985 3.356 -3.640 1.00 0.00 745 TYR A O 12
ATOM 22719 N N . GLN A 1 86 ? -6.392 1.993 -5.331 1.00 0.00 746 GLN A N 12
ATOM 22720 C CA . GLN A 1 86 ? -5.996 3.092 -6.211 1.00 0.00 746 GLN A CA 12
ATOM 22721 C C . GLN A 1 86 ? -7.245 3.825 -6.696 1.00 0.00 746 GLN A C 12
ATOM 22722 O O . GLN A 1 86 ? -7.180 4.974 -7.141 1.00 0.00 746 GLN A O 12
ATOM 22736 N N . GLN A 1 87 ? -8.386 3.146 -6.576 1.00 0.00 747 GLN A N 12
ATOM 22737 C CA . GLN A 1 87 ? -9.671 3.712 -6.976 1.00 0.00 747 GLN A CA 12
ATOM 22738 C C . GLN A 1 87 ? -10.516 4.006 -5.740 1.00 0.00 747 GLN A C 12
ATOM 22739 O O . GLN A 1 87 ? -11.190 5.033 -5.660 1.00 0.00 747 GLN A O 12
ATOM 22753 N N . ASN A 1 88 ? -10.469 3.096 -4.773 1.00 0.00 748 ASN A N 12
ATOM 22754 C CA . ASN A 1 88 ? -11.227 3.264 -3.537 1.00 0.00 748 ASN A CA 12
ATOM 22755 C C . ASN A 1 88 ? -10.651 4.414 -2.710 1.00 0.00 748 ASN A C 12
ATOM 22756 O O . ASN A 1 88 ? -9.475 4.401 -2.345 1.00 0.00 748 ASN A O 12
ATOM 22767 N N . SER A 1 89 ? -11.486 5.404 -2.414 1.00 0.00 749 SER A N 12
ATOM 22768 C CA . SER A 1 89 ? -11.053 6.556 -1.629 1.00 0.00 749 SER A CA 12
ATOM 22769 C C . SER A 1 89 ? -10.522 6.112 -0.268 1.00 0.00 749 SER A C 12
ATOM 22770 O O . SER A 1 89 ? -11.270 5.616 0.579 1.00 0.00 749 SER A O 12
ATOM 22778 N N . LEU A 1 90 ? -9.223 6.286 -0.068 1.00 0.00 750 LEU A N 12
ATOM 22779 C CA . LEU A 1 90 ? -8.585 5.891 1.184 1.00 0.00 750 LEU A CA 12
ATOM 22780 C C . LEU A 1 90 ? -9.357 6.410 2.395 1.00 0.00 750 LEU A C 12
ATOM 22781 O O . LEU A 1 90 ? -9.368 5.770 3.443 1.00 0.00 750 LEU A O 12
ATOM 22797 N N . LYS A 1 91 ? -10.007 7.559 2.242 1.00 0.00 751 LYS A N 12
ATOM 22798 C CA . LYS A 1 91 ? -10.784 8.142 3.334 1.00 0.00 751 LYS A CA 12
ATOM 22799 C C . LYS A 1 91 ? -11.849 7.163 3.825 1.00 0.00 751 LYS A C 12
ATOM 22800 O O . LYS A 1 91 ? -12.403 7.327 4.914 1.00 0.00 751 LYS A O 12
ATOM 22819 N N . ASP A 1 92 ? -12.137 6.150 3.014 1.00 0.00 752 ASP A N 12
ATOM 22820 C CA . ASP A 1 92 ? -13.142 5.157 3.374 1.00 0.00 752 ASP A CA 12
ATOM 22821 C C . ASP A 1 92 ? -12.491 3.948 4.048 1.00 0.00 752 ASP A C 12
ATOM 22822 O O . ASP A 1 92 ? -13.107 3.275 4.875 1.00 0.00 752 ASP A O 12
ATOM 22831 N N . CYS A 1 93 ? -11.241 3.681 3.678 1.00 0.00 753 CYS A N 12
ATOM 22832 C CA . CYS A 1 93 ? -10.501 2.551 4.236 1.00 0.00 753 CYS A CA 12
ATOM 22833 C C . CYS A 1 93 ? -9.514 3.011 5.294 1.00 0.00 753 CYS A C 12
ATOM 22834 O O . CYS A 1 93 ? -9.392 2.399 6.358 1.00 0.00 753 CYS A O 12
ATOM 22842 N N . PHE A 1 94 ? -8.781 4.069 4.968 1.00 0.00 754 PHE A N 12
ATOM 22843 C CA . PHE A 1 94 ? -7.768 4.592 5.866 1.00 0.00 754 PHE A CA 12
ATOM 22844 C C . PHE A 1 94 ? -8.407 5.402 7.005 1.00 0.00 754 PHE A C 12
ATOM 22845 O O . PHE A 1 94 ? -9.160 4.854 7.809 1.00 0.00 754 PHE A O 12
ATOM 22862 N N . LYS A 1 95 ? -8.103 6.694 7.083 1.00 0.00 755 LYS A N 12
ATOM 22863 C CA . LYS A 1 95 ? -8.659 7.539 8.143 1.00 0.00 755 LYS A CA 12
ATOM 22864 C C . LYS A 1 95 ? -8.841 8.971 7.651 1.00 0.00 755 LYS A C 12
ATOM 22865 O O . LYS A 1 95 ? -9.685 9.235 6.795 1.00 0.00 755 LYS A O 12
ATOM 22884 N N . SER A 1 96 ? -8.036 9.887 8.169 1.00 0.00 756 SER A N 12
ATOM 22885 C CA . SER A 1 96 ? -8.111 11.282 7.760 1.00 0.00 756 SER A CA 12
ATOM 22886 C C . SER A 1 96 ? -7.556 11.437 6.348 1.00 0.00 756 SER A C 12
ATOM 22887 O O . SER A 1 96 ? -6.868 12.411 6.038 1.00 0.00 756 SER A O 12
ATOM 22895 N N . LEU A 1 97 ? -7.857 10.460 5.502 1.00 0.00 757 LEU A N 12
ATOM 22896 C CA . LEU A 1 97 ? -7.382 10.467 4.124 1.00 0.00 757 LEU A CA 12
ATOM 22897 C C . LEU A 1 97 ? -8.436 11.041 3.184 1.00 0.00 757 LEU A C 12
ATOM 22898 O O . LEU A 1 97 ? -9.569 11.300 3.585 1.00 0.00 757 LEU A O 12
ATOM 22914 N N . ASP A 1 98 ? -8.046 11.216 1.929 1.00 0.00 758 ASP A N 12
ATOM 22915 C CA . ASP A 1 98 ? -8.945 11.742 0.908 1.00 0.00 758 ASP A CA 12
ATOM 22916 C C . ASP A 1 98 ? -8.328 11.528 -0.475 1.00 0.00 758 ASP A C 12
ATOM 22917 O O . ASP A 1 98 ? -8.309 12.423 -1.321 1.00 0.00 758 ASP A O 12
ATOM 22926 N N . THR A 1 99 ? -7.817 10.317 -0.687 1.00 0.00 759 THR A N 12
ATOM 22927 C CA . THR A 1 99 ? -7.196 9.973 -1.961 1.00 0.00 759 THR A CA 12
ATOM 22928 C C . THR A 1 99 ? -7.178 8.467 -2.190 1.00 0.00 759 THR A C 12
ATOM 22929 O O . THR A 1 99 ? -7.936 7.718 -1.568 1.00 0.00 759 THR A O 12
ATOM 22940 N N . THR A 1 100 ? -6.294 8.045 -3.088 1.00 0.00 760 THR A N 12
ATOM 22941 C CA . THR A 1 100 ? -6.140 6.632 -3.426 1.00 0.00 760 THR A CA 12
ATOM 22942 C C . THR A 1 100 ? -4.722 6.360 -3.904 1.00 0.00 760 THR A C 12
ATOM 22943 O O . THR A 1 100 ? -3.946 7.289 -4.125 1.00 0.00 760 THR A O 12
ATOM 22954 N N . LEU A 1 101 ? -4.391 5.084 -4.073 1.00 0.00 761 LEU A N 12
ATOM 22955 C CA . LEU A 1 101 ? -3.068 4.699 -4.548 1.00 0.00 761 LEU A CA 12
ATOM 22956 C C . LEU A 1 101 ? -2.848 5.353 -5.919 1.00 0.00 761 LEU A C 12
ATOM 22957 O O . LEU A 1 101 ? -3.126 4.754 -6.957 1.00 0.00 761 LEU A O 12
ATOM 22973 N N . GLN A 1 102 ? -2.402 6.609 -5.900 1.00 0.00 762 GLN A N 12
ATOM 22974 C CA . GLN A 1 102 ? -2.205 7.384 -7.113 1.00 0.00 762 GLN A CA 12
ATOM 22975 C C . GLN A 1 102 ? -1.044 6.878 -7.957 1.00 0.00 762 GLN A C 12
ATOM 22976 O O . GLN A 1 102 ? -1.235 6.477 -9.104 1.00 0.00 762 GLN A O 12
ATOM 22990 N N . PHE A 1 103 ? 0.162 6.930 -7.409 1.00 0.00 763 PHE A N 12
ATOM 22991 C CA . PHE A 1 103 ? 1.332 6.500 -8.173 1.00 0.00 763 PHE A CA 12
ATOM 22992 C C . PHE A 1 103 ? 2.277 5.625 -7.351 1.00 0.00 763 PHE A C 12
ATOM 22993 O O . PHE A 1 103 ? 2.359 5.746 -6.134 1.00 0.00 763 PHE A O 12
ATOM 23010 N N . PRO A 1 104 ? 3.001 4.762 -8.010 1.00 0.00 764 PRO A N 12
ATOM 23011 C CA . PRO A 1 104 ? 3.983 3.853 -7.352 1.00 0.00 764 PRO A CA 12
ATOM 23012 C C . PRO A 1 104 ? 5.280 4.588 -7.019 1.00 0.00 764 PRO A C 12
ATOM 23013 O O . PRO A 1 104 ? 5.322 5.818 -7.039 1.00 0.00 764 PRO A O 12
ATOM 23024 N N . PHE A 1 105 ? 6.342 3.843 -6.723 1.00 0.00 765 PHE A N 12
ATOM 23025 C CA . PHE A 1 105 ? 7.615 4.474 -6.400 1.00 0.00 765 PHE A CA 12
ATOM 23026 C C . PHE A 1 105 ? 8.721 4.011 -7.348 1.00 0.00 765 PHE A C 12
ATOM 23027 O O . PHE A 1 105 ? 9.741 4.689 -7.488 1.00 0.00 765 PHE A O 12
ATOM 23044 N N . LYS A 1 106 ? 8.516 2.874 -8.019 1.00 0.00 766 LYS A N 12
ATOM 23045 C CA . LYS A 1 106 ? 9.523 2.388 -8.960 1.00 0.00 766 LYS A CA 12
ATOM 23046 C C . LYS A 1 106 ? 9.348 3.086 -10.305 1.00 0.00 766 LYS A C 12
ATOM 23047 O O . LYS A 1 106 ? 10.321 3.281 -11.029 1.00 0.00 766 LYS A O 12
ATOM 23066 N N . GLU A 1 107 ? 8.095 3.459 -10.614 1.00 0.00 767 GLU A N 12
ATOM 23067 C CA . GLU A 1 107 ? 7.762 4.155 -11.862 1.00 0.00 767 GLU A CA 12
ATOM 23068 C C . GLU A 1 107 ? 8.977 4.885 -12.442 1.00 0.00 767 GLU A C 12
ATOM 23069 O O . GLU A 1 107 ? 9.486 5.773 -11.771 1.00 0.00 767 GLU A O 12
ATOM 23082 N N . ASP B 2 1 ? 8.448 5.746 19.132 1.00 0.00 338 ASP B N 12
ATOM 23083 C CA . ASP B 2 1 ? 9.579 4.834 18.808 1.00 0.00 338 ASP B CA 12
ATOM 23084 C C . ASP B 2 1 ? 9.097 3.764 17.830 1.00 0.00 338 ASP B C 12
ATOM 23085 O O . ASP B 2 1 ? 9.749 3.483 16.824 1.00 0.00 338 ASP B O 12
ATOM 23096 N N . THR B 2 2 ? 7.948 3.172 18.138 1.00 0.00 339 THR B N 12
ATOM 23097 C CA . THR B 2 2 ? 7.370 2.130 17.290 1.00 0.00 339 THR B CA 12
ATOM 23098 C C . THR B 2 2 ? 7.180 2.629 15.856 1.00 0.00 339 THR B C 12
ATOM 23099 O O . THR B 2 2 ? 7.086 1.828 14.927 1.00 0.00 339 THR B O 12
ATOM 23110 N N . GLU B 2 3 ? 7.124 3.953 15.696 1.00 0.00 340 GLU B N 12
ATOM 23111 C CA . GLU B 2 3 ? 6.947 4.592 14.384 1.00 0.00 340 GLU B CA 12
ATOM 23112 C C . GLU B 2 3 ? 7.314 3.662 13.226 1.00 0.00 340 GLU B C 12
ATOM 23113 O O . GLU B 2 3 ? 8.482 3.571 12.844 1.00 0.00 340 GLU B O 12
ATOM 23125 N N . VAL B 2 4 ? 6.316 2.987 12.656 1.00 0.00 341 VAL B N 12
ATOM 23126 C CA . VAL B 2 4 ? 6.572 2.087 11.533 1.00 0.00 341 VAL B CA 12
ATOM 23127 C C . VAL B 2 4 ? 5.342 1.952 10.621 1.00 0.00 341 VAL B C 12
ATOM 23128 O O . VAL B 2 4 ? 5.422 2.258 9.432 1.00 0.00 341 VAL B O 12
ATOM 23165 N N . GLU B 2 6 ? 1.956 0.643 12.506 1.00 0.00 343 GLU B N 12
ATOM 23166 C CA . GLU B 2 6 ? 1.073 -0.136 13.382 1.00 0.00 343 GLU B CA 12
ATOM 23167 C C . GLU B 2 6 ? -0.411 0.024 13.017 1.00 0.00 343 GLU B C 12
ATOM 23168 O O . GLU B 2 6 ? -1.259 0.237 13.884 1.00 0.00 343 GLU B O 12
ATOM 23180 N N . SER B 2 7 ? -0.720 -0.107 11.732 1.00 0.00 344 SER B N 12
ATOM 23181 C CA . SER B 2 7 ? -2.100 0.007 11.251 1.00 0.00 344 SER B CA 12
ATOM 23182 C C . SER B 2 7 ? -2.761 1.298 11.737 1.00 0.00 344 SER B C 12
ATOM 23183 O O . SER B 2 7 ? -3.805 1.264 12.392 1.00 0.00 344 SER B O 12
ATOM 23191 N N . PRO B 2 8 ? -2.193 2.429 11.402 1.00 0.00 345 PRO B N 12
ATOM 23192 C CA . PRO B 2 8 ? -2.750 3.758 11.789 1.00 0.00 345 PRO B CA 12
ATOM 23193 C C . PRO B 2 8 ? -4.227 3.853 11.436 1.00 0.00 345 PRO B C 12
ATOM 23194 O O . PRO B 2 8 ? -5.005 4.526 12.113 1.00 0.00 345 PRO B O 12
ATOM 23229 N N . ALA B 2 10 ? -7.836 1.728 10.382 1.00 0.00 347 ALA B N 12
ATOM 23230 C CA . ALA B 2 10 ? -8.560 0.469 10.501 1.00 0.00 347 ALA B CA 12
ATOM 23231 C C . ALA B 2 10 ? -9.921 0.714 11.146 1.00 0.00 347 ALA B C 12
ATOM 23232 O O . ALA B 2 10 ? -10.962 0.597 10.492 1.00 0.00 347 ALA B O 12
ATOM 23239 N N . ASP B 2 11 ? -9.905 1.064 12.429 1.00 0.00 348 ASP B N 12
ATOM 23240 C CA . ASP B 2 11 ? -11.139 1.334 13.164 1.00 0.00 348 ASP B CA 12
ATOM 23241 C C . ASP B 2 11 ? -11.048 2.684 13.894 1.00 0.00 348 ASP B C 12
ATOM 23242 O O . ASP B 2 11 ? -10.936 2.735 15.120 1.00 0.00 348 ASP B O 12
ATOM 23251 N N . PRO B 2 12 ? -11.087 3.771 13.162 1.00 0.00 349 PRO B N 12
ATOM 23252 C CA . PRO B 2 12 ? -11.000 5.142 13.739 1.00 0.00 349 PRO B CA 12
ATOM 23253 C C . PRO B 2 12 ? -12.363 5.683 14.182 1.00 0.00 349 PRO B C 12
ATOM 23254 O O . PRO B 2 12 ? -13.255 5.891 13.355 1.00 0.00 349 PRO B O 12
ATOM 23265 N N . GLU B 2 13 ? -12.499 5.925 15.483 1.00 0.00 350 GLU B N 12
ATOM 23266 C CA . GLU B 2 13 ? -13.741 6.462 16.038 1.00 0.00 350 GLU B CA 12
ATOM 23267 C C . GLU B 2 13 ? -14.952 5.626 15.593 1.00 0.00 350 GLU B C 12
ATOM 23268 O O . GLU B 2 13 ? -14.813 4.415 15.513 1.00 0.00 350 GLU B O 12
ATOM 23281 N N . GLY A 1 1 ? 3.469 -16.308 -10.231 1.00 0.00 661 GLY A N 13
ATOM 23282 C CA . GLY A 1 1 ? 3.041 -15.932 -11.603 1.00 0.00 661 GLY A CA 13
ATOM 23283 C C . GLY A 1 1 ? 1.526 -15.961 -11.677 1.00 0.00 661 GLY A C 13
ATOM 23284 O O . GLY A 1 1 ? 0.903 -16.929 -11.252 1.00 0.00 661 GLY A O 13
ATOM 23290 N N . HIS A 1 2 ? 0.941 -14.896 -12.210 1.00 0.00 662 HIS A N 13
ATOM 23291 C CA . HIS A 1 2 ? -0.510 -14.816 -12.336 1.00 0.00 662 HIS A CA 13
ATOM 23292 C C . HIS A 1 2 ? -1.198 -14.966 -10.972 1.00 0.00 662 HIS A C 13
ATOM 23293 O O . HIS A 1 2 ? -2.371 -15.343 -10.887 1.00 0.00 662 HIS A O 13
ATOM 23308 N N . MET A 1 3 ? -0.471 -14.665 -9.905 1.00 0.00 663 MET A N 13
ATOM 23309 C CA . MET A 1 3 ? -1.034 -14.770 -8.562 1.00 0.00 663 MET A CA 13
ATOM 23310 C C . MET A 1 3 ? -0.551 -13.607 -7.694 1.00 0.00 663 MET A C 13
ATOM 23311 O O . MET A 1 3 ? -0.592 -12.452 -8.120 1.00 0.00 663 MET A O 13
ATOM 23325 N N . GLN A 1 4 ? -0.095 -13.902 -6.483 1.00 0.00 664 GLN A N 13
ATOM 23326 C CA . GLN A 1 4 ? 0.385 -12.851 -5.591 1.00 0.00 664 GLN A CA 13
ATOM 23327 C C . GLN A 1 4 ? 1.720 -12.286 -6.083 1.00 0.00 664 GLN A C 13
ATOM 23328 O O . GLN A 1 4 ? 2.631 -12.037 -5.290 1.00 0.00 664 GLN A O 13
ATOM 23342 N N . ASP A 1 5 ? 1.827 -12.071 -7.393 1.00 0.00 665 ASP A N 13
ATOM 23343 C CA . ASP A 1 5 ? 3.051 -11.523 -7.962 1.00 0.00 665 ASP A CA 13
ATOM 23344 C C . ASP A 1 5 ? 3.033 -10.007 -7.865 1.00 0.00 665 ASP A C 13
ATOM 23345 O O . ASP A 1 5 ? 2.349 -9.325 -8.630 1.00 0.00 665 ASP A O 13
ATOM 23354 N N . LEU A 1 6 ? 3.774 -9.485 -6.906 1.00 0.00 666 LEU A N 13
ATOM 23355 C CA . LEU A 1 6 ? 3.825 -8.048 -6.697 1.00 0.00 666 LEU A CA 13
ATOM 23356 C C . LEU A 1 6 ? 5.053 -7.441 -7.373 1.00 0.00 666 LEU A C 13
ATOM 23357 O O . LEU A 1 6 ? 5.080 -6.248 -7.676 1.00 0.00 666 LEU A O 13
ATOM 23373 N N . SER A 1 7 ? 6.063 -8.269 -7.618 1.00 0.00 667 SER A N 13
ATOM 23374 C CA . SER A 1 7 ? 7.288 -7.794 -8.262 1.00 0.00 667 SER A CA 13
ATOM 23375 C C . SER A 1 7 ? 7.035 -7.405 -9.709 1.00 0.00 667 SER A C 13
ATOM 23376 O O . SER A 1 7 ? 7.927 -6.895 -10.385 1.00 0.00 667 SER A O 13
ATOM 23384 N N . VAL A 1 8 ? 5.824 -7.651 -10.187 1.00 0.00 668 VAL A N 13
ATOM 23385 C CA . VAL A 1 8 ? 5.486 -7.320 -11.564 1.00 0.00 668 VAL A CA 13
ATOM 23386 C C . VAL A 1 8 ? 4.934 -5.898 -11.644 1.00 0.00 668 VAL A C 13
ATOM 23387 O O . VAL A 1 8 ? 4.537 -5.425 -12.709 1.00 0.00 668 VAL A O 13
ATOM 23400 N N . HIS A 1 9 ? 4.923 -5.227 -10.500 1.00 0.00 669 HIS A N 13
ATOM 23401 C CA . HIS A 1 9 ? 4.428 -3.858 -10.417 1.00 0.00 669 HIS A CA 13
ATOM 23402 C C . HIS A 1 9 ? 5.575 -2.873 -10.225 1.00 0.00 669 HIS A C 13
ATOM 23403 O O . HIS A 1 9 ? 6.751 -3.226 -10.329 1.00 0.00 669 HIS A O 13
ATOM 23418 N N . LEU A 1 10 ? 5.211 -1.632 -9.928 1.00 0.00 670 LEU A N 13
ATOM 23419 C CA . LEU A 1 10 ? 6.188 -0.579 -9.707 1.00 0.00 670 LEU A CA 13
ATOM 23420 C C . LEU A 1 10 ? 5.967 0.064 -8.350 1.00 0.00 670 LEU A C 13
ATOM 23421 O O . LEU A 1 10 ? 6.764 0.889 -7.911 1.00 0.00 670 LEU A O 13
ATOM 23437 N N . TRP A 1 11 ? 4.888 -0.313 -7.679 1.00 0.00 671 TRP A N 13
ATOM 23438 C CA . TRP A 1 11 ? 4.615 0.251 -6.369 1.00 0.00 671 TRP A CA 13
ATOM 23439 C C . TRP A 1 11 ? 5.027 -0.727 -5.272 1.00 0.00 671 TRP A C 13
ATOM 23440 O O . TRP A 1 11 ? 5.033 -0.396 -4.082 1.00 0.00 671 TRP A O 13
ATOM 23461 N N . TYR A 1 12 ? 5.376 -1.940 -5.682 1.00 0.00 672 TYR A N 13
ATOM 23462 C CA . TYR A 1 12 ? 5.787 -2.964 -4.733 1.00 0.00 672 TYR A CA 13
ATOM 23463 C C . TYR A 1 12 ? 7.281 -2.863 -4.443 1.00 0.00 672 TYR A C 13
ATOM 23464 O O . TYR A 1 12 ? 8.116 -3.057 -5.335 1.00 0.00 672 TYR A O 13
ATOM 23482 N N . ALA A 1 13 ? 7.613 -2.569 -3.194 1.00 0.00 673 ALA A N 13
ATOM 23483 C CA . ALA A 1 13 ? 9.008 -2.454 -2.789 1.00 0.00 673 ALA A CA 13
ATOM 23484 C C . ALA A 1 13 ? 9.439 -3.706 -2.028 1.00 0.00 673 ALA A C 13
ATOM 23485 O O . ALA A 1 13 ? 10.628 -3.943 -1.829 1.00 0.00 673 ALA A O 13
ATOM 23492 N N . GLY A 1 14 ? 8.451 -4.499 -1.610 1.00 0.00 674 GLY A N 13
ATOM 23493 C CA . GLY A 1 14 ? 8.708 -5.738 -0.868 1.00 0.00 674 GLY A CA 13
ATOM 23494 C C . GLY A 1 14 ? 9.844 -5.577 0.136 1.00 0.00 674 GLY A C 13
ATOM 23495 O O . GLY A 1 14 ? 9.650 -5.007 1.214 1.00 0.00 674 GLY A O 13
ATOM 23499 N N . PRO A 1 15 ? 11.016 -6.068 -0.194 1.00 0.00 675 PRO A N 13
ATOM 23500 C CA . PRO A 1 15 ? 12.209 -5.978 0.704 1.00 0.00 675 PRO A CA 13
ATOM 23501 C C . PRO A 1 15 ? 12.647 -4.530 0.934 1.00 0.00 675 PRO A C 13
ATOM 23502 O O . PRO A 1 15 ? 13.776 -4.143 0.629 1.00 0.00 675 PRO A O 13
ATOM 23513 N N . MET A 1 16 ? 11.733 -3.741 1.481 1.00 0.00 676 MET A N 13
ATOM 23514 C CA . MET A 1 16 ? 11.994 -2.331 1.767 1.00 0.00 676 MET A CA 13
ATOM 23515 C C . MET A 1 16 ? 11.560 -1.998 3.187 1.00 0.00 676 MET A C 13
ATOM 23516 O O . MET A 1 16 ? 10.728 -2.699 3.770 1.00 0.00 676 MET A O 13
ATOM 23530 N N . GLU A 1 17 ? 12.118 -0.925 3.733 1.00 0.00 677 GLU A N 13
ATOM 23531 C CA . GLU A 1 17 ? 11.774 -0.489 5.077 1.00 0.00 677 GLU A CA 13
ATOM 23532 C C . GLU A 1 17 ? 10.843 0.719 5.002 1.00 0.00 677 GLU A C 13
ATOM 23533 O O . GLU A 1 17 ? 10.777 1.407 3.978 1.00 0.00 677 GLU A O 13
ATOM 23545 N N . ARG A 1 18 ? 10.117 0.962 6.082 1.00 0.00 678 ARG A N 13
ATOM 23546 C CA . ARG A 1 18 ? 9.181 2.078 6.121 1.00 0.00 678 ARG A CA 13
ATOM 23547 C C . ARG A 1 18 ? 9.871 3.402 5.809 1.00 0.00 678 ARG A C 13
ATOM 23548 O O . ARG A 1 18 ? 9.479 4.114 4.878 1.00 0.00 678 ARG A O 13
ATOM 23569 N N . ALA A 1 19 ? 10.893 3.732 6.588 1.00 0.00 679 ALA A N 13
ATOM 23570 C CA . ALA A 1 19 ? 11.619 4.976 6.380 1.00 0.00 679 ALA A CA 13
ATOM 23571 C C . ALA A 1 19 ? 12.153 5.021 4.957 1.00 0.00 679 ALA A C 13
ATOM 23572 O O . ALA A 1 19 ? 12.147 6.066 4.303 1.00 0.00 679 ALA A O 13
ATOM 23579 N N . GLY A 1 20 ? 12.572 3.860 4.465 1.00 0.00 680 GLY A N 13
ATOM 23580 C CA . GLY A 1 20 ? 13.059 3.769 3.099 1.00 0.00 680 GLY A CA 13
ATOM 23581 C C . GLY A 1 20 ? 11.904 4.061 2.163 1.00 0.00 680 GLY A C 13
ATOM 23582 O O . GLY A 1 20 ? 12.018 4.873 1.244 1.00 0.00 680 GLY A O 13
ATOM 23586 N N . ALA A 1 21 ? 10.778 3.407 2.431 1.00 0.00 681 ALA A N 13
ATOM 23587 C CA . ALA A 1 21 ? 9.573 3.602 1.637 1.00 0.00 681 ALA A CA 13
ATOM 23588 C C . ALA A 1 21 ? 9.228 5.089 1.511 1.00 0.00 681 ALA A C 13
ATOM 23589 O O . ALA A 1 21 ? 9.009 5.585 0.406 1.00 0.00 681 ALA A O 13
ATOM 23596 N N . GLU A 1 22 ? 9.167 5.805 2.635 1.00 0.00 682 GLU A N 13
ATOM 23597 C CA . GLU A 1 22 ? 8.825 7.232 2.579 1.00 0.00 682 GLU A CA 13
ATOM 23598 C C . GLU A 1 22 ? 9.974 8.069 2.043 1.00 0.00 682 GLU A C 13
ATOM 23599 O O . GLU A 1 22 ? 9.772 9.210 1.627 1.00 0.00 682 GLU A O 13
ATOM 23611 N N . SER A 1 23 ? 11.170 7.503 2.027 1.00 0.00 683 SER A N 13
ATOM 23612 C CA . SER A 1 23 ? 12.326 8.226 1.517 1.00 0.00 683 SER A CA 13
ATOM 23613 C C . SER A 1 23 ? 12.063 8.673 0.087 1.00 0.00 683 SER A C 13
ATOM 23614 O O . SER A 1 23 ? 12.376 9.800 -0.301 1.00 0.00 683 SER A O 13
ATOM 23622 N N . ILE A 1 24 ? 11.472 7.775 -0.684 1.00 0.00 684 ILE A N 13
ATOM 23623 C CA . ILE A 1 24 ? 11.146 8.056 -2.075 1.00 0.00 684 ILE A CA 13
ATOM 23624 C C . ILE A 1 24 ? 9.831 8.832 -2.156 1.00 0.00 684 ILE A C 13
ATOM 23625 O O . ILE A 1 24 ? 9.751 9.885 -2.795 1.00 0.00 684 ILE A O 13
ATOM 23641 N N . LEU A 1 25 ? 8.807 8.300 -1.496 1.00 0.00 685 LEU A N 13
ATOM 23642 C CA . LEU A 1 25 ? 7.488 8.926 -1.484 1.00 0.00 685 LEU A CA 13
ATOM 23643 C C . LEU A 1 25 ? 7.541 10.352 -0.929 1.00 0.00 685 LEU A C 13
ATOM 23644 O O . LEU A 1 25 ? 6.945 11.274 -1.499 1.00 0.00 685 LEU A O 13
ATOM 23660 N N . ALA A 1 26 ? 8.250 10.549 0.178 1.00 0.00 686 ALA A N 13
ATOM 23661 C CA . ALA A 1 26 ? 8.346 11.885 0.756 1.00 0.00 686 ALA A CA 13
ATOM 23662 C C . ALA A 1 26 ? 9.027 12.826 -0.232 1.00 0.00 686 ALA A C 13
ATOM 23663 O O . ALA A 1 26 ? 8.639 13.991 -0.361 1.00 0.00 686 ALA A O 13
ATOM 23670 N N . ASN A 1 27 ? 10.014 12.304 -0.954 1.00 0.00 687 ASN A N 13
ATOM 23671 C CA . ASN A 1 27 ? 10.717 13.094 -1.959 1.00 0.00 687 ASN A CA 13
ATOM 23672 C C . ASN A 1 27 ? 9.811 13.302 -3.172 1.00 0.00 687 ASN A C 13
ATOM 23673 O O . ASN A 1 27 ? 9.771 14.386 -3.752 1.00 0.00 687 ASN A O 13
ATOM 23684 N N . ARG A 1 28 ? 9.079 12.248 -3.544 1.00 0.00 688 ARG A N 13
ATOM 23685 C CA . ARG A 1 28 ? 8.164 12.317 -4.684 1.00 0.00 688 ARG A CA 13
ATOM 23686 C C . ARG A 1 28 ? 7.000 13.277 -4.410 1.00 0.00 688 ARG A C 13
ATOM 23687 O O . ARG A 1 28 ? 6.860 13.814 -3.307 1.00 0.00 688 ARG A O 13
ATOM 23708 N N . SER A 1 29 ? 6.153 13.472 -5.416 1.00 0.00 689 SER A N 13
ATOM 23709 C CA . SER A 1 29 ? 4.996 14.353 -5.267 1.00 0.00 689 SER A CA 13
ATOM 23710 C C . SER A 1 29 ? 3.856 13.636 -4.544 1.00 0.00 689 SER A C 13
ATOM 23711 O O . SER A 1 29 ? 3.891 12.413 -4.352 1.00 0.00 689 SER A O 13
ATOM 23719 N N . ASP A 1 30 ? 2.843 14.402 -4.154 1.00 0.00 690 ASP A N 13
ATOM 23720 C CA . ASP A 1 30 ? 1.690 13.838 -3.464 1.00 0.00 690 ASP A CA 13
ATOM 23721 C C . ASP A 1 30 ? 0.960 12.852 -4.369 1.00 0.00 690 ASP A C 13
ATOM 23722 O O . ASP A 1 30 ? 0.776 13.098 -5.563 1.00 0.00 690 ASP A O 13
ATOM 23731 N N . GLY A 1 31 ? 0.556 11.731 -3.790 1.00 0.00 691 GLY A N 13
ATOM 23732 C CA . GLY A 1 31 ? -0.143 10.700 -4.545 1.00 0.00 691 GLY A CA 13
ATOM 23733 C C . GLY A 1 31 ? 0.787 9.529 -4.809 1.00 0.00 691 GLY A C 13
ATOM 23734 O O . GLY A 1 31 ? 0.357 8.451 -5.224 1.00 0.00 691 GLY A O 13
ATOM 23738 N N . THR A 1 32 ? 2.068 9.747 -4.550 1.00 0.00 692 THR A N 13
ATOM 23739 C CA . THR A 1 32 ? 3.059 8.698 -4.743 1.00 0.00 692 THR A CA 13
ATOM 23740 C C . THR A 1 32 ? 2.894 7.650 -3.650 1.00 0.00 692 THR A C 13
ATOM 23741 O O . THR A 1 32 ? 2.749 7.991 -2.479 1.00 0.00 692 THR A O 13
ATOM 23752 N N . PHE A 1 33 ? 2.885 6.382 -4.025 1.00 0.00 693 PHE A N 13
ATOM 23753 C CA . PHE A 1 33 ? 2.700 5.326 -3.038 1.00 0.00 693 PHE A CA 13
ATOM 23754 C C . PHE A 1 33 ? 3.540 4.094 -3.351 1.00 0.00 693 PHE A C 13
ATOM 23755 O O . PHE A 1 33 ? 4.082 3.952 -4.447 1.00 0.00 693 PHE A O 13
ATOM 23772 N N . LEU A 1 34 ? 3.629 3.199 -2.376 1.00 0.00 694 LEU A N 13
ATOM 23773 C CA . LEU A 1 34 ? 4.389 1.967 -2.547 1.00 0.00 694 LEU A CA 13
ATOM 23774 C C . LEU A 1 34 ? 4.068 0.974 -1.429 1.00 0.00 694 LEU A C 13
ATOM 23775 O O . LEU A 1 34 ? 3.485 1.343 -0.403 1.00 0.00 694 LEU A O 13
ATOM 23791 N N . VAL A 1 35 ? 4.456 -0.282 -1.634 1.00 0.00 695 VAL A N 13
ATOM 23792 C CA . VAL A 1 35 ? 4.214 -1.325 -0.634 1.00 0.00 695 VAL A CA 13
ATOM 23793 C C . VAL A 1 35 ? 5.481 -2.145 -0.397 1.00 0.00 695 VAL A C 13
ATOM 23794 O O . VAL A 1 35 ? 6.225 -2.435 -1.333 1.00 0.00 695 VAL A O 13
ATOM 23807 N N . ARG A 1 36 ? 5.718 -2.513 0.857 1.00 0.00 696 ARG A N 13
ATOM 23808 C CA . ARG A 1 36 ? 6.899 -3.294 1.213 1.00 0.00 696 ARG A CA 13
ATOM 23809 C C . ARG A 1 36 ? 6.506 -4.529 2.022 1.00 0.00 696 ARG A C 13
ATOM 23810 O O . ARG A 1 36 ? 5.354 -4.668 2.436 1.00 0.00 696 ARG A O 13
ATOM 23831 N N . GLN A 1 37 ? 7.467 -5.424 2.233 1.00 0.00 697 GLN A N 13
ATOM 23832 C CA . GLN A 1 37 ? 7.216 -6.655 2.982 1.00 0.00 697 GLN A CA 13
ATOM 23833 C C . GLN A 1 37 ? 7.826 -6.575 4.383 1.00 0.00 697 GLN A C 13
ATOM 23834 O O . GLN A 1 37 ? 9.046 -6.499 4.528 1.00 0.00 697 GLN A O 13
ATOM 23848 N N . ARG A 1 38 ? 6.959 -6.596 5.402 1.00 0.00 698 ARG A N 13
ATOM 23849 C CA . ARG A 1 38 ? 7.377 -6.527 6.810 1.00 0.00 698 ARG A CA 13
ATOM 23850 C C . ARG A 1 38 ? 6.257 -5.912 7.651 1.00 0.00 698 ARG A C 13
ATOM 23851 O O . ARG A 1 38 ? 5.400 -5.202 7.125 1.00 0.00 698 ARG A O 13
ATOM 23872 N N . VAL A 1 39 ? 6.268 -6.186 8.955 1.00 0.00 699 VAL A N 13
ATOM 23873 C CA . VAL A 1 39 ? 5.241 -5.649 9.855 1.00 0.00 699 VAL A CA 13
ATOM 23874 C C . VAL A 1 39 ? 5.727 -5.630 11.308 1.00 0.00 699 VAL A C 13
ATOM 23875 O O . VAL A 1 39 ? 6.613 -6.403 11.685 1.00 0.00 699 VAL A O 13
ATOM 23888 N N . LYS A 1 40 ? 5.138 -4.746 12.114 1.00 0.00 700 LYS A N 13
ATOM 23889 C CA . LYS A 1 40 ? 5.509 -4.625 13.526 1.00 0.00 700 LYS A CA 13
ATOM 23890 C C . LYS A 1 40 ? 4.502 -5.344 14.432 1.00 0.00 700 LYS A C 13
ATOM 23891 O O . LYS A 1 40 ? 4.890 -5.980 15.410 1.00 0.00 700 LYS A O 13
ATOM 23910 N N . ASP A 1 41 ? 3.211 -5.236 14.109 1.00 0.00 701 ASP A N 13
ATOM 23911 C CA . ASP A 1 41 ? 2.176 -5.882 14.914 1.00 0.00 701 ASP A CA 13
ATOM 23912 C C . ASP A 1 41 ? 1.746 -7.213 14.287 1.00 0.00 701 ASP A C 13
ATOM 23913 O O . ASP A 1 41 ? 2.406 -8.236 14.474 1.00 0.00 701 ASP A O 13
ATOM 23922 N N . ALA A 1 42 ? 0.637 -7.196 13.544 1.00 0.00 702 ALA A N 13
ATOM 23923 C CA . ALA A 1 42 ? 0.129 -8.407 12.901 1.00 0.00 702 ALA A CA 13
ATOM 23924 C C . ALA A 1 42 ? -0.204 -8.146 11.431 1.00 0.00 702 ALA A C 13
ATOM 23925 O O . ALA A 1 42 ? -1.188 -7.469 11.116 1.00 0.00 702 ALA A O 13
ATOM 23932 N N . ALA A 1 43 ? 0.625 -8.689 10.542 1.00 0.00 703 ALA A N 13
ATOM 23933 C CA . ALA A 1 43 ? 0.431 -8.526 9.100 1.00 0.00 703 ALA A CA 13
ATOM 23934 C C . ALA A 1 43 ? 1.636 -9.091 8.351 1.00 0.00 703 ALA A C 13
ATOM 23935 O O . ALA A 1 43 ? 2.387 -9.897 8.903 1.00 0.00 703 ALA A O 13
ATOM 23942 N N . GLU A 1 44 ? 1.826 -8.671 7.105 1.00 0.00 704 GLU A N 13
ATOM 23943 C CA . GLU A 1 44 ? 2.962 -9.157 6.322 1.00 0.00 704 GLU A CA 13
ATOM 23944 C C . GLU A 1 44 ? 3.631 -8.016 5.561 1.00 0.00 704 GLU A C 13
ATOM 23945 O O . GLU A 1 44 ? 4.788 -7.683 5.811 1.00 0.00 704 GLU A O 13
ATOM 23957 N N . PHE A 1 45 ? 2.896 -7.415 4.637 1.00 0.00 705 PHE A N 13
ATOM 23958 C CA . PHE A 1 45 ? 3.434 -6.309 3.854 1.00 0.00 705 PHE A CA 13
ATOM 23959 C C . PHE A 1 45 ? 3.026 -4.975 4.467 1.00 0.00 705 PHE A C 13
ATOM 23960 O O . PHE A 1 45 ? 2.281 -4.933 5.442 1.00 0.00 705 PHE A O 13
ATOM 23977 N N . ALA A 1 46 ? 3.510 -3.889 3.887 1.00 0.00 706 ALA A N 13
ATOM 23978 C CA . ALA A 1 46 ? 3.169 -2.561 4.382 1.00 0.00 706 ALA A CA 13
ATOM 23979 C C . ALA A 1 46 ? 3.028 -1.587 3.220 1.00 0.00 706 ALA A C 13
ATOM 23980 O O . ALA A 1 46 ? 3.913 -1.493 2.365 1.00 0.00 706 ALA A O 13
ATOM 23987 N N . ILE A 1 47 ? 1.911 -0.864 3.204 1.00 0.00 707 ILE A N 13
ATOM 23988 C CA . ILE A 1 47 ? 1.645 0.114 2.153 1.00 0.00 707 ILE A CA 13
ATOM 23989 C C . ILE A 1 47 ? 2.090 1.493 2.602 1.00 0.00 707 ILE A C 13
ATOM 23990 O O . ILE A 1 47 ? 1.969 1.837 3.779 1.00 0.00 707 ILE A O 13
ATOM 24006 N N . SER A 1 48 ? 2.603 2.275 1.665 1.00 0.00 708 SER A N 13
ATOM 24007 C CA . SER A 1 48 ? 3.062 3.624 1.969 1.00 0.00 708 SER A CA 13
ATOM 24008 C C . SER A 1 48 ? 2.610 4.582 0.865 1.00 0.00 708 SER A C 13
ATOM 24009 O O . SER A 1 48 ? 2.891 4.355 -0.313 1.00 0.00 708 SER A O 13
ATOM 24017 N N . ILE A 1 49 ? 1.886 5.636 1.244 1.00 0.00 709 ILE A N 13
ATOM 24018 C CA . ILE A 1 49 ? 1.381 6.606 0.261 1.00 0.00 709 ILE A CA 13
ATOM 24019 C C . ILE A 1 49 ? 1.800 8.020 0.624 1.00 0.00 709 ILE A C 13
ATOM 24020 O O . ILE A 1 49 ? 1.680 8.435 1.779 1.00 0.00 709 ILE A O 13
ATOM 24036 N N . LYS A 1 50 ? 2.246 8.768 -0.379 1.00 0.00 710 LYS A N 13
ATOM 24037 C CA . LYS A 1 50 ? 2.628 10.155 -0.178 1.00 0.00 710 LYS A CA 13
ATOM 24038 C C . LYS A 1 50 ? 1.394 11.023 -0.384 1.00 0.00 710 LYS A C 13
ATOM 24039 O O . LYS A 1 50 ? 0.997 11.302 -1.520 1.00 0.00 710 LYS A O 13
ATOM 24058 N N . TYR A 1 51 ? 0.783 11.428 0.712 1.00 0.00 711 TYR A N 13
ATOM 24059 C CA . TYR A 1 51 ? -0.420 12.244 0.647 1.00 0.00 711 TYR A CA 13
ATOM 24060 C C . TYR A 1 51 ? -0.401 13.283 1.750 1.00 0.00 711 TYR A C 13
ATOM 24061 O O . TYR A 1 51 ? -0.484 12.937 2.926 1.00 0.00 711 TYR A O 13
ATOM 24079 N N . ASN A 1 52 ? -0.272 14.548 1.351 1.00 0.00 712 ASN A N 13
ATOM 24080 C CA . ASN A 1 52 ? -0.209 15.660 2.292 1.00 0.00 712 ASN A CA 13
ATOM 24081 C C . ASN A 1 52 ? 1.240 15.874 2.725 1.00 0.00 712 ASN A C 13
ATOM 24082 O O . ASN A 1 52 ? 1.544 15.893 3.916 1.00 0.00 712 ASN A O 13
ATOM 24093 N N . VAL A 1 53 ? 2.134 16.011 1.738 1.00 0.00 713 VAL A N 13
ATOM 24094 C CA . VAL A 1 53 ? 3.566 16.204 2.011 1.00 0.00 713 VAL A CA 13
ATOM 24095 C C . VAL A 1 53 ? 4.036 15.260 3.115 1.00 0.00 713 VAL A C 13
ATOM 24096 O O . VAL A 1 53 ? 4.868 15.611 3.951 1.00 0.00 713 VAL A O 13
ATOM 24109 N N . GLU A 1 54 ? 3.491 14.052 3.090 1.00 0.00 714 GLU A N 13
ATOM 24110 C CA . GLU A 1 54 ? 3.832 13.033 4.073 1.00 0.00 714 GLU A CA 13
ATOM 24111 C C . GLU A 1 54 ? 3.525 11.650 3.512 1.00 0.00 714 GLU A C 13
ATOM 24112 O O . GLU A 1 54 ? 2.656 11.499 2.647 1.00 0.00 714 GLU A O 13
ATOM 24124 N N . VAL A 1 55 ? 4.229 10.641 4.002 1.00 0.00 715 VAL A N 13
ATOM 24125 C CA . VAL A 1 55 ? 4.001 9.280 3.540 1.00 0.00 715 VAL A CA 13
ATOM 24126 C C . VAL A 1 55 ? 3.248 8.482 4.600 1.00 0.00 715 VAL A C 13
ATOM 24127 O O . VAL A 1 55 ? 3.767 8.249 5.689 1.00 0.00 715 VAL A O 13
ATOM 24140 N N . LYS A 1 56 ? 2.027 8.061 4.276 1.00 0.00 716 LYS A N 13
ATOM 24141 C CA . LYS A 1 56 ? 1.228 7.284 5.224 1.00 0.00 716 LYS A CA 13
ATOM 24142 C C . LYS A 1 56 ? 1.518 5.798 5.048 1.00 0.00 716 LYS A C 13
ATOM 24143 O O . LYS A 1 56 ? 1.281 5.236 3.980 1.00 0.00 716 LYS A O 13
ATOM 24162 N N . HIS A 1 57 ? 2.048 5.177 6.097 1.00 0.00 717 HIS A N 13
ATOM 24163 C CA . HIS A 1 57 ? 2.392 3.762 6.050 1.00 0.00 717 HIS A CA 13
ATOM 24164 C C . HIS A 1 57 ? 1.381 2.907 6.795 1.00 0.00 717 HIS A C 13
ATOM 24165 O O . HIS A 1 57 ? 0.959 3.237 7.907 1.00 0.00 717 HIS A O 13
ATOM 24180 N N . ILE A 1 58 ? 1.027 1.793 6.177 1.00 0.00 718 ILE A N 13
ATOM 24181 C CA . ILE A 1 58 ? 0.087 0.849 6.772 1.00 0.00 718 ILE A CA 13
ATOM 24182 C C . ILE A 1 58 ? 0.521 -0.575 6.460 1.00 0.00 718 ILE A C 13
ATOM 24183 O O . ILE A 1 58 ? 0.994 -0.863 5.363 1.00 0.00 718 ILE A O 13
ATOM 24199 N N . LYS A 1 59 ? 0.354 -1.455 7.428 1.00 0.00 719 LYS A N 13
ATOM 24200 C CA . LYS A 1 59 ? 0.724 -2.857 7.266 1.00 0.00 719 LYS A CA 13
ATOM 24201 C C . LYS A 1 59 ? -0.377 -3.633 6.540 1.00 0.00 719 LYS A C 13
ATOM 24202 O O . LYS A 1 59 ? -1.563 -3.370 6.736 1.00 0.00 719 LYS A O 13
ATOM 24221 N N . ILE A 1 60 ? 0.020 -4.592 5.712 1.00 0.00 720 ILE A N 13
ATOM 24222 C CA . ILE A 1 60 ? -0.946 -5.402 4.974 1.00 0.00 720 ILE A CA 13
ATOM 24223 C C . ILE A 1 60 ? -0.985 -6.823 5.526 1.00 0.00 720 ILE A C 13
ATOM 24224 O O . ILE A 1 60 ? 0.047 -7.392 5.904 1.00 0.00 720 ILE A O 13
ATOM 24240 N N . MET A 1 61 ? -2.179 -7.392 5.545 1.00 0.00 721 MET A N 13
ATOM 24241 C CA . MET A 1 61 ? -2.365 -8.756 6.019 1.00 0.00 721 MET A CA 13
ATOM 24242 C C . MET A 1 61 ? -2.562 -9.688 4.826 1.00 0.00 721 MET A C 13
ATOM 24243 O O . MET A 1 61 ? -2.645 -9.236 3.687 1.00 0.00 721 MET A O 13
ATOM 24257 N N . THR A 1 62 ? -2.641 -10.980 5.093 1.00 0.00 722 THR A N 13
ATOM 24258 C CA . THR A 1 62 ? -2.835 -11.963 4.028 1.00 0.00 722 THR A CA 13
ATOM 24259 C C . THR A 1 62 ? -3.870 -12.999 4.454 1.00 0.00 722 THR A C 13
ATOM 24260 O O . THR A 1 62 ? -3.575 -14.192 4.553 1.00 0.00 722 THR A O 13
ATOM 24271 N N . ALA A 1 63 ? -5.089 -12.529 4.705 1.00 0.00 723 ALA A N 13
ATOM 24272 C CA . ALA A 1 63 ? -6.179 -13.403 5.129 1.00 0.00 723 ALA A CA 13
ATOM 24273 C C . ALA A 1 63 ? -6.516 -14.419 4.044 1.00 0.00 723 ALA A C 13
ATOM 24274 O O . ALA A 1 63 ? -6.971 -14.058 2.957 1.00 0.00 723 ALA A O 13
ATOM 24281 N N . GLU A 1 64 ? -6.295 -15.692 4.351 1.00 0.00 724 GLU A N 13
ATOM 24282 C CA . GLU A 1 64 ? -6.581 -16.766 3.403 1.00 0.00 724 GLU A CA 13
ATOM 24283 C C . GLU A 1 64 ? -6.033 -16.416 2.021 1.00 0.00 724 GLU A C 13
ATOM 24284 O O . GLU A 1 64 ? -6.511 -16.914 1.000 1.00 0.00 724 GLU A O 13
ATOM 24296 N N . GLY A 1 65 ? -5.028 -15.543 2.004 1.00 0.00 725 GLY A N 13
ATOM 24297 C CA . GLY A 1 65 ? -4.412 -15.108 0.754 1.00 0.00 725 GLY A CA 13
ATOM 24298 C C . GLY A 1 65 ? -4.894 -13.713 0.360 1.00 0.00 725 GLY A C 13
ATOM 24299 O O . GLY A 1 65 ? -4.286 -13.058 -0.487 1.00 0.00 725 GLY A O 13
ATOM 24303 N N . LEU A 1 66 ? -5.980 -13.256 0.983 1.00 0.00 726 LEU A N 13
ATOM 24304 C CA . LEU A 1 66 ? -6.514 -11.931 0.682 1.00 0.00 726 LEU A CA 13
ATOM 24305 C C . LEU A 1 66 ? -5.734 -10.867 1.443 1.00 0.00 726 LEU A C 13
ATOM 24306 O O . LEU A 1 66 ? -5.436 -11.030 2.630 1.00 0.00 726 LEU A O 13
ATOM 24322 N N . TYR A 1 67 ? -5.390 -9.781 0.758 1.00 0.00 727 TYR A N 13
ATOM 24323 C CA . TYR A 1 67 ? -4.627 -8.715 1.388 1.00 0.00 727 TYR A CA 13
ATOM 24324 C C . TYR A 1 67 ? -5.545 -7.572 1.795 1.00 0.00 727 TYR A C 13
ATOM 24325 O O . TYR A 1 67 ? -6.581 -7.338 1.168 1.00 0.00 727 TYR A O 13
ATOM 24343 N N . ARG A 1 68 ? -5.162 -6.878 2.860 1.00 0.00 728 ARG A N 13
ATOM 24344 C CA . ARG A 1 68 ? -5.961 -5.768 3.374 1.00 0.00 728 ARG A CA 13
ATOM 24345 C C . ARG A 1 68 ? -5.075 -4.709 4.021 1.00 0.00 728 ARG A C 13
ATOM 24346 O O . ARG A 1 68 ? -4.083 -5.032 4.671 1.00 0.00 728 ARG A O 13
ATOM 24367 N N . ILE A 1 69 ? -5.453 -3.448 3.841 1.00 0.00 729 ILE A N 13
ATOM 24368 C CA . ILE A 1 69 ? -4.699 -2.334 4.419 1.00 0.00 729 ILE A CA 13
ATOM 24369 C C . ILE A 1 69 ? -5.324 -1.894 5.733 1.00 0.00 729 ILE A C 13
ATOM 24370 O O . ILE A 1 69 ? -4.629 -1.486 6.660 1.00 0.00 729 ILE A O 13
ATOM 24386 N N . THR A 1 70 ? -6.646 -1.981 5.800 1.00 0.00 730 THR A N 13
ATOM 24387 C CA . THR A 1 70 ? -7.373 -1.589 7.006 1.00 0.00 730 THR A CA 13
ATOM 24388 C C . THR A 1 70 ? -7.822 -2.827 7.756 1.00 0.00 730 THR A C 13
ATOM 24389 O O . THR A 1 70 ? -8.309 -2.754 8.881 1.00 0.00 730 THR A O 13
ATOM 24400 N N . GLU A 1 71 ? -7.636 -3.970 7.112 1.00 0.00 731 GLU A N 13
ATOM 24401 C CA . GLU A 1 71 ? -7.995 -5.251 7.701 1.00 0.00 731 GLU A CA 13
ATOM 24402 C C . GLU A 1 71 ? -9.505 -5.473 7.669 1.00 0.00 731 GLU A C 13
ATOM 24403 O O . GLU A 1 71 ? -9.980 -6.596 7.830 1.00 0.00 731 GLU A O 13
ATOM 24415 N N . LYS A 1 72 ? -10.252 -4.402 7.437 1.00 0.00 732 LYS A N 13
ATOM 24416 C CA . LYS A 1 72 ? -11.710 -4.486 7.362 1.00 0.00 732 LYS A CA 13
ATOM 24417 C C . LYS A 1 72 ? -12.143 -5.013 5.991 1.00 0.00 732 LYS A C 13
ATOM 24418 O O . LYS A 1 72 ? -13.083 -5.801 5.880 1.00 0.00 732 LYS A O 13
ATOM 24437 N N . LYS A 1 73 ? -11.434 -4.581 4.952 1.00 0.00 733 LYS A N 13
ATOM 24438 C CA . LYS A 1 73 ? -11.726 -5.019 3.589 1.00 0.00 733 LYS A CA 13
ATOM 24439 C C . LYS A 1 73 ? -10.466 -5.599 2.951 1.00 0.00 733 LYS A C 13
ATOM 24440 O O . LYS A 1 73 ? -9.459 -4.905 2.794 1.00 0.00 733 LYS A O 13
ATOM 24459 N N . ALA A 1 74 ? -10.528 -6.875 2.588 1.00 0.00 734 ALA A N 13
ATOM 24460 C CA . ALA A 1 74 ? -9.389 -7.543 1.968 1.00 0.00 734 ALA A CA 13
ATOM 24461 C C . ALA A 1 74 ? -9.609 -7.713 0.467 1.00 0.00 734 ALA A C 13
ATOM 24462 O O . ALA A 1 74 ? -10.726 -7.538 -0.036 1.00 0.00 734 ALA A O 13
ATOM 24469 N N . PHE A 1 75 ? -8.539 -8.056 -0.243 1.00 0.00 735 PHE A N 13
ATOM 24470 C CA . PHE A 1 75 ? -8.618 -8.259 -1.690 1.00 0.00 735 PHE A CA 13
ATOM 24471 C C . PHE A 1 75 ? -7.851 -9.515 -2.102 1.00 0.00 735 PHE A C 13
ATOM 24472 O O . PHE A 1 75 ? -7.028 -10.021 -1.341 1.00 0.00 735 PHE A O 13
ATOM 24489 N N . ARG A 1 76 ? -8.139 -10.011 -3.309 1.00 0.00 736 ARG A N 13
ATOM 24490 C CA . ARG A 1 76 ? -7.495 -11.223 -3.831 1.00 0.00 736 ARG A CA 13
ATOM 24491 C C . ARG A 1 76 ? -6.036 -11.309 -3.410 1.00 0.00 736 ARG A C 13
ATOM 24492 O O . ARG A 1 76 ? -5.572 -12.340 -2.926 1.00 0.00 736 ARG A O 13
ATOM 24513 N N . GLY A 1 77 ? -5.324 -10.212 -3.608 1.00 0.00 737 GLY A N 13
ATOM 24514 C CA . GLY A 1 77 ? -3.918 -10.139 -3.261 1.00 0.00 737 GLY A CA 13
ATOM 24515 C C . GLY A 1 77 ? -3.513 -8.697 -3.034 1.00 0.00 737 GLY A C 13
ATOM 24516 O O . GLY A 1 77 ? -4.362 -7.808 -2.962 1.00 0.00 737 GLY A O 13
ATOM 24520 N N . LEU A 1 78 ? -2.222 -8.465 -2.943 1.00 0.00 738 LEU A N 13
ATOM 24521 C CA . LEU A 1 78 ? -1.718 -7.114 -2.732 1.00 0.00 738 LEU A CA 13
ATOM 24522 C C . LEU A 1 78 ? -2.025 -6.263 -3.947 1.00 0.00 738 LEU A C 13
ATOM 24523 O O . LEU A 1 78 ? -2.505 -5.135 -3.829 1.00 0.00 738 LEU A O 13
ATOM 24539 N N . THR A 1 79 ? -1.760 -6.821 -5.122 1.00 0.00 739 THR A N 13
ATOM 24540 C CA . THR A 1 79 ? -2.032 -6.115 -6.363 1.00 0.00 739 THR A CA 13
ATOM 24541 C C . THR A 1 79 ? -3.491 -5.682 -6.399 1.00 0.00 739 THR A C 13
ATOM 24542 O O . THR A 1 79 ? -3.793 -4.507 -6.585 1.00 0.00 739 THR A O 13
ATOM 24553 N N . GLU A 1 80 ? -4.395 -6.638 -6.194 1.00 0.00 740 GLU A N 13
ATOM 24554 C CA . GLU A 1 80 ? -5.824 -6.332 -6.195 1.00 0.00 740 GLU A CA 13
ATOM 24555 C C . GLU A 1 80 ? -6.150 -5.393 -5.049 1.00 0.00 740 GLU A C 13
ATOM 24556 O O . GLU A 1 80 ? -7.029 -4.539 -5.150 1.00 0.00 740 GLU A O 13
ATOM 24568 N N . LEU A 1 81 ? -5.428 -5.570 -3.962 1.00 0.00 741 LEU A N 13
ATOM 24569 C CA . LEU A 1 81 ? -5.612 -4.759 -2.779 1.00 0.00 741 LEU A CA 13
ATOM 24570 C C . LEU A 1 81 ? -5.085 -3.335 -3.012 1.00 0.00 741 LEU A C 13
ATOM 24571 O O . LEU A 1 81 ? -5.709 -2.359 -2.600 1.00 0.00 741 LEU A O 13
ATOM 24587 N N . VAL A 1 82 ? -3.942 -3.216 -3.686 1.00 0.00 742 VAL A N 13
ATOM 24588 C CA . VAL A 1 82 ? -3.356 -1.895 -3.963 1.00 0.00 742 VAL A CA 13
ATOM 24589 C C . VAL A 1 82 ? -3.901 -1.296 -5.259 1.00 0.00 742 VAL A C 13
ATOM 24590 O O . VAL A 1 82 ? -4.054 -0.078 -5.365 1.00 0.00 742 VAL A O 13
ATOM 24603 N N . GLU A 1 83 ? -4.197 -2.143 -6.242 1.00 0.00 743 GLU A N 13
ATOM 24604 C CA . GLU A 1 83 ? -4.719 -1.648 -7.512 1.00 0.00 743 GLU A CA 13
ATOM 24605 C C . GLU A 1 83 ? -6.191 -1.274 -7.374 1.00 0.00 743 GLU A C 13
ATOM 24606 O O . GLU A 1 83 ? -6.830 -0.848 -8.337 1.00 0.00 743 GLU A O 13
ATOM 24618 N N . PHE A 1 84 ? -6.715 -1.414 -6.164 1.00 0.00 744 PHE A N 13
ATOM 24619 C CA . PHE A 1 84 ? -8.104 -1.068 -5.892 1.00 0.00 744 PHE A CA 13
ATOM 24620 C C . PHE A 1 84 ? -8.160 0.226 -5.084 1.00 0.00 744 PHE A C 13
ATOM 24621 O O . PHE A 1 84 ? -8.961 1.124 -5.364 1.00 0.00 744 PHE A O 13
ATOM 24638 N N . TYR A 1 85 ? -7.280 0.326 -4.091 1.00 0.00 745 TYR A N 13
ATOM 24639 C CA . TYR A 1 85 ? -7.222 1.522 -3.257 1.00 0.00 745 TYR A CA 13
ATOM 24640 C C . TYR A 1 85 ? -6.804 2.729 -4.100 1.00 0.00 745 TYR A C 13
ATOM 24641 O O . TYR A 1 85 ? -6.963 3.875 -3.682 1.00 0.00 745 TYR A O 13
ATOM 24659 N N . GLN A 1 86 ? -6.296 2.464 -5.306 1.00 0.00 746 GLN A N 13
ATOM 24660 C CA . GLN A 1 86 ? -5.906 3.544 -6.211 1.00 0.00 746 GLN A CA 13
ATOM 24661 C C . GLN A 1 86 ? -7.164 4.230 -6.734 1.00 0.00 746 GLN A C 13
ATOM 24662 O O . GLN A 1 86 ? -7.124 5.363 -7.217 1.00 0.00 746 GLN A O 13
ATOM 24676 N N . GLN A 1 87 ? -8.288 3.527 -6.595 1.00 0.00 747 GLN A N 13
ATOM 24677 C CA . GLN A 1 87 ? -9.585 4.044 -7.018 1.00 0.00 747 GLN A CA 13
ATOM 24678 C C . GLN A 1 87 ? -10.454 4.304 -5.791 1.00 0.00 747 GLN A C 13
ATOM 24679 O O . GLN A 1 87 ? -11.125 5.331 -5.694 1.00 0.00 747 GLN A O 13
ATOM 24693 N N . ASN A 1 88 ? -10.419 3.367 -4.845 1.00 0.00 748 ASN A N 13
ATOM 24694 C CA . ASN A 1 88 ? -11.194 3.508 -3.616 1.00 0.00 748 ASN A CA 13
ATOM 24695 C C . ASN A 1 88 ? -10.595 4.606 -2.739 1.00 0.00 748 ASN A C 13
ATOM 24696 O O . ASN A 1 88 ? -9.450 4.506 -2.298 1.00 0.00 748 ASN A O 13
ATOM 24707 N N . SER A 1 89 ? -11.376 5.650 -2.484 1.00 0.00 749 SER A N 13
ATOM 24708 C CA . SER A 1 89 ? -10.918 6.762 -1.655 1.00 0.00 749 SER A CA 13
ATOM 24709 C C . SER A 1 89 ? -10.381 6.243 -0.324 1.00 0.00 749 SER A C 13
ATOM 24710 O O . SER A 1 89 ? -11.108 5.629 0.458 1.00 0.00 749 SER A O 13
ATOM 24718 N N . LEU A 1 90 ? -9.100 6.480 -0.074 1.00 0.00 750 LEU A N 13
ATOM 24719 C CA . LEU A 1 90 ? -8.476 6.010 1.159 1.00 0.00 750 LEU A CA 13
ATOM 24720 C C . LEU A 1 90 ? -9.268 6.442 2.390 1.00 0.00 750 LEU A C 13
ATOM 24721 O O . LEU A 1 90 ? -9.286 5.735 3.401 1.00 0.00 750 LEU A O 13
ATOM 24737 N N . LYS A 1 91 ? -9.924 7.595 2.297 1.00 0.00 751 LYS A N 13
ATOM 24738 C CA . LYS A 1 91 ? -10.718 8.107 3.409 1.00 0.00 751 LYS A CA 13
ATOM 24739 C C . LYS A 1 91 ? -11.790 7.096 3.831 1.00 0.00 751 LYS A C 13
ATOM 24740 O O . LYS A 1 91 ? -12.355 7.196 4.920 1.00 0.00 751 LYS A O 13
ATOM 24759 N N . ASP A 1 92 ? -12.061 6.123 2.959 1.00 0.00 752 ASP A N 13
ATOM 24760 C CA . ASP A 1 92 ? -13.068 5.101 3.249 1.00 0.00 752 ASP A CA 13
ATOM 24761 C C . ASP A 1 92 ? -12.448 3.903 3.975 1.00 0.00 752 ASP A C 13
ATOM 24762 O O . ASP A 1 92 ? -13.102 3.251 4.791 1.00 0.00 752 ASP A O 13
ATOM 24771 N N . CYS A 1 93 ? -11.189 3.612 3.656 1.00 0.00 753 CYS A N 13
ATOM 24772 C CA . CYS A 1 93 ? -10.492 2.483 4.266 1.00 0.00 753 CYS A CA 13
ATOM 24773 C C . CYS A 1 93 ? -9.515 2.944 5.344 1.00 0.00 753 CYS A C 13
ATOM 24774 O O . CYS A 1 93 ? -9.344 2.270 6.363 1.00 0.00 753 CYS A O 13
ATOM 24782 N N . PHE A 1 94 ? -8.853 4.075 5.102 1.00 0.00 754 PHE A N 13
ATOM 24783 C CA . PHE A 1 94 ? -7.876 4.592 6.055 1.00 0.00 754 PHE A CA 13
ATOM 24784 C C . PHE A 1 94 ? -8.566 5.385 7.180 1.00 0.00 754 PHE A C 13
ATOM 24785 O O . PHE A 1 94 ? -9.227 4.799 8.037 1.00 0.00 754 PHE A O 13
ATOM 24802 N N . LYS A 1 95 ? -8.404 6.709 7.185 1.00 0.00 755 LYS A N 13
ATOM 24803 C CA . LYS A 1 95 ? -9.017 7.539 8.229 1.00 0.00 755 LYS A CA 13
ATOM 24804 C C . LYS A 1 95 ? -9.167 8.992 7.773 1.00 0.00 755 LYS A C 13
ATOM 24805 O O . LYS A 1 95 ? -10.052 9.316 6.983 1.00 0.00 755 LYS A O 13
ATOM 24824 N N . SER A 1 96 ? -8.292 9.858 8.263 1.00 0.00 756 SER A N 13
ATOM 24825 C CA . SER A 1 96 ? -8.330 11.268 7.900 1.00 0.00 756 SER A CA 13
ATOM 24826 C C . SER A 1 96 ? -7.792 11.464 6.490 1.00 0.00 756 SER A C 13
ATOM 24827 O O . SER A 1 96 ? -7.380 12.561 6.116 1.00 0.00 756 SER A O 13
ATOM 24835 N N . LEU A 1 97 ? -7.801 10.390 5.718 1.00 0.00 757 LEU A N 13
ATOM 24836 C CA . LEU A 1 97 ? -7.314 10.433 4.352 1.00 0.00 757 LEU A CA 13
ATOM 24837 C C . LEU A 1 97 ? -8.343 11.073 3.436 1.00 0.00 757 LEU A C 13
ATOM 24838 O O . LEU A 1 97 ? -9.486 11.306 3.823 1.00 0.00 757 LEU A O 13
ATOM 24854 N N . ASP A 1 98 ? -7.923 11.327 2.212 1.00 0.00 758 ASP A N 13
ATOM 24855 C CA . ASP A 1 98 ? -8.795 11.912 1.211 1.00 0.00 758 ASP A CA 13
ATOM 24856 C C . ASP A 1 98 ? -8.112 11.826 -0.147 1.00 0.00 758 ASP A C 13
ATOM 24857 O O . ASP A 1 98 ? -7.914 12.830 -0.840 1.00 0.00 758 ASP A O 13
ATOM 24866 N N . THR A 1 99 ? -7.729 10.601 -0.499 1.00 0.00 759 THR A N 13
ATOM 24867 C CA . THR A 1 99 ? -7.045 10.348 -1.762 1.00 0.00 759 THR A CA 13
ATOM 24868 C C . THR A 1 99 ? -7.044 8.864 -2.093 1.00 0.00 759 THR A C 13
ATOM 24869 O O . THR A 1 99 ? -7.843 8.089 -1.554 1.00 0.00 759 THR A O 13
ATOM 24880 N N . THR A 1 100 ? -6.129 8.483 -2.975 1.00 0.00 760 THR A N 13
ATOM 24881 C CA . THR A 1 100 ? -5.994 7.089 -3.389 1.00 0.00 760 THR A CA 13
ATOM 24882 C C . THR A 1 100 ? -4.583 6.814 -3.885 1.00 0.00 760 THR A C 13
ATOM 24883 O O . THR A 1 100 ? -3.816 7.743 -4.149 1.00 0.00 760 THR A O 13
ATOM 24894 N N . LEU A 1 101 ? -4.251 5.533 -4.036 1.00 0.00 761 LEU A N 13
ATOM 24895 C CA . LEU A 1 101 ? -2.942 5.141 -4.537 1.00 0.00 761 LEU A CA 13
ATOM 24896 C C . LEU A 1 101 ? -2.751 5.813 -5.902 1.00 0.00 761 LEU A C 13
ATOM 24897 O O . LEU A 1 101 ? -3.121 5.259 -6.935 1.00 0.00 761 LEU A O 13
ATOM 24913 N N . GLN A 1 102 ? -2.233 7.038 -5.879 1.00 0.00 762 GLN A N 13
ATOM 24914 C CA . GLN A 1 102 ? -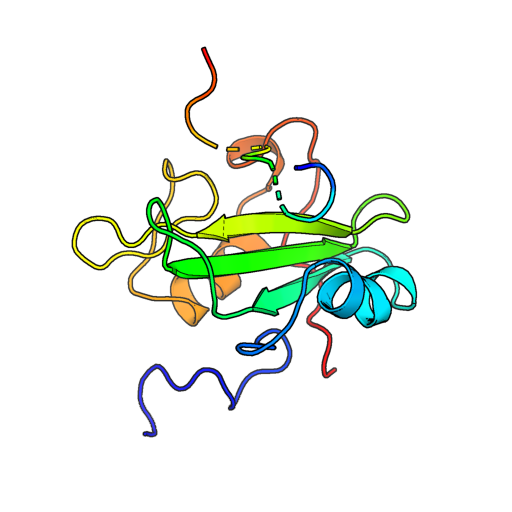2.059 7.830 -7.095 1.00 0.00 762 GLN A CA 13
ATOM 24915 C C . GLN A 1 102 ? -0.920 7.319 -7.973 1.00 0.00 762 GLN A C 13
ATOM 24916 O O . GLN A 1 102 ? -1.145 6.936 -9.121 1.00 0.00 762 GLN A O 13
ATOM 24930 N N . PHE A 1 103 ? 0.301 7.346 -7.454 1.00 0.00 763 PHE A N 13
ATOM 24931 C CA . PHE A 1 103 ? 1.450 6.908 -8.250 1.00 0.00 763 PHE A CA 13
ATOM 24932 C C . PHE A 1 103 ? 2.399 6.007 -7.460 1.00 0.00 763 PHE A C 13
ATOM 24933 O O . PHE A 1 103 ? 2.518 6.120 -6.246 1.00 0.00 763 PHE A O 13
ATOM 24950 N N . PRO A 1 104 ? 3.085 5.132 -8.143 1.00 0.00 764 PRO A N 13
ATOM 24951 C CA . PRO A 1 104 ? 4.064 4.198 -7.519 1.00 0.00 764 PRO A CA 13
ATOM 24952 C C . PRO A 1 104 ? 5.393 4.902 -7.239 1.00 0.00 764 PRO A C 13
ATOM 24953 O O . PRO A 1 104 ? 5.473 6.128 -7.308 1.00 0.00 764 PRO A O 13
ATOM 24964 N N . PHE A 1 105 ? 6.438 4.138 -6.921 1.00 0.00 765 PHE A N 13
ATOM 24965 C CA . PHE A 1 105 ? 7.732 4.749 -6.639 1.00 0.00 765 PHE A CA 13
ATOM 24966 C C . PHE A 1 105 ? 8.826 4.211 -7.561 1.00 0.00 765 PHE A C 13
ATOM 24967 O O . PHE A 1 105 ? 9.945 4.726 -7.572 1.00 0.00 765 PHE A O 13
ATOM 24984 N N . LYS A 1 106 ? 8.494 3.190 -8.340 1.00 0.00 766 LYS A N 13
ATOM 24985 C CA . LYS A 1 106 ? 9.461 2.614 -9.269 1.00 0.00 766 LYS A CA 13
ATOM 24986 C C . LYS A 1 106 ? 9.231 3.167 -10.673 1.00 0.00 766 LYS A C 13
ATOM 24987 O O . LYS A 1 106 ? 10.186 3.467 -11.384 1.00 0.00 766 LYS A O 13
ATOM 25006 N N . GLU A 1 107 ? 7.952 3.317 -11.038 1.00 0.00 767 GLU A N 13
ATOM 25007 C CA . GLU A 1 107 ? 7.562 3.858 -12.345 1.00 0.00 767 GLU A CA 13
ATOM 25008 C C . GLU A 1 107 ? 8.608 3.546 -13.428 1.00 0.00 767 GLU A C 13
ATOM 25009 O O . GLU A 1 107 ? 9.247 4.467 -13.916 1.00 0.00 767 GLU A O 13
ATOM 25022 N N . ASP B 2 1 ? 5.007 3.501 18.167 1.00 0.00 338 ASP B N 13
ATOM 25023 C CA . ASP B 2 1 ? 6.133 4.001 19.008 1.00 0.00 338 ASP B CA 13
ATOM 25024 C C . ASP B 2 1 ? 7.253 4.532 18.111 1.00 0.00 338 ASP B C 13
ATOM 25025 O O . ASP B 2 1 ? 7.452 5.740 17.990 1.00 0.00 338 ASP B O 13
ATOM 25036 N N . THR B 2 2 ? 7.984 3.611 17.494 1.00 0.00 339 THR B N 13
ATOM 25037 C CA . THR B 2 2 ? 9.089 3.962 16.614 1.00 0.00 339 THR B CA 13
ATOM 25038 C C . THR B 2 2 ? 8.571 4.558 15.310 1.00 0.00 339 THR B C 13
ATOM 25039 O O . THR B 2 2 ? 7.400 4.400 14.968 1.00 0.00 339 THR B O 13
ATOM 25050 N N . GLU B 2 3 ? 9.445 5.250 14.588 1.00 0.00 340 GLU B N 13
ATOM 25051 C CA . GLU B 2 3 ? 9.057 5.874 13.323 1.00 0.00 340 GLU B CA 13
ATOM 25052 C C . GLU B 2 3 ? 8.662 4.815 12.283 1.00 0.00 340 GLU B C 13
ATOM 25053 O O . GLU B 2 3 ? 9.223 4.750 11.186 1.00 0.00 340 GLU B O 13
ATOM 25065 N N . VAL B 2 4 ? 7.677 3.997 12.647 1.00 0.00 341 VAL B N 13
ATOM 25066 C CA . VAL B 2 4 ? 7.171 2.941 11.766 1.00 0.00 341 VAL B CA 13
ATOM 25067 C C . VAL B 2 4 ? 5.677 3.170 11.505 1.00 0.00 341 VAL B C 13
ATOM 25068 O O . VAL B 2 4 ? 5.270 4.296 11.227 1.00 0.00 341 VAL B O 13
ATOM 25105 N N . GLU B 2 6 ? 2.523 2.792 13.590 1.00 0.00 343 GLU B N 13
ATOM 25106 C CA . GLU B 2 6 ? 1.810 2.518 14.842 1.00 0.00 343 GLU B CA 13
ATOM 25107 C C . GLU B 2 6 ? 0.351 2.140 14.557 1.00 0.00 343 GLU B C 13
ATOM 25108 O O . GLU B 2 6 ? -0.567 2.578 15.249 1.00 0.00 343 GLU B O 13
ATOM 25120 N N . SER B 2 7 ? 0.156 1.320 13.525 1.00 0.00 344 SER B N 13
ATOM 25121 C CA . SER B 2 7 ? -1.172 0.876 13.125 1.00 0.00 344 SER B CA 13
ATOM 25122 C C . SER B 2 7 ? -2.138 2.062 13.075 1.00 0.00 344 SER B C 13
ATOM 25123 O O . SER B 2 7 ? -3.007 2.212 13.931 1.00 0.00 344 SER B O 13
ATOM 25131 N N . PRO B 2 8 ? -1.980 2.910 12.095 1.00 0.00 345 PRO B N 13
ATOM 25132 C CA . PRO B 2 8 ? -2.834 4.127 11.927 1.00 0.00 345 PRO B CA 13
ATOM 25133 C C . PRO B 2 8 ? -4.332 3.806 11.878 1.00 0.00 345 PRO B C 13
ATOM 25134 O O . PRO B 2 8 ? -5.100 4.254 12.733 1.00 0.00 345 PRO B O 13
ATOM 25169 N N . ALA B 2 10 ? -7.389 0.698 11.232 1.00 0.00 347 ALA B N 13
ATOM 25170 C CA . ALA B 2 10 ? -7.721 -0.725 11.184 1.00 0.00 347 ALA B CA 13
ATOM 25171 C C . ALA B 2 10 ? -8.927 -1.032 12.081 1.00 0.00 347 ALA B C 13
ATOM 25172 O O . ALA B 2 10 ? -10.060 -1.163 11.600 1.00 0.00 347 ALA B O 13
ATOM 25179 N N . ASP B 2 11 ? -8.678 -1.142 13.383 1.00 0.00 348 ASP B N 13
ATOM 25180 C CA . ASP B 2 11 ? -9.744 -1.431 14.339 1.00 0.00 348 ASP B CA 13
ATOM 25181 C C . ASP B 2 11 ? -9.713 -0.445 15.512 1.00 0.00 348 ASP B C 13
ATOM 25182 O O . ASP B 2 11 ? -9.267 -0.779 16.611 1.00 0.00 348 ASP B O 13
ATOM 25191 N N . PRO B 2 12 ? -10.180 0.761 15.293 1.00 0.00 349 PRO B N 13
ATOM 25192 C CA . PRO B 2 12 ? -10.216 1.818 16.338 1.00 0.00 349 PRO B CA 13
ATOM 25193 C C . PRO B 2 12 ? -11.497 1.767 17.174 1.00 0.00 349 PRO B C 13
ATOM 25194 O O . PRO B 2 12 ? -11.447 1.774 18.404 1.00 0.00 349 PRO B O 13
ATOM 25205 N N . GLU B 2 13 ? -12.635 1.718 16.492 1.00 0.00 350 GLU B N 13
ATOM 25206 C CA . GLU B 2 13 ? -13.935 1.666 17.156 1.00 0.00 350 GLU B CA 13
ATOM 25207 C C . GLU B 2 13 ? -14.755 0.491 16.624 1.00 0.00 350 GLU B C 13
ATOM 25208 O O . GLU B 2 13 ? -14.523 0.094 15.490 1.00 0.00 350 GLU B O 13
ATOM 25221 N N . GLY A 1 1 ? 1.386 -15.457 -9.873 1.00 0.00 661 GLY A N 14
ATOM 25222 C CA . GLY A 1 1 ? 1.002 -15.727 -11.291 1.00 0.00 661 GLY A CA 14
ATOM 25223 C C . GLY A 1 1 ? 0.209 -14.545 -11.836 1.00 0.00 661 GLY A C 14
ATOM 25224 O O . GLY A 1 1 ? -0.996 -14.643 -12.053 1.00 0.00 661 GLY A O 14
ATOM 25230 N N . HIS A 1 2 ? 0.898 -13.425 -12.043 1.00 0.00 662 HIS A N 14
ATOM 25231 C CA . HIS A 1 2 ? 0.259 -12.210 -12.555 1.00 0.00 662 HIS A CA 14
ATOM 25232 C C . HIS A 1 2 ? -0.832 -11.719 -11.600 1.00 0.00 662 HIS A C 14
ATOM 25233 O O . HIS A 1 2 ? -1.852 -11.174 -12.026 1.00 0.00 662 HIS A O 14
ATOM 25248 N N . MET A 1 3 ? -0.606 -11.912 -10.305 1.00 0.00 663 MET A N 14
ATOM 25249 C CA . MET A 1 3 ? -1.571 -11.487 -9.294 1.00 0.00 663 MET A CA 14
ATOM 25250 C C . MET A 1 3 ? -0.869 -11.263 -7.954 1.00 0.00 663 MET A C 14
ATOM 25251 O O . MET A 1 3 ? -0.513 -10.127 -7.609 1.00 0.00 663 MET A O 14
ATOM 25265 N N . GLN A 1 4 ? -0.651 -12.345 -7.209 1.00 0.00 664 GLN A N 14
ATOM 25266 C CA . GLN A 1 4 ? 0.033 -12.244 -5.924 1.00 0.00 664 GLN A CA 14
ATOM 25267 C C . GLN A 1 4 ? 1.460 -11.765 -6.149 1.00 0.00 664 GLN A C 14
ATOM 25268 O O . GLN A 1 4 ? 2.119 -11.286 -5.231 1.00 0.00 664 GLN A O 14
ATOM 25282 N N . ASP A 1 5 ? 1.918 -11.886 -7.389 1.00 0.00 665 ASP A N 14
ATOM 25283 C CA . ASP A 1 5 ? 3.251 -11.447 -7.757 1.00 0.00 665 ASP A CA 14
ATOM 25284 C C . ASP A 1 5 ? 3.345 -9.934 -7.554 1.00 0.00 665 ASP A C 14
ATOM 25285 O O . ASP A 1 5 ? 2.676 -9.167 -8.246 1.00 0.00 665 ASP A O 14
ATOM 25294 N N . LEU A 1 6 ? 4.143 -9.511 -6.579 1.00 0.00 666 LEU A N 14
ATOM 25295 C CA . LEU A 1 6 ? 4.270 -8.090 -6.281 1.00 0.00 666 LEU A CA 14
ATOM 25296 C C . LEU A 1 6 ? 5.528 -7.501 -6.907 1.00 0.00 666 LEU A C 14
ATOM 25297 O O . LEU A 1 6 ? 5.557 -6.330 -7.291 1.00 0.00 666 LEU A O 14
ATOM 25313 N N . SER A 1 7 ? 6.563 -8.320 -7.009 1.00 0.00 667 SER A N 14
ATOM 25314 C CA . SER A 1 7 ? 7.829 -7.882 -7.585 1.00 0.00 667 SER A CA 14
ATOM 25315 C C . SER A 1 7 ? 7.679 -7.534 -9.060 1.00 0.00 667 SER A C 14
ATOM 25316 O O . SER A 1 7 ? 8.626 -7.067 -9.693 1.00 0.00 667 SER A O 14
ATOM 25324 N N . VAL A 1 8 ? 6.489 -7.761 -9.605 1.00 0.00 668 VAL A N 14
ATOM 25325 C CA . VAL A 1 8 ? 6.238 -7.461 -11.011 1.00 0.00 668 VAL A CA 14
ATOM 25326 C C . VAL A 1 8 ? 5.632 -6.070 -11.151 1.00 0.00 668 VAL A C 14
ATOM 25327 O O . VAL A 1 8 ? 5.398 -5.584 -12.258 1.00 0.00 668 VAL A O 14
ATOM 25340 N N . HIS A 1 9 ? 5.391 -5.437 -10.011 1.00 0.00 669 HIS A N 14
ATOM 25341 C CA . HIS A 1 9 ? 4.819 -4.096 -9.987 1.00 0.00 669 HIS A CA 14
ATOM 25342 C C . HIS A 1 9 ? 5.912 -3.046 -9.821 1.00 0.00 669 HIS A C 14
ATOM 25343 O O . HIS A 1 9 ? 7.105 -3.344 -9.896 1.00 0.00 669 HIS A O 14
ATOM 25358 N N . LEU A 1 10 ? 5.483 -1.815 -9.574 1.00 0.00 670 LEU A N 14
ATOM 25359 C CA . LEU A 1 10 ? 6.404 -0.706 -9.378 1.00 0.00 670 LEU A CA 14
ATOM 25360 C C . LEU A 1 10 ? 6.123 -0.018 -8.055 1.00 0.00 670 LEU A C 14
ATOM 25361 O O . LEU A 1 10 ? 6.867 0.868 -7.635 1.00 0.00 670 LEU A O 14
ATOM 25377 N N . TRP A 1 11 ? 5.050 -0.423 -7.389 1.00 0.00 671 TRP A N 14
ATOM 25378 C CA . TRP A 1 11 ? 4.721 0.181 -6.111 1.00 0.00 671 TRP A CA 14
ATOM 25379 C C . TRP A 1 11 ? 5.133 -0.741 -4.964 1.00 0.00 671 TRP A C 14
ATOM 25380 O O . TRP A 1 11 ? 5.120 -0.355 -3.791 1.00 0.00 671 TRP A O 14
ATOM 25401 N N . TYR A 1 12 ? 5.499 -1.968 -5.311 1.00 0.00 672 TYR A N 14
ATOM 25402 C CA . TYR A 1 12 ? 5.910 -2.945 -4.313 1.00 0.00 672 TYR A CA 14
ATOM 25403 C C . TYR A 1 12 ? 7.393 -2.790 -3.984 1.00 0.00 672 TYR A C 14
ATOM 25404 O O . TYR A 1 12 ? 8.257 -3.052 -4.825 1.00 0.00 672 TYR A O 14
ATOM 25422 N N . ALA A 1 13 ? 7.685 -2.371 -2.758 1.00 0.00 673 ALA A N 14
ATOM 25423 C CA . ALA A 1 13 ? 9.068 -2.195 -2.328 1.00 0.00 673 ALA A CA 14
ATOM 25424 C C . ALA A 1 13 ? 9.541 -3.435 -1.567 1.00 0.00 673 ALA A C 14
ATOM 25425 O O . ALA A 1 13 ? 10.736 -3.720 -1.501 1.00 0.00 673 ALA A O 14
ATOM 25432 N N . GLY A 1 14 ? 8.580 -4.165 -1.003 1.00 0.00 674 GLY A N 14
ATOM 25433 C CA . GLY A 1 14 ? 8.873 -5.384 -0.247 1.00 0.00 674 GLY A CA 14
ATOM 25434 C C . GLY A 1 14 ? 9.922 -5.150 0.839 1.00 0.00 674 GLY A C 14
ATOM 25435 O O . GLY A 1 14 ? 9.659 -4.456 1.822 1.00 0.00 674 GLY A O 14
ATOM 25439 N N . PRO A 1 15 ? 11.091 -5.726 0.688 1.00 0.00 675 PRO A N 14
ATOM 25440 C CA . PRO A 1 15 ? 12.194 -5.592 1.692 1.00 0.00 675 PRO A CA 14
ATOM 25441 C C . PRO A 1 15 ? 12.625 -4.136 1.897 1.00 0.00 675 PRO A C 14
ATOM 25442 O O . PRO A 1 15 ? 13.805 -3.795 1.784 1.00 0.00 675 PRO A O 14
ATOM 25453 N N . MET A 1 16 ? 11.656 -3.288 2.205 1.00 0.00 676 MET A N 14
ATOM 25454 C CA . MET A 1 16 ? 11.921 -1.871 2.431 1.00 0.00 676 MET A CA 14
ATOM 25455 C C . MET A 1 16 ? 11.390 -1.438 3.799 1.00 0.00 676 MET A C 14
ATOM 25456 O O . MET A 1 16 ? 10.488 -2.071 4.354 1.00 0.00 676 MET A O 14
ATOM 25470 N N . GLU A 1 17 ? 11.955 -0.359 4.336 1.00 0.00 677 GLU A N 14
ATOM 25471 C CA . GLU A 1 17 ? 11.533 0.152 5.640 1.00 0.00 677 GLU A CA 14
ATOM 25472 C C . GLU A 1 17 ? 10.610 1.364 5.491 1.00 0.00 677 GLU A C 14
ATOM 25473 O O . GLU A 1 17 ? 10.474 1.938 4.406 1.00 0.00 677 GLU A O 14
ATOM 25485 N N . ARG A 1 18 ? 9.985 1.738 6.602 1.00 0.00 678 ARG A N 14
ATOM 25486 C CA . ARG A 1 18 ? 9.070 2.874 6.640 1.00 0.00 678 ARG A CA 14
ATOM 25487 C C . ARG A 1 18 ? 9.746 4.144 6.137 1.00 0.00 678 ARG A C 14
ATOM 25488 O O . ARG A 1 18 ? 9.319 4.735 5.141 1.00 0.00 678 ARG A O 14
ATOM 25509 N N . ALA A 1 19 ? 10.807 4.551 6.826 1.00 0.00 679 ALA A N 14
ATOM 25510 C CA . ALA A 1 19 ? 11.542 5.746 6.445 1.00 0.00 679 ALA A CA 14
ATOM 25511 C C . ALA A 1 19 ? 12.075 5.591 5.030 1.00 0.00 679 ALA A C 14
ATOM 25512 O O . ALA A 1 19 ? 12.138 6.554 4.263 1.00 0.00 679 ALA A O 14
ATOM 25519 N N . GLY A 1 20 ? 12.431 4.360 4.684 1.00 0.00 680 GLY A N 14
ATOM 25520 C CA . GLY A 1 20 ? 12.936 4.066 3.348 1.00 0.00 680 GLY A CA 14
ATOM 25521 C C . GLY A 1 20 ? 11.814 4.207 2.335 1.00 0.00 680 GLY A C 14
ATOM 25522 O O . GLY A 1 20 ? 11.975 4.855 1.301 1.00 0.00 680 GLY A O 14
ATOM 25526 N N . ALA A 1 21 ? 10.669 3.610 2.652 1.00 0.00 681 ALA A N 14
ATOM 25527 C CA . ALA A 1 21 ? 9.509 3.683 1.776 1.00 0.00 681 ALA A CA 14
ATOM 25528 C C . ALA A 1 21 ? 9.111 5.140 1.530 1.00 0.00 681 ALA A C 14
ATOM 25529 O O . ALA A 1 21 ? 8.925 5.555 0.385 1.00 0.00 681 ALA A O 14
ATOM 25536 N N . GLU A 1 22 ? 8.982 5.920 2.602 1.00 0.00 682 GLU A N 14
ATOM 25537 C CA . GLU A 1 22 ? 8.595 7.322 2.453 1.00 0.00 682 GLU A CA 14
ATOM 25538 C C . GLU A 1 22 ? 9.734 8.158 1.890 1.00 0.00 682 GLU A C 14
ATOM 25539 O O . GLU A 1 22 ? 9.514 9.272 1.419 1.00 0.00 682 GLU A O 14
ATOM 25551 N N . SER A 1 23 ? 10.942 7.614 1.915 1.00 0.00 683 SER A N 14
ATOM 25552 C CA . SER A 1 23 ? 12.092 8.334 1.386 1.00 0.00 683 SER A CA 14
ATOM 25553 C C . SER A 1 23 ? 11.827 8.733 -0.056 1.00 0.00 683 SER A C 14
ATOM 25554 O O . SER A 1 23 ? 12.152 9.842 -0.481 1.00 0.00 683 SER A O 14
ATOM 25562 N N . ILE A 1 24 ? 11.224 7.816 -0.794 1.00 0.00 684 ILE A N 14
ATOM 25563 C CA . ILE A 1 24 ? 10.897 8.060 -2.194 1.00 0.00 684 ILE A CA 14
ATOM 25564 C C . ILE A 1 24 ? 9.558 8.791 -2.292 1.00 0.00 684 ILE A C 14
ATOM 25565 O O . ILE A 1 24 ? 9.440 9.811 -2.975 1.00 0.00 684 ILE A O 14
ATOM 25581 N N . LEU A 1 25 ? 8.557 8.268 -1.593 1.00 0.00 685 LEU A N 14
ATOM 25582 C CA . LEU A 1 25 ? 7.228 8.872 -1.590 1.00 0.00 685 LEU A CA 14
ATOM 25583 C C . LEU A 1 25 ? 7.275 10.315 -1.076 1.00 0.00 685 LEU A C 14
ATOM 25584 O O . LEU A 1 25 ? 6.665 11.217 -1.662 1.00 0.00 685 LEU A O 14
ATOM 25600 N N . ALA A 1 26 ? 7.999 10.547 0.016 1.00 0.00 686 ALA A N 14
ATOM 25601 C CA . ALA A 1 26 ? 8.095 11.897 0.559 1.00 0.00 686 ALA A CA 14
ATOM 25602 C C . ALA A 1 26 ? 8.766 12.816 -0.456 1.00 0.00 686 ALA A C 14
ATOM 25603 O O . ALA A 1 26 ? 8.397 13.988 -0.585 1.00 0.00 686 ALA A O 14
ATOM 25610 N N . ASN A 1 27 ? 9.722 12.266 -1.200 1.00 0.00 687 ASN A N 14
ATOM 25611 C CA . ASN A 1 27 ? 10.417 13.026 -2.233 1.00 0.00 687 ASN A CA 14
ATOM 25612 C C . ASN A 1 27 ? 9.488 13.239 -3.430 1.00 0.00 687 ASN A C 14
ATOM 25613 O O . ASN A 1 27 ? 9.495 14.299 -4.059 1.00 0.00 687 ASN A O 14
ATOM 25624 N N . ARG A 1 28 ? 8.699 12.212 -3.737 1.00 0.00 688 ARG A N 14
ATOM 25625 C CA . ARG A 1 28 ? 7.763 12.266 -4.861 1.00 0.00 688 ARG A CA 14
ATOM 25626 C C . ARG A 1 28 ? 6.580 13.194 -4.574 1.00 0.00 688 ARG A C 14
ATOM 25627 O O . ARG A 1 28 ? 6.431 13.728 -3.469 1.00 0.00 688 ARG A O 14
ATOM 25648 N N . SER A 1 29 ? 5.732 13.370 -5.584 1.00 0.00 689 SER A N 14
ATOM 25649 C CA . SER A 1 29 ? 4.555 14.223 -5.449 1.00 0.00 689 SER A CA 14
ATOM 25650 C C . SER A 1 29 ? 3.425 13.486 -4.733 1.00 0.00 689 SER A C 14
ATOM 25651 O O . SER A 1 29 ? 3.473 12.262 -4.552 1.00 0.00 689 SER A O 14
ATOM 25659 N N . ASP A 1 30 ? 2.407 14.239 -4.332 1.00 0.00 690 ASP A N 14
ATOM 25660 C CA . ASP A 1 30 ? 1.265 13.657 -3.640 1.00 0.00 690 ASP A CA 14
ATOM 25661 C C . ASP A 1 30 ? 0.564 12.634 -4.526 1.00 0.00 690 ASP A C 14
ATOM 25662 O O . ASP A 1 30 ? 0.359 12.855 -5.723 1.00 0.00 690 ASP A O 14
ATOM 25671 N N . GLY A 1 31 ? 0.210 11.508 -3.929 1.00 0.00 691 GLY A N 14
ATOM 25672 C CA . GLY A 1 31 ? -0.456 10.439 -4.660 1.00 0.00 691 GLY A CA 14
ATOM 25673 C C . GLY A 1 31 ? 0.500 9.279 -4.875 1.00 0.00 691 GLY A C 14
ATOM 25674 O O . GLY A 1 31 ? 0.090 8.163 -5.201 1.00 0.00 691 GLY A O 14
ATOM 25678 N N . THR A 1 32 ? 1.782 9.550 -4.672 1.00 0.00 692 THR A N 14
ATOM 25679 C CA . THR A 1 32 ? 2.800 8.521 -4.823 1.00 0.00 692 THR A CA 14
ATOM 25680 C C . THR A 1 32 ? 2.656 7.509 -3.697 1.00 0.00 692 THR A C 14
ATOM 25681 O O . THR A 1 32 ? 2.530 7.887 -2.535 1.00 0.00 692 THR A O 14
ATOM 25692 N N . PHE A 1 33 ? 2.641 6.230 -4.032 1.00 0.00 693 PHE A N 14
ATOM 25693 C CA . PHE A 1 33 ? 2.476 5.206 -3.012 1.00 0.00 693 PHE A CA 14
ATOM 25694 C C . PHE A 1 33 ? 3.355 3.995 -3.274 1.00 0.00 693 PHE A C 14
ATOM 25695 O O . PHE A 1 33 ? 3.913 3.829 -4.358 1.00 0.00 693 PHE A O 14
ATOM 25712 N N . LEU A 1 34 ? 3.461 3.144 -2.267 1.00 0.00 694 LEU A N 14
ATOM 25713 C CA . LEU A 1 34 ? 4.259 1.935 -2.384 1.00 0.00 694 LEU A CA 14
ATOM 25714 C C . LEU A 1 34 ? 3.952 0.973 -1.245 1.00 0.00 694 LEU A C 14
ATOM 25715 O O . LEU A 1 34 ? 3.263 1.324 -0.283 1.00 0.00 694 LEU A O 14
ATOM 25731 N N . VAL A 1 35 ? 4.465 -0.242 -1.364 1.00 0.00 695 VAL A N 14
ATOM 25732 C CA . VAL A 1 35 ? 4.248 -1.256 -0.341 1.00 0.00 695 VAL A CA 14
ATOM 25733 C C . VAL A 1 35 ? 5.568 -1.902 0.057 1.00 0.00 695 VAL A C 14
ATOM 25734 O O . VAL A 1 35 ? 6.395 -2.220 -0.803 1.00 0.00 695 VAL A O 14
ATOM 25747 N N . ARG A 1 36 ? 5.762 -2.081 1.359 1.00 0.00 696 ARG A N 14
ATOM 25748 C CA . ARG A 1 36 ? 6.995 -2.674 1.871 1.00 0.00 696 ARG A CA 14
ATOM 25749 C C . ARG A 1 36 ? 6.710 -3.847 2.813 1.00 0.00 696 ARG A C 14
ATOM 25750 O O . ARG A 1 36 ? 5.562 -4.098 3.188 1.00 0.00 696 ARG A O 14
ATOM 25771 N N . GLN A 1 37 ? 7.772 -4.560 3.180 1.00 0.00 697 GLN A N 14
ATOM 25772 C CA . GLN A 1 37 ? 7.660 -5.709 4.074 1.00 0.00 697 GLN A CA 14
ATOM 25773 C C . GLN A 1 37 ? 8.961 -5.925 4.840 1.00 0.00 697 GLN A C 14
ATOM 25774 O O . GLN A 1 37 ? 10.050 -5.696 4.315 1.00 0.00 697 GLN A O 14
ATOM 25788 N N . ARG A 1 38 ? 8.835 -6.384 6.081 1.00 0.00 698 ARG A N 14
ATOM 25789 C CA . ARG A 1 38 ? 10.006 -6.652 6.920 1.00 0.00 698 ARG A CA 14
ATOM 25790 C C . ARG A 1 38 ? 9.583 -7.063 8.333 1.00 0.00 698 ARG A C 14
ATOM 25791 O O . ARG A 1 38 ? 10.390 -7.612 9.092 1.00 0.00 698 ARG A O 14
ATOM 25812 N N . VAL A 1 39 ? 8.321 -6.809 8.678 1.00 0.00 699 VAL A N 14
ATOM 25813 C CA . VAL A 1 39 ? 7.808 -7.173 9.996 1.00 0.00 699 VAL A CA 14
ATOM 25814 C C . VAL A 1 39 ? 7.713 -8.697 10.122 1.00 0.00 699 VAL A C 14
ATOM 25815 O O . VAL A 1 39 ? 7.814 -9.415 9.126 1.00 0.00 699 VAL A O 14
ATOM 25828 N N . LYS A 1 40 ? 7.536 -9.185 11.346 1.00 0.00 700 LYS A N 14
ATOM 25829 C CA . LYS A 1 40 ? 7.449 -10.629 11.580 1.00 0.00 700 LYS A CA 14
ATOM 25830 C C . LYS A 1 40 ? 6.227 -10.994 12.432 1.00 0.00 700 LYS A C 14
ATOM 25831 O O . LYS A 1 40 ? 5.984 -12.171 12.701 1.00 0.00 700 LYS A O 14
ATOM 25850 N N . ASP A 1 41 ? 5.473 -9.990 12.868 1.00 0.00 701 ASP A N 14
ATOM 25851 C CA . ASP A 1 41 ? 4.295 -10.238 13.704 1.00 0.00 701 ASP A CA 14
ATOM 25852 C C . ASP A 1 41 ? 3.147 -9.295 13.350 1.00 0.00 701 ASP A C 14
ATOM 25853 O O . ASP A 1 41 ? 2.046 -9.736 13.020 1.00 0.00 701 ASP A O 14
ATOM 25862 N N . ALA A 1 42 ? 3.412 -7.996 13.450 1.00 0.00 702 ALA A N 14
ATOM 25863 C CA . ALA A 1 42 ? 2.405 -6.975 13.166 1.00 0.00 702 ALA A CA 14
ATOM 25864 C C . ALA A 1 42 ? 1.543 -7.346 11.958 1.00 0.00 702 ALA A C 14
ATOM 25865 O O . ALA A 1 42 ? 0.322 -7.176 11.986 1.00 0.00 702 ALA A O 14
ATOM 25872 N N . ALA A 1 43 ? 2.181 -7.845 10.900 1.00 0.00 703 ALA A N 14
ATOM 25873 C CA . ALA A 1 43 ? 1.453 -8.225 9.691 1.00 0.00 703 ALA A CA 14
ATOM 25874 C C . ALA A 1 43 ? 2.385 -8.869 8.658 1.00 0.00 703 ALA A C 14
ATOM 25875 O O . ALA A 1 43 ? 3.406 -9.455 9.014 1.00 0.00 703 ALA A O 14
ATOM 25882 N N . GLU A 1 44 ? 2.015 -8.764 7.380 1.00 0.00 704 GLU A N 14
ATOM 25883 C CA . GLU A 1 44 ? 2.814 -9.350 6.297 1.00 0.00 704 GLU A CA 14
ATOM 25884 C C . GLU A 1 44 ? 3.525 -8.267 5.477 1.00 0.00 704 GLU A C 14
ATOM 25885 O O . GLU A 1 44 ? 4.748 -8.294 5.324 1.00 0.00 704 GLU A O 14
ATOM 25897 N N . PHE A 1 45 ? 2.748 -7.321 4.951 1.00 0.00 705 PHE A N 14
ATOM 25898 C CA . PHE A 1 45 ? 3.301 -6.222 4.147 1.00 0.00 705 PHE A CA 14
ATOM 25899 C C . PHE A 1 45 ? 2.811 -4.886 4.685 1.00 0.00 705 PHE A C 14
ATOM 25900 O O . PHE A 1 45 ? 1.847 -4.835 5.440 1.00 0.00 705 PHE A O 14
ATOM 25917 N N . ALA A 1 46 ? 3.463 -3.803 4.285 1.00 0.00 706 ALA A N 14
ATOM 25918 C CA . ALA A 1 46 ? 3.053 -2.478 4.734 1.00 0.00 706 ALA A CA 14
ATOM 25919 C C . ALA A 1 46 ? 2.938 -1.521 3.553 1.00 0.00 706 ALA A C 14
ATOM 25920 O O . ALA A 1 46 ? 3.891 -1.342 2.787 1.00 0.00 706 ALA A O 14
ATOM 25927 N N . ILE A 1 47 ? 1.768 -0.901 3.419 1.00 0.00 707 ILE A N 14
ATOM 25928 C CA . ILE A 1 47 ? 1.538 0.048 2.333 1.00 0.00 707 ILE A CA 14
ATOM 25929 C C . ILE A 1 47 ? 2.136 1.402 2.700 1.00 0.00 707 ILE A C 14
ATOM 25930 O O . ILE A 1 47 ? 2.654 1.590 3.803 1.00 0.00 707 ILE A O 14
ATOM 25946 N N . SER A 1 48 ? 2.085 2.339 1.772 1.00 0.00 708 SER A N 14
ATOM 25947 C CA . SER A 1 48 ? 2.635 3.665 2.010 1.00 0.00 708 SER A CA 14
ATOM 25948 C C . SER A 1 48 ? 2.243 4.593 0.865 1.00 0.00 708 SER A C 14
ATOM 25949 O O . SER A 1 48 ? 2.545 4.312 -0.293 1.00 0.00 708 SER A O 14
ATOM 25957 N N . ILE A 1 49 ? 1.545 5.681 1.190 1.00 0.00 709 ILE A N 14
ATOM 25958 C CA . ILE A 1 49 ? 1.092 6.628 0.167 1.00 0.00 709 ILE A CA 14
ATOM 25959 C C . ILE A 1 49 ? 1.516 8.046 0.509 1.00 0.00 709 ILE A C 14
ATOM 25960 O O . ILE A 1 49 ? 1.408 8.474 1.657 1.00 0.00 709 ILE A O 14
ATOM 25976 N N . LYS A 1 50 ? 1.965 8.775 -0.501 1.00 0.00 710 LYS A N 14
ATOM 25977 C CA . LYS A 1 50 ? 2.364 10.160 -0.314 1.00 0.00 710 LYS A CA 14
ATOM 25978 C C . LYS A 1 50 ? 1.145 11.051 -0.522 1.00 0.00 710 LYS A C 14
ATOM 25979 O O . LYS A 1 50 ? 0.776 11.365 -1.655 1.00 0.00 710 LYS A O 14
ATOM 25998 N N . TYR A 1 51 ? 0.515 11.440 0.575 1.00 0.00 711 TYR A N 14
ATOM 25999 C CA . TYR A 1 51 ? -0.677 12.283 0.510 1.00 0.00 711 TYR A CA 14
ATOM 26000 C C . TYR A 1 51 ? -0.627 13.330 1.613 1.00 0.00 711 TYR A C 14
ATOM 26001 O O . TYR A 1 51 ? -0.689 12.993 2.794 1.00 0.00 711 TYR A O 14
ATOM 26019 N N . ASN A 1 52 ? -0.491 14.592 1.205 1.00 0.00 712 ASN A N 14
ATOM 26020 C CA . ASN A 1 52 ? -0.398 15.714 2.137 1.00 0.00 712 ASN A CA 14
ATOM 26021 C C . ASN A 1 52 ? 1.059 15.902 2.558 1.00 0.00 712 ASN A C 14
ATOM 26022 O O . ASN A 1 52 ? 1.368 15.957 3.747 1.00 0.00 712 ASN A O 14
ATOM 26033 N N . VAL A 1 53 ? 1.948 15.985 1.566 1.00 0.00 713 VAL A N 14
ATOM 26034 C CA . VAL A 1 53 ? 3.384 16.154 1.824 1.00 0.00 713 VAL A CA 14
ATOM 26035 C C . VAL A 1 53 ? 3.856 15.219 2.942 1.00 0.00 713 VAL A C 14
ATOM 26036 O O . VAL A 1 53 ? 4.719 15.570 3.748 1.00 0.00 713 VAL A O 14
ATOM 26049 N N . GLU A 1 54 ? 3.280 14.022 2.968 1.00 0.00 714 GLU A N 14
ATOM 26050 C CA . GLU A 1 54 ? 3.624 13.020 3.970 1.00 0.00 714 GLU A CA 14
ATOM 26051 C C . GLU A 1 54 ? 3.323 11.623 3.433 1.00 0.00 714 GLU A C 14
ATOM 26052 O O . GLU A 1 54 ? 2.538 11.468 2.494 1.00 0.00 714 GLU A O 14
ATOM 26064 N N . VAL A 1 55 ? 3.943 10.612 4.027 1.00 0.00 715 VAL A N 14
ATOM 26065 C CA . VAL A 1 55 ? 3.724 9.234 3.589 1.00 0.00 715 VAL A CA 14
ATOM 26066 C C . VAL A 1 55 ? 3.021 8.419 4.676 1.00 0.00 715 VAL A C 14
ATOM 26067 O O . VAL A 1 55 ? 3.587 8.165 5.740 1.00 0.00 715 VAL A O 14
ATOM 26080 N N . LYS A 1 56 ? 1.783 8.014 4.393 1.00 0.00 716 LYS A N 14
ATOM 26081 C CA . LYS A 1 56 ? 0.998 7.231 5.352 1.00 0.00 716 LYS A CA 14
ATOM 26082 C C . LYS A 1 56 ? 1.267 5.734 5.186 1.00 0.00 716 LYS A C 14
ATOM 26083 O O . LYS A 1 56 ? 0.934 5.150 4.154 1.00 0.00 716 LYS A O 14
ATOM 26102 N N . HIS A 1 57 ? 1.867 5.127 6.210 1.00 0.00 717 HIS A N 14
ATOM 26103 C CA . HIS A 1 57 ? 2.185 3.702 6.180 1.00 0.00 717 HIS A CA 14
ATOM 26104 C C . HIS A 1 57 ? 1.194 2.893 7.011 1.00 0.00 717 HIS A C 14
ATOM 26105 O O . HIS A 1 57 ? 0.777 3.307 8.094 1.00 0.00 717 HIS A O 14
ATOM 26120 N N . ILE A 1 58 ? 0.851 1.722 6.493 1.00 0.00 718 ILE A N 14
ATOM 26121 C CA . ILE A 1 58 ? -0.072 0.811 7.173 1.00 0.00 718 ILE A CA 14
ATOM 26122 C C . ILE A 1 58 ? 0.344 -0.642 6.934 1.00 0.00 718 ILE A C 14
ATOM 26123 O O . ILE A 1 58 ? 0.708 -1.012 5.814 1.00 0.00 718 ILE A O 14
ATOM 26139 N N . LYS A 1 59 ? 0.276 -1.459 7.985 1.00 0.00 719 LYS A N 14
ATOM 26140 C CA . LYS A 1 59 ? 0.635 -2.874 7.878 1.00 0.00 719 LYS A CA 14
ATOM 26141 C C . LYS A 1 59 ? -0.526 -3.689 7.293 1.00 0.00 719 LYS A C 14
ATOM 26142 O O . LYS A 1 59 ? -1.627 -3.736 7.858 1.00 0.00 719 LYS A O 14
ATOM 26161 N N . ILE A 1 60 ? -0.259 -4.330 6.156 1.00 0.00 720 ILE A N 14
ATOM 26162 C CA . ILE A 1 60 ? -1.256 -5.149 5.470 1.00 0.00 720 ILE A CA 14
ATOM 26163 C C . ILE A 1 60 ? -1.431 -6.492 6.176 1.00 0.00 720 ILE A C 14
ATOM 26164 O O . ILE A 1 60 ? -0.452 -7.128 6.575 1.00 0.00 720 ILE A O 14
ATOM 26180 N N . MET A 1 61 ? -2.683 -6.919 6.311 1.00 0.00 721 MET A N 14
ATOM 26181 C CA . MET A 1 61 ? -2.987 -8.193 6.956 1.00 0.00 721 MET A CA 14
ATOM 26182 C C . MET A 1 61 ? -2.860 -9.344 5.960 1.00 0.00 721 MET A C 14
ATOM 26183 O O . MET A 1 61 ? -2.394 -9.163 4.837 1.00 0.00 721 MET A O 14
ATOM 26197 N N . THR A 1 62 ? -3.268 -10.528 6.385 1.00 0.00 722 THR A N 14
ATOM 26198 C CA . THR A 1 62 ? -3.185 -11.713 5.533 1.00 0.00 722 THR A CA 14
ATOM 26199 C C . THR A 1 62 ? -4.333 -12.673 5.858 1.00 0.00 722 THR A C 14
ATOM 26200 O O . THR A 1 62 ? -4.167 -13.895 5.898 1.00 0.00 722 THR A O 14
ATOM 26211 N N . ALA A 1 63 ? -5.509 -12.092 6.091 1.00 0.00 723 ALA A N 14
ATOM 26212 C CA . ALA A 1 63 ? -6.705 -12.867 6.427 1.00 0.00 723 ALA A CA 14
ATOM 26213 C C . ALA A 1 63 ? -6.923 -14.001 5.429 1.00 0.00 723 ALA A C 14
ATOM 26214 O O . ALA A 1 63 ? -7.174 -13.760 4.248 1.00 0.00 723 ALA A O 14
ATOM 26221 N N . GLU A 1 64 ? -6.825 -15.234 5.912 1.00 0.00 724 GLU A N 14
ATOM 26222 C CA . GLU A 1 64 ? -7.011 -16.402 5.054 1.00 0.00 724 GLU A CA 14
ATOM 26223 C C . GLU A 1 64 ? -6.227 -16.240 3.751 1.00 0.00 724 GLU A C 14
ATOM 26224 O O . GLU A 1 64 ? -6.549 -16.862 2.737 1.00 0.00 724 GLU A O 14
ATOM 26236 N N . GLY A 1 65 ? -5.199 -15.389 3.786 1.00 0.00 725 GLY A N 14
ATOM 26237 C CA . GLY A 1 65 ? -4.375 -15.138 2.604 1.00 0.00 725 GLY A CA 14
ATOM 26238 C C . GLY A 1 65 ? -4.772 -13.832 1.913 1.00 0.00 725 GLY A C 14
ATOM 26239 O O . GLY A 1 65 ? -4.107 -13.391 0.974 1.00 0.00 725 GLY A O 14
ATOM 26243 N N . LEU A 1 66 ? -5.854 -13.210 2.378 1.00 0.00 726 LEU A N 14
ATOM 26244 C CA . LEU A 1 66 ? -6.310 -11.955 1.787 1.00 0.00 726 LEU A CA 14
ATOM 26245 C C . LEU A 1 66 ? -5.576 -10.778 2.410 1.00 0.00 726 LEU A C 14
ATOM 26246 O O . LEU A 1 66 ? -5.381 -10.727 3.627 1.00 0.00 726 LEU A O 14
ATOM 26262 N N . TYR A 1 67 ? -5.174 -9.829 1.576 1.00 0.00 727 TYR A N 14
ATOM 26263 C CA . TYR A 1 67 ? -4.467 -8.654 2.062 1.00 0.00 727 TYR A CA 14
ATOM 26264 C C . TYR A 1 67 ? -5.444 -7.508 2.268 1.00 0.00 727 TYR A C 14
ATOM 26265 O O . TYR A 1 67 ? -6.425 -7.379 1.533 1.00 0.00 727 TYR A O 14
ATOM 26283 N N . ARG A 1 68 ? -5.179 -6.693 3.281 1.00 0.00 728 ARG A N 14
ATOM 26284 C CA . ARG A 1 68 ? -6.053 -5.569 3.599 1.00 0.00 728 ARG A CA 14
ATOM 26285 C C . ARG A 1 68 ? -5.280 -4.470 4.328 1.00 0.00 728 ARG A C 14
ATOM 26286 O O . ARG A 1 68 ? -4.512 -4.747 5.249 1.00 0.00 728 ARG A O 14
ATOM 26307 N N . ILE A 1 69 ? -5.493 -3.228 3.905 1.00 0.00 729 ILE A N 14
ATOM 26308 C CA . ILE A 1 69 ? -4.816 -2.081 4.515 1.00 0.00 729 ILE A CA 14
ATOM 26309 C C . ILE A 1 69 ? -5.545 -1.617 5.766 1.00 0.00 729 ILE A C 14
ATOM 26310 O O . ILE A 1 69 ? -4.938 -1.113 6.705 1.00 0.00 729 ILE A O 14
ATOM 26326 N N . THR A 1 70 ? -6.857 -1.768 5.753 1.00 0.00 730 THR A N 14
ATOM 26327 C CA . THR A 1 70 ? -7.685 -1.337 6.876 1.00 0.00 730 THR A CA 14
ATOM 26328 C C . THR A 1 70 ? -8.305 -2.545 7.556 1.00 0.00 730 THR A C 14
ATOM 26329 O O . THR A 1 70 ? -8.912 -2.440 8.619 1.00 0.00 730 THR A O 14
ATOM 26340 N N . GLU A 1 71 ? -8.116 -3.696 6.926 1.00 0.00 731 GLU A N 14
ATOM 26341 C CA . GLU A 1 71 ? -8.620 -4.952 7.455 1.00 0.00 731 GLU A CA 14
ATOM 26342 C C . GLU A 1 71 ? -10.136 -5.041 7.338 1.00 0.00 731 GLU A C 14
ATOM 26343 O O . GLU A 1 71 ? -10.748 -6.027 7.748 1.00 0.00 731 GLU A O 14
ATOM 26355 N N . LYS A 1 72 ? -10.728 -4.016 6.740 1.00 0.00 732 LYS A N 14
ATOM 26356 C CA . LYS A 1 72 ? -12.174 -3.983 6.528 1.00 0.00 732 LYS A CA 14
ATOM 26357 C C . LYS A 1 72 ? -12.500 -4.470 5.115 1.00 0.00 732 LYS A C 14
ATOM 26358 O O . LYS A 1 72 ? -13.527 -5.109 4.883 1.00 0.00 732 LYS A O 14
ATOM 26377 N N . LYS A 1 73 ? -11.602 -4.167 4.180 1.00 0.00 733 LYS A N 14
ATOM 26378 C CA . LYS A 1 73 ? -11.771 -4.578 2.790 1.00 0.00 733 LYS A CA 14
ATOM 26379 C C . LYS A 1 73 ? -10.483 -5.222 2.274 1.00 0.00 733 LYS A C 14
ATOM 26380 O O . LYS A 1 73 ? -9.534 -4.531 1.888 1.00 0.00 733 LYS A O 14
ATOM 26399 N N . ALA A 1 74 ? -10.453 -6.552 2.287 1.00 0.00 734 ALA A N 14
ATOM 26400 C CA . ALA A 1 74 ? -9.281 -7.296 1.840 1.00 0.00 734 ALA A CA 14
ATOM 26401 C C . ALA A 1 74 ? -9.392 -7.688 0.366 1.00 0.00 734 ALA A C 14
ATOM 26402 O O . ALA A 1 74 ? -10.434 -7.501 -0.267 1.00 0.00 734 ALA A O 14
ATOM 26409 N N . PHE A 1 75 ? -8.301 -8.232 -0.169 1.00 0.00 735 PHE A N 14
ATOM 26410 C CA . PHE A 1 75 ? -8.263 -8.656 -1.566 1.00 0.00 735 PHE A CA 14
ATOM 26411 C C . PHE A 1 75 ? -7.478 -9.960 -1.720 1.00 0.00 735 PHE A C 14
ATOM 26412 O O . PHE A 1 75 ? -6.856 -10.435 -0.769 1.00 0.00 735 PHE A O 14
ATOM 26429 N N . ARG A 1 76 ? -7.524 -10.534 -2.926 1.00 0.00 736 ARG A N 14
ATOM 26430 C CA . ARG A 1 76 ? -6.829 -11.797 -3.215 1.00 0.00 736 ARG A CA 14
ATOM 26431 C C . ARG A 1 76 ? -5.361 -11.742 -2.811 1.00 0.00 736 ARG A C 14
ATOM 26432 O O . ARG A 1 76 ? -4.805 -12.719 -2.306 1.00 0.00 736 ARG A O 14
ATOM 26453 N N . GLY A 1 77 ? -4.737 -10.601 -3.052 1.00 0.00 737 GLY A N 14
ATOM 26454 C CA . GLY A 1 77 ? -3.331 -10.424 -2.723 1.00 0.00 737 GLY A CA 14
ATOM 26455 C C . GLY A 1 77 ? -3.019 -8.952 -2.541 1.00 0.00 737 GLY A C 14
ATOM 26456 O O . GLY A 1 77 ? -3.918 -8.139 -2.343 1.00 0.00 737 GLY A O 14
ATOM 26460 N N . LEU A 1 78 ? -1.746 -8.616 -2.626 1.00 0.00 738 LEU A N 14
ATOM 26461 C CA . LEU A 1 78 ? -1.327 -7.232 -2.473 1.00 0.00 738 LEU A CA 14
ATOM 26462 C C . LEU A 1 78 ? -1.683 -6.445 -3.720 1.00 0.00 738 LEU A C 14
ATOM 26463 O O . LEU A 1 78 ? -2.249 -5.352 -3.639 1.00 0.00 738 LEU A O 14
ATOM 26479 N N . THR A 1 79 ? -1.375 -7.021 -4.876 1.00 0.00 739 THR A N 14
ATOM 26480 C CA . THR A 1 79 ? -1.699 -6.369 -6.132 1.00 0.00 739 THR A CA 14
ATOM 26481 C C . THR A 1 79 ? -3.168 -5.979 -6.118 1.00 0.00 739 THR A C 14
ATOM 26482 O O . THR A 1 79 ? -3.521 -4.811 -6.256 1.00 0.00 739 THR A O 14
ATOM 26493 N N . GLU A 1 80 ? -4.015 -6.977 -5.919 1.00 0.00 740 GLU A N 14
ATOM 26494 C CA . GLU A 1 80 ? -5.455 -6.757 -5.868 1.00 0.00 740 GLU A CA 14
ATOM 26495 C C . GLU A 1 80 ? -5.816 -5.786 -4.754 1.00 0.00 740 GLU A C 14
ATOM 26496 O O . GLU A 1 80 ? -6.734 -4.978 -4.884 1.00 0.00 740 GLU A O 14
ATOM 26508 N N . LEU A 1 81 ? -5.097 -5.891 -3.656 1.00 0.00 741 LEU A N 14
ATOM 26509 C CA . LEU A 1 81 ? -5.342 -5.044 -2.501 1.00 0.00 741 LEU A CA 14
ATOM 26510 C C . LEU A 1 81 ? -4.867 -3.605 -2.749 1.00 0.00 741 LEU A C 14
ATOM 26511 O O . LEU A 1 81 ? -5.515 -2.651 -2.321 1.00 0.00 741 LEU A O 14
ATOM 26527 N N . VAL A 1 82 ? -3.747 -3.443 -3.446 1.00 0.00 742 VAL A N 14
ATOM 26528 C CA . VAL A 1 82 ? -3.229 -2.096 -3.727 1.00 0.00 742 VAL A CA 14
ATOM 26529 C C . VAL A 1 82 ? -3.722 -1.571 -5.075 1.00 0.00 742 VAL A C 14
ATOM 26530 O O . VAL A 1 82 ? -3.882 -0.361 -5.250 1.00 0.00 742 VAL A O 14
ATOM 26543 N N . GLU A 1 83 ? -3.971 -2.472 -6.022 1.00 0.00 743 GLU A N 14
ATOM 26544 C CA . GLU A 1 83 ? -4.447 -2.050 -7.334 1.00 0.00 743 GLU A CA 14
ATOM 26545 C C . GLU A 1 83 ? -5.940 -1.745 -7.296 1.00 0.00 743 GLU A C 14
ATOM 26546 O O . GLU A 1 83 ? -6.535 -1.389 -8.312 1.00 0.00 743 GLU A O 14
ATOM 26558 N N . PHE A 1 84 ? -6.535 -1.863 -6.116 1.00 0.00 744 PHE A N 14
ATOM 26559 C CA . PHE A 1 84 ? -7.955 -1.570 -5.962 1.00 0.00 744 PHE A CA 14
ATOM 26560 C C . PHE A 1 84 ? -8.145 -0.314 -5.117 1.00 0.00 744 PHE A C 14
ATOM 26561 O O . PHE A 1 84 ? -8.977 0.542 -5.427 1.00 0.00 744 PHE A O 14
ATOM 26578 N N . TYR A 1 85 ? -7.359 -0.197 -4.053 1.00 0.00 745 TYR A N 14
ATOM 26579 C CA . TYR A 1 85 ? -7.457 0.975 -3.186 1.00 0.00 745 TYR A CA 14
ATOM 26580 C C . TYR A 1 85 ? -7.093 2.238 -3.964 1.00 0.00 745 TYR A C 14
ATOM 26581 O O . TYR A 1 85 ? -7.343 3.352 -3.510 1.00 0.00 745 TYR A O 14
ATOM 26599 N N . GLN A 1 86 ? -6.519 2.052 -5.152 1.00 0.00 746 GLN A N 14
ATOM 26600 C CA . GLN A 1 86 ? -6.151 3.184 -6.001 1.00 0.00 746 GLN A CA 14
ATOM 26601 C C . GLN A 1 86 ? -7.414 3.895 -6.484 1.00 0.00 746 GLN A C 14
ATOM 26602 O O . GLN A 1 86 ? -7.385 5.075 -6.847 1.00 0.00 746 GLN A O 14
ATOM 26616 N N . GLN A 1 87 ? -8.524 3.162 -6.464 1.00 0.00 747 GLN A N 14
ATOM 26617 C CA . GLN A 1 87 ? -9.812 3.707 -6.883 1.00 0.00 747 GLN A CA 14
ATOM 26618 C C . GLN A 1 87 ? -10.686 3.963 -5.663 1.00 0.00 747 GLN A C 14
ATOM 26619 O O . GLN A 1 87 ? -11.408 4.958 -5.595 1.00 0.00 747 GLN A O 14
ATOM 26633 N N . ASN A 1 88 ? -10.607 3.059 -4.695 1.00 0.00 748 ASN A N 14
ATOM 26634 C CA . ASN A 1 88 ? -11.387 3.193 -3.474 1.00 0.00 748 ASN A CA 14
ATOM 26635 C C . ASN A 1 88 ? -10.832 4.331 -2.613 1.00 0.00 748 ASN A C 14
ATOM 26636 O O . ASN A 1 88 ? -9.674 4.304 -2.200 1.00 0.00 748 ASN A O 14
ATOM 26647 N N . SER A 1 89 ? -11.668 5.330 -2.349 1.00 0.00 749 SER A N 14
ATOM 26648 C CA . SER A 1 89 ? -11.251 6.473 -1.541 1.00 0.00 749 SER A CA 14
ATOM 26649 C C . SER A 1 89 ? -10.742 6.013 -0.182 1.00 0.00 749 SER A C 14
ATOM 26650 O O . SER A 1 89 ? -11.507 5.487 0.632 1.00 0.00 749 SER A O 14
ATOM 26658 N N . LEU A 1 90 ? -9.456 6.223 0.058 1.00 0.00 750 LEU A N 14
ATOM 26659 C CA . LEU A 1 90 ? -8.844 5.820 1.323 1.00 0.00 750 LEU A CA 14
ATOM 26660 C C . LEU A 1 90 ? -9.596 6.420 2.501 1.00 0.00 750 LEU A C 14
ATOM 26661 O O . LEU A 1 90 ? -9.656 5.826 3.578 1.00 0.00 750 LEU A O 14
ATOM 26677 N N . LYS A 1 91 ? -10.176 7.593 2.282 1.00 0.00 751 LYS A N 14
ATOM 26678 C CA . LYS A 1 91 ? -10.933 8.276 3.322 1.00 0.00 751 LYS A CA 14
ATOM 26679 C C . LYS A 1 91 ? -12.001 7.356 3.922 1.00 0.00 751 LYS A C 14
ATOM 26680 O O . LYS A 1 91 ? -12.543 7.631 4.993 1.00 0.00 751 LYS A O 14
ATOM 26699 N N . ASP A 1 92 ? -12.293 6.264 3.223 1.00 0.00 752 ASP A N 14
ATOM 26700 C CA . ASP A 1 92 ? -13.291 5.308 3.693 1.00 0.00 752 ASP A CA 14
ATOM 26701 C C . ASP A 1 92 ? -12.610 4.147 4.418 1.00 0.00 752 ASP A C 14
ATOM 26702 O O . ASP A 1 92 ? -13.015 3.756 5.513 1.00 0.00 752 ASP A O 14
ATOM 26711 N N . CYS A 1 93 ? -11.567 3.607 3.797 1.00 0.00 753 CYS A N 14
ATOM 26712 C CA . CYS A 1 93 ? -10.825 2.496 4.382 1.00 0.00 753 CYS A CA 14
ATOM 26713 C C . CYS A 1 93 ? -9.844 2.991 5.436 1.00 0.00 753 CYS A C 14
ATOM 26714 O O . CYS A 1 93 ? -9.674 2.360 6.486 1.00 0.00 753 CYS A O 14
ATOM 26722 N N . PHE A 1 94 ? -9.176 4.103 5.134 1.00 0.00 754 PHE A N 14
ATOM 26723 C CA . PHE A 1 94 ? -8.184 4.659 6.048 1.00 0.00 754 PHE A CA 14
ATOM 26724 C C . PHE A 1 94 ? -8.855 5.468 7.172 1.00 0.00 754 PHE A C 14
ATOM 26725 O O . PHE A 1 94 ? -9.504 4.898 8.051 1.00 0.00 754 PHE A O 14
ATOM 26742 N N . LYS A 1 95 ? -8.682 6.791 7.150 1.00 0.00 755 LYS A N 14
ATOM 26743 C CA . LYS A 1 95 ? -9.263 7.654 8.183 1.00 0.00 755 LYS A CA 14
ATOM 26744 C C . LYS A 1 95 ? -9.398 9.092 7.687 1.00 0.00 755 LYS A C 14
ATOM 26745 O O . LYS A 1 95 ? -10.303 9.410 6.918 1.00 0.00 755 LYS A O 14
ATOM 26764 N N . SER A 1 96 ? -8.486 9.952 8.115 1.00 0.00 756 SER A N 14
ATOM 26765 C CA . SER A 1 96 ? -8.508 11.347 7.702 1.00 0.00 756 SER A CA 14
ATOM 26766 C C . SER A 1 96 ? -7.946 11.485 6.294 1.00 0.00 756 SER A C 14
ATOM 26767 O O . SER A 1 96 ? -7.411 12.528 5.921 1.00 0.00 756 SER A O 14
ATOM 26775 N N . LEU A 1 97 ? -8.070 10.415 5.523 1.00 0.00 757 LEU A N 14
ATOM 26776 C CA . LEU A 1 97 ? -7.572 10.400 4.157 1.00 0.00 757 LEU A CA 14
ATOM 26777 C C . LEU A 1 97 ? -8.593 11.017 3.209 1.00 0.00 757 LEU A C 14
ATOM 26778 O O . LEU A 1 97 ? -9.750 11.209 3.569 1.00 0.00 757 LEU A O 14
ATOM 26794 N N . ASP A 1 98 ? -8.154 11.310 1.994 1.00 0.00 758 ASP A N 14
ATOM 26795 C CA . ASP A 1 98 ? -9.031 11.889 0.983 1.00 0.00 758 ASP A CA 14
ATOM 26796 C C . ASP A 1 98 ? -8.402 11.704 -0.397 1.00 0.00 758 ASP A C 14
ATOM 26797 O O . ASP A 1 98 ? -8.373 12.613 -1.227 1.00 0.00 758 ASP A O 14
ATOM 26806 N N . THR A 1 99 ? -7.887 10.498 -0.619 1.00 0.00 759 THR A N 14
ATOM 26807 C CA . THR A 1 99 ? -7.241 10.162 -1.883 1.00 0.00 759 THR A CA 14
ATOM 26808 C C . THR A 1 99 ? -7.206 8.653 -2.086 1.00 0.00 759 THR A C 14
ATOM 26809 O O . THR A 1 99 ? -7.967 7.912 -1.458 1.00 0.00 759 THR A O 14
ATOM 26820 N N . THR A 1 100 ? -6.301 8.212 -2.951 1.00 0.00 760 THR A N 14
ATOM 26821 C CA . THR A 1 100 ? -6.139 6.784 -3.235 1.00 0.00 760 THR A CA 14
ATOM 26822 C C . THR A 1 100 ? -4.741 6.504 -3.770 1.00 0.00 760 THR A C 14
ATOM 26823 O O . THR A 1 100 ? -3.989 7.428 -4.081 1.00 0.00 760 THR A O 14
ATOM 26834 N N . LEU A 1 101 ? -4.411 5.219 -3.900 1.00 0.00 761 LEU A N 14
ATOM 26835 C CA . LEU A 1 101 ? -3.113 4.817 -4.436 1.00 0.00 761 LEU A CA 14
ATOM 26836 C C . LEU A 1 101 ? -2.960 5.460 -5.820 1.00 0.00 761 LEU A C 14
ATOM 26837 O O . LEU A 1 101 ? -3.356 4.882 -6.831 1.00 0.00 761 LEU A O 14
ATOM 26853 N N . GLN A 1 102 ? -2.442 6.685 -5.843 1.00 0.00 762 GLN A N 14
ATOM 26854 C CA . GLN A 1 102 ? -2.301 7.441 -7.088 1.00 0.00 762 GLN A CA 14
ATOM 26855 C C . GLN A 1 102 ? -1.159 6.932 -7.964 1.00 0.00 762 GLN A C 14
ATOM 26856 O O . GLN A 1 102 ? -1.386 6.516 -9.100 1.00 0.00 762 GLN A O 14
ATOM 26870 N N . PHE A 1 103 ? 0.070 6.992 -7.459 1.00 0.00 763 PHE A N 14
ATOM 26871 C CA . PHE A 1 103 ? 1.220 6.556 -8.259 1.00 0.00 763 PHE A CA 14
ATOM 26872 C C . PHE A 1 103 ? 2.202 5.706 -7.448 1.00 0.00 763 PHE A C 14
ATOM 26873 O O . PHE A 1 103 ? 2.302 5.844 -6.235 1.00 0.00 763 PHE A O 14
ATOM 26890 N N . PRO A 1 104 ? 2.939 4.850 -8.110 1.00 0.00 764 PRO A N 14
ATOM 26891 C CA . PRO A 1 104 ? 3.949 3.973 -7.453 1.00 0.00 764 PRO A CA 14
ATOM 26892 C C . PRO A 1 104 ? 5.234 4.746 -7.152 1.00 0.00 764 PRO A C 14
ATOM 26893 O O . PRO A 1 104 ? 5.247 5.975 -7.219 1.00 0.00 764 PRO A O 14
ATOM 26904 N N . PHE A 1 105 ? 6.315 4.041 -6.822 1.00 0.00 765 PHE A N 14
ATOM 26905 C CA . PHE A 1 105 ? 7.571 4.721 -6.519 1.00 0.00 765 PHE A CA 14
ATOM 26906 C C . PHE A 1 105 ? 8.706 4.236 -7.414 1.00 0.00 765 PHE A C 14
ATOM 26907 O O . PHE A 1 105 ? 9.783 4.838 -7.442 1.00 0.00 765 PHE A O 14
ATOM 26924 N N . LYS A 1 106 ? 8.467 3.159 -8.147 1.00 0.00 766 LYS A N 14
ATOM 26925 C CA . LYS A 1 106 ? 9.487 2.628 -9.039 1.00 0.00 766 LYS A CA 14
ATOM 26926 C C . LYS A 1 106 ? 9.274 3.154 -10.456 1.00 0.00 766 LYS A C 14
ATOM 26927 O O . LYS A 1 106 ? 10.238 3.480 -11.142 1.00 0.00 766 LYS A O 14
ATOM 26946 N N . GLU A 1 107 ? 8.001 3.244 -10.861 1.00 0.00 767 GLU A N 14
ATOM 26947 C CA . GLU A 1 107 ? 7.627 3.747 -12.190 1.00 0.00 767 GLU A CA 14
ATOM 26948 C C . GLU A 1 107 ? 8.750 3.530 -13.217 1.00 0.00 767 GLU A C 14
ATOM 26949 O O . GLU A 1 107 ? 9.413 4.492 -13.580 1.00 0.00 767 GLU A O 14
ATOM 26962 N N . ASP B 2 1 ? 4.913 6.014 14.848 1.00 0.00 338 ASP B N 14
ATOM 26963 C CA . ASP B 2 1 ? 6.048 6.929 14.536 1.00 0.00 338 ASP B CA 14
ATOM 26964 C C . ASP B 2 1 ? 7.259 6.094 14.130 1.00 0.00 338 ASP B C 14
ATOM 26965 O O . ASP B 2 1 ? 7.836 6.299 13.061 1.00 0.00 338 ASP B O 14
ATOM 26976 N N . THR B 2 2 ? 7.625 5.148 14.991 1.00 0.00 339 THR B N 14
ATOM 26977 C CA . THR B 2 2 ? 8.765 4.267 14.723 1.00 0.00 339 THR B CA 14
ATOM 26978 C C . THR B 2 2 ? 8.635 3.601 13.353 1.00 0.00 339 THR B C 14
ATOM 26979 O O . THR B 2 2 ? 7.577 3.641 12.720 1.00 0.00 339 THR B O 14
ATOM 26990 N N . GLU B 2 3 ? 9.727 2.984 12.917 1.00 0.00 340 GLU B N 14
ATOM 26991 C CA . GLU B 2 3 ? 9.783 2.291 11.633 1.00 0.00 340 GLU B CA 14
ATOM 26992 C C . GLU B 2 3 ? 8.571 1.378 11.430 1.00 0.00 340 GLU B C 14
ATOM 26993 O O . GLU B 2 3 ? 8.137 1.154 10.299 1.00 0.00 340 GLU B O 14
ATOM 27005 N N . VAL B 2 4 ? 8.031 0.850 12.524 1.00 0.00 341 VAL B N 14
ATOM 27006 C CA . VAL B 2 4 ? 6.873 -0.041 12.438 1.00 0.00 341 VAL B CA 14
ATOM 27007 C C . VAL B 2 4 ? 5.637 0.708 11.916 1.00 0.00 341 VAL B C 14
ATOM 27008 O O . VAL B 2 4 ? 5.749 1.795 11.344 1.00 0.00 341 VAL B O 14
ATOM 27045 N N . GLU B 2 6 ? 2.164 1.896 13.470 1.00 0.00 343 GLU B N 14
ATOM 27046 C CA . GLU B 2 6 ? 1.239 2.090 14.588 1.00 0.00 343 GLU B CA 14
ATOM 27047 C C . GLU B 2 6 ? -0.222 1.990 14.138 1.00 0.00 343 GLU B C 14
ATOM 27048 O O . GLU B 2 6 ? -1.026 2.868 14.443 1.00 0.00 343 GLU B O 14
ATOM 27060 N N . SER B 2 7 ? -0.551 0.914 13.418 1.00 0.00 344 SER B N 14
ATOM 27061 C CA . SER B 2 7 ? -1.918 0.689 12.922 1.00 0.00 344 SER B CA 14
ATOM 27062 C C . SER B 2 7 ? -2.732 1.985 12.916 1.00 0.00 344 SER B C 14
ATOM 27063 O O . SER B 2 7 ? -3.577 2.209 13.787 1.00 0.00 344 SER B O 14
ATOM 27071 N N . PRO B 2 8 ? -2.483 2.844 11.964 1.00 0.00 345 PRO B N 14
ATOM 27072 C CA . PRO B 2 8 ? -3.195 4.150 11.860 1.00 0.00 345 PRO B CA 14
ATOM 27073 C C . PRO B 2 8 ? -4.698 3.981 11.631 1.00 0.00 345 PRO B C 14
ATOM 27074 O O . PRO B 2 8 ? -5.515 4.578 12.337 1.00 0.00 345 PRO B O 14
ATOM 27109 N N . ALA B 2 10 ? -8.105 1.262 10.613 1.00 0.00 347 ALA B N 14
ATOM 27110 C CA . ALA B 2 10 ? -8.648 -0.092 10.691 1.00 0.00 347 ALA B CA 14
ATOM 27111 C C . ALA B 2 10 ? -10.016 -0.055 11.369 1.00 0.00 347 ALA B C 14
ATOM 27112 O O . ALA B 2 10 ? -11.023 -0.460 10.787 1.00 0.00 347 ALA B O 14
ATOM 27119 N N . ASP B 2 11 ? -10.042 0.460 12.597 1.00 0.00 348 ASP B N 14
ATOM 27120 C CA . ASP B 2 11 ? -11.289 0.575 13.354 1.00 0.00 348 ASP B CA 14
ATOM 27121 C C . ASP B 2 11 ? -11.268 1.836 14.230 1.00 0.00 348 ASP B C 14
ATOM 27122 O O . ASP B 2 11 ? -11.191 1.756 15.458 1.00 0.00 348 ASP B O 14
ATOM 27131 N N . PRO B 2 12 ? -11.325 2.994 13.614 1.00 0.00 349 PRO B N 14
ATOM 27132 C CA . PRO B 2 12 ? -11.307 4.301 14.329 1.00 0.00 349 PRO B CA 14
ATOM 27133 C C . PRO B 2 12 ? -12.706 4.761 14.744 1.00 0.00 349 PRO B C 14
ATOM 27134 O O . PRO B 2 12 ? -13.675 4.003 14.652 1.00 0.00 349 PRO B O 14
ATOM 27145 N N . GLU B 2 13 ? -12.801 6.008 15.195 1.00 0.00 350 GLU B N 14
ATOM 27146 C CA . GLU B 2 13 ? -14.082 6.569 15.616 1.00 0.00 350 GLU B CA 14
ATOM 27147 C C . GLU B 2 13 ? -14.915 7.005 14.407 1.00 0.00 350 GLU B C 14
ATOM 27148 O O . GLU B 2 13 ? -14.371 7.039 13.311 1.00 0.00 350 GLU B O 14
ATOM 27161 N N . GLY A 1 1 ? 4.391 -16.054 -9.362 1.00 0.00 661 GLY A N 15
ATOM 27162 C CA . GLY A 1 1 ? 4.326 -16.993 -10.523 1.00 0.00 661 GLY A CA 15
ATOM 27163 C C . GLY A 1 1 ? 3.162 -16.598 -11.428 1.00 0.00 661 GLY A C 15
ATOM 27164 O O . GLY A 1 1 ? 2.260 -17.396 -11.665 1.00 0.00 661 GLY A O 15
ATOM 27170 N N . HIS A 1 2 ? 3.184 -15.356 -11.920 1.00 0.00 662 HIS A N 15
ATOM 27171 C CA . HIS A 1 2 ? 2.118 -14.857 -12.799 1.00 0.00 662 HIS A CA 15
ATOM 27172 C C . HIS A 1 2 ? 0.762 -14.837 -12.071 1.00 0.00 662 HIS A C 15
ATOM 27173 O O . HIS A 1 2 ? -0.284 -15.125 -12.656 1.00 0.00 662 HIS A O 15
ATOM 27188 N N . MET A 1 3 ? 0.786 -14.474 -10.796 1.00 0.00 663 MET A N 15
ATOM 27189 C CA . MET A 1 3 ? -0.440 -14.400 -10.000 1.00 0.00 663 MET A CA 15
ATOM 27190 C C . MET A 1 3 ? -0.411 -13.144 -9.130 1.00 0.00 663 MET A C 15
ATOM 27191 O O . MET A 1 3 ? -0.718 -12.046 -9.601 1.00 0.00 663 MET A O 15
ATOM 27205 N N . GLN A 1 4 ? -0.021 -13.299 -7.870 1.00 0.00 664 GLN A N 15
ATOM 27206 C CA . GLN A 1 4 ? 0.067 -12.151 -6.968 1.00 0.00 664 GLN A CA 15
ATOM 27207 C C . GLN A 1 4 ? 1.483 -11.579 -6.984 1.00 0.00 664 GLN A C 15
ATOM 27208 O O . GLN A 1 4 ? 1.890 -10.861 -6.071 1.00 0.00 664 GLN A O 15
ATOM 27222 N N . ASP A 1 5 ? 2.230 -11.891 -8.036 1.00 0.00 665 ASP A N 15
ATOM 27223 C CA . ASP A 1 5 ? 3.591 -11.394 -8.170 1.00 0.00 665 ASP A CA 15
ATOM 27224 C C . ASP A 1 5 ? 3.613 -9.878 -7.975 1.00 0.00 665 ASP A C 15
ATOM 27225 O O . ASP A 1 5 ? 3.035 -9.129 -8.761 1.00 0.00 665 ASP A O 15
ATOM 27234 N N . LEU A 1 6 ? 4.274 -9.436 -6.914 1.00 0.00 666 LEU A N 15
ATOM 27235 C CA . LEU A 1 6 ? 4.353 -8.014 -6.616 1.00 0.00 666 LEU A CA 15
ATOM 27236 C C . LEU A 1 6 ? 5.558 -7.396 -7.306 1.00 0.00 666 LEU A C 15
ATOM 27237 O O . LEU A 1 6 ? 5.527 -6.239 -7.732 1.00 0.00 666 LEU A O 15
ATOM 27253 N N . SER A 1 7 ? 6.621 -8.186 -7.408 1.00 0.00 667 SER A N 15
ATOM 27254 C CA . SER A 1 7 ? 7.854 -7.728 -8.039 1.00 0.00 667 SER A CA 15
ATOM 27255 C C . SER A 1 7 ? 7.625 -7.362 -9.501 1.00 0.00 667 SER A C 15
ATOM 27256 O O . SER A 1 7 ? 8.548 -6.923 -10.185 1.00 0.00 667 SER A O 15
ATOM 27264 N N . VAL A 1 8 ? 6.394 -7.533 -9.977 1.00 0.00 668 VAL A N 15
ATOM 27265 C CA . VAL A 1 8 ? 6.072 -7.199 -11.360 1.00 0.00 668 VAL A CA 15
ATOM 27266 C C . VAL A 1 8 ? 5.415 -5.825 -11.420 1.00 0.00 668 VAL A C 15
ATOM 27267 O O . VAL A 1 8 ? 5.126 -5.301 -12.496 1.00 0.00 668 VAL A O 15
ATOM 27280 N N . HIS A 1 9 ? 5.206 -5.245 -10.243 1.00 0.00 669 HIS A N 15
ATOM 27281 C CA . HIS A 1 9 ? 4.605 -3.919 -10.130 1.00 0.00 669 HIS A CA 15
ATOM 27282 C C . HIS A 1 9 ? 5.687 -2.860 -9.971 1.00 0.00 669 HIS A C 15
ATOM 27283 O O . HIS A 1 9 ? 6.884 -3.155 -9.996 1.00 0.00 669 HIS A O 15
ATOM 27298 N N . LEU A 1 10 ? 5.252 -1.625 -9.779 1.00 0.00 670 LEU A N 15
ATOM 27299 C CA . LEU A 1 10 ? 6.175 -0.522 -9.588 1.00 0.00 670 LEU A CA 15
ATOM 27300 C C . LEU A 1 10 ? 5.935 0.120 -8.238 1.00 0.00 670 LEU A C 15
ATOM 27301 O O . LEU A 1 10 ? 6.699 0.981 -7.807 1.00 0.00 670 LEU A O 15
ATOM 27317 N N . TRP A 1 11 ? 4.880 -0.306 -7.556 1.00 0.00 671 TRP A N 15
ATOM 27318 C CA . TRP A 1 11 ? 4.602 0.247 -6.247 1.00 0.00 671 TRP A CA 15
ATOM 27319 C C . TRP A 1 11 ? 5.043 -0.732 -5.160 1.00 0.00 671 TRP A C 15
ATOM 27320 O O . TRP A 1 11 ? 4.940 -0.451 -3.962 1.00 0.00 671 TRP A O 15
ATOM 27341 N N . TYR A 1 12 ? 5.542 -1.884 -5.589 1.00 0.00 672 TYR A N 15
ATOM 27342 C CA . TYR A 1 12 ? 6.000 -2.902 -4.654 1.00 0.00 672 TYR A CA 15
ATOM 27343 C C . TYR A 1 12 ? 7.469 -2.687 -4.304 1.00 0.00 672 TYR A C 15
ATOM 27344 O O . TYR A 1 12 ? 8.350 -2.798 -5.165 1.00 0.00 672 TYR A O 15
ATOM 27362 N N . ALA A 1 13 ? 7.727 -2.384 -3.036 1.00 0.00 673 ALA A N 15
ATOM 27363 C CA . ALA A 1 13 ? 9.088 -2.162 -2.573 1.00 0.00 673 ALA A CA 15
ATOM 27364 C C . ALA A 1 13 ? 9.612 -3.403 -1.851 1.00 0.00 673 ALA A C 15
ATOM 27365 O O . ALA A 1 13 ? 10.820 -3.621 -1.766 1.00 0.00 673 ALA A O 15
ATOM 27372 N N . GLY A 1 14 ? 8.687 -4.215 -1.343 1.00 0.00 674 GLY A N 15
ATOM 27373 C CA . GLY A 1 14 ? 9.051 -5.439 -0.631 1.00 0.00 674 GLY A CA 15
ATOM 27374 C C . GLY A 1 14 ? 10.097 -5.173 0.454 1.00 0.00 674 GLY A C 15
ATOM 27375 O O . GLY A 1 14 ? 9.802 -4.530 1.465 1.00 0.00 674 GLY A O 15
ATOM 27379 N N . PRO A 1 15 ? 11.301 -5.656 0.270 1.00 0.00 675 PRO A N 15
ATOM 27380 C CA . PRO A 1 15 ? 12.405 -5.466 1.262 1.00 0.00 675 PRO A CA 15
ATOM 27381 C C . PRO A 1 15 ? 12.753 -3.989 1.455 1.00 0.00 675 PRO A C 15
ATOM 27382 O O . PRO A 1 15 ? 13.843 -3.538 1.095 1.00 0.00 675 PRO A O 15
ATOM 27393 N N . MET A 1 16 ? 11.811 -3.240 2.021 1.00 0.00 676 MET A N 15
ATOM 27394 C CA . MET A 1 16 ? 12.013 -1.811 2.257 1.00 0.00 676 MET A CA 15
ATOM 27395 C C . MET A 1 16 ? 11.629 -1.433 3.689 1.00 0.00 676 MET A C 15
ATOM 27396 O O . MET A 1 16 ? 10.861 -2.138 4.347 1.00 0.00 676 MET A O 15
ATOM 27410 N N . GLU A 1 17 ? 12.174 -0.314 4.161 1.00 0.00 677 GLU A N 15
ATOM 27411 C CA . GLU A 1 17 ? 11.896 0.165 5.513 1.00 0.00 677 GLU A CA 15
ATOM 27412 C C . GLU A 1 17 ? 10.970 1.383 5.485 1.00 0.00 677 GLU A C 15
ATOM 27413 O O . GLU A 1 17 ? 10.711 1.962 4.428 1.00 0.00 677 GLU A O 15
ATOM 27425 N N . ARG A 1 18 ? 10.476 1.763 6.658 1.00 0.00 678 ARG A N 15
ATOM 27426 C CA . ARG A 1 18 ? 9.576 2.905 6.775 1.00 0.00 678 ARG A CA 15
ATOM 27427 C C . ARG A 1 18 ? 10.246 4.185 6.277 1.00 0.00 678 ARG A C 15
ATOM 27428 O O . ARG A 1 18 ? 9.755 4.822 5.342 1.00 0.00 678 ARG A O 15
ATOM 27449 N N . ALA A 1 19 ? 11.371 4.543 6.890 1.00 0.00 679 ALA A N 15
ATOM 27450 C CA . ALA A 1 19 ? 12.104 5.741 6.490 1.00 0.00 679 ALA A CA 15
ATOM 27451 C C . ALA A 1 19 ? 12.473 5.652 5.019 1.00 0.00 679 ALA A C 15
ATOM 27452 O O . ALA A 1 19 ? 12.433 6.645 4.290 1.00 0.00 679 ALA A O 15
ATOM 27459 N N . GLY A 1 20 ? 12.805 4.442 4.586 1.00 0.00 680 GLY A N 15
ATOM 27460 C CA . GLY A 1 20 ? 13.158 4.215 3.193 1.00 0.00 680 GLY A CA 15
ATOM 27461 C C . GLY A 1 20 ? 11.920 4.347 2.326 1.00 0.00 680 GLY A C 15
ATOM 27462 O O . GLY A 1 20 ? 11.949 4.990 1.275 1.00 0.00 680 GLY A O 15
ATOM 27466 N N . ALA A 1 21 ? 10.829 3.742 2.788 1.00 0.00 681 ALA A N 15
ATOM 27467 C CA . ALA A 1 21 ? 9.564 3.788 2.072 1.00 0.00 681 ALA A CA 15
ATOM 27468 C C . ALA A 1 21 ? 9.109 5.228 1.854 1.00 0.00 681 ALA A C 15
ATOM 27469 O O . ALA A 1 21 ? 8.778 5.612 0.734 1.00 0.00 681 ALA A O 15
ATOM 27476 N N . GLU A 1 22 ? 9.077 6.027 2.921 1.00 0.00 682 GLU A N 15
ATOM 27477 C CA . GLU A 1 22 ? 8.636 7.412 2.784 1.00 0.00 682 GLU A CA 15
ATOM 27478 C C . GLU A 1 22 ? 9.722 8.287 2.175 1.00 0.00 682 GLU A C 15
ATOM 27479 O O . GLU A 1 22 ? 9.453 9.410 1.756 1.00 0.00 682 GLU A O 15
ATOM 27491 N N . SER A 1 23 ? 10.938 7.766 2.099 1.00 0.00 683 SER A N 15
ATOM 27492 C CA . SER A 1 23 ? 12.037 8.525 1.515 1.00 0.00 683 SER A CA 15
ATOM 27493 C C . SER A 1 23 ? 11.705 8.917 0.082 1.00 0.00 683 SER A C 15
ATOM 27494 O O . SER A 1 23 ? 11.859 10.074 -0.314 1.00 0.00 683 SER A O 15
ATOM 27502 N N . ILE A 1 24 ? 11.240 7.944 -0.685 1.00 0.00 684 ILE A N 15
ATOM 27503 C CA . ILE A 1 24 ? 10.879 8.187 -2.075 1.00 0.00 684 ILE A CA 15
ATOM 27504 C C . ILE A 1 24 ? 9.553 8.933 -2.133 1.00 0.00 684 ILE A C 15
ATOM 27505 O O . ILE A 1 24 ? 9.431 9.972 -2.787 1.00 0.00 684 ILE A O 15
ATOM 27521 N N . LEU A 1 25 ? 8.567 8.391 -1.433 1.00 0.00 685 LEU A N 15
ATOM 27522 C CA . LEU A 1 25 ? 7.237 8.988 -1.389 1.00 0.00 685 LEU A CA 15
ATOM 27523 C C . LEU A 1 25 ? 7.284 10.419 -0.851 1.00 0.00 685 LEU A C 15
ATOM 27524 O O . LEU A 1 25 ? 6.704 11.334 -1.446 1.00 0.00 685 LEU A O 15
ATOM 27540 N N . ALA A 1 26 ? 7.977 10.629 0.266 1.00 0.00 686 ALA A N 15
ATOM 27541 C CA . ALA A 1 26 ? 8.074 11.972 0.829 1.00 0.00 686 ALA A CA 15
ATOM 27542 C C . ALA A 1 26 ? 8.753 12.900 -0.171 1.00 0.00 686 ALA A C 15
ATOM 27543 O O . ALA A 1 26 ? 8.367 14.064 -0.313 1.00 0.00 686 ALA A O 15
ATOM 27550 N N . ASN A 1 27 ? 9.737 12.366 -0.891 1.00 0.00 687 ASN A N 15
ATOM 27551 C CA . ASN A 1 27 ? 10.438 13.144 -1.907 1.00 0.00 687 ASN A CA 15
ATOM 27552 C C . ASN A 1 27 ? 9.536 13.331 -3.128 1.00 0.00 687 ASN A C 15
ATOM 27553 O O . ASN A 1 27 ? 9.482 14.412 -3.712 1.00 0.00 687 ASN A O 15
ATOM 27564 N N . ARG A 1 28 ? 8.825 12.265 -3.504 1.00 0.00 688 ARG A N 15
ATOM 27565 C CA . ARG A 1 28 ? 7.919 12.316 -4.653 1.00 0.00 688 ARG A CA 15
ATOM 27566 C C . ARG A 1 28 ? 6.741 13.266 -4.399 1.00 0.00 688 ARG A C 15
ATOM 27567 O O . ARG A 1 28 ? 6.589 13.827 -3.308 1.00 0.00 688 ARG A O 15
ATOM 27588 N N . SER A 1 29 ? 5.894 13.423 -5.412 1.00 0.00 689 SER A N 15
ATOM 27589 C CA . SER A 1 29 ? 4.721 14.287 -5.291 1.00 0.00 689 SER A CA 15
ATOM 27590 C C . SER A 1 29 ? 3.585 13.562 -4.575 1.00 0.00 689 SER A C 15
ATOM 27591 O O . SER A 1 29 ? 3.615 12.336 -4.407 1.00 0.00 689 SER A O 15
ATOM 27599 N N . ASP A 1 30 ? 2.579 14.328 -4.165 1.00 0.00 690 ASP A N 15
ATOM 27600 C CA . ASP A 1 30 ? 1.428 13.760 -3.478 1.00 0.00 690 ASP A CA 15
ATOM 27601 C C . ASP A 1 30 ? 0.719 12.748 -4.372 1.00 0.00 690 ASP A C 15
ATOM 27602 O O . ASP A 1 30 ? 0.555 12.964 -5.576 1.00 0.00 690 ASP A O 15
ATOM 27611 N N . GLY A 1 31 ? 0.310 11.639 -3.774 1.00 0.00 691 GLY A N 15
ATOM 27612 C CA . GLY A 1 31 ? -0.373 10.587 -4.514 1.00 0.00 691 GLY A CA 15
ATOM 27613 C C . GLY A 1 31 ? 0.573 9.426 -4.769 1.00 0.00 691 GLY A C 15
ATOM 27614 O O . GLY A 1 31 ? 0.157 8.342 -5.180 1.00 0.00 691 GLY A O 15
ATOM 27618 N N . THR A 1 32 ? 1.852 9.661 -4.509 1.00 0.00 692 THR A N 15
ATOM 27619 C CA . THR A 1 32 ? 2.859 8.625 -4.697 1.00 0.00 692 THR A CA 15
ATOM 27620 C C . THR A 1 32 ? 2.731 7.583 -3.593 1.00 0.00 692 THR A C 15
ATOM 27621 O O . THR A 1 32 ? 2.613 7.932 -2.422 1.00 0.00 692 THR A O 15
ATOM 27632 N N . PHE A 1 33 ? 2.730 6.311 -3.960 1.00 0.00 693 PHE A N 15
ATOM 27633 C CA . PHE A 1 33 ? 2.587 5.258 -2.961 1.00 0.00 693 PHE A CA 15
ATOM 27634 C C . PHE A 1 33 ? 3.462 4.051 -3.268 1.00 0.00 693 PHE A C 15
ATOM 27635 O O . PHE A 1 33 ? 4.025 3.924 -4.357 1.00 0.00 693 PHE A O 15
ATOM 27652 N N . LEU A 1 34 ? 3.563 3.159 -2.292 1.00 0.00 694 LEU A N 15
ATOM 27653 C CA . LEU A 1 34 ? 4.358 1.949 -2.449 1.00 0.00 694 LEU A CA 15
ATOM 27654 C C . LEU A 1 34 ? 4.031 0.938 -1.350 1.00 0.00 694 LEU A C 15
ATOM 27655 O O . LEU A 1 34 ? 3.415 1.282 -0.335 1.00 0.00 694 LEU A O 15
ATOM 27671 N N . VAL A 1 35 ? 4.456 -0.303 -1.558 1.00 0.00 695 VAL A N 15
ATOM 27672 C CA . VAL A 1 35 ? 4.219 -1.363 -0.578 1.00 0.00 695 VAL A CA 15
ATOM 27673 C C . VAL A 1 35 ? 5.517 -2.115 -0.275 1.00 0.00 695 VAL A C 15
ATOM 27674 O O . VAL A 1 35 ? 6.270 -2.456 -1.191 1.00 0.00 695 VAL A O 15
ATOM 27687 N N . ARG A 1 36 ? 5.773 -2.372 1.010 1.00 0.00 696 ARG A N 15
ATOM 27688 C CA . ARG A 1 36 ? 6.991 -3.082 1.411 1.00 0.00 696 ARG A CA 15
ATOM 27689 C C . ARG A 1 36 ? 6.676 -4.448 2.035 1.00 0.00 696 ARG A C 15
ATOM 27690 O O . ARG A 1 36 ? 5.527 -4.745 2.379 1.00 0.00 696 ARG A O 15
ATOM 27711 N N . GLN A 1 37 ? 7.724 -5.259 2.174 1.00 0.00 697 GLN A N 15
ATOM 27712 C CA . GLN A 1 37 ? 7.618 -6.595 2.752 1.00 0.00 697 GLN A CA 15
ATOM 27713 C C . GLN A 1 37 ? 8.674 -6.774 3.844 1.00 0.00 697 GLN A C 15
ATOM 27714 O O . GLN A 1 37 ? 9.801 -7.199 3.580 1.00 0.00 697 GLN A O 15
ATOM 27728 N N . ARG A 1 38 ? 8.292 -6.447 5.067 1.00 0.00 698 ARG A N 15
ATOM 27729 C CA . ARG A 1 38 ? 9.193 -6.569 6.210 1.00 0.00 698 ARG A CA 15
ATOM 27730 C C . ARG A 1 38 ? 8.439 -6.258 7.496 1.00 0.00 698 ARG A C 15
ATOM 27731 O O . ARG A 1 38 ? 8.387 -5.104 7.943 1.00 0.00 698 ARG A O 15
ATOM 27752 N N . VAL A 1 39 ? 7.841 -7.302 8.065 1.00 0.00 699 VAL A N 15
ATOM 27753 C CA . VAL A 1 39 ? 7.063 -7.174 9.291 1.00 0.00 699 VAL A CA 15
ATOM 27754 C C . VAL A 1 39 ? 7.556 -8.167 10.350 1.00 0.00 699 VAL A C 15
ATOM 27755 O O . VAL A 1 39 ? 8.759 -8.441 10.438 1.00 0.00 699 VAL A O 15
ATOM 27768 N N . LYS A 1 40 ? 6.626 -8.699 11.144 1.00 0.00 700 LYS A N 15
ATOM 27769 C CA . LYS A 1 40 ? 6.968 -9.658 12.192 1.00 0.00 700 LYS A CA 15
ATOM 27770 C C . LYS A 1 40 ? 6.023 -10.859 12.151 1.00 0.00 700 LYS A C 15
ATOM 27771 O O . LYS A 1 40 ? 6.457 -11.992 11.936 1.00 0.00 700 LYS A O 15
ATOM 27790 N N . ASP A 1 41 ? 4.735 -10.601 12.369 1.00 0.00 701 ASP A N 15
ATOM 27791 C CA . ASP A 1 41 ? 3.735 -11.668 12.374 1.00 0.00 701 ASP A CA 15
ATOM 27792 C C . ASP A 1 41 ? 2.338 -11.117 12.067 1.00 0.00 701 ASP A C 15
ATOM 27793 O O . ASP A 1 41 ? 1.750 -11.429 11.029 1.00 0.00 701 ASP A O 15
ATOM 27802 N N . ALA A 1 42 ? 1.811 -10.306 12.982 1.00 0.00 702 ALA A N 15
ATOM 27803 C CA . ALA A 1 42 ? 0.478 -9.716 12.816 1.00 0.00 702 ALA A CA 15
ATOM 27804 C C . ALA A 1 42 ? 0.404 -8.820 11.567 1.00 0.00 702 ALA A C 15
ATOM 27805 O O . ALA A 1 42 ? -0.076 -7.686 11.630 1.00 0.00 702 ALA A O 15
ATOM 27812 N N . ALA A 1 43 ? 0.874 -9.351 10.438 1.00 0.00 703 ALA A N 15
ATOM 27813 C CA . ALA A 1 43 ? 0.866 -8.624 9.166 1.00 0.00 703 ALA A CA 15
ATOM 27814 C C . ALA A 1 43 ? 1.850 -9.259 8.184 1.00 0.00 703 ALA A C 15
ATOM 27815 O O . ALA A 1 43 ? 2.765 -9.972 8.590 1.00 0.00 703 ALA A O 15
ATOM 27822 N N . GLU A 1 44 ? 1.660 -8.994 6.893 1.00 0.00 704 GLU A N 15
ATOM 27823 C CA . GLU A 1 44 ? 2.548 -9.548 5.865 1.00 0.00 704 GLU A CA 15
ATOM 27824 C C . GLU A 1 44 ? 3.316 -8.429 5.158 1.00 0.00 704 GLU A C 15
ATOM 27825 O O . GLU A 1 44 ? 4.543 -8.364 5.226 1.00 0.00 704 GLU A O 15
ATOM 27837 N N . PHE A 1 45 ? 2.581 -7.545 4.490 1.00 0.00 705 PHE A N 15
ATOM 27838 C CA . PHE A 1 45 ? 3.192 -6.417 3.783 1.00 0.00 705 PHE A CA 15
ATOM 27839 C C . PHE A 1 45 ? 2.771 -5.104 4.431 1.00 0.00 705 PHE A C 15
ATOM 27840 O O . PHE A 1 45 ? 1.880 -5.077 5.276 1.00 0.00 705 PHE A O 15
ATOM 27857 N N . ALA A 1 46 ? 3.397 -4.014 4.013 1.00 0.00 706 ALA A N 15
ATOM 27858 C CA . ALA A 1 46 ? 3.053 -2.698 4.543 1.00 0.00 706 ALA A CA 15
ATOM 27859 C C . ALA A 1 46 ? 2.958 -1.695 3.402 1.00 0.00 706 ALA A C 15
ATOM 27860 O O . ALA A 1 46 ? 3.873 -1.586 2.576 1.00 0.00 706 ALA A O 15
ATOM 27867 N N . ILE A 1 47 ? 1.842 -0.975 3.353 1.00 0.00 707 ILE A N 15
ATOM 27868 C CA . ILE A 1 47 ? 1.625 0.010 2.298 1.00 0.00 707 ILE A CA 15
ATOM 27869 C C . ILE A 1 47 ? 2.211 1.358 2.696 1.00 0.00 707 ILE A C 15
ATOM 27870 O O . ILE A 1 47 ? 2.671 1.546 3.826 1.00 0.00 707 ILE A O 15
ATOM 27886 N N . SER A 1 48 ? 2.211 2.292 1.762 1.00 0.00 708 SER A N 15
ATOM 27887 C CA . SER A 1 48 ? 2.752 3.615 2.025 1.00 0.00 708 SER A CA 15
ATOM 27888 C C . SER A 1 48 ? 2.381 4.570 0.896 1.00 0.00 708 SER A C 15
ATOM 27889 O O . SER A 1 48 ? 2.745 4.344 -0.258 1.00 0.00 708 SER A O 15
ATOM 27897 N N . ILE A 1 49 ? 1.631 5.617 1.236 1.00 0.00 709 ILE A N 15
ATOM 27898 C CA . ILE A 1 49 ? 1.183 6.594 0.240 1.00 0.00 709 ILE A CA 15
ATOM 27899 C C . ILE A 1 49 ? 1.604 8.004 0.621 1.00 0.00 709 ILE A C 15
ATOM 27900 O O . ILE A 1 49 ? 1.508 8.397 1.785 1.00 0.00 709 ILE A O 15
ATOM 27916 N N . LYS A 1 50 ? 2.028 8.768 -0.376 1.00 0.00 710 LYS A N 15
ATOM 27917 C CA . LYS A 1 50 ? 2.415 10.153 -0.165 1.00 0.00 710 LYS A CA 15
ATOM 27918 C C . LYS A 1 50 ? 1.188 11.033 -0.376 1.00 0.00 710 LYS A C 15
ATOM 27919 O O . LYS A 1 50 ? 0.822 11.345 -1.512 1.00 0.00 710 LYS A O 15
ATOM 27938 N N . TYR A 1 51 ? 0.550 11.414 0.716 1.00 0.00 711 TYR A N 15
ATOM 27939 C CA . TYR A 1 51 ? -0.647 12.247 0.639 1.00 0.00 711 TYR A CA 15
ATOM 27940 C C . TYR A 1 51 ? -0.612 13.306 1.729 1.00 0.00 711 TYR A C 15
ATOM 27941 O O . TYR A 1 51 ? -0.643 12.978 2.912 1.00 0.00 711 TYR A O 15
ATOM 27959 N N . ASN A 1 52 ? -0.527 14.566 1.306 1.00 0.00 712 ASN A N 15
ATOM 27960 C CA . ASN A 1 52 ? -0.458 15.698 2.226 1.00 0.00 712 ASN A CA 15
ATOM 27961 C C . ASN A 1 52 ? 0.991 15.918 2.654 1.00 0.00 712 ASN A C 15
ATOM 27962 O O . ASN A 1 52 ? 1.293 15.989 3.843 1.00 0.00 712 ASN A O 15
ATOM 27973 N N . VAL A 1 53 ? 1.886 16.004 1.667 1.00 0.00 713 VAL A N 15
ATOM 27974 C CA . VAL A 1 53 ? 3.316 16.200 1.934 1.00 0.00 713 VAL A CA 15
ATOM 27975 C C . VAL A 1 53 ? 3.793 15.273 3.055 1.00 0.00 713 VAL A C 15
ATOM 27976 O O . VAL A 1 53 ? 4.656 15.632 3.858 1.00 0.00 713 VAL A O 15
ATOM 27989 N N . GLU A 1 54 ? 3.227 14.071 3.084 1.00 0.00 714 GLU A N 15
ATOM 27990 C CA . GLU A 1 54 ? 3.581 13.073 4.088 1.00 0.00 714 GLU A CA 15
ATOM 27991 C C . GLU A 1 54 ? 3.308 11.671 3.547 1.00 0.00 714 GLU A C 15
ATOM 27992 O O . GLU A 1 54 ? 2.544 11.502 2.594 1.00 0.00 714 GLU A O 15
ATOM 28004 N N . VAL A 1 55 ? 3.939 10.671 4.149 1.00 0.00 715 VAL A N 15
ATOM 28005 C CA . VAL A 1 55 ? 3.758 9.286 3.708 1.00 0.00 715 VAL A CA 15
ATOM 28006 C C . VAL A 1 55 ? 3.056 8.450 4.780 1.00 0.00 715 VAL A C 15
ATOM 28007 O O . VAL A 1 55 ? 3.583 8.265 5.878 1.00 0.00 715 VAL A O 15
ATOM 28020 N N . LYS A 1 56 ? 1.865 7.945 4.451 1.00 0.00 716 LYS A N 15
ATOM 28021 C CA . LYS A 1 56 ? 1.094 7.127 5.398 1.00 0.00 716 LYS A CA 15
ATOM 28022 C C . LYS A 1 56 ? 1.375 5.634 5.195 1.00 0.00 716 LYS A C 15
ATOM 28023 O O . LYS A 1 56 ? 1.091 5.085 4.129 1.00 0.00 716 LYS A O 15
ATOM 28042 N N . HIS A 1 57 ? 1.928 4.992 6.228 1.00 0.00 717 HIS A N 15
ATOM 28043 C CA . HIS A 1 57 ? 2.252 3.567 6.170 1.00 0.00 717 HIS A CA 15
ATOM 28044 C C . HIS A 1 57 ? 1.284 2.737 7.006 1.00 0.00 717 HIS A C 15
ATOM 28045 O O . HIS A 1 57 ? 0.909 3.116 8.116 1.00 0.00 717 HIS A O 15
ATOM 28060 N N . ILE A 1 58 ? 0.916 1.583 6.461 1.00 0.00 718 ILE A N 15
ATOM 28061 C CA . ILE A 1 58 ? 0.014 0.654 7.144 1.00 0.00 718 ILE A CA 15
ATOM 28062 C C . ILE A 1 58 ? 0.421 -0.790 6.850 1.00 0.00 718 ILE A C 15
ATOM 28063 O O . ILE A 1 58 ? 0.758 -1.129 5.710 1.00 0.00 718 ILE A O 15
ATOM 28079 N N . LYS A 1 59 ? 0.367 -1.636 7.876 1.00 0.00 719 LYS A N 15
ATOM 28080 C CA . LYS A 1 59 ? 0.710 -3.048 7.717 1.00 0.00 719 LYS A CA 15
ATOM 28081 C C . LYS A 1 59 ? -0.480 -3.817 7.136 1.00 0.00 719 LYS A C 15
ATOM 28082 O O . LYS A 1 59 ? -1.592 -3.771 7.677 1.00 0.00 719 LYS A O 15
ATOM 28101 N N . ILE A 1 60 ? -0.234 -4.517 6.030 1.00 0.00 720 ILE A N 15
ATOM 28102 C CA . ILE A 1 60 ? -1.276 -5.291 5.363 1.00 0.00 720 ILE A CA 15
ATOM 28103 C C . ILE A 1 60 ? -1.484 -6.634 6.064 1.00 0.00 720 ILE A C 15
ATOM 28104 O O . ILE A 1 60 ? -0.523 -7.292 6.478 1.00 0.00 720 ILE A O 15
ATOM 28120 N N . MET A 1 61 ? -2.744 -7.041 6.180 1.00 0.00 721 MET A N 15
ATOM 28121 C CA . MET A 1 61 ? -3.070 -8.313 6.814 1.00 0.00 721 MET A CA 15
ATOM 28122 C C . MET A 1 61 ? -2.944 -9.448 5.799 1.00 0.00 721 MET A C 15
ATOM 28123 O O . MET A 1 61 ? -2.608 -9.223 4.637 1.00 0.00 721 MET A O 15
ATOM 28137 N N . THR A 1 62 ? -3.215 -10.663 6.242 1.00 0.00 722 THR A N 15
ATOM 28138 C CA . THR A 1 62 ? -3.131 -11.828 5.363 1.00 0.00 722 THR A CA 15
ATOM 28139 C C . THR A 1 62 ? -4.270 -12.789 5.683 1.00 0.00 722 THR A C 15
ATOM 28140 O O . THR A 1 62 ? -4.145 -14.011 5.579 1.00 0.00 722 THR A O 15
ATOM 28151 N N . ALA A 1 63 ? -5.393 -12.202 6.075 1.00 0.00 723 ALA A N 15
ATOM 28152 C CA . ALA A 1 63 ? -6.582 -12.968 6.430 1.00 0.00 723 ALA A CA 15
ATOM 28153 C C . ALA A 1 63 ? -6.872 -14.037 5.385 1.00 0.00 723 ALA A C 15
ATOM 28154 O O . ALA A 1 63 ? -7.252 -13.729 4.255 1.00 0.00 723 ALA A O 15
ATOM 28161 N N . GLU A 1 64 ? -6.678 -15.295 5.771 1.00 0.00 724 GLU A N 15
ATOM 28162 C CA . GLU A 1 64 ? -6.920 -16.407 4.858 1.00 0.00 724 GLU A CA 15
ATOM 28163 C C . GLU A 1 64 ? -6.210 -16.163 3.524 1.00 0.00 724 GLU A C 15
ATOM 28164 O O . GLU A 1 64 ? -6.590 -16.718 2.491 1.00 0.00 724 GLU A O 15
ATOM 28176 N N . GLY A 1 65 ? -5.176 -15.320 3.556 1.00 0.00 725 GLY A N 15
ATOM 28177 C CA . GLY A 1 65 ? -4.418 -14.999 2.348 1.00 0.00 725 GLY A CA 15
ATOM 28178 C C . GLY A 1 65 ? -4.916 -13.705 1.703 1.00 0.00 725 GLY A C 15
ATOM 28179 O O . GLY A 1 65 ? -4.375 -13.264 0.688 1.00 0.00 725 GLY A O 15
ATOM 28183 N N . LEU A 1 66 ? -5.939 -13.091 2.294 1.00 0.00 726 LEU A N 15
ATOM 28184 C CA . LEU A 1 66 ? -6.474 -11.846 1.749 1.00 0.00 726 LEU A CA 15
ATOM 28185 C C . LEU A 1 66 ? -5.759 -10.655 2.367 1.00 0.00 726 LEU A C 15
ATOM 28186 O O . LEU A 1 66 ? -5.557 -10.598 3.580 1.00 0.00 726 LEU A O 15
ATOM 28202 N N . TYR A 1 67 ? -5.372 -9.707 1.524 1.00 0.00 727 TYR A N 15
ATOM 28203 C CA . TYR A 1 67 ? -4.671 -8.525 2.001 1.00 0.00 727 TYR A CA 15
ATOM 28204 C C . TYR A 1 67 ? -5.650 -7.383 2.226 1.00 0.00 727 TYR A C 15
ATOM 28205 O O . TYR A 1 67 ? -6.635 -7.234 1.497 1.00 0.00 727 TYR A O 15
ATOM 28223 N N . ARG A 1 68 ? -5.376 -6.598 3.258 1.00 0.00 728 ARG A N 15
ATOM 28224 C CA . ARG A 1 68 ? -6.236 -5.480 3.620 1.00 0.00 728 ARG A CA 15
ATOM 28225 C C . ARG A 1 68 ? -5.431 -4.404 4.340 1.00 0.00 728 ARG A C 15
ATOM 28226 O O . ARG A 1 68 ? -4.634 -4.709 5.227 1.00 0.00 728 ARG A O 15
ATOM 28247 N N . ILE A 1 69 ? -5.644 -3.148 3.954 1.00 0.00 729 ILE A N 15
ATOM 28248 C CA . ILE A 1 69 ? -4.930 -2.029 4.575 1.00 0.00 729 ILE A CA 15
ATOM 28249 C C . ILE A 1 69 ? -5.679 -1.523 5.798 1.00 0.00 729 ILE A C 15
ATOM 28250 O O . ILE A 1 69 ? -5.083 -1.006 6.738 1.00 0.00 729 ILE A O 15
ATOM 28266 N N . THR A 1 70 ? -6.993 -1.668 5.767 1.00 0.00 730 THR A N 15
ATOM 28267 C CA . THR A 1 70 ? -7.836 -1.216 6.872 1.00 0.00 730 THR A CA 15
ATOM 28268 C C . THR A 1 70 ? -8.368 -2.415 7.636 1.00 0.00 730 THR A C 15
ATOM 28269 O O . THR A 1 70 ? -8.935 -2.287 8.718 1.00 0.00 730 THR A O 15
ATOM 28280 N N . GLU A 1 71 ? -8.153 -3.586 7.055 1.00 0.00 731 GLU A N 15
ATOM 28281 C CA . GLU A 1 71 ? -8.571 -4.841 7.661 1.00 0.00 731 GLU A CA 15
ATOM 28282 C C . GLU A 1 71 ? -10.085 -5.032 7.595 1.00 0.00 731 GLU A C 15
ATOM 28283 O O . GLU A 1 71 ? -10.588 -6.135 7.810 1.00 0.00 731 GLU A O 15
ATOM 28295 N N . LYS A 1 72 ? -10.803 -3.964 7.269 1.00 0.00 732 LYS A N 15
ATOM 28296 C CA . LYS A 1 72 ? -12.258 -4.038 7.152 1.00 0.00 732 LYS A CA 15
ATOM 28297 C C . LYS A 1 72 ? -12.650 -4.619 5.791 1.00 0.00 732 LYS A C 15
ATOM 28298 O O . LYS A 1 72 ? -13.641 -5.340 5.670 1.00 0.00 732 LYS A O 15
ATOM 28317 N N . LYS A 1 73 ? -11.848 -4.309 4.775 1.00 0.00 733 LYS A N 15
ATOM 28318 C CA . LYS A 1 73 ? -12.090 -4.813 3.423 1.00 0.00 733 LYS A CA 15
ATOM 28319 C C . LYS A 1 73 ? -10.794 -5.377 2.843 1.00 0.00 733 LYS A C 15
ATOM 28320 O O . LYS A 1 73 ? -9.816 -4.651 2.651 1.00 0.00 733 LYS A O 15
ATOM 28339 N N . ALA A 1 74 ? -10.789 -6.678 2.573 1.00 0.00 734 ALA A N 15
ATOM 28340 C CA . ALA A 1 74 ? -9.606 -7.335 2.021 1.00 0.00 734 ALA A CA 15
ATOM 28341 C C . ALA A 1 74 ? -9.795 -7.658 0.540 1.00 0.00 734 ALA A C 15
ATOM 28342 O O . ALA A 1 74 ? -10.877 -7.453 -0.024 1.00 0.00 734 ALA A O 15
ATOM 28349 N N . PHE A 1 75 ? -8.732 -8.158 -0.080 1.00 0.00 735 PHE A N 15
ATOM 28350 C CA . PHE A 1 75 ? -8.768 -8.514 -1.495 1.00 0.00 735 PHE A CA 15
ATOM 28351 C C . PHE A 1 75 ? -8.015 -9.825 -1.744 1.00 0.00 735 PHE A C 15
ATOM 28352 O O . PHE A 1 75 ? -7.418 -10.389 -0.826 1.00 0.00 735 PHE A O 15
ATOM 28369 N N . ARG A 1 76 ? -8.057 -10.299 -2.991 1.00 0.00 736 ARG A N 15
ATOM 28370 C CA . ARG A 1 76 ? -7.386 -11.549 -3.367 1.00 0.00 736 ARG A CA 15
ATOM 28371 C C . ARG A 1 76 ? -5.919 -11.536 -2.950 1.00 0.00 736 ARG A C 15
ATOM 28372 O O . ARG A 1 76 ? -5.396 -12.530 -2.451 1.00 0.00 736 ARG A O 15
ATOM 28393 N N . GLY A 1 77 ? -5.263 -10.406 -3.169 1.00 0.00 737 GLY A N 15
ATOM 28394 C CA . GLY A 1 77 ? -3.858 -10.272 -2.822 1.00 0.00 737 GLY A CA 15
ATOM 28395 C C . GLY A 1 77 ? -3.477 -8.809 -2.693 1.00 0.00 737 GLY A C 15
ATOM 28396 O O . GLY A 1 77 ? -4.337 -7.942 -2.560 1.00 0.00 737 GLY A O 15
ATOM 28400 N N . LEU A 1 78 ? -2.187 -8.545 -2.740 1.00 0.00 738 LEU A N 15
ATOM 28401 C CA . LEU A 1 78 ? -1.684 -7.183 -2.625 1.00 0.00 738 LEU A CA 15
ATOM 28402 C C . LEU A 1 78 ? -2.056 -6.372 -3.852 1.00 0.00 738 LEU A C 15
ATOM 28403 O O . LEU A 1 78 ? -2.678 -5.314 -3.748 1.00 0.00 738 LEU A O 15
ATOM 28419 N N . THR A 1 79 ? -1.685 -6.882 -5.015 1.00 0.00 739 THR A N 15
ATOM 28420 C CA . THR A 1 79 ? -2.000 -6.197 -6.254 1.00 0.00 739 THR A CA 15
ATOM 28421 C C . THR A 1 79 ? -3.475 -5.827 -6.277 1.00 0.00 739 THR A C 15
ATOM 28422 O O . THR A 1 79 ? -3.831 -4.673 -6.494 1.00 0.00 739 THR A O 15
ATOM 28433 N N . GLU A 1 80 ? -4.329 -6.810 -6.029 1.00 0.00 740 GLU A N 15
ATOM 28434 C CA . GLU A 1 80 ? -5.769 -6.572 -6.020 1.00 0.00 740 GLU A CA 15
ATOM 28435 C C . GLU A 1 80 ? -6.163 -5.648 -4.873 1.00 0.00 740 GLU A C 15
ATOM 28436 O O . GLU A 1 80 ? -7.130 -4.893 -4.969 1.00 0.00 740 GLU A O 15
ATOM 28448 N N . LEU A 1 81 ? -5.408 -5.715 -3.791 1.00 0.00 741 LEU A N 15
ATOM 28449 C CA . LEU A 1 81 ? -5.675 -4.887 -2.627 1.00 0.00 741 LEU A CA 15
ATOM 28450 C C . LEU A 1 81 ? -5.169 -3.457 -2.856 1.00 0.00 741 LEU A C 15
ATOM 28451 O O . LEU A 1 81 ? -5.821 -2.489 -2.466 1.00 0.00 741 LEU A O 15
ATOM 28467 N N . VAL A 1 82 ? -4.013 -3.320 -3.503 1.00 0.00 742 VAL A N 15
ATOM 28468 C CA . VAL A 1 82 ? -3.453 -1.987 -3.773 1.00 0.00 742 VAL A CA 15
ATOM 28469 C C . VAL A 1 82 ? -3.964 -1.422 -5.100 1.00 0.00 742 VAL A C 15
ATOM 28470 O O . VAL A 1 82 ? -4.139 -0.210 -5.231 1.00 0.00 742 VAL A O 15
ATOM 28483 N N . GLU A 1 83 ? -4.223 -2.290 -6.076 1.00 0.00 743 GLU A N 15
ATOM 28484 C CA . GLU A 1 83 ? -4.728 -1.819 -7.366 1.00 0.00 743 GLU A CA 15
ATOM 28485 C C . GLU A 1 83 ? -6.210 -1.473 -7.260 1.00 0.00 743 GLU A C 15
ATOM 28486 O O . GLU A 1 83 ? -6.854 -1.132 -8.252 1.00 0.00 743 GLU A O 15
ATOM 28498 N N . PHE A 1 84 ? -6.735 -1.545 -6.045 1.00 0.00 744 PHE A N 15
ATOM 28499 C CA . PHE A 1 84 ? -8.133 -1.218 -5.801 1.00 0.00 744 PHE A CA 15
ATOM 28500 C C . PHE A 1 84 ? -8.230 0.088 -5.020 1.00 0.00 744 PHE A C 15
ATOM 28501 O O . PHE A 1 84 ? -9.035 0.967 -5.339 1.00 0.00 744 PHE A O 15
ATOM 28518 N N . TYR A 1 85 ? -7.386 0.216 -4.000 1.00 0.00 745 TYR A N 15
ATOM 28519 C CA . TYR A 1 85 ? -7.376 1.423 -3.181 1.00 0.00 745 TYR A CA 15
ATOM 28520 C C . TYR A 1 85 ? -6.956 2.627 -4.021 1.00 0.00 745 TYR A C 15
ATOM 28521 O O . TYR A 1 85 ? -7.122 3.772 -3.604 1.00 0.00 745 TYR A O 15
ATOM 28539 N N . GLN A 1 86 ? -6.438 2.360 -5.221 1.00 0.00 746 GLN A N 15
ATOM 28540 C CA . GLN A 1 86 ? -6.036 3.434 -6.125 1.00 0.00 746 GLN A CA 15
ATOM 28541 C C . GLN A 1 86 ? -7.286 4.140 -6.645 1.00 0.00 746 GLN A C 15
ATOM 28542 O O . GLN A 1 86 ? -7.230 5.280 -7.113 1.00 0.00 746 GLN A O 15
ATOM 28556 N N . GLN A 1 87 ? -8.419 3.448 -6.520 1.00 0.00 747 GLN A N 15
ATOM 28557 C CA . GLN A 1 87 ? -9.709 3.988 -6.942 1.00 0.00 747 GLN A CA 15
ATOM 28558 C C . GLN A 1 87 ? -10.578 4.260 -5.716 1.00 0.00 747 GLN A C 15
ATOM 28559 O O . GLN A 1 87 ? -11.256 5.284 -5.633 1.00 0.00 747 GLN A O 15
ATOM 28573 N N . ASN A 1 88 ? -10.545 3.333 -4.760 1.00 0.00 748 ASN A N 15
ATOM 28574 C CA . ASN A 1 88 ? -11.326 3.481 -3.536 1.00 0.00 748 ASN A CA 15
ATOM 28575 C C . ASN A 1 88 ? -10.726 4.567 -2.640 1.00 0.00 748 ASN A C 15
ATOM 28576 O O . ASN A 1 88 ? -9.618 4.415 -2.125 1.00 0.00 748 ASN A O 15
ATOM 28587 N N . SER A 1 89 ? -11.471 5.653 -2.447 1.00 0.00 749 SER A N 15
ATOM 28588 C CA . SER A 1 89 ? -11.013 6.756 -1.603 1.00 0.00 749 SER A CA 15
ATOM 28589 C C . SER A 1 89 ? -10.504 6.221 -0.268 1.00 0.00 749 SER A C 15
ATOM 28590 O O . SER A 1 89 ? -11.245 5.590 0.487 1.00 0.00 749 SER A O 15
ATOM 28598 N N . LEU A 1 90 ? -9.232 6.458 0.012 1.00 0.00 750 LEU A N 15
ATOM 28599 C CA . LEU A 1 90 ? -8.638 5.968 1.251 1.00 0.00 750 LEU A CA 15
ATOM 28600 C C . LEU A 1 90 ? -9.445 6.404 2.472 1.00 0.00 750 LEU A C 15
ATOM 28601 O O . LEU A 1 90 ? -9.490 5.691 3.476 1.00 0.00 750 LEU A O 15
ATOM 28617 N N . LYS A 1 91 ? -10.080 7.569 2.378 1.00 0.00 751 LYS A N 15
ATOM 28618 C CA . LYS A 1 91 ? -10.883 8.089 3.484 1.00 0.00 751 LYS A CA 15
ATOM 28619 C C . LYS A 1 91 ? -11.960 7.084 3.906 1.00 0.00 751 LYS A C 15
ATOM 28620 O O . LYS A 1 91 ? -12.509 7.172 5.005 1.00 0.00 751 LYS A O 15
ATOM 28639 N N . ASP A 1 92 ? -12.254 6.132 3.024 1.00 0.00 752 ASP A N 15
ATOM 28640 C CA . ASP A 1 92 ? -13.266 5.118 3.313 1.00 0.00 752 ASP A CA 15
ATOM 28641 C C . ASP A 1 92 ? -12.655 3.946 4.083 1.00 0.00 752 ASP A C 15
ATOM 28642 O O . ASP A 1 92 ? -13.327 3.298 4.890 1.00 0.00 752 ASP A O 15
ATOM 28651 N N . CYS A 1 93 ? -11.381 3.672 3.814 1.00 0.00 753 CYS A N 15
ATOM 28652 C CA . CYS A 1 93 ? -10.681 2.566 4.466 1.00 0.00 753 CYS A CA 15
ATOM 28653 C C . CYS A 1 93 ? -9.728 3.063 5.549 1.00 0.00 753 CYS A C 15
ATOM 28654 O O . CYS A 1 93 ? -9.632 2.459 6.622 1.00 0.00 753 CYS A O 15
ATOM 28662 N N . PHE A 1 94 ? -9.004 4.143 5.248 1.00 0.00 754 PHE A N 15
ATOM 28663 C CA . PHE A 1 94 ? -8.037 4.697 6.191 1.00 0.00 754 PHE A CA 15
ATOM 28664 C C . PHE A 1 94 ? -8.752 5.462 7.316 1.00 0.00 754 PHE A C 15
ATOM 28665 O O . PHE A 1 94 ? -9.397 4.852 8.171 1.00 0.00 754 PHE A O 15
ATOM 28682 N N . LYS A 1 95 ? -8.645 6.795 7.314 1.00 0.00 755 LYS A N 15
ATOM 28683 C CA . LYS A 1 95 ? -9.300 7.607 8.347 1.00 0.00 755 LYS A CA 15
ATOM 28684 C C . LYS A 1 95 ? -9.428 9.070 7.910 1.00 0.00 755 LYS A C 15
ATOM 28685 O O . LYS A 1 95 ? -10.406 9.439 7.262 1.00 0.00 755 LYS A O 15
ATOM 28704 N N . SER A 1 96 ? -8.447 9.900 8.248 1.00 0.00 756 SER A N 15
ATOM 28705 C CA . SER A 1 96 ? -8.490 11.310 7.869 1.00 0.00 756 SER A CA 15
ATOM 28706 C C . SER A 1 96 ? -8.066 11.477 6.416 1.00 0.00 756 SER A C 15
ATOM 28707 O O . SER A 1 96 ? -7.941 12.595 5.916 1.00 0.00 756 SER A O 15
ATOM 28715 N N . LEU A 1 97 ? -7.835 10.354 5.755 1.00 0.00 757 LEU A N 15
ATOM 28716 C CA . LEU A 1 97 ? -7.411 10.359 4.362 1.00 0.00 757 LEU A CA 15
ATOM 28717 C C . LEU A 1 97 ? -8.473 10.983 3.459 1.00 0.00 757 LEU A C 15
ATOM 28718 O O . LEU A 1 97 ? -9.613 11.197 3.869 1.00 0.00 757 LEU A O 15
ATOM 28734 N N . ASP A 1 98 ? -8.080 11.248 2.222 1.00 0.00 758 ASP A N 15
ATOM 28735 C CA . ASP A 1 98 ? -8.982 11.823 1.230 1.00 0.00 758 ASP A CA 15
ATOM 28736 C C . ASP A 1 98 ? -8.344 11.714 -0.151 1.00 0.00 758 ASP A C 15
ATOM 28737 O O . ASP A 1 98 ? -8.277 12.679 -0.917 1.00 0.00 758 ASP A O 15
ATOM 28746 N N . THR A 1 99 ? -7.860 10.513 -0.450 1.00 0.00 759 THR A N 15
ATOM 28747 C CA . THR A 1 99 ? -7.209 10.248 -1.726 1.00 0.00 759 THR A CA 15
ATOM 28748 C C . THR A 1 99 ? -7.191 8.758 -2.025 1.00 0.00 759 THR A C 15
ATOM 28749 O O . THR A 1 99 ? -7.966 7.983 -1.451 1.00 0.00 759 THR A O 15
ATOM 28760 N N . THR A 1 100 ? -6.291 8.367 -2.917 1.00 0.00 760 THR A N 15
ATOM 28761 C CA . THR A 1 100 ? -6.149 6.964 -3.300 1.00 0.00 760 THR A CA 15
ATOM 28762 C C . THR A 1 100 ? -4.742 6.693 -3.809 1.00 0.00 760 THR A C 15
ATOM 28763 O O . THR A 1 100 ? -3.990 7.623 -4.106 1.00 0.00 760 THR A O 15
ATOM 28774 N N . LEU A 1 101 ? -4.400 5.411 -3.931 1.00 0.00 761 LEU A N 15
ATOM 28775 C CA . LEU A 1 101 ? -3.093 5.016 -4.441 1.00 0.00 761 LEU A CA 15
ATOM 28776 C C . LEU A 1 101 ? -2.914 5.671 -5.814 1.00 0.00 761 LEU A C 15
ATOM 28777 O O . LEU A 1 101 ? -3.279 5.099 -6.838 1.00 0.00 761 LEU A O 15
ATOM 28793 N N . GLN A 1 102 ? -2.412 6.904 -5.810 1.00 0.00 762 GLN A N 15
ATOM 28794 C CA . GLN A 1 102 ? -2.252 7.681 -7.040 1.00 0.00 762 GLN A CA 15
ATOM 28795 C C . GLN A 1 102 ? -1.109 7.175 -7.914 1.00 0.00 762 GLN A C 15
ATOM 28796 O O . GLN A 1 102 ? -1.331 6.778 -9.058 1.00 0.00 762 GLN A O 15
ATOM 28810 N N . PHE A 1 103 ? 0.113 7.225 -7.398 1.00 0.00 763 PHE A N 15
ATOM 28811 C CA . PHE A 1 103 ? 1.264 6.799 -8.193 1.00 0.00 763 PHE A CA 15
ATOM 28812 C C . PHE A 1 103 ? 2.234 5.926 -7.399 1.00 0.00 763 PHE A C 15
ATOM 28813 O O . PHE A 1 103 ? 2.363 6.057 -6.188 1.00 0.00 763 PHE A O 15
ATOM 28830 N N . PRO A 1 104 ? 2.932 5.056 -8.079 1.00 0.00 764 PRO A N 15
ATOM 28831 C CA . PRO A 1 104 ? 3.934 4.148 -7.453 1.00 0.00 764 PRO A CA 15
ATOM 28832 C C . PRO A 1 104 ? 5.249 4.882 -7.181 1.00 0.00 764 PRO A C 15
ATOM 28833 O O . PRO A 1 104 ? 5.310 6.105 -7.291 1.00 0.00 764 PRO A O 15
ATOM 28844 N N . PHE A 1 105 ? 6.300 4.148 -6.824 1.00 0.00 765 PHE A N 15
ATOM 28845 C CA . PHE A 1 105 ? 7.582 4.788 -6.542 1.00 0.00 765 PHE A CA 15
ATOM 28846 C C . PHE A 1 105 ? 8.689 4.279 -7.462 1.00 0.00 765 PHE A C 15
ATOM 28847 O O . PHE A 1 105 ? 9.808 4.796 -7.442 1.00 0.00 765 PHE A O 15
ATOM 28864 N N . LYS A 1 106 ? 8.374 3.278 -8.275 1.00 0.00 766 LYS A N 15
ATOM 28865 C CA . LYS A 1 106 ? 9.358 2.733 -9.203 1.00 0.00 766 LYS A CA 15
ATOM 28866 C C . LYS A 1 106 ? 9.107 3.268 -10.610 1.00 0.00 766 LYS A C 15
ATOM 28867 O O . LYS A 1 106 ? 10.054 3.583 -11.329 1.00 0.00 766 LYS A O 15
ATOM 28886 N N . GLU A 1 107 ? 7.824 3.385 -10.971 1.00 0.00 767 GLU A N 15
ATOM 28887 C CA . GLU A 1 107 ? 7.414 3.902 -12.283 1.00 0.00 767 GLU A CA 15
ATOM 28888 C C . GLU A 1 107 ? 8.470 3.622 -13.363 1.00 0.00 767 GLU A C 15
ATOM 28889 O O . GLU A 1 107 ? 9.130 4.553 -13.803 1.00 0.00 767 GLU A O 15
ATOM 28902 N N . ASP B 2 1 ? 10.210 5.743 18.545 1.00 0.00 338 ASP B N 15
ATOM 28903 C CA . ASP B 2 1 ? 10.494 4.303 18.806 1.00 0.00 338 ASP B CA 15
ATOM 28904 C C . ASP B 2 1 ? 9.906 3.452 17.680 1.00 0.00 338 ASP B C 15
ATOM 28905 O O . ASP B 2 1 ? 10.594 3.099 16.723 1.00 0.00 338 ASP B O 15
ATOM 28916 N N . THR B 2 2 ? 8.625 3.128 17.812 1.00 0.00 339 THR B N 15
ATOM 28917 C CA . THR B 2 2 ? 7.917 2.316 16.827 1.00 0.00 339 THR B CA 15
ATOM 28918 C C . THR B 2 2 ? 7.824 3.043 15.484 1.00 0.00 339 THR B C 15
ATOM 28919 O O . THR B 2 2 ? 6.755 3.108 14.870 1.00 0.00 339 THR B O 15
ATOM 28930 N N . GLU B 2 3 ? 8.952 3.583 15.031 1.00 0.00 340 GLU B N 15
ATOM 28931 C CA . GLU B 2 3 ? 8.996 4.304 13.761 1.00 0.00 340 GLU B CA 15
ATOM 28932 C C . GLU B 2 3 ? 8.736 3.355 12.589 1.00 0.00 340 GLU B C 15
ATOM 28933 O O . GLU B 2 3 ? 9.650 3.005 11.838 1.00 0.00 340 GLU B O 15
ATOM 28945 N N . VAL B 2 4 ? 7.482 2.938 12.447 1.00 0.00 341 VAL B N 15
ATOM 28946 C CA . VAL B 2 4 ? 7.103 2.026 11.369 1.00 0.00 341 VAL B CA 15
ATOM 28947 C C . VAL B 2 4 ? 5.647 2.269 10.946 1.00 0.00 341 VAL B C 15
ATOM 28948 O O . VAL B 2 4 ? 5.200 3.412 10.917 1.00 0.00 341 VAL B O 15
ATOM 28985 N N . GLU B 2 6 ? 2.461 2.224 12.194 1.00 0.00 343 GLU B N 15
ATOM 28986 C CA . GLU B 2 6 ? 1.626 2.206 13.389 1.00 0.00 343 GLU B CA 15
ATOM 28987 C C . GLU B 2 6 ? 0.145 1.970 13.037 1.00 0.00 343 GLU B C 15
ATOM 28988 O O . GLU B 2 6 ? -0.744 2.531 13.677 1.00 0.00 343 GLU B O 15
ATOM 29000 N N . SER B 2 7 ? -0.102 1.131 12.011 1.00 0.00 344 SER B N 15
ATOM 29001 C CA . SER B 2 7 ? -1.470 0.812 11.550 1.00 0.00 344 SER B CA 15
ATOM 29002 C C . SER B 2 7 ? -2.468 1.874 12.021 1.00 0.00 344 SER B C 15
ATOM 29003 O O . SER B 2 7 ? -3.391 1.581 12.781 1.00 0.00 344 SER B O 15
ATOM 29011 N N . PRO B 2 8 ? -2.282 3.101 11.598 1.00 0.00 345 PRO B N 15
ATOM 29012 C CA . PRO B 2 8 ? -3.161 4.246 12.004 1.00 0.00 345 PRO B CA 15
ATOM 29013 C C . PRO B 2 8 ? -4.648 4.032 11.700 1.00 0.00 345 PRO B C 15
ATOM 29014 O O . PRO B 2 8 ? -5.504 4.673 12.312 1.00 0.00 345 PRO B O 15
ATOM 29049 N N . ALA B 2 10 ? -8.014 1.255 10.824 1.00 0.00 347 ALA B N 15
ATOM 29050 C CA . ALA B 2 10 ? -8.580 -0.088 10.966 1.00 0.00 347 ALA B CA 15
ATOM 29051 C C . ALA B 2 10 ? -9.953 -0.009 11.643 1.00 0.00 347 ALA B C 15
ATOM 29052 O O . ALA B 2 10 ? -10.957 -0.503 11.115 1.00 0.00 347 ALA B O 15
ATOM 29059 N N . ASP B 2 11 ? -9.990 0.633 12.810 1.00 0.00 348 ASP B N 15
ATOM 29060 C CA . ASP B 2 11 ? -11.237 0.794 13.560 1.00 0.00 348 ASP B CA 15
ATOM 29061 C C . ASP B 2 11 ? -11.251 2.145 14.289 1.00 0.00 348 ASP B C 15
ATOM 29062 O O . ASP B 2 11 ? -11.131 2.205 15.515 1.00 0.00 348 ASP B O 15
ATOM 29071 N N . PRO B 2 12 ? -11.381 3.223 13.556 1.00 0.00 349 PRO B N 15
ATOM 29072 C CA . PRO B 2 12 ? -11.400 4.598 14.131 1.00 0.00 349 PRO B CA 15
ATOM 29073 C C . PRO B 2 12 ? -12.787 5.007 14.628 1.00 0.00 349 PRO B C 15
ATOM 29074 O O . PRO B 2 12 ? -13.734 4.218 14.581 1.00 0.00 349 PRO B O 15
ATOM 29085 N N . GLU B 2 13 ? -12.899 6.244 15.101 1.00 0.00 350 GLU B N 15
ATOM 29086 C CA . GLU B 2 13 ? -14.174 6.752 15.595 1.00 0.00 350 GLU B CA 15
ATOM 29087 C C . GLU B 2 13 ? -15.022 7.296 14.439 1.00 0.00 350 GLU B C 15
ATOM 29088 O O . GLU B 2 13 ? -14.566 7.224 13.304 1.00 0.00 350 GLU B O 15
ATOM 29101 N N . GLY A 1 1 ? 4.665 -16.085 -9.014 1.00 0.00 661 GLY A N 16
ATOM 29102 C CA . GLY A 1 1 ? 4.615 -17.090 -10.117 1.00 0.00 661 GLY A CA 16
ATOM 29103 C C . GLY A 1 1 ? 3.449 -16.765 -11.051 1.00 0.00 661 GLY A C 16
ATOM 29104 O O . GLY A 1 1 ? 2.591 -17.611 -11.290 1.00 0.00 661 GLY A O 16
ATOM 29110 N N . HIS A 1 2 ? 3.419 -15.531 -11.566 1.00 0.00 662 HIS A N 16
ATOM 29111 C CA . HIS A 1 2 ? 2.344 -15.100 -12.471 1.00 0.00 662 HIS A CA 16
ATOM 29112 C C . HIS A 1 2 ? 0.984 -15.133 -11.763 1.00 0.00 662 HIS A C 16
ATOM 29113 O O . HIS A 1 2 ? -0.047 -15.439 -12.370 1.00 0.00 662 HIS A O 16
ATOM 29128 N N . MET A 1 3 ? 0.983 -14.810 -10.479 1.00 0.00 663 MET A N 16
ATOM 29129 C CA . MET A 1 3 ? -0.253 -14.806 -9.701 1.00 0.00 663 MET A CA 16
ATOM 29130 C C . MET A 1 3 ? -0.356 -13.506 -8.908 1.00 0.00 663 MET A C 16
ATOM 29131 O O . MET A 1 3 ? -0.840 -12.500 -9.424 1.00 0.00 663 MET A O 16
ATOM 29145 N N . GLN A 1 4 ? 0.124 -13.512 -7.669 1.00 0.00 664 GLN A N 16
ATOM 29146 C CA . GLN A 1 4 ? 0.094 -12.296 -6.859 1.00 0.00 664 GLN A CA 16
ATOM 29147 C C . GLN A 1 4 ? 1.472 -11.642 -6.877 1.00 0.00 664 GLN A C 16
ATOM 29148 O O . GLN A 1 4 ? 1.810 -10.823 -6.025 1.00 0.00 664 GLN A O 16
ATOM 29162 N N . ASP A 1 5 ? 2.263 -12.010 -7.872 1.00 0.00 665 ASP A N 16
ATOM 29163 C CA . ASP A 1 5 ? 3.600 -11.464 -8.027 1.00 0.00 665 ASP A CA 16
ATOM 29164 C C . ASP A 1 5 ? 3.571 -9.944 -7.879 1.00 0.00 665 ASP A C 16
ATOM 29165 O O . ASP A 1 5 ? 2.924 -9.242 -8.657 1.00 0.00 665 ASP A O 16
ATOM 29174 N N . LEU A 1 6 ? 4.269 -9.448 -6.863 1.00 0.00 666 LEU A N 16
ATOM 29175 C CA . LEU A 1 6 ? 4.316 -8.017 -6.595 1.00 0.00 666 LEU A CA 16
ATOM 29176 C C . LEU A 1 6 ? 5.529 -7.387 -7.268 1.00 0.00 666 LEU A C 16
ATOM 29177 O O . LEU A 1 6 ? 5.499 -6.224 -7.678 1.00 0.00 666 LEU A O 16
ATOM 29193 N N . SER A 1 7 ? 6.599 -8.171 -7.373 1.00 0.00 667 SER A N 16
ATOM 29194 C CA . SER A 1 7 ? 7.837 -7.695 -7.989 1.00 0.00 667 SER A CA 16
ATOM 29195 C C . SER A 1 7 ? 7.622 -7.327 -9.454 1.00 0.00 667 SER A C 16
ATOM 29196 O O . SER A 1 7 ? 8.547 -6.873 -10.124 1.00 0.00 667 SER A O 16
ATOM 29204 N N . VAL A 1 8 ? 6.402 -7.515 -9.944 1.00 0.00 668 VAL A N 16
ATOM 29205 C CA . VAL A 1 8 ? 6.093 -7.185 -11.331 1.00 0.00 668 VAL A CA 16
ATOM 29206 C C . VAL A 1 8 ? 5.444 -5.809 -11.409 1.00 0.00 668 VAL A C 16
ATOM 29207 O O . VAL A 1 8 ? 5.169 -5.291 -12.491 1.00 0.00 668 VAL A O 16
ATOM 29220 N N . HIS A 1 9 ? 5.220 -5.224 -10.239 1.00 0.00 669 HIS A N 16
ATOM 29221 C CA . HIS A 1 9 ? 4.620 -3.897 -10.144 1.00 0.00 669 HIS A CA 16
ATOM 29222 C C . HIS A 1 9 ? 5.698 -2.833 -9.972 1.00 0.00 669 HIS A C 16
ATOM 29223 O O . HIS A 1 9 ? 6.897 -3.125 -9.981 1.00 0.00 669 HIS A O 16
ATOM 29238 N N . LEU A 1 10 ? 5.256 -1.598 -9.789 1.00 0.00 670 LEU A N 16
ATOM 29239 C CA . LEU A 1 10 ? 6.175 -0.486 -9.591 1.00 0.00 670 LEU A CA 16
ATOM 29240 C C . LEU A 1 10 ? 5.911 0.178 -8.254 1.00 0.00 670 LEU A C 16
ATOM 29241 O O . LEU A 1 10 ? 6.650 1.070 -7.838 1.00 0.00 670 LEU A O 16
ATOM 29257 N N . TRP A 1 11 ? 4.864 -0.263 -7.568 1.00 0.00 671 TRP A N 16
ATOM 29258 C CA . TRP A 1 11 ? 4.561 0.304 -6.269 1.00 0.00 671 TRP A CA 16
ATOM 29259 C C . TRP A 1 11 ? 5.002 -0.661 -5.169 1.00 0.00 671 TRP A C 16
ATOM 29260 O O . TRP A 1 11 ? 4.924 -0.359 -3.974 1.00 0.00 671 TRP A O 16
ATOM 29281 N N . TYR A 1 12 ? 5.472 -1.830 -5.589 1.00 0.00 672 TYR A N 16
ATOM 29282 C CA . TYR A 1 12 ? 5.925 -2.840 -4.646 1.00 0.00 672 TYR A CA 16
ATOM 29283 C C . TYR A 1 12 ? 7.397 -2.633 -4.304 1.00 0.00 672 TYR A C 16
ATOM 29284 O O . TYR A 1 12 ? 8.281 -2.815 -5.152 1.00 0.00 672 TYR A O 16
ATOM 29302 N N . ALA A 1 13 ? 7.653 -2.263 -3.054 1.00 0.00 673 ALA A N 16
ATOM 29303 C CA . ALA A 1 13 ? 9.018 -2.045 -2.593 1.00 0.00 673 ALA A CA 16
ATOM 29304 C C . ALA A 1 13 ? 9.512 -3.265 -1.823 1.00 0.00 673 ALA A C 16
ATOM 29305 O O . ALA A 1 13 ? 10.715 -3.492 -1.710 1.00 0.00 673 ALA A O 16
ATOM 29312 N N . GLY A 1 14 ? 8.567 -4.045 -1.299 1.00 0.00 674 GLY A N 16
ATOM 29313 C CA . GLY A 1 14 ? 8.898 -5.251 -0.535 1.00 0.00 674 GLY A CA 16
ATOM 29314 C C . GLY A 1 14 ? 10.028 -4.990 0.462 1.00 0.00 674 GLY A C 16
ATOM 29315 O O . GLY A 1 14 ? 9.809 -4.376 1.510 1.00 0.00 674 GLY A O 16
ATOM 29319 N N . PRO A 1 15 ? 11.220 -5.443 0.158 1.00 0.00 675 PRO A N 16
ATOM 29320 C CA . PRO A 1 15 ? 12.413 -5.257 1.043 1.00 0.00 675 PRO A CA 16
ATOM 29321 C C . PRO A 1 15 ? 12.737 -3.778 1.289 1.00 0.00 675 PRO A C 16
ATOM 29322 O O . PRO A 1 15 ? 13.801 -3.283 0.912 1.00 0.00 675 PRO A O 16
ATOM 29333 N N . MET A 1 16 ? 11.804 -3.087 1.934 1.00 0.00 676 MET A N 16
ATOM 29334 C CA . MET A 1 16 ? 11.972 -1.671 2.251 1.00 0.00 676 MET A CA 16
ATOM 29335 C C . MET A 1 16 ? 11.470 -1.390 3.670 1.00 0.00 676 MET A C 16
ATOM 29336 O O . MET A 1 16 ? 10.809 -2.237 4.274 1.00 0.00 676 MET A O 16
ATOM 29350 N N . GLU A 1 17 ? 11.788 -0.210 4.205 1.00 0.00 677 GLU A N 16
ATOM 29351 C CA . GLU A 1 17 ? 11.359 0.152 5.558 1.00 0.00 677 GLU A CA 16
ATOM 29352 C C . GLU A 1 17 ? 10.458 1.385 5.553 1.00 0.00 677 GLU A C 16
ATOM 29353 O O . GLU A 1 17 ? 10.407 2.138 4.580 1.00 0.00 677 GLU A O 16
ATOM 29365 N N . ARG A 1 18 ? 9.749 1.568 6.659 1.00 0.00 678 ARG A N 16
ATOM 29366 C CA . ARG A 1 18 ? 8.834 2.692 6.825 1.00 0.00 678 ARG A CA 16
ATOM 29367 C C . ARG A 1 18 ? 9.461 4.007 6.346 1.00 0.00 678 ARG A C 16
ATOM 29368 O O . ARG A 1 18 ? 8.915 4.680 5.470 1.00 0.00 678 ARG A O 16
ATOM 29389 N N . ALA A 1 19 ? 10.604 4.367 6.915 1.00 0.00 679 ALA A N 16
ATOM 29390 C CA . ALA A 1 19 ? 11.290 5.597 6.534 1.00 0.00 679 ALA A CA 16
ATOM 29391 C C . ALA A 1 19 ? 11.878 5.464 5.133 1.00 0.00 679 ALA A C 16
ATOM 29392 O O . ALA A 1 19 ? 12.043 6.454 4.409 1.00 0.00 679 ALA A O 16
ATOM 29399 N N . GLY A 1 20 ? 12.177 4.228 4.751 1.00 0.00 680 GLY A N 16
ATOM 29400 C CA . GLY A 1 20 ? 12.733 3.958 3.427 1.00 0.00 680 GLY A CA 16
ATOM 29401 C C . GLY A 1 20 ? 11.653 4.110 2.371 1.00 0.00 680 GLY A C 16
ATOM 29402 O O . GLY A 1 20 ? 11.888 4.671 1.303 1.00 0.00 680 GLY A O 16
ATOM 29406 N N . ALA A 1 21 ? 10.461 3.618 2.684 1.00 0.00 681 ALA A N 16
ATOM 29407 C CA . ALA A 1 21 ? 9.341 3.718 1.759 1.00 0.00 681 ALA A CA 16
ATOM 29408 C C . ALA A 1 21 ? 9.008 5.185 1.487 1.00 0.00 681 ALA A C 16
ATOM 29409 O O . ALA A 1 21 ? 8.916 5.611 0.333 1.00 0.00 681 ALA A O 16
ATOM 29416 N N . GLU A 1 22 ? 8.830 5.958 2.555 1.00 0.00 682 GLU A N 16
ATOM 29417 C CA . GLU A 1 22 ? 8.506 7.376 2.408 1.00 0.00 682 GLU A CA 16
ATOM 29418 C C . GLU A 1 22 ? 9.682 8.157 1.861 1.00 0.00 682 GLU A C 16
ATOM 29419 O O . GLU A 1 22 ? 9.507 9.207 1.244 1.00 0.00 682 GLU A O 16
ATOM 29431 N N . SER A 1 23 ? 10.877 7.638 2.078 1.00 0.00 683 SER A N 16
ATOM 29432 C CA . SER A 1 23 ? 12.075 8.305 1.600 1.00 0.00 683 SER A CA 16
ATOM 29433 C C . SER A 1 23 ? 11.958 8.556 0.100 1.00 0.00 683 SER A C 16
ATOM 29434 O O . SER A 1 23 ? 12.525 9.513 -0.428 1.00 0.00 683 SER A O 16
ATOM 29442 N N . ILE A 1 24 ? 11.183 7.708 -0.567 1.00 0.00 684 ILE A N 16
ATOM 29443 C CA . ILE A 1 24 ? 10.952 7.858 -1.995 1.00 0.00 684 ILE A CA 16
ATOM 29444 C C . ILE A 1 24 ? 9.624 8.581 -2.215 1.00 0.00 684 ILE A C 16
ATOM 29445 O O . ILE A 1 24 ? 9.553 9.573 -2.947 1.00 0.00 684 ILE A O 16
ATOM 29461 N N . LEU A 1 25 ? 8.577 8.092 -1.550 1.00 0.00 685 LEU A N 16
ATOM 29462 C CA . LEU A 1 25 ? 7.255 8.704 -1.651 1.00 0.00 685 LEU A CA 16
ATOM 29463 C C . LEU A 1 25 ? 7.310 10.172 -1.225 1.00 0.00 685 LEU A C 16
ATOM 29464 O O . LEU A 1 25 ? 6.668 11.037 -1.830 1.00 0.00 685 LEU A O 16
ATOM 29480 N N . ALA A 1 26 ? 8.095 10.464 -0.192 1.00 0.00 686 ALA A N 16
ATOM 29481 C CA . ALA A 1 26 ? 8.228 11.839 0.264 1.00 0.00 686 ALA A CA 16
ATOM 29482 C C . ALA A 1 26 ? 8.920 12.659 -0.817 1.00 0.00 686 ALA A C 16
ATOM 29483 O O . ALA A 1 26 ? 8.575 13.824 -1.041 1.00 0.00 686 ALA A O 16
ATOM 29490 N N . ASN A 1 27 ? 9.868 12.024 -1.506 1.00 0.00 687 ASN A N 16
ATOM 29491 C CA . ASN A 1 27 ? 10.594 12.674 -2.594 1.00 0.00 687 ASN A CA 16
ATOM 29492 C C . ASN A 1 27 ? 9.657 12.910 -3.777 1.00 0.00 687 ASN A C 16
ATOM 29493 O O . ASN A 1 27 ? 9.722 13.946 -4.438 1.00 0.00 687 ASN A O 16
ATOM 29504 N N . ARG A 1 28 ? 8.794 11.933 -4.042 1.00 0.00 688 ARG A N 16
ATOM 29505 C CA . ARG A 1 28 ? 7.850 12.036 -5.151 1.00 0.00 688 ARG A CA 16
ATOM 29506 C C . ARG A 1 28 ? 6.707 13.004 -4.823 1.00 0.00 688 ARG A C 16
ATOM 29507 O O . ARG A 1 28 ? 6.591 13.500 -3.699 1.00 0.00 688 ARG A O 16
ATOM 29528 N N . SER A 1 29 ? 5.859 13.265 -5.811 1.00 0.00 689 SER A N 16
ATOM 29529 C CA . SER A 1 29 ? 4.727 14.170 -5.618 1.00 0.00 689 SER A CA 16
ATOM 29530 C C . SER A 1 29 ? 3.612 13.492 -4.825 1.00 0.00 689 SER A C 16
ATOM 29531 O O . SER A 1 29 ? 3.659 12.284 -4.561 1.00 0.00 689 SER A O 16
ATOM 29539 N N . ASP A 1 30 ? 2.605 14.272 -4.453 1.00 0.00 690 ASP A N 16
ATOM 29540 C CA . ASP A 1 30 ? 1.479 13.737 -3.702 1.00 0.00 690 ASP A CA 16
ATOM 29541 C C . ASP A 1 30 ? 0.726 12.705 -4.535 1.00 0.00 690 ASP A C 16
ATOM 29542 O O . ASP A 1 30 ? 0.554 12.865 -5.747 1.00 0.00 690 ASP A O 16
ATOM 29551 N N . GLY A 1 31 ? 0.294 11.638 -3.876 1.00 0.00 691 GLY A N 16
ATOM 29552 C CA . GLY A 1 31 ? -0.427 10.572 -4.556 1.00 0.00 691 GLY A CA 16
ATOM 29553 C C . GLY A 1 31 ? 0.494 9.388 -4.793 1.00 0.00 691 GLY A C 16
ATOM 29554 O O . GLY A 1 31 ? 0.050 8.299 -5.159 1.00 0.00 691 GLY A O 16
ATOM 29558 N N . THR A 1 32 ? 1.783 9.609 -4.568 1.00 0.00 692 THR A N 16
ATOM 29559 C CA . THR A 1 32 ? 2.766 8.552 -4.744 1.00 0.00 692 THR A CA 16
ATOM 29560 C C . THR A 1 32 ? 2.594 7.516 -3.644 1.00 0.00 692 THR A C 16
ATOM 29561 O O . THR A 1 32 ? 2.484 7.864 -2.471 1.00 0.00 692 THR A O 16
ATOM 29572 N N . PHE A 1 33 ? 2.545 6.250 -4.015 1.00 0.00 693 PHE A N 16
ATOM 29573 C CA . PHE A 1 33 ? 2.358 5.199 -3.024 1.00 0.00 693 PHE A CA 16
ATOM 29574 C C . PHE A 1 33 ? 3.225 3.987 -3.322 1.00 0.00 693 PHE A C 16
ATOM 29575 O O . PHE A 1 33 ? 3.738 3.822 -4.428 1.00 0.00 693 PHE A O 16
ATOM 29592 N N . LEU A 1 34 ? 3.373 3.132 -2.322 1.00 0.00 694 LEU A N 16
ATOM 29593 C CA . LEU A 1 34 ? 4.166 1.923 -2.481 1.00 0.00 694 LEU A CA 16
ATOM 29594 C C . LEU A 1 34 ? 3.900 0.950 -1.338 1.00 0.00 694 LEU A C 16
ATOM 29595 O O . LEU A 1 34 ? 3.303 1.316 -0.318 1.00 0.00 694 LEU A O 16
ATOM 29611 N N . VAL A 1 35 ? 4.355 -0.283 -1.511 1.00 0.00 695 VAL A N 16
ATOM 29612 C CA . VAL A 1 35 ? 4.175 -1.302 -0.482 1.00 0.00 695 VAL A CA 16
ATOM 29613 C C . VAL A 1 35 ? 5.493 -2.014 -0.193 1.00 0.00 695 VAL A C 16
ATOM 29614 O O . VAL A 1 35 ? 6.223 -2.395 -1.117 1.00 0.00 695 VAL A O 16
ATOM 29627 N N . ARG A 1 36 ? 5.790 -2.175 1.093 1.00 0.00 696 ARG A N 16
ATOM 29628 C CA . ARG A 1 36 ? 7.027 -2.827 1.521 1.00 0.00 696 ARG A CA 16
ATOM 29629 C C . ARG A 1 36 ? 6.738 -4.096 2.329 1.00 0.00 696 ARG A C 16
ATOM 29630 O O . ARG A 1 36 ? 5.589 -4.373 2.682 1.00 0.00 696 ARG A O 16
ATOM 29651 N N . GLN A 1 37 ? 7.796 -4.858 2.611 1.00 0.00 697 GLN A N 16
ATOM 29652 C CA . GLN A 1 37 ? 7.674 -6.102 3.372 1.00 0.00 697 GLN A CA 16
ATOM 29653 C C . GLN A 1 37 ? 8.657 -6.127 4.548 1.00 0.00 697 GLN A C 16
ATOM 29654 O O . GLN A 1 37 ? 9.678 -5.437 4.531 1.00 0.00 697 GLN A O 16
ATOM 29668 N N . ARG A 1 38 ? 8.314 -6.934 5.555 1.00 0.00 698 ARG A N 16
ATOM 29669 C CA . ARG A 1 38 ? 9.111 -7.105 6.776 1.00 0.00 698 ARG A CA 16
ATOM 29670 C C . ARG A 1 38 ? 8.425 -6.393 7.935 1.00 0.00 698 ARG A C 16
ATOM 29671 O O . ARG A 1 38 ? 8.164 -5.195 7.865 1.00 0.00 698 ARG A O 16
ATOM 29692 N N . VAL A 1 39 ? 8.124 -7.140 8.989 1.00 0.00 699 VAL A N 16
ATOM 29693 C CA . VAL A 1 39 ? 7.455 -6.567 10.153 1.00 0.00 699 VAL A CA 16
ATOM 29694 C C . VAL A 1 39 ? 7.428 -7.562 11.303 1.00 0.00 699 VAL A C 16
ATOM 29695 O O . VAL A 1 39 ? 7.646 -8.758 11.111 1.00 0.00 699 VAL A O 16
ATOM 29708 N N . LYS A 1 40 ? 7.140 -7.054 12.493 1.00 0.00 700 LYS A N 16
ATOM 29709 C CA . LYS A 1 40 ? 7.056 -7.899 13.672 1.00 0.00 700 LYS A CA 16
ATOM 29710 C C . LYS A 1 40 ? 6.004 -8.989 13.445 1.00 0.00 700 LYS A C 16
ATOM 29711 O O . LYS A 1 40 ? 5.076 -8.805 12.652 1.00 0.00 700 LYS A O 16
ATOM 29730 N N . ASP A 1 41 ? 6.166 -10.122 14.119 1.00 0.00 701 ASP A N 16
ATOM 29731 C CA . ASP A 1 41 ? 5.246 -11.251 13.976 1.00 0.00 701 ASP A CA 16
ATOM 29732 C C . ASP A 1 41 ? 3.803 -10.855 14.326 1.00 0.00 701 ASP A C 16
ATOM 29733 O O . ASP A 1 41 ? 3.157 -11.484 15.166 1.00 0.00 701 ASP A O 16
ATOM 29742 N N . ALA A 1 42 ? 3.310 -9.803 13.681 1.00 0.00 702 ALA A N 16
ATOM 29743 C CA . ALA A 1 42 ? 1.951 -9.324 13.931 1.00 0.00 702 ALA A CA 16
ATOM 29744 C C . ALA A 1 42 ? 1.338 -8.690 12.676 1.00 0.00 702 ALA A C 16
ATOM 29745 O O . ALA A 1 42 ? 0.290 -8.046 12.750 1.00 0.00 702 ALA A O 16
ATOM 29752 N N . ALA A 1 43 ? 1.989 -8.871 11.528 1.00 0.00 703 ALA A N 16
ATOM 29753 C CA . ALA A 1 43 ? 1.480 -8.299 10.280 1.00 0.00 703 ALA A CA 16
ATOM 29754 C C . ALA A 1 43 ? 2.241 -8.834 9.066 1.00 0.00 703 ALA A C 16
ATOM 29755 O O . ALA A 1 43 ? 3.065 -9.741 9.185 1.00 0.00 703 ALA A O 16
ATOM 29762 N N . GLU A 1 44 ? 1.952 -8.262 7.898 1.00 0.00 704 GLU A N 16
ATOM 29763 C CA . GLU A 1 44 ? 2.603 -8.678 6.658 1.00 0.00 704 GLU A CA 16
ATOM 29764 C C . GLU A 1 44 ? 3.186 -7.461 5.927 1.00 0.00 704 GLU A C 16
ATOM 29765 O O . GLU A 1 44 ? 3.918 -6.668 6.522 1.00 0.00 704 GLU A O 16
ATOM 29777 N N . PHE A 1 45 ? 2.861 -7.312 4.640 1.00 0.00 705 PHE A N 16
ATOM 29778 C CA . PHE A 1 45 ? 3.365 -6.181 3.861 1.00 0.00 705 PHE A CA 16
ATOM 29779 C C . PHE A 1 45 ? 2.899 -4.862 4.467 1.00 0.00 705 PHE A C 16
ATOM 29780 O O . PHE A 1 45 ? 1.991 -4.834 5.295 1.00 0.00 705 PHE A O 16
ATOM 29797 N N . ALA A 1 46 ? 3.512 -3.771 4.037 1.00 0.00 706 ALA A N 16
ATOM 29798 C CA . ALA A 1 46 ? 3.133 -2.454 4.534 1.00 0.00 706 ALA A CA 16
ATOM 29799 C C . ALA A 1 46 ? 2.938 -1.490 3.369 1.00 0.00 706 ALA A C 16
ATOM 29800 O O . ALA A 1 46 ? 3.838 -1.312 2.544 1.00 0.00 706 ALA A O 16
ATOM 29807 N N . ILE A 1 47 ? 1.761 -0.873 3.313 1.00 0.00 707 ILE A N 16
ATOM 29808 C CA . ILE A 1 47 ? 1.450 0.076 2.245 1.00 0.00 707 ILE A CA 16
ATOM 29809 C C . ILE A 1 47 ? 1.815 1.489 2.673 1.00 0.00 707 ILE A C 16
ATOM 29810 O O . ILE A 1 47 ? 1.495 1.911 3.787 1.00 0.00 707 ILE A O 16
ATOM 29826 N N . SER A 1 48 ? 2.482 2.215 1.785 1.00 0.00 708 SER A N 16
ATOM 29827 C CA . SER A 1 48 ? 2.885 3.586 2.075 1.00 0.00 708 SER A CA 16
ATOM 29828 C C . SER A 1 48 ? 2.390 4.520 0.965 1.00 0.00 708 SER A C 16
ATOM 29829 O O . SER A 1 48 ? 2.570 4.226 -0.218 1.00 0.00 708 SER A O 16
ATOM 29837 N N . ILE A 1 49 ? 1.744 5.629 1.344 1.00 0.00 709 ILE A N 16
ATOM 29838 C CA . ILE A 1 49 ? 1.213 6.572 0.347 1.00 0.00 709 ILE A CA 16
ATOM 29839 C C . ILE A 1 49 ? 1.648 8.003 0.642 1.00 0.00 709 ILE A C 16
ATOM 29840 O O . ILE A 1 49 ? 1.625 8.440 1.793 1.00 0.00 709 ILE A O 16
ATOM 29856 N N . LYS A 1 50 ? 2.006 8.732 -0.411 1.00 0.00 710 LYS A N 16
ATOM 29857 C CA . LYS A 1 50 ? 2.409 10.128 -0.282 1.00 0.00 710 LYS A CA 16
ATOM 29858 C C . LYS A 1 50 ? 1.191 11.027 -0.486 1.00 0.00 710 LYS A C 16
ATOM 29859 O O . LYS A 1 50 ? 0.764 11.267 -1.618 1.00 0.00 710 LYS A O 16
ATOM 29878 N N . TYR A 1 51 ? 0.637 11.517 0.609 1.00 0.00 711 TYR A N 16
ATOM 29879 C CA . TYR A 1 51 ? -0.534 12.385 0.541 1.00 0.00 711 TYR A CA 16
ATOM 29880 C C . TYR A 1 51 ? -0.445 13.456 1.619 1.00 0.00 711 TYR A C 16
ATOM 29881 O O . TYR A 1 51 ? -0.501 13.146 2.807 1.00 0.00 711 TYR A O 16
ATOM 29899 N N . ASN A 1 52 ? -0.287 14.705 1.179 1.00 0.00 712 ASN A N 16
ATOM 29900 C CA . ASN A 1 52 ? -0.160 15.848 2.082 1.00 0.00 712 ASN A CA 16
ATOM 29901 C C . ASN A 1 52 ? 1.307 16.048 2.456 1.00 0.00 712 ASN A C 16
ATOM 29902 O O . ASN A 1 52 ? 1.650 16.120 3.633 1.00 0.00 712 ASN A O 16
ATOM 29913 N N . VAL A 1 53 ? 2.172 16.121 1.438 1.00 0.00 713 VAL A N 16
ATOM 29914 C CA . VAL A 1 53 ? 3.613 16.298 1.662 1.00 0.00 713 VAL A CA 16
ATOM 29915 C C . VAL A 1 53 ? 4.100 15.387 2.789 1.00 0.00 713 VAL A C 16
ATOM 29916 O O . VAL A 1 53 ? 4.977 15.750 3.575 1.00 0.00 713 VAL A O 16
ATOM 29929 N N . GLU A 1 54 ? 3.523 14.192 2.840 1.00 0.00 714 GLU A N 16
ATOM 29930 C CA . GLU A 1 54 ? 3.876 13.199 3.848 1.00 0.00 714 GLU A CA 16
ATOM 29931 C C . GLU A 1 54 ? 3.543 11.810 3.331 1.00 0.00 714 GLU A C 16
ATOM 29932 O O . GLU A 1 54 ? 2.770 11.662 2.380 1.00 0.00 714 GLU A O 16
ATOM 29944 N N . VAL A 1 55 ? 4.122 10.794 3.948 1.00 0.00 715 VAL A N 16
ATOM 29945 C CA . VAL A 1 55 ? 3.865 9.425 3.524 1.00 0.00 715 VAL A CA 16
ATOM 29946 C C . VAL A 1 55 ? 3.231 8.605 4.644 1.00 0.00 715 VAL A C 16
ATOM 29947 O O . VAL A 1 55 ? 3.842 8.382 5.690 1.00 0.00 715 VAL A O 16
ATOM 29960 N N . LYS A 1 56 ? 2.007 8.146 4.407 1.00 0.00 716 LYS A N 16
ATOM 29961 C CA . LYS A 1 56 ? 1.292 7.332 5.393 1.00 0.00 716 LYS A CA 16
ATOM 29962 C C . LYS A 1 56 ? 1.644 5.859 5.187 1.00 0.00 716 LYS A C 16
ATOM 29963 O O . LYS A 1 56 ? 1.629 5.377 4.056 1.00 0.00 716 LYS A O 16
ATOM 29982 N N . HIS A 1 57 ? 1.980 5.160 6.274 1.00 0.00 717 HIS A N 16
ATOM 29983 C CA . HIS A 1 57 ? 2.360 3.744 6.196 1.00 0.00 717 HIS A CA 16
ATOM 29984 C C . HIS A 1 57 ? 1.370 2.854 6.946 1.00 0.00 717 HIS A C 16
ATOM 29985 O O . HIS A 1 57 ? 1.027 3.123 8.101 1.00 0.00 717 HIS A O 16
ATOM 30000 N N . ILE A 1 58 ? 0.926 1.785 6.287 1.00 0.00 718 ILE A N 16
ATOM 30001 C CA . ILE A 1 58 ? -0.016 0.850 6.911 1.00 0.00 718 ILE A CA 16
ATOM 30002 C C . ILE A 1 58 ? 0.370 -0.603 6.626 1.00 0.00 718 ILE A C 16
ATOM 30003 O O . ILE A 1 58 ? 0.770 -0.942 5.510 1.00 0.00 718 ILE A O 16
ATOM 30019 N N . LYS A 1 59 ? 0.236 -1.454 7.641 1.00 0.00 719 LYS A N 16
ATOM 30020 C CA . LYS A 1 59 ? 0.562 -2.874 7.503 1.00 0.00 719 LYS A CA 16
ATOM 30021 C C . LYS A 1 59 ? -0.577 -3.641 6.827 1.00 0.00 719 LYS A C 16
ATOM 30022 O O . LYS A 1 59 ? -1.751 -3.418 7.126 1.00 0.00 719 LYS A O 16
ATOM 30041 N N . ILE A 1 60 ? -0.225 -4.561 5.933 1.00 0.00 720 ILE A N 16
ATOM 30042 C CA . ILE A 1 60 ? -1.236 -5.364 5.247 1.00 0.00 720 ILE A CA 16
ATOM 30043 C C . ILE A 1 60 ? -1.431 -6.702 5.964 1.00 0.00 720 ILE A C 16
ATOM 30044 O O . ILE A 1 60 ? -0.509 -7.224 6.595 1.00 0.00 720 ILE A O 16
ATOM 30060 N N . MET A 1 61 ? -2.637 -7.242 5.853 1.00 0.00 721 MET A N 16
ATOM 30061 C CA . MET A 1 61 ? -2.969 -8.521 6.479 1.00 0.00 721 MET A CA 16
ATOM 30062 C C . MET A 1 61 ? -3.247 -9.571 5.406 1.00 0.00 721 MET A C 16
ATOM 30063 O O . MET A 1 61 ? -3.364 -9.240 4.233 1.00 0.00 721 MET A O 16
ATOM 30077 N N . THR A 1 62 ? -3.353 -10.832 5.809 1.00 0.00 722 THR A N 16
ATOM 30078 C CA . THR A 1 62 ? -3.627 -11.906 4.848 1.00 0.00 722 THR A CA 16
ATOM 30079 C C . THR A 1 62 ? -4.861 -12.702 5.267 1.00 0.00 722 THR A C 16
ATOM 30080 O O . THR A 1 62 ? -4.832 -13.939 5.336 1.00 0.00 722 THR A O 16
ATOM 30091 N N . ALA A 1 63 ? -5.948 -11.983 5.535 1.00 0.00 723 ALA A N 16
ATOM 30092 C CA . ALA A 1 63 ? -7.198 -12.618 5.948 1.00 0.00 723 ALA A CA 16
ATOM 30093 C C . ALA A 1 63 ? -7.603 -13.695 4.951 1.00 0.00 723 ALA A C 16
ATOM 30094 O O . ALA A 1 63 ? -7.893 -13.405 3.787 1.00 0.00 723 ALA A O 16
ATOM 30101 N N . GLU A 1 64 ? -7.623 -14.937 5.414 1.00 0.00 724 GLU A N 16
ATOM 30102 C CA . GLU A 1 64 ? -7.997 -16.058 4.562 1.00 0.00 724 GLU A CA 16
ATOM 30103 C C . GLU A 1 64 ? -7.211 -16.000 3.250 1.00 0.00 724 GLU A C 16
ATOM 30104 O O . GLU A 1 64 ? -7.605 -16.590 2.243 1.00 0.00 724 GLU A O 16
ATOM 30116 N N . GLY A 1 65 ? -6.096 -15.266 3.277 1.00 0.00 725 GLY A N 16
ATOM 30117 C CA . GLY A 1 65 ? -5.250 -15.107 2.095 1.00 0.00 725 GLY A CA 16
ATOM 30118 C C . GLY A 1 65 ? -5.520 -13.768 1.408 1.00 0.00 725 GLY A C 16
ATOM 30119 O O . GLY A 1 65 ? -4.816 -13.388 0.474 1.00 0.00 725 GLY A O 16
ATOM 30123 N N . LEU A 1 66 ? -6.540 -13.054 1.879 1.00 0.00 726 LEU A N 16
ATOM 30124 C CA . LEU A 1 66 ? -6.883 -11.758 1.297 1.00 0.00 726 LEU A CA 16
ATOM 30125 C C . LEU A 1 66 ? -6.050 -10.657 1.933 1.00 0.00 726 LEU A C 16
ATOM 30126 O O . LEU A 1 66 ? -5.810 -10.669 3.142 1.00 0.00 726 LEU A O 16
ATOM 30142 N N . TYR A 1 67 ? -5.622 -9.697 1.119 1.00 0.00 727 TYR A N 16
ATOM 30143 C CA . TYR A 1 67 ? -4.827 -8.592 1.624 1.00 0.00 727 TYR A CA 16
ATOM 30144 C C . TYR A 1 67 ? -5.718 -7.395 1.911 1.00 0.00 727 TYR A C 16
ATOM 30145 O O . TYR A 1 67 ? -6.691 -7.142 1.195 1.00 0.00 727 TYR A O 16
ATOM 30163 N N . ARG A 1 68 ? -5.383 -6.674 2.971 1.00 0.00 728 ARG A N 16
ATOM 30164 C CA . ARG A 1 68 ? -6.158 -5.510 3.376 1.00 0.00 728 ARG A CA 16
ATOM 30165 C C . ARG A 1 68 ? -5.274 -4.497 4.089 1.00 0.00 728 ARG A C 16
ATOM 30166 O O . ARG A 1 68 ? -4.381 -4.866 4.849 1.00 0.00 728 ARG A O 16
ATOM 30187 N N . ILE A 1 69 ? -5.540 -3.220 3.842 1.00 0.00 729 ILE A N 16
ATOM 30188 C CA . ILE A 1 69 ? -4.778 -2.144 4.471 1.00 0.00 729 ILE A CA 16
ATOM 30189 C C . ILE A 1 69 ? -5.466 -1.678 5.742 1.00 0.00 729 ILE A C 16
ATOM 30190 O O . ILE A 1 69 ? -4.826 -1.258 6.703 1.00 0.00 729 ILE A O 16
ATOM 30206 N N . THR A 1 70 ? -6.784 -1.735 5.713 1.00 0.00 730 THR A N 16
ATOM 30207 C CA . THR A 1 70 ? -7.603 -1.295 6.838 1.00 0.00 730 THR A CA 16
ATOM 30208 C C . THR A 1 70 ? -8.249 -2.491 7.511 1.00 0.00 730 THR A C 16
ATOM 30209 O O . THR A 1 70 ? -8.840 -2.379 8.583 1.00 0.00 730 THR A O 16
ATOM 30220 N N . GLU A 1 71 ? -8.122 -3.638 6.856 1.00 0.00 731 GLU A N 16
ATOM 30221 C CA . GLU A 1 71 ? -8.676 -4.886 7.361 1.00 0.00 731 GLU A CA 16
ATOM 30222 C C . GLU A 1 71 ? -10.187 -4.933 7.172 1.00 0.00 731 GLU A C 16
ATOM 30223 O O . GLU A 1 71 ? -10.792 -6.005 7.180 1.00 0.00 731 GLU A O 16
ATOM 30235 N N . LYS A 1 72 ? -10.784 -3.764 6.971 1.00 0.00 732 LYS A N 16
ATOM 30236 C CA . LYS A 1 72 ? -12.223 -3.671 6.745 1.00 0.00 732 LYS A CA 16
ATOM 30237 C C . LYS A 1 72 ? -12.547 -4.102 5.312 1.00 0.00 732 LYS A C 16
ATOM 30238 O O . LYS A 1 72 ? -13.573 -4.733 5.055 1.00 0.00 732 LYS A O 16
ATOM 30257 N N . LYS A 1 73 ? -11.648 -3.761 4.388 1.00 0.00 733 LYS A N 16
ATOM 30258 C CA . LYS A 1 73 ? -11.815 -4.116 2.977 1.00 0.00 733 LYS A CA 16
ATOM 30259 C C . LYS A 1 73 ? -10.568 -4.836 2.451 1.00 0.00 733 LYS A C 16
ATOM 30260 O O . LYS A 1 73 ? -9.525 -4.215 2.219 1.00 0.00 733 LYS A O 16
ATOM 30279 N N . ALA A 1 74 ? -10.676 -6.150 2.272 1.00 0.00 734 ALA A N 16
ATOM 30280 C CA . ALA A 1 74 ? -9.549 -6.949 1.787 1.00 0.00 734 ALA A CA 16
ATOM 30281 C C . ALA A 1 74 ? -9.704 -7.306 0.307 1.00 0.00 734 ALA A C 16
ATOM 30282 O O . ALA A 1 74 ? -10.748 -7.066 -0.301 1.00 0.00 734 ALA A O 16
ATOM 30289 N N . PHE A 1 75 ? -8.644 -7.885 -0.259 1.00 0.00 735 PHE A N 16
ATOM 30290 C CA . PHE A 1 75 ? -8.650 -8.284 -1.669 1.00 0.00 735 PHE A CA 16
ATOM 30291 C C . PHE A 1 75 ? -7.855 -9.574 -1.883 1.00 0.00 735 PHE A C 16
ATOM 30292 O O . PHE A 1 75 ? -7.123 -10.017 -0.995 1.00 0.00 735 PHE A O 16
ATOM 30309 N N . ARG A 1 76 ? -8.014 -10.168 -3.071 1.00 0.00 736 ARG A N 16
ATOM 30310 C CA . ARG A 1 76 ? -7.323 -11.416 -3.416 1.00 0.00 736 ARG A CA 16
ATOM 30311 C C . ARG A 1 76 ? -5.870 -11.401 -2.955 1.00 0.00 736 ARG A C 16
ATOM 30312 O O . ARG A 1 76 ? -5.374 -12.379 -2.401 1.00 0.00 736 ARG A O 16
ATOM 30333 N N . GLY A 1 77 ? -5.194 -10.286 -3.198 1.00 0.00 737 GLY A N 16
ATOM 30334 C CA . GLY A 1 77 ? -3.801 -10.150 -2.814 1.00 0.00 737 GLY A CA 16
ATOM 30335 C C . GLY A 1 77 ? -3.414 -8.684 -2.727 1.00 0.00 737 GLY A C 16
ATOM 30336 O O . GLY A 1 77 ? -4.273 -7.809 -2.687 1.00 0.00 737 GLY A O 16
ATOM 30340 N N . LEU A 1 78 ? -2.120 -8.430 -2.706 1.00 0.00 738 LEU A N 16
ATOM 30341 C CA . LEU A 1 78 ? -1.614 -7.068 -2.616 1.00 0.00 738 LEU A CA 16
ATOM 30342 C C . LEU A 1 78 ? -1.986 -6.283 -3.858 1.00 0.00 738 LEU A C 16
ATOM 30343 O O . LEU A 1 78 ? -2.559 -5.195 -3.772 1.00 0.00 738 LEU A O 16
ATOM 30359 N N . THR A 1 79 ? -1.668 -6.845 -5.014 1.00 0.00 739 THR A N 16
ATOM 30360 C CA . THR A 1 79 ? -1.987 -6.190 -6.268 1.00 0.00 739 THR A CA 16
ATOM 30361 C C . THR A 1 79 ? -3.466 -5.835 -6.302 1.00 0.00 739 THR A C 16
ATOM 30362 O O . THR A 1 79 ? -3.834 -4.687 -6.533 1.00 0.00 739 THR A O 16
ATOM 30373 N N . GLU A 1 80 ? -4.311 -6.826 -6.047 1.00 0.00 740 GLU A N 16
ATOM 30374 C CA . GLU A 1 80 ? -5.756 -6.597 -6.046 1.00 0.00 740 GLU A CA 16
ATOM 30375 C C . GLU A 1 80 ? -6.142 -5.630 -4.936 1.00 0.00 740 GLU A C 16
ATOM 30376 O O . GLU A 1 80 ? -7.082 -4.847 -5.070 1.00 0.00 740 GLU A O 16
ATOM 30388 N N . LEU A 1 81 ? -5.410 -5.706 -3.843 1.00 0.00 741 LEU A N 16
ATOM 30389 C CA . LEU A 1 81 ? -5.660 -4.857 -2.695 1.00 0.00 741 LEU A CA 16
ATOM 30390 C C . LEU A 1 81 ? -5.153 -3.430 -2.944 1.00 0.00 741 LEU A C 16
ATOM 30391 O O . LEU A 1 81 ? -5.813 -2.459 -2.578 1.00 0.00 741 LEU A O 16
ATOM 30407 N N . VAL A 1 82 ? -3.992 -3.300 -3.578 1.00 0.00 742 VAL A N 16
ATOM 30408 C CA . VAL A 1 82 ? -3.433 -1.969 -3.860 1.00 0.00 742 VAL A CA 16
ATOM 30409 C C . VAL A 1 82 ? -3.964 -1.405 -5.175 1.00 0.00 742 VAL A C 16
ATOM 30410 O O . VAL A 1 82 ? -4.098 -0.189 -5.319 1.00 0.00 742 VAL A O 16
ATOM 30423 N N . GLU A 1 83 ? -4.271 -2.278 -6.128 1.00 0.00 743 GLU A N 16
ATOM 30424 C CA . GLU A 1 83 ? -4.786 -1.812 -7.409 1.00 0.00 743 GLU A CA 16
ATOM 30425 C C . GLU A 1 83 ? -6.270 -1.481 -7.304 1.00 0.00 743 GLU A C 16
ATOM 30426 O O . GLU A 1 83 ? -6.925 -1.188 -8.304 1.00 0.00 743 GLU A O 16
ATOM 30438 N N . PHE A 1 84 ? -6.790 -1.508 -6.084 1.00 0.00 744 PHE A N 16
ATOM 30439 C CA . PHE A 1 84 ? -8.191 -1.187 -5.857 1.00 0.00 744 PHE A CA 16
ATOM 30440 C C . PHE A 1 84 ? -8.313 0.080 -5.018 1.00 0.00 744 PHE A C 16
ATOM 30441 O O . PHE A 1 84 ? -9.124 0.963 -5.309 1.00 0.00 744 PHE A O 16
ATOM 30458 N N . TYR A 1 85 ? -7.488 0.175 -3.981 1.00 0.00 745 TYR A N 16
ATOM 30459 C CA . TYR A 1 85 ? -7.512 1.352 -3.116 1.00 0.00 745 TYR A CA 16
ATOM 30460 C C . TYR A 1 85 ? -7.149 2.600 -3.920 1.00 0.00 745 TYR A C 16
ATOM 30461 O O . TYR A 1 85 ? -7.339 3.726 -3.462 1.00 0.00 745 TYR A O 16
ATOM 30479 N N . GLN A 1 86 ? -6.644 2.388 -5.133 1.00 0.00 746 GLN A N 16
ATOM 30480 C CA . GLN A 1 86 ? -6.280 3.496 -6.011 1.00 0.00 746 GLN A CA 16
ATOM 30481 C C . GLN A 1 86 ? -7.540 4.245 -6.448 1.00 0.00 746 GLN A C 16
ATOM 30482 O O . GLN A 1 86 ? -7.485 5.416 -6.836 1.00 0.00 746 GLN A O 16
ATOM 30496 N N . GLN A 1 87 ? -8.675 3.555 -6.355 1.00 0.00 747 GLN A N 16
ATOM 30497 C CA . GLN A 1 87 ? -9.960 4.139 -6.721 1.00 0.00 747 GLN A CA 16
ATOM 30498 C C . GLN A 1 87 ? -10.785 4.413 -5.467 1.00 0.00 747 GLN A C 16
ATOM 30499 O O . GLN A 1 87 ? -11.464 5.435 -5.364 1.00 0.00 747 GLN A O 16
ATOM 30513 N N . ASN A 1 88 ? -10.713 3.493 -4.510 1.00 0.00 748 ASN A N 16
ATOM 30514 C CA . ASN A 1 88 ? -11.451 3.644 -3.261 1.00 0.00 748 ASN A CA 16
ATOM 30515 C C . ASN A 1 88 ? -10.851 4.769 -2.415 1.00 0.00 748 ASN A C 16
ATOM 30516 O O . ASN A 1 88 ? -9.673 4.735 -2.065 1.00 0.00 748 ASN A O 16
ATOM 30527 N N . SER A 1 89 ? -11.671 5.766 -2.089 1.00 0.00 749 SER A N 16
ATOM 30528 C CA . SER A 1 89 ? -11.211 6.899 -1.286 1.00 0.00 749 SER A CA 16
ATOM 30529 C C . SER A 1 89 ? -10.651 6.423 0.047 1.00 0.00 749 SER A C 16
ATOM 30530 O O . SER A 1 89 ? -11.402 5.989 0.926 1.00 0.00 749 SER A O 16
ATOM 30538 N N . LEU A 1 90 ? -9.336 6.515 0.193 1.00 0.00 750 LEU A N 16
ATOM 30539 C CA . LEU A 1 90 ? -8.679 6.088 1.427 1.00 0.00 750 LEU A CA 16
ATOM 30540 C C . LEU A 1 90 ? -9.405 6.640 2.652 1.00 0.00 750 LEU A C 16
ATOM 30541 O O . LEU A 1 90 ? -9.399 6.018 3.714 1.00 0.00 750 LEU A O 16
ATOM 30557 N N . LYS A 1 91 ? -10.040 7.800 2.495 1.00 0.00 751 LYS A N 16
ATOM 30558 C CA . LYS A 1 91 ? -10.777 8.416 3.598 1.00 0.00 751 LYS A CA 16
ATOM 30559 C C . LYS A 1 91 ? -11.850 7.464 4.135 1.00 0.00 751 LYS A C 16
ATOM 30560 O O . LYS A 1 91 ? -12.404 7.683 5.212 1.00 0.00 751 LYS A O 16
ATOM 30579 N N . ASP A 1 92 ? -12.134 6.405 3.380 1.00 0.00 752 ASP A N 16
ATOM 30580 C CA . ASP A 1 92 ? -13.134 5.424 3.796 1.00 0.00 752 ASP A CA 16
ATOM 30581 C C . ASP A 1 92 ? -12.457 4.236 4.482 1.00 0.00 752 ASP A C 16
ATOM 30582 O O . ASP A 1 92 ? -12.903 3.772 5.532 1.00 0.00 752 ASP A O 16
ATOM 30591 N N . CYS A 1 93 ? -11.378 3.751 3.877 1.00 0.00 753 CYS A N 16
ATOM 30592 C CA . CYS A 1 93 ? -10.647 2.618 4.431 1.00 0.00 753 CYS A CA 16
ATOM 30593 C C . CYS A 1 93 ? -9.640 3.076 5.480 1.00 0.00 753 CYS A C 16
ATOM 30594 O O . CYS A 1 93 ? -9.465 2.415 6.508 1.00 0.00 753 CYS A O 16
ATOM 30602 N N . PHE A 1 94 ? -8.955 4.187 5.202 1.00 0.00 754 PHE A N 16
ATOM 30603 C CA . PHE A 1 94 ? -7.944 4.694 6.126 1.00 0.00 754 PHE A CA 16
ATOM 30604 C C . PHE A 1 94 ? -8.581 5.501 7.272 1.00 0.00 754 PHE A C 16
ATOM 30605 O O . PHE A 1 94 ? -9.303 4.946 8.100 1.00 0.00 754 PHE A O 16
ATOM 30622 N N . LYS A 1 95 ? -8.299 6.805 7.326 1.00 0.00 755 LYS A N 16
ATOM 30623 C CA . LYS A 1 95 ? -8.844 7.660 8.388 1.00 0.00 755 LYS A CA 16
ATOM 30624 C C . LYS A 1 95 ? -9.025 9.096 7.898 1.00 0.00 755 LYS A C 16
ATOM 30625 O O . LYS A 1 95 ? -9.950 9.392 7.143 1.00 0.00 755 LYS A O 16
ATOM 30644 N N . SER A 1 96 ? -8.135 9.983 8.322 1.00 0.00 756 SER A N 16
ATOM 30645 C CA . SER A 1 96 ? -8.204 11.381 7.920 1.00 0.00 756 SER A CA 16
ATOM 30646 C C . SER A 1 96 ? -7.641 11.558 6.518 1.00 0.00 756 SER A C 16
ATOM 30647 O O . SER A 1 96 ? -6.997 12.562 6.214 1.00 0.00 756 SER A O 16
ATOM 30655 N N . LEU A 1 97 ? -7.883 10.574 5.669 1.00 0.00 757 LEU A N 16
ATOM 30656 C CA . LEU A 1 97 ? -7.390 10.624 4.300 1.00 0.00 757 LEU A CA 16
ATOM 30657 C C . LEU A 1 97 ? -8.414 11.288 3.384 1.00 0.00 757 LEU A C 16
ATOM 30658 O O . LEU A 1 97 ? -9.512 11.644 3.812 1.00 0.00 757 LEU A O 16
ATOM 30674 N N . ASP A 1 98 ? -8.045 11.433 2.120 1.00 0.00 758 ASP A N 16
ATOM 30675 C CA . ASP A 1 98 ? -8.929 12.033 1.124 1.00 0.00 758 ASP A CA 16
ATOM 30676 C C . ASP A 1 98 ? -8.314 11.868 -0.260 1.00 0.00 758 ASP A C 16
ATOM 30677 O O . ASP A 1 98 ? -8.317 12.777 -1.090 1.00 0.00 758 ASP A O 16
ATOM 30686 N N . THR A 1 99 ? -7.771 10.683 -0.487 1.00 0.00 759 THR A N 16
ATOM 30687 C CA . THR A 1 99 ? -7.133 10.368 -1.754 1.00 0.00 759 THR A CA 16
ATOM 30688 C C . THR A 1 99 ? -7.165 8.872 -2.008 1.00 0.00 759 THR A C 16
ATOM 30689 O O . THR A 1 99 ? -7.961 8.147 -1.406 1.00 0.00 759 THR A O 16
ATOM 30700 N N . THR A 1 100 ? -6.284 8.422 -2.889 1.00 0.00 760 THR A N 16
ATOM 30701 C CA . THR A 1 100 ? -6.187 7.004 -3.225 1.00 0.00 760 THR A CA 16
ATOM 30702 C C . THR A 1 100 ? -4.804 6.690 -3.779 1.00 0.00 760 THR A C 16
ATOM 30703 O O . THR A 1 100 ? -4.026 7.599 -4.074 1.00 0.00 760 THR A O 16
ATOM 30714 N N . LEU A 1 101 ? -4.509 5.400 -3.935 1.00 0.00 761 LEU A N 16
ATOM 30715 C CA . LEU A 1 101 ? -3.227 4.974 -4.485 1.00 0.00 761 LEU A CA 16
ATOM 30716 C C . LEU A 1 101 ? -3.065 5.642 -5.856 1.00 0.00 761 LEU A C 16
ATOM 30717 O O . LEU A 1 101 ? -3.446 5.081 -6.881 1.00 0.00 761 LEU A O 16
ATOM 30733 N N . GLN A 1 102 ? -2.555 6.873 -5.847 1.00 0.00 762 GLN A N 16
ATOM 30734 C CA . GLN A 1 102 ? -2.410 7.657 -7.072 1.00 0.00 762 GLN A CA 16
ATOM 30735 C C . GLN A 1 102 ? -1.289 7.136 -7.965 1.00 0.00 762 GLN A C 16
ATOM 30736 O O . GLN A 1 102 ? -1.534 6.726 -9.099 1.00 0.00 762 GLN A O 16
ATOM 30750 N N . PHE A 1 103 ? -0.058 7.180 -7.468 1.00 0.00 763 PHE A N 16
ATOM 30751 C CA . PHE A 1 103 ? 1.077 6.732 -8.276 1.00 0.00 763 PHE A CA 16
ATOM 30752 C C . PHE A 1 103 ? 2.059 5.881 -7.467 1.00 0.00 763 PHE A C 16
ATOM 30753 O O . PHE A 1 103 ? 2.176 6.026 -6.254 1.00 0.00 763 PHE A O 16
ATOM 30770 N N . PRO A 1 104 ? 2.777 5.015 -8.132 1.00 0.00 764 PRO A N 16
ATOM 30771 C CA . PRO A 1 104 ? 3.787 4.133 -7.484 1.00 0.00 764 PRO A CA 16
ATOM 30772 C C . PRO A 1 104 ? 5.073 4.902 -7.191 1.00 0.00 764 PRO A C 16
ATOM 30773 O O . PRO A 1 104 ? 5.076 6.133 -7.197 1.00 0.00 764 PRO A O 16
ATOM 30784 N N . PHE A 1 105 ? 6.168 4.193 -6.935 1.00 0.00 765 PHE A N 16
ATOM 30785 C CA . PHE A 1 105 ? 7.426 4.872 -6.646 1.00 0.00 765 PHE A CA 16
ATOM 30786 C C . PHE A 1 105 ? 8.543 4.412 -7.579 1.00 0.00 765 PHE A C 16
ATOM 30787 O O . PHE A 1 105 ? 9.590 5.067 -7.677 1.00 0.00 765 PHE A O 16
ATOM 30804 N N . LYS A 1 106 ? 8.316 3.300 -8.277 1.00 0.00 766 LYS A N 16
ATOM 30805 C CA . LYS A 1 106 ? 9.311 2.785 -9.207 1.00 0.00 766 LYS A CA 16
ATOM 30806 C C . LYS A 1 106 ? 9.066 3.338 -10.610 1.00 0.00 766 LYS A C 16
ATOM 30807 O O . LYS A 1 106 ? 10.015 3.679 -11.312 1.00 0.00 766 LYS A O 16
ATOM 30826 N N . GLU A 1 107 ? 7.784 3.436 -10.986 1.00 0.00 767 GLU A N 16
ATOM 30827 C CA . GLU A 1 107 ? 7.382 3.959 -12.299 1.00 0.00 767 GLU A CA 16
ATOM 30828 C C . GLU A 1 107 ? 8.476 3.754 -13.359 1.00 0.00 767 GLU A C 16
ATOM 30829 O O . GLU A 1 107 ? 9.126 4.720 -13.733 1.00 0.00 767 GLU A O 16
ATOM 30842 N N . ASP B 2 1 ? 5.265 -0.811 16.385 1.00 0.00 338 ASP B N 16
ATOM 30843 C CA . ASP B 2 1 ? 5.841 -0.558 17.737 1.00 0.00 338 ASP B CA 16
ATOM 30844 C C . ASP B 2 1 ? 5.709 0.927 18.084 1.00 0.00 338 ASP B C 16
ATOM 30845 O O . ASP B 2 1 ? 4.742 1.343 18.720 1.00 0.00 338 ASP B O 16
ATOM 30856 N N . THR B 2 2 ? 6.696 1.709 17.659 1.00 0.00 339 THR B N 16
ATOM 30857 C CA . THR B 2 2 ? 6.719 3.147 17.908 1.00 0.00 339 THR B CA 16
ATOM 30858 C C . THR B 2 2 ? 6.058 3.888 16.754 1.00 0.00 339 THR B C 16
ATOM 30859 O O . THR B 2 2 ? 4.922 4.350 16.862 1.00 0.00 339 THR B O 16
ATOM 30870 N N . GLU B 2 3 ? 6.790 3.989 15.647 1.00 0.00 340 GLU B N 16
ATOM 30871 C CA . GLU B 2 3 ? 6.289 4.662 14.451 1.00 0.00 340 GLU B CA 16
ATOM 30872 C C . GLU B 2 3 ? 6.729 3.917 13.195 1.00 0.00 340 GLU B C 16
ATOM 30873 O O . GLU B 2 3 ? 7.821 4.151 12.674 1.00 0.00 340 GLU B O 16
ATOM 30885 N N . VAL B 2 4 ? 5.872 3.026 12.703 1.00 0.00 341 VAL B N 16
ATOM 30886 C CA . VAL B 2 4 ? 6.188 2.268 11.495 1.00 0.00 341 VAL B CA 16
ATOM 30887 C C . VAL B 2 4 ? 4.946 2.128 10.612 1.00 0.00 341 VAL B C 16
ATOM 30888 O O . VAL B 2 4 ? 4.953 2.579 9.468 1.00 0.00 341 VAL B O 16
ATOM 30925 N N . GLU B 2 6 ? 1.827 0.249 12.433 1.00 0.00 343 GLU B N 16
ATOM 30926 C CA . GLU B 2 6 ? 1.040 -0.692 13.240 1.00 0.00 343 GLU B CA 16
ATOM 30927 C C . GLU B 2 6 ? -0.475 -0.468 13.101 1.00 0.00 343 GLU B C 16
ATOM 30928 O O . GLU B 2 6 ? -1.206 -0.439 14.093 1.00 0.00 343 GLU B O 16
ATOM 30940 N N . SER B 2 7 ? -0.947 -0.340 11.864 1.00 0.00 344 SER B N 16
ATOM 30941 C CA . SER B 2 7 ? -2.379 -0.147 11.611 1.00 0.00 344 SER B CA 16
ATOM 30942 C C . SER B 2 7 ? -2.856 1.221 12.118 1.00 0.00 344 SER B C 16
ATOM 30943 O O . SER B 2 7 ? -3.764 1.302 12.944 1.00 0.00 344 SER B O 16
ATOM 30951 N N . PRO B 2 8 ? -2.273 2.294 11.632 1.00 0.00 345 PRO B N 16
ATOM 30952 C CA . PRO B 2 8 ? -2.655 3.682 12.042 1.00 0.00 345 PRO B CA 16
ATOM 30953 C C . PRO B 2 8 ? -4.160 3.932 11.930 1.00 0.00 345 PRO B C 16
ATOM 30954 O O . PRO B 2 8 ? -4.694 4.830 12.581 1.00 0.00 345 PRO B O 16
ATOM 30989 N N . ALA B 2 10 ? -7.601 1.373 10.145 1.00 0.00 347 ALA B N 16
ATOM 30990 C CA . ALA B 2 10 ? -8.332 0.116 10.298 1.00 0.00 347 ALA B CA 16
ATOM 30991 C C . ALA B 2 10 ? -9.559 0.304 11.190 1.00 0.00 347 ALA B C 16
ATOM 30992 O O . ALA B 2 10 ? -10.682 -0.011 10.789 1.00 0.00 347 ALA B O 16
ATOM 30999 N N . ASP B 2 11 ? -9.340 0.818 12.398 1.00 0.00 348 ASP B N 16
ATOM 31000 C CA . ASP B 2 11 ? -10.440 1.036 13.336 1.00 0.00 348 ASP B CA 16
ATOM 31001 C C . ASP B 2 11 ? -10.232 2.321 14.156 1.00 0.00 348 ASP B C 16
ATOM 31002 O O . ASP B 2 11 ? -9.792 2.278 15.309 1.00 0.00 348 ASP B O 16
ATOM 31011 N N . PRO B 2 12 ? -10.550 3.458 13.585 1.00 0.00 349 PRO B N 16
ATOM 31012 C CA . PRO B 2 12 ? -10.402 4.776 14.272 1.00 0.00 349 PRO B CA 16
ATOM 31013 C C . PRO B 2 12 ? -11.404 4.943 15.416 1.00 0.00 349 PRO B C 16
ATOM 31014 O O . PRO B 2 12 ? -12.175 5.905 15.450 1.00 0.00 349 PRO B O 16
ATOM 31025 N N . GLU B 2 13 ? -11.380 3.988 16.340 1.00 0.00 350 GLU B N 16
ATOM 31026 C CA . GLU B 2 13 ? -12.282 4.001 17.493 1.00 0.00 350 GLU B CA 16
ATOM 31027 C C . GLU B 2 13 ? -13.746 3.849 17.044 1.00 0.00 350 GLU B C 16
ATOM 31028 O O . GLU B 2 13 ? -14.625 4.304 17.760 1.00 0.00 350 GLU B O 16
ATOM 31041 N N . GLY A 1 1 ? 4.373 -13.900 -12.524 1.00 0.00 661 GLY A N 17
ATOM 31042 C CA . GLY A 1 1 ? 3.074 -14.220 -13.189 1.00 0.00 661 GLY A CA 17
ATOM 31043 C C . GLY A 1 1 ? 2.163 -12.994 -13.152 1.00 0.00 661 GLY A C 17
ATOM 31044 O O . GLY A 1 1 ? 2.576 -11.897 -13.523 1.00 0.00 661 GLY A O 17
ATOM 31050 N N . HIS A 1 2 ? 0.922 -13.196 -12.706 1.00 0.00 662 HIS A N 17
ATOM 31051 C CA . HIS A 1 2 ? -0.057 -12.107 -12.621 1.00 0.00 662 HIS A CA 17
ATOM 31052 C C . HIS A 1 2 ? -1.103 -12.413 -11.539 1.00 0.00 662 HIS A C 17
ATOM 31053 O O . HIS A 1 2 ? -2.309 -12.265 -11.763 1.00 0.00 662 HIS A O 17
ATOM 31068 N N . MET A 1 3 ? -0.633 -12.838 -10.368 1.00 0.00 663 MET A N 17
ATOM 31069 C CA . MET A 1 3 ? -1.532 -13.168 -9.261 1.00 0.00 663 MET A CA 17
ATOM 31070 C C . MET A 1 3 ? -1.023 -12.545 -7.955 1.00 0.00 663 MET A C 17
ATOM 31071 O O . MET A 1 3 ? -1.452 -11.455 -7.577 1.00 0.00 663 MET A O 17
ATOM 31085 N N . GLN A 1 4 ? -0.097 -13.227 -7.272 1.00 0.00 664 GLN A N 17
ATOM 31086 C CA . GLN A 1 4 ? 0.457 -12.696 -6.023 1.00 0.00 664 GLN A CA 17
ATOM 31087 C C . GLN A 1 4 ? 1.845 -12.109 -6.258 1.00 0.00 664 GLN A C 17
ATOM 31088 O O . GLN A 1 4 ? 2.535 -11.726 -5.313 1.00 0.00 664 GLN A O 17
ATOM 31102 N N . ASP A 1 5 ? 2.243 -12.026 -7.521 1.00 0.00 665 ASP A N 17
ATOM 31103 C CA . ASP A 1 5 ? 3.542 -11.466 -7.869 1.00 0.00 665 ASP A CA 17
ATOM 31104 C C . ASP A 1 5 ? 3.582 -9.983 -7.505 1.00 0.00 665 ASP A C 17
ATOM 31105 O O . ASP A 1 5 ? 2.723 -9.204 -7.937 1.00 0.00 665 ASP A O 17
ATOM 31114 N N . LEU A 1 6 ? 4.564 -9.598 -6.700 1.00 0.00 666 LEU A N 17
ATOM 31115 C CA . LEU A 1 6 ? 4.682 -8.208 -6.274 1.00 0.00 666 LEU A CA 17
ATOM 31116 C C . LEU A 1 6 ? 5.914 -7.541 -6.887 1.00 0.00 666 LEU A C 17
ATOM 31117 O O . LEU A 1 6 ? 5.886 -6.360 -7.236 1.00 0.00 666 LEU A O 17
ATOM 31133 N N . SER A 1 7 ? 6.990 -8.302 -7.009 1.00 0.00 667 SER A N 17
ATOM 31134 C CA . SER A 1 7 ? 8.242 -7.784 -7.565 1.00 0.00 667 SER A CA 17
ATOM 31135 C C . SER A 1 7 ? 8.120 -7.443 -9.051 1.00 0.00 667 SER A C 17
ATOM 31136 O O . SER A 1 7 ? 9.085 -6.995 -9.667 1.00 0.00 667 SER A O 17
ATOM 31144 N N . VAL A 1 8 ? 6.940 -7.657 -9.623 1.00 0.00 668 VAL A N 17
ATOM 31145 C CA . VAL A 1 8 ? 6.727 -7.367 -11.041 1.00 0.00 668 VAL A CA 17
ATOM 31146 C C . VAL A 1 8 ? 6.042 -6.009 -11.229 1.00 0.00 668 VAL A C 17
ATOM 31147 O O . VAL A 1 8 ? 5.649 -5.650 -12.341 1.00 0.00 668 VAL A O 17
ATOM 31160 N N . HIS A 1 9 ? 5.906 -5.258 -10.138 1.00 0.00 669 HIS A N 17
ATOM 31161 C CA . HIS A 1 9 ? 5.272 -3.939 -10.196 1.00 0.00 669 HIS A CA 17
ATOM 31162 C C . HIS A 1 9 ? 6.270 -2.837 -9.850 1.00 0.00 669 HIS A C 17
ATOM 31163 O O . HIS A 1 9 ? 7.485 -3.062 -9.809 1.00 0.00 669 HIS A O 17
ATOM 31178 N N . LEU A 1 10 ? 5.747 -1.647 -9.592 1.00 0.00 670 LEU A N 17
ATOM 31179 C CA . LEU A 1 10 ? 6.583 -0.509 -9.244 1.00 0.00 670 LEU A CA 17
ATOM 31180 C C . LEU A 1 10 ? 6.125 0.090 -7.932 1.00 0.00 670 LEU A C 17
ATOM 31181 O O . LEU A 1 10 ? 6.728 1.041 -7.425 1.00 0.00 670 LEU A O 17
ATOM 31197 N N . TRP A 1 11 ? 5.064 -0.469 -7.377 1.00 0.00 671 TRP A N 17
ATOM 31198 C CA . TRP A 1 11 ? 4.563 0.025 -6.116 1.00 0.00 671 TRP A CA 17
ATOM 31199 C C . TRP A 1 11 ? 4.944 -0.938 -4.989 1.00 0.00 671 TRP A C 17
ATOM 31200 O O . TRP A 1 11 ? 4.671 -0.691 -3.812 1.00 0.00 671 TRP A O 17
ATOM 31221 N N . TYR A 1 12 ? 5.581 -2.045 -5.356 1.00 0.00 672 TYR A N 17
ATOM 31222 C CA . TYR A 1 12 ? 5.997 -3.032 -4.365 1.00 0.00 672 TYR A CA 17
ATOM 31223 C C . TYR A 1 12 ? 7.459 -2.821 -3.973 1.00 0.00 672 TYR A C 17
ATOM 31224 O O . TYR A 1 12 ? 8.359 -2.948 -4.807 1.00 0.00 672 TYR A O 17
ATOM 31242 N N . ALA A 1 13 ? 7.682 -2.502 -2.700 1.00 0.00 673 ALA A N 17
ATOM 31243 C CA . ALA A 1 13 ? 9.037 -2.277 -2.196 1.00 0.00 673 ALA A CA 17
ATOM 31244 C C . ALA A 1 13 ? 9.516 -3.491 -1.401 1.00 0.00 673 ALA A C 17
ATOM 31245 O O . ALA A 1 13 ? 10.710 -3.657 -1.156 1.00 0.00 673 ALA A O 17
ATOM 31252 N N . GLY A 1 14 ? 8.566 -4.336 -1.010 1.00 0.00 674 GLY A N 17
ATOM 31253 C CA . GLY A 1 14 ? 8.871 -5.547 -0.249 1.00 0.00 674 GLY A CA 17
ATOM 31254 C C . GLY A 1 14 ? 9.843 -5.284 0.900 1.00 0.00 674 GLY A C 17
ATOM 31255 O O . GLY A 1 14 ? 9.489 -4.626 1.882 1.00 0.00 674 GLY A O 17
ATOM 31259 N N . PRO A 1 15 ? 11.043 -5.799 0.806 1.00 0.00 675 PRO A N 17
ATOM 31260 C CA . PRO A 1 15 ? 12.079 -5.635 1.871 1.00 0.00 675 PRO A CA 17
ATOM 31261 C C . PRO A 1 15 ? 12.487 -4.175 2.079 1.00 0.00 675 PRO A C 17
ATOM 31262 O O . PRO A 1 15 ? 13.658 -3.814 1.951 1.00 0.00 675 PRO A O 17
ATOM 31273 N N . MET A 1 16 ? 11.511 -3.343 2.417 1.00 0.00 676 MET A N 17
ATOM 31274 C CA . MET A 1 16 ? 11.769 -1.926 2.660 1.00 0.00 676 MET A CA 17
ATOM 31275 C C . MET A 1 16 ? 11.382 -1.548 4.088 1.00 0.00 676 MET A C 17
ATOM 31276 O O . MET A 1 16 ? 10.697 -2.308 4.777 1.00 0.00 676 MET A O 17
ATOM 31290 N N . GLU A 1 17 ? 11.819 -0.367 4.517 1.00 0.00 677 GLU A N 17
ATOM 31291 C CA . GLU A 1 17 ? 11.515 0.135 5.856 1.00 0.00 677 GLU A CA 17
ATOM 31292 C C . GLU A 1 17 ? 10.606 1.365 5.766 1.00 0.00 677 GLU A C 17
ATOM 31293 O O . GLU A 1 17 ? 10.462 1.962 4.697 1.00 0.00 677 GLU A O 17
ATOM 31305 N N . ARG A 1 18 ? 9.989 1.741 6.886 1.00 0.00 678 ARG A N 17
ATOM 31306 C CA . ARG A 1 18 ? 9.097 2.902 6.896 1.00 0.00 678 ARG A CA 17
ATOM 31307 C C . ARG A 1 18 ? 9.795 4.122 6.303 1.00 0.00 678 ARG A C 17
ATOM 31308 O O . ARG A 1 18 ? 9.321 4.699 5.324 1.00 0.00 678 ARG A O 17
ATOM 31329 N N . ALA A 1 19 ? 10.928 4.498 6.889 1.00 0.00 679 ALA A N 17
ATOM 31330 C CA . ALA A 1 19 ? 11.691 5.643 6.406 1.00 0.00 679 ALA A CA 17
ATOM 31331 C C . ALA A 1 19 ? 12.157 5.407 4.972 1.00 0.00 679 ALA A C 17
ATOM 31332 O O . ALA A 1 19 ? 12.270 6.348 4.184 1.00 0.00 679 ALA A O 17
ATOM 31339 N N . GLY A 1 20 ? 12.407 4.145 4.631 1.00 0.00 680 GLY A N 17
ATOM 31340 C CA . GLY A 1 20 ? 12.840 3.804 3.280 1.00 0.00 680 GLY A CA 17
ATOM 31341 C C . GLY A 1 20 ? 11.663 3.907 2.329 1.00 0.00 680 GLY A C 17
ATOM 31342 O O . GLY A 1 20 ? 11.782 4.434 1.225 1.00 0.00 680 GLY A O 17
ATOM 31346 N N . ALA A 1 21 ? 10.516 3.410 2.781 1.00 0.00 681 ALA A N 17
ATOM 31347 C CA . ALA A 1 21 ? 9.302 3.460 1.979 1.00 0.00 681 ALA A CA 17
ATOM 31348 C C . ALA A 1 21 ? 8.927 4.908 1.662 1.00 0.00 681 ALA A C 17
ATOM 31349 O O . ALA A 1 21 ? 8.688 5.258 0.506 1.00 0.00 681 ALA A O 17
ATOM 31356 N N . GLU A 1 22 ? 8.872 5.750 2.691 1.00 0.00 682 GLU A N 17
ATOM 31357 C CA . GLU A 1 22 ? 8.515 7.154 2.490 1.00 0.00 682 GLU A CA 17
ATOM 31358 C C . GLU A 1 22 ? 9.668 7.949 1.899 1.00 0.00 682 GLU A C 17
ATOM 31359 O O . GLU A 1 22 ? 9.464 9.033 1.352 1.00 0.00 682 GLU A O 17
ATOM 31371 N N . SER A 1 23 ? 10.871 7.410 1.996 1.00 0.00 683 SER A N 17
ATOM 31372 C CA . SER A 1 23 ? 12.039 8.095 1.462 1.00 0.00 683 SER A CA 17
ATOM 31373 C C . SER A 1 23 ? 11.852 8.363 -0.021 1.00 0.00 683 SER A C 17
ATOM 31374 O O . SER A 1 23 ? 12.192 9.437 -0.521 1.00 0.00 683 SER A O 17
ATOM 31382 N N . ILE A 1 24 ? 11.293 7.385 -0.716 1.00 0.00 684 ILE A N 17
ATOM 31383 C CA . ILE A 1 24 ? 11.045 7.528 -2.144 1.00 0.00 684 ILE A CA 17
ATOM 31384 C C . ILE A 1 24 ? 9.766 8.330 -2.362 1.00 0.00 684 ILE A C 17
ATOM 31385 O O . ILE A 1 24 ? 9.748 9.304 -3.113 1.00 0.00 684 ILE A O 17
ATOM 31401 N N . LEU A 1 25 ? 8.701 7.908 -1.688 1.00 0.00 685 LEU A N 17
ATOM 31402 C CA . LEU A 1 25 ? 7.408 8.577 -1.795 1.00 0.00 685 LEU A CA 17
ATOM 31403 C C . LEU A 1 25 ? 7.501 10.048 -1.378 1.00 0.00 685 LEU A C 17
ATOM 31404 O O . LEU A 1 25 ? 6.955 10.932 -2.047 1.00 0.00 685 LEU A O 17
ATOM 31420 N N . ALA A 1 26 ? 8.187 10.320 -0.273 1.00 0.00 686 ALA A N 17
ATOM 31421 C CA . ALA A 1 26 ? 8.325 11.694 0.187 1.00 0.00 686 ALA A CA 17
ATOM 31422 C C . ALA A 1 26 ? 9.023 12.527 -0.882 1.00 0.00 686 ALA A C 17
ATOM 31423 O O . ALA A 1 26 ? 8.641 13.675 -1.138 1.00 0.00 686 ALA A O 17
ATOM 31430 N N . ASN A 1 27 ? 10.022 11.931 -1.523 1.00 0.00 687 ASN A N 17
ATOM 31431 C CA . ASN A 1 27 ? 10.760 12.606 -2.584 1.00 0.00 687 ASN A CA 17
ATOM 31432 C C . ASN A 1 27 ? 9.931 12.655 -3.872 1.00 0.00 687 ASN A C 17
ATOM 31433 O O . ASN A 1 27 ? 10.184 13.484 -4.748 1.00 0.00 687 ASN A O 17
ATOM 31444 N N . ARG A 1 28 ? 8.948 11.763 -3.977 1.00 0.00 688 ARG A N 17
ATOM 31445 C CA . ARG A 1 28 ? 8.083 11.706 -5.158 1.00 0.00 688 ARG A CA 17
ATOM 31446 C C . ARG A 1 28 ? 6.890 12.662 -5.004 1.00 0.00 688 ARG A C 17
ATOM 31447 O O . ARG A 1 28 ? 6.644 13.204 -3.920 1.00 0.00 688 ARG A O 17
ATOM 31468 N N . SER A 1 29 ? 6.146 12.862 -6.089 1.00 0.00 689 SER A N 17
ATOM 31469 C CA . SER A 1 29 ? 4.981 13.748 -6.057 1.00 0.00 689 SER A CA 17
ATOM 31470 C C . SER A 1 29 ? 3.882 13.171 -5.160 1.00 0.00 689 SER A C 17
ATOM 31471 O O . SER A 1 29 ? 3.935 12.002 -4.764 1.00 0.00 689 SER A O 17
ATOM 31479 N N . ASP A 1 30 ? 2.883 13.992 -4.846 1.00 0.00 690 ASP A N 17
ATOM 31480 C CA . ASP A 1 30 ? 1.778 13.545 -4.003 1.00 0.00 690 ASP A CA 17
ATOM 31481 C C . ASP A 1 30 ? 0.943 12.498 -4.735 1.00 0.00 690 ASP A C 17
ATOM 31482 O O . ASP A 1 30 ? 0.692 12.607 -5.938 1.00 0.00 690 ASP A O 17
ATOM 31491 N N . GLY A 1 31 ? 0.525 11.475 -4.000 1.00 0.00 691 GLY A N 17
ATOM 31492 C CA . GLY A 1 31 ? -0.266 10.397 -4.579 1.00 0.00 691 GLY A CA 17
ATOM 31493 C C . GLY A 1 31 ? 0.597 9.157 -4.751 1.00 0.00 691 GLY A C 17
ATOM 31494 O O . GLY A 1 31 ? 0.093 8.039 -4.877 1.00 0.00 691 GLY A O 17
ATOM 31498 N N . THR A 1 32 ? 1.908 9.372 -4.740 1.00 0.00 692 THR A N 17
ATOM 31499 C CA . THR A 1 32 ? 2.862 8.279 -4.880 1.00 0.00 692 THR A CA 17
ATOM 31500 C C . THR A 1 32 ? 2.659 7.271 -3.757 1.00 0.00 692 THR A C 17
ATOM 31501 O O . THR A 1 32 ? 2.543 7.648 -2.596 1.00 0.00 692 THR A O 17
ATOM 31512 N N . PHE A 1 33 ? 2.589 5.994 -4.099 1.00 0.00 693 PHE A N 17
ATOM 31513 C CA . PHE A 1 33 ? 2.369 4.971 -3.089 1.00 0.00 693 PHE A CA 17
ATOM 31514 C C . PHE A 1 33 ? 3.214 3.733 -3.334 1.00 0.00 693 PHE A C 17
ATOM 31515 O O . PHE A 1 33 ? 3.720 3.510 -4.433 1.00 0.00 693 PHE A O 17
ATOM 31532 N N . LEU A 1 34 ? 3.345 2.919 -2.298 1.00 0.00 694 LEU A N 17
ATOM 31533 C CA . LEU A 1 34 ? 4.111 1.688 -2.403 1.00 0.00 694 LEU A CA 17
ATOM 31534 C C . LEU A 1 34 ? 3.763 0.730 -1.270 1.00 0.00 694 LEU A C 17
ATOM 31535 O O . LEU A 1 34 ? 3.172 1.122 -0.261 1.00 0.00 694 LEU A O 17
ATOM 31551 N N . VAL A 1 35 ? 4.148 -0.526 -1.445 1.00 0.00 695 VAL A N 17
ATOM 31552 C CA . VAL A 1 35 ? 3.897 -1.543 -0.432 1.00 0.00 695 VAL A CA 17
ATOM 31553 C C . VAL A 1 35 ? 5.191 -2.281 -0.099 1.00 0.00 695 VAL A C 17
ATOM 31554 O O . VAL A 1 35 ? 5.968 -2.629 -0.997 1.00 0.00 695 VAL A O 17
ATOM 31567 N N . ARG A 1 36 ? 5.422 -2.511 1.190 1.00 0.00 696 ARG A N 17
ATOM 31568 C CA . ARG A 1 36 ? 6.629 -3.204 1.634 1.00 0.00 696 ARG A CA 17
ATOM 31569 C C . ARG A 1 36 ? 6.278 -4.531 2.306 1.00 0.00 696 ARG A C 17
ATOM 31570 O O . ARG A 1 36 ? 5.123 -4.774 2.674 1.00 0.00 696 ARG A O 17
ATOM 31591 N N . GLN A 1 37 ? 7.293 -5.372 2.467 1.00 0.00 697 GLN A N 17
ATOM 31592 C CA . GLN A 1 37 ? 7.126 -6.675 3.097 1.00 0.00 697 GLN A CA 17
ATOM 31593 C C . GLN A 1 37 ? 8.015 -6.765 4.334 1.00 0.00 697 GLN A C 17
ATOM 31594 O O . GLN A 1 37 ? 9.236 -6.907 4.230 1.00 0.00 697 GLN A O 17
ATOM 31608 N N . ARG A 1 38 ? 7.392 -6.669 5.501 1.00 0.00 698 ARG A N 17
ATOM 31609 C CA . ARG A 1 38 ? 8.121 -6.723 6.761 1.00 0.00 698 ARG A CA 17
ATOM 31610 C C . ARG A 1 38 ? 7.149 -6.557 7.924 1.00 0.00 698 ARG A C 17
ATOM 31611 O O . ARG A 1 38 ? 6.098 -5.933 7.775 1.00 0.00 698 ARG A O 17
ATOM 31632 N N . VAL A 1 39 ? 7.493 -7.127 9.074 1.00 0.00 699 VAL A N 17
ATOM 31633 C CA . VAL A 1 39 ? 6.624 -7.041 10.245 1.00 0.00 699 VAL A CA 17
ATOM 31634 C C . VAL A 1 39 ? 7.333 -7.576 11.495 1.00 0.00 699 VAL A C 17
ATOM 31635 O O . VAL A 1 39 ? 8.544 -7.385 11.667 1.00 0.00 699 VAL A O 17
ATOM 31648 N N . LYS A 1 40 ? 6.574 -8.249 12.353 1.00 0.00 700 LYS A N 17
ATOM 31649 C CA . LYS A 1 40 ? 7.110 -8.826 13.582 1.00 0.00 700 LYS A CA 17
ATOM 31650 C C . LYS A 1 40 ? 6.514 -10.217 13.797 1.00 0.00 700 LYS A C 17
ATOM 31651 O O . LYS A 1 40 ? 7.237 -11.193 13.992 1.00 0.00 700 LYS A O 17
ATOM 31670 N N . ASP A 1 41 ? 5.185 -10.287 13.758 1.00 0.00 701 ASP A N 17
ATOM 31671 C CA . ASP A 1 41 ? 4.473 -11.547 13.949 1.00 0.00 701 ASP A CA 17
ATOM 31672 C C . ASP A 1 41 ? 3.084 -11.489 13.304 1.00 0.00 701 ASP A C 17
ATOM 31673 O O . ASP A 1 41 ? 2.724 -12.340 12.492 1.00 0.00 701 ASP A O 17
ATOM 31682 N N . ALA A 1 42 ? 2.309 -10.490 13.711 1.00 0.00 702 ALA A N 17
ATOM 31683 C CA . ALA A 1 42 ? 0.937 -10.309 13.224 1.00 0.00 702 ALA A CA 17
ATOM 31684 C C . ALA A 1 42 ? 0.857 -10.088 11.704 1.00 0.00 702 ALA A C 17
ATOM 31685 O O . ALA A 1 42 ? 0.560 -11.018 10.953 1.00 0.00 702 ALA A O 17
ATOM 31692 N N . ALA A 1 43 ? 1.073 -8.844 11.264 1.00 0.00 703 ALA A N 17
ATOM 31693 C CA . ALA A 1 43 ? 0.976 -8.501 9.837 1.00 0.00 703 ALA A CA 17
ATOM 31694 C C . ALA A 1 43 ? 2.148 -9.056 9.018 1.00 0.00 703 ALA A C 17
ATOM 31695 O O . ALA A 1 43 ? 2.997 -9.777 9.536 1.00 0.00 703 ALA A O 17
ATOM 31702 N N . GLU A 1 44 ? 2.172 -8.709 7.726 1.00 0.00 704 GLU A N 17
ATOM 31703 C CA . GLU A 1 44 ? 3.229 -9.170 6.820 1.00 0.00 704 GLU A CA 17
ATOM 31704 C C . GLU A 1 44 ? 3.687 -8.038 5.894 1.00 0.00 704 GLU A C 17
ATOM 31705 O O . GLU A 1 44 ? 4.850 -7.626 5.923 1.00 0.00 704 GLU A O 17
ATOM 31717 N N . PHE A 1 45 ? 2.760 -7.534 5.076 1.00 0.00 705 PHE A N 17
ATOM 31718 C CA . PHE A 1 45 ? 3.070 -6.441 4.147 1.00 0.00 705 PHE A CA 17
ATOM 31719 C C . PHE A 1 45 ? 2.587 -5.105 4.705 1.00 0.00 705 PHE A C 17
ATOM 31720 O O . PHE A 1 45 ? 1.710 -5.059 5.570 1.00 0.00 705 PHE A O 17
ATOM 31737 N N . ALA A 1 46 ? 3.147 -4.015 4.194 1.00 0.00 706 ALA A N 17
ATOM 31738 C CA . ALA A 1 46 ? 2.746 -2.687 4.647 1.00 0.00 706 ALA A CA 17
ATOM 31739 C C . ALA A 1 46 ? 2.659 -1.715 3.482 1.00 0.00 706 ALA A C 17
ATOM 31740 O O . ALA A 1 46 ? 3.566 -1.639 2.648 1.00 0.00 706 ALA A O 17
ATOM 31747 N N . ILE A 1 47 ? 1.566 -0.971 3.439 1.00 0.00 707 ILE A N 17
ATOM 31748 C CA . ILE A 1 47 ? 1.357 0.006 2.380 1.00 0.00 707 ILE A CA 17
ATOM 31749 C C . ILE A 1 47 ? 2.026 1.326 2.742 1.00 0.00 707 ILE A C 17
ATOM 31750 O O . ILE A 1 47 ? 2.525 1.504 3.856 1.00 0.00 707 ILE A O 17
ATOM 31766 N N . SER A 1 48 ? 2.055 2.242 1.790 1.00 0.00 708 SER A N 17
ATOM 31767 C CA . SER A 1 48 ? 2.674 3.541 2.002 1.00 0.00 708 SER A CA 17
ATOM 31768 C C . SER A 1 48 ? 2.313 4.470 0.845 1.00 0.00 708 SER A C 17
ATOM 31769 O O . SER A 1 48 ? 2.672 4.205 -0.301 1.00 0.00 708 SER A O 17
ATOM 31777 N N . ILE A 1 49 ? 1.577 5.541 1.147 1.00 0.00 709 ILE A N 17
ATOM 31778 C CA . ILE A 1 49 ? 1.149 6.489 0.113 1.00 0.00 709 ILE A CA 17
ATOM 31779 C C . ILE A 1 49 ? 1.602 7.901 0.440 1.00 0.00 709 ILE A C 17
ATOM 31780 O O . ILE A 1 49 ? 1.490 8.349 1.582 1.00 0.00 709 ILE A O 17
ATOM 31796 N N . LYS A 1 50 ? 2.072 8.605 -0.579 1.00 0.00 710 LYS A N 17
ATOM 31797 C CA . LYS A 1 50 ? 2.498 9.984 -0.422 1.00 0.00 710 LYS A CA 17
ATOM 31798 C C . LYS A 1 50 ? 1.285 10.893 -0.606 1.00 0.00 710 LYS A C 17
ATOM 31799 O O . LYS A 1 50 ? 0.832 11.119 -1.729 1.00 0.00 710 LYS A O 17
ATOM 31818 N N . TYR A 1 51 ? 0.750 11.396 0.496 1.00 0.00 711 TYR A N 17
ATOM 31819 C CA . TYR A 1 51 ? -0.426 12.258 0.423 1.00 0.00 711 TYR A CA 17
ATOM 31820 C C . TYR A 1 51 ? -0.331 13.394 1.428 1.00 0.00 711 TYR A C 17
ATOM 31821 O O . TYR A 1 51 ? -0.364 13.167 2.636 1.00 0.00 711 TYR A O 17
ATOM 31839 N N . ASN A 1 52 ? -0.208 14.610 0.906 1.00 0.00 712 ASN A N 17
ATOM 31840 C CA . ASN A 1 52 ? -0.090 15.801 1.738 1.00 0.00 712 ASN A CA 17
ATOM 31841 C C . ASN A 1 52 ? 1.349 15.954 2.214 1.00 0.00 712 ASN A C 17
ATOM 31842 O O . ASN A 1 52 ? 1.613 15.992 3.415 1.00 0.00 712 ASN A O 17
ATOM 31853 N N . VAL A 1 53 ? 2.276 16.026 1.253 1.00 0.00 713 VAL A N 17
ATOM 31854 C CA . VAL A 1 53 ? 3.706 16.160 1.557 1.00 0.00 713 VAL A CA 17
ATOM 31855 C C . VAL A 1 53 ? 4.110 15.221 2.695 1.00 0.00 713 VAL A C 17
ATOM 31856 O O . VAL A 1 53 ? 4.908 15.573 3.565 1.00 0.00 713 VAL A O 17
ATOM 31869 N N . GLU A 1 54 ? 3.551 14.014 2.664 1.00 0.00 714 GLU A N 17
ATOM 31870 C CA . GLU A 1 54 ? 3.837 12.999 3.675 1.00 0.00 714 GLU A CA 17
ATOM 31871 C C . GLU A 1 54 ? 3.500 11.612 3.138 1.00 0.00 714 GLU A C 17
ATOM 31872 O O . GLU A 1 54 ? 2.741 11.478 2.175 1.00 0.00 714 GLU A O 17
ATOM 31884 N N . VAL A 1 55 ? 4.060 10.588 3.766 1.00 0.00 715 VAL A N 17
ATOM 31885 C CA . VAL A 1 55 ? 3.805 9.212 3.345 1.00 0.00 715 VAL A CA 17
ATOM 31886 C C . VAL A 1 55 ? 3.100 8.430 4.453 1.00 0.00 715 VAL A C 17
ATOM 31887 O O . VAL A 1 55 ? 3.657 8.233 5.535 1.00 0.00 715 VAL A O 17
ATOM 31900 N N . LYS A 1 56 ? 1.871 7.991 4.180 1.00 0.00 716 LYS A N 17
ATOM 31901 C CA . LYS A 1 56 ? 1.090 7.242 5.169 1.00 0.00 716 LYS A CA 17
ATOM 31902 C C . LYS A 1 56 ? 1.313 5.733 5.025 1.00 0.00 716 LYS A C 17
ATOM 31903 O O . LYS A 1 56 ? 0.984 5.150 3.992 1.00 0.00 716 LYS A O 17
ATOM 31922 N N . HIS A 1 57 ? 1.872 5.115 6.071 1.00 0.00 717 HIS A N 17
ATOM 31923 C CA . HIS A 1 57 ? 2.147 3.676 6.069 1.00 0.00 717 HIS A CA 17
ATOM 31924 C C . HIS A 1 57 ? 1.132 2.917 6.909 1.00 0.00 717 HIS A C 17
ATOM 31925 O O . HIS A 1 57 ? 0.711 3.373 7.975 1.00 0.00 717 HIS A O 17
ATOM 31940 N N . ILE A 1 58 ? 0.771 1.742 6.418 1.00 0.00 718 ILE A N 17
ATOM 31941 C CA . ILE A 1 58 ? -0.178 0.874 7.108 1.00 0.00 718 ILE A CA 17
ATOM 31942 C C . ILE A 1 58 ? 0.216 -0.588 6.916 1.00 0.00 718 ILE A C 17
ATOM 31943 O O . ILE A 1 58 ? 0.571 -0.998 5.806 1.00 0.00 718 ILE A O 17
ATOM 31959 N N . LYS A 1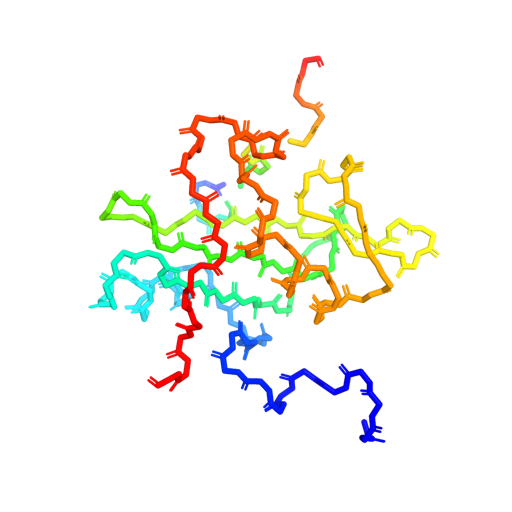 59 ? 0.139 -1.367 7.990 1.00 0.00 719 LYS A N 17
ATOM 31960 C CA . LYS A 1 59 ? 0.474 -2.785 7.918 1.00 0.00 719 LYS A CA 17
ATOM 31961 C C . LYS A 1 59 ? -0.718 -3.583 7.384 1.00 0.00 719 LYS A C 17
ATOM 31962 O O . LYS A 1 59 ? -1.810 -3.578 7.976 1.00 0.00 719 LYS A O 17
ATOM 31981 N N . ILE A 1 60 ? -0.495 -4.262 6.259 1.00 0.00 720 ILE A N 17
ATOM 31982 C CA . ILE A 1 60 ? -1.534 -5.063 5.615 1.00 0.00 720 ILE A CA 17
ATOM 31983 C C . ILE A 1 60 ? -1.756 -6.376 6.370 1.00 0.00 720 ILE A C 17
ATOM 31984 O O . ILE A 1 60 ? -0.809 -6.966 6.903 1.00 0.00 720 ILE A O 17
ATOM 32000 N N . MET A 1 61 ? -3.001 -6.843 6.379 1.00 0.00 721 MET A N 17
ATOM 32001 C CA . MET A 1 61 ? -3.327 -8.107 7.035 1.00 0.00 721 MET A CA 17
ATOM 32002 C C . MET A 1 61 ? -3.421 -9.216 5.990 1.00 0.00 721 MET A C 17
ATOM 32003 O O . MET A 1 61 ? -3.591 -8.942 4.805 1.00 0.00 721 MET A O 17
ATOM 32017 N N . THR A 1 62 ? -3.306 -10.464 6.431 1.00 0.00 722 THR A N 17
ATOM 32018 C CA . THR A 1 62 ? -3.371 -11.604 5.513 1.00 0.00 722 THR A CA 17
ATOM 32019 C C . THR A 1 62 ? -4.590 -12.473 5.813 1.00 0.00 722 THR A C 17
ATOM 32020 O O . THR A 1 62 ? -4.483 -13.698 5.940 1.00 0.00 722 THR A O 17
ATOM 32031 N N . ALA A 1 63 ? -5.748 -11.831 5.918 1.00 0.00 723 ALA A N 17
ATOM 32032 C CA . ALA A 1 63 ? -6.991 -12.541 6.206 1.00 0.00 723 ALA A CA 17
ATOM 32033 C C . ALA A 1 63 ? -7.226 -13.654 5.186 1.00 0.00 723 ALA A C 17
ATOM 32034 O O . ALA A 1 63 ? -7.399 -13.390 3.996 1.00 0.00 723 ALA A O 17
ATOM 32041 N N . GLU A 1 64 ? -7.228 -14.897 5.660 1.00 0.00 724 GLU A N 17
ATOM 32042 C CA . GLU A 1 64 ? -7.438 -16.046 4.783 1.00 0.00 724 GLU A CA 17
ATOM 32043 C C . GLU A 1 64 ? -6.578 -15.922 3.524 1.00 0.00 724 GLU A C 17
ATOM 32044 O O . GLU A 1 64 ? -6.882 -16.509 2.484 1.00 0.00 724 GLU A O 17
ATOM 32056 N N . GLY A 1 65 ? -5.499 -15.147 3.632 1.00 0.00 725 GLY A N 17
ATOM 32057 C CA . GLY A 1 65 ? -4.591 -14.938 2.505 1.00 0.00 725 GLY A CA 17
ATOM 32058 C C . GLY A 1 65 ? -4.906 -13.638 1.767 1.00 0.00 725 GLY A C 17
ATOM 32059 O O . GLY A 1 65 ? -4.182 -13.246 0.856 1.00 0.00 725 GLY A O 17
ATOM 32063 N N . LEU A 1 66 ? -5.984 -12.967 2.169 1.00 0.00 726 LEU A N 17
ATOM 32064 C CA . LEU A 1 66 ? -6.373 -11.709 1.534 1.00 0.00 726 LEU A CA 17
ATOM 32065 C C . LEU A 1 66 ? -5.610 -10.545 2.151 1.00 0.00 726 LEU A C 17
ATOM 32066 O O . LEU A 1 66 ? -5.348 -10.534 3.355 1.00 0.00 726 LEU A O 17
ATOM 32082 N N . TYR A 1 67 ? -5.271 -9.558 1.329 1.00 0.00 727 TYR A N 17
ATOM 32083 C CA . TYR A 1 67 ? -4.553 -8.389 1.823 1.00 0.00 727 TYR A CA 17
ATOM 32084 C C . TYR A 1 67 ? -5.513 -7.218 1.989 1.00 0.00 727 TYR A C 17
ATOM 32085 O O . TYR A 1 67 ? -6.373 -6.985 1.138 1.00 0.00 727 TYR A O 17
ATOM 32103 N N . ARG A 1 68 ? -5.368 -6.503 3.101 1.00 0.00 728 ARG A N 17
ATOM 32104 C CA . ARG A 1 68 ? -6.232 -5.362 3.401 1.00 0.00 728 ARG A CA 17
ATOM 32105 C C . ARG A 1 68 ? -5.452 -4.289 4.151 1.00 0.00 728 ARG A C 17
ATOM 32106 O O . ARG A 1 68 ? -4.659 -4.595 5.040 1.00 0.00 728 ARG A O 17
ATOM 32127 N N . ILE A 1 69 ? -5.687 -3.036 3.787 1.00 0.00 729 ILE A N 17
ATOM 32128 C CA . ILE A 1 69 ? -5.003 -1.916 4.433 1.00 0.00 729 ILE A CA 17
ATOM 32129 C C . ILE A 1 69 ? -5.778 -1.437 5.642 1.00 0.00 729 ILE A C 17
ATOM 32130 O O . ILE A 1 69 ? -5.199 -1.039 6.648 1.00 0.00 729 ILE A O 17
ATOM 32146 N N . THR A 1 70 ? -7.094 -1.464 5.521 1.00 0.00 730 THR A N 17
ATOM 32147 C CA . THR A 1 70 ? -7.961 -1.007 6.598 1.00 0.00 730 THR A CA 17
ATOM 32148 C C . THR A 1 70 ? -8.579 -2.198 7.301 1.00 0.00 730 THR A C 17
ATOM 32149 O O . THR A 1 70 ? -9.242 -2.061 8.326 1.00 0.00 730 THR A O 17
ATOM 32160 N N . GLU A 1 71 ? -8.318 -3.376 6.747 1.00 0.00 731 GLU A N 17
ATOM 32161 C CA . GLU A 1 71 ? -8.809 -4.614 7.329 1.00 0.00 731 GLU A CA 17
ATOM 32162 C C . GLU A 1 71 ? -10.315 -4.750 7.138 1.00 0.00 731 GLU A C 17
ATOM 32163 O O . GLU A 1 71 ? -10.918 -5.753 7.519 1.00 0.00 731 GLU A O 17
ATOM 32175 N N . LYS A 1 72 ? -10.900 -3.738 6.513 1.00 0.00 732 LYS A N 17
ATOM 32176 C CA . LYS A 1 72 ? -12.332 -3.729 6.231 1.00 0.00 732 LYS A CA 17
ATOM 32177 C C . LYS A 1 72 ? -12.591 -4.262 4.821 1.00 0.00 732 LYS A C 17
ATOM 32178 O O . LYS A 1 72 ? -13.556 -4.989 4.585 1.00 0.00 732 LYS A O 17
ATOM 32197 N N . LYS A 1 73 ? -11.708 -3.905 3.891 1.00 0.00 733 LYS A N 17
ATOM 32198 C CA . LYS A 1 73 ? -11.831 -4.360 2.509 1.00 0.00 733 LYS A CA 17
ATOM 32199 C C . LYS A 1 73 ? -10.511 -4.963 2.034 1.00 0.00 733 LYS A C 17
ATOM 32200 O O . LYS A 1 73 ? -9.563 -4.242 1.709 1.00 0.00 733 LYS A O 17
ATOM 32219 N N . ALA A 1 74 ? -10.460 -6.292 2.002 1.00 0.00 734 ALA A N 17
ATOM 32220 C CA . ALA A 1 74 ? -9.256 -7.001 1.576 1.00 0.00 734 ALA A CA 17
ATOM 32221 C C . ALA A 1 74 ? -9.358 -7.452 0.120 1.00 0.00 734 ALA A C 17
ATOM 32222 O O . ALA A 1 74 ? -10.403 -7.309 -0.516 1.00 0.00 734 ALA A O 17
ATOM 32229 N N . PHE A 1 75 ? -8.259 -8.004 -0.392 1.00 0.00 735 PHE A N 17
ATOM 32230 C CA . PHE A 1 75 ? -8.215 -8.492 -1.772 1.00 0.00 735 PHE A CA 17
ATOM 32231 C C . PHE A 1 75 ? -7.305 -9.714 -1.890 1.00 0.00 735 PHE A C 17
ATOM 32232 O O . PHE A 1 75 ? -6.584 -10.055 -0.950 1.00 0.00 735 PHE A O 17
ATOM 32249 N N . ARG A 1 76 ? -7.352 -10.362 -3.057 1.00 0.00 736 ARG A N 17
ATOM 32250 C CA . ARG A 1 76 ? -6.543 -11.557 -3.322 1.00 0.00 736 ARG A CA 17
ATOM 32251 C C . ARG A 1 76 ? -5.098 -11.377 -2.867 1.00 0.00 736 ARG A C 17
ATOM 32252 O O . ARG A 1 76 ? -4.565 -12.197 -2.122 1.00 0.00 736 ARG A O 17
ATOM 32273 N N . GLY A 1 77 ? -4.470 -10.304 -3.334 1.00 0.00 737 GLY A N 17
ATOM 32274 C CA . GLY A 1 77 ? -3.084 -10.023 -2.982 1.00 0.00 737 GLY A CA 17
ATOM 32275 C C . GLY A 1 77 ? -2.858 -8.525 -2.874 1.00 0.00 737 GLY A C 17
ATOM 32276 O O . GLY A 1 77 ? -3.791 -7.769 -2.617 1.00 0.00 737 GLY A O 17
ATOM 32280 N N . LEU A 1 78 ? -1.624 -8.096 -3.088 1.00 0.00 738 LEU A N 17
ATOM 32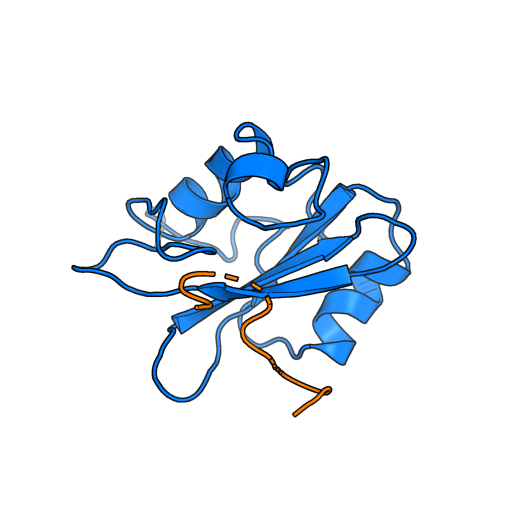281 C CA . LEU A 1 78 ? -1.308 -6.681 -3.017 1.00 0.00 738 LEU A CA 17
ATOM 32282 C C . LEU A 1 78 ? -1.897 -5.966 -4.216 1.00 0.00 738 LEU A C 17
ATOM 32283 O O . LEU A 1 78 ? -2.739 -5.083 -4.081 1.00 0.00 738 LEU A O 17
ATOM 32299 N N . THR A 1 79 ? -1.443 -6.371 -5.392 1.00 0.00 739 THR A N 17
ATOM 32300 C CA . THR A 1 79 ? -1.922 -5.781 -6.633 1.00 0.00 739 THR A CA 17
ATOM 32301 C C . THR A 1 79 ? -3.429 -5.581 -6.574 1.00 0.00 739 THR A C 17
ATOM 32302 O O . THR A 1 79 ? -3.932 -4.475 -6.760 1.00 0.00 739 THR A O 17
ATOM 32313 N N . GLU A 1 80 ? -4.141 -6.664 -6.293 1.00 0.00 740 GLU A N 17
ATOM 32314 C CA . GLU A 1 80 ? -5.595 -6.612 -6.201 1.00 0.00 740 GLU A CA 17
ATOM 32315 C C . GLU A 1 80 ? -6.047 -5.692 -5.071 1.00 0.00 740 GLU A C 17
ATOM 32316 O O . GLU A 1 80 ? -7.085 -5.040 -5.165 1.00 0.00 740 GLU A O 17
ATOM 32328 N N . LEU A 1 81 ? -5.265 -5.654 -4.002 1.00 0.00 741 LEU A N 17
ATOM 32329 C CA . LEU A 1 81 ? -5.593 -4.823 -2.849 1.00 0.00 741 LEU A CA 17
ATOM 32330 C C . LEU A 1 81 ? -5.164 -3.375 -3.082 1.00 0.00 741 LEU A C 17
ATOM 32331 O O . LEU A 1 81 ? -5.843 -2.437 -2.660 1.00 0.00 741 LEU A O 17
ATOM 32347 N N . VAL A 1 82 ? -4.039 -3.198 -3.760 1.00 0.00 742 VAL A N 17
ATOM 32348 C CA . VAL A 1 82 ? -3.519 -1.859 -4.046 1.00 0.00 742 VAL A CA 17
ATOM 32349 C C . VAL A 1 82 ? -4.178 -1.264 -5.288 1.00 0.00 742 VAL A C 17
ATOM 32350 O O . VAL A 1 82 ? -4.411 -0.057 -5.358 1.00 0.00 742 VAL A O 17
ATOM 32363 N N . GLU A 1 83 ? -4.480 -2.114 -6.266 1.00 0.00 743 GLU A N 17
ATOM 32364 C CA . GLU A 1 83 ? -5.109 -1.647 -7.497 1.00 0.00 743 GLU A CA 17
ATOM 32365 C C . GLU A 1 83 ? -6.598 -1.400 -7.282 1.00 0.00 743 GLU A C 17
ATOM 32366 O O . GLU A 1 83 ? -7.348 -1.178 -8.230 1.00 0.00 743 GLU A O 17
ATOM 32378 N N . PHE A 1 84 ? -7.007 -1.425 -6.023 1.00 0.00 744 PHE A N 17
ATOM 32379 C CA . PHE A 1 84 ? -8.397 -1.185 -5.672 1.00 0.00 744 PHE A CA 17
ATOM 32380 C C . PHE A 1 84 ? -8.517 0.115 -4.884 1.00 0.00 744 PHE A C 17
ATOM 32381 O O . PHE A 1 84 ? -9.407 0.931 -5.132 1.00 0.00 744 PHE A O 17
ATOM 32398 N N . TYR A 1 85 ? -7.605 0.307 -3.939 1.00 0.00 745 TYR A N 17
ATOM 32399 C CA . TYR A 1 85 ? -7.620 1.520 -3.127 1.00 0.00 745 TYR A CA 17
ATOM 32400 C C . TYR A 1 85 ? -7.237 2.730 -3.982 1.00 0.00 745 TYR A C 17
ATOM 32401 O O . TYR A 1 85 ? -7.430 3.872 -3.569 1.00 0.00 745 TYR A O 17
ATOM 32419 N N . GLN A 1 86 ? -6.713 2.475 -5.186 1.00 0.00 746 GLN A N 17
ATOM 32420 C CA . GLN A 1 86 ? -6.341 3.562 -6.096 1.00 0.00 746 GLN A CA 17
ATOM 32421 C C . GLN A 1 86 ? -7.599 4.308 -6.541 1.00 0.00 746 GLN A C 17
ATOM 32422 O O . GLN A 1 86 ? -7.538 5.459 -6.986 1.00 0.00 746 GLN A O 17
ATOM 32436 N N . GLN A 1 87 ? -8.738 3.638 -6.385 1.00 0.00 747 GLN A N 17
ATOM 32437 C CA . GLN A 1 87 ? -10.034 4.211 -6.738 1.00 0.00 747 GLN A CA 17
ATOM 32438 C C . GLN A 1 87 ? -10.827 4.517 -5.471 1.00 0.00 747 GLN A C 17
ATOM 32439 O O . GLN A 1 87 ? -11.479 5.555 -5.364 1.00 0.00 747 GLN A O 17
ATOM 32453 N N . ASN A 1 88 ? -10.760 3.605 -4.508 1.00 0.00 748 ASN A N 17
ATOM 32454 C CA . ASN A 1 88 ? -11.471 3.788 -3.249 1.00 0.00 748 ASN A CA 17
ATOM 32455 C C . ASN A 1 88 ? -10.876 4.956 -2.464 1.00 0.00 748 ASN A C 17
ATOM 32456 O O . ASN A 1 88 ? -9.712 4.915 -2.062 1.00 0.00 748 ASN A O 17
ATOM 32467 N N . SER A 1 89 ? -11.679 5.991 -2.243 1.00 0.00 749 SER A N 17
ATOM 32468 C CA . SER A 1 89 ? -11.215 7.160 -1.497 1.00 0.00 749 SER A CA 17
ATOM 32469 C C . SER A 1 89 ? -10.686 6.739 -0.134 1.00 0.00 749 SER A C 17
ATOM 32470 O O . SER A 1 89 ? -11.464 6.449 0.780 1.00 0.00 749 SER A O 17
ATOM 32478 N N . LEU A 1 90 ? -9.368 6.705 -0.011 1.00 0.00 750 LEU A N 17
ATOM 32479 C CA . LEU A 1 90 ? -8.725 6.299 1.237 1.00 0.00 750 LEU A CA 17
ATOM 32480 C C . LEU A 1 90 ? -9.460 6.863 2.451 1.00 0.00 750 LEU A C 17
ATOM 32481 O O . LEU A 1 90 ? -9.551 6.202 3.485 1.00 0.00 750 LEU A O 17
ATOM 32497 N N . LYS A 1 91 ? -10.004 8.068 2.311 1.00 0.00 751 LYS A N 17
ATOM 32498 C CA . LYS A 1 91 ? -10.752 8.693 3.400 1.00 0.00 751 LYS A CA 17
ATOM 32499 C C . LYS A 1 91 ? -11.818 7.734 3.941 1.00 0.00 751 LYS A C 17
ATOM 32500 O O . LYS A 1 91 ? -12.309 7.900 5.057 1.00 0.00 751 LYS A O 17
ATOM 32519 N N . ASP A 1 92 ? -12.164 6.728 3.138 1.00 0.00 752 ASP A N 17
ATOM 32520 C CA . ASP A 1 92 ? -13.162 5.742 3.539 1.00 0.00 752 ASP A CA 17
ATOM 32521 C C . ASP A 1 92 ? -12.497 4.578 4.274 1.00 0.00 752 ASP A C 17
ATOM 32522 O O . ASP A 1 92 ? -12.885 4.223 5.389 1.00 0.00 752 ASP A O 17
ATOM 32531 N N . CYS A 1 93 ? -11.491 3.993 3.636 1.00 0.00 753 CYS A N 17
ATOM 32532 C CA . CYS A 1 93 ? -10.770 2.872 4.221 1.00 0.00 753 CYS A CA 17
ATOM 32533 C C . CYS A 1 93 ? -9.791 3.352 5.288 1.00 0.00 753 CYS A C 17
ATOM 32534 O O . CYS A 1 93 ? -9.610 2.692 6.315 1.00 0.00 753 CYS A O 17
ATOM 32542 N N . PHE A 1 94 ? -9.151 4.494 5.030 1.00 0.00 754 PHE A N 17
ATOM 32543 C CA . PHE A 1 94 ? -8.173 5.048 5.970 1.00 0.00 754 PHE A CA 17
ATOM 32544 C C . PHE A 1 94 ? -8.871 5.873 7.071 1.00 0.00 754 PHE A C 17
ATOM 32545 O O . PHE A 1 94 ? -9.596 5.318 7.894 1.00 0.00 754 PHE A O 17
ATOM 32562 N N . LYS A 1 95 ? -8.650 7.194 7.092 1.00 0.00 755 LYS A N 17
ATOM 32563 C CA . LYS A 1 95 ? -9.276 8.048 8.113 1.00 0.00 755 LYS A CA 17
ATOM 32564 C C . LYS A 1 95 ? -9.350 9.510 7.654 1.00 0.00 755 LYS A C 17
ATOM 32565 O O . LYS A 1 95 ? -10.289 9.895 6.959 1.00 0.00 755 LYS A O 17
ATOM 32584 N N . SER A 1 96 ? -8.365 10.321 8.028 1.00 0.00 756 SER A N 17
ATOM 32585 C CA . SER A 1 96 ? -8.349 11.727 7.632 1.00 0.00 756 SER A CA 17
ATOM 32586 C C . SER A 1 96 ? -7.877 11.867 6.188 1.00 0.00 756 SER A C 17
ATOM 32587 O O . SER A 1 96 ? -7.599 12.969 5.718 1.00 0.00 756 SER A O 17
ATOM 32595 N N . LEU A 1 97 ? -7.773 10.738 5.503 1.00 0.00 757 LEU A N 17
ATOM 32596 C CA . LEU A 1 97 ? -7.317 10.720 4.118 1.00 0.00 757 LEU A CA 17
ATOM 32597 C C . LEU A 1 97 ? -8.321 11.405 3.188 1.00 0.00 757 LEU A C 17
ATOM 32598 O O . LEU A 1 97 ? -9.437 11.730 3.584 1.00 0.00 757 LEU A O 17
ATOM 32614 N N . ASP A 1 98 ? -7.903 11.591 1.943 1.00 0.00 758 ASP A N 17
ATOM 32615 C CA . ASP A 1 98 ? -8.741 12.207 0.915 1.00 0.00 758 ASP A CA 17
ATOM 32616 C C . ASP A 1 98 ? -8.051 12.032 -0.439 1.00 0.00 758 ASP A C 17
ATOM 32617 O O . ASP A 1 98 ? -7.800 12.994 -1.173 1.00 0.00 758 ASP A O 17
ATOM 32626 N N . THR A 1 99 ? -7.731 10.776 -0.740 1.00 0.00 759 THR A N 17
ATOM 32627 C CA . THR A 1 99 ? -7.053 10.427 -1.984 1.00 0.00 759 THR A CA 17
ATOM 32628 C C . THR A 1 99 ? -7.120 8.927 -2.230 1.00 0.00 759 THR A C 17
ATOM 32629 O O . THR A 1 99 ? -7.953 8.223 -1.654 1.00 0.00 759 THR A O 17
ATOM 32640 N N . THR A 1 100 ? -6.217 8.454 -3.078 1.00 0.00 760 THR A N 17
ATOM 32641 C CA . THR A 1 100 ? -6.139 7.035 -3.407 1.00 0.00 760 THR A CA 17
ATOM 32642 C C . THR A 1 100 ? -4.748 6.693 -3.921 1.00 0.00 760 THR A C 17
ATOM 32643 O O . THR A 1 100 ? -3.943 7.585 -4.198 1.00 0.00 760 THR A O 17
ATOM 32654 N N . LEU A 1 101 ? -4.477 5.398 -4.068 1.00 0.00 761 LEU A N 17
ATOM 32655 C CA . LEU A 1 101 ? -3.193 4.941 -4.583 1.00 0.00 761 LEU A CA 17
ATOM 32656 C C . LEU A 1 101 ? -2.982 5.575 -5.962 1.00 0.00 761 LEU A C 17
ATOM 32657 O O . LEU A 1 101 ? -3.344 4.995 -6.984 1.00 0.00 761 LEU A O 17
ATOM 32673 N N . GLN A 1 102 ? -2.443 6.794 -5.971 1.00 0.00 762 GLN A N 17
ATOM 32674 C CA . GLN A 1 102 ? -2.243 7.537 -7.212 1.00 0.00 762 GLN A CA 17
ATOM 32675 C C . GLN A 1 102 ? -1.140 6.939 -8.080 1.00 0.00 762 GLN A C 17
ATOM 32676 O O . GLN A 1 102 ? -1.393 6.538 -9.215 1.00 0.00 762 GLN A O 17
ATOM 32690 N N . PHE A 1 103 ? 0.085 6.903 -7.564 1.00 0.00 763 PHE A N 17
ATOM 32691 C CA . PHE A 1 103 ? 1.202 6.373 -8.353 1.00 0.00 763 PHE A CA 17
ATOM 32692 C C . PHE A 1 103 ? 2.150 5.513 -7.514 1.00 0.00 763 PHE A C 17
ATOM 32693 O O . PHE A 1 103 ? 2.248 5.679 -6.306 1.00 0.00 763 PHE A O 17
ATOM 32710 N N . PRO A 1 104 ? 2.863 4.615 -8.149 1.00 0.00 764 PRO A N 17
ATOM 32711 C CA . PRO A 1 104 ? 3.847 3.719 -7.461 1.00 0.00 764 PRO A CA 17
ATOM 32712 C C . PRO A 1 104 ? 5.107 4.480 -7.056 1.00 0.00 764 PRO A C 17
ATOM 32713 O O . PRO A 1 104 ? 5.115 5.709 -7.051 1.00 0.00 764 PRO A O 17
ATOM 32724 N N . PHE A 1 105 ? 6.179 3.759 -6.728 1.00 0.00 765 PHE A N 17
ATOM 32725 C CA . PHE A 1 105 ? 7.420 4.421 -6.337 1.00 0.00 765 PHE A CA 17
ATOM 32726 C C . PHE A 1 105 ? 8.573 4.049 -7.265 1.00 0.00 765 PHE A C 17
ATOM 32727 O O . PHE A 1 105 ? 9.540 4.806 -7.381 1.00 0.00 765 PHE A O 17
ATOM 32744 N N . LYS A 1 106 ? 8.473 2.907 -7.948 1.00 0.00 766 LYS A N 17
ATOM 32745 C CA . LYS A 1 106 ? 9.542 2.515 -8.866 1.00 0.00 766 LYS A CA 17
ATOM 32746 C C . LYS A 1 106 ? 9.381 3.262 -10.183 1.00 0.00 766 LYS A C 17
ATOM 32747 O O . LYS A 1 106 ? 10.358 3.484 -10.892 1.00 0.00 766 LYS A O 17
ATOM 32766 N N . GLU A 1 107 ? 8.135 3.653 -10.481 1.00 0.00 767 GLU A N 17
ATOM 32767 C CA . GLU A 1 107 ? 7.822 4.399 -11.699 1.00 0.00 767 GLU A CA 17
ATOM 32768 C C . GLU A 1 107 ? 8.991 5.302 -12.113 1.00 0.00 767 GLU A C 17
ATOM 32769 O O . GLU A 1 107 ? 9.355 6.171 -11.325 1.00 0.00 767 GLU A O 17
ATOM 32782 N N . ASP B 2 1 ? 10.723 6.725 17.848 1.00 0.00 338 ASP B N 17
ATOM 32783 C CA . ASP B 2 1 ? 11.185 5.317 18.007 1.00 0.00 338 ASP B CA 17
ATOM 32784 C C . ASP B 2 1 ? 10.291 4.399 17.172 1.00 0.00 338 ASP B C 17
ATOM 32785 O O . ASP B 2 1 ? 10.760 3.732 16.246 1.00 0.00 338 ASP B O 17
ATOM 32796 N N . THR B 2 2 ? 8.999 4.376 17.491 1.00 0.00 339 THR B N 17
ATOM 32797 C CA . THR B 2 2 ? 8.052 3.538 16.747 1.00 0.00 339 THR B CA 17
ATOM 32798 C C . THR B 2 2 ? 7.894 4.056 15.317 1.00 0.00 339 THR B C 17
ATOM 32799 O O . THR B 2 2 ? 6.776 4.138 14.791 1.00 0.00 339 THR B O 17
ATOM 32810 N N . GLU B 2 3 ? 9.016 4.410 14.697 1.00 0.00 340 GLU B N 17
ATOM 32811 C CA . GLU B 2 3 ? 9.006 4.933 13.333 1.00 0.00 340 GLU B CA 17
ATOM 32812 C C . GLU B 2 3 ? 8.638 3.838 12.335 1.00 0.00 340 GLU B C 17
ATOM 32813 O O . GLU B 2 3 ? 9.380 3.551 11.392 1.00 0.00 340 GLU B O 17
ATOM 32825 N N . VAL B 2 4 ? 7.476 3.237 12.549 1.00 0.00 341 VAL B N 17
ATOM 32826 C CA . VAL B 2 4 ? 6.990 2.181 11.668 1.00 0.00 341 VAL B CA 17
ATOM 32827 C C . VAL B 2 4 ? 5.552 2.491 11.249 1.00 0.00 341 VAL B C 17
ATOM 32828 O O . VAL B 2 4 ? 5.131 3.644 11.307 1.00 0.00 341 VAL B O 17
ATOM 32865 N N . GLU B 2 6 ? 2.350 2.570 12.429 1.00 0.00 343 GLU B N 17
ATOM 32866 C CA . GLU B 2 6 ? 1.505 2.532 13.620 1.00 0.00 343 GLU B CA 17
ATOM 32867 C C . GLU B 2 6 ? 0.037 2.277 13.246 1.00 0.00 343 GLU B C 17
ATOM 32868 O O . GLU B 2 6 ? -0.865 2.911 13.791 1.00 0.00 343 GLU B O 17
ATOM 32880 N N . SER B 2 7 ? -0.187 1.340 12.307 1.00 0.00 344 SER B N 17
ATOM 32881 C CA . SER B 2 7 ? -1.542 0.999 11.839 1.00 0.00 344 SER B CA 17
ATOM 32882 C C . SER B 2 7 ? -2.513 2.152 12.102 1.00 0.00 344 SER B C 17
ATOM 32883 O O . SER B 2 7 ? -3.442 2.031 12.900 1.00 0.00 344 SER B O 17
ATOM 32891 N N . PRO B 2 8 ? -2.291 3.268 11.457 1.00 0.00 345 PRO B N 17
ATOM 32892 C CA . PRO B 2 8 ? -3.128 4.496 11.627 1.00 0.00 345 PRO B CA 17
ATOM 32893 C C . PRO B 2 8 ? -4.637 4.241 11.568 1.00 0.00 345 PRO B C 17
ATOM 32894 O O . PRO B 2 8 ? -5.392 4.767 12.388 1.00 0.00 345 PRO B O 17
ATOM 32929 N N . ALA B 2 10 ? -8.084 1.387 10.645 1.00 0.00 347 ALA B N 17
ATOM 32930 C CA . ALA B 2 10 ? -8.544 -0.004 10.625 1.00 0.00 347 ALA B CA 17
ATOM 32931 C C . ALA B 2 10 ? -9.898 -0.152 11.330 1.00 0.00 347 ALA B C 17
ATOM 32932 O O . ALA B 2 10 ? -10.946 -0.275 10.683 1.00 0.00 347 ALA B O 17
ATOM 32939 N N . ASP B 2 11 ? -9.870 -0.151 12.662 1.00 0.00 348 ASP B N 17
ATOM 32940 C CA . ASP B 2 11 ? -11.095 -0.299 13.444 1.00 0.00 348 ASP B CA 17
ATOM 32941 C C . ASP B 2 11 ? -11.047 0.562 14.715 1.00 0.00 348 ASP B C 17
ATOM 32942 O O . ASP B 2 11 ? -11.010 0.044 15.836 1.00 0.00 348 ASP B O 17
ATOM 32951 N N . PRO B 2 12 ? -11.054 1.863 14.559 1.00 0.00 349 PRO B N 17
ATOM 32952 C CA . PRO B 2 12 ? -11.012 2.816 15.711 1.00 0.00 349 PRO B CA 17
ATOM 32953 C C . PRO B 2 12 ? -12.313 2.817 16.514 1.00 0.00 349 PRO B C 17
ATOM 32954 O O . PRO B 2 12 ? -12.939 3.864 16.706 1.00 0.00 349 PRO B O 17
ATOM 32965 N N . GLU B 2 13 ? -12.700 1.634 16.981 1.00 0.00 350 GLU B N 17
ATOM 32966 C CA . GLU B 2 13 ? -13.918 1.476 17.772 1.00 0.00 350 GLU B CA 17
ATOM 32967 C C . GLU B 2 13 ? -15.163 1.839 16.947 1.00 0.00 350 GLU B C 17
ATOM 32968 O O . GLU B 2 13 ? -16.199 2.082 17.545 1.00 0.00 350 GLU B O 17
ATOM 32981 N N . GLY A 1 1 ? 2.747 -13.185 -13.402 1.00 0.00 661 GLY A N 18
ATOM 32982 C CA . GLY A 1 1 ? 3.798 -14.226 -13.217 1.00 0.00 661 GLY A CA 18
ATOM 32983 C C . GLY A 1 1 ? 3.142 -15.555 -12.863 1.00 0.00 661 GLY A C 18
ATOM 32984 O O . GLY A 1 1 ? 2.232 -16.002 -13.560 1.00 0.00 661 GLY A O 18
ATOM 32990 N N . HIS A 1 2 ? 3.610 -16.181 -11.782 1.00 0.00 662 HIS A N 18
ATOM 32991 C CA . HIS A 1 2 ? 3.065 -17.472 -11.347 1.00 0.00 662 HIS A CA 18
ATOM 32992 C C . HIS A 1 2 ? 1.830 -17.285 -10.469 1.00 0.00 662 HIS A C 18
ATOM 32993 O O . HIS A 1 2 ? 0.986 -18.179 -10.376 1.00 0.00 662 HIS A O 18
ATOM 33008 N N . MET A 1 3 ? 1.731 -16.131 -9.824 1.00 0.00 663 MET A N 18
ATOM 33009 C CA . MET A 1 3 ? 0.592 -15.847 -8.960 1.00 0.00 663 MET A CA 18
ATOM 33010 C C . MET A 1 3 ? 0.475 -14.344 -8.719 1.00 0.00 663 MET A C 18
ATOM 33011 O O . MET A 1 3 ? 0.363 -13.565 -9.663 1.00 0.00 663 MET A O 18
ATOM 33025 N N . GLN A 1 4 ? 0.506 -13.942 -7.455 1.00 0.00 664 GLN A N 18
ATOM 33026 C CA . GLN A 1 4 ? 0.403 -12.534 -7.107 1.00 0.00 664 GLN A CA 18
ATOM 33027 C C . GLN A 1 4 ? 1.781 -11.887 -7.052 1.00 0.00 664 GLN A C 18
ATOM 33028 O O . GLN A 1 4 ? 2.154 -11.268 -6.053 1.00 0.00 664 GLN A O 18
ATOM 33042 N N . ASP A 1 5 ? 2.530 -12.030 -8.132 1.00 0.00 665 ASP A N 18
ATOM 33043 C CA . ASP A 1 5 ? 3.865 -11.448 -8.202 1.00 0.00 665 ASP A CA 18
ATOM 33044 C C . ASP A 1 5 ? 3.792 -9.942 -7.948 1.00 0.00 665 ASP A C 18
ATOM 33045 O O . ASP A 1 5 ? 3.008 -9.234 -8.580 1.00 0.00 665 ASP A O 18
ATOM 33054 N N . LEU A 1 6 ? 4.604 -9.453 -7.016 1.00 0.00 666 LEU A N 18
ATOM 33055 C CA . LEU A 1 6 ? 4.597 -8.027 -6.699 1.00 0.00 666 LEU A CA 18
ATOM 33056 C C . LEU A 1 6 ? 5.804 -7.321 -7.302 1.00 0.00 666 LEU A C 18
ATOM 33057 O O . LEU A 1 6 ? 5.691 -6.207 -7.818 1.00 0.00 666 LEU A O 18
ATOM 33073 N N . SER A 1 7 ? 6.956 -7.978 -7.234 1.00 0.00 667 SER A N 18
ATOM 33074 C CA . SER A 1 7 ? 8.199 -7.416 -7.766 1.00 0.00 667 SER A CA 18
ATOM 33075 C C . SER A 1 7 ? 8.058 -6.993 -9.225 1.00 0.00 667 SER A C 18
ATOM 33076 O O . SER A 1 7 ? 8.972 -6.395 -9.792 1.00 0.00 667 SER A O 18
ATOM 33084 N N . VAL A 1 8 ? 6.918 -7.299 -9.829 1.00 0.00 668 VAL A N 18
ATOM 33085 C CA . VAL A 1 8 ? 6.692 -6.936 -11.222 1.00 0.00 668 VAL A CA 18
ATOM 33086 C C . VAL A 1 8 ? 6.035 -5.564 -11.310 1.00 0.00 668 VAL A C 18
ATOM 33087 O O . VAL A 1 8 ? 5.872 -5.004 -12.395 1.00 0.00 668 VAL A O 18
ATOM 33100 N N . HIS A 1 9 ? 5.675 -5.029 -10.151 1.00 0.00 669 HIS A N 18
ATOM 33101 C CA . HIS A 1 9 ? 5.048 -3.713 -10.073 1.00 0.00 669 HIS A CA 18
ATOM 33102 C C . HIS A 1 9 ? 6.092 -2.634 -9.797 1.00 0.00 669 HIS A C 18
ATOM 33103 O O . HIS A 1 9 ? 7.295 -2.909 -9.724 1.00 0.00 669 HIS A O 18
ATOM 33118 N N . LEU A 1 10 ? 5.619 -1.405 -9.620 1.00 0.00 670 LEU A N 18
ATOM 33119 C CA . LEU A 1 10 ? 6.505 -0.284 -9.331 1.00 0.00 670 LEU A CA 18
ATOM 33120 C C . LEU A 1 10 ? 6.140 0.343 -7.999 1.00 0.00 670 LEU A C 18
ATOM 33121 O O . LEU A 1 10 ? 6.822 1.255 -7.524 1.00 0.00 670 LEU A O 18
ATOM 33137 N N . TRP A 1 11 ? 5.079 -0.154 -7.384 1.00 0.00 671 TRP A N 18
ATOM 33138 C CA . TRP A 1 11 ? 4.681 0.369 -6.092 1.00 0.00 671 TRP A CA 18
ATOM 33139 C C . TRP A 1 11 ? 5.063 -0.625 -4.995 1.00 0.00 671 TRP A C 18
ATOM 33140 O O . TRP A 1 11 ? 4.959 -0.340 -3.800 1.00 0.00 671 TRP A O 18
ATOM 33161 N N . TYR A 1 12 ? 5.516 -1.800 -5.415 1.00 0.00 672 TYR A N 18
ATOM 33162 C CA . TYR A 1 12 ? 5.919 -2.830 -4.469 1.00 0.00 672 TYR A CA 18
ATOM 33163 C C . TYR A 1 12 ? 7.390 -2.668 -4.101 1.00 0.00 672 TYR A C 18
ATOM 33164 O O . TYR A 1 12 ? 8.273 -2.789 -4.955 1.00 0.00 672 TYR A O 18
ATOM 33182 N N . ALA A 1 13 ? 7.643 -2.397 -2.827 1.00 0.00 673 ALA A N 18
ATOM 33183 C CA . ALA A 1 13 ? 9.006 -2.227 -2.344 1.00 0.00 673 ALA A CA 18
ATOM 33184 C C . ALA A 1 13 ? 9.462 -3.487 -1.613 1.00 0.00 673 ALA A C 18
ATOM 33185 O O . ALA A 1 13 ? 10.652 -3.677 -1.359 1.00 0.00 673 ALA A O 18
ATOM 33192 N N . GLY A 1 14 ? 8.496 -4.346 -1.282 1.00 0.00 674 GLY A N 18
ATOM 33193 C CA . GLY A 1 14 ? 8.781 -5.600 -0.581 1.00 0.00 674 GLY A CA 18
ATOM 33194 C C . GLY A 1 14 ? 9.805 -5.414 0.535 1.00 0.00 674 GLY A C 18
ATOM 33195 O O . GLY A 1 14 ? 9.499 -4.814 1.568 1.00 0.00 674 GLY A O 18
ATOM 33199 N N . PRO A 1 15 ? 11.002 -5.922 0.355 1.00 0.00 675 PRO A N 18
ATOM 33200 C CA . PRO A 1 15 ? 12.091 -5.820 1.379 1.00 0.00 675 PRO A CA 18
ATOM 33201 C C . PRO A 1 15 ? 12.483 -4.370 1.672 1.00 0.00 675 PRO A C 18
ATOM 33202 O O . PRO A 1 15 ? 13.660 -4.006 1.633 1.00 0.00 675 PRO A O 18
ATOM 33213 N N . MET A 1 16 ? 11.484 -3.553 1.977 1.00 0.00 676 MET A N 18
ATOM 33214 C CA . MET A 1 16 ? 11.714 -2.146 2.290 1.00 0.00 676 MET A CA 18
ATOM 33215 C C . MET A 1 16 ? 11.216 -1.831 3.698 1.00 0.00 676 MET A C 18
ATOM 33216 O O . MET A 1 16 ? 10.363 -2.540 4.239 1.00 0.00 676 MET A O 18
ATOM 33230 N N . GLU A 1 17 ? 11.741 -0.759 4.284 1.00 0.00 677 GLU A N 18
ATOM 33231 C CA . GLU A 1 17 ? 11.327 -0.354 5.622 1.00 0.00 677 GLU A CA 18
ATOM 33232 C C . GLU A 1 17 ? 10.412 0.869 5.553 1.00 0.00 677 GLU A C 18
ATOM 33233 O O . GLU A 1 17 ? 10.324 1.540 4.523 1.00 0.00 677 GLU A O 18
ATOM 33245 N N . ARG A 1 18 ? 9.725 1.145 6.651 1.00 0.00 678 ARG A N 18
ATOM 33246 C CA . ARG A 1 18 ? 8.812 2.278 6.705 1.00 0.00 678 ARG A CA 18
ATOM 33247 C C . ARG A 1 18 ? 9.527 3.587 6.380 1.00 0.00 678 ARG A C 18
ATOM 33248 O O . ARG A 1 18 ? 9.147 4.295 5.444 1.00 0.00 678 ARG A O 18
ATOM 33269 N N . ALA A 1 19 ? 10.567 3.899 7.145 1.00 0.00 679 ALA A N 18
ATOM 33270 C CA . ALA A 1 19 ? 11.328 5.121 6.919 1.00 0.00 679 ALA A CA 18
ATOM 33271 C C . ALA A 1 19 ? 11.904 5.117 5.513 1.00 0.00 679 ALA A C 18
ATOM 33272 O O . ALA A 1 19 ? 11.975 6.155 4.849 1.00 0.00 679 ALA A O 18
ATOM 33279 N N . GLY A 1 20 ? 12.284 3.934 5.052 1.00 0.00 680 GLY A N 18
ATOM 33280 C CA . GLY A 1 20 ? 12.824 3.795 3.708 1.00 0.00 680 GLY A CA 18
ATOM 33281 C C . GLY A 1 20 ? 11.714 4.015 2.698 1.00 0.00 680 GLY A C 18
ATOM 33282 O O . GLY A 1 20 ? 11.878 4.746 1.724 1.00 0.00 680 GLY A O 18
ATOM 33286 N N . ALA A 1 21 ? 10.571 3.388 2.955 1.00 0.00 681 ALA A N 18
ATOM 33287 C CA . ALA A 1 21 ? 9.414 3.519 2.081 1.00 0.00 681 ALA A CA 18
ATOM 33288 C C . ALA A 1 21 ? 9.036 4.990 1.891 1.00 0.00 681 ALA A C 18
ATOM 33289 O O . ALA A 1 21 ? 8.875 5.458 0.762 1.00 0.00 681 ALA A O 18
ATOM 33296 N N . GLU A 1 22 ? 8.887 5.719 2.993 1.00 0.00 682 GLU A N 18
ATOM 33297 C CA . GLU A 1 22 ? 8.512 7.130 2.902 1.00 0.00 682 GLU A CA 18
ATOM 33298 C C . GLU A 1 22 ? 9.651 7.980 2.367 1.00 0.00 682 GLU A C 18
ATOM 33299 O O . GLU A 1 22 ? 9.429 9.095 1.894 1.00 0.00 682 GLU A O 18
ATOM 33311 N N . SER A 1 23 ? 10.862 7.450 2.420 1.00 0.00 683 SER A N 18
ATOM 33312 C CA . SER A 1 23 ? 12.013 8.185 1.924 1.00 0.00 683 SER A CA 18
ATOM 33313 C C . SER A 1 23 ? 11.786 8.582 0.475 1.00 0.00 683 SER A C 18
ATOM 33314 O O . SER A 1 23 ? 12.071 9.710 0.070 1.00 0.00 683 SER A O 18
ATOM 33322 N N . ILE A 1 24 ? 11.257 7.643 -0.295 1.00 0.00 684 ILE A N 18
ATOM 33323 C CA . ILE A 1 24 ? 10.974 7.885 -1.703 1.00 0.00 684 ILE A CA 18
ATOM 33324 C C . ILE A 1 24 ? 9.631 8.602 -1.849 1.00 0.00 684 ILE A C 18
ATOM 33325 O O . ILE A 1 24 ? 9.529 9.633 -2.519 1.00 0.00 684 ILE A O 18
ATOM 33341 N N . LEU A 1 25 ? 8.606 8.056 -1.199 1.00 0.00 685 LEU A N 18
ATOM 33342 C CA . LEU A 1 25 ? 7.274 8.651 -1.244 1.00 0.00 685 LEU A CA 18
ATOM 33343 C C . LEU A 1 25 ? 7.312 10.105 -0.772 1.00 0.00 685 LEU A C 18
ATOM 33344 O O . LEU A 1 25 ? 6.670 10.981 -1.362 1.00 0.00 685 LEU A O 18
ATOM 33360 N N . ALA A 1 26 ? 8.070 10.373 0.288 1.00 0.00 686 ALA A N 18
ATOM 33361 C CA . ALA A 1 26 ? 8.176 11.733 0.797 1.00 0.00 686 ALA A CA 18
ATOM 33362 C C . ALA A 1 26 ? 8.884 12.614 -0.227 1.00 0.00 686 ALA A C 18
ATOM 33363 O O . ALA A 1 26 ? 8.497 13.768 -0.435 1.00 0.00 686 ALA A O 18
ATOM 33370 N N . ASN A 1 27 ? 9.895 12.051 -0.889 1.00 0.00 687 ASN A N 18
ATOM 33371 C CA . ASN A 1 27 ? 10.633 12.779 -1.917 1.00 0.00 687 ASN A CA 18
ATOM 33372 C C . ASN A 1 27 ? 9.736 13.012 -3.136 1.00 0.00 687 ASN A C 18
ATOM 33373 O O . ASN A 1 27 ? 9.764 14.081 -3.745 1.00 0.00 687 ASN A O 18
ATOM 33384 N N . ARG A 1 28 ? 8.942 11.999 -3.479 1.00 0.00 688 ARG A N 18
ATOM 33385 C CA . ARG A 1 28 ? 8.034 12.100 -4.622 1.00 0.00 688 ARG A CA 18
ATOM 33386 C C . ARG A 1 28 ? 6.872 13.053 -4.315 1.00 0.00 688 ARG A C 18
ATOM 33387 O O . ARG A 1 28 ? 6.721 13.536 -3.189 1.00 0.00 688 ARG A O 18
ATOM 33408 N N . SER A 1 29 ? 6.042 13.312 -5.319 1.00 0.00 689 SER A N 18
ATOM 33409 C CA . SER A 1 29 ? 4.894 14.201 -5.140 1.00 0.00 689 SER A CA 18
ATOM 33410 C C . SER A 1 29 ? 3.769 13.500 -4.378 1.00 0.00 689 SER A C 18
ATOM 33411 O O . SER A 1 29 ? 3.853 12.304 -4.075 1.00 0.00 689 SER A O 18
ATOM 33419 N N . ASP A 1 30 ? 2.713 14.248 -4.076 1.00 0.00 690 ASP A N 18
ATOM 33420 C CA . ASP A 1 30 ? 1.574 13.688 -3.358 1.00 0.00 690 ASP A CA 18
ATOM 33421 C C . ASP A 1 30 ? 0.843 12.672 -4.226 1.00 0.00 690 ASP A C 18
ATOM 33422 O O . ASP A 1 30 ? 0.714 12.844 -5.442 1.00 0.00 690 ASP A O 18
ATOM 33431 N N . GLY A 1 31 ? 0.383 11.604 -3.592 1.00 0.00 691 GLY A N 18
ATOM 33432 C CA . GLY A 1 31 ? -0.320 10.547 -4.304 1.00 0.00 691 GLY A CA 18
ATOM 33433 C C . GLY A 1 31 ? 0.603 9.356 -4.500 1.00 0.00 691 GLY A C 18
ATOM 33434 O O . GLY A 1 31 ? 0.161 8.251 -4.821 1.00 0.00 691 GLY A O 18
ATOM 33438 N N . THR A 1 32 ? 1.893 9.595 -4.290 1.00 0.00 692 THR A N 18
ATOM 33439 C CA . THR A 1 32 ? 2.887 8.541 -4.428 1.00 0.00 692 THR A CA 18
ATOM 33440 C C . THR A 1 32 ? 2.671 7.490 -3.347 1.00 0.00 692 THR A C 18
ATOM 33441 O O . THR A 1 32 ? 2.500 7.821 -2.177 1.00 0.00 692 THR A O 18
ATOM 33452 N N . PHE A 1 33 ? 2.649 6.227 -3.734 1.00 0.00 693 PHE A N 18
ATOM 33453 C CA . PHE A 1 33 ? 2.423 5.160 -2.768 1.00 0.00 693 PHE A CA 18
ATOM 33454 C C . PHE A 1 33 ? 3.296 3.950 -3.058 1.00 0.00 693 PHE A C 18
ATOM 33455 O O . PHE A 1 33 ? 3.831 3.801 -4.155 1.00 0.00 693 PHE A O 18
ATOM 33472 N N . LEU A 1 34 ? 3.423 3.078 -2.070 1.00 0.00 694 LEU A N 18
ATOM 33473 C CA . LEU A 1 34 ? 4.220 1.871 -2.238 1.00 0.00 694 LEU A CA 18
ATOM 33474 C C . LEU A 1 34 ? 3.884 0.840 -1.166 1.00 0.00 694 LEU A C 18
ATOM 33475 O O . LEU A 1 34 ? 3.289 1.167 -0.134 1.00 0.00 694 LEU A O 18
ATOM 33491 N N . VAL A 1 35 ? 4.272 -0.403 -1.419 1.00 0.00 695 VAL A N 18
ATOM 33492 C CA . VAL A 1 35 ? 4.017 -1.483 -0.472 1.00 0.00 695 VAL A CA 18
ATOM 33493 C C . VAL A 1 35 ? 5.312 -2.222 -0.142 1.00 0.00 695 VAL A C 18
ATOM 33494 O O . VAL A 1 35 ? 6.125 -2.490 -1.030 1.00 0.00 695 VAL A O 18
ATOM 33507 N N . ARG A 1 36 ? 5.498 -2.544 1.134 1.00 0.00 696 ARG A N 18
ATOM 33508 C CA . ARG A 1 36 ? 6.702 -3.245 1.571 1.00 0.00 696 ARG A CA 18
ATOM 33509 C C . ARG A 1 36 ? 6.359 -4.561 2.270 1.00 0.00 696 ARG A C 18
ATOM 33510 O O . ARG A 1 36 ? 5.198 -4.819 2.605 1.00 0.00 696 ARG A O 18
ATOM 33531 N N . GLN A 1 37 ? 7.386 -5.376 2.483 1.00 0.00 697 GLN A N 18
ATOM 33532 C CA . GLN A 1 37 ? 7.232 -6.671 3.142 1.00 0.00 697 GLN A CA 18
ATOM 33533 C C . GLN A 1 37 ? 8.050 -6.698 4.433 1.00 0.00 697 GLN A C 18
ATOM 33534 O O . GLN A 1 37 ? 9.282 -6.658 4.394 1.00 0.00 697 GLN A O 18
ATOM 33548 N N . ARG A 1 38 ? 7.364 -6.758 5.574 1.00 0.00 698 ARG A N 18
ATOM 33549 C CA . ARG A 1 38 ? 8.049 -6.781 6.868 1.00 0.00 698 ARG A CA 18
ATOM 33550 C C . ARG A 1 38 ? 7.043 -6.817 8.020 1.00 0.00 698 ARG A C 18
ATOM 33551 O O . ARG A 1 38 ? 5.963 -6.231 7.930 1.00 0.00 698 ARG A O 18
ATOM 33572 N N . VAL A 1 39 ? 7.406 -7.505 9.100 1.00 0.00 699 VAL A N 18
ATOM 33573 C CA . VAL A 1 39 ? 6.520 -7.602 10.262 1.00 0.00 699 VAL A CA 18
ATOM 33574 C C . VAL A 1 39 ? 7.303 -7.872 11.549 1.00 0.00 699 VAL A C 18
ATOM 33575 O O . VAL A 1 39 ? 8.168 -8.747 11.596 1.00 0.00 699 VAL A O 18
ATOM 33588 N N . LYS A 1 40 ? 6.972 -7.127 12.594 1.00 0.00 700 LYS A N 18
ATOM 33589 C CA . LYS A 1 40 ? 7.614 -7.297 13.900 1.00 0.00 700 LYS A CA 18
ATOM 33590 C C . LYS A 1 40 ? 6.540 -7.265 14.981 1.00 0.00 700 LYS A C 18
ATOM 33591 O O . LYS A 1 40 ? 6.794 -6.920 16.136 1.00 0.00 700 LYS A O 18
ATOM 33610 N N . ASP A 1 41 ? 5.328 -7.613 14.564 1.00 0.00 701 ASP A N 18
ATOM 33611 C CA . ASP A 1 41 ? 4.170 -7.615 15.444 1.00 0.00 701 ASP A CA 18
ATOM 33612 C C . ASP A 1 41 ? 3.069 -8.504 14.850 1.00 0.00 701 ASP A C 18
ATOM 33613 O O . ASP A 1 41 ? 2.663 -9.498 15.453 1.00 0.00 701 ASP A O 18
ATOM 33622 N N . ALA A 1 42 ? 2.601 -8.130 13.659 1.00 0.00 702 ALA A N 18
ATOM 33623 C CA . ALA A 1 42 ? 1.553 -8.886 12.964 1.00 0.00 702 ALA A CA 18
ATOM 33624 C C . ALA A 1 42 ? 1.451 -8.445 11.500 1.00 0.00 702 ALA A C 18
ATOM 33625 O O . ALA A 1 42 ? 1.843 -7.330 11.158 1.00 0.00 702 ALA A O 18
ATOM 33632 N N . ALA A 1 43 ? 0.920 -9.324 10.646 1.00 0.00 703 ALA A N 18
ATOM 33633 C CA . ALA A 1 43 ? 0.764 -9.021 9.213 1.00 0.00 703 ALA A CA 18
ATOM 33634 C C . ALA A 1 43 ? 2.043 -9.362 8.438 1.00 0.00 703 ALA A C 18
ATOM 33635 O O . ALA A 1 43 ? 3.016 -9.841 9.019 1.00 0.00 703 ALA A O 18
ATOM 33642 N N . GLU A 1 44 ? 2.033 -9.131 7.123 1.00 0.00 704 GLU A N 18
ATOM 33643 C CA . GLU A 1 44 ? 3.201 -9.441 6.288 1.00 0.00 704 GLU A CA 18
ATOM 33644 C C . GLU A 1 44 ? 3.640 -8.233 5.451 1.00 0.00 704 GLU A C 18
ATOM 33645 O O . GLU A 1 44 ? 4.820 -7.865 5.445 1.00 0.00 704 GLU A O 18
ATOM 33657 N N . PHE A 1 45 ? 2.699 -7.635 4.724 1.00 0.00 705 PHE A N 18
ATOM 33658 C CA . PHE A 1 45 ? 3.010 -6.481 3.869 1.00 0.00 705 PHE A CA 18
ATOM 33659 C C . PHE A 1 45 ? 2.541 -5.169 4.494 1.00 0.00 705 PHE A C 18
ATOM 33660 O O . PHE A 1 45 ? 1.689 -5.156 5.385 1.00 0.00 705 PHE A O 18
ATOM 33677 N N . ALA A 1 46 ? 3.083 -4.064 3.990 1.00 0.00 706 ALA A N 18
ATOM 33678 C CA . ALA A 1 46 ? 2.701 -2.743 4.476 1.00 0.00 706 ALA A CA 18
ATOM 33679 C C . ALA A 1 46 ? 2.615 -1.750 3.321 1.00 0.00 706 ALA A C 18
ATOM 33680 O O . ALA A 1 46 ? 3.556 -1.610 2.534 1.00 0.00 706 ALA A O 18
ATOM 33687 N N . ILE A 1 47 ? 1.480 -1.066 3.238 1.00 0.00 707 ILE A N 18
ATOM 33688 C CA . ILE A 1 47 ? 1.249 -0.075 2.189 1.00 0.00 707 ILE A CA 18
ATOM 33689 C C . ILE A 1 47 ? 1.586 1.322 2.691 1.00 0.00 707 ILE A C 18
ATOM 33690 O O . ILE A 1 47 ? 1.140 1.733 3.768 1.00 0.00 707 ILE A O 18
ATOM 33706 N N . SER A 1 48 ? 2.362 2.052 1.900 1.00 0.00 708 SER A N 18
ATOM 33707 C CA . SER A 1 48 ? 2.743 3.411 2.259 1.00 0.00 708 SER A CA 18
ATOM 33708 C C . SER A 1 48 ? 2.283 4.382 1.170 1.00 0.00 708 SER A C 18
ATOM 33709 O O . SER A 1 48 ? 2.522 4.140 -0.015 1.00 0.00 708 SER A O 18
ATOM 33717 N N . ILE A 1 49 ? 1.605 5.465 1.562 1.00 0.00 709 ILE A N 18
ATOM 33718 C CA . ILE A 1 49 ? 1.106 6.439 0.582 1.00 0.00 709 ILE A CA 18
ATOM 33719 C C . ILE A 1 49 ? 1.548 7.858 0.925 1.00 0.00 709 ILE A C 18
ATOM 33720 O O . ILE A 1 49 ? 1.510 8.266 2.085 1.00 0.00 709 ILE A O 18
ATOM 33736 N N . LYS A 1 50 ? 1.928 8.610 -0.105 1.00 0.00 710 LYS A N 18
ATOM 33737 C CA . LYS A 1 50 ? 2.336 9.999 0.061 1.00 0.00 710 LYS A CA 18
ATOM 33738 C C . LYS A 1 50 ? 1.126 10.904 -0.171 1.00 0.00 710 LYS A C 18
ATOM 33739 O O . LYS A 1 50 ? 0.717 11.135 -1.312 1.00 0.00 710 LYS A O 18
ATOM 33758 N N . TYR A 1 51 ? 0.553 11.404 0.913 1.00 0.00 711 TYR A N 18
ATOM 33759 C CA . TYR A 1 51 ? -0.618 12.274 0.819 1.00 0.00 711 TYR A CA 18
ATOM 33760 C C . TYR A 1 51 ? -0.570 13.333 1.913 1.00 0.00 711 TYR A C 18
ATOM 33761 O O . TYR A 1 51 ? -0.689 13.013 3.095 1.00 0.00 711 TYR A O 18
ATOM 33779 N N . ASN A 1 52 ? -0.371 14.583 1.493 1.00 0.00 712 ASN A N 18
ATOM 33780 C CA . ASN A 1 52 ? -0.272 15.718 2.410 1.00 0.00 712 ASN A CA 18
ATOM 33781 C C . ASN A 1 52 ? 1.183 15.897 2.834 1.00 0.00 712 ASN A C 18
ATOM 33782 O O . ASN A 1 52 ? 1.492 15.932 4.022 1.00 0.00 712 ASN A O 18
ATOM 33793 N N . VAL A 1 53 ? 2.076 15.989 1.847 1.00 0.00 713 VAL A N 18
ATOM 33794 C CA . VAL A 1 53 ? 3.510 16.144 2.118 1.00 0.00 713 VAL A CA 18
ATOM 33795 C C . VAL A 1 53 ? 3.951 15.199 3.239 1.00 0.00 713 VAL A C 18
ATOM 33796 O O . VAL A 1 53 ? 4.794 15.540 4.070 1.00 0.00 713 VAL A O 18
ATOM 33809 N N . GLU A 1 54 ? 3.368 14.003 3.236 1.00 0.00 714 GLU A N 18
ATOM 33810 C CA . GLU A 1 54 ? 3.681 12.987 4.235 1.00 0.00 714 GLU A CA 18
ATOM 33811 C C . GLU A 1 54 ? 3.364 11.600 3.688 1.00 0.00 714 GLU A C 18
ATOM 33812 O O . GLU A 1 54 ? 2.542 11.453 2.779 1.00 0.00 714 GLU A O 18
ATOM 33824 N N . VAL A 1 55 ? 4.021 10.584 4.237 1.00 0.00 715 VAL A N 18
ATOM 33825 C CA . VAL A 1 55 ? 3.799 9.214 3.787 1.00 0.00 715 VAL A CA 18
ATOM 33826 C C . VAL A 1 55 ? 3.094 8.383 4.858 1.00 0.00 715 VAL A C 18
ATOM 33827 O O . VAL A 1 55 ? 3.656 8.116 5.921 1.00 0.00 715 VAL A O 18
ATOM 33840 N N . LYS A 1 56 ? 1.868 7.962 4.557 1.00 0.00 716 LYS A N 18
ATOM 33841 C CA . LYS A 1 56 ? 1.089 7.141 5.489 1.00 0.00 716 LYS A CA 18
ATOM 33842 C C . LYS A 1 56 ? 1.415 5.663 5.266 1.00 0.00 716 LYS A C 18
ATOM 33843 O O . LYS A 1 56 ? 1.462 5.215 4.126 1.00 0.00 716 LYS A O 18
ATOM 33862 N N . HIS A 1 57 ? 1.657 4.922 6.353 1.00 0.00 717 HIS A N 18
ATOM 33863 C CA . HIS A 1 57 ? 2.000 3.497 6.250 1.00 0.00 717 HIS A CA 18
ATOM 33864 C C . HIS A 1 57 ? 0.970 2.612 6.948 1.00 0.00 717 HIS A C 18
ATOM 33865 O O . HIS A 1 57 ? 0.580 2.867 8.088 1.00 0.00 717 HIS A O 18
ATOM 33880 N N . ILE A 1 58 ? 0.554 1.556 6.258 1.00 0.00 718 ILE A N 18
ATOM 33881 C CA . ILE A 1 58 ? -0.414 0.614 6.821 1.00 0.00 718 ILE A CA 18
ATOM 33882 C C . ILE A 1 58 ? -0.017 -0.822 6.480 1.00 0.00 718 ILE A C 18
ATOM 33883 O O . ILE A 1 58 ? 0.401 -1.108 5.356 1.00 0.00 718 ILE A O 18
ATOM 33899 N N . LYS A 1 59 ? -0.161 -1.718 7.453 1.00 0.00 719 LYS A N 18
ATOM 33900 C CA . LYS A 1 59 ? 0.172 -3.129 7.252 1.00 0.00 719 LYS A CA 18
ATOM 33901 C C . LYS A 1 59 ? -0.986 -3.855 6.571 1.00 0.00 719 LYS A C 18
ATOM 33902 O O . LYS A 1 59 ? -2.149 -3.559 6.836 1.00 0.00 719 LYS A O 18
ATOM 33921 N N . ILE A 1 60 ? -0.675 -4.804 5.695 1.00 0.00 720 ILE A N 18
ATOM 33922 C CA . ILE A 1 60 ? -1.728 -5.544 4.999 1.00 0.00 720 ILE A CA 18
ATOM 33923 C C . ILE A 1 60 ? -2.019 -6.873 5.693 1.00 0.00 720 ILE A C 18
ATOM 33924 O O . ILE A 1 60 ? -1.127 -7.510 6.250 1.00 0.00 720 ILE A O 18
ATOM 33940 N N . MET A 1 61 ? -3.284 -7.270 5.649 1.00 0.00 721 MET A N 18
ATOM 33941 C CA . MET A 1 61 ? -3.724 -8.519 6.267 1.00 0.00 721 MET A CA 18
ATOM 33942 C C . MET A 1 61 ? -4.068 -9.542 5.188 1.00 0.00 721 MET A C 18
ATOM 33943 O O . MET A 1 61 ? -4.310 -9.172 4.045 1.00 0.00 721 MET A O 18
ATOM 33957 N N . THR A 1 62 ? -4.092 -10.820 5.554 1.00 0.00 722 THR A N 18
ATOM 33958 C CA . THR A 1 62 ? -4.412 -11.882 4.591 1.00 0.00 722 THR A CA 18
ATOM 33959 C C . THR A 1 62 ? -5.687 -12.614 5.000 1.00 0.00 722 THR A C 18
ATOM 33960 O O . THR A 1 62 ? -5.692 -13.839 5.180 1.00 0.00 722 THR A O 18
ATOM 33971 N N . ALA A 1 63 ? -6.769 -11.858 5.138 1.00 0.00 723 ALA A N 18
ATOM 33972 C CA . ALA A 1 63 ? -8.055 -12.427 5.529 1.00 0.00 723 ALA A CA 18
ATOM 33973 C C . ALA A 1 63 ? -8.528 -13.464 4.515 1.00 0.00 723 ALA A C 18
ATOM 33974 O O . ALA A 1 63 ? -8.704 -13.160 3.334 1.00 0.00 723 ALA A O 18
ATOM 33981 N N . GLU A 1 64 ? -8.738 -14.687 4.988 1.00 0.00 724 GLU A N 18
ATOM 33982 C CA . GLU A 1 64 ? -9.197 -15.776 4.127 1.00 0.00 724 GLU A CA 18
ATOM 33983 C C . GLU A 1 64 ? -8.412 -15.803 2.813 1.00 0.00 724 GLU A C 18
ATOM 33984 O O . GLU A 1 64 ? -8.882 -16.333 1.806 1.00 0.00 724 GLU A O 18
ATOM 33996 N N . GLY A 1 65 ? -7.212 -15.222 2.835 1.00 0.00 725 GLY A N 18
ATOM 33997 C CA . GLY A 1 65 ? -6.364 -15.175 1.644 1.00 0.00 725 GLY A CA 18
ATOM 33998 C C . GLY A 1 65 ? -6.498 -13.840 0.914 1.00 0.00 725 GLY A C 18
ATOM 33999 O O . GLY A 1 65 ? -5.801 -13.595 -0.067 1.00 0.00 725 GLY A O 18
ATOM 34003 N N . LEU A 1 66 ? -7.388 -12.976 1.395 1.00 0.00 726 LEU A N 18
ATOM 34004 C CA . LEU A 1 66 ? -7.580 -11.670 0.769 1.00 0.00 726 LEU A CA 18
ATOM 34005 C C . LEU A 1 66 ? -6.708 -10.626 1.449 1.00 0.00 726 LEU A C 18
ATOM 34006 O O . LEU A 1 66 ? -6.567 -10.628 2.673 1.00 0.00 726 LEU A O 18
ATOM 34022 N N . TYR A 1 67 ? -6.133 -9.727 0.655 1.00 0.00 727 TYR A N 18
ATOM 34023 C CA . TYR A 1 67 ? -5.286 -8.678 1.201 1.00 0.00 727 TYR A CA 18
ATOM 34024 C C . TYR A 1 67 ? -6.120 -7.441 1.482 1.00 0.00 727 TYR A C 18
ATOM 34025 O O . TYR A 1 67 ? -6.983 -7.074 0.684 1.00 0.00 727 TYR A O 18
ATOM 34043 N N . ARG A 1 68 ? -5.873 -6.814 2.622 1.00 0.00 728 ARG A N 18
ATOM 34044 C CA . ARG A 1 68 ? -6.629 -5.628 3.006 1.00 0.00 728 ARG A CA 18
ATOM 34045 C C . ARG A 1 68 ? -5.753 -4.652 3.782 1.00 0.00 728 ARG A C 18
ATOM 34046 O O . ARG A 1 68 ? -4.893 -5.054 4.567 1.00 0.00 728 ARG A O 18
ATOM 34067 N N . ILE A 1 69 ? -5.985 -3.368 3.545 1.00 0.00 729 ILE A N 18
ATOM 34068 C CA . ILE A 1 69 ? -5.226 -2.311 4.206 1.00 0.00 729 ILE A CA 18
ATOM 34069 C C . ILE A 1 69 ? -5.919 -1.860 5.487 1.00 0.00 729 ILE A C 18
ATOM 34070 O O . ILE A 1 69 ? -5.272 -1.433 6.437 1.00 0.00 729 ILE A O 18
ATOM 34086 N N . THR A 1 70 ? -7.243 -1.931 5.489 1.00 0.00 730 THR A N 18
ATOM 34087 C CA . THR A 1 70 ? -8.029 -1.494 6.645 1.00 0.00 730 THR A CA 18
ATOM 34088 C C . THR A 1 70 ? -8.872 -2.632 7.207 1.00 0.00 730 THR A C 18
ATOM 34089 O O . THR A 1 70 ? -9.599 -2.456 8.180 1.00 0.00 730 THR A O 18
ATOM 34100 N N . GLU A 1 71 ? -8.767 -3.800 6.581 1.00 0.00 731 GLU A N 18
ATOM 34101 C CA . GLU A 1 71 ? -9.518 -4.978 7.019 1.00 0.00 731 GLU A CA 18
ATOM 34102 C C . GLU A 1 71 ? -10.981 -4.870 6.613 1.00 0.00 731 GLU A C 18
ATOM 34103 O O . GLU A 1 71 ? -11.681 -5.875 6.486 1.00 0.00 731 GLU A O 18
ATOM 34115 N N . LYS A 1 72 ? -11.420 -3.640 6.397 1.00 0.00 732 LYS A N 18
ATOM 34116 C CA . LYS A 1 72 ? -12.790 -3.367 5.983 1.00 0.00 732 LYS A CA 18
ATOM 34117 C C . LYS A 1 72 ? -12.961 -3.701 4.499 1.00 0.00 732 LYS A C 18
ATOM 34118 O O . LYS A 1 72 ? -14.014 -4.170 4.067 1.00 0.00 732 LYS A O 18
ATOM 34137 N N . LYS A 1 73 ? -11.904 -3.451 3.731 1.00 0.00 733 LYS A N 18
ATOM 34138 C CA . LYS A 1 73 ? -11.908 -3.722 2.295 1.00 0.00 733 LYS A CA 18
ATOM 34139 C C . LYS A 1 73 ? -10.682 -4.560 1.912 1.00 0.00 733 LYS A C 18
ATOM 34140 O O . LYS A 1 73 ? -9.537 -4.124 2.074 1.00 0.00 733 LYS A O 18
ATOM 34159 N N . ALA A 1 74 ? -10.929 -5.767 1.408 1.00 0.00 734 ALA A N 18
ATOM 34160 C CA . ALA A 1 74 ? -9.840 -6.665 1.018 1.00 0.00 734 ALA A CA 18
ATOM 34161 C C . ALA A 1 74 ? -9.894 -6.992 -0.475 1.00 0.00 734 ALA A C 18
ATOM 34162 O O . ALA A 1 74 ? -10.823 -6.588 -1.176 1.00 0.00 734 ALA A O 18
ATOM 34169 N N . PHE A 1 75 ? -8.895 -7.736 -0.946 1.00 0.00 735 PHE A N 18
ATOM 34170 C CA . PHE A 1 75 ? -8.836 -8.132 -2.355 1.00 0.00 735 PHE A CA 18
ATOM 34171 C C . PHE A 1 75 ? -8.098 -9.460 -2.520 1.00 0.00 735 PHE A C 18
ATOM 34172 O O . PHE A 1 75 ? -7.518 -9.979 -1.565 1.00 0.00 735 PHE A O 18
ATOM 34189 N N . ARG A 1 76 ? -8.133 -9.997 -3.742 1.00 0.00 736 ARG A N 18
ATOM 34190 C CA . ARG A 1 76 ? -7.478 -11.274 -4.047 1.00 0.00 736 ARG A CA 18
ATOM 34191 C C . ARG A 1 76 ? -6.053 -11.309 -3.511 1.00 0.00 736 ARG A C 18
ATOM 34192 O O . ARG A 1 76 ? -5.671 -12.220 -2.779 1.00 0.00 736 ARG A O 18
ATOM 34213 N N . GLY A 1 77 ? -5.272 -10.311 -3.894 1.00 0.00 737 GLY A N 18
ATOM 34214 C CA . GLY A 1 77 ? -3.884 -10.228 -3.464 1.00 0.00 737 GLY A CA 18
ATOM 34215 C C . GLY A 1 77 ? -3.496 -8.788 -3.190 1.00 0.00 737 GLY A C 18
ATOM 34216 O O . GLY A 1 77 ? -4.348 -7.951 -2.916 1.00 0.00 737 GLY A O 18
ATOM 34220 N N . LEU A 1 78 ? -2.210 -8.505 -3.272 1.00 0.00 738 LEU A N 18
ATOM 34221 C CA . LEU A 1 78 ? -1.719 -7.156 -3.028 1.00 0.00 738 LEU A CA 18
ATOM 34222 C C . LEU A 1 78 ? -2.028 -6.263 -4.219 1.00 0.00 738 LEU A C 18
ATOM 34223 O O . LEU A 1 78 ? -2.617 -5.189 -4.072 1.00 0.00 738 LEU A O 18
ATOM 34239 N N . THR A 1 79 ? -1.649 -6.721 -5.405 1.00 0.00 739 THR A N 18
ATOM 34240 C CA . THR A 1 79 ? -1.914 -5.959 -6.616 1.00 0.00 739 THR A CA 18
ATOM 34241 C C . THR A 1 79 ? -3.397 -5.594 -6.682 1.00 0.00 739 THR A C 18
ATOM 34242 O O . THR A 1 79 ? -3.758 -4.421 -6.762 1.00 0.00 739 THR A O 18
ATOM 34253 N N . GLU A 1 80 ? -4.258 -6.608 -6.626 1.00 0.00 740 GLU A N 18
ATOM 34254 C CA . GLU A 1 80 ? -5.703 -6.375 -6.679 1.00 0.00 740 GLU A CA 18
ATOM 34255 C C . GLU A 1 80 ? -6.152 -5.492 -5.520 1.00 0.00 740 GLU A C 18
ATOM 34256 O O . GLU A 1 80 ? -7.147 -4.773 -5.615 1.00 0.00 740 GLU A O 18
ATOM 34268 N N . LEU A 1 81 ? -5.410 -5.557 -4.429 1.00 0.00 741 LEU A N 18
ATOM 34269 C CA . LEU A 1 81 ? -5.723 -4.773 -3.246 1.00 0.00 741 LEU A CA 18
ATOM 34270 C C . LEU A 1 81 ? -5.182 -3.344 -3.385 1.00 0.00 741 LEU A C 18
ATOM 34271 O O . LEU A 1 81 ? -5.836 -2.381 -2.989 1.00 0.00 741 LEU A O 18
ATOM 34287 N N . VAL A 1 82 ? -3.995 -3.208 -3.965 1.00 0.00 742 VAL A N 18
ATOM 34288 C CA . VAL A 1 82 ? -3.395 -1.881 -4.154 1.00 0.00 742 VAL A CA 18
ATOM 34289 C C . VAL A 1 82 ? -3.850 -1.254 -5.470 1.00 0.00 742 VAL A C 18
ATOM 34290 O O . VAL A 1 82 ? -3.898 -0.029 -5.595 1.00 0.00 742 VAL A O 18
ATOM 34303 N N . GLU A 1 83 ? -4.195 -2.091 -6.442 1.00 0.00 743 GLU A N 18
ATOM 34304 C CA . GLU A 1 83 ? -4.651 -1.582 -7.732 1.00 0.00 743 GLU A CA 18
ATOM 34305 C C . GLU A 1 83 ? -6.124 -1.194 -7.666 1.00 0.00 743 GLU A C 18
ATOM 34306 O O . GLU A 1 83 ? -6.711 -0.783 -8.665 1.00 0.00 743 GLU A O 18
ATOM 34318 N N . PHE A 1 84 ? -6.709 -1.303 -6.479 1.00 0.00 744 PHE A N 18
ATOM 34319 C CA . PHE A 1 84 ? -8.108 -0.935 -6.297 1.00 0.00 744 PHE A CA 18
ATOM 34320 C C . PHE A 1 84 ? -8.223 0.262 -5.360 1.00 0.00 744 PHE A C 18
ATOM 34321 O O . PHE A 1 84 ? -9.006 1.185 -5.603 1.00 0.00 744 PHE A O 18
ATOM 34338 N N . TYR A 1 85 ? -7.423 0.262 -4.297 1.00 0.00 745 TYR A N 18
ATOM 34339 C CA . TYR A 1 85 ? -7.453 1.380 -3.360 1.00 0.00 745 TYR A CA 18
ATOM 34340 C C . TYR A 1 85 ? -7.106 2.665 -4.107 1.00 0.00 745 TYR A C 18
ATOM 34341 O O . TYR A 1 85 ? -7.387 3.765 -3.636 1.00 0.00 745 TYR A O 18
ATOM 34359 N N . GLN A 1 86 ? -6.517 2.508 -5.296 1.00 0.00 746 GLN A N 18
ATOM 34360 C CA . GLN A 1 86 ? -6.165 3.654 -6.129 1.00 0.00 746 GLN A CA 18
ATOM 34361 C C . GLN A 1 86 ? -7.440 4.392 -6.546 1.00 0.00 746 GLN A C 18
ATOM 34362 O O . GLN A 1 86 ? -7.415 5.586 -6.858 1.00 0.00 746 GLN A O 18
ATOM 34376 N N . GLN A 1 87 ? -8.554 3.667 -6.512 1.00 0.00 747 GLN A N 18
ATOM 34377 C CA . GLN A 1 87 ? -9.855 4.234 -6.853 1.00 0.00 747 GLN A CA 18
ATOM 34378 C C . GLN A 1 87 ? -10.675 4.412 -5.581 1.00 0.00 747 GLN A C 18
ATOM 34379 O O . GLN A 1 87 ? -11.394 5.397 -5.415 1.00 0.00 747 GLN A O 18
ATOM 34393 N N . ASN A 1 88 ? -10.544 3.448 -4.677 1.00 0.00 748 ASN A N 18
ATOM 34394 C CA . ASN A 1 88 ? -11.258 3.496 -3.408 1.00 0.00 748 ASN A CA 18
ATOM 34395 C C . ASN A 1 88 ? -10.720 4.633 -2.536 1.00 0.00 748 ASN A C 18
ATOM 34396 O O . ASN A 1 88 ? -9.613 4.549 -2.007 1.00 0.00 748 ASN A O 18
ATOM 34407 N N . SER A 1 89 ? -11.513 5.694 -2.391 1.00 0.00 749 SER A N 18
ATOM 34408 C CA . SER A 1 89 ? -11.111 6.848 -1.584 1.00 0.00 749 SER A CA 18
ATOM 34409 C C . SER A 1 89 ? -10.627 6.400 -0.212 1.00 0.00 749 SER A C 18
ATOM 34410 O O . SER A 1 89 ? -11.416 5.927 0.610 1.00 0.00 749 SER A O 18
ATOM 34418 N N . LEU A 1 90 ? -9.333 6.550 0.026 1.00 0.00 750 LEU A N 18
ATOM 34419 C CA . LEU A 1 90 ? -8.741 6.146 1.300 1.00 0.00 750 LEU A CA 18
ATOM 34420 C C . LEU A 1 90 ? -9.531 6.691 2.490 1.00 0.00 750 LEU A C 18
ATOM 34421 O O . LEU A 1 90 ? -9.538 6.088 3.562 1.00 0.00 750 LEU A O 18
ATOM 34437 N N . LYS A 1 91 ? -10.201 7.825 2.296 1.00 0.00 751 LYS A N 18
ATOM 34438 C CA . LYS A 1 91 ? -10.990 8.425 3.373 1.00 0.00 751 LYS A CA 18
ATOM 34439 C C . LYS A 1 91 ? -12.065 7.453 3.859 1.00 0.00 751 LYS A C 18
ATOM 34440 O O . LYS A 1 91 ? -12.659 7.645 4.920 1.00 0.00 751 LYS A O 18
ATOM 34459 N N . ASP A 1 92 ? -12.305 6.410 3.073 1.00 0.00 752 ASP A N 18
ATOM 34460 C CA . ASP A 1 92 ? -13.304 5.409 3.422 1.00 0.00 752 ASP A CA 18
ATOM 34461 C C . ASP A 1 92 ? -12.638 4.204 4.092 1.00 0.00 752 ASP A C 18
ATOM 34462 O O . ASP A 1 92 ? -13.132 3.680 5.093 1.00 0.00 752 ASP A O 18
ATOM 34471 N N . CYS A 1 93 ? -11.513 3.774 3.528 1.00 0.00 753 CYS A N 18
ATOM 34472 C CA . CYS A 1 93 ? -10.780 2.633 4.063 1.00 0.00 753 CYS A CA 18
ATOM 34473 C C . CYS A 1 93 ? -9.838 3.059 5.184 1.00 0.00 753 CYS A C 18
ATOM 34474 O O . CYS A 1 93 ? -9.746 2.393 6.221 1.00 0.00 753 CYS A O 18
ATOM 34482 N N . PHE A 1 94 ? -9.119 4.153 4.951 1.00 0.00 754 PHE A N 18
ATOM 34483 C CA . PHE A 1 94 ? -8.158 4.652 5.932 1.00 0.00 754 PHE A CA 18
ATOM 34484 C C . PHE A 1 94 ? -8.869 5.460 7.038 1.00 0.00 754 PHE A C 18
ATOM 34485 O O . PHE A 1 94 ? -9.770 4.943 7.696 1.00 0.00 754 PHE A O 18
ATOM 34502 N N . LYS A 1 95 ? -8.463 6.716 7.249 1.00 0.00 755 LYS A N 18
ATOM 34503 C CA . LYS A 1 95 ? -9.086 7.552 8.289 1.00 0.00 755 LYS A CA 18
ATOM 34504 C C . LYS A 1 95 ? -9.271 8.990 7.799 1.00 0.00 755 LYS A C 18
ATOM 34505 O O . LYS A 1 95 ? -10.130 9.256 6.960 1.00 0.00 755 LYS A O 18
ATOM 34524 N N . SER A 1 96 ? -8.459 9.914 8.305 1.00 0.00 756 SER A N 18
ATOM 34525 C CA . SER A 1 96 ? -8.561 11.308 7.886 1.00 0.00 756 SER A CA 18
ATOM 34526 C C . SER A 1 96 ? -7.924 11.477 6.515 1.00 0.00 756 SER A C 18
ATOM 34527 O O . SER A 1 96 ? -7.277 12.484 6.229 1.00 0.00 756 SER A O 18
ATOM 34535 N N . LEU A 1 97 ? -8.114 10.474 5.669 1.00 0.00 757 LEU A N 18
ATOM 34536 C CA . LEU A 1 97 ? -7.557 10.505 4.327 1.00 0.00 757 LEU A CA 18
ATOM 34537 C C . LEU A 1 97 ? -8.545 11.149 3.359 1.00 0.00 757 LEU A C 18
ATOM 34538 O O . LEU A 1 97 ? -9.682 11.439 3.720 1.00 0.00 757 LEU A O 18
ATOM 34554 N N . ASP A 1 98 ? -8.095 11.359 2.133 1.00 0.00 758 ASP A N 18
ATOM 34555 C CA . ASP A 1 98 ? -8.929 11.961 1.099 1.00 0.00 758 ASP A CA 18
ATOM 34556 C C . ASP A 1 98 ? -8.230 11.814 -0.248 1.00 0.00 758 ASP A C 18
ATOM 34557 O O . ASP A 1 98 ? -8.109 12.760 -1.026 1.00 0.00 758 ASP A O 18
ATOM 34566 N N . THR A 1 99 ? -7.751 10.602 -0.501 1.00 0.00 759 THR A N 18
ATOM 34567 C CA . THR A 1 99 ? -7.038 10.309 -1.737 1.00 0.00 759 THR A CA 18
ATOM 34568 C C . THR A 1 99 ? -7.063 8.817 -2.037 1.00 0.00 759 THR A C 18
ATOM 34569 O O . THR A 1 99 ? -7.907 8.079 -1.521 1.00 0.00 759 THR A O 18
ATOM 34580 N N . THR A 1 100 ? -6.114 8.390 -2.861 1.00 0.00 760 THR A N 18
ATOM 34581 C CA . THR A 1 100 ? -5.992 6.983 -3.236 1.00 0.00 760 THR A CA 18
ATOM 34582 C C . THR A 1 100 ? -4.588 6.688 -3.746 1.00 0.00 760 THR A C 18
ATOM 34583 O O . THR A 1 100 ? -3.778 7.597 -3.941 1.00 0.00 760 THR A O 18
ATOM 34594 N N . LEU A 1 101 ? -4.319 5.406 -3.985 1.00 0.00 761 LEU A N 18
ATOM 34595 C CA . LEU A 1 101 ? -3.030 4.972 -4.506 1.00 0.00 761 LEU A CA 18
ATOM 34596 C C . LEU A 1 101 ? -2.811 5.670 -5.852 1.00 0.00 761 LEU A C 18
ATOM 34597 O O . LEU A 1 101 ? -3.115 5.120 -6.909 1.00 0.00 761 LEU A O 18
ATOM 34613 N N . GLN A 1 102 ? -2.337 6.912 -5.790 1.00 0.00 762 GLN A N 18
ATOM 34614 C CA . GLN A 1 102 ? -2.136 7.725 -6.986 1.00 0.00 762 GLN A CA 18
ATOM 34615 C C . GLN A 1 102 ? -0.962 7.243 -7.829 1.00 0.00 762 GLN A C 18
ATOM 34616 O O . GLN A 1 102 ? -1.141 6.859 -8.986 1.00 0.00 762 GLN A O 18
ATOM 34630 N N . PHE A 1 103 ? 0.240 7.287 -7.265 1.00 0.00 763 PHE A N 18
ATOM 34631 C CA . PHE A 1 103 ? 1.423 6.871 -8.020 1.00 0.00 763 PHE A CA 18
ATOM 34632 C C . PHE A 1 103 ? 2.345 5.970 -7.200 1.00 0.00 763 PHE A C 18
ATOM 34633 O O . PHE A 1 103 ? 2.401 6.060 -5.980 1.00 0.00 763 PHE A O 18
ATOM 34650 N N . PRO A 1 104 ? 3.084 5.121 -7.862 1.00 0.00 764 PRO A N 18
ATOM 34651 C CA . PRO A 1 104 ? 4.047 4.195 -7.201 1.00 0.00 764 PRO A CA 18
ATOM 34652 C C . PRO A 1 104 ? 5.324 4.925 -6.806 1.00 0.00 764 PRO A C 18
ATOM 34653 O O . PRO A 1 104 ? 5.350 6.155 -6.757 1.00 0.00 764 PRO A O 18
ATOM 34664 N N . PHE A 1 105 ? 6.391 4.179 -6.542 1.00 0.00 765 PHE A N 18
ATOM 34665 C CA . PHE A 1 105 ? 7.647 4.811 -6.174 1.00 0.00 765 PHE A CA 18
ATOM 34666 C C . PHE A 1 105 ? 8.768 4.384 -7.112 1.00 0.00 765 PHE A C 18
ATOM 34667 O O . PHE A 1 105 ? 9.785 5.068 -7.214 1.00 0.00 765 PHE A O 18
ATOM 34684 N N . LYS A 1 106 ? 8.588 3.265 -7.806 1.00 0.00 766 LYS A N 18
ATOM 34685 C CA . LYS A 1 106 ? 9.615 2.804 -8.729 1.00 0.00 766 LYS A CA 18
ATOM 34686 C C . LYS A 1 106 ? 9.488 3.518 -10.070 1.00 0.00 766 LYS A C 18
ATOM 34687 O O . LYS A 1 106 ? 10.498 3.894 -10.659 1.00 0.00 766 LYS A O 18
ATOM 34706 N N . GLU A 1 107 ? 8.237 3.697 -10.523 1.00 0.00 767 GLU A N 18
ATOM 34707 C CA . GLU A 1 107 ? 7.935 4.364 -11.800 1.00 0.00 767 GLU A CA 18
ATOM 34708 C C . GLU A 1 107 ? 9.183 4.534 -12.678 1.00 0.00 767 GLU A C 18
ATOM 34709 O O . GLU A 1 107 ? 9.792 5.594 -12.637 1.00 0.00 767 GLU A O 18
ATOM 34722 N N . ASP B 2 1 ? 13.489 8.458 13.934 1.00 0.00 338 ASP B N 18
ATOM 34723 C CA . ASP B 2 1 ? 14.340 7.251 14.131 1.00 0.00 338 ASP B CA 18
ATOM 34724 C C . ASP B 2 1 ? 13.477 5.999 13.985 1.00 0.00 338 ASP B C 18
ATOM 34725 O O . ASP B 2 1 ? 13.390 5.410 12.905 1.00 0.00 338 ASP B O 18
ATOM 34736 N N . THR B 2 2 ? 12.834 5.609 15.082 1.00 0.00 339 THR B N 18
ATOM 34737 C CA . THR B 2 2 ? 11.966 4.437 15.100 1.00 0.00 339 THR B CA 18
ATOM 34738 C C . THR B 2 2 ? 10.770 4.646 14.170 1.00 0.00 339 THR B C 18
ATOM 34739 O O . THR B 2 2 ? 9.615 4.493 14.574 1.00 0.00 339 THR B O 18
ATOM 34750 N N . GLU B 2 3 ? 11.065 5.008 12.927 1.00 0.00 340 GLU B N 18
ATOM 34751 C CA . GLU B 2 3 ? 10.026 5.258 11.932 1.00 0.00 340 GLU B CA 18
ATOM 34752 C C . GLU B 2 3 ? 9.416 3.950 11.419 1.00 0.00 340 GLU B C 18
ATOM 34753 O O . GLU B 2 3 ? 10.031 3.233 10.629 1.00 0.00 340 GLU B O 18
ATOM 34765 N N . VAL B 2 4 ? 8.195 3.662 11.867 1.00 0.00 341 VAL B N 18
ATOM 34766 C CA . VAL B 2 4 ? 7.477 2.452 11.453 1.00 0.00 341 VAL B CA 18
ATOM 34767 C C . VAL B 2 4 ? 5.973 2.750 11.346 1.00 0.00 341 VAL B C 18
ATOM 34768 O O . VAL B 2 4 ? 5.590 3.890 11.056 1.00 0.00 341 VAL B O 18
ATOM 34805 N N . GLU B 2 6 ? 1.845 2.068 13.100 1.00 0.00 343 GLU B N 18
ATOM 34806 C CA . GLU B 2 6 ? 1.135 1.814 14.348 1.00 0.00 343 GLU B CA 18
ATOM 34807 C C . GLU B 2 6 ? -0.342 1.487 14.090 1.00 0.00 343 GLU B C 18
ATOM 34808 O O . GLU B 2 6 ? -1.225 1.990 14.784 1.00 0.00 343 GLU B O 18
ATOM 34820 N N . SER B 2 7 ? -0.605 0.646 13.086 1.00 0.00 344 SER B N 18
ATOM 34821 C CA . SER B 2 7 ? -1.988 0.279 12.753 1.00 0.00 344 SER B CA 18
ATOM 34822 C C . SER B 2 7 ? -2.884 1.520 12.798 1.00 0.00 344 SER B C 18
ATOM 34823 O O . SER B 2 7 ? -3.816 1.606 13.598 1.00 0.00 344 SER B O 18
ATOM 34831 N N . PRO B 2 8 ? -2.586 2.488 11.968 1.00 0.00 345 PRO B N 18
ATOM 34832 C CA . PRO B 2 8 ? -3.336 3.780 11.913 1.00 0.00 345 PRO B CA 18
ATOM 34833 C C . PRO B 2 8 ? -4.813 3.624 11.557 1.00 0.00 345 PRO B C 18
ATOM 34834 O O . PRO B 2 8 ? -5.675 4.201 12.221 1.00 0.00 345 PRO B O 18
ATOM 34869 N N . ALA B 2 10 ? -8.144 0.939 10.365 1.00 0.00 347 ALA B N 18
ATOM 34870 C CA . ALA B 2 10 ? -8.678 -0.428 10.318 1.00 0.00 347 ALA B CA 18
ATOM 34871 C C . ALA B 2 10 ? -9.993 -0.533 11.103 1.00 0.00 347 ALA B C 18
ATOM 34872 O O . ALA B 2 10 ? -11.088 -0.446 10.530 1.00 0.00 347 ALA B O 18
ATOM 34879 N N . ASP B 2 11 ? -9.875 -0.720 12.415 1.00 0.00 348 ASP B N 18
ATOM 34880 C CA . ASP B 2 11 ? -11.050 -0.836 13.278 1.00 0.00 348 ASP B CA 18
ATOM 34881 C C . ASP B 2 11 ? -10.776 -0.196 14.647 1.00 0.00 348 ASP B C 18
ATOM 34882 O O . ASP B 2 11 ? -10.847 -0.855 15.690 1.00 0.00 348 ASP B O 18
ATOM 34891 N N . PRO B 2 12 ? -10.464 1.078 14.659 1.00 0.00 349 PRO B N 18
ATOM 34892 C CA . PRO B 2 12 ? -10.167 1.825 15.917 1.00 0.00 349 PRO B CA 18
ATOM 34893 C C . PRO B 2 12 ? -11.417 2.055 16.763 1.00 0.00 349 PRO B C 18
ATOM 34894 O O . PRO B 2 12 ? -11.770 3.195 17.073 1.00 0.00 349 PRO B O 18
ATOM 34905 N N . GLU B 2 13 ? -12.071 0.957 17.133 1.00 0.00 350 GLU B N 18
ATOM 34906 C CA . GLU B 2 13 ? -13.283 1.019 17.951 1.00 0.00 350 GLU B CA 18
ATOM 34907 C C . GLU B 2 13 ? -14.418 1.740 17.209 1.00 0.00 350 GLU B C 18
ATOM 34908 O O . GLU B 2 13 ? -14.381 1.768 15.987 1.00 0.00 350 GLU B O 18
ATOM 34921 N N . GLY A 1 1 ? -6.868 -9.173 -11.734 1.00 0.00 661 GLY A N 19
ATOM 34922 C CA . GLY A 1 1 ? -5.451 -8.737 -11.920 1.00 0.00 661 GLY A CA 19
ATOM 34923 C C . GLY A 1 1 ? -4.624 -9.912 -12.426 1.00 0.00 661 GLY A C 19
ATOM 34924 O O . GLY A 1 1 ? -4.966 -10.523 -13.435 1.00 0.00 661 GLY A O 19
ATOM 34930 N N . HIS A 1 2 ? -3.549 -10.236 -11.711 1.00 0.00 662 HIS A N 19
ATOM 34931 C CA . HIS A 1 2 ? -2.695 -11.359 -12.092 1.00 0.00 662 HIS A CA 19
ATOM 34932 C C . HIS A 1 2 ? -2.802 -12.463 -11.040 1.00 0.00 662 HIS A C 19
ATOM 34933 O O . HIS A 1 2 ? -3.903 -12.828 -10.630 1.00 0.00 662 HIS A O 19
ATOM 34948 N N . MET A 1 3 ? -1.662 -12.981 -10.594 1.00 0.00 663 MET A N 19
ATOM 34949 C CA . MET A 1 3 ? -1.656 -14.030 -9.579 1.00 0.00 663 MET A CA 19
ATOM 34950 C C . MET A 1 3 ? -1.291 -13.429 -8.217 1.00 0.00 663 MET A C 19
ATOM 34951 O O . MET A 1 3 ? -2.166 -13.052 -7.437 1.00 0.00 663 MET A O 19
ATOM 34965 N N . GLN A 1 4 ? 0.003 -13.318 -7.953 1.00 0.00 664 GLN A N 19
ATOM 34966 C CA . GLN A 1 4 ? 0.475 -12.735 -6.699 1.00 0.00 664 GLN A CA 19
ATOM 34967 C C . GLN A 1 4 ? 1.882 -12.185 -6.891 1.00 0.00 664 GLN A C 19
ATOM 34968 O O . GLN A 1 4 ? 2.599 -11.912 -5.931 1.00 0.00 664 GLN A O 19
ATOM 34982 N N . ASP A 1 5 ? 2.260 -12.014 -8.150 1.00 0.00 665 ASP A N 19
ATOM 34983 C CA . ASP A 1 5 ? 3.567 -11.483 -8.491 1.00 0.00 665 ASP A CA 19
ATOM 34984 C C . ASP A 1 5 ? 3.642 -10.015 -8.083 1.00 0.00 665 ASP A C 19
ATOM 34985 O O . ASP A 1 5 ? 2.959 -9.164 -8.651 1.00 0.00 665 ASP A O 19
ATOM 34994 N N . LEU A 1 6 ? 4.447 -9.730 -7.071 1.00 0.00 666 LEU A N 19
ATOM 34995 C CA . LEU A 1 6 ? 4.573 -8.372 -6.574 1.00 0.00 666 LEU A CA 19
ATOM 34996 C C . LEU A 1 6 ? 5.836 -7.699 -7.102 1.00 0.00 666 LEU A C 19
ATOM 34997 O O . LEU A 1 6 ? 5.859 -6.490 -7.327 1.00 0.00 666 LEU A O 19
ATOM 35013 N N . SER A 1 7 ? 6.888 -8.488 -7.291 1.00 0.00 667 SER A N 19
ATOM 35014 C CA . SER A 1 7 ? 8.164 -7.959 -7.778 1.00 0.00 667 SER A CA 19
ATOM 35015 C C . SER A 1 7 ? 8.112 -7.594 -9.260 1.00 0.00 667 SER A C 19
ATOM 35016 O O . SER A 1 7 ? 9.137 -7.269 -9.858 1.00 0.00 667 SER A O 19
ATOM 35024 N N . VAL A 1 8 ? 6.926 -7.651 -9.848 1.00 0.00 668 VAL A N 19
ATOM 35025 C CA . VAL A 1 8 ? 6.773 -7.324 -11.264 1.00 0.00 668 VAL A CA 19
ATOM 35026 C C . VAL A 1 8 ? 6.111 -5.955 -11.440 1.00 0.00 668 VAL A C 19
ATOM 35027 O O . VAL A 1 8 ? 5.771 -5.559 -12.554 1.00 0.00 668 VAL A O 19
ATOM 35040 N N . HIS A 1 9 ? 5.937 -5.236 -10.332 1.00 0.00 669 HIS A N 19
ATOM 35041 C CA . HIS A 1 9 ? 5.318 -3.910 -10.377 1.00 0.00 669 HIS A CA 19
ATOM 35042 C C . HIS A 1 9 ? 6.329 -2.821 -10.047 1.00 0.00 669 HIS A C 19
ATOM 35043 O O . HIS A 1 9 ? 7.534 -3.064 -9.987 1.00 0.00 669 HIS A O 19
ATOM 35058 N N . LEU A 1 10 ? 5.820 -1.617 -9.828 1.00 0.00 670 LEU A N 19
ATOM 35059 C CA . LEU A 1 10 ? 6.665 -0.478 -9.502 1.00 0.00 670 LEU A CA 19
ATOM 35060 C C . LEU A 1 10 ? 6.283 0.105 -8.155 1.00 0.00 670 LEU A C 19
ATOM 35061 O O . LEU A 1 10 ? 6.946 1.009 -7.650 1.00 0.00 670 LEU A O 19
ATOM 35077 N N . TRP A 1 11 ? 5.214 -0.409 -7.568 1.00 0.00 671 TRP A N 19
ATOM 35078 C CA . TRP A 1 11 ? 4.786 0.089 -6.274 1.00 0.00 671 TRP A CA 19
ATOM 35079 C C . TRP A 1 11 ? 5.187 -0.885 -5.161 1.00 0.00 671 TRP A C 19
ATOM 35080 O O . TRP A 1 11 ? 5.027 -0.594 -3.970 1.00 0.00 671 TRP A O 19
ATOM 35101 N N . TYR A 1 12 ? 5.699 -2.047 -5.554 1.00 0.00 672 TYR A N 19
ATOM 35102 C CA . TYR A 1 12 ? 6.106 -3.057 -4.582 1.00 0.00 672 TYR A CA 19
ATOM 35103 C C . TYR A 1 12 ? 7.573 -2.886 -4.196 1.00 0.00 672 TYR A C 19
ATOM 35104 O O . TYR A 1 12 ? 8.468 -2.968 -5.048 1.00 0.00 672 TYR A O 19
ATOM 35122 N N . ALA A 1 13 ? 7.810 -2.657 -2.909 1.00 0.00 673 ALA A N 19
ATOM 35123 C CA . ALA A 1 13 ? 9.169 -2.485 -2.408 1.00 0.00 673 ALA A CA 19
ATOM 35124 C C . ALA A 1 13 ? 9.627 -3.747 -1.674 1.00 0.00 673 ALA A C 19
ATOM 35125 O O . ALA A 1 13 ? 10.813 -3.922 -1.401 1.00 0.00 673 ALA A O 19
ATOM 35132 N N . GLY A 1 14 ? 8.668 -4.621 -1.368 1.00 0.00 674 GLY A N 19
ATOM 35133 C CA . GLY A 1 14 ? 8.957 -5.878 -0.671 1.00 0.00 674 GLY A CA 19
ATOM 35134 C C . GLY A 1 14 ? 9.918 -5.681 0.503 1.00 0.00 674 GLY A C 19
ATOM 35135 O O . GLY A 1 14 ? 9.536 -5.127 1.539 1.00 0.00 674 GLY A O 19
ATOM 35139 N N . PRO A 1 15 ? 11.141 -6.136 0.369 1.00 0.00 675 PRO A N 19
ATOM 35140 C CA . PRO A 1 15 ? 12.169 -6.022 1.450 1.00 0.00 675 PRO A CA 19
ATOM 35141 C C . PRO A 1 15 ? 12.595 -4.576 1.717 1.00 0.00 675 PRO A C 19
ATOM 35142 O O . PRO A 1 15 ? 13.768 -4.223 1.592 1.00 0.00 675 PRO A O 19
ATOM 35153 N N . MET A 1 16 ? 11.631 -3.752 2.102 1.00 0.00 676 MET A N 19
ATOM 35154 C CA . MET A 1 16 ? 11.901 -2.345 2.405 1.00 0.00 676 MET A CA 19
ATOM 35155 C C . MET A 1 16 ? 11.469 -2.020 3.837 1.00 0.00 676 MET A C 19
ATOM 35156 O O . MET A 1 16 ? 10.799 -2.824 4.490 1.00 0.00 676 MET A O 19
ATOM 35170 N N . GLU A 1 17 ? 11.851 -0.839 4.321 1.00 0.00 677 GLU A N 19
ATOM 35171 C CA . GLU A 1 17 ? 11.501 -0.405 5.673 1.00 0.00 677 GLU A CA 19
ATOM 35172 C C . GLU A 1 17 ? 10.649 0.868 5.629 1.00 0.00 677 GLU A C 19
ATOM 35173 O O . GLU A 1 17 ? 10.561 1.535 4.594 1.00 0.00 677 GLU A O 19
ATOM 35185 N N . ARG A 1 18 ? 10.027 1.201 6.758 1.00 0.00 678 ARG A N 19
ATOM 35186 C CA . ARG A 1 18 ? 9.185 2.393 6.837 1.00 0.00 678 ARG A CA 19
ATOM 35187 C C . ARG A 1 18 ? 9.950 3.637 6.393 1.00 0.00 678 ARG A C 19
ATOM 35188 O O . ARG A 1 18 ? 9.566 4.295 5.425 1.00 0.00 678 ARG A O 19
ATOM 35209 N N . ALA A 1 19 ? 11.028 3.947 7.105 1.00 0.00 679 ALA A N 19
ATOM 35210 C CA . ALA A 1 19 ? 11.840 5.115 6.787 1.00 0.00 679 ALA A CA 19
ATOM 35211 C C . ALA A 1 19 ? 12.377 5.027 5.364 1.00 0.00 679 ALA A C 19
ATOM 35212 O O . ALA A 1 19 ? 12.537 6.044 4.688 1.00 0.00 679 ALA A O 19
ATOM 35219 N N . GLY A 1 20 ? 12.631 3.807 4.907 1.00 0.00 680 GLY A N 19
ATOM 35220 C CA . GLY A 1 20 ? 13.129 3.604 3.551 1.00 0.00 680 GLY A CA 19
ATOM 35221 C C . GLY A 1 20 ? 12.007 3.834 2.554 1.00 0.00 680 GLY A C 19
ATOM 35222 O O . GLY A 1 20 ? 12.168 4.566 1.575 1.00 0.00 680 GLY A O 19
ATOM 35226 N N . ALA A 1 21 ? 10.864 3.215 2.823 1.00 0.00 681 ALA A N 19
ATOM 35227 C CA . ALA A 1 21 ? 9.697 3.355 1.961 1.00 0.00 681 ALA A CA 19
ATOM 35228 C C . ALA A 1 21 ? 9.335 4.830 1.762 1.00 0.00 681 ALA A C 19
ATOM 35229 O O . ALA A 1 21 ? 9.179 5.293 0.631 1.00 0.00 681 ALA A O 19
ATOM 35236 N N . GLU A 1 22 ? 9.194 5.567 2.862 1.00 0.00 682 GLU A N 19
ATOM 35237 C CA . GLU A 1 22 ? 8.833 6.980 2.768 1.00 0.00 682 GLU A CA 19
ATOM 35238 C C . GLU A 1 22 ? 9.981 7.821 2.238 1.00 0.00 682 GLU A C 19
ATOM 35239 O O . GLU A 1 22 ? 9.777 8.964 1.833 1.00 0.00 682 GLU A O 19
ATOM 35251 N N . SER A 1 23 ? 11.177 7.255 2.222 1.00 0.00 683 SER A N 19
ATOM 35252 C CA . SER A 1 23 ? 12.336 7.981 1.723 1.00 0.00 683 SER A CA 19
ATOM 35253 C C . SER A 1 23 ? 12.078 8.451 0.302 1.00 0.00 683 SER A C 19
ATOM 35254 O O . SER A 1 23 ? 12.389 9.586 -0.062 1.00 0.00 683 SER A O 19
ATOM 35262 N N . ILE A 1 24 ? 11.495 7.565 -0.488 1.00 0.00 684 ILE A N 19
ATOM 35263 C CA . ILE A 1 24 ? 11.172 7.874 -1.875 1.00 0.00 684 ILE A CA 19
ATOM 35264 C C . ILE A 1 24 ? 9.861 8.653 -1.940 1.00 0.00 684 ILE A C 19
ATOM 35265 O O . ILE A 1 24 ? 9.783 9.718 -2.555 1.00 0.00 684 ILE A O 19
ATOM 35281 N N . LEU A 1 25 ? 8.836 8.114 -1.291 1.00 0.00 685 LEU A N 19
ATOM 35282 C CA . LEU A 1 25 ? 7.524 8.751 -1.264 1.00 0.00 685 LEU A CA 19
ATOM 35283 C C . LEU A 1 25 ? 7.606 10.171 -0.693 1.00 0.00 685 LEU A C 19
ATOM 35284 O O . LEU A 1 25 ? 7.026 11.112 -1.247 1.00 0.00 685 LEU A O 19
ATOM 35300 N N . ALA A 1 26 ? 8.327 10.337 0.413 1.00 0.00 686 ALA A N 19
ATOM 35301 C CA . ALA A 1 26 ? 8.460 11.660 1.012 1.00 0.00 686 ALA A CA 19
ATOM 35302 C C . ALA A 1 26 ? 9.143 12.607 0.028 1.00 0.00 686 ALA A C 19
ATOM 35303 O O . ALA A 1 26 ? 8.790 13.788 -0.057 1.00 0.00 686 ALA A O 19
ATOM 35310 N N . ASN A 1 27 ? 10.086 12.068 -0.741 1.00 0.00 687 ASN A N 19
ATOM 35311 C CA . ASN A 1 27 ? 10.789 12.854 -1.750 1.00 0.00 687 ASN A CA 19
ATOM 35312 C C . ASN A 1 27 ? 9.862 13.121 -2.938 1.00 0.00 687 ASN A C 19
ATOM 35313 O O . ASN A 1 27 ? 9.947 14.166 -3.586 1.00 0.00 687 ASN A O 19
ATOM 35324 N N . ARG A 1 28 ? 8.992 12.153 -3.219 1.00 0.00 688 ARG A N 19
ATOM 35325 C CA . ARG A 1 28 ? 8.052 12.261 -4.336 1.00 0.00 688 ARG A CA 19
ATOM 35326 C C . ARG A 1 28 ? 6.868 13.173 -4.006 1.00 0.00 688 ARG A C 19
ATOM 35327 O O . ARG A 1 28 ? 6.733 13.681 -2.889 1.00 0.00 688 ARG A O 19
ATOM 35348 N N . SER A 1 29 ? 6.009 13.366 -5.001 1.00 0.00 689 SER A N 19
ATOM 35349 C CA . SER A 1 29 ? 4.828 14.207 -4.846 1.00 0.00 689 SER A CA 19
ATOM 35350 C C . SER A 1 29 ? 3.697 13.453 -4.149 1.00 0.00 689 SER A C 19
ATOM 35351 O O . SER A 1 29 ? 3.705 12.216 -4.065 1.00 0.00 689 SER A O 19
ATOM 35359 N N . ASP A 1 30 ? 2.719 14.210 -3.659 1.00 0.00 690 ASP A N 19
ATOM 35360 C CA . ASP A 1 30 ? 1.573 13.629 -2.973 1.00 0.00 690 ASP A CA 19
ATOM 35361 C C . ASP A 1 30 ? 0.827 12.662 -3.886 1.00 0.00 690 ASP A C 19
ATOM 35362 O O . ASP A 1 30 ? 0.552 12.961 -5.051 1.00 0.00 690 ASP A O 19
ATOM 35371 N N . GLY A 1 31 ? 0.514 11.496 -3.345 1.00 0.00 691 GLY A N 19
ATOM 35372 C CA . GLY A 1 31 ? -0.185 10.469 -4.104 1.00 0.00 691 GLY A CA 19
ATOM 35373 C C . GLY A 1 31 ? 0.748 9.301 -4.383 1.00 0.00 691 GLY A C 19
ATOM 35374 O O . GLY A 1 31 ? 0.309 8.195 -4.705 1.00 0.00 691 GLY A O 19
ATOM 35378 N N . THR A 1 32 ? 2.043 9.557 -4.242 1.00 0.00 692 THR A N 19
ATOM 35379 C CA . THR A 1 32 ? 3.043 8.519 -4.461 1.00 0.00 692 THR A CA 19
ATOM 35380 C C . THR A 1 32 ? 2.902 7.451 -3.387 1.00 0.00 692 THR A C 19
ATOM 35381 O O . THR A 1 32 ? 2.790 7.768 -2.205 1.00 0.00 692 THR A O 19
ATOM 35392 N N . PHE A 1 33 ? 2.876 6.189 -3.791 1.00 0.00 693 PHE A N 19
ATOM 35393 C CA . PHE A 1 33 ? 2.712 5.110 -2.824 1.00 0.00 693 PHE A CA 19
ATOM 35394 C C . PHE A 1 33 ? 3.585 3.906 -3.146 1.00 0.00 693 PHE A C 19
ATOM 35395 O O . PHE A 1 33 ? 4.146 3.790 -4.235 1.00 0.00 693 PHE A O 19
ATOM 35412 N N . LEU A 1 34 ? 3.676 3.002 -2.183 1.00 0.00 694 LEU A N 19
ATOM 35413 C CA . LEU A 1 34 ? 4.458 1.788 -2.355 1.00 0.00 694 LEU A CA 19
ATOM 35414 C C . LEU A 1 34 ? 4.106 0.767 -1.277 1.00 0.00 694 LEU A C 19
ATOM 35415 O O . LEU A 1 34 ? 3.579 1.120 -0.220 1.00 0.00 694 LEU A O 19
ATOM 35431 N N . VAL A 1 35 ? 4.400 -0.498 -1.549 1.00 0.00 695 VAL A N 19
ATOM 35432 C CA . VAL A 1 35 ? 4.115 -1.561 -0.585 1.00 0.00 695 VAL A CA 19
ATOM 35433 C C . VAL A 1 35 ? 5.377 -2.374 -0.299 1.00 0.00 695 VAL A C 19
ATOM 35434 O O . VAL A 1 35 ? 6.159 -2.662 -1.208 1.00 0.00 695 VAL A O 19
ATOM 35447 N N . ARG A 1 36 ? 5.575 -2.730 0.968 1.00 0.00 696 ARG A N 19
ATOM 35448 C CA . ARG A 1 36 ? 6.755 -3.496 1.370 1.00 0.00 696 ARG A CA 19
ATOM 35449 C C . ARG A 1 36 ? 6.366 -4.778 2.110 1.00 0.00 696 ARG A C 19
ATOM 35450 O O . ARG A 1 36 ? 5.206 -4.967 2.487 1.00 0.00 696 ARG A O 19
ATOM 35471 N N . GLN A 1 37 ? 7.355 -5.642 2.320 1.00 0.00 697 GLN A N 19
ATOM 35472 C CA . GLN A 1 37 ? 7.143 -6.904 3.022 1.00 0.00 697 GLN A CA 19
ATOM 35473 C C . GLN A 1 37 ? 7.917 -6.903 4.339 1.00 0.00 697 GLN A C 19
ATOM 35474 O O . GLN A 1 37 ? 9.151 -6.976 4.348 1.00 0.00 697 GLN A O 19
ATOM 35488 N N . ARG A 1 38 ? 7.185 -6.809 5.444 1.00 0.00 698 ARG A N 19
ATOM 35489 C CA . ARG A 1 38 ? 7.795 -6.787 6.770 1.00 0.00 698 ARG A CA 19
ATOM 35490 C C . ARG A 1 38 ? 6.717 -6.609 7.833 1.00 0.00 698 ARG A C 19
ATOM 35491 O O . ARG A 1 38 ? 5.859 -5.735 7.713 1.00 0.00 698 ARG A O 19
ATOM 35512 N N . VAL A 1 39 ? 6.757 -7.445 8.863 1.00 0.00 699 VAL A N 19
ATOM 35513 C CA . VAL A 1 39 ? 5.762 -7.361 9.925 1.00 0.00 699 VAL A CA 19
ATOM 35514 C C . VAL A 1 39 ? 6.298 -7.904 11.248 1.00 0.00 699 VAL A C 19
ATOM 35515 O O . VAL A 1 39 ? 7.257 -8.674 11.278 1.00 0.00 699 VAL A O 19
ATOM 35528 N N . LYS A 1 40 ? 5.658 -7.495 12.334 1.00 0.00 700 LYS A N 19
ATOM 35529 C CA . LYS A 1 40 ? 6.042 -7.936 13.674 1.00 0.00 700 LYS A CA 19
ATOM 35530 C C . LYS A 1 40 ? 4.947 -7.581 14.681 1.00 0.00 700 LYS A C 19
ATOM 35531 O O . LYS A 1 40 ? 5.129 -7.717 15.890 1.00 0.00 700 LYS A O 19
ATOM 35550 N N . ASP A 1 41 ? 3.813 -7.124 14.163 1.00 0.00 701 ASP A N 19
ATOM 35551 C CA . ASP A 1 41 ? 2.684 -6.739 14.998 1.00 0.00 701 ASP A CA 19
ATOM 35552 C C . ASP A 1 41 ? 1.492 -7.648 14.704 1.00 0.00 701 ASP A C 19
ATOM 35553 O O . ASP A 1 41 ? 1.037 -8.390 15.571 1.00 0.00 701 ASP A O 19
ATOM 35562 N N . ALA A 1 42 ? 1.004 -7.584 13.470 1.00 0.00 702 ALA A N 19
ATOM 35563 C CA . ALA A 1 42 ? -0.132 -8.406 13.048 1.00 0.00 702 ALA A CA 19
ATOM 35564 C C . ALA A 1 42 ? -0.454 -8.145 11.577 1.00 0.00 702 ALA A C 19
ATOM 35565 O O . ALA A 1 42 ? -1.349 -7.356 11.258 1.00 0.00 702 ALA A O 19
ATOM 35572 N N . ALA A 1 43 ? 0.291 -8.801 10.688 1.00 0.00 703 ALA A N 19
ATOM 35573 C CA . ALA A 1 43 ? 0.096 -8.626 9.247 1.00 0.00 703 ALA A CA 19
ATOM 35574 C C . ALA A 1 43 ? 1.240 -9.286 8.468 1.00 0.00 703 ALA A C 19
ATOM 35575 O O . ALA A 1 43 ? 1.884 -10.205 8.971 1.00 0.00 703 ALA A O 19
ATOM 35582 N N . GLU A 1 44 ? 1.489 -8.810 7.247 1.00 0.00 704 GLU A N 19
ATOM 35583 C CA . GLU A 1 44 ? 2.568 -9.354 6.416 1.00 0.00 704 GLU A CA 19
ATOM 35584 C C . GLU A 1 44 ? 3.280 -8.227 5.667 1.00 0.00 704 GLU A C 19
ATOM 35585 O O . GLU A 1 44 ? 4.391 -7.827 6.021 1.00 0.00 704 GLU A O 19
ATOM 35597 N N . PHE A 1 45 ? 2.624 -7.707 4.637 1.00 0.00 705 PHE A N 19
ATOM 35598 C CA . PHE A 1 45 ? 3.188 -6.614 3.853 1.00 0.00 705 PHE A CA 19
ATOM 35599 C C . PHE A 1 45 ? 2.789 -5.270 4.461 1.00 0.00 705 PHE A C 19
ATOM 35600 O O . PHE A 1 45 ? 1.913 -5.204 5.323 1.00 0.00 705 PHE A O 19
ATOM 35617 N N . ALA A 1 46 ? 3.422 -4.199 4.002 1.00 0.00 706 ALA A N 19
ATOM 35618 C CA . ALA A 1 46 ? 3.102 -2.868 4.511 1.00 0.00 706 ALA A CA 19
ATOM 35619 C C . ALA A 1 46 ? 2.956 -1.880 3.360 1.00 0.00 706 ALA A C 19
ATOM 35620 O O . ALA A 1 46 ? 3.827 -1.793 2.489 1.00 0.00 706 ALA A O 19
ATOM 35627 N N . ILE A 1 47 ? 1.855 -1.134 3.367 1.00 0.00 707 ILE A N 19
ATOM 35628 C CA . ILE A 1 47 ? 1.613 -0.142 2.324 1.00 0.00 707 ILE A CA 19
ATOM 35629 C C . ILE A 1 47 ? 2.257 1.178 2.720 1.00 0.00 707 ILE A C 19
ATOM 35630 O O . ILE A 1 47 ? 2.751 1.327 3.840 1.00 0.00 707 ILE A O 19
ATOM 35646 N N . SER A 1 48 ? 2.268 2.131 1.810 1.00 0.00 708 SER A N 19
ATOM 35647 C CA . SER A 1 48 ? 2.863 3.430 2.091 1.00 0.00 708 SER A CA 19
ATOM 35648 C C . SER A 1 48 ? 2.493 4.412 0.987 1.00 0.00 708 SER A C 19
ATOM 35649 O O . SER A 1 48 ? 2.831 4.199 -0.175 1.00 0.00 708 SER A O 19
ATOM 35657 N N . ILE A 1 49 ? 1.770 5.469 1.357 1.00 0.00 709 ILE A N 19
ATOM 35658 C CA . ILE A 1 49 ? 1.325 6.478 0.389 1.00 0.00 709 ILE A CA 19
ATOM 35659 C C . ILE A 1 49 ? 1.762 7.869 0.815 1.00 0.00 709 ILE A C 19
ATOM 35660 O O . ILE A 1 49 ? 1.585 8.258 1.971 1.00 0.00 709 ILE A O 19
ATOM 35676 N N . LYS A 1 50 ? 2.295 8.627 -0.131 1.00 0.00 710 LYS A N 19
ATOM 35677 C CA . LYS A 1 50 ? 2.711 9.991 0.141 1.00 0.00 710 LYS A CA 19
ATOM 35678 C C . LYS A 1 50 ? 1.496 10.901 -0.001 1.00 0.00 710 LYS A C 19
ATOM 35679 O O . LYS A 1 50 ? 1.097 11.251 -1.110 1.00 0.00 710 LYS A O 19
ATOM 35698 N N . TYR A 1 51 ? 0.895 11.255 1.123 1.00 0.00 711 TYR A N 19
ATOM 35699 C CA . TYR A 1 51 ? -0.297 12.100 1.107 1.00 0.00 711 TYR A CA 19
ATOM 35700 C C . TYR A 1 51 ? -0.263 13.093 2.257 1.00 0.00 711 TYR A C 19
ATOM 35701 O O . TYR A 1 51 ? -0.381 12.703 3.418 1.00 0.00 711 TYR A O 19
ATOM 35719 N N . ASN A 1 52 ? -0.090 14.369 1.917 1.00 0.00 712 ASN A N 19
ATOM 35720 C CA . ASN A 1 52 ? -0.015 15.439 2.908 1.00 0.00 712 ASN A CA 19
ATOM 35721 C C . ASN A 1 52 ? 1.424 15.575 3.395 1.00 0.00 712 ASN A C 19
ATOM 35722 O O . ASN A 1 52 ? 1.697 15.493 4.591 1.00 0.00 712 ASN A O 19
ATOM 35733 N N . VAL A 1 53 ? 2.343 15.765 2.444 1.00 0.00 713 VAL A N 19
ATOM 35734 C CA . VAL A 1 53 ? 3.769 15.894 2.762 1.00 0.00 713 VAL A CA 19
ATOM 35735 C C . VAL A 1 53 ? 4.177 14.864 3.816 1.00 0.00 713 VAL A C 19
ATOM 35736 O O . VAL A 1 53 ? 4.963 15.142 4.723 1.00 0.00 713 VAL A O 19
ATOM 35749 N N . GLU A 1 54 ? 3.627 13.665 3.673 1.00 0.00 714 GLU A N 19
ATOM 35750 C CA . GLU A 1 54 ? 3.908 12.572 4.592 1.00 0.00 714 GLU A CA 19
ATOM 35751 C C . GLU A 1 54 ? 3.595 11.238 3.927 1.00 0.00 714 GLU A C 19
ATOM 35752 O O . GLU A 1 54 ? 2.810 11.175 2.977 1.00 0.00 714 GLU A O 19
ATOM 35764 N N . VAL A 1 55 ? 4.206 10.176 4.431 1.00 0.00 715 VAL A N 19
ATOM 35765 C CA . VAL A 1 55 ? 3.980 8.844 3.882 1.00 0.00 715 VAL A CA 19
ATOM 35766 C C . VAL A 1 55 ? 3.263 7.971 4.907 1.00 0.00 715 VAL A C 19
ATOM 35767 O O . VAL A 1 55 ? 3.853 7.576 5.911 1.00 0.00 715 VAL A O 19
ATOM 35780 N N . LYS A 1 56 ? 1.988 7.681 4.660 1.00 0.00 716 LYS A N 19
ATOM 35781 C CA . LYS A 1 56 ? 1.209 6.866 5.594 1.00 0.00 716 LYS A CA 19
ATOM 35782 C C . LYS A 1 56 ? 1.444 5.376 5.356 1.00 0.00 716 LYS A C 19
ATOM 35783 O O . LYS A 1 56 ? 1.090 4.842 4.303 1.00 0.00 716 LYS A O 19
ATOM 35802 N N . HIS A 1 57 ? 2.041 4.718 6.348 1.00 0.00 717 HIS A N 19
ATOM 35803 C CA . HIS A 1 57 ? 2.330 3.291 6.264 1.00 0.00 717 HIS A CA 19
ATOM 35804 C C . HIS A 1 57 ? 1.307 2.480 7.049 1.00 0.00 717 HIS A C 19
ATOM 35805 O O . HIS A 1 57 ? 0.875 2.877 8.136 1.00 0.00 717 HIS A O 19
ATOM 35820 N N . ILE A 1 58 ? 0.949 1.332 6.494 1.00 0.00 718 ILE A N 19
ATOM 35821 C CA . ILE A 1 58 ? -0.006 0.429 7.134 1.00 0.00 718 ILE A CA 19
ATOM 35822 C C . ILE A 1 58 ? 0.400 -1.026 6.896 1.00 0.00 718 ILE A C 19
ATOM 35823 O O . ILE A 1 58 ? 0.860 -1.383 5.807 1.00 0.00 718 ILE A O 19
ATOM 35839 N N . LYS A 1 59 ? 0.222 -1.851 7.923 1.00 0.00 719 LYS A N 19
ATOM 35840 C CA . LYS A 1 59 ? 0.565 -3.272 7.851 1.00 0.00 719 LYS A CA 19
ATOM 35841 C C . LYS A 1 59 ? -0.560 -4.084 7.194 1.00 0.00 719 LYS A C 19
ATOM 35842 O O . LYS A 1 59 ? -1.667 -4.179 7.733 1.00 0.00 719 LYS A O 19
ATOM 35861 N N . ILE A 1 60 ? -0.259 -4.681 6.039 1.00 0.00 720 ILE A N 19
ATOM 35862 C CA . ILE A 1 60 ? -1.241 -5.490 5.315 1.00 0.00 720 ILE A CA 19
ATOM 35863 C C . ILE A 1 60 ? -1.373 -6.875 5.948 1.00 0.00 720 ILE A C 19
ATOM 35864 O O . ILE A 1 60 ? -0.375 -7.485 6.345 1.00 0.00 720 ILE A O 19
ATOM 35880 N N . MET A 1 61 ? -2.604 -7.375 6.011 1.00 0.00 721 MET A N 19
ATOM 35881 C CA . MET A 1 61 ? -2.857 -8.702 6.570 1.00 0.00 721 MET A CA 19
ATOM 35882 C C . MET A 1 61 ? -2.867 -9.747 5.454 1.00 0.00 721 MET A C 19
ATOM 35883 O O . MET A 1 61 ? -2.984 -9.406 4.280 1.00 0.00 721 MET A O 19
ATOM 35897 N N . THR A 1 62 ? -2.742 -11.017 5.825 1.00 0.00 722 THR A N 19
ATOM 35898 C CA . THR A 1 62 ? -2.734 -12.100 4.838 1.00 0.00 722 THR A CA 19
ATOM 35899 C C . THR A 1 62 ? -3.906 -13.055 5.070 1.00 0.00 722 THR A C 19
ATOM 35900 O O . THR A 1 62 ? -3.722 -14.274 5.148 1.00 0.00 722 THR A O 19
ATOM 35911 N N . ALA A 1 63 ? -5.109 -12.498 5.170 1.00 0.00 723 ALA A N 19
ATOM 35912 C CA . ALA A 1 63 ? -6.304 -13.311 5.390 1.00 0.00 723 ALA A CA 19
ATOM 35913 C C . ALA A 1 63 ? -6.431 -14.384 4.307 1.00 0.00 723 ALA A C 19
ATOM 35914 O O . ALA A 1 63 ? -6.714 -14.081 3.147 1.00 0.00 723 ALA A O 19
ATOM 35921 N N . GLU A 1 64 ? -6.214 -15.635 4.699 1.00 0.00 724 GLU A N 19
ATOM 35922 C CA . GLU A 1 64 ? -6.304 -16.754 3.762 1.00 0.00 724 GLU A CA 19
ATOM 35923 C C . GLU A 1 64 ? -5.524 -16.453 2.479 1.00 0.00 724 GLU A C 19
ATOM 35924 O O . GLU A 1 64 ? -5.799 -17.023 1.421 1.00 0.00 724 GLU A O 19
ATOM 35936 N N . GLY A 1 65 ? -4.551 -15.547 2.582 1.00 0.00 725 GLY A N 19
ATOM 35937 C CA . GLY A 1 65 ? -3.738 -15.163 1.427 1.00 0.00 725 GLY A CA 19
ATOM 35938 C C . GLY A 1 65 ? -4.193 -13.826 0.845 1.00 0.00 725 GLY A C 19
ATOM 35939 O O . GLY A 1 65 ? -3.529 -13.261 -0.024 1.00 0.00 725 GLY A O 19
ATOM 35943 N N . LEU A 1 66 ? -5.322 -13.315 1.332 1.00 0.00 726 LEU A N 19
ATOM 35944 C CA . LEU A 1 66 ? -5.837 -12.037 0.848 1.00 0.00 726 LEU A CA 19
ATOM 35945 C C . LEU A 1 66 ? -5.165 -10.889 1.589 1.00 0.00 726 LEU A C 19
ATOM 35946 O O . LEU A 1 66 ? -4.937 -10.971 2.799 1.00 0.00 726 LEU A O 19
ATOM 35962 N N . TYR A 1 67 ? -4.848 -9.818 0.866 1.00 0.00 727 TYR A N 19
ATOM 35963 C CA . TYR A 1 67 ? -4.198 -8.665 1.478 1.00 0.00 727 TYR A CA 19
ATOM 35964 C C . TYR A 1 67 ? -5.201 -7.550 1.735 1.00 0.00 727 TYR A C 19
ATOM 35965 O O . TYR A 1 67 ? -6.075 -7.277 0.909 1.00 0.00 727 TYR A O 19
ATOM 35983 N N . ARG A 1 68 ? -5.066 -6.922 2.898 1.00 0.00 728 ARG A N 19
ATOM 35984 C CA . ARG A 1 68 ? -5.955 -5.836 3.299 1.00 0.00 728 ARG A CA 19
ATOM 35985 C C . ARG A 1 68 ? -5.181 -4.777 4.075 1.00 0.00 728 ARG A C 19
ATOM 35986 O O . ARG A 1 68 ? -4.374 -5.103 4.945 1.00 0.00 728 ARG A O 19
ATOM 36007 N N . ILE A 1 69 ? -5.434 -3.516 3.752 1.00 0.00 729 ILE A N 19
ATOM 36008 C CA . ILE A 1 69 ? -4.757 -2.402 4.419 1.00 0.00 729 ILE A CA 19
ATOM 36009 C C . ILE A 1 69 ? -5.491 -1.989 5.680 1.00 0.00 729 ILE A C 19
ATOM 36010 O O . ILE A 1 69 ? -4.881 -1.591 6.667 1.00 0.00 729 ILE A O 19
ATOM 36026 N N . THR A 1 70 ? -6.805 -2.075 5.629 1.00 0.00 730 THR A N 19
ATOM 36027 C CA . THR A 1 70 ? -7.636 -1.692 6.765 1.00 0.00 730 THR A CA 19
ATOM 36028 C C . THR A 1 70 ? -8.168 -2.937 7.439 1.00 0.00 730 THR A C 19
ATOM 36029 O O . THR A 1 70 ? -8.807 -2.885 8.487 1.00 0.00 730 THR A O 19
ATOM 36040 N N . GLU A 1 71 ? -7.863 -4.066 6.818 1.00 0.00 731 GLU A N 19
ATOM 36041 C CA . GLU A 1 71 ? -8.267 -5.359 7.334 1.00 0.00 731 GLU A CA 19
ATOM 36042 C C . GLU A 1 71 ? -9.772 -5.567 7.189 1.00 0.00 731 GLU A C 19
ATOM 36043 O O . GLU A 1 71 ? -10.284 -6.661 7.422 1.00 0.00 731 GLU A O 19
ATOM 36055 N N . LYS A 1 72 ? -10.470 -4.518 6.762 1.00 0.00 732 LYS A N 19
ATOM 36056 C CA . LYS A 1 72 ? -11.913 -4.599 6.548 1.00 0.00 732 LYS A CA 19
ATOM 36057 C C . LYS A 1 72 ? -12.204 -5.142 5.145 1.00 0.00 732 LYS A C 19
ATOM 36058 O O . LYS A 1 72 ? -13.139 -5.919 4.949 1.00 0.00 732 LYS A O 19
ATOM 36077 N N . LYS A 1 73 ? -11.388 -4.727 4.175 1.00 0.00 733 LYS A N 19
ATOM 36078 C CA . LYS A 1 73 ? -11.551 -5.173 2.791 1.00 0.00 733 LYS A CA 19
ATOM 36079 C C . LYS A 1 73 ? -10.222 -5.694 2.239 1.00 0.00 733 LYS A C 19
ATOM 36080 O O . LYS A 1 73 ? -9.262 -4.936 2.077 1.00 0.00 733 LYS A O 19
ATOM 36099 N N . ALA A 1 74 ? -10.179 -6.996 1.956 1.00 0.00 734 ALA A N 19
ATOM 36100 C CA . ALA A 1 74 ? -8.970 -7.623 1.429 1.00 0.00 734 ALA A CA 19
ATOM 36101 C C . ALA A 1 74 ? -9.087 -7.886 -0.075 1.00 0.00 734 ALA A C 19
ATOM 36102 O O . ALA A 1 74 ? -10.140 -7.650 -0.683 1.00 0.00 734 ALA A O 19
ATOM 36109 N N . PHE A 1 75 ? -7.996 -8.381 -0.662 1.00 0.00 735 PHE A N 19
ATOM 36110 C CA . PHE A 1 75 ? -7.963 -8.693 -2.092 1.00 0.00 735 PHE A CA 19
ATOM 36111 C C . PHE A 1 75 ? -7.020 -9.869 -2.374 1.00 0.00 735 PHE A C 19
ATOM 36112 O O . PHE A 1 75 ? -6.241 -10.273 -1.511 1.00 0.00 735 PHE A O 19
ATOM 36129 N N . ARG A 1 76 ? -7.119 -10.413 -3.592 1.00 0.00 736 ARG A N 19
ATOM 36130 C CA . ARG A 1 76 ? -6.304 -11.562 -4.020 1.00 0.00 736 ARG A CA 19
ATOM 36131 C C . ARG A 1 76 ? -4.821 -11.397 -3.679 1.00 0.00 736 ARG A C 19
ATOM 36132 O O . ARG A 1 76 ? -4.168 -12.347 -3.240 1.00 0.00 736 ARG A O 19
ATOM 36153 N N . GLY A 1 77 ? -4.285 -10.206 -3.904 1.00 0.00 737 GLY A N 19
ATOM 36154 C CA . GLY A 1 77 ? -2.877 -9.956 -3.626 1.00 0.00 737 GLY A CA 19
ATOM 36155 C C . GLY A 1 77 ? -2.633 -8.481 -3.368 1.00 0.00 737 GLY A C 19
ATOM 36156 O O . GLY A 1 77 ? -3.555 -7.740 -3.036 1.00 0.00 737 GLY A O 19
ATOM 36160 N N . LEU A 1 78 ? -1.393 -8.055 -3.542 1.00 0.00 738 LEU A N 19
ATOM 36161 C CA . LEU A 1 78 ? -1.047 -6.658 -3.333 1.00 0.00 738 LEU A CA 19
ATOM 36162 C C . LEU A 1 78 ? -1.642 -5.833 -4.449 1.00 0.00 738 LEU A C 19
ATOM 36163 O O . LEU A 1 78 ? -2.382 -4.882 -4.217 1.00 0.00 738 LEU A O 19
ATOM 36179 N N . THR A 1 79 ? -1.321 -6.231 -5.666 1.00 0.00 739 THR A N 19
ATOM 36180 C CA . THR A 1 79 ? -1.833 -5.552 -6.839 1.00 0.00 739 THR A CA 19
ATOM 36181 C C . THR A 1 79 ? -3.337 -5.365 -6.714 1.00 0.00 739 THR A C 19
ATOM 36182 O O . THR A 1 79 ? -3.841 -4.249 -6.744 1.00 0.00 739 THR A O 19
ATOM 36193 N N . GLU A 1 80 ? -4.049 -6.468 -6.560 1.00 0.00 740 GLU A N 19
ATOM 36194 C CA . GLU A 1 80 ? -5.501 -6.407 -6.438 1.00 0.00 740 GLU A CA 19
ATOM 36195 C C . GLU A 1 80 ? -5.921 -5.571 -5.232 1.00 0.00 740 GLU A C 19
ATOM 36196 O O . GLU A 1 80 ? -6.952 -4.898 -5.257 1.00 0.00 740 GLU A O 19
ATOM 36208 N N . LEU A 1 81 ? -5.121 -5.617 -4.178 1.00 0.00 741 LEU A N 19
ATOM 36209 C CA . LEU A 1 81 ? -5.419 -4.861 -2.969 1.00 0.00 741 LEU A CA 19
ATOM 36210 C C . LEU A 1 81 ? -5.030 -3.392 -3.148 1.00 0.00 741 LEU A C 19
ATOM 36211 O O . LEU A 1 81 ? -5.725 -2.491 -2.685 1.00 0.00 741 LEU A O 19
ATOM 36227 N N . VAL A 1 82 ? -3.913 -3.160 -3.825 1.00 0.00 742 VAL A N 19
ATOM 36228 C CA . VAL A 1 82 ? -3.426 -1.798 -4.058 1.00 0.00 742 VAL A CA 19
ATOM 36229 C C . VAL A 1 82 ? -4.078 -1.172 -5.292 1.00 0.00 742 VAL A C 19
ATOM 36230 O O . VAL A 1 82 ? -4.379 0.024 -5.308 1.00 0.00 742 VAL A O 19
ATOM 36243 N N . GLU A 1 83 ? -4.302 -1.985 -6.320 1.00 0.00 743 GLU A N 19
ATOM 36244 C CA . GLU A 1 83 ? -4.916 -1.495 -7.552 1.00 0.00 743 GLU A CA 19
ATOM 36245 C C . GLU A 1 83 ? -6.399 -1.238 -7.340 1.00 0.00 743 GLU A C 19
ATOM 36246 O O . GLU A 1 83 ? -7.121 -0.879 -8.269 1.00 0.00 743 GLU A O 19
ATOM 36258 N N . PHE A 1 84 ? -6.838 -1.414 -6.105 1.00 0.00 744 PHE A N 19
ATOM 36259 C CA . PHE A 1 84 ? -8.229 -1.187 -5.756 1.00 0.00 744 PHE A CA 19
ATOM 36260 C C . PHE A 1 84 ? -8.350 0.087 -4.932 1.00 0.00 744 PHE A C 19
ATOM 36261 O O . PHE A 1 84 ? -9.252 0.902 -5.140 1.00 0.00 744 PHE A O 19
ATOM 36278 N N . TYR A 1 85 ? -7.424 0.256 -3.996 1.00 0.00 745 TYR A N 19
ATOM 36279 C CA . TYR A 1 85 ? -7.428 1.436 -3.143 1.00 0.00 745 TYR A CA 19
ATOM 36280 C C . TYR A 1 85 ? -7.050 2.678 -3.940 1.00 0.00 745 TYR A C 19
ATOM 36281 O O . TYR A 1 85 ? -7.289 3.798 -3.495 1.00 0.00 745 TYR A O 19
ATOM 36299 N N . GLN A 1 86 ? -6.482 2.483 -5.131 1.00 0.00 746 GLN A N 19
ATOM 36300 C CA . GLN A 1 86 ? -6.119 3.617 -5.980 1.00 0.00 746 GLN A CA 19
ATOM 36301 C C . GLN A 1 86 ? -7.393 4.347 -6.400 1.00 0.00 746 GLN A C 19
ATOM 36302 O O . GLN A 1 86 ? -7.375 5.539 -6.724 1.00 0.00 746 GLN A O 19
ATOM 36316 N N . GLN A 1 87 ? -8.503 3.610 -6.353 1.00 0.00 747 GLN A N 19
ATOM 36317 C CA . GLN A 1 87 ? -9.813 4.155 -6.695 1.00 0.00 747 GLN A CA 19
ATOM 36318 C C . GLN A 1 87 ? -10.641 4.312 -5.425 1.00 0.00 747 GLN A C 19
ATOM 36319 O O . GLN A 1 87 ? -11.312 5.324 -5.223 1.00 0.00 747 GLN A O 19
ATOM 36333 N N . ASN A 1 88 ? -10.573 3.304 -4.560 1.00 0.00 748 ASN A N 19
ATOM 36334 C CA . ASN A 1 88 ? -11.305 3.342 -3.303 1.00 0.00 748 ASN A CA 19
ATOM 36335 C C . ASN A 1 88 ? -10.703 4.402 -2.382 1.00 0.00 748 ASN A C 19
ATOM 36336 O O . ASN A 1 88 ? -9.587 4.252 -1.889 1.00 0.00 748 ASN A O 19
ATOM 36347 N N . SER A 1 89 ? -11.454 5.474 -2.154 1.00 0.00 749 SER A N 19
ATOM 36348 C CA . SER A 1 89 ? -11.000 6.563 -1.295 1.00 0.00 749 SER A CA 19
ATOM 36349 C C . SER A 1 89 ? -10.448 6.020 0.014 1.00 0.00 749 SER A C 19
ATOM 36350 O O . SER A 1 89 ? -11.154 5.338 0.759 1.00 0.00 749 SER A O 19
ATOM 36358 N N . LEU A 1 90 ? -9.191 6.330 0.299 1.00 0.00 750 LEU A N 19
ATOM 36359 C CA . LEU A 1 90 ? -8.576 5.858 1.531 1.00 0.00 750 LEU A CA 19
ATOM 36360 C C . LEU A 1 90 ? -9.338 6.392 2.736 1.00 0.00 750 LEU A C 19
ATOM 36361 O O . LEU A 1 90 ? -9.404 5.744 3.782 1.00 0.00 750 LEU A O 19
ATOM 36377 N N . LYS A 1 91 ? -9.921 7.574 2.569 1.00 0.00 751 LYS A N 19
ATOM 36378 C CA . LYS A 1 91 ? -10.691 8.213 3.629 1.00 0.00 751 LYS A CA 19
ATOM 36379 C C . LYS A 1 91 ? -11.788 7.286 4.163 1.00 0.00 751 LYS A C 19
ATOM 36380 O O . LYS A 1 91 ? -12.370 7.544 5.215 1.00 0.00 751 LYS A O 19
ATOM 36399 N N . ASP A 1 92 ? -12.063 6.212 3.430 1.00 0.00 752 ASP A N 19
ATOM 36400 C CA . ASP A 1 92 ? -13.089 5.257 3.837 1.00 0.00 752 ASP A CA 19
ATOM 36401 C C . ASP A 1 92 ? -12.446 4.032 4.499 1.00 0.00 752 ASP A C 19
ATOM 36402 O O . ASP A 1 92 ? -12.892 3.573 5.550 1.00 0.00 752 ASP A O 19
ATOM 36411 N N . CYS A 1 93 ? -11.390 3.518 3.876 1.00 0.00 753 CYS A N 19
ATOM 36412 C CA . CYS A 1 93 ? -10.686 2.355 4.408 1.00 0.00 753 CYS A CA 19
ATOM 36413 C C . CYS A 1 93 ? -9.692 2.767 5.487 1.00 0.00 753 CYS A C 19
ATOM 36414 O O . CYS A 1 93 ? -9.519 2.060 6.484 1.00 0.00 753 CYS A O 19
ATOM 36422 N N . PHE A 1 94 ? -9.021 3.897 5.262 1.00 0.00 754 PHE A N 19
ATOM 36423 C CA . PHE A 1 94 ? -8.022 4.383 6.205 1.00 0.00 754 PHE A CA 19
ATOM 36424 C C . PHE A 1 94 ? -8.686 5.153 7.360 1.00 0.00 754 PHE A C 19
ATOM 36425 O O . PHE A 1 94 ? -9.347 4.556 8.209 1.00 0.00 754 PHE A O 19
ATOM 36442 N N . LYS A 1 95 ? -8.500 6.475 7.394 1.00 0.00 755 LYS A N 19
ATOM 36443 C CA . LYS A 1 95 ? -9.080 7.298 8.462 1.00 0.00 755 LYS A CA 19
ATOM 36444 C C . LYS A 1 95 ? -9.217 8.758 8.025 1.00 0.00 755 LYS A C 19
ATOM 36445 O O . LYS A 1 95 ? -10.112 9.102 7.256 1.00 0.00 755 LYS A O 19
ATOM 36464 N N . SER A 1 96 ? -8.318 9.606 8.506 1.00 0.00 756 SER A N 19
ATOM 36465 C CA . SER A 1 96 ? -8.341 11.019 8.158 1.00 0.00 756 SER A CA 19
ATOM 36466 C C . SER A 1 96 ? -7.773 11.226 6.762 1.00 0.00 756 SER A C 19
ATOM 36467 O O . SER A 1 96 ? -7.322 12.317 6.414 1.00 0.00 756 SER A O 19
ATOM 36475 N N . LEU A 1 97 ? -7.798 10.166 5.970 1.00 0.00 757 LEU A N 19
ATOM 36476 C CA . LEU A 1 97 ? -7.282 10.220 4.612 1.00 0.00 757 LEU A CA 19
ATOM 36477 C C . LEU A 1 97 ? -8.273 10.917 3.686 1.00 0.00 757 LEU A C 19
ATOM 36478 O O . LEU A 1 97 ? -9.439 11.097 4.028 1.00 0.00 757 LEU A O 19
ATOM 36494 N N . ASP A 1 98 ? -7.794 11.288 2.509 1.00 0.00 758 ASP A N 19
ATOM 36495 C CA . ASP A 1 98 ? -8.628 11.948 1.511 1.00 0.00 758 ASP A CA 19
ATOM 36496 C C . ASP A 1 98 ? -7.944 11.843 0.147 1.00 0.00 758 ASP A C 19
ATOM 36497 O O . ASP A 1 98 ? -7.702 12.841 -0.539 1.00 0.00 758 ASP A O 19
ATOM 36506 N N . THR A 1 99 ? -7.622 10.604 -0.221 1.00 0.00 759 THR A N 19
ATOM 36507 C CA . THR A 1 99 ? -6.953 10.325 -1.491 1.00 0.00 759 THR A CA 19
ATOM 36508 C C . THR A 1 99 ? -6.973 8.833 -1.795 1.00 0.00 759 THR A C 19
ATOM 36509 O O . THR A 1 99 ? -7.762 8.077 -1.219 1.00 0.00 759 THR A O 19
ATOM 36520 N N . THR A 1 100 ? -6.079 8.418 -2.686 1.00 0.00 760 THR A N 19
ATOM 36521 C CA . THR A 1 100 ? -5.966 7.009 -3.063 1.00 0.00 760 THR A CA 19
ATOM 36522 C C . THR A 1 100 ? -4.576 6.717 -3.613 1.00 0.00 760 THR A C 19
ATOM 36523 O O . THR A 1 100 ? -3.796 7.634 -3.874 1.00 0.00 760 THR A O 19
ATOM 36534 N N . LEU A 1 101 ? -4.283 5.432 -3.805 1.00 0.00 761 LEU A N 19
ATOM 36535 C CA . LEU A 1 101 ? -2.996 5.018 -4.353 1.00 0.00 761 LEU A CA 19
ATOM 36536 C C . LEU A 1 101 ? -2.798 5.716 -5.702 1.00 0.00 761 LEU A C 19
ATOM 36537 O O . LEU A 1 101 ? -3.186 5.194 -6.746 1.00 0.00 761 LEU A O 19
ATOM 36553 N N . GLN A 1 102 ? -2.239 6.921 -5.657 1.00 0.00 762 GLN A N 19
ATOM 36554 C CA . GLN A 1 102 ? -2.043 7.726 -6.860 1.00 0.00 762 GLN A CA 19
ATOM 36555 C C . GLN A 1 102 ? -0.908 7.203 -7.742 1.00 0.00 762 GLN A C 19
ATOM 36556 O O . GLN A 1 102 ? -1.134 6.858 -8.900 1.00 0.00 762 GLN A O 19
ATOM 36570 N N . PHE A 1 103 ? 0.314 7.178 -7.215 1.00 0.00 763 PHE A N 19
ATOM 36571 C CA . PHE A 1 103 ? 1.455 6.727 -8.023 1.00 0.00 763 PHE A CA 19
ATOM 36572 C C . PHE A 1 103 ? 2.427 5.846 -7.232 1.00 0.00 763 PHE A C 19
ATOM 36573 O O . PHE A 1 103 ? 2.519 5.942 -6.015 1.00 0.00 763 PHE A O 19
ATOM 36590 N N . PRO A 1 104 ? 3.163 5.007 -7.921 1.00 0.00 764 PRO A N 19
ATOM 36591 C CA . PRO A 1 104 ? 4.168 4.094 -7.297 1.00 0.00 764 PRO A CA 19
ATOM 36592 C C . PRO A 1 104 ? 5.463 4.837 -6.966 1.00 0.00 764 PRO A C 19
ATOM 36593 O O . PRO A 1 104 ? 5.504 6.064 -7.018 1.00 0.00 764 PRO A O 19
ATOM 36604 N N . PHE A 1 105 ? 6.525 4.100 -6.625 1.00 0.00 765 PHE A N 19
ATOM 36605 C CA . PHE A 1 105 ? 7.793 4.748 -6.290 1.00 0.00 765 PHE A CA 19
ATOM 36606 C C . PHE A 1 105 ? 8.928 4.290 -7.206 1.00 0.00 765 PHE A C 19
ATOM 36607 O O . PHE A 1 105 ? 10.012 4.878 -7.199 1.00 0.00 765 PHE A O 19
ATOM 36624 N N . LYS A 1 106 ? 8.683 3.252 -7.995 1.00 0.00 766 LYS A N 19
ATOM 36625 C CA . LYS A 1 106 ? 9.708 2.755 -8.907 1.00 0.00 766 LYS A CA 19
ATOM 36626 C C . LYS A 1 106 ? 9.509 3.342 -10.303 1.00 0.00 766 LYS A C 19
ATOM 36627 O O . LYS A 1 106 ? 10.483 3.657 -10.982 1.00 0.00 766 LYS A O 19
ATOM 36646 N N . GLU A 1 107 ? 8.239 3.493 -10.699 1.00 0.00 767 GLU A N 19
ATOM 36647 C CA . GLU A 1 107 ? 7.875 4.053 -12.009 1.00 0.00 767 GLU A CA 19
ATOM 36648 C C . GLU A 1 107 ? 8.989 3.859 -13.047 1.00 0.00 767 GLU A C 19
ATOM 36649 O O . GLU A 1 107 ? 9.678 4.821 -13.360 1.00 0.00 767 GLU A O 19
ATOM 36662 N N . ASP B 2 1 ? 9.713 9.406 12.409 1.00 0.00 338 ASP B N 19
ATOM 36663 C CA . ASP B 2 1 ? 8.507 9.687 13.242 1.00 0.00 338 ASP B CA 19
ATOM 36664 C C . ASP B 2 1 ? 7.811 8.362 13.573 1.00 0.00 338 ASP B C 19
ATOM 36665 O O . ASP B 2 1 ? 8.307 7.590 14.394 1.00 0.00 338 ASP B O 19
ATOM 36676 N N . THR B 2 2 ? 6.676 8.075 12.934 1.00 0.00 339 THR B N 19
ATOM 36677 C CA . THR B 2 2 ? 5.988 6.808 13.199 1.00 0.00 339 THR B CA 19
ATOM 36678 C C . THR B 2 2 ? 6.759 5.674 12.529 1.00 0.00 339 THR B C 19
ATOM 36679 O O . THR B 2 2 ? 6.220 4.936 11.700 1.00 0.00 339 THR B O 19
ATOM 36690 N N . GLU B 2 3 ? 8.040 5.569 12.892 1.00 0.00 340 GLU B N 19
ATOM 36691 C CA . GLU B 2 3 ? 8.933 4.554 12.333 1.00 0.00 340 GLU B CA 19
ATOM 36692 C C . GLU B 2 3 ? 8.206 3.233 12.082 1.00 0.00 340 GLU B C 19
ATOM 36693 O O . GLU B 2 3 ? 8.469 2.552 11.091 1.00 0.00 340 GLU B O 19
ATOM 36705 N N . VAL B 2 4 ? 7.285 2.882 12.974 1.00 0.00 341 VAL B N 19
ATOM 36706 C CA . VAL B 2 4 ? 6.524 1.647 12.820 1.00 0.00 341 VAL B CA 19
ATOM 36707 C C . VAL B 2 4 ? 5.029 1.950 12.693 1.00 0.00 341 VAL B C 19
ATOM 36708 O O . VAL B 2 4 ? 4.478 2.736 13.462 1.00 0.00 341 VAL B O 19
ATOM 36745 N N . GLU B 2 6 ? 1.901 1.990 13.591 1.00 0.00 343 GLU B N 19
ATOM 36746 C CA . GLU B 2 6 ? 1.116 1.705 14.788 1.00 0.00 343 GLU B CA 19
ATOM 36747 C C . GLU B 2 6 ? -0.345 1.400 14.433 1.00 0.00 343 GLU B C 19
ATOM 36748 O O . GLU B 2 6 ? -1.267 1.960 15.027 1.00 0.00 343 GLU B O 19
ATOM 36760 N N . SER B 2 7 ? -0.549 0.510 13.460 1.00 0.00 344 SER B N 19
ATOM 36761 C CA . SER B 2 7 ? -1.906 0.143 13.030 1.00 0.00 344 SER B CA 19
ATOM 36762 C C . SER B 2 7 ? -2.825 1.373 13.033 1.00 0.00 344 SER B C 19
ATOM 36763 O O . SER B 2 7 ? -3.865 1.391 13.695 1.00 0.00 344 SER B O 19
ATOM 36771 N N . PRO B 2 8 ? -2.442 2.403 12.317 1.00 0.00 345 PRO B N 19
ATOM 36772 C CA . PRO B 2 8 ? -3.213 3.684 12.236 1.00 0.00 345 PRO B CA 19
ATOM 36773 C C . PRO B 2 8 ? -4.693 3.497 11.887 1.00 0.00 345 PRO B C 19
ATOM 36774 O O . PRO B 2 8 ? -5.565 4.069 12.545 1.00 0.00 345 PRO B O 19
ATOM 36809 N N . ALA B 2 10 ? -8.062 0.824 10.566 1.00 0.00 347 ALA B N 19
ATOM 36810 C CA . ALA B 2 10 ? -8.641 -0.523 10.587 1.00 0.00 347 ALA B CA 19
ATOM 36811 C C . ALA B 2 10 ? -10.024 -0.482 11.244 1.00 0.00 347 ALA B C 19
ATOM 36812 O O . ALA B 2 10 ? -11.019 -0.931 10.665 1.00 0.00 347 ALA B O 19
ATOM 36819 N N . ASP B 2 11 ? -10.076 0.078 12.451 1.00 0.00 348 ASP B N 19
ATOM 36820 C CA . ASP B 2 11 ? -11.331 0.197 13.190 1.00 0.00 348 ASP B CA 19
ATOM 36821 C C . ASP B 2 11 ? -11.305 1.443 14.087 1.00 0.00 348 ASP B C 19
ATOM 36822 O O . ASP B 2 11 ? -11.224 1.340 15.313 1.00 0.00 348 ASP B O 19
ATOM 36831 N N . PRO B 2 12 ? -11.366 2.610 13.490 1.00 0.00 349 PRO B N 19
ATOM 36832 C CA . PRO B 2 12 ? -11.344 3.903 14.227 1.00 0.00 349 PRO B CA 19
ATOM 36833 C C . PRO B 2 12 ? -12.741 4.356 14.653 1.00 0.00 349 PRO B C 19
ATOM 36834 O O . PRO B 2 12 ? -13.721 3.626 14.488 1.00 0.00 349 PRO B O 19
ATOM 36845 N N . GLU B 2 13 ? -12.823 5.566 15.197 1.00 0.00 350 GLU B N 19
ATOM 36846 C CA . GLU B 2 13 ? -14.102 6.112 15.639 1.00 0.00 350 GLU B CA 19
ATOM 36847 C C . GLU B 2 13 ? -14.893 6.673 14.453 1.00 0.00 350 GLU B C 19
ATOM 36848 O O . GLU B 2 13 ? -14.321 6.786 13.377 1.00 0.00 350 GLU B O 19
ATOM 36861 N N . GLY A 1 1 ? 4.896 -15.676 -10.811 1.00 0.00 661 GLY A N 20
ATOM 36862 C CA . GLY A 1 1 ? 4.968 -16.494 -12.058 1.00 0.00 661 GLY A CA 20
ATOM 36863 C C . GLY A 1 1 ? 3.817 -16.114 -12.985 1.00 0.00 661 GLY A C 20
ATOM 36864 O O . GLY A 1 1 ? 3.037 -16.969 -13.394 1.00 0.00 661 GLY A O 20
ATOM 36870 N N . HIS A 1 2 ? 3.714 -14.822 -13.299 1.00 0.00 662 HIS A N 20
ATOM 36871 C CA . HIS A 1 2 ? 2.646 -14.324 -14.173 1.00 0.00 662 HIS A CA 20
ATOM 36872 C C . HIS A 1 2 ? 1.270 -14.584 -13.561 1.00 0.00 662 HIS A C 20
ATOM 36873 O O . HIS A 1 2 ? 0.374 -15.121 -14.213 1.00 0.00 662 HIS A O 20
ATOM 36888 N N . MET A 1 3 ? 1.112 -14.186 -12.307 1.00 0.00 663 MET A N 20
ATOM 36889 C CA . MET A 1 3 ? -0.153 -14.367 -11.605 1.00 0.00 663 MET A CA 20
ATOM 36890 C C . MET A 1 3 ? -0.345 -13.252 -10.579 1.00 0.00 663 MET A C 20
ATOM 36891 O O . MET A 1 3 ? -1.088 -12.302 -10.818 1.00 0.00 663 MET A O 20
ATOM 36905 N N . GLN A 1 4 ? 0.343 -13.366 -9.446 1.00 0.00 664 GLN A N 20
ATOM 36906 C CA . GLN A 1 4 ? 0.254 -12.347 -8.403 1.00 0.00 664 GLN A CA 20
ATOM 36907 C C . GLN A 1 4 ? 1.615 -11.693 -8.190 1.00 0.00 664 GLN A C 20
ATOM 36908 O O . GLN A 1 4 ? 1.865 -11.059 -7.166 1.00 0.00 664 GLN A O 20
ATOM 36922 N N . ASP A 1 5 ? 2.488 -11.854 -9.173 1.00 0.00 665 ASP A N 20
ATOM 36923 C CA . ASP A 1 5 ? 3.822 -11.280 -9.112 1.00 0.00 665 ASP A CA 20
ATOM 36924 C C . ASP A 1 5 ? 3.745 -9.811 -8.691 1.00 0.00 665 ASP A C 20
ATOM 36925 O O . ASP A 1 5 ? 3.017 -9.018 -9.291 1.00 0.00 665 ASP A O 20
ATOM 36934 N N . LEU A 1 6 ? 4.483 -9.457 -7.646 1.00 0.00 666 LEU A N 20
ATOM 36935 C CA . LEU A 1 6 ? 4.469 -8.089 -7.143 1.00 0.00 666 LEU A CA 20
ATOM 36936 C C . LEU A 1 6 ? 5.660 -7.308 -7.677 1.00 0.00 666 LEU A C 20
ATOM 36937 O O . LEU A 1 6 ? 5.540 -6.137 -8.043 1.00 0.00 666 LEU A O 20
ATOM 36953 N N . SER A 1 7 ? 6.807 -7.971 -7.723 1.00 0.00 667 SER A N 20
ATOM 36954 C CA . SER A 1 7 ? 8.027 -7.348 -8.217 1.00 0.00 667 SER A CA 20
ATOM 36955 C C . SER A 1 7 ? 7.861 -6.873 -9.656 1.00 0.00 667 SER A C 20
ATOM 36956 O O . SER A 1 7 ? 8.764 -6.255 -10.218 1.00 0.00 667 SER A O 20
ATOM 36964 N N . VAL A 1 8 ? 6.702 -7.152 -10.247 1.00 0.00 668 VAL A N 20
ATOM 36965 C CA . VAL A 1 8 ? 6.444 -6.734 -11.617 1.00 0.00 668 VAL A CA 20
ATOM 36966 C C . VAL A 1 8 ? 5.770 -5.371 -11.622 1.00 0.00 668 VAL A C 20
ATOM 36967 O O . VAL A 1 8 ? 5.588 -4.751 -12.670 1.00 0.00 668 VAL A O 20
ATOM 36980 N N . HIS A 1 9 ? 5.420 -4.909 -10.427 1.00 0.00 669 HIS A N 20
ATOM 36981 C CA . HIS A 1 9 ? 4.781 -3.610 -10.260 1.00 0.00 669 HIS A CA 20
ATOM 36982 C C . HIS A 1 9 ? 5.828 -2.534 -9.978 1.00 0.00 669 HIS A C 20
ATOM 36983 O O . HIS A 1 9 ? 7.035 -2.790 -10.015 1.00 0.00 669 HIS A O 20
ATOM 36998 N N . LEU A 1 10 ? 5.356 -1.335 -9.665 1.00 0.00 670 LEU A N 20
ATOM 36999 C CA . LEU A 1 10 ? 6.250 -0.230 -9.348 1.00 0.00 670 LEU A CA 20
ATOM 37000 C C . LEU A 1 10 ? 5.897 0.348 -7.994 1.00 0.00 670 LEU A C 20
ATOM 37001 O O . LEU A 1 10 ? 6.578 1.248 -7.494 1.00 0.00 670 LEU A O 20
ATOM 37017 N N . TRP A 1 11 ? 4.839 -0.176 -7.389 1.00 0.00 671 TRP A N 20
ATOM 37018 C CA . TRP A 1 11 ? 4.453 0.302 -6.081 1.00 0.00 671 TRP A CA 20
ATOM 37019 C C . TRP A 1 11 ? 4.871 -0.712 -5.014 1.00 0.00 671 TRP A C 20
ATOM 37020 O O . TRP A 1 11 ? 4.785 -0.456 -3.812 1.00 0.00 671 TRP A O 20
ATOM 37041 N N . TYR A 1 12 ? 5.334 -1.870 -5.467 1.00 0.00 672 TYR A N 20
ATOM 37042 C CA . TYR A 1 12 ? 5.772 -2.915 -4.551 1.00 0.00 672 TYR A CA 20
ATOM 37043 C C . TYR A 1 12 ? 7.257 -2.762 -4.233 1.00 0.00 672 TYR A C 20
ATOM 37044 O O . TYR A 1 12 ? 8.109 -2.926 -5.110 1.00 0.00 672 TYR A O 20
ATOM 37062 N N . ALA A 1 13 ? 7.560 -2.453 -2.975 1.00 0.00 673 ALA A N 20
ATOM 37063 C CA . ALA A 1 13 ? 8.946 -2.289 -2.547 1.00 0.00 673 ALA A CA 20
ATOM 37064 C C . ALA A 1 13 ? 9.427 -3.547 -1.827 1.00 0.00 673 ALA A C 20
ATOM 37065 O O . ALA A 1 13 ? 10.625 -3.816 -1.754 1.00 0.00 673 ALA A O 20
ATOM 37072 N N . GLY A 1 14 ? 8.473 -4.313 -1.302 1.00 0.00 674 GLY A N 20
ATOM 37073 C CA . GLY A 1 14 ? 8.787 -5.552 -0.586 1.00 0.00 674 GLY A CA 20
ATOM 37074 C C . GLY A 1 14 ? 9.835 -5.329 0.504 1.00 0.00 674 GLY A C 20
ATOM 37075 O O . GLY A 1 14 ? 9.549 -4.705 1.529 1.00 0.00 674 GLY A O 20
ATOM 37079 N N . PRO A 1 15 ? 11.030 -5.833 0.313 1.00 0.00 675 PRO A N 20
ATOM 37080 C CA . PRO A 1 15 ? 12.136 -5.688 1.311 1.00 0.00 675 PRO A CA 20
ATOM 37081 C C . PRO A 1 15 ? 12.520 -4.222 1.532 1.00 0.00 675 PRO A C 20
ATOM 37082 O O . PRO A 1 15 ? 13.634 -3.800 1.216 1.00 0.00 675 PRO A O 20
ATOM 37093 N N . MET A 1 16 ? 11.581 -3.453 2.074 1.00 0.00 676 MET A N 20
ATOM 37094 C CA . MET A 1 16 ? 11.817 -2.034 2.331 1.00 0.00 676 MET A CA 20
ATOM 37095 C C . MET A 1 16 ? 11.383 -1.651 3.748 1.00 0.00 676 MET A C 20
ATOM 37096 O O . MET A 1 16 ? 10.523 -2.301 4.349 1.00 0.00 676 MET A O 20
ATOM 37110 N N . GLU A 1 17 ? 11.978 -0.581 4.268 1.00 0.00 677 GLU A N 20
ATOM 37111 C CA . GLU A 1 17 ? 11.643 -0.098 5.603 1.00 0.00 677 GLU A CA 20
ATOM 37112 C C . GLU A 1 17 ? 10.673 1.076 5.500 1.00 0.00 677 GLU A C 20
ATOM 37113 O O . GLU A 1 17 ? 10.514 1.673 4.431 1.00 0.00 677 GLU A O 20
ATOM 37125 N N . ARG A 1 18 ? 10.022 1.404 6.606 1.00 0.00 678 ARG A N 20
ATOM 37126 C CA . ARG A 1 18 ? 9.072 2.502 6.600 1.00 0.00 678 ARG A CA 20
ATOM 37127 C C . ARG A 1 18 ? 9.719 3.791 6.127 1.00 0.00 678 ARG A C 20
ATOM 37128 O O . ARG A 1 18 ? 9.264 4.407 5.160 1.00 0.00 678 ARG A O 20
ATOM 37149 N N . ALA A 1 19 ? 10.776 4.195 6.811 1.00 0.00 679 ALA A N 20
ATOM 37150 C CA . ALA A 1 19 ? 11.473 5.417 6.453 1.00 0.00 679 ALA A CA 20
ATOM 37151 C C . ALA A 1 19 ? 11.964 5.322 5.018 1.00 0.00 679 ALA A C 20
ATOM 37152 O O . ALA A 1 19 ? 11.931 6.297 4.263 1.00 0.00 679 ALA A O 20
ATOM 37159 N N . GLY A 1 20 ? 12.385 4.124 4.639 1.00 0.00 680 GLY A N 20
ATOM 37160 C CA . GLY A 1 20 ? 12.850 3.889 3.278 1.00 0.00 680 GLY A CA 20
ATOM 37161 C C . GLY A 1 20 ? 11.681 4.055 2.327 1.00 0.00 680 GLY A C 20
ATOM 37162 O O . GLY A 1 20 ? 11.791 4.706 1.289 1.00 0.00 680 GLY A O 20
ATOM 37166 N N . ALA A 1 21 ? 10.548 3.480 2.711 1.00 0.00 681 ALA A N 20
ATOM 37167 C CA . ALA A 1 21 ? 9.340 3.582 1.907 1.00 0.00 681 ALA A CA 20
ATOM 37168 C C . ALA A 1 21 ? 9.004 5.048 1.643 1.00 0.00 681 ALA A C 20
ATOM 37169 O O . ALA A 1 21 ? 8.783 5.446 0.499 1.00 0.00 681 ALA A O 20
ATOM 37176 N N . GLU A 1 22 ? 8.967 5.860 2.699 1.00 0.00 682 GLU A N 20
ATOM 37177 C CA . GLU A 1 22 ? 8.654 7.278 2.529 1.00 0.00 682 GLU A CA 20
ATOM 37178 C C . GLU A 1 22 ? 9.837 8.039 1.955 1.00 0.00 682 GLU A C 20
ATOM 37179 O O . GLU A 1 22 ? 9.679 9.147 1.445 1.00 0.00 682 GLU A O 20
ATOM 37191 N N . SER A 1 23 ? 11.015 7.435 2.012 1.00 0.00 683 SER A N 20
ATOM 37192 C CA . SER A 1 23 ? 12.205 8.078 1.476 1.00 0.00 683 SER A CA 20
ATOM 37193 C C . SER A 1 23 ? 12.015 8.374 -0.004 1.00 0.00 683 SER A C 20
ATOM 37194 O O . SER A 1 23 ? 12.512 9.378 -0.514 1.00 0.00 683 SER A O 20
ATOM 37202 N N . ILE A 1 24 ? 11.282 7.500 -0.686 1.00 0.00 684 ILE A N 20
ATOM 37203 C CA . ILE A 1 24 ? 11.018 7.683 -2.108 1.00 0.00 684 ILE A CA 20
ATOM 37204 C C . ILE A 1 24 ? 9.702 8.430 -2.301 1.00 0.00 684 ILE A C 20
ATOM 37205 O O . ILE A 1 24 ? 9.633 9.418 -3.037 1.00 0.00 684 ILE A O 20
ATOM 37221 N N . LEU A 1 25 ? 8.659 7.952 -1.626 1.00 0.00 685 LEU A N 20
ATOM 37222 C CA . LEU A 1 25 ? 7.341 8.571 -1.717 1.00 0.00 685 LEU A CA 20
ATOM 37223 C C . LEU A 1 25 ? 7.386 10.038 -1.291 1.00 0.00 685 LEU A C 20
ATOM 37224 O O . LEU A 1 25 ? 6.733 10.890 -1.899 1.00 0.00 685 LEU A O 20
ATOM 37240 N N . ALA A 1 26 ? 8.154 10.340 -0.248 1.00 0.00 686 ALA A N 20
ATOM 37241 C CA . ALA A 1 26 ? 8.254 11.716 0.216 1.00 0.00 686 ALA A CA 20
ATOM 37242 C C . ALA A 1 26 ? 8.928 12.567 -0.855 1.00 0.00 686 ALA A C 20
ATOM 37243 O O . ALA A 1 26 ? 8.504 13.696 -1.118 1.00 0.00 686 ALA A O 20
ATOM 37250 N N . ASN A 1 27 ? 9.949 12.001 -1.494 1.00 0.00 687 ASN A N 20
ATOM 37251 C CA . ASN A 1 27 ? 10.654 12.695 -2.565 1.00 0.00 687 ASN A CA 20
ATOM 37252 C C . ASN A 1 27 ? 9.743 12.806 -3.788 1.00 0.00 687 ASN A C 20
ATOM 37253 O O . ASN A 1 27 ? 9.744 13.819 -4.489 1.00 0.00 687 ASN A O 20
ATOM 37264 N N . ARG A 1 28 ? 8.955 11.758 -4.024 1.00 0.00 688 ARG A N 20
ATOM 37265 C CA . ARG A 1 28 ? 8.023 11.742 -5.151 1.00 0.00 688 ARG A CA 20
ATOM 37266 C C . ARG A 1 28 ? 6.866 12.719 -4.913 1.00 0.00 688 ARG A C 20
ATOM 37267 O O . ARG A 1 28 ? 6.687 13.240 -3.809 1.00 0.00 688 ARG A O 20
ATOM 37288 N N . SER A 1 29 ? 6.075 12.958 -5.951 1.00 0.00 689 SER A N 20
ATOM 37289 C CA . SER A 1 29 ? 4.937 13.868 -5.838 1.00 0.00 689 SER A CA 20
ATOM 37290 C C . SER A 1 29 ? 3.859 13.287 -4.924 1.00 0.00 689 SER A C 20
ATOM 37291 O O . SER A 1 29 ? 3.949 12.137 -4.480 1.00 0.00 689 SER A O 20
ATOM 37299 N N . ASP A 1 30 ? 2.832 14.085 -4.661 1.00 0.00 690 ASP A N 20
ATOM 37300 C CA . ASP A 1 30 ? 1.731 13.644 -3.818 1.00 0.00 690 ASP A CA 20
ATOM 37301 C C . ASP A 1 30 ? 0.898 12.600 -4.562 1.00 0.00 690 ASP A C 20
ATOM 37302 O O . ASP A 1 30 ? 0.718 12.685 -5.780 1.00 0.00 690 ASP A O 20
ATOM 37311 N N . GLY A 1 31 ? 0.415 11.605 -3.830 1.00 0.00 691 GLY A N 20
ATOM 37312 C CA . GLY A 1 31 ? -0.373 10.535 -4.433 1.00 0.00 691 GLY A CA 20
ATOM 37313 C C . GLY A 1 31 ? 0.493 9.298 -4.623 1.00 0.00 691 GLY A C 20
ATOM 37314 O O . GLY A 1 31 ? -0.002 8.204 -4.902 1.00 0.00 691 GLY A O 20
ATOM 37318 N N . THR A 1 32 ? 1.797 9.488 -4.458 1.00 0.00 692 THR A N 20
ATOM 37319 C CA . THR A 1 32 ? 2.750 8.393 -4.597 1.00 0.00 692 THR A CA 20
ATOM 37320 C C . THR A 1 32 ? 2.542 7.376 -3.479 1.00 0.00 692 THR A C 20
ATOM 37321 O O . THR A 1 32 ? 2.369 7.745 -2.324 1.00 0.00 692 THR A O 20
ATOM 37332 N N . PHE A 1 33 ? 2.538 6.100 -3.820 1.00 0.00 693 PHE A N 20
ATOM 37333 C CA . PHE A 1 33 ? 2.328 5.060 -2.822 1.00 0.00 693 PHE A CA 20
ATOM 37334 C C . PHE A 1 33 ? 3.179 3.832 -3.115 1.00 0.00 693 PHE A C 20
ATOM 37335 O O . PHE A 1 33 ? 3.687 3.663 -4.223 1.00 0.00 693 PHE A O 20
ATOM 37352 N N . LEU A 1 34 ? 3.320 2.966 -2.120 1.00 0.00 694 LEU A N 20
ATOM 37353 C CA . LEU A 1 34 ? 4.099 1.747 -2.300 1.00 0.00 694 LEU A CA 20
ATOM 37354 C C . LEU A 1 34 ? 3.823 0.740 -1.189 1.00 0.00 694 LEU A C 20
ATOM 37355 O O . LEU A 1 34 ? 3.252 1.082 -0.146 1.00 0.00 694 LEU A O 20
ATOM 37371 N N . VAL A 1 35 ? 4.238 -0.502 -1.423 1.00 0.00 695 VAL A N 20
ATOM 37372 C CA . VAL A 1 35 ? 4.041 -1.565 -0.441 1.00 0.00 695 VAL A CA 20
ATOM 37373 C C . VAL A 1 35 ? 5.342 -2.322 -0.170 1.00 0.00 695 VAL A C 20
ATOM 37374 O O . VAL A 1 35 ? 6.091 -2.647 -1.098 1.00 0.00 695 VAL A O 20
ATOM 37387 N N . ARG A 1 36 ? 5.599 -2.598 1.110 1.00 0.00 696 ARG A N 20
ATOM 37388 C CA . ARG A 1 36 ? 6.811 -3.317 1.513 1.00 0.00 696 ARG A CA 20
ATOM 37389 C C . ARG A 1 36 ? 6.467 -4.682 2.129 1.00 0.00 696 ARG A C 20
ATOM 37390 O O . ARG A 1 36 ? 5.299 -4.976 2.398 1.00 0.00 696 ARG A O 20
ATOM 37411 N N . GLN A 1 37 ? 7.498 -5.508 2.335 1.00 0.00 697 GLN A N 20
ATOM 37412 C CA . GLN A 1 37 ? 7.321 -6.852 2.902 1.00 0.00 697 GLN A CA 20
ATOM 37413 C C . GLN A 1 37 ? 8.282 -7.092 4.074 1.00 0.00 697 GLN A C 20
ATOM 37414 O O . GLN A 1 37 ? 9.442 -7.458 3.878 1.00 0.00 697 GLN A O 20
ATOM 37428 N N . ARG A 1 38 ? 7.776 -6.898 5.291 1.00 0.00 698 ARG A N 20
ATOM 37429 C CA . ARG A 1 38 ? 8.566 -7.107 6.511 1.00 0.00 698 ARG A CA 20
ATOM 37430 C C . ARG A 1 38 ? 7.807 -6.577 7.725 1.00 0.00 698 ARG A C 20
ATOM 37431 O O . ARG A 1 38 ? 7.986 -5.424 8.129 1.00 0.00 698 ARG A O 20
ATOM 37452 N N . VAL A 1 39 ? 6.955 -7.426 8.293 1.00 0.00 699 VAL A N 20
ATOM 37453 C CA . VAL A 1 39 ? 6.160 -7.047 9.461 1.00 0.00 699 VAL A CA 20
ATOM 37454 C C . VAL A 1 39 ? 6.679 -7.760 10.715 1.00 0.00 699 VAL A C 20
ATOM 37455 O O . VAL A 1 39 ? 7.846 -8.160 10.764 1.00 0.00 699 VAL A O 20
ATOM 37468 N N . LYS A 1 40 ? 5.823 -7.907 11.725 1.00 0.00 700 LYS A N 20
ATOM 37469 C CA . LYS A 1 40 ? 6.223 -8.563 12.971 1.00 0.00 700 LYS A CA 20
ATOM 37470 C C . LYS A 1 40 ? 5.214 -9.637 13.394 1.00 0.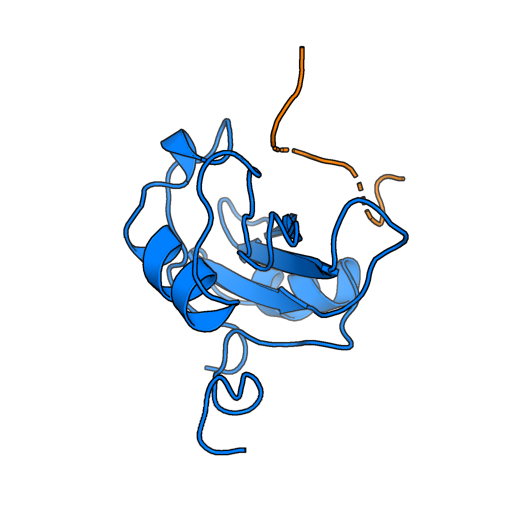00 700 LYS A C 20
ATOM 37471 O O . LYS A 1 40 ? 5.597 -10.649 13.985 1.00 0.00 700 LYS A O 20
ATOM 37490 N N . ASP A 1 41 ? 3.928 -9.414 13.102 1.00 0.00 701 ASP A N 20
ATOM 37491 C CA . ASP A 1 41 ? 2.902 -10.387 13.483 1.00 0.00 701 ASP A CA 20
ATOM 37492 C C . ASP A 1 41 ? 1.536 -10.096 12.834 1.00 0.00 701 ASP A C 20
ATOM 37493 O O . ASP A 1 41 ? 1.205 -10.649 11.784 1.00 0.00 701 ASP A O 20
ATOM 37502 N N . ALA A 1 42 ? 0.738 -9.256 13.493 1.00 0.00 702 ALA A N 20
ATOM 37503 C CA . ALA A 1 42 ? -0.609 -8.923 13.016 1.00 0.00 702 ALA A CA 20
ATOM 37504 C C . ALA A 1 42 ? -0.603 -8.227 11.649 1.00 0.00 702 ALA A C 20
ATOM 37505 O O . ALA A 1 42 ? -1.231 -7.168 11.477 1.00 0.00 702 ALA A O 20
ATOM 37512 N N . ALA A 1 43 ? 0.082 -8.822 10.674 1.00 0.00 703 ALA A N 20
ATOM 37513 C CA . ALA A 1 43 ? 0.130 -8.241 9.334 1.00 0.00 703 ALA A CA 20
ATOM 37514 C C . ALA A 1 43 ? 1.059 -9.026 8.406 1.00 0.00 703 ALA A C 20
ATOM 37515 O O . ALA A 1 43 ? 1.560 -10.091 8.759 1.00 0.00 703 ALA A O 20
ATOM 37522 N N . GLU A 1 44 ? 1.274 -8.474 7.219 1.00 0.00 704 GLU A N 20
ATOM 37523 C CA . GLU A 1 44 ? 2.146 -9.087 6.219 1.00 0.00 704 GLU A CA 20
ATOM 37524 C C . GLU A 1 44 ? 2.948 -7.991 5.515 1.00 0.00 704 GLU A C 20
ATOM 37525 O O . GLU A 1 44 ? 4.068 -7.669 5.916 1.00 0.00 704 GLU A O 20
ATOM 37537 N N . PHE A 1 45 ? 2.355 -7.392 4.490 1.00 0.00 705 PHE A N 20
ATOM 37538 C CA . PHE A 1 45 ? 3.011 -6.306 3.771 1.00 0.00 705 PHE A CA 20
ATOM 37539 C C . PHE A 1 45 ? 2.629 -4.973 4.410 1.00 0.00 705 PHE A C 20
ATOM 37540 O O . PHE A 1 45 ? 1.758 -4.921 5.273 1.00 0.00 705 PHE A O 20
ATOM 37557 N N . ALA A 1 46 ? 3.257 -3.894 3.972 1.00 0.00 706 ALA A N 20
ATOM 37558 C CA . ALA A 1 46 ? 2.931 -2.571 4.504 1.00 0.00 706 ALA A CA 20
ATOM 37559 C C . ALA A 1 46 ? 2.774 -1.583 3.360 1.00 0.00 706 ALA A C 20
ATOM 37560 O O . ALA A 1 46 ? 3.656 -1.461 2.511 1.00 0.00 706 ALA A O 20
ATOM 37567 N N . ILE A 1 47 ? 1.640 -0.895 3.344 1.00 0.00 707 ILE A N 20
ATOM 37568 C CA . ILE A 1 47 ? 1.350 0.077 2.295 1.00 0.00 707 ILE A CA 20
ATOM 37569 C C . ILE A 1 47 ? 1.717 1.483 2.741 1.00 0.00 707 ILE A C 20
ATOM 37570 O O . ILE A 1 47 ? 1.282 1.944 3.799 1.00 0.00 707 ILE A O 20
ATOM 37586 N N . SER A 1 48 ? 2.506 2.161 1.918 1.00 0.00 708 SER A N 20
ATOM 37587 C CA . SER A 1 48 ? 2.917 3.527 2.213 1.00 0.00 708 SER A CA 20
ATOM 37588 C C . SER A 1 48 ? 2.386 4.462 1.125 1.00 0.00 708 SER A C 20
ATOM 37589 O O . SER A 1 48 ? 2.581 4.201 -0.063 1.00 0.00 708 SER A O 20
ATOM 37597 N N . ILE A 1 49 ? 1.693 5.533 1.523 1.00 0.00 709 ILE A N 20
ATOM 37598 C CA . ILE A 1 49 ? 1.129 6.469 0.542 1.00 0.00 709 ILE A CA 20
ATOM 37599 C C . ILE A 1 49 ? 1.583 7.900 0.801 1.00 0.00 709 ILE A C 20
ATOM 37600 O O . ILE A 1 49 ? 1.606 8.360 1.943 1.00 0.00 709 ILE A O 20
ATOM 37616 N N . LYS A 1 50 ? 1.899 8.609 -0.279 1.00 0.00 710 LYS A N 20
ATOM 37617 C CA . LYS A 1 50 ? 2.301 10.007 -0.196 1.00 0.00 710 LYS A CA 20
ATOM 37618 C C . LYS A 1 50 ? 1.070 10.885 -0.416 1.00 0.00 710 LYS A C 20
ATOM 37619 O O . LYS A 1 50 ? 0.593 11.033 -1.544 1.00 0.00 710 LYS A O 20
ATOM 37638 N N . TYR A 1 51 ? 0.555 11.451 0.662 1.00 0.00 711 TYR A N 20
ATOM 37639 C CA . TYR A 1 51 ? -0.631 12.300 0.578 1.00 0.00 711 TYR A CA 20
ATOM 37640 C C . TYR A 1 51 ? -0.523 13.452 1.565 1.00 0.00 711 TYR A C 20
ATOM 37641 O O . TYR A 1 51 ? -0.648 13.248 2.772 1.00 0.00 711 TYR A O 20
ATOM 37659 N N . ASN A 1 52 ? -0.280 14.650 1.031 1.00 0.00 712 ASN A N 20
ATOM 37660 C CA . ASN A 1 52 ? -0.134 15.859 1.847 1.00 0.00 712 ASN A CA 20
ATOM 37661 C C . ASN A 1 52 ? 1.334 16.061 2.219 1.00 0.00 712 ASN A C 20
ATOM 37662 O O . ASN A 1 52 ? 1.672 16.178 3.393 1.00 0.00 712 ASN A O 20
ATOM 37673 N N . VAL A 1 53 ? 2.205 16.087 1.207 1.00 0.00 713 VAL A N 20
ATOM 37674 C CA . VAL A 1 53 ? 3.646 16.259 1.435 1.00 0.00 713 VAL A CA 20
ATOM 37675 C C . VAL A 1 53 ? 4.121 15.386 2.601 1.00 0.00 713 VAL A C 20
ATOM 37676 O O . VAL A 1 53 ? 5.014 15.761 3.362 1.00 0.00 713 VAL A O 20
ATOM 37689 N N . GLU A 1 54 ? 3.513 14.207 2.709 1.00 0.00 714 GLU A N 20
ATOM 37690 C CA . GLU A 1 54 ? 3.850 13.250 3.757 1.00 0.00 714 GLU A CA 20
ATOM 37691 C C . GLU A 1 54 ? 3.532 11.837 3.278 1.00 0.00 714 GLU A C 20
ATOM 37692 O O . GLU A 1 54 ? 2.713 11.652 2.376 1.00 0.00 714 GLU A O 20
ATOM 37704 N N . VAL A 1 55 ? 4.186 10.844 3.869 1.00 0.00 715 VAL A N 20
ATOM 37705 C CA . VAL A 1 55 ? 3.957 9.458 3.469 1.00 0.00 715 VAL A CA 20
ATOM 37706 C C . VAL A 1 55 ? 3.310 8.645 4.590 1.00 0.00 715 VAL A C 20
ATOM 37707 O O . VAL A 1 55 ? 3.912 8.427 5.643 1.00 0.00 715 VAL A O 20
ATOM 37720 N N . LYS A 1 56 ? 2.085 8.182 4.342 1.00 0.00 716 LYS A N 20
ATOM 37721 C CA . LYS A 1 56 ? 1.352 7.372 5.321 1.00 0.00 716 LYS A CA 20
ATOM 37722 C C . LYS A 1 56 ? 1.671 5.891 5.103 1.00 0.00 716 LYS A C 20
ATOM 37723 O O . LYS A 1 56 ? 1.651 5.423 3.969 1.00 0.00 716 LYS A O 20
ATOM 37742 N N . HIS A 1 57 ? 1.979 5.171 6.187 1.00 0.00 717 HIS A N 20
ATOM 37743 C CA . HIS A 1 57 ? 2.324 3.743 6.096 1.00 0.00 717 HIS A CA 20
ATOM 37744 C C . HIS A 1 57 ? 1.345 2.878 6.880 1.00 0.00 717 HIS A C 20
ATOM 37745 O O . HIS A 1 57 ? 1.034 3.165 8.038 1.00 0.00 717 HIS A O 20
ATOM 37760 N N . ILE A 1 58 ? 0.874 1.808 6.248 1.00 0.00 718 ILE A N 20
ATOM 37761 C CA . ILE A 1 58 ? -0.061 0.896 6.900 1.00 0.00 718 ILE A CA 20
ATOM 37762 C C . ILE A 1 58 ? 0.339 -0.562 6.670 1.00 0.00 718 ILE A C 20
ATOM 37763 O O . ILE A 1 58 ? 0.696 -0.957 5.555 1.00 0.00 718 ILE A O 20
ATOM 37779 N N . LYS A 1 59 ? 0.269 -1.351 7.735 1.00 0.00 719 LYS A N 20
ATOM 37780 C CA . LYS A 1 59 ? 0.612 -2.771 7.667 1.00 0.00 719 LYS A CA 20
ATOM 37781 C C . LYS A 1 59 ? -0.570 -3.588 7.134 1.00 0.00 719 LYS A C 20
ATOM 37782 O O . LYS A 1 59 ? -1.684 -3.496 7.650 1.00 0.00 719 LYS A O 20
ATOM 37801 N N . ILE A 1 60 ? -0.319 -4.387 6.102 1.00 0.00 720 ILE A N 20
ATOM 37802 C CA . ILE A 1 60 ? -1.367 -5.214 5.506 1.00 0.00 720 ILE A CA 20
ATOM 37803 C C . ILE A 1 60 ? -1.560 -6.506 6.305 1.00 0.00 720 ILE A C 20
ATOM 37804 O O . ILE A 1 60 ? -0.604 -7.043 6.866 1.00 0.00 720 ILE A O 20
ATOM 37820 N N . MET A 1 61 ? -2.794 -7.006 6.329 1.00 0.00 721 MET A N 20
ATOM 37821 C CA . MET A 1 61 ? -3.105 -8.251 7.036 1.00 0.00 721 MET A CA 20
ATOM 37822 C C . MET A 1 61 ? -3.221 -9.398 6.037 1.00 0.00 721 MET A C 20
ATOM 37823 O O . MET A 1 61 ? -3.246 -9.170 4.832 1.00 0.00 721 MET A O 20
ATOM 37837 N N . THR A 1 62 ? -3.288 -10.626 6.539 1.00 0.00 722 THR A N 20
ATOM 37838 C CA . THR A 1 62 ? -3.402 -11.795 5.662 1.00 0.00 722 THR A CA 20
ATOM 37839 C C . THR A 1 62 ? -4.625 -12.635 6.030 1.00 0.00 722 THR A C 20
ATOM 37840 O O . THR A 1 62 ? -4.540 -13.864 6.147 1.00 0.00 722 THR A O 20
ATOM 37851 N N . ALA A 1 63 ? -5.765 -11.966 6.201 1.00 0.00 723 ALA A N 20
ATOM 37852 C CA . ALA A 1 63 ? -7.011 -12.651 6.553 1.00 0.00 723 ALA A CA 20
ATOM 37853 C C . ALA A 1 63 ? -7.309 -13.768 5.555 1.00 0.00 723 ALA A C 20
ATOM 37854 O O . ALA A 1 63 ? -7.473 -13.514 4.362 1.00 0.00 723 ALA A O 20
ATOM 37861 N N . GLU A 1 64 ? -7.372 -15.001 6.047 1.00 0.00 724 GLU A N 20
ATOM 37862 C CA . GLU A 1 64 ? -7.645 -16.153 5.187 1.00 0.00 724 GLU A CA 20
ATOM 37863 C C . GLU A 1 64 ? -6.811 -16.078 3.907 1.00 0.00 724 GLU A C 20
ATOM 37864 O O . GLU A 1 64 ? -7.183 -16.639 2.875 1.00 0.00 724 GLU A O 20
ATOM 37876 N N . GLY A 1 65 ? -5.682 -15.376 3.986 1.00 0.00 725 GLY A N 20
ATOM 37877 C CA . GLY A 1 65 ? -4.796 -15.224 2.833 1.00 0.00 725 GLY A CA 20
ATOM 37878 C C . GLY A 1 65 ? -5.087 -13.935 2.064 1.00 0.00 725 GLY A C 20
ATOM 37879 O O . GLY A 1 65 ? -4.392 -13.613 1.105 1.00 0.00 725 GLY A O 20
ATOM 37883 N N . LEU A 1 66 ? -6.110 -13.195 2.490 1.00 0.00 726 LEU A N 20
ATOM 37884 C CA . LEU A 1 66 ? -6.461 -11.942 1.821 1.00 0.00 726 LEU A CA 20
ATOM 37885 C C . LEU A 1 66 ? -5.693 -10.778 2.430 1.00 0.00 726 LEU A C 20
ATOM 37886 O O . LEU A 1 66 ? -5.489 -10.724 3.645 1.00 0.00 726 LEU A O 20
ATOM 37902 N N . TYR A 1 67 ? -5.284 -9.838 1.589 1.00 0.00 727 TYR A N 20
ATOM 37903 C CA . TYR A 1 67 ? -4.554 -8.676 2.071 1.00 0.00 727 TYR A CA 20
ATOM 37904 C C . TYR A 1 67 ? -5.502 -7.504 2.266 1.00 0.00 727 TYR A C 20
ATOM 37905 O O . TYR A 1 67 ? -6.424 -7.299 1.476 1.00 0.00 727 TYR A O 20
ATOM 37923 N N . ARG A 1 68 ? -5.276 -6.753 3.334 1.00 0.00 728 ARG A N 20
ATOM 37924 C CA . ARG A 1 68 ? -6.116 -5.604 3.655 1.00 0.00 728 ARG A CA 20
ATOM 37925 C C . ARG A 1 68 ? -5.297 -4.537 4.364 1.00 0.00 728 ARG A C 20
ATOM 37926 O O . ARG A 1 68 ? -4.521 -4.835 5.270 1.00 0.00 728 ARG A O 20
ATOM 37947 N N . ILE A 1 69 ? -5.474 -3.296 3.934 1.00 0.00 729 ILE A N 20
ATOM 37948 C CA . ILE A 1 69 ? -4.747 -2.172 4.515 1.00 0.00 729 ILE A CA 20
ATOM 37949 C C . ILE A 1 69 ? -5.403 -1.683 5.798 1.00 0.00 729 ILE A C 20
ATOM 37950 O O . ILE A 1 69 ? -4.729 -1.244 6.723 1.00 0.00 729 ILE A O 20
ATOM 37966 N N . THR A 1 70 ? -6.726 -1.743 5.834 1.00 0.00 730 THR A N 20
ATOM 37967 C CA . THR A 1 70 ? -7.476 -1.275 7.000 1.00 0.00 730 THR A CA 20
ATOM 37968 C C . THR A 1 70 ? -8.127 -2.443 7.716 1.00 0.00 730 THR A C 20
ATOM 37969 O O . THR A 1 70 ? -8.776 -2.281 8.749 1.00 0.00 730 THR A O 20
ATOM 37980 N N . GLU A 1 71 ? -7.920 -3.626 7.157 1.00 0.00 731 GLU A N 20
ATOM 37981 C CA . GLU A 1 71 ? -8.455 -4.854 7.728 1.00 0.00 731 GLU A CA 20
ATOM 37982 C C . GLU A 1 71 ? -9.969 -4.911 7.597 1.00 0.00 731 GLU A C 20
ATOM 37983 O O . GLU A 1 71 ? -10.617 -5.846 8.066 1.00 0.00 731 GLU A O 20
ATOM 37995 N N . LYS A 1 72 ? -10.516 -3.911 6.925 1.00 0.00 732 LYS A N 20
ATOM 37996 C CA . LYS A 1 72 ? -11.955 -3.840 6.692 1.00 0.00 732 LYS A CA 20
ATOM 37997 C C . LYS A 1 72 ? -12.278 -4.337 5.280 1.00 0.00 732 LYS A C 20
ATOM 37998 O O . LYS A 1 72 ? -13.220 -5.105 5.081 1.00 0.00 732 LYS A O 20
ATOM 38017 N N . LYS A 1 73 ? -11.476 -3.907 4.304 1.00 0.00 733 LYS A N 20
ATOM 38018 C CA . LYS A 1 73 ? -11.670 -4.331 2.918 1.00 0.00 733 LYS A CA 20
ATOM 38019 C C . LYS A 1 73 ? -10.405 -5.011 2.390 1.00 0.00 733 LYS A C 20
ATOM 38020 O O . LYS A 1 73 ? -9.413 -4.349 2.071 1.00 0.00 733 LYS A O 20
ATOM 38039 N N . ALA A 1 74 ? -10.452 -6.337 2.302 1.00 0.00 734 ALA A N 20
ATOM 38040 C CA . ALA A 1 74 ? -9.313 -7.110 1.817 1.00 0.00 734 ALA A CA 20
ATOM 38041 C C . ALA A 1 74 ? -9.474 -7.475 0.340 1.00 0.00 734 ALA A C 20
ATOM 38042 O O . ALA A 1 74 ? -10.483 -7.138 -0.295 1.00 0.00 734 ALA A O 20
ATOM 38049 N N . PHE A 1 75 ? -8.475 -8.178 -0.192 1.00 0.00 735 PHE A N 20
ATOM 38050 C CA . PHE A 1 75 ? -8.494 -8.615 -1.587 1.00 0.00 735 PHE A CA 20
ATOM 38051 C C . PHE A 1 75 ? -7.738 -9.931 -1.748 1.00 0.00 735 PHE A C 20
ATOM 38052 O O . PHE A 1 75 ? -7.194 -10.466 -0.780 1.00 0.00 735 PHE A O 20
ATOM 38069 N N . ARG A 1 76 ? -7.712 -10.443 -2.979 1.00 0.00 736 ARG A N 20
ATOM 38070 C CA . ARG A 1 76 ? -7.028 -11.702 -3.276 1.00 0.00 736 ARG A CA 20
ATOM 38071 C C . ARG A 1 76 ? -5.587 -11.681 -2.775 1.00 0.00 736 ARG A C 20
ATOM 38072 O O . ARG A 1 76 ? -5.181 -12.533 -1.987 1.00 0.00 736 ARG A O 20
ATOM 38093 N N . GLY A 1 77 ? -4.818 -10.706 -3.246 1.00 0.00 737 GLY A N 20
ATOM 38094 C CA . GLY A 1 77 ? -3.417 -10.588 -2.847 1.00 0.00 737 GLY A CA 20
ATOM 38095 C C . GLY A 1 77 ? -3.022 -9.133 -2.648 1.00 0.00 737 GLY A C 20
ATOM 38096 O O . GLY A 1 77 ? -3.778 -8.350 -2.083 1.00 0.00 737 GLY A O 20
ATOM 38100 N N . LEU A 1 78 ? -1.831 -8.779 -3.113 1.00 0.00 738 LEU A N 20
ATOM 38101 C CA . LEU A 1 78 ? -1.336 -7.411 -2.975 1.00 0.00 738 LEU A CA 20
ATOM 38102 C C . LEU A 1 78 ? -1.812 -6.545 -4.135 1.00 0.00 738 LEU A C 20
ATOM 38103 O O . LEU A 1 78 ? -2.463 -5.516 -3.934 1.00 0.00 738 LEU A O 20
ATOM 38119 N N . THR A 1 79 ? -1.487 -6.970 -5.352 1.00 0.00 739 THR A N 20
ATOM 38120 C CA . THR A 1 79 ? -1.892 -6.225 -6.538 1.00 0.00 739 THR A CA 20
ATOM 38121 C C . THR A 1 79 ? -3.380 -5.878 -6.462 1.00 0.00 739 THR A C 20
ATOM 38122 O O . THR A 1 79 ? -3.757 -4.708 -6.506 1.00 0.00 739 THR A O 20
ATOM 38133 N N . GLU A 1 80 ? -4.222 -6.901 -6.329 1.00 0.00 740 GLU A N 20
ATOM 38134 C CA . GLU A 1 80 ? -5.671 -6.682 -6.243 1.00 0.00 740 GLU A CA 20
ATOM 38135 C C . GLU A 1 80 ? -6.023 -5.774 -5.066 1.00 0.00 740 GLU A C 20
ATOM 38136 O O . GLU A 1 80 ? -6.990 -5.014 -5.118 1.00 0.00 740 GLU A O 20
ATOM 38148 N N . LEU A 1 81 ? -5.238 -5.870 -4.005 1.00 0.00 741 LEU A N 20
ATOM 38149 C CA . LEU A 1 81 ? -5.473 -5.066 -2.814 1.00 0.00 741 LEU A CA 20
ATOM 38150 C C . LEU A 1 81 ? -4.978 -3.631 -3.021 1.00 0.00 741 LEU A C 20
ATOM 38151 O O . LEU A 1 81 ? -5.620 -2.674 -2.584 1.00 0.00 741 LEU A O 20
ATOM 38167 N N . VAL A 1 82 ? -3.844 -3.483 -3.697 1.00 0.00 742 VAL A N 20
ATOM 38168 C CA . VAL A 1 82 ? -3.286 -2.149 -3.950 1.00 0.00 742 VAL A CA 20
ATOM 38169 C C . VAL A 1 82 ? -3.875 -1.527 -5.213 1.00 0.00 742 VAL A C 20
ATOM 38170 O O . VAL A 1 82 ? -3.986 -0.304 -5.315 1.00 0.00 742 VAL A O 20
ATOM 38183 N N . GLU A 1 83 ? -4.252 -2.364 -6.172 1.00 0.00 743 GLU A N 20
ATOM 38184 C CA . GLU A 1 83 ? -4.820 -1.859 -7.419 1.00 0.00 743 GLU A CA 20
ATOM 38185 C C . GLU A 1 83 ? -6.303 -1.544 -7.265 1.00 0.00 743 GLU A C 20
ATOM 38186 O O . GLU A 1 83 ? -6.975 -1.185 -8.231 1.00 0.00 743 GLU A O 20
ATOM 38198 N N . PHE A 1 84 ? -6.804 -1.651 -6.042 1.00 0.00 744 PHE A N 20
ATOM 38199 C CA . PHE A 1 84 ? -8.206 -1.346 -5.775 1.00 0.00 744 PHE A CA 20
ATOM 38200 C C . PHE A 1 84 ? -8.315 -0.108 -4.892 1.00 0.00 744 PHE A C 20
ATOM 38201 O O . PHE A 1 84 ? -9.148 0.770 -5.127 1.00 0.00 744 PHE A O 20
ATOM 38218 N N . TYR A 1 85 ? -7.455 -0.031 -3.881 1.00 0.00 745 TYR A N 20
ATOM 38219 C CA . TYR A 1 85 ? -7.466 1.119 -2.982 1.00 0.00 745 TYR A CA 20
ATOM 38220 C C . TYR A 1 85 ? -7.118 2.392 -3.755 1.00 0.00 745 TYR A C 20
ATOM 38221 O O . TYR A 1 85 ? -7.299 3.502 -3.258 1.00 0.00 745 TYR A O 20
ATOM 38239 N N . GLN A 1 86 ? -6.638 2.216 -4.986 1.00 0.00 746 GLN A N 20
ATOM 38240 C CA . GLN A 1 86 ? -6.296 3.351 -5.839 1.00 0.00 746 GLN A CA 20
ATOM 38241 C C . GLN A 1 86 ? -7.569 4.082 -6.261 1.00 0.00 746 GLN A C 20
ATOM 38242 O O . GLN A 1 86 ? -7.528 5.243 -6.681 1.00 0.00 746 GLN A O 20
ATOM 38256 N N . GLN A 1 87 ? -8.701 3.391 -6.128 1.00 0.00 747 GLN A N 20
ATOM 38257 C CA . GLN A 1 87 ? -9.997 3.962 -6.482 1.00 0.00 747 GLN A CA 20
ATOM 38258 C C . GLN A 1 87 ? -10.805 4.263 -5.222 1.00 0.00 747 GLN A C 20
ATOM 38259 O O . GLN A 1 87 ? -11.471 5.293 -5.130 1.00 0.00 747 GLN A O 20
ATOM 38273 N N . ASN A 1 88 ? -10.739 3.358 -4.252 1.00 0.00 748 ASN A N 20
ATOM 38274 C CA . ASN A 1 88 ? -11.471 3.541 -3.001 1.00 0.00 748 ASN A CA 20
ATOM 38275 C C . ASN A 1 88 ? -10.864 4.681 -2.180 1.00 0.00 748 ASN A C 20
ATOM 38276 O O . ASN A 1 88 ? -9.678 4.661 -1.854 1.00 0.00 748 ASN A O 20
ATOM 38287 N N . SER A 1 89 ? -11.690 5.672 -1.844 1.00 0.00 749 SER A N 20
ATOM 38288 C CA . SER A 1 89 ? -11.229 6.818 -1.058 1.00 0.00 749 SER A CA 20
ATOM 38289 C C . SER A 1 89 ? -10.645 6.360 0.271 1.00 0.00 749 SER A C 20
ATOM 38290 O O . SER A 1 89 ? -11.377 5.915 1.160 1.00 0.00 749 SER A O 20
ATOM 38298 N N . LEU A 1 90 ? -9.332 6.475 0.403 1.00 0.00 750 LEU A N 20
ATOM 38299 C CA . LEU A 1 90 ? -8.651 6.063 1.627 1.00 0.00 750 LEU A CA 20
ATOM 38300 C C . LEU A 1 90 ? -9.362 6.599 2.868 1.00 0.00 750 LEU A C 20
ATOM 38301 O O . LEU A 1 90 ? -9.325 5.971 3.925 1.00 0.00 750 LEU A O 20
ATOM 38317 N N . LYS A 1 91 ? -10.020 7.748 2.730 1.00 0.00 751 LYS A N 20
ATOM 38318 C CA . LYS A 1 91 ? -10.747 8.343 3.849 1.00 0.00 751 LYS A CA 20
ATOM 38319 C C . LYS A 1 91 ? -11.775 7.360 4.409 1.00 0.00 751 LYS A C 20
ATOM 38320 O O . LYS A 1 91 ? -12.280 7.537 5.518 1.00 0.00 751 LYS A O 20
ATOM 38339 N N . ASP A 1 92 ? -12.079 6.324 3.631 1.00 0.00 752 ASP A N 20
ATOM 38340 C CA . ASP A 1 92 ? -13.045 5.318 4.058 1.00 0.00 752 ASP A CA 20
ATOM 38341 C C . ASP A 1 92 ? -12.340 4.159 4.766 1.00 0.00 752 ASP A C 20
ATOM 38342 O O . ASP A 1 92 ? -12.791 3.683 5.808 1.00 0.00 752 ASP A O 20
ATOM 38351 N N . CYS A 1 93 ? -11.234 3.708 4.180 1.00 0.00 753 CYS A N 20
ATOM 38352 C CA . CYS A 1 93 ? -10.467 2.601 4.741 1.00 0.00 753 CYS A CA 20
ATOM 38353 C C . CYS A 1 93 ? -9.457 3.093 5.764 1.00 0.00 753 CYS A C 20
ATOM 38354 O O . CYS A 1 93 ? -9.298 2.496 6.833 1.00 0.00 753 CYS A O 20
ATOM 38362 N N . PHE A 1 94 ? -8.751 4.159 5.408 1.00 0.00 754 PHE A N 20
ATOM 38363 C CA . PHE A 1 94 ? -7.725 4.710 6.283 1.00 0.00 754 PHE A CA 20
ATOM 38364 C C . PHE A 1 94 ? -8.363 5.521 7.425 1.00 0.00 754 PHE A C 20
ATOM 38365 O O . PHE A 1 94 ? -9.064 4.959 8.266 1.00 0.00 754 PHE A O 20
ATOM 38382 N N . LYS A 1 95 ? -8.126 6.830 7.460 1.00 0.00 755 LYS A N 20
ATOM 38383 C CA . LYS A 1 95 ? -8.704 7.664 8.519 1.00 0.00 755 LYS A CA 20
ATOM 38384 C C . LYS A 1 95 ? -8.814 9.120 8.056 1.00 0.00 755 LYS A C 20
ATOM 38385 O O . LYS A 1 95 ? -9.652 9.434 7.212 1.00 0.00 755 LYS A O 20
ATOM 38404 N N . SER A 1 96 ? -7.967 10.005 8.571 1.00 0.00 756 SER A N 20
ATOM 38405 C CA . SER A 1 96 ? -8.001 11.404 8.158 1.00 0.00 756 SER A CA 20
ATOM 38406 C C . SER A 1 96 ? -7.483 11.540 6.726 1.00 0.00 756 SER A C 20
ATOM 38407 O O . SER A 1 96 ? -6.783 12.497 6.396 1.00 0.00 756 SER A O 20
ATOM 38415 N N . LEU A 1 97 ? -7.828 10.572 5.884 1.00 0.00 757 LEU A N 20
ATOM 38416 C CA . LEU A 1 97 ? -7.381 10.582 4.495 1.00 0.00 757 LEU A CA 20
ATOM 38417 C C . LEU A 1 97 ? -8.442 11.188 3.579 1.00 0.00 757 LEU A C 20
ATOM 38418 O O . LEU A 1 97 ? -9.555 11.484 4.008 1.00 0.00 757 LEU A O 20
ATOM 38434 N N . ASP A 1 98 ? -8.076 11.354 2.316 1.00 0.00 758 ASP A N 20
ATOM 38435 C CA . ASP A 1 98 ? -8.980 11.910 1.312 1.00 0.00 758 ASP A CA 20
ATOM 38436 C C . ASP A 1 98 ? -8.356 11.732 -0.073 1.00 0.00 758 ASP A C 20
ATOM 38437 O O . ASP A 1 98 ? -8.356 12.638 -0.908 1.00 0.00 758 ASP A O 20
ATOM 38446 N N . THR A 1 99 ? -7.806 10.542 -0.291 1.00 0.00 759 THR A N 20
ATOM 38447 C CA . THR A 1 99 ? -7.155 10.222 -1.557 1.00 0.00 759 THR A CA 20
ATOM 38448 C C . THR A 1 99 ? -7.180 8.721 -1.822 1.00 0.00 759 THR A C 20
ATOM 38449 O O . THR A 1 99 ? -7.975 7.985 -1.229 1.00 0.00 759 THR A O 20
ATOM 38460 N N . THR A 1 100 ? -6.286 8.283 -2.701 1.00 0.00 760 THR A N 20
ATOM 38461 C CA . THR A 1 100 ? -6.170 6.866 -3.049 1.00 0.00 760 THR A CA 20
ATOM 38462 C C . THR A 1 100 ? -4.781 6.574 -3.602 1.00 0.00 760 THR A C 20
ATOM 38463 O O . THR A 1 100 ? -4.002 7.492 -3.863 1.00 0.00 760 THR A O 20
ATOM 38474 N N . LEU A 1 101 ? -4.483 5.290 -3.792 1.00 0.00 761 LEU A N 20
ATOM 38475 C CA . LEU A 1 101 ? -3.198 4.877 -4.339 1.00 0.00 761 LEU A CA 20
ATOM 38476 C C . LEU A 1 101 ? -3.022 5.552 -5.705 1.00 0.00 761 LEU A C 20
ATOM 38477 O O . LEU A 1 101 ? -3.366 4.984 -6.741 1.00 0.00 761 LEU A O 20
ATOM 38493 N N . GLN A 1 102 ? -2.536 6.793 -5.685 1.00 0.00 762 GLN A N 20
ATOM 38494 C CA . GLN A 1 102 ? -2.373 7.578 -6.906 1.00 0.00 762 GLN A CA 20
ATOM 38495 C C . GLN A 1 102 ? -1.217 7.084 -7.770 1.00 0.00 762 GLN A C 20
ATOM 38496 O O . GLN A 1 102 ? -1.424 6.683 -8.914 1.00 0.00 762 GLN A O 20
ATOM 38510 N N . PHE A 1 103 ? 0.003 7.136 -7.240 1.00 0.00 763 PHE A N 20
ATOM 38511 C CA . PHE A 1 103 ? 1.163 6.709 -8.028 1.00 0.00 763 PHE A CA 20
ATOM 38512 C C . PHE A 1 103 ? 2.098 5.787 -7.247 1.00 0.00 763 PHE A C 20
ATOM 38513 O O . PHE A 1 103 ? 2.196 5.865 -6.029 1.00 0.00 763 PHE A O 20
ATOM 38530 N N . PRO A 1 104 ? 2.801 4.936 -7.942 1.00 0.00 764 PRO A N 20
ATOM 38531 C CA . PRO A 1 104 ? 3.776 3.990 -7.324 1.00 0.00 764 PRO A CA 20
ATOM 38532 C C . PRO A 1 104 ? 5.065 4.708 -6.935 1.00 0.00 764 PRO A C 20
ATOM 38533 O O . PRO A 1 104 ? 5.101 5.934 -6.892 1.00 0.00 764 PRO A O 20
ATOM 38544 N N . PHE A 1 105 ? 6.128 3.955 -6.665 1.00 0.00 765 PHE A N 20
ATOM 38545 C CA . PHE A 1 105 ? 7.391 4.582 -6.294 1.00 0.00 765 PHE A CA 20
ATOM 38546 C C . PHE A 1 105 ? 8.503 4.218 -7.274 1.00 0.00 765 PHE A C 20
ATOM 38547 O O . PHE A 1 105 ? 9.490 4.952 -7.390 1.00 0.00 765 PHE A O 20
ATOM 38564 N N . LYS A 1 106 ? 8.342 3.112 -8.004 1.00 0.00 766 LYS A N 20
ATOM 38565 C CA . LYS A 1 106 ? 9.362 2.727 -8.976 1.00 0.00 766 LYS A CA 20
ATOM 38566 C C . LYS A 1 106 ? 9.177 3.539 -10.253 1.00 0.00 766 LYS A C 20
ATOM 38567 O O . LYS A 1 106 ? 10.145 3.813 -10.957 1.00 0.00 766 LYS A O 20
ATOM 38586 N N . GLU A 1 107 ? 7.922 3.926 -10.520 1.00 0.00 767 GLU A N 20
ATOM 38587 C CA . GLU A 1 107 ? 7.581 4.729 -11.696 1.00 0.00 767 GLU A CA 20
ATOM 38588 C C . GLU A 1 107 ? 8.770 5.584 -12.154 1.00 0.00 767 GLU A C 20
ATOM 38589 O O . GLU A 1 107 ? 9.211 6.426 -11.376 1.00 0.00 767 GLU A O 20
ATOM 38602 N N . ASP B 2 1 ? 6.129 3.773 17.529 1.00 0.00 338 ASP B N 20
ATOM 38603 C CA . ASP B 2 1 ? 7.089 4.782 18.062 1.00 0.00 338 ASP B CA 20
ATOM 38604 C C . ASP B 2 1 ? 8.281 4.914 17.109 1.00 0.00 338 ASP B C 20
ATOM 38605 O O . ASP B 2 1 ? 8.617 6.015 16.667 1.00 0.00 338 ASP B O 20
ATOM 38616 N N . THR B 2 2 ? 8.921 3.786 16.801 1.00 0.00 339 THR B N 20
ATOM 38617 C CA . THR B 2 2 ? 10.083 3.790 15.904 1.00 0.00 339 THR B CA 20
ATOM 38618 C C . THR B 2 2 ? 9.681 4.211 14.487 1.00 0.00 339 THR B C 20
ATOM 38619 O O . THR B 2 2 ? 9.873 3.452 13.534 1.00 0.00 339 THR B O 20
ATOM 38630 N N . GLU B 2 3 ? 9.123 5.421 14.368 1.00 0.00 340 GLU B N 20
ATOM 38631 C CA . GLU B 2 3 ? 8.681 5.972 13.074 1.00 0.00 340 GLU B CA 20
ATOM 38632 C C . GLU B 2 3 ? 8.450 4.872 12.036 1.00 0.00 340 GLU B C 20
ATOM 38633 O O . GLU B 2 3 ? 9.167 4.782 11.036 1.00 0.00 340 GLU B O 20
ATOM 38645 N N . VAL B 2 4 ? 7.444 4.043 12.277 1.00 0.00 341 VAL B N 20
ATOM 38646 C CA . VAL B 2 4 ? 7.125 2.955 11.358 1.00 0.00 341 VAL B CA 20
ATOM 38647 C C . VAL B 2 4 ? 5.653 3.055 10.935 1.00 0.00 341 VAL B C 20
ATOM 38648 O O . VAL B 2 4 ? 5.245 4.075 10.369 1.00 0.00 341 VAL B O 20
ATOM 38685 N N . GLU B 2 6 ? 2.862 2.002 13.245 1.00 0.00 343 GLU B N 20
ATOM 38686 C CA . GLU B 2 6 ? 2.230 1.530 14.482 1.00 0.00 343 GLU B CA 20
ATOM 38687 C C . GLU B 2 6 ? 0.693 1.501 14.387 1.00 0.00 343 GLU B C 20
ATOM 38688 O O . GLU B 2 6 ? -0.003 2.022 15.259 1.00 0.00 343 GLU B O 20
ATOM 38700 N N . SER B 2 7 ? 0.182 0.861 13.337 1.00 0.00 344 SER B N 20
ATOM 38701 C CA . SER B 2 7 ? -1.264 0.727 13.130 1.00 0.00 344 SER B CA 20
ATOM 38702 C C . SER B 2 7 ? -1.973 2.078 13.196 1.00 0.00 344 SER B C 20
ATOM 38703 O O . SER B 2 7 ? -2.623 2.398 14.192 1.00 0.00 344 SER B O 20
ATOM 38711 N N . PRO B 2 8 ? -1.871 2.870 12.161 1.00 0.00 345 PRO B N 20
ATOM 38712 C CA . PRO B 2 8 ? -2.525 4.207 12.114 1.00 0.00 345 PRO B CA 20
ATOM 38713 C C . PRO B 2 8 ? -4.023 4.133 11.789 1.00 0.00 345 PRO B C 20
ATOM 38714 O O . PRO B 2 8 ? -4.833 4.806 12.427 1.00 0.00 345 PRO B O 20
ATOM 38749 N N . ALA B 2 10 ? -7.598 1.615 10.697 1.00 0.00 347 ALA B N 20
ATOM 38750 C CA . ALA B 2 10 ? -8.232 0.296 10.791 1.00 0.00 347 ALA B CA 20
ATOM 38751 C C . ALA B 2 10 ? -9.639 0.410 11.387 1.00 0.00 347 ALA B C 20
ATOM 38752 O O . ALA B 2 10 ? -10.637 0.086 10.729 1.00 0.00 347 ALA B O 20
ATOM 38759 N N . ASP B 2 11 ? -9.715 0.869 12.636 1.00 0.00 348 ASP B N 20
ATOM 38760 C CA . ASP B 2 11 ? -11.000 1.017 13.316 1.00 0.00 348 ASP B CA 20
ATOM 38761 C C . ASP B 2 11 ? -11.094 2.376 14.027 1.00 0.00 348 ASP B C 20
ATOM 38762 O O . ASP B 2 11 ? -10.732 2.503 15.199 1.00 0.00 348 ASP B O 20
ATOM 38771 N N . PRO B 2 12 ? -11.576 3.387 13.344 1.00 0.00 349 PRO B N 20
ATOM 38772 C CA . PRO B 2 12 ? -11.726 4.752 13.924 1.00 0.00 349 PRO B CA 20
ATOM 38773 C C . PRO B 2 12 ? -12.985 4.867 14.789 1.00 0.00 349 PRO B C 20
ATOM 38774 O O . PRO B 2 12 ? -14.040 5.296 14.310 1.00 0.00 349 PRO B O 20
ATOM 38785 N N . GLU B 2 13 ? -12.864 4.469 16.056 1.00 0.00 350 GLU B N 20
ATOM 38786 C CA . GLU B 2 13 ? -13.992 4.517 16.987 1.00 0.00 350 GLU B CA 20
ATOM 38787 C C . GLU B 2 13 ? -15.127 3.604 16.498 1.00 0.00 350 GLU B C 20
ATOM 38788 O O . GLU B 2 13 ? -14.827 2.482 16.115 1.00 0.00 350 GLU B O 20
#